Protein 6F2S (pdb70)

Organism: NCBI:txid44560

Nearest PDB structures (foldseek):
  6f2s-assembly1_I  TM=9.981E-01  e=1.326E-34  Ageratum yellow vein virus
  6f2s-assembly1_H  TM=9.985E-01  e=2.472E-33  Ageratum yellow vein virus
  6ek5-assembly1_H  TM=8.595E-01  e=2.057E-16  African cassava mosaic virus - [West Kenya 844]
  6ek5-assembly1_BP  TM=8.633E-01  e=3.618E-16  African cassava mosaic virus - [West Kenya 844]
  8ugq-assembly1_B  TM=8.813E-01  e=2.600E-12  Maize streak virus - [Nigeria]

CATH classification: 2.60.120.20

Solvent-accessible surface area: 89994 Å² total; per-residue (Å²): 190,88,56,14,178,30,5,91,38,102,56,31,59,41,38,39,126,101,129,0,83,2,54,31,99,10,61,32,25,12,0,0,24,4,45,33,12,134,31,152,50,46,0,68,12,38,48,1,0,0,25,4,0,53,0,44,28,64,0,55,0,44,109,97,17,42,67,118,135,26,81,2,32,0,13,0,3,0,0,60,0,81,19,14,128,24,110,39,40,63,0,26,94,0,0,68,32,184,118,89,41,0,70,73,6,86,13,72,68,60,33,134,26,32,2,52,58,45,93,116,21,95,15,76,0,51,6,8,128,194,100,46,98,53,81,13,141,9,159,82,113,3,115,26,80,3,66,0,3,1,28,88,78,91,31,43,101,11,64,2,3,14,35,22,0,0,0,0,0,0,0,0,40,57,70,103,18,57,3,46,0,49,4,66,0,71,4,42,1,2,20,14,48,95,97,186,93,57,16,181,25,5,106,36,102,58,30,21,44,35,40,57,79,107,0,88,2,55,30,99,12,57,35,26,14,0,0,24,1,45,65,25,168,30,155,41,52,0,102,31,76,57,0,0,0,26,5,0,33,0,1,1,12,0,53,0,45,104,97,15,9,65,113,34,3,5,1,10,0,7,0,1,0,0,68,0,62,25,12,120,29,112,38,35,57,0,27,99,0,2,37,24,70,113,98,13,0,6,0,0,18,14,76,43,60,34,76,22,33,1,47,57,40,89,54,21,79,14,67,0,38,2,0,86,61,42,8,83,5,8,12,57,6,117,81,112,2,123,16,80,6,77,1,7,2,28,92,86,76,52,28,103,18,69,5,2,24,22,29,0,0,0,0,0,0,0,0,2,21,71,99,16,58,2,49,0,8,0,0,0,12,0,42,0,2,16,27,109,106,152,186,86,68,18,169,29,14,80,15,32,34,21,22,41,33,37,52,78,109,1,90,1,51,29,98,9,55,31,27,12,0,0,32,3,42,93,12,93,10,31,43,52,0,80,31,105,70,2,0,0,33,2,0,35,0,2,1,10,0,59,0,46,112,99,16,9,64,117,33,3,5,1,15,0,7,0,0,0,0,61,0,96,106,19,179,37,110,38,40,56,0,28,98,0,1,35,24,77,117,90,10,0,6,0,1,20,13,68,84,138,28,78,86,43,1,50,56,47,94,50,20,63,16,62,0,37,3,0,86,61,39,11,81,5,7,17,56,8,130,74,120,1,119,18,102,7,78,0,18,3,54,155,92,81,53,26,100,16,69,3,7,55,83,26,0,0,0,0,0,0,0,0,0,17,71,104,16,58,3,49,0,8,0,0,0,11,1,41,0,3,16,28,99,91,177,189,91,70,11,178,29,14,85,46,100,54,28,22,40,35,36,57,76,104,16,67,0,37,30,94,5,96,47,31,12,0,0,29,2,40,34,10,136,29,146,40,50,0,71,14,40,54,2,0,0,30,3,0,34,0,1,0,14,0,57,0,47,114,98,19,10,62,120,33,3,4,0,11,0,10,0,1,0,0,60,0,51,24,16,105,37,107,32,39,67,0,34,100,0,0,38,25,74,116,88,14,0,5,0,1,18,14,68,46,51,32,80,24,23,1,51,56,44,93,55,23,62,17,65,0,32,1,0,90,62,37,9,83,5,8,14,53,7,112,76,115,0,113,19,78,4,78,1,6,1,26,79,74,80,54,25,101,15,69,0,6,14,28,24,0,0,0,0,0,0,0,0,1,19,69,102,19,48,3,47,0,8,0,0,0,12,3,41,0,3,18,12,41,87,103,188,92,68,12,178,30,15,78,10,37,36,29,22,42,36,38,60,79,104,0,87,2,52,31,96,10,51,32,25,10,0,1,28,4,40,86,22,89,10,40,40,52,0,93,35,109,76,1,0,0,30,3,0,35,0,2,1,12,0,57,0,44,103,99,18,8,61,119,32,4,3,0,8,0,11,0,1,0,0,64,0,94,104,16,178,21,122,38,44,55,0,26,96,0,0,32,22,69,112,86,13,0,6,0,1,20,14,67,93,140,30,80,94,50,2,50,55,46,92,49,23,62,23,62,0,37,2,0,81,62,33,15,82,6,10,9,56,8,133,73,116,0,113,19,73,3,74,1,10,2,52,140,74,103,34,42,96,16,74,0,10,55,89,26,0,0,0,0,0,0,0,0,1,20,71,98,17,68,2,51,0,8,0,0,0,14,3,44,1,4,18,26,105,95,154,179,85,68,16,171,28,13,112,38,99,55,31,20,42,33,44,61,79,105,2,88,1,50,29,95,13,54,34,25,16,0,1,20,4,47,83,26,164,28,152,38,48,0,105,32,91,56,2,0,0,36,6,1,39,1,6,1,12,1,47,0,45,99,95,19,10,63,112,33,3,5,0,14,0,7,1,0,0,0,76,0,118,112,12,182,32,108,40,42,58,0,31,94,0,0,36,25,80,115,90,11,0,6,0,1,19,15,69,79,136,32,82,99,46,2,47,54,44,92,49,23,68,15,60,0,37,2,0,88,62,39,12,77,5,8,12,62,13,137,79,109,5,138,20,83,4,70,0,19,1,46,143,75,98,31,43,102,16,69,2,7,63,87,26,0,0,0,1,0,0,0,0,1,23,69,93,18,62,2,52,0,10,1,2,0,15,2,41,0,4,16,27,103,87,171,188,88,66,11,180,32,16,66,10,40,33,31,23,36,36,38,59,74,104,0,89,1,49,29,98,11,57,30,26,12,0,0,25,0,36,86,26,91,12,35,39,55,0,95,36,87,66,1,0,0,29,3,0,34,0,2,1,14,0,49,0,41,102,101,17,10,65,110,32,1,5,0,16,0,9,0,1,0,0,61,0,98,114,17,169,35,112,37,42,57,0,28,97,0,1,46,24,75,115,96,9,0,7,0,1,20,15,60,77,118,40,80,95,38,1,50,55,41,92,54,21,70,16,61,0,35,3,0,87,60,35,11,82,4,8,15,57,6,125,77,116,1,115,18,85,8,73,1,25,1,46,146,92,82,32,48,99,16,66,3,5,72,71,27,0,0,0,0,0,0,0,0,1,16,71,95,17,59,2,53,0,8,0,0,0,13,1,43,0,2,17,25,101,85,179,187,87,67,14,178,28,11,111,38,101,54,34,22,36,32,40,54,78,104,0,86,1,50,30,100,8,57,33,27,12,0,0,28,0,38,78,22,158,29,138,41,53,0,95,33,101,76,1,0,0,41,3,0,33,0,1,1,12,0,50,0,48,108,97,16,8,59,111,35,3,4,0,16,0,4,0,0,0,0,60,0,96,109,22,182,30,107,39,42,62,0,35,97,0,1,37,27,75,116,97,10,0,4,0,2,20,13,68,91,138,29,75,88,37,2,53,56,46,93,63,19,64,19,58,0,40,3,1,86,62,36,15,74,7,8,14,53,7,128,75,101,5,139,36,72,6,78,1,13,5,48,142,91,102,31,42,100,14,70,2,6,61,86,27,0,0,0,0,0,0,0,0,1,19,71,104,19,60,2,50,0,7,0,0,0,14,1,42,0,2,21,27,102,99,155,249,182,177,174,144,163,80,79,96,109,16,6,158,39,2,59,46,91,56,24,24,38,37,36,55,74,95,0,76,1,51,28,96,10,61,30,30,13,0,1,29,3,36,81,24,162,30,141,44,54,0,86,17,51,87,2,0,0,48,3,0,33,0,0,0,13,0,58,1,48,116,95,18,9,60,113,34,3,6,0,8,0,9,0,0,1,0,71,0,90,121,15,162,15,116,34,34,54,0,32,96,0,0,33,28,73,111,96,10,0,5,0,1,18,12,64,78,130,36,79,58,52,2,51,55,46,91,56,20,73,18,66,0,33,2,0,89,58,42,9,82,8,8,13,58,7,135,79,100,2,149,15,94,6,86,0,15,5,57,143,123,109,28,49,123,18,69,15,4,70,61,26,0,0,0,0,0,0,0,0,1,18,70,99,17,63,4,47,0,6,0,0,0,11,3,44,0,11,21,24,98,119,124,139,107,164,137,70,27,75,111,57,58,161,195,134,15,8,159,107,39,97,120,146,162,77,137,76,5,12,164,40,5,46,9,12,48,1,20,38,37,36,57,74,106,0,89,1,52,27,100,21,52,25,25,11,0,1,28,3,41,96,21,98,9,72,39,54,0,75,33,91,71,2,0,0,27,4,0,32,0,0,1,12,0,50,0,48,104,95,19,8,66,114,34,4,5,0,15,0,9,0,0,1,0,67,0,116,109,10,147,36,110,55,38,79,10,36,102,0,3,55,29,70,110,93,10,0,6,0,1,20,14,66,92,128,36,82,88,22,1,46,53,42,92,51,22,68,19,64,0,36,2,0,88,56,37,11,76,5,7,14,54,6,128,76,116,2,122,17,84,8,71,0,17,3,50,131,94,80,47,31,96,12,62,4,3,84,68,14,0,0,4,0,0,0,0,0,1,18,68,101,18,59,2,52,0,7,0,0,0,13,2,40,0,2,8,26,99,84,158,184,93,61,15,180,23,6,90,36,100,56,30,23,40,35,39,64,73,98,0,88,2,51,30,99,10,51,29,26,11,0,0,29,2,44,42,11,135,30,147,43,51,0,72,17,35,55,2,0,0,28,4,0,34,0,2,0,12,0,48,0,42,99,99,15,8,63,111,33,3,6,0,17,0,9,0,1,0,0,66,0,56,17,11,109,34,109,46,43,57,0,33,100,0,0,34,26,71,115,94,9,0,5,0,1,19,12,71,46,56,34,74,25,17,1,51,58,44,90,52,22,69,16,61,0,36,4,0,90,60,35,12,77,6,8,15,55,7,129,79,116,2,113,18,78,4,82,1,5,1,27,85,89,69,53,27,98,14,72,6,7,13,31,22,0,0,0,0,0,0,0,0,0,19,69,93,18,58,1,49,0,4,0,0,0,17,1,41,0,3,17,19,46,109,100

Secondary structure (DSSP, 8-state):
--S-TTEEEEEEEEEEEEEEEE-SS-EEE-TT---B-SSTT-BSSS-EEEEEEEEEEEEE--HHHHTSSEEEEE--EEEEESS--SSPPPHHHHEE-GGG-GGG-EE-STTTTTEEEEEE--EEEEE-SSS-B-EEEEEEEEEEEEEEEE-SS--SSTTTEEEBEEEEEE-BS-SS--EEEEEEEEEEEEEE---/--S-TTEEEEEEEEEEEEEEEE-SS-EEEES----BSSSTTSBSSSEEEEEEEEEEEEEE--TTTTTS-EEEEE--EEEEESS--SSPPPHHHHEE-GGG-GGG-EE-STTTTTEEEEE---EEEEEBSSS-B-EEEEEEEEEEEEEEEE-SS-SS-GGGEEE-EEEEEE-BSSSSS-EEEEEEEEEEEEEE---/--S-TTEEEEEEEEEEEEEEEE-SS-EEE-S----B-SSSSSBSSSEEEEEEEEEEEEEE--TTTTTS-EEEEEEEEEEEESS--SSPPPGGGTEE-GGG-GGG-EE-STTTTTEEEEEEEEEEEEE-SSS-B-EEEEEEEEEEEEEEEE-SS----STTEEE-EEEEEE-BSSSS--EEEEEEEEEEEEEE---/--S-TTEEEEEEEE---EEEEE-SS-EEEETT---BSSSTTSBSSSEEEEEEEEEEEEEE--TTTTTS-EEEEB-EEEEEESS--SSPPPHHHHEE-TTS-GGG-EE-SGGGTTEEEEEEE--EEEE-SSS-B-EEEEEEEEEEEEEEEE-SS----STTEEEBEEEEEE-BSSSS--EEEEE--EEEEEEE---/--S-TTB-SSPEEEEEEEEEEE-SS-EEE-S----BSSSTT-BSSSEEEEEEEEEEEEEE--TTTTTS--EEEB-EEEEEESS--SSPPPGGGTEE-GGG-GGG-EE-SGGGTTEEEEEEE--EEE--SSS---EEEEEEEEEEEEEEEE-S----SSTTEEEBEEEEEE-BSSSSS-EEEEEEEEEEEEEB---/--S-TTEEEEEEEEEEEEEEEE-SS-EEEES----BSSSTT-BSSSEEEEEEEEEEEEEE--HHHHTS-EEEEEEEEEEEES---SSPPPGGGTEE-TTS-GGG-EE-STTTTTEEEEEEEEEEEEE-SSB-B-EEEEEEEEEEEEEEEE-SS-S-SSTTEES-EEEEEEEESSSSS-EEEEEEEEEEEEEE---/--S-TTEEEEEEEEEEEEEEEE-SS-EEEETT---BSSSTTSBSSSEEEEEEEEEEEEEE--TTTTTS--EEEEEEEEEEESS--SSPPPGGGTEE-TTS-GGG-EE-STTTTTEEEEEEEEEEEE--SSB-B-EEEEEEEEEEEEEEEE-SS--S-GGGEEEBEEEEEEEESSSS--EEEEEEEEEEEEEE---/-HHHHHHSS-TTS--HHHHH---SSS-SS-EEEEEEEEEEEEEEE-SS-EEEES----B-SSTTSBSSSEEEEEEEEEEEEEE--TTTTTS-EEEEEEEEEEEESS--SS---TTSSEE-GGG-GGG-EE-TTGGGTEEEEEEEEEEEEEBSSS-B-EEEEEEEEEEEEEEEB-SS----GGGBSS-EEEEEEEESSSSS-EEEEEEEEEEEEE----/------PPSSS-TTEEEEEEEEEEEEEEEE-SS-EEEES----BSSSTTSBSSSEEEEEEEEEEEEEE--TTTTTS--EEEEEEEEEEESS--SSPPPHHHHEE-GGG-GGG-EE-STTTTTEEEEEEEEEEEE--SSS-B-EEEEEEEEEEEEEEE--SS--S-TTT--B-EEEEEE-BSSSSS-EEEEEEEEEEEEEES--/--S-TTEEEEEEEEEEEEEEEE-SS-EEEES----BSSSTTSBSSSEEEEEEEEEEEEEE--TTTTTS-EEEEEEEEEEEESS--SSPPPGGGTEE-GGG-GGG-EE-SGGGTTEEEEEEE--EEEE-SSS-B-EEEEEEEEEEEEEEEE-SS----STTEEEBEEEEEEEESSSSS-EEEEEEEEEEEEEE---/--SPTTEEEEEEEEEEEEEEEE-SS-EEEES----BSSSTTSBSSSEEEEEEEEEEEEEE--HHHHTS--EEEEEEEEEEESS--SSPPPHHHHEE-GGG-GGG-EE-TTSTTTEEEEEEEEEEEE--SSS-B-EEEEEEEEEEEEEEEE-SS--SSSTTEEE-EEEEEEEESSSS--EEEEEEEEEEEEEE---

Sequence (2176 aa):
PDVPKGCEGPCKVQSYEQRHDISHVGKVLCVSDVTRGNGLTHRVGKRFCVKSVYVLGKIWMDENIKTKNHTNTVMFYLVRDRRPFGTAMDFGQVFNMYDNEPSTATIKNDLRDRYQVLRKFTSTVTGGQYASKEQALVKKFMKINNYVVYNHQEAAKYDNHTENALLLYMACTHASNPVYATLKIRIYFYDSVQNPDVPKGCEGPCKVQSYEQRHDISHVGKVLCVSDVTRGNGLTHRVGKRFCVKSVYVLGKIWMDENIKTKNHTNTVMFYLVRDRRPFGTAMDFGQVFNMYDNEPSTATIKNDLRDRYQVLRKFTSTVTGGQYASKEQALVKKFMKINNYVVYNHQEAAKYDNHTENALLLYMACTHASNPVYATLKIRIYFYDSVQNPDVPKGCEGPCKVQSYEQRHDISHVGKVLCVSDVTRGNGLTHRVGKRFCVKSVYVLGKIWMDENIKTKNHTNTVMFYLVRDRRPFGTAMDFGQVFNMYDNEPSTATIKNDLRDRYQVLRKFTSTVTGGQYASKEQALVKKFMKINNYVVYNHQEAAKYDNHTENALLLYMACTHASNPVYATLKIRIYFYDSVQNPDVPKGCEGPCKVQSYEQRHDISHVGKVLCVSDVTRGNGLTHRVGKRFCVKSVYVLGKIWMDENIKTKNHTNTVMFYLVRDRRPFGTAMDFGQVFNMYDNEPSTATIKNDLRDRYQVLRKFTSTVTGGQYASKEQALVKKFMKINNYVVYNHQEAAKYDNHTENALLLYMACTHASNPVYATLKIRIYFYDSVQNPDVPKGCEGPCKVQSYEQRHDISHVGKVLCVSDVTRGNGLTHRVGKRFCVKSVYVLGKIWMDENIKTKNHTNTVMFYLVRDRRPFGTAMDFGQVFNMYDNEPSTATIKNDLRDRYQVLRKFTSTVTGGQYASKEQALVKKFMKINNYVVYNHQEAAKYDNHTENALLLYMACTHASNPVYATLKIRIYFYDSVQNPDVPKGCEGPCKVQSYEQRHDISHVGKVLCVSDVTRGNGLTHRVGKRFCVKSVYVLGKIWMDENIKTKNHTNTVMFYLVRDRRPFGTAMDFGQVFNMYDNEPSTATIKNDLRDRYQVLRKFTSTVTGGQYASKEQALVKKFMKINNYVVYNHQEAAKYDNHTENALLLYMACTHASNPVYATLKIRIYFYDSVQNPDVPKGCEGPCKVQSYEQRHDISHVGKVLCVSDVTRGNGLTHRVGKRFCVKSVYVLGKIWMDENIKTKNHTNTVMFYLVRDRRPFGTAMDFGQVFNMYDNEPSTATIKNDLRDRYQVLRKFTSTVTGGQYASKEQALVKKFMKINNYVVYNHQEAAKYDNHTENALLLYMACTHASNPVYATLKIRIYFYDSVQNPDVPKGCEGPCKVQSYEQRHDISHVGKVLCVSDVTRGNGLTHRVGKRFCVKSVYVLGKIWMDENIKTKNHTNTVMFYLVRDRRPFGTAMDFGQVFNMYDNEPSTATIKNDLRDRYQVLRKFTSTVTGGQYASKEQALVKKFMKINNYVVYNHQEAAKYDNHTENALLLYMACTHASNPVYATLKIRIYFYDSVQNRLYRMYRTPDVPKGCEGPCKVQSYEQRHDISHVGKVLCVSDVTRGNGLTHRVGKRFCVKSVYVLGKIWMDENIKTKNHTNTVMFYLVRDRRPFGTAMDFGQVFNMYDNEPSTATIKNDLRDRYQVLRKFTSTVTGGQYASKEQALVKKFMKINNYVVYNHQEAAKYDNHTENALLLYMACTHASNPVYATLKIRIYFYDSVQNNRRRTWTNRPMYRKPRLYRMYRTPDVPKGCEGPCKVQSYEQRHDISHVGKVLCVSDVTRGNGLTHRVGKRFCVKSVYVLGKIWMDENIKTKNHTNTVMFYLVRDRRPFGTAMDFGQVFNMYDNEPSTATIKNDLRDRYQVLRKFTSTVTGGQYASKEQALVKKFMKINNYVVYNHQEAAKYDNHTENALLLYMACTHASNPVYATLKIRIYFYDSVQNPDVPKGCEGPCKVQSYEQRHDISHVGKVLCVSDVTRGNGLTHRVGKRFCVKSVYVLGKIWMDENIKTKNHTNTVMFYLVRDRRPFGTAMDFGQVFNMYDNEPSTATIKNDLRDRYQVLRKFTSTVTGGQYASKEQALVKKFMKINNYVVYNHQEAAKYDNHTENALLLYMACTHASNPVYATLKIRIYFYDSVQN

Foldseek 3Di:
DPADPQFDDDWAKDKDFDKDKAALQKDKDFPQFAFADPDGRHAPAQKWKFWKKKKWDKKFADPVGQADWDKKKKKWFKKKFQAFADADDTPPVQWDADPSACVRTDGDPVCNVGMDGPDIDMWMATGHNPPGGGMTIDTDMGTDTGMWGFAPHTGRHSNGTHGITIMIMIRMRDHPDIIMIRMMIMIIMGHGNDD/DPADPQFDDDKAKDKDFDKDWAALQWDKDFLPQAFADPDGSHAPAQKKKFFKKKKWFKKFADPVGQADWDKKKKKWFWKWFFFQADDDDTPQVQWDADPSAPVRTDGDPVCPVGMDTPDIDIDMWTGHNVDGRGMDIDTDMGTDTFMWGFAPHGDRDSNGTRGGTIMIMIRMRDHDDIIITRMMIMIIMGHGPHD/DPADPQFDDDWAKDKDFDKDWAALQWDKDFPQQAFDDPDGSHAPAQKWKWFKKKKWFKWFADPVGLADWDKKKKKKWKKKFQFFADADDTQPVAWDDDPSACVRTDGDPVRPVGMDTPDMDMGMWTGHNPDTRGMDIDTDMGTDTDMWGFAPDTDRHSNRTGGITIMIMMHMRDHPDIIMIRMMIMIIIGHGNDD/DPADPQFDDDKAKDKDFDKDWAAAQWDKDFLQFAFDDPDGRHAPAQKKWFFKKKKWFKKFADPVPQLDWDKKKKKKWKKKFFAFADADDTQPVQWPDDPSACVRTDGDPPCPVGMDTPDIDIWMWTGHNVDTRGMDIDTDMGGDTGMWGFAPHGPRHSNGTHGITIMIMIRMRDHPDIIMIRMIIMIIMGHGNDD/DPADPQFDDDKAKDWDFDKDKAALQKDKDWLQQAWDDDDTRHAPAFKKKFFKKKKWWKKFADPVQLADWDKKKKKKWWKKFFAFADADDTQPVQWDADPSAVVRTDGDPVCPVGMDTPDIDMWMWTGHRPDTRGMTIDTDMGGDTGMWGFAGHTGRDSNGTHGITIMIMIHMRDHPGMIIIGIIGMIIMTHGNDD/DPADPQFDDDWAKDKDWDKDWAALQWDKDFQQFAFADPDGNHAPDQKKKFFKKKKWWKWFADPVRLQDWDKKKKKKFKKKFFADADADDTQPQQWDDDPSACVRTDGDPVCPVGMDTPDIDMDMWTGHNVDTRGMDTDTDMGGDIFMWGFAPHTGRHRNGTRTITIMIMIHMRDHPGIIIMRMMIMTIMTHGNDD/DPADPQFDDDWAKDKDFDKDWAALQWDKDFPQQAWADPDGSHADAQKKWFFKKKKWFKWFADPVQQADWDKKKKKKFWKKFFAQADADDTQPVQWDDDPSACVRTDGDDPCNVGMDTQDMDIDMWTGHRPDTRGMDIDTDMGGDTFMWGFAPDTGRDSNRTGGITTMMMMHMRDHPGIIIIRMMIMIIMTHGNDD/DPADPQFDDDWAKDKDFDKDWAALQKDKDFPQQAFDDPDGNHADAQKKWFFKKKKWFKKFADPVGLADFDKKKKKKWWKKFQAFADADDTQPVQWPDDPSACVRTDGDPPCPVGMDTPDIDMDMWGGHRPDTRGMDIDTDMGTDGDMWGFAPDTGRHSNGTHGITIMMMIHMRDHPDIIITRMMIMIIMTHGNDD/DDDDDPADPPADPQFHDDKAKDKDWDKDWAALQWDKDWPQQAFDDPDTRHAPAQKKWFFKKKKWFKKFDDPVGQADWDKKKKKKWKKWFFADADDDDTQPVQWDADPSACVRTDGDPVCPVGMDTPDMDMWMFTGHNPDGRGMTIDTDMGTDTFMWGFANDTGSDPRGTRGGTIMMMIHMRDHPDIMITRMMIMIIMTHGPDD/DVVPQQVPADDQDHGPDFVPDADPPDDPQFTDDWAKAKDWDKDWAALQWDKDFPQLAFAGRHGSHAPAQKWKWFKKKKWFKKFDDPVRLQDWDKKKKKKFWKKFFADADQDCGGPNQWDDDPSAPVRTDGDPVSVVGMDGPDMDMGMFTGHNPDGRGMDIDTDMGTDTDMWGFAPHTDSGRRGTRGMTIMMMIHIRDHPDIMITGMMIMIIIGYGNDD/DPADPQFDDDWAKDKDWDWDWAALQWDKDFPQQAWDDPDGRHAPAFKKWFFKKKKWFKKFADPVGQQDWDKKKKKKWKKKFQFFADADDTQPQQWDDDPSACVRTDGDPVCNVGMDGPDMDIGMWTGHNPDTRGMDIDTDMGTDGGMWGFARHTDSHSNRTHGITIMMMMHMRDHPGIIIIGMMMMIIMGHGNHD

B-factor: mean 98.74, std 14.12, range [66.41, 175.05]

Structure (mmCIF, N/CA/C/O backbone):
data_6F2S
#
_entry.id   6F2S
#
_cell.length_a   1.00
_cell.length_b   1.00
_cell.length_c   1.00
_cell.angle_alpha   90.00
_cell.angle_beta   90.00
_cell.angle_gamma   90.00
#
_symmetry.space_group_name_H-M   'P 1'
#
loop_
_entity.id
_entity.type
_entity.pdbx_description
1 polymer 'Capsid protein'
2 polymer 'ssDNA loop'
3 polymer 'coat protein subunit I'
4 polymer 'coat protein subunit H'
5 polymer 'ssDNA loop associated with subunit H'
#
loop_
_atom_site.group_PDB
_atom_site.id
_atom_site.type_symbol
_atom_site.label_atom_id
_atom_site.label_alt_id
_atom_site.label_comp_id
_atom_site.label_asym_id
_atom_site.label_entity_id
_atom_site.label_seq_id
_atom_site.pdbx_PDB_ins_code
_atom_site.Cartn_x
_atom_site.Cartn_y
_atom_site.Cartn_z
_atom_site.occupancy
_atom_site.B_iso_or_equiv
_atom_site.auth_seq_id
_atom_site.auth_comp_id
_atom_site.auth_asym_id
_atom_site.auth_atom_id
_atom_site.pdbx_PDB_model_num
ATOM 1 N N . PRO A 1 1 ? 234.042 264.331 363.997 1.00 130.15 63 PRO A N 1
ATOM 2 C CA . PRO A 1 1 ? 233.926 263.250 364.979 1.00 128.62 63 PRO A CA 1
ATOM 3 C C . PRO A 1 1 ? 233.723 263.716 366.428 1.00 124.43 63 PRO A C 1
ATOM 4 O O . PRO A 1 1 ? 233.006 263.054 367.180 1.00 123.03 63 PRO A O 1
ATOM 8 N N . ASP A 1 2 ? 234.347 264.835 366.807 1.00 120.11 64 ASP A N 1
ATOM 9 C CA . ASP A 1 2 ? 234.287 265.345 368.182 1.00 116.38 64 ASP A CA 1
ATOM 10 C C . ASP A 1 2 ? 232.906 265.905 368.533 1.00 111.05 64 ASP A C 1
ATOM 11 O O . ASP A 1 2 ? 232.207 265.343 369.377 1.00 111.32 64 ASP A O 1
ATOM 16 N N . VAL A 1 3 ? 232.522 267.003 367.883 1.00 106.86 65 VAL A N 1
ATOM 17 C CA . VAL A 1 3 ? 231.260 267.690 368.188 1.00 103.50 65 VAL A CA 1
ATOM 18 C C . VAL A 1 3 ? 230.056 266.884 367.658 1.00 100.98 65 VAL A C 1
ATOM 19 O O . VAL A 1 3 ? 230.141 266.312 366.568 1.00 101.21 65 VAL A O 1
ATOM 23 N N . PRO A 1 4 ? 228.945 266.815 368.430 1.00 99.09 66 PRO A N 1
ATOM 24 C CA . PRO A 1 4 ? 227.748 266.121 367.912 1.00 98.70 66 PRO A CA 1
ATOM 25 C C . PRO A 1 4 ? 226.975 266.916 366.852 1.00 98.99 66 PRO A C 1
ATOM 26 O O . PRO A 1 4 ? 227.353 268.041 366.519 1.00 99.23 66 PRO A O 1
ATOM 30 N N . LYS A 1 5 ? 225.897 266.324 366.340 1.00 101.67 67 LYS A N 1
ATOM 31 C CA . LYS A 1 5 ? 225.079 266.947 365.291 1.00 104.05 67 LYS A CA 1
ATOM 32 C C . LYS A 1 5 ? 224.206 268.074 365.835 1.00 101.90 67 LYS A C 1
ATOM 33 O O . LYS A 1 5 ? 223.674 267.974 366.934 1.00 101.08 67 LYS A O 1
ATOM 39 N N . GLY A 1 6 ? 224.063 269.141 365.051 1.00 101.59 68 GLY A N 1
ATOM 40 C CA . GLY A 1 6 ? 223.215 270.278 365.416 1.00 102.07 68 GLY A CA 1
ATOM 41 C C . GLY A 1 6 ? 223.707 271.137 366.572 1.00 101.31 68 GLY A C 1
ATOM 42 O O . GLY A 1 6 ? 222.930 271.903 367.151 1.00 103.01 68 GLY A O 1
ATOM 43 N N . CYS A 1 7 ? 224.992 271.025 366.900 1.00 100.31 69 CYS A N 1
ATOM 44 C CA . CYS A 1 7 ? 225.598 271.790 367.987 1.00 101.51 69 CYS A CA 1
ATOM 45 C C . CYS A 1 7 ? 227.041 272.115 367.631 1.00 101.22 69 CYS A C 1
ATOM 46 O O . CYS A 1 7 ? 227.663 271.414 366.830 1.00 99.55 69 CYS A O 1
ATOM 49 N N . GLU A 1 8 ? 227.558 273.185 368.225 1.00 102.94 70 GLU A N 1
ATOM 50 C CA . GLU A 1 8 ? 228.833 273.759 367.804 1.00 105.28 70 GLU A CA 1
ATOM 51 C C . GLU A 1 8 ? 229.545 274.436 368.964 1.00 102.80 70 GLU A C 1
ATOM 52 O O . GLU A 1 8 ? 228.937 274.722 369.999 1.00 103.84 70 GLU A O 1
ATOM 58 N N . GLY A 1 9 ? 230.841 274.668 368.784 1.00 99.54 71 GLY A N 1
ATOM 59 C CA . GLY A 1 9 ? 231.634 275.456 369.716 1.00 98.09 71 GLY A CA 1
ATOM 60 C C . GLY A 1 9 ? 232.543 274.571 370.537 1.00 95.29 71 GLY A C 1
ATOM 61 O O . GLY A 1 9 ? 232.596 273.360 370.311 1.00 94.53 71 GLY A O 1
ATOM 62 N N . PRO A 1 10 ? 233.270 275.170 371.496 1.00 93.95 72 PRO A N 1
ATOM 63 C CA . PRO A 1 10 ? 234.169 274.400 372.350 1.00 94.50 72 PRO A CA 1
ATOM 64 C C . PRO A 1 10 ? 233.418 273.510 373.344 1.00 94.99 72 PRO A C 1
ATOM 65 O O . PRO A 1 10 ? 232.368 273.902 373.856 1.00 95.13 72 PRO A O 1
ATOM 69 N N . CYS A 1 11 ? 233.956 272.316 373.583 1.00 95.93 73 CYS A N 1
ATOM 70 C CA . CYS A 1 11 ? 233.411 271.376 374.562 1.00 97.27 73 CYS A CA 1
ATOM 71 C C . CYS A 1 11 ? 233.452 271.974 375.969 1.00 97.94 73 CYS A C 1
ATOM 72 O O . CYS A 1 11 ? 234.490 271.944 376.634 1.00 100.15 73 CYS A O 1
ATOM 75 N N . LYS A 1 12 ? 232.325 272.526 376.409 1.00 99.52 74 LYS A N 1
ATOM 76 C CA . LYS A 1 12 ? 232.247 273.156 377.728 1.00 101.14 74 LYS A CA 1
ATOM 77 C C . LYS A 1 12 ? 232.000 272.116 378.817 1.00 101.34 74 LYS A C 1
ATOM 78 O O . LYS A 1 12 ? 231.247 271.153 378.612 1.00 102.89 74 LYS A O 1
ATOM 84 N N . VAL A 1 13 ? 232.642 272.330 379.968 1.00 101.16 75 VAL A N 1
ATOM 85 C CA . VAL A 1 13 ? 232.577 271.413 381.113 1.00 102.12 75 VAL A CA 1
ATOM 86 C C . VAL A 1 13 ? 231.653 271.946 382.203 1.00 101.60 75 VAL A C 1
ATOM 87 O O . VAL A 1 13 ? 231.401 273.151 382.279 1.00 102.79 75 VAL A O 1
ATOM 91 N N . GLN A 1 14 ? 231.156 271.042 383.043 1.00 100.85 76 GLN A N 1
ATOM 92 C CA . GLN A 1 14 ? 230.493 271.443 384.293 1.00 99.79 76 GLN A CA 1
ATOM 93 C C . GLN A 1 14 ? 230.721 270.355 385.346 1.00 98.66 76 GLN A C 1
ATOM 94 O O . GLN A 1 14 ? 230.784 269.174 385.005 1.00 100.12 76 GLN A O 1
ATOM 100 N N . SER A 1 15 ? 230.866 270.759 386.609 1.00 97.62 77 SER A N 1
ATOM 101 C CA . SER A 1 15 ? 231.231 269.839 387.698 1.00 98.85 77 SER A CA 1
ATOM 102 C C . SER A 1 15 ? 230.315 269.975 388.915 1.00 99.58 77 SER A C 1
ATOM 103 O O . SER A 1 15 ? 229.729 271.036 389.142 1.00 98.59 77 SER A O 1
ATOM 106 N N . TYR A 1 16 ? 230.194 268.889 389.684 1.00 101.92 78 TYR A N 1
ATOM 107 C CA . TYR A 1 16 ? 229.425 268.881 390.939 1.00 104.78 78 TYR A CA 1
ATOM 108 C C . TYR A 1 16 ? 230.193 268.162 392.044 1.00 107.90 78 TYR A C 1
ATOM 109 O O . TYR A 1 16 ? 229.826 267.063 392.468 1.00 108.42 78 TYR A O 1
ATOM 118 N N . GLU A 1 17 ? 231.262 268.801 392.505 1.00 112.76 79 GLU A N 1
ATOM 119 C CA . GLU A 1 17 ? 232.062 268.276 393.607 1.00 117.61 79 GLU A CA 1
ATOM 120 C C . GLU A 1 17 ? 231.288 268.454 394.909 1.00 116.76 79 GLU A C 1
ATOM 121 O O . GLU A 1 17 ? 231.062 269.584 395.348 1.00 117.27 79 GLU A O 1
ATOM 127 N N . GLN A 1 18 ? 230.870 267.340 395.509 1.00 115.38 80 GLN A N 1
ATOM 128 C CA . GLN A 1 18 ? 230.030 267.368 396.707 1.00 115.37 80 GLN A CA 1
ATOM 129 C C . GLN A 1 18 ? 230.018 266.014 397.422 1.00 114.55 80 GLN A C 1
ATOM 130 O O . GLN A 1 18 ? 230.047 264.966 396.771 1.00 114.63 80 GLN A O 1
ATOM 136 N N . ARG A 1 19 ? 229.979 266.052 398.755 1.00 114.20 81 ARG A N 1
ATOM 137 C CA . ARG A 1 19 ? 229.799 264.847 399.569 1.00 113.79 81 ARG A CA 1
ATOM 138 C C . ARG A 1 19 ? 228.312 264.558 399.705 1.00 113.42 81 ARG A C 1
ATOM 139 O O . ARG A 1 19 ? 227.604 265.250 400.442 1.00 112.55 81 ARG A O 1
ATOM 147 N N . HIS A 1 20 ? 227.852 263.533 398.994 1.00 114.02 82 HIS A N 1
ATOM 148 C CA . HIS A 1 20 ? 226.455 263.117 399.048 1.00 114.34 82 HIS A CA 1
ATOM 149 C C . HIS A 1 20 ? 226.312 262.034 400.112 1.00 114.71 82 HIS A C 1
ATOM 150 O O . HIS A 1 20 ? 226.895 260.953 399.976 1.00 117.16 82 HIS A O 1
ATOM 157 N N . ASP A 1 21 ? 225.567 262.333 401.177 1.00 114.65 83 ASP A N 1
ATOM 158 C CA . ASP A 1 21 ? 225.252 261.333 402.210 1.00 115.98 83 ASP A CA 1
ATOM 159 C C . ASP A 1 21 ? 224.016 260.530 401.785 1.00 114.67 83 ASP A C 1
ATOM 160 O O . ASP A 1 21 ? 222.934 261.093 401.595 1.00 113.98 83 ASP A O 1
ATOM 165 N N . ILE A 1 22 ? 224.193 259.218 401.626 1.00 114.06 84 ILE A N 1
ATOM 166 C CA . ILE A 1 22 ? 223.175 258.352 401.023 1.00 113.61 84 ILE A CA 1
ATOM 167 C C . ILE A 1 22 ? 222.352 257.650 402.100 1.00 112.13 84 ILE A C 1
ATOM 168 O O . ILE A 1 22 ? 222.844 257.391 403.202 1.00 112.43 84 ILE A O 1
ATOM 173 N N . SER A 1 23 ? 221.098 257.357 401.762 1.00 110.56 85 SER A N 1
ATOM 174 C CA . SER A 1 23 ? 220.188 256.611 402.623 1.00 110.18 85 SER A CA 1
ATOM 175 C C . SER A 1 23 ? 219.525 255.475 401.844 1.00 109.56 85 SER A C 1
ATOM 176 O O . SER A 1 23 ? 219.785 255.278 400.651 1.00 108.87 85 SER A O 1
ATOM 179 N N . HIS A 1 24 ? 218.681 254.721 402.543 1.00 110.65 86 HIS A N 1
ATOM 180 C CA . HIS A 1 24 ? 217.828 253.708 401.925 1.00 111.37 86 HIS A CA 1
ATOM 181 C C . HIS A 1 24 ? 216.667 254.340 401.148 1.00 110.98 86 HIS A C 1
ATOM 182 O O . HIS A 1 24 ? 216.157 253.740 400.202 1.00 110.26 86 HIS A O 1
ATOM 189 N N . VAL A 1 25 ? 216.262 255.546 401.552 1.00 112.65 87 VAL A N 1
ATOM 190 C CA . VAL A 1 25 ? 215.138 256.259 400.931 1.00 113.72 87 VAL A CA 1
ATOM 191 C C . VAL A 1 25 ? 215.467 256.645 399.488 1.00 112.66 87 VAL A C 1
ATOM 192 O O . VAL A 1 25 ? 214.666 256.402 398.583 1.00 112.82 87 VAL A O 1
ATOM 196 N N . GLY A 1 26 ? 216.633 257.258 399.294 1.00 111.11 88 GLY A N 1
ATOM 197 C CA . GLY A 1 26 ? 217.142 257.590 397.964 1.00 109.59 88 GLY A CA 1
ATOM 198 C C . GLY A 1 26 ? 217.357 259.079 397.764 1.00 108.37 88 GLY A C 1
ATOM 199 O O . GLY A 1 26 ? 216.412 259.866 397.862 1.00 107.55 88 GLY A O 1
ATOM 200 N N . LYS A 1 27 ? 218.603 259.456 397.483 1.00 107.67 89 LYS A N 1
ATOM 201 C CA . LYS A 1 27 ? 218.968 260.835 397.164 1.00 107.60 89 LYS A CA 1
ATOM 202 C C . LYS A 1 27 ? 218.986 261.031 395.651 1.00 104.40 89 LYS A C 1
ATOM 203 O O . LYS A 1 27 ? 219.216 260.082 394.892 1.00 103.03 89 LYS A O 1
ATOM 209 N N . VAL A 1 28 ? 218.749 262.272 395.232 1.00 103.54 90 VAL A N 1
ATOM 210 C CA . VAL A 1 28 ? 218.677 262.651 393.820 1.00 103.04 90 VAL A CA 1
ATOM 211 C C . VAL A 1 28 ? 219.536 263.885 393.570 1.00 102.48 90 VAL A C 1
ATOM 212 O O . VAL A 1 28 ? 219.705 264.713 394.469 1.00 103.43 90 VAL A O 1
ATOM 216 N N . LEU A 1 29 ? 220.074 264.009 392.357 1.00 101.68 91 LEU A N 1
ATOM 217 C CA . LEU A 1 29 ? 220.560 265.316 391.887 1.00 102.07 91 LEU A CA 1
ATOM 218 C C . LEU A 1 29 ? 220.513 265.443 390.369 1.00 101.23 91 LEU A C 1
ATOM 219 O O . LEU A 1 29 ? 220.725 264.466 389.650 1.00 100.60 91 LEU A O 1
ATOM 224 N N . CYS A 1 30 ? 220.234 266.658 389.901 1.00 103.41 92 CYS A N 1
ATOM 225 C CA . CYS A 1 30 ? 220.175 266.958 388.475 1.00 105.71 92 CYS A CA 1
ATOM 226 C C . CYS A 1 30 ? 221.564 267.346 387.982 1.00 106.32 92 CYS A C 1
ATOM 227 O O . CYS A 1 30 ? 222.086 268.404 388.340 1.00 106.29 92 CYS A O 1
ATOM 230 N N . VAL A 1 31 ? 222.157 266.471 387.172 1.00 107.63 93 VAL A N 1
ATOM 231 C CA . VAL A 1 31 ? 223.508 266.684 386.631 1.00 109.81 93 VAL A CA 1
ATOM 232 C C . VAL A 1 31 ? 223.546 267.638 385.428 1.00 109.87 93 VAL A C 1
ATOM 233 O O . VAL A 1 31 ? 224.600 268.188 385.114 1.00 111.89 93 VAL A O 1
ATOM 237 N N . SER A 1 32 ? 222.408 267.838 384.763 1.00 108.68 94 SER A N 1
ATOM 238 C CA . SER A 1 32 ? 222.329 268.728 383.596 1.00 108.29 94 SER A CA 1
ATOM 239 C C . SER A 1 32 ? 222.137 270.222 383.933 1.00 108.31 94 SER A C 1
ATOM 240 O O . SER A 1 32 ? 221.951 271.032 383.021 1.00 107.87 94 SER A O 1
ATOM 243 N N . ASP A 1 33 ? 222.171 270.588 385.219 1.00 108.24 95 ASP A N 1
ATOM 244 C CA . ASP A 1 33 ? 222.052 271.993 385.645 1.00 107.15 95 ASP A CA 1
ATOM 245 C C . ASP A 1 33 ? 223.221 272.853 385.155 1.00 103.96 95 ASP A C 1
ATOM 246 O O . ASP A 1 33 ? 224.381 272.540 385.412 1.00 102.54 95 ASP A O 1
ATOM 251 N N . VAL A 1 34 ? 222.904 273.934 384.447 1.00 102.59 96 VAL A N 1
ATOM 252 C CA . VAL A 1 34 ? 223.919 274.886 383.995 1.00 103.24 96 VAL A CA 1
ATOM 253 C C . VAL A 1 34 ? 223.273 276.236 383.660 1.00 102.10 96 VAL A C 1
ATOM 254 O O . VAL A 1 34 ? 222.366 276.313 382.829 1.00 100.44 96 VAL A O 1
ATOM 258 N N . THR A 1 35 ? 223.742 277.287 384.331 1.00 103.44 97 THR A N 1
ATOM 259 C CA . THR A 1 35 ? 223.203 278.635 384.148 1.00 105.49 97 THR A CA 1
ATOM 260 C C . THR A 1 35 ? 223.662 279.247 382.830 1.00 104.51 97 THR A C 1
ATOM 261 O O . THR A 1 35 ? 224.693 278.859 382.276 1.00 104.60 97 THR A O 1
ATOM 265 N N . ARG A 1 36 ? 222.884 280.212 382.347 1.00 105.33 98 ARG A N 1
ATOM 266 C CA . ARG A 1 36 ? 223.143 280.868 381.070 1.00 106.59 98 ARG A CA 1
ATOM 267 C C . ARG A 1 36 ? 224.006 282.107 381.285 1.00 107.11 98 ARG A C 1
ATOM 268 O O . ARG A 1 36 ? 223.813 282.843 382.256 1.00 106.95 98 ARG A O 1
ATOM 276 N N . GLY A 1 37 ? 224.944 282.340 380.373 1.00 107.29 99 GLY A N 1
ATOM 277 C CA . GLY A 1 37 ? 225.837 283.485 380.485 1.00 107.77 99 GLY A CA 1
ATOM 278 C C . GLY A 1 37 ? 226.926 283.529 379.435 1.00 108.87 99 GLY A C 1
ATOM 279 O O . GLY A 1 37 ? 227.202 282.537 378.758 1.00 107.93 99 GLY A O 1
ATOM 280 N N . ASN A 1 38 ? 227.537 284.702 379.308 1.00 111.89 100 ASN A N 1
ATOM 281 C CA . ASN A 1 38 ? 228.665 284.914 378.395 1.00 113.65 100 ASN A CA 1
ATOM 282 C C . ASN A 1 38 ? 229.956 284.219 378.842 1.00 111.35 100 ASN A C 1
ATOM 283 O O . ASN A 1 38 ? 230.811 283.916 378.009 1.00 112.53 100 ASN A O 1
ATOM 288 N N . GLY A 1 39 ? 230.097 283.977 380.147 1.00 108.78 101 GLY A N 1
ATOM 289 C CA . GLY A 1 39 ? 231.292 283.338 380.699 1.00 108.19 101 GLY A CA 1
ATOM 290 C C . GLY A 1 39 ? 231.441 281.866 380.349 1.00 107.01 101 GLY A C 1
ATOM 291 O O . GLY A 1 39 ? 230.549 281.263 379.749 1.00 105.57 101 GLY A O 1
ATOM 292 N N . LEU A 1 40 ? 232.583 281.295 380.727 1.00 106.86 102 LEU A N 1
ATOM 293 C CA . LEU A 1 40 ? 232.866 279.869 380.504 1.00 105.37 102 LEU A CA 1
ATOM 294 C C . LEU A 1 40 ? 232.026 279.002 381.424 1.00 104.56 102 LEU A C 1
ATOM 295 O O . LEU A 1 40 ? 231.568 279.458 382.474 1.00 105.12 102 LEU A O 1
ATOM 300 N N . THR A 1 41 ? 231.845 277.747 381.018 1.00 102.54 103 THR A N 1
ATOM 301 C CA . THR A 1 41 ? 230.961 276.796 381.705 1.00 102.03 103 THR A CA 1
ATOM 302 C C . THR A 1 41 ? 229.513 277.307 381.815 1.00 100.08 103 THR A C 1
ATOM 303 O O . THR A 1 41 ? 228.838 277.069 382.820 1.00 99.80 103 THR A O 1
ATOM 307 N N . HIS A 1 42 ? 229.059 278.012 380.778 1.00 98.90 104 HIS A N 1
ATOM 308 C CA . HIS A 1 42 ? 227.677 278.473 380.670 1.00 99.08 104 HIS A CA 1
ATOM 309 C C . HIS A 1 42 ? 227.148 278.154 379.278 1.00 98.71 104 HIS A C 1
ATOM 310 O O . HIS A 1 42 ? 227.882 278.237 378.291 1.00 98.60 104 HIS A O 1
ATOM 317 N N . ARG A 1 43 ? 225.873 277.786 379.212 1.00 98.66 105 ARG A N 1
ATOM 318 C CA . ARG A 1 43 ? 225.165 277.652 377.941 1.00 98.17 105 ARG A CA 1
ATOM 319 C C . ARG A 1 43 ? 224.863 279.049 377.395 1.00 97.88 105 ARG A C 1
ATOM 320 O O . ARG A 1 43 ? 224.647 279.985 378.169 1.00 98.47 105 ARG A O 1
ATOM 328 N N . VAL A 1 44 ? 224.869 279.189 376.072 1.00 96.59 106 VAL A N 1
ATOM 329 C CA . VAL A 1 44 ? 224.564 280.466 375.422 1.00 96.22 106 VAL A CA 1
ATOM 330 C C . VAL A 1 44 ? 223.073 280.523 375.114 1.00 95.00 106 VAL A C 1
ATOM 331 O O . VAL A 1 44 ? 222.375 281.429 375.570 1.00 94.84 106 VAL A O 1
ATOM 335 N N . GLY A 1 45 ? 222.604 279.550 374.337 1.00 94.16 107 GLY A N 1
ATOM 336 C CA . GLY A 1 45 ? 221.191 279.426 373.993 1.00 92.87 107 GLY A CA 1
ATOM 337 C C . GLY A 1 45 ? 220.447 278.584 375.007 1.00 91.48 107 GLY A C 1
ATOM 338 O O . GLY A 1 45 ? 221.042 278.043 375.941 1.00 90.11 107 GLY A O 1
ATOM 339 N N . LYS A 1 46 ? 219.137 278.483 374.820 1.00 93.00 108 LYS A N 1
ATOM 340 C CA . LYS A 1 46 ? 218.291 277.638 375.670 1.00 95.36 108 LYS A CA 1
ATOM 341 C C . LYS A 1 46 ? 218.524 276.135 375.450 1.00 93.66 108 LYS A C 1
ATOM 342 O O . LYS A 1 46 ? 218.340 275.340 376.376 1.00 93.88 108 LYS A O 1
ATOM 348 N N . ARG A 1 47 ? 218.917 275.760 374.231 1.00 91.64 109 ARG A N 1
ATOM 349 C CA . ARG A 1 47 ? 219.220 274.365 373.882 1.00 90.65 109 ARG A CA 1
ATOM 350 C C . ARG A 1 47 ? 220.698 274.059 374.049 1.00 89.03 109 ARG A C 1
ATOM 351 O O . ARG A 1 47 ? 221.537 274.914 373.758 1.00 88.67 109 ARG A O 1
ATOM 359 N N . PHE A 1 48 ? 221.019 272.844 374.501 1.00 88.20 110 PHE A N 1
ATOM 360 C CA . PHE A 1 48 ? 222.404 272.347 374.390 1.00 87.15 110 PHE A CA 1
ATOM 361 C C . PHE A 1 48 ? 222.513 270.834 374.476 1.00 85.49 110 PHE A C 1
ATOM 362 O O . PHE A 1 48 ? 221.661 270.174 375.072 1.00 85.06 110 PHE A O 1
ATOM 370 N N . CYS A 1 49 ? 223.589 270.305 373.897 1.00 86.08 111 CYS A N 1
ATOM 371 C CA . CYS A 1 49 ? 223.827 268.867 373.843 1.00 86.95 111 CYS A CA 1
ATOM 372 C C . CYS A 1 49 ? 224.887 268.429 374.845 1.00 85.29 111 CYS A C 1
ATOM 373 O O . CYS A 1 49 ? 226.054 268.792 374.713 1.00 86.11 111 CYS A O 1
ATOM 376 N N . VAL A 1 50 ? 224.467 267.650 375.840 1.00 84.03 112 VAL A N 1
ATOM 377 C CA . VAL A 1 50 ? 225.385 266.947 376.735 1.00 83.17 112 VAL A CA 1
ATOM 378 C C . VAL A 1 50 ? 225.907 265.732 375.983 1.00 83.03 112 VAL A C 1
ATOM 379 O O . VAL A 1 50 ? 225.115 264.868 375.615 1.00 83.32 112 VAL A O 1
ATOM 383 N N . LYS A 1 51 ? 227.220 265.664 375.756 1.00 83.62 113 LYS A N 1
ATOM 384 C CA . LYS A 1 51 ? 227.814 264.539 375.025 1.00 84.47 113 LYS A CA 1
ATOM 385 C C . LYS A 1 51 ? 228.240 263.399 375.938 1.00 83.68 113 LYS A C 1
ATOM 386 O O . LYS A 1 51 ? 228.121 262.234 375.558 1.00 83.48 113 LYS A O 1
ATOM 392 N N . SER A 1 52 ? 228.763 263.721 377.118 1.00 84.13 114 SER A N 1
ATOM 393 C CA . SER A 1 52 ? 229.278 262.690 378.012 1.00 85.10 114 SER A CA 1
ATOM 394 C C . SER A 1 52 ? 229.313 263.106 379.479 1.00 84.77 114 SER A C 1
ATOM 395 O O . SER A 1 52 ? 229.508 264.293 379.813 1.00 85.10 114 SER A O 1
ATOM 398 N N . VAL A 1 53 ? 229.120 262.099 380.333 1.00 84.81 115 VAL A N 1
ATOM 399 C CA . VAL A 1 53 ? 229.138 262.247 381.781 1.00 85.85 115 VAL A CA 1
ATOM 400 C C . VAL A 1 53 ? 230.301 261.418 382.324 1.00 87.02 115 VAL A C 1
ATOM 401 O O . VAL A 1 53 ? 230.480 260.255 381.938 1.00 87.39 115 VAL A O 1
ATOM 405 N N . TYR A 1 54 ? 231.087 262.034 383.207 1.00 88.56 116 TYR A N 1
ATOM 406 C CA . TYR A 1 54 ? 232.214 261.385 383.869 1.00 89.28 116 TYR A CA 1
ATOM 407 C C . TYR A 1 54 ? 231.990 261.470 385.371 1.00 88.20 116 TYR A C 1
ATOM 408 O O . TYR A 1 54 ? 232.164 262.533 385.981 1.00 87.62 116 TYR A O 1
ATOM 417 N N . VAL A 1 55 ? 231.552 260.352 385.945 1.00 89.47 117 VAL A N 1
ATOM 418 C CA . VAL A 1 55 ? 231.386 260.219 387.387 1.00 90.19 117 VAL A CA 1
ATOM 419 C C . VAL A 1 55 ? 232.701 259.701 387.933 1.00 90.24 117 VAL A C 1
ATOM 420 O O . VAL A 1 55 ? 233.201 258.684 387.447 1.00 91.21 117 VAL A O 1
ATOM 424 N N . LEU A 1 56 ? 233.275 260.387 388.920 1.00 91.09 118 LEU A N 1
ATOM 425 C CA . LEU A 1 56 ? 234.434 259.823 389.616 1.00 92.72 118 LEU A CA 1
ATOM 426 C C . LEU A 1 56 ? 234.553 260.284 391.056 1.00 92.57 118 LEU A C 1
ATOM 427 O O . LEU A 1 56 ? 234.275 261.439 391.377 1.00 91.82 118 LEU A O 1
ATOM 432 N N . GLY A 1 57 ? 234.979 259.362 391.913 1.00 95.46 119 GLY A N 1
ATOM 433 C CA . GLY A 1 57 ? 235.198 259.650 393.319 1.00 97.79 119 GLY A CA 1
ATOM 434 C C . GLY A 1 57 ? 235.228 258.406 394.182 1.00 99.02 119 GLY A C 1
ATOM 435 O O . GLY A 1 57 ? 235.696 257.350 393.747 1.00 99.41 119 GLY A O 1
ATOM 436 N N . LYS A 1 58 ? 234.719 258.538 395.404 1.00 100.95 120 LYS A N 1
ATOM 437 C CA . LYS A 1 58 ? 234.791 257.483 396.407 1.00 102.64 120 LYS A CA 1
ATOM 438 C C . LYS A 1 58 ? 233.477 257.367 397.169 1.00 102.07 120 LYS A C 1
ATOM 439 O O . LYS A 1 58 ? 232.808 258.377 397.443 1.00 103.49 120 LYS A O 1
ATOM 445 N N . ILE A 1 59 ? 233.135 256.125 397.513 1.00 101.54 121 ILE A N 1
ATOM 446 C CA . ILE A 1 59 ? 231.985 255.820 398.370 1.00 102.36 121 ILE A CA 1
ATOM 447 C C . ILE A 1 59 ? 232.540 255.156 399.632 1.00 102.63 121 ILE A C 1
ATOM 448 O O . ILE A 1 59 ? 233.264 254.166 399.540 1.00 103.37 121 ILE A O 1
ATOM 453 N N . TRP A 1 60 ? 232.192 255.700 400.801 1.00 103.60 122 TRP A N 1
ATOM 454 C CA . TRP A 1 60 ? 232.862 255.345 402.058 1.00 104.54 122 TRP A CA 1
ATOM 455 C C . TRP A 1 60 ? 231.946 255.348 403.278 1.00 106.17 122 TRP A C 1
ATOM 456 O O . TRP A 1 60 ? 230.906 256.027 403.295 1.00 106.30 122 TRP A O 1
ATOM 467 N N . MET A 1 61 ? 232.354 254.580 404.291 1.00 109.64 123 MET A N 1
ATOM 468 C CA . MET A 1 61 ? 231.628 254.509 405.566 1.00 112.36 123 MET A CA 1
ATOM 469 C C . MET A 1 61 ? 232.184 255.480 406.605 1.00 113.93 123 MET A C 1
ATOM 470 O O . MET A 1 61 ? 233.332 255.915 406.517 1.00 113.13 123 MET A O 1
ATOM 475 N N . ASP A 1 62 ? 231.356 255.789 407.600 1.00 118.07 124 ASP A N 1
ATOM 476 C CA . ASP A 1 62 ? 231.759 256.599 408.754 1.00 123.09 124 ASP A CA 1
ATOM 477 C C . ASP A 1 62 ? 232.518 255.705 409.746 1.00 127.08 124 ASP A C 1
ATOM 478 O O . ASP A 1 62 ? 232.487 254.477 409.632 1.00 128.98 124 ASP A O 1
ATOM 483 N N . GLU A 1 63 ? 233.189 256.326 410.717 1.00 131.53 125 GLU A N 1
ATOM 484 C CA . GLU A 1 63 ? 234.020 255.603 411.695 1.00 135.45 125 GLU A CA 1
ATOM 485 C C . GLU A 1 63 ? 233.215 254.786 412.714 1.00 136.40 125 GLU A C 1
ATOM 486 O O . GLU A 1 63 ? 233.628 253.687 413.089 1.00 137.94 125 GLU A O 1
ATOM 492 N N . ASN A 1 64 ? 232.091 255.330 413.175 1.00 135.99 126 ASN A N 1
ATOM 493 C CA . ASN A 1 64 ? 231.179 254.587 414.062 1.00 135.98 126 ASN A CA 1
ATOM 494 C C . ASN A 1 64 ? 230.363 253.500 413.340 1.00 134.27 126 ASN A C 1
ATOM 495 O O . ASN A 1 64 ? 229.984 252.502 413.956 1.00 133.78 126 ASN A O 1
ATOM 500 N N . ILE A 1 65 ? 230.105 253.697 412.045 1.00 133.58 127 ILE A N 1
ATOM 501 C CA . ILE A 1 65 ? 229.294 252.768 411.243 1.00 133.86 127 ILE A CA 1
ATOM 502 C C . ILE A 1 65 ? 230.100 251.537 410.811 1.00 134.47 127 ILE A C 1
ATOM 503 O O . ILE A 1 65 ? 229.616 250.409 410.933 1.00 135.12 127 ILE A O 1
ATOM 508 N N . LYS A 1 66 ? 231.311 251.766 410.301 1.00 133.87 128 LYS A N 1
ATOM 509 C CA . LYS A 1 66 ? 232.181 250.696 409.767 1.00 133.41 128 LYS A CA 1
ATOM 510 C C . LYS A 1 66 ? 232.453 249.522 410.716 1.00 132.24 128 LYS A C 1
ATOM 511 O O . LYS A 1 66 ? 232.631 248.391 410.259 1.00 132.60 128 LYS A O 1
ATOM 517 N N . THR A 1 67 ? 232.501 249.798 412.019 1.00 130.43 129 THR A N 1
ATOM 518 C CA . THR A 1 67 ? 232.748 248.769 413.038 1.00 129.92 129 THR A CA 1
ATOM 519 C C . THR A 1 67 ? 231.685 247.661 413.051 1.00 130.04 129 THR A C 1
ATOM 520 O O . THR A 1 67 ? 232.008 246.492 413.285 1.00 132.05 129 THR A O 1
ATOM 524 N N . LYS A 1 68 ? 230.432 248.033 412.789 1.00 128.30 130 LYS A N 1
ATOM 525 C CA . LYS A 1 68 ? 229.312 247.084 412.774 1.00 127.97 130 LYS A CA 1
ATOM 526 C C . LYS A 1 68 ? 229.403 246.139 411.573 1.00 126.44 130 LYS A C 1
ATOM 527 O O . LYS A 1 68 ? 229.697 246.579 410.461 1.00 126.24 130 LYS A O 1
ATOM 533 N N . ASN A 1 69 ? 229.158 244.848 411.807 1.00 125.23 131 ASN A N 1
ATOM 534 C CA . ASN A 1 69 ? 229.281 243.825 410.753 1.00 123.88 131 ASN A CA 1
ATOM 535 C C . ASN A 1 69 ? 228.113 243.858 409.763 1.00 119.55 131 ASN A C 1
ATOM 536 O O . ASN A 1 69 ? 227.028 243.351 410.051 1.00 119.38 131 ASN A O 1
ATOM 541 N N . HIS A 1 70 ? 228.337 244.468 408.600 1.00 117.03 132 HIS A N 1
ATOM 542 C CA . HIS A 1 70 ? 227.304 244.536 407.558 1.00 115.20 132 HIS A CA 1
ATOM 543 C C . HIS A 1 70 ? 227.896 244.853 406.193 1.00 113.47 132 HIS A C 1
ATOM 544 O O . HIS A 1 70 ? 229.099 245.065 406.066 1.00 114.73 132 HIS A O 1
ATOM 551 N N . THR A 1 71 ? 227.041 244.865 405.176 1.00 112.92 133 THR A N 1
ATOM 552 C CA . THR A 1 71 ? 227.430 245.244 403.823 1.00 114.70 133 THR A CA 1
ATOM 553 C C . THR A 1 71 ? 226.401 246.189 403.234 1.00 113.97 133 THR A C 1
ATOM 554 O O . THR A 1 71 ? 225.211 246.069 403.531 1.00 116.12 133 THR A O 1
ATOM 558 N N . ASN A 1 72 ? 226.860 247.129 402.410 1.00 113.74 134 ASN A N 1
ATOM 559 C CA . ASN A 1 72 ? 225.950 247.994 401.651 1.00 114.84 134 ASN A CA 1
ATOM 560 C C . ASN A 1 72 ? 226.514 248.403 400.301 1.00 112.43 134 ASN A C 1
ATOM 561 O O . ASN A 1 72 ? 227.721 248.577 400.143 1.00 112.50 134 ASN A O 1
ATOM 566 N N . THR A 1 73 ? 225.611 248.557 399.338 1.00 110.41 135 THR A N 1
ATOM 567 C CA . THR A 1 73 ? 225.955 248.898 397.967 1.00 109.36 135 THR A CA 1
ATOM 568 C C . THR A 1 73 ? 225.098 250.075 397.525 1.00 108.81 135 THR A C 1
ATOM 569 O O . THR A 1 73 ? 223.960 250.229 397.988 1.00 109.76 135 THR A O 1
ATOM 573 N N . VAL A 1 74 ? 225.650 250.904 396.641 1.00 107.93 136 VAL A N 1
ATOM 574 C CA . VAL A 1 74 ? 224.915 252.028 396.061 1.00 108.83 136 VAL A CA 1
ATOM 575 C C . VAL A 1 74 ? 224.755 251.800 394.559 1.00 108.89 136 VAL A C 1
ATOM 576 O O . VAL A 1 74 ? 225.689 251.335 393.886 1.00 109.89 136 VAL A O 1
ATOM 580 N N . MET A 1 75 ? 223.567 252.146 394.057 1.00 107.82 137 MET A N 1
ATOM 581 C CA . MET A 1 75 ? 223.098 251.747 392.729 1.00 109.05 137 MET A CA 1
ATOM 582 C C . MET A 1 75 ? 223.505 252.686 391.600 1.00 108.30 137 MET A C 1
ATOM 583 O O . MET A 1 75 ? 223.857 252.220 390.515 1.00 109.36 137 MET A O 1
ATOM 588 N N . PHE A 1 76 ? 223.415 253.993 391.844 1.00 106.35 138 PHE A N 1
ATOM 589 C CA . PHE A 1 76 ? 223.715 255.022 390.839 1.00 106.67 138 PHE A CA 1
ATOM 590 C C . PHE A 1 76 ? 222.914 254.853 389.542 1.00 105.00 138 PHE A C 1
ATOM 591 O O . PHE A 1 76 ? 223.453 254.396 388.532 1.00 106.87 138 PHE A O 1
ATOM 599 N N . TYR A 1 77 ? 221.636 255.216 389.575 1.00 101.33 139 TYR A N 1
ATOM 600 C CA . TYR A 1 77 ? 220.806 255.234 388.371 1.00 97.78 139 TYR A CA 1
ATOM 601 C C . TYR A 1 77 ? 220.913 256.593 387.689 1.00 96.28 139 TYR A C 1
ATOM 602 O O . TYR A 1 77 ? 220.487 257.604 388.256 1.00 96.68 139 TYR A O 1
ATOM 611 N N . LEU A 1 78 ? 221.497 256.615 386.491 1.00 95.71 140 LEU A N 1
ATOM 612 C CA . LEU A 1 78 ? 221.489 257.810 385.647 1.00 96.90 140 LEU A CA 1
ATOM 613 C C . LEU A 1 78 ? 220.284 257.723 384.717 1.00 96.60 140 LEU A C 1
ATOM 614 O O . LEU A 1 78 ? 220.235 256.854 383.827 1.00 96.38 140 LEU A O 1
ATOM 619 N N . VAL A 1 79 ? 219.320 258.627 384.922 1.00 96.91 141 VAL A N 1
ATOM 620 C CA . VAL A 1 79 ? 218.084 258.634 384.129 1.00 97.38 141 VAL A CA 1
ATOM 621 C C . VAL A 1 79 ? 217.879 259.967 383.440 1.00 98.47 141 VAL A C 1
ATOM 622 O O . VAL A 1 79 ? 218.303 261.005 383.940 1.00 100.20 141 VAL A O 1
ATOM 626 N N . ARG A 1 80 ? 217.208 259.918 382.297 1.00 100.88 142 ARG A N 1
ATOM 627 C CA . ARG A 1 80 ? 216.824 261.107 381.566 1.00 103.58 142 ARG A CA 1
ATOM 628 C C . ARG A 1 80 ? 215.316 261.204 381.627 1.00 102.52 142 ARG A C 1
ATOM 629 O O . ARG A 1 80 ? 214.623 260.248 381.274 1.00 103.01 142 ARG A O 1
ATOM 637 N N . ASP A 1 81 ? 214.813 262.351 382.079 1.00 104.48 143 ASP A N 1
ATOM 638 C CA . ASP A 1 81 ? 213.391 262.656 381.934 1.00 105.55 143 ASP A CA 1
ATOM 639 C C . ASP A 1 81 ? 213.216 263.599 380.748 1.00 105.10 143 ASP A C 1
ATOM 640 O O . ASP A 1 81 ? 213.908 264.621 380.625 1.00 106.23 143 ASP A O 1
ATOM 645 N N . ARG A 1 82 ? 212.299 263.215 379.866 1.00 104.91 144 ARG A N 1
ATOM 646 C CA . ARG A 1 82 ? 211.967 263.989 378.682 1.00 106.50 144 ARG A CA 1
ATOM 647 C C . ARG A 1 82 ? 210.969 265.094 379.016 1.00 108.30 144 ARG A C 1
ATOM 648 O O . ARG A 1 82 ? 210.685 265.942 378.167 1.00 111.68 144 ARG A O 1
ATOM 656 N N . ARG A 1 83 ? 210.428 265.070 380.237 1.00 108.15 145 ARG A N 1
ATOM 657 C CA . ARG A 1 83 ? 209.483 266.074 380.710 1.00 108.66 145 ARG A CA 1
ATOM 658 C C . ARG A 1 83 ? 209.822 266.510 382.132 1.00 108.80 145 ARG A C 1
ATOM 659 O O . ARG A 1 83 ? 209.406 265.863 383.091 1.00 107.81 145 ARG A O 1
ATOM 667 N N . PRO A 1 84 ? 210.597 267.601 382.277 1.00 112.42 146 PRO A N 1
ATOM 668 C CA . PRO A 1 84 ? 210.876 268.127 383.600 1.00 114.88 146 PRO A CA 1
ATOM 669 C C . PRO A 1 84 ? 209.847 269.177 384.001 1.00 116.79 146 PRO A C 1
ATOM 670 O O . PRO A 1 84 ? 209.491 270.034 383.185 1.00 119.17 146 PRO A O 1
ATOM 674 N N . PHE A 1 85 ? 209.366 269.099 385.241 1.00 118.34 147 PHE A N 1
ATOM 675 C CA . PHE A 1 85 ? 208.449 270.101 385.776 1.00 122.04 147 PHE A CA 1
ATOM 676 C C . PHE A 1 85 ? 208.705 270.384 387.257 1.00 121.88 147 PHE A C 1
ATOM 677 O O . PHE A 1 85 ? 208.544 269.499 388.102 1.00 120.24 147 PHE A O 1
ATOM 685 N N . GLY A 1 86 ? 209.092 271.628 387.555 1.00 124.99 148 GLY A N 1
ATOM 686 C CA . GLY A 1 86 ? 209.257 272.094 388.929 1.00 127.46 148 GLY A CA 1
ATOM 687 C C . GLY A 1 86 ? 210.481 271.522 389.624 1.00 129.82 148 GLY A C 1
ATOM 688 O O . GLY A 1 86 ? 211.614 271.666 389.134 1.00 133.00 148 GLY A O 1
ATOM 689 N N . THR A 1 87 ? 210.248 270.889 390.775 1.00 128.12 149 THR A N 1
ATOM 690 C CA . THR A 1 87 ? 211.304 270.241 391.550 1.00 127.13 149 THR A CA 1
ATOM 691 C C . THR A 1 87 ? 211.513 268.811 391.067 1.00 123.70 149 THR A C 1
ATOM 692 O O . THR A 1 87 ? 210.568 268.158 390.614 1.00 121.21 149 THR A O 1
ATOM 696 N N . ALA A 1 88 ? 212.755 268.336 391.168 1.00 121.70 150 ALA A N 1
ATOM 697 C CA . ALA A 1 88 ? 213.110 266.973 390.772 1.00 119.13 150 ALA A CA 1
ATOM 698 C C . ALA A 1 88 ? 212.394 265.973 391.665 1.00 117.24 150 ALA A C 1
ATOM 699 O O . ALA A 1 88 ? 212.397 266.119 392.888 1.00 116.62 150 ALA A O 1
ATOM 701 N N . MET A 1 89 ? 211.772 264.970 391.049 1.00 117.82 151 MET A N 1
ATOM 702 C CA . MET A 1 89 ? 210.989 263.983 391.793 1.00 118.95 151 MET A CA 1
ATOM 703 C C . MET A 1 89 ? 211.875 263.075 392.639 1.00 117.79 151 MET A C 1
ATOM 704 O O . MET A 1 89 ? 213.037 262.832 392.308 1.00 117.96 151 MET A O 1
ATOM 709 N N . ASP A 1 90 ? 211.297 262.584 393.733 1.00 118.18 152 ASP A N 1
ATOM 710 C CA . ASP A 1 90 ? 211.999 261.737 394.699 1.00 119.37 152 ASP A CA 1
ATOM 711 C C . ASP A 1 90 ? 212.243 260.341 394.117 1.00 119.33 152 ASP A C 1
ATOM 712 O O . ASP A 1 90 ? 211.530 259.909 393.210 1.00 121.75 152 ASP A O 1
ATOM 717 N N . PHE A 1 91 ? 213.263 259.652 394.629 1.00 118.21 153 PHE A N 1
ATOM 718 C CA . PHE A 1 91 ? 213.629 258.309 394.152 1.00 117.04 153 PHE A CA 1
ATOM 719 C C . PHE A 1 91 ? 212.532 257.269 394.371 1.00 114.20 153 PHE A C 1
ATOM 720 O O . PHE A 1 91 ? 212.238 256.475 393.474 1.00 112.78 153 PHE A O 1
ATOM 728 N N . GLY A 1 92 ? 211.952 257.271 395.568 1.00 112.36 154 GLY A N 1
ATOM 729 C CA . GLY A 1 92 ? 210.913 256.312 395.938 1.00 111.52 154 GLY A CA 1
ATOM 730 C C . GLY A 1 92 ? 209.680 256.337 395.051 1.00 110.52 154 GLY A C 1
ATOM 731 O O . GLY A 1 92 ? 209.114 255.287 394.746 1.00 110.99 154 GLY A O 1
ATOM 732 N N . GLN A 1 93 ? 209.272 257.535 394.631 1.00 110.26 155 GLN A N 1
ATOM 733 C CA . GLN A 1 93 ? 208.053 257.718 393.829 1.00 110.94 155 GLN A CA 1
ATOM 734 C C . GLN A 1 93 ? 208.218 257.541 392.308 1.00 108.94 155 GLN A C 1
ATOM 735 O O . GLN A 1 93 ? 207.217 257.494 391.595 1.00 108.84 155 GLN A O 1
ATOM 741 N N . VAL A 1 94 ? 209.455 257.487 391.813 1.00 107.62 156 VAL A N 1
ATOM 742 C CA . VAL A 1 94 ? 209.722 257.237 390.386 1.00 107.09 156 VAL A CA 1
ATOM 743 C C . VAL A 1 94 ? 209.874 255.732 390.140 1.00 106.25 156 VAL A C 1
ATOM 744 O O . VAL A 1 94 ? 209.228 255.164 389.245 1.00 105.96 156 VAL A O 1
ATOM 748 N N . PHE A 1 95 ? 210.733 255.102 390.939 1.00 105.30 157 PHE A N 1
ATOM 749 C CA . PHE A 1 95 ? 211.022 253.677 390.822 1.00 104.20 157 PHE A CA 1
ATOM 750 C C . PHE A 1 95 ? 210.085 252.875 391.714 1.00 104.36 157 PHE A C 1
ATOM 751 O O . PHE A 1 95 ? 210.055 253.104 392.925 1.00 105.14 157 PHE A O 1
ATOM 759 N N . ASN A 1 96 ? 209.329 251.942 391.133 1.00 104.78 158 ASN A N 1
ATOM 760 C CA . ASN A 1 96 ? 208.521 251.017 391.940 1.00 105.55 158 ASN A CA 1
ATOM 761 C C . ASN A 1 96 ? 209.379 249.830 392.371 1.00 105.73 158 ASN A C 1
ATOM 762 O O . ASN A 1 96 ? 210.265 249.392 391.631 1.00 104.20 158 ASN A O 1
ATOM 767 N N . MET A 1 97 ? 209.113 249.323 393.571 1.00 108.05 159 MET A N 1
ATOM 768 C CA . MET A 1 97 ? 209.987 248.336 394.209 1.00 110.68 159 MET A CA 1
ATOM 769 C C . MET A 1 97 ? 209.354 247.760 395.473 1.00 111.28 159 MET A C 1
ATOM 770 O O . MET A 1 97 ? 208.557 248.429 396.136 1.00 112.43 159 MET A O 1
ATOM 775 N N . TYR A 1 98 ? 209.718 246.522 395.799 1.00 111.30 160 TYR A N 1
ATOM 776 C CA . TYR A 1 98 ? 209.193 245.843 396.982 1.00 112.93 160 TYR A CA 1
ATOM 777 C C . TYR A 1 98 ? 209.853 246.384 398.253 1.00 113.49 160 TYR A C 1
ATOM 778 O O . TYR A 1 98 ? 211.068 246.264 398.413 1.00 114.35 160 TYR A O 1
ATOM 787 N N . ASP A 1 99 ? 209.046 246.970 399.142 1.00 115.17 161 ASP A N 1
ATOM 788 C CA . ASP A 1 99 ? 209.500 247.463 400.455 1.00 118.56 161 ASP A CA 1
ATOM 789 C C . ASP A 1 99 ? 210.615 248.524 400.360 1.00 117.88 161 ASP A C 1
ATOM 790 O O . ASP A 1 99 ? 211.517 248.573 401.203 1.00 118.04 161 ASP A O 1
ATOM 795 N N . ASN A 1 100 ? 210.534 249.373 399.334 1.00 117.50 162 ASN A N 1
ATOM 796 C CA . ASN A 1 100 ? 211.540 250.413 399.066 1.00 117.63 162 ASN A CA 1
ATOM 797 C C . ASN A 1 100 ? 212.983 249.883 398.966 1.00 116.45 162 ASN A C 1
ATOM 798 O O . ASN A 1 100 ? 213.926 250.526 399.436 1.00 117.12 162 ASN A O 1
ATOM 803 N N . GLU A 1 101 ? 213.137 248.713 398.343 1.00 115.49 163 GLU A N 1
ATOM 804 C CA . GLU A 1 101 ? 214.445 248.080 398.150 1.00 114.97 163 GLU A CA 1
ATOM 805 C C . GLU A 1 101 ? 215.008 248.510 396.791 1.00 110.72 163 GLU A C 1
ATOM 806 O O . GLU A 1 101 ? 214.458 248.128 395.756 1.00 110.41 163 GLU A O 1
ATOM 812 N N . PRO A 1 102 ? 216.105 249.297 396.785 1.00 107.11 164 PRO A N 1
ATOM 813 C CA . PRO A 1 102 ? 216.602 249.852 395.521 1.00 105.42 164 PRO A CA 1
ATOM 814 C C . PRO A 1 102 ? 217.227 248.852 394.538 1.00 103.28 164 PRO A C 1
ATOM 815 O O . PRO A 1 102 ? 217.373 249.186 393.363 1.00 104.56 164 PRO A O 1
ATOM 819 N N . SER A 1 103 ? 217.599 247.657 394.997 1.00 100.93 165 SER A N 1
ATOM 820 C CA . SER A 1 103 ? 218.078 246.609 394.087 1.00 100.38 165 SER A CA 1
ATOM 821 C C . SER A 1 103 ? 216.947 245.984 393.255 1.00 99.99 165 SER A C 1
ATOM 822 O O . SER A 1 103 ? 217.215 245.379 392.216 1.00 99.20 165 SER A O 1
ATOM 825 N N . THR A 1 104 ? 215.698 246.136 393.709 1.00 100.73 166 THR A N 1
ATOM 826 C CA . THR A 1 104 ? 214.514 245.651 392.985 1.00 100.82 166 THR A CA 1
ATOM 827 C C . THR A 1 104 ? 213.790 246.808 392.285 1.00 100.63 166 THR A C 1
ATOM 828 O O . THR A 1 104 ? 212.558 246.821 392.222 1.00 101.69 166 THR A O 1
ATOM 832 N N . ALA A 1 105 ? 214.550 247.759 391.742 1.00 100.61 167 ALA A N 1
ATOM 833 C CA . ALA A 1 105 ? 214.002 249.040 391.291 1.00 100.71 167 ALA A CA 1
ATOM 834 C C . ALA A 1 105 ? 213.931 249.147 389.771 1.00 99.80 167 ALA A C 1
ATOM 835 O O . ALA A 1 105 ? 214.932 248.952 389.079 1.00 99.83 167 ALA A O 1
ATOM 837 N N . THR A 1 106 ? 212.734 249.451 389.273 1.00 100.04 168 THR A N 1
ATOM 838 C CA . THR A 1 106 ? 212.514 249.853 387.881 1.00 99.39 168 THR A CA 1
ATOM 839 C C . THR A 1 106 ? 211.491 250.981 387.860 1.00 97.52 168 THR A C 1
ATOM 840 O O . THR A 1 106 ? 210.812 251.236 388.863 1.00 97.74 168 THR A O 1
ATOM 844 N N . ILE A 1 107 ? 211.372 251.631 386.707 1.00 97.08 169 ILE A N 1
ATOM 845 C CA . ILE A 1 107 ? 210.535 252.822 386.556 1.00 99.14 169 ILE A CA 1
ATOM 846 C C . ILE A 1 107 ? 209.060 252.441 386.714 1.00 100.42 169 ILE A C 1
ATOM 847 O O . ILE A 1 107 ? 208.645 251.379 386.244 1.00 100.71 169 ILE A O 1
ATOM 852 N N . LYS A 1 108 ? 208.280 253.298 387.382 1.00 103.41 170 LYS A N 1
ATOM 853 C CA . LYS A 1 108 ? 206.833 253.055 387.565 1.00 105.80 170 LYS A CA 1
ATOM 854 C C . LYS A 1 108 ? 206.084 252.889 386.240 1.00 106.61 170 LYS A C 1
ATOM 855 O O . LYS A 1 108 ? 206.481 253.442 385.212 1.00 106.08 170 LYS A O 1
ATOM 861 N N . ASN A 1 109 ? 204.993 252.129 386.291 1.00 108.12 171 ASN A N 1
ATOM 862 C CA . ASN A 1 109 ? 204.200 251.806 385.103 1.00 109.64 171 ASN A CA 1
ATOM 863 C C . ASN A 1 109 ? 203.520 253.021 384.469 1.00 110.80 171 ASN A C 1
ATOM 864 O O . ASN A 1 109 ? 203.332 253.062 383.253 1.00 111.71 171 ASN A O 1
ATOM 869 N N . ASP A 1 110 ? 203.164 254.003 385.296 1.00 113.40 172 ASP A N 1
ATOM 870 C CA . ASP A 1 110 ? 202.495 255.221 384.830 1.00 114.83 172 ASP A CA 1
ATOM 871 C C . ASP A 1 110 ? 203.430 256.103 384.009 1.00 110.65 172 ASP A C 1
ATOM 872 O O . ASP A 1 110 ? 203.077 256.537 382.911 1.00 109.64 172 ASP A O 1
ATOM 877 N N . LEU A 1 111 ? 204.627 256.338 384.547 1.00 107.73 173 LEU A N 1
ATOM 878 C CA . LEU A 1 111 ? 205.593 257.282 383.969 1.00 106.01 173 LEU A CA 1
ATOM 879 C C . LEU A 1 111 ? 206.827 256.560 383.403 1.00 102.81 173 LEU A C 1
ATOM 880 O O . LEU A 1 111 ? 207.959 257.031 383.528 1.00 100.94 173 LEU A O 1
ATOM 885 N N . ARG A 1 112 ? 206.582 255.424 382.753 1.00 102.52 174 ARG A N 1
ATOM 886 C CA . ARG A 1 112 ? 207.631 254.647 382.088 1.00 102.42 174 ARG A CA 1
ATOM 887 C C . ARG A 1 112 ? 208.020 255.309 380.766 1.00 100.88 174 ARG A C 1
ATOM 888 O O . ARG A 1 112 ? 209.147 255.161 380.293 1.00 98.96 174 ARG A O 1
ATOM 896 N N . ASP A 1 113 ? 207.064 256.023 380.178 1.00 102.85 175 ASP A N 1
ATOM 897 C CA . ASP A 1 113 ? 207.280 256.840 378.988 1.00 105.31 175 ASP A CA 1
ATOM 898 C C . ASP A 1 113 ? 208.152 258.071 379.272 1.00 103.10 175 ASP A C 1
ATOM 899 O O . ASP A 1 113 ? 208.987 258.445 378.446 1.00 101.70 175 ASP A O 1
ATOM 904 N N . ARG A 1 114 ? 207.946 258.696 380.431 1.00 102.79 176 ARG A N 1
ATOM 905 C CA . ARG A 1 114 ? 208.665 259.916 380.808 1.00 103.47 176 ARG A CA 1
ATOM 906 C C . ARG A 1 114 ? 210.135 259.640 381.134 1.00 102.80 176 ARG A C 1
ATOM 907 O O . ARG A 1 114 ? 211.028 260.275 380.566 1.00 104.40 176 ARG A O 1
ATOM 915 N N . TYR A 1 115 ? 210.369 258.689 382.039 1.00 100.62 177 TYR A N 1
ATOM 916 C CA . TYR A 1 115 ? 211.711 258.379 382.546 1.00 98.24 177 TYR A CA 1
ATOM 917 C C . TYR A 1 115 ? 212.320 257.164 381.855 1.00 97.05 177 TYR A C 1
ATOM 918 O O . TYR A 1 115 ? 211.646 256.150 381.670 1.00 97.05 177 TYR A O 1
ATOM 927 N N . GLN A 1 116 ? 213.593 257.283 381.481 1.00 96.99 178 GLN A N 1
ATOM 928 C CA . GLN A 1 116 ? 214.364 256.189 380.891 1.00 97.71 178 GLN A CA 1
ATOM 929 C C . GLN A 1 116 ? 215.672 256.043 381.653 1.00 96.35 178 GLN A C 1
ATOM 930 O O . GLN A 1 116 ? 216.336 257.041 381.926 1.00 96.33 178 GLN A O 1
ATOM 936 N N . VAL A 1 117 ? 216.039 254.804 381.980 1.00 96.76 179 VAL A N 1
ATOM 937 C CA . VAL A 1 117 ? 217.293 254.508 382.681 1.00 96.24 179 VAL A CA 1
ATOM 938 C C . VAL A 1 117 ? 218.419 254.389 381.662 1.00 96.98 179 VAL A C 1
ATOM 939 O O . VAL A 1 117 ? 218.477 253.409 380.917 1.00 98.41 179 VAL A O 1
ATOM 943 N N . LEU A 1 118 ? 219.311 255.380 381.630 1.00 98.61 180 LEU A N 1
ATOM 944 C CA . LEU A 1 118 ? 220.409 255.385 380.658 1.00 100.09 180 LEU A CA 1
ATOM 945 C C . LEU A 1 118 ? 221.539 254.468 381.103 1.00 98.33 180 LEU A C 1
ATOM 946 O O . LEU A 1 118 ? 222.055 253.687 380.303 1.00 97.73 180 LEU A O 1
ATOM 951 N N . ARG A 1 119 ? 221.923 254.578 382.374 1.00 98.06 181 ARG A N 1
ATOM 952 C CA . ARG A 1 119 ? 222.950 253.721 382.967 1.00 98.04 181 ARG A CA 1
ATOM 953 C C . ARG A 1 119 ? 222.637 253.396 384.423 1.00 95.88 181 ARG A C 1
ATOM 954 O O . ARG A 1 119 ? 222.081 254.228 385.147 1.00 97.80 181 ARG A O 1
ATOM 962 N N . LYS A 1 120 ? 222.994 252.181 384.835 1.00 93.60 182 LYS A N 1
ATOM 963 C CA . LYS A 1 120 ? 223.110 251.835 386.249 1.00 93.94 182 LYS A CA 1
ATOM 964 C C . LYS A 1 120 ? 224.472 251.188 386.470 1.00 93.19 182 LYS A C 1
ATOM 965 O O . LYS A 1 120 ? 224.979 250.493 385.587 1.00 93.80 182 LYS A O 1
ATOM 971 N N . PHE A 1 121 ? 225.066 251.431 387.637 1.00 93.56 183 PHE A N 1
ATOM 972 C CA . PHE A 1 121 ? 226.366 250.849 387.978 1.00 94.53 183 PHE A CA 1
ATOM 973 C C . PHE A 1 121 ? 226.557 250.782 389.493 1.00 95.30 183 PHE A C 1
ATOM 974 O O . PHE A 1 121 ? 226.637 251.807 390.167 1.00 95.33 183 PHE A O 1
ATOM 982 N N . THR A 1 122 ? 226.622 249.564 390.020 1.00 98.04 184 THR A N 1
ATOM 983 C CA . THR A 1 122 ? 226.676 249.346 391.462 1.00 99.82 184 THR A CA 1
ATOM 984 C C . THR A 1 122 ? 228.052 249.684 392.032 1.00 99.04 184 THR A C 1
ATOM 985 O O . THR A 1 122 ? 229.050 249.678 391.306 1.00 98.77 184 THR A O 1
ATOM 989 N N . SER A 1 123 ? 228.091 250.004 393.324 1.00 100.24 185 SER A N 1
ATOM 990 C CA . SER A 1 123 ? 229.359 250.129 394.055 1.00 101.87 185 SER A CA 1
ATOM 991 C C . SER A 1 123 ? 229.175 249.625 395.479 1.00 103.17 185 SER A C 1
ATOM 992 O O . SER A 1 123 ? 228.301 250.118 396.196 1.00 104.55 185 SER A O 1
ATOM 995 N N . THR A 1 124 ? 230.019 248.674 395.885 1.00 103.68 186 THR A N 1
ATOM 996 C CA . THR A 1 124 ? 229.808 247.884 397.109 1.00 104.51 186 THR A CA 1
ATOM 997 C C . THR A 1 124 ? 230.847 248.178 398.199 1.00 104.99 186 THR A C 1
ATOM 998 O O . THR A 1 124 ? 232.012 248.449 397.905 1.00 105.50 186 THR A O 1
ATOM 1002 N N . VAL A 1 125 ? 230.395 248.125 399.453 1.00 106.55 187 VAL A N 1
ATOM 1003 C CA . VAL A 1 125 ? 231.225 248.394 400.633 1.00 107.86 187 VAL A CA 1
ATOM 1004 C C . VAL A 1 125 ? 230.823 247.426 401.750 1.00 109.62 187 VAL A C 1
ATOM 1005 O O . VAL A 1 125 ? 229.626 247.186 401.966 1.00 111.42 187 VAL A O 1
ATOM 1009 N N . THR A 1 126 ? 231.820 246.893 402.460 1.00 111.72 188 THR A N 1
ATOM 1010 C CA . THR A 1 126 ? 231.594 245.951 403.562 1.00 114.04 188 THR A CA 1
ATOM 1011 C C . THR A 1 126 ? 232.234 246.472 404.850 1.00 113.86 188 THR A C 1
ATOM 1012 O O . THR A 1 126 ? 233.433 246.737 404.885 1.00 114.68 188 THR A O 1
ATOM 1016 N N . GLY A 1 127 ? 231.423 246.615 405.896 1.00 114.69 189 GLY A N 1
ATOM 1017 C CA . GLY A 1 127 ? 231.880 247.074 407.207 1.00 115.75 189 GLY A CA 1
ATOM 1018 C C . GLY A 1 127 ? 231.948 245.933 408.205 1.00 115.91 189 GLY A C 1
ATOM 1019 O O . GLY A 1 127 ? 231.047 245.088 408.252 1.00 116.15 189 GLY A O 1
ATOM 1020 N N . GLY A 1 128 ? 233.018 245.920 409.001 1.00 117.19 190 GLY A N 1
ATOM 1021 C CA . GLY A 1 128 ? 233.225 244.920 410.054 1.00 117.86 190 GLY A CA 1
ATOM 1022 C C . GLY A 1 128 ? 234.092 245.461 411.177 1.00 119.05 190 GLY A C 1
ATOM 1023 O O . GLY A 1 128 ? 234.796 246.459 411.000 1.00 120.27 190 GLY A O 1
ATOM 1024 N N . GLN A 1 129 ? 234.032 244.805 412.334 1.00 119.27 191 GLN A N 1
ATOM 1025 C CA . GLN A 1 129 ? 234.790 245.223 413.521 1.00 119.68 191 GLN A CA 1
ATOM 1026 C C . GLN A 1 129 ? 236.299 245.213 413.289 1.00 119.73 191 GLN A C 1
ATOM 1027 O O . GLN A 1 129 ? 236.976 246.197 413.589 1.00 120.61 191 GLN A O 1
ATOM 1033 N N . TYR A 1 130 ? 236.811 244.099 412.770 1.00 119.98 192 TYR A N 1
ATOM 1034 C CA . TYR A 1 130 ? 238.232 243.969 412.436 1.00 121.10 192 TYR A CA 1
ATOM 1035 C C . TYR A 1 130 ? 238.433 243.796 410.936 1.00 121.45 192 TYR A C 1
ATOM 1036 O O . TYR A 1 130 ? 239.152 244.577 410.307 1.00 119.19 192 TYR A O 1
ATOM 1045 N N . ALA A 1 131 ? 237.800 242.768 410.374 1.00 125.65 193 ALA A N 1
ATOM 1046 C CA . ALA A 1 131 ? 237.858 242.501 408.938 1.00 129.09 193 ALA A CA 1
ATOM 1047 C C . ALA A 1 131 ? 236.925 243.468 408.208 1.00 127.33 193 ALA A C 1
ATOM 1048 O O . ALA A 1 131 ? 235.783 243.130 407.884 1.00 130.33 193 ALA A O 1
ATOM 1050 N N . SER A 1 132 ? 237.432 244.676 407.962 1.00 123.19 194 SER A N 1
ATOM 1051 C CA . SER A 1 132 ? 236.648 245.773 407.393 1.00 121.37 194 SER A CA 1
ATOM 1052 C C . SER A 1 132 ? 237.000 246.054 405.934 1.00 118.98 194 SER A C 1
ATOM 1053 O O . SER A 1 132 ? 237.957 245.502 405.387 1.00 119.30 194 SER A O 1
ATOM 1056 N N . LYS A 1 133 ? 236.193 246.912 405.319 1.00 117.47 195 LYS A N 1
ATOM 1057 C CA . LYS A 1 133 ? 236.482 247.488 404.006 1.00 116.47 195 LYS A CA 1
ATOM 1058 C C . LYS A 1 133 ? 235.783 248.849 403.928 1.00 117.77 195 LYS A C 1
ATOM 1059 O O . LYS A 1 133 ? 234.706 248.979 403.349 1.00 116.32 195 LYS A O 1
ATOM 1065 N N . GLU A 1 134 ? 236.423 249.850 404.530 1.00 120.04 196 GLU A N 1
ATOM 1066 C CA . GLU A 1 134 ? 235.849 251.192 404.758 1.00 121.50 196 GLU A CA 1
ATOM 1067 C C . GLU A 1 134 ? 235.254 251.888 403.524 1.00 117.64 196 GLU A C 1
ATOM 1068 O O . GLU A 1 134 ? 234.240 252.611 403.636 1.00 118.15 196 GLU A O 1
ATOM 1074 N N . GLN A 1 135 ? 235.889 251.673 402.370 1.00 113.37 197 GLN A N 1
ATOM 1075 C CA . GLN A 1 135 ? 235.660 252.485 401.180 1.00 110.41 197 GLN A CA 1
ATOM 1076 C C . GLN A 1 135 ? 235.619 251.679 399.886 1.00 106.59 197 GLN A C 1
ATOM 1077 O O . GLN A 1 135 ? 235.884 250.475 399.872 1.00 106.64 197 GLN A O 1
ATOM 1083 N N . ALA A 1 136 ? 235.287 252.378 398.803 1.00 103.61 198 ALA A N 1
ATOM 1084 C CA . ALA A 1 136 ? 235.349 251.834 397.449 1.00 101.40 198 ALA A CA 1
ATOM 1085 C C . ALA A 1 136 ? 235.387 252.970 396.425 1.00 100.18 198 ALA A C 1
ATOM 1086 O O . ALA A 1 136 ? 234.714 254.002 396.592 1.00 101.14 198 ALA A O 1
ATOM 1088 N N . LEU A 1 137 ? 236.175 252.765 395.371 1.00 98.67 199 LEU A N 1
ATOM 1089 C CA . LEU A 1 137 ? 236.415 253.784 394.348 1.00 98.18 199 LEU A CA 1
ATOM 1090 C C . LEU A 1 137 ? 235.378 253.684 393.237 1.00 97.74 199 LEU A C 1
ATOM 1091 O O . LEU A 1 137 ? 234.984 252.585 392.842 1.00 96.29 199 LEU A O 1
ATOM 1096 N N . VAL A 1 138 ? 234.950 254.844 392.745 1.00 99.84 200 VAL A N 1
ATOM 1097 C CA . VAL A 1 138 ? 234.035 254.949 391.614 1.00 99.78 200 VAL A CA 1
ATOM 1098 C C . VAL A 1 138 ? 234.748 255.732 390.520 1.00 98.27 200 VAL A C 1
ATOM 1099 O O . VAL A 1 138 ? 235.260 256.821 390.771 1.00 98.28 200 VAL A O 1
ATOM 1103 N N . LYS A 1 139 ? 234.797 255.159 389.320 1.00 97.74 201 LYS A N 1
ATOM 1104 C CA . LYS A 1 139 ? 235.376 255.826 388.156 1.00 98.35 201 LYS A CA 1
ATOM 1105 C C . LYS A 1 139 ? 234.650 255.331 386.910 1.00 95.77 201 LYS A C 1
ATOM 1106 O O . LYS A 1 139 ? 235.006 254.302 386.330 1.00 94.77 201 LYS A O 1
ATOM 1112 N N . LYS A 1 140 ? 233.620 256.076 386.522 1.00 94.73 202 LYS A N 1
ATOM 1113 C CA . LYS A 1 140 ? 232.715 255.673 385.459 1.00 94.35 202 LYS A CA 1
ATOM 1114 C C . LYS A 1 140 ? 232.516 256.816 384.464 1.00 92.31 202 LYS A C 1
ATOM 1115 O O . LYS A 1 140 ? 231.871 257.827 384.774 1.00 92.60 202 LYS A O 1
ATOM 1121 N N . PHE A 1 141 ? 233.121 256.656 383.287 1.00 92.09 203 PHE A N 1
ATOM 1122 C CA . PHE A 1 141 ? 232.884 257.526 382.140 1.00 92.30 203 PHE A CA 1
ATOM 1123 C C . PHE A 1 141 ? 231.772 256.893 381.320 1.00 93.53 203 PHE A C 1
ATOM 1124 O O . PHE A 1 141 ? 231.727 255.671 381.168 1.00 93.33 203 PHE A O 1
ATOM 1132 N N . MET A 1 142 ? 230.880 257.729 380.795 1.00 97.56 204 MET A N 1
ATOM 1133 C CA . MET A 1 142 ? 229.727 257.248 380.030 1.00 100.10 204 MET A CA 1
ATOM 1134 C C . MET A 1 142 ? 229.263 258.313 379.042 1.00 100.33 204 MET A C 1
ATOM 1135 O O . MET A 1 142 ? 228.966 259.453 379.425 1.00 100.34 204 MET A O 1
ATOM 1140 N N . LYS A 1 143 ? 229.213 257.918 377.772 1.00 101.70 205 LYS A N 1
ATOM 1141 C CA . LYS A 1 143 ? 228.968 258.825 376.664 1.00 104.98 205 LYS A CA 1
ATOM 1142 C C . LYS A 1 143 ? 227.528 258.682 376.185 1.00 102.93 205 LYS A C 1
ATOM 1143 O O . LYS A 1 143 ? 227.075 257.573 375.900 1.00 101.78 205 LYS A O 1
ATOM 1149 N N . ILE A 1 144 ? 226.823 259.812 376.101 1.00 102.08 206 ILE A N 1
ATOM 1150 C CA . ILE A 1 144 ? 225.433 259.864 375.636 1.00 101.30 206 ILE A CA 1
ATOM 1151 C C . ILE A 1 144 ? 225.137 261.209 374.972 1.00 102.24 206 ILE A C 1
ATOM 1152 O O . ILE A 1 144 ? 225.202 262.242 375.631 1.00 104.57 206 ILE A O 1
ATOM 1157 N N . ASN A 1 145 ? 224.822 261.205 373.677 1.00 100.86 207 ASN A N 1
ATOM 1158 C CA . ASN A 1 145 ? 224.406 262.434 372.999 1.00 99.87 207 ASN A CA 1
ATOM 1159 C C . ASN A 1 145 ? 222.995 262.795 373.458 1.00 96.48 207 ASN A C 1
ATOM 1160 O O . ASN A 1 145 ? 222.034 262.105 373.116 1.00 96.54 207 ASN A O 1
ATOM 1165 N N . ASN A 1 146 ? 222.886 263.869 374.242 1.00 93.62 208 ASN A N 1
ATOM 1166 C CA . ASN A 1 146 ? 221.654 264.204 374.955 1.00 91.17 208 ASN A CA 1
ATOM 1167 C C . ASN A 1 146 ? 221.303 265.696 374.865 1.00 91.82 208 ASN A C 1
ATOM 1168 O O . ASN A 1 146 ? 221.924 266.525 375.534 1.00 93.85 208 ASN A O 1
ATOM 1173 N N . TYR A 1 147 ? 220.290 266.019 374.058 1.00 91.26 209 TYR A N 1
ATOM 1174 C CA . TYR A 1 147 ? 219.913 267.407 373.760 1.00 92.27 209 TYR A CA 1
ATOM 1175 C C . TYR A 1 147 ? 218.878 267.937 374.747 1.00 90.41 209 TYR A C 1
ATOM 1176 O O . TYR A 1 147 ? 217.697 267.602 374.642 1.00 90.86 209 TYR A O 1
ATOM 1185 N N . VAL A 1 148 ? 219.316 268.773 375.688 1.00 89.13 210 VAL A N 1
ATOM 1186 C CA . VAL A 1 148 ? 218.416 269.363 376.685 1.00 89.72 210 VAL A CA 1
ATOM 1187 C C . VAL A 1 148 ? 218.040 270.797 376.304 1.00 91.30 210 VAL A C 1
ATOM 1188 O O . VAL A 1 148 ? 218.837 271.505 375.648 1.00 92.15 210 VAL A O 1
ATOM 1192 N N . VAL A 1 149 ? 216.838 271.214 376.728 1.00 93.82 211 VAL A N 1
ATOM 1193 C CA . VAL A 1 149 ? 216.339 272.566 376.458 1.00 96.68 211 VAL A CA 1
ATOM 1194 C C . VAL A 1 149 ? 216.080 273.268 377.799 1.00 97.75 211 VAL A C 1
ATOM 1195 O O . VAL A 1 149 ? 215.977 272.612 378.837 1.00 98.64 211 VAL A O 1
ATOM 1199 N N . TYR A 1 150 ? 216.035 274.598 377.786 1.00 99.92 212 TYR A N 1
ATOM 1200 C CA . TYR A 1 150 ? 215.698 275.386 378.975 1.00 101.82 212 TYR A CA 1
ATOM 1201 C C . TYR A 1 150 ? 214.527 276.330 378.720 1.00 103.31 212 TYR A C 1
ATOM 1202 O O . TYR A 1 150 ? 214.085 276.508 377.582 1.00 101.84 212 TYR A O 1
ATOM 1211 N N . ASN A 1 151 ? 214.029 276.925 379.802 1.00 106.11 213 ASN A N 1
ATOM 1212 C CA . ASN A 1 151 ? 213.108 278.057 379.703 1.00 108.04 213 ASN A CA 1
ATOM 1213 C C . ASN A 1 151 ? 213.849 279.290 379.200 1.00 110.48 213 ASN A C 1
ATOM 1214 O O . ASN A 1 151 ? 215.071 279.266 379.022 1.00 109.63 213 ASN A O 1
ATOM 1219 N N . HIS A 1 152 ? 213.107 280.370 378.976 1.00 114.86 214 HIS A N 1
ATOM 1220 C CA . HIS A 1 152 ? 213.711 281.648 378.600 1.00 119.12 214 HIS A CA 1
ATOM 1221 C C . HIS A 1 152 ? 214.704 282.160 379.658 1.00 119.32 214 HIS A C 1
ATOM 1222 O O . HIS A 1 152 ? 215.700 282.790 379.309 1.00 121.52 214 HIS A O 1
ATOM 1229 N N . GLN A 1 153 ? 214.439 281.870 380.933 1.00 118.54 215 GLN A N 1
ATOM 1230 C CA . GLN A 1 153 ? 215.235 282.407 382.042 1.00 119.19 215 GLN A CA 1
ATOM 1231 C C . GLN A 1 153 ? 216.556 281.660 382.248 1.00 116.41 215 GLN A C 1
ATOM 1232 O O . GLN A 1 153 ? 216.764 280.582 381.685 1.00 114.38 215 GLN A O 1
ATOM 1238 N N . GLU A 1 154 ? 217.427 282.251 383.068 1.00 115.68 216 GLU A N 1
ATOM 1239 C CA . GLU A 1 154 ? 218.803 281.774 383.266 1.00 115.49 216 GLU A CA 1
ATOM 1240 C C . GLU A 1 154 ? 219.108 281.444 384.729 1.00 111.35 216 GLU A C 1
ATOM 1241 O O . GLU A 1 154 ? 219.414 282.325 385.534 1.00 111.88 216 GLU A O 1
ATOM 1247 N N . ALA A 1 155 ? 219.014 280.161 385.065 1.00 108.51 217 ALA A N 1
ATOM 1248 C CA . ALA A 1 155 ? 219.369 279.671 386.397 1.00 107.78 217 ALA A CA 1
ATOM 1249 C C . ALA A 1 155 ? 219.536 278.156 386.356 1.00 108.72 217 ALA A C 1
ATOM 1250 O O . ALA A 1 155 ? 218.687 277.451 385.808 1.00 108.79 217 ALA A O 1
ATOM 1252 N N . ALA A 1 156 ? 220.625 277.664 386.939 1.00 111.16 218 ALA A N 1
ATOM 1253 C CA . ALA A 1 156 ? 220.933 276.236 386.944 1.00 112.88 218 ALA A CA 1
ATOM 1254 C C . ALA A 1 156 ? 220.016 275.487 387.919 1.00 113.16 218 ALA A C 1
ATOM 1255 O O . ALA A 1 156 ? 220.406 275.183 389.050 1.00 115.40 218 ALA A O 1
ATOM 1257 N N . LYS A 1 157 ? 218.791 275.207 387.469 1.00 112.13 219 LYS A N 1
ATOM 1258 C CA . LYS A 1 157 ? 217.782 274.508 388.278 1.00 111.70 219 LYS A CA 1
ATOM 1259 C C . LYS A 1 157 ? 216.901 273.594 387.424 1.00 107.96 219 LYS A C 1
ATOM 1260 O O . LYS A 1 157 ? 216.656 273.873 386.250 1.00 107.30 219 LYS A O 1
ATOM 1266 N N . TYR A 1 158 ? 216.426 272.512 388.038 1.00 104.73 220 TYR A N 1
ATOM 1267 C CA . TYR A 1 158 ? 215.568 271.526 387.373 1.00 103.63 220 TYR A CA 1
ATOM 1268 C C . TYR A 1 158 ? 214.193 272.109 386.992 1.00 104.05 220 TYR A C 1
ATOM 1269 O O . TYR A 1 158 ? 213.615 271.714 385.979 1.00 102.94 220 TYR A O 1
ATOM 1278 N N . ASP A 1 159 ? 213.680 273.028 387.815 1.00 105.55 221 ASP A N 1
ATOM 1279 C CA . ASP A 1 159 ? 212.550 273.912 387.445 1.00 106.06 221 ASP A CA 1
ATOM 1280 C C . ASP A 1 159 ? 212.656 274.466 386.025 1.00 102.34 221 ASP A C 1
ATOM 1281 O O . ASP A 1 159 ? 211.732 274.327 385.224 1.00 101.65 221 ASP A O 1
ATOM 1286 N N . ASN A 1 160 ? 213.797 275.078 385.727 1.00 101.36 222 ASN A N 1
ATOM 1287 C CA . ASN A 1 160 ? 214.004 275.781 384.458 1.00 101.07 222 ASN A CA 1
ATOM 1288 C C . ASN A 1 160 ? 214.238 274.869 383.249 1.00 99.02 222 ASN A C 1
ATOM 1289 O O . ASN A 1 160 ? 214.148 275.331 382.103 1.00 99.11 222 ASN A O 1
ATOM 1294 N N . HIS A 1 161 ? 214.557 273.595 383.499 1.00 98.49 223 HIS A N 1
ATOM 1295 C CA . HIS A 1 161 ? 214.773 272.617 382.424 1.00 98.93 223 HIS A CA 1
ATOM 1296 C C . HIS A 1 161 ? 213.510 272.348 381.610 1.00 97.07 223 HIS A C 1
ATOM 1297 O O . HIS A 1 161 ? 212.391 272.496 382.103 1.00 95.35 223 HIS A O 1
ATOM 1304 N N . THR A 1 162 ? 213.719 271.952 380.356 1.00 99.25 224 THR A N 1
ATOM 1305 C CA . THR A 1 162 ? 212.646 271.458 379.487 1.00 100.14 224 THR A CA 1
ATOM 1306 C C . THR A 1 162 ? 213.212 270.564 378.363 1.00 104.49 224 THR A C 1
ATOM 1307 O O . THR A 1 162 ? 214.420 270.615 378.024 1.00 105.33 224 THR A O 1
ATOM 1311 N N . GLU A 1 163 ? 212.317 269.752 377.799 1.00 107.92 225 GLU A N 1
ATOM 1312 C CA . GLU A 1 163 ? 212.678 268.625 376.928 1.00 112.79 225 GLU A CA 1
ATOM 1313 C C . GLU A 1 163 ? 213.542 267.637 377.746 1.00 107.92 225 GLU A C 1
ATOM 1314 O O . GLU A 1 163 ? 213.169 267.332 378.875 1.00 107.28 225 GLU A O 1
ATOM 1320 N N . ASN A 1 164 ? 214.678 267.154 377.237 1.00 104.09 226 ASN A N 1
ATOM 1321 C CA . ASN A 1 164 ? 215.481 266.184 377.992 1.00 100.06 226 ASN A CA 1
ATOM 1322 C C . ASN A 1 164 ? 216.081 266.830 379.238 1.00 96.20 226 ASN A C 1
ATOM 1323 O O . ASN A 1 164 ? 216.299 268.041 379.275 1.00 96.99 226 ASN A O 1
ATOM 1328 N N . ALA A 1 165 ? 216.309 266.021 380.265 1.00 93.13 227 ALA A N 1
ATOM 1329 C CA . ALA A 1 165 ? 216.999 266.476 381.472 1.00 92.64 227 ALA A CA 1
ATOM 1330 C C . ALA A 1 165 ? 217.561 265.269 382.206 1.00 93.24 227 ALA A C 1
ATOM 1331 O O . ALA A 1 165 ? 216.862 264.255 382.353 1.00 94.43 227 ALA A O 1
ATOM 1333 N N . LEU A 1 166 ? 218.813 265.383 382.664 1.00 93.75 228 LEU A N 1
ATOM 1334 C CA . LEU A 1 166 ? 219.504 264.274 383.316 1.00 94.21 228 LEU A CA 1
ATOM 1335 C C . LEU A 1 166 ? 219.345 264.345 384.825 1.00 93.97 228 LEU A C 1
ATOM 1336 O O . LEU A 1 166 ? 219.315 265.428 385.409 1.00 94.58 228 LEU A O 1
ATOM 1341 N N . LEU A 1 167 ? 219.248 263.170 385.439 1.00 94.79 229 LEU A N 1
ATOM 1342 C CA . LEU A 1 167 ? 219.101 263.021 386.877 1.00 96.47 229 LEU A CA 1
ATOM 1343 C C . LEU A 1 167 ? 219.890 261.797 387.326 1.00 96.63 229 LEU A C 1
ATOM 1344 O O . LEU A 1 167 ? 219.729 260.701 386.764 1.00 97.18 229 LEU A O 1
ATOM 1349 N N . LEU A 1 168 ? 220.756 262.004 388.317 1.00 97.40 230 LEU A N 1
ATOM 1350 C CA . LEU A 1 168 ? 221.457 260.922 388.989 1.00 97.84 230 LEU A CA 1
ATOM 1351 C C . LEU A 1 168 ? 220.707 260.623 390.285 1.00 97.41 230 LEU A C 1
ATOM 1352 O O . LEU A 1 168 ? 220.462 261.531 391.103 1.00 98.45 230 LEU A O 1
ATOM 1357 N N . TYR A 1 169 ? 220.333 259.353 390.438 1.00 96.92 231 TYR A N 1
ATOM 1358 C CA . TYR A 1 169 ? 219.602 258.852 391.594 1.00 97.02 231 TYR A CA 1
ATOM 1359 C C . TYR A 1 169 ? 220.479 257.843 392.325 1.00 95.93 231 TYR A C 1
ATOM 1360 O O . TYR A 1 169 ? 220.956 256.884 391.717 1.00 94.11 231 TYR A O 1
ATOM 1369 N N . MET A 1 170 ? 220.676 258.057 393.623 1.00 97.25 232 MET A N 1
ATOM 1370 C CA . MET A 1 170 ? 221.556 257.218 394.434 1.00 99.52 232 MET A CA 1
ATOM 1371 C C . MET A 1 170 ? 220.771 256.656 395.604 1.00 99.66 232 MET A C 1
ATOM 1372 O O . MET A 1 170 ? 219.986 257.374 396.222 1.00 100.14 232 MET A O 1
ATOM 1377 N N . ALA A 1 171 ? 220.988 255.377 395.906 1.00 99.50 233 ALA A N 1
ATOM 1378 C CA . ALA A 1 171 ? 220.236 254.689 396.954 1.00 100.17 233 ALA A CA 1
ATOM 1379 C C . ALA A 1 171 ? 221.043 253.553 397.575 1.00 101.33 233 ALA A C 1
ATOM 1380 O O . ALA A 1 171 ? 221.576 252.707 396.858 1.00 101.58 233 ALA A O 1
ATOM 1382 N N . CYS A 1 172 ? 221.114 253.536 398.907 1.00 104.95 234 CYS A N 1
ATOM 1383 C CA . CYS A 1 172 ? 221.854 252.507 399.643 1.00 108.05 234 CYS A CA 1
ATOM 1384 C C . CYS A 1 172 ? 221.016 251.236 399.773 1.00 108.45 234 CYS A C 1
ATOM 1385 O O . CYS A 1 172 ? 219.823 251.308 400.072 1.00 109.28 234 CYS A O 1
ATOM 1388 N N . THR A 1 173 ? 221.647 250.081 399.560 1.00 109.07 235 THR A N 1
ATOM 1389 C CA . THR A 1 173 ? 220.953 248.783 399.612 1.00 109.70 235 THR A CA 1
ATOM 1390 C C . THR A 1 173 ? 220.551 248.393 401.043 1.00 109.88 235 THR A C 1
ATOM 1391 O O . THR A 1 173 ? 219.429 247.932 401.261 1.00 111.10 235 THR A O 1
ATOM 1395 N N . HIS A 1 174 ? 221.457 248.576 402.002 1.00 109.92 236 HIS A N 1
ATOM 1396 C CA . HIS A 1 174 ? 221.169 248.285 403.413 1.00 110.79 236 HIS A CA 1
ATOM 1397 C C . HIS A 1 174 ? 220.248 249.350 404.010 1.00 110.95 236 HIS A C 1
ATOM 1398 O O . HIS A 1 174 ? 220.361 250.533 403.681 1.00 111.83 236 HIS A O 1
ATOM 1405 N N . ALA A 1 175 ? 219.355 248.921 404.898 1.00 111.50 237 ALA A N 1
ATOM 1406 C CA . ALA A 1 175 ? 218.277 249.774 405.408 1.00 113.23 237 ALA A CA 1
ATOM 1407 C C . ALA A 1 175 ? 218.696 250.638 406.596 1.00 113.97 237 ALA A C 1
ATOM 1408 O O . ALA A 1 175 ? 218.531 251.859 406.573 1.00 113.72 237 ALA A O 1
ATOM 1410 N N . SER A 1 176 ? 219.246 249.995 407.622 1.00 115.97 238 SER A N 1
ATOM 1411 C CA . SER A 1 176 ? 219.423 250.616 408.939 1.00 119.01 238 SER A CA 1
ATOM 1412 C C . SER A 1 176 ? 220.691 251.467 409.151 1.00 119.44 238 SER A C 1
ATOM 1413 O O . SER A 1 176 ? 220.970 251.850 410.291 1.00 121.09 238 SER A O 1
ATOM 1416 N N . ASN A 1 177 ? 221.448 251.772 408.094 1.00 118.42 239 ASN A N 1
ATOM 1417 C CA . ASN A 1 177 ? 222.611 252.669 408.221 1.00 117.89 239 ASN A CA 1
ATOM 1418 C C . ASN A 1 177 ? 223.022 253.353 406.908 1.00 116.25 239 ASN A C 1
ATOM 1419 O O . ASN A 1 177 ? 222.778 252.809 405.829 1.00 114.92 239 ASN A O 1
ATOM 1424 N N . PRO A 1 178 ? 223.652 254.547 407.001 1.00 115.75 240 PRO A N 1
ATOM 1425 C CA . PRO A 1 178 ? 224.002 255.315 405.811 1.00 115.02 240 PRO A CA 1
ATOM 1426 C C . PRO A 1 178 ? 225.417 255.042 405.300 1.00 113.22 240 PRO A C 1
ATOM 1427 O O . PRO A 1 178 ? 226.191 254.323 405.938 1.00 112.16 240 PRO A O 1
ATOM 1431 N N . VAL A 1 179 ? 225.723 255.623 404.143 1.00 111.40 241 VAL A N 1
ATOM 1432 C CA . VAL A 1 179 ? 227.080 255.673 403.595 1.00 110.95 241 VAL A CA 1
ATOM 1433 C C . VAL A 1 179 ? 227.305 257.029 402.942 1.00 110.76 241 VAL A C 1
ATOM 1434 O O . VAL A 1 179 ? 226.360 257.629 402.416 1.00 111.25 241 VAL A O 1
ATOM 1438 N N . TYR A 1 180 ? 228.548 257.508 402.977 1.00 110.87 242 TYR A N 1
ATOM 1439 C CA . TYR A 1 180 ? 228.900 258.762 402.310 1.00 110.02 242 TYR A CA 1
ATOM 1440 C C . TYR A 1 180 ? 229.433 258.479 400.912 1.00 108.13 242 TYR A C 1
ATOM 1441 O O . TYR A 1 180 ? 229.973 257.400 400.653 1.00 107.38 242 TYR A O 1
ATOM 1450 N N . ALA A 1 181 ? 229.258 259.449 400.016 1.00 107.47 243 ALA A N 1
ATOM 1451 C CA . ALA A 1 181 ? 229.782 259.371 398.653 1.00 106.15 243 ALA A CA 1
ATOM 1452 C C . ALA A 1 181 ? 230.371 260.718 398.237 1.00 104.52 243 ALA A C 1
ATOM 1453 O O . ALA A 1 181 ? 229.630 261.657 397.916 1.00 105.21 243 ALA A O 1
ATOM 1455 N N . THR A 1 182 ? 231.702 260.812 398.280 1.00 102.57 244 THR A N 1
ATOM 1456 C CA . THR A 1 182 ? 232.412 262.002 397.812 1.00 100.91 244 THR A CA 1
ATOM 1457 C C . THR A 1 182 ? 232.627 261.814 396.324 1.00 98.73 244 THR A C 1
ATOM 1458 O O . THR A 1 182 ? 233.424 260.968 395.916 1.00 98.48 244 THR A O 1
ATOM 1462 N N . LEU A 1 183 ? 231.900 262.588 395.522 1.00 98.40 245 LEU A N 1
ATOM 1463 C CA . LEU A 1 183 ? 231.840 262.376 394.081 1.00 98.85 245 LEU A CA 1
ATOM 1464 C C . LEU A 1 183 ? 231.973 263.667 393.305 1.00 98.71 245 LEU A C 1
ATOM 1465 O O . LEU A 1 183 ? 231.239 264.626 393.550 1.00 99.26 245 LEU A O 1
ATOM 1470 N N . LYS A 1 184 ? 232.921 263.679 392.373 1.00 99.66 246 LYS A N 1
ATOM 1471 C CA . LYS A 1 184 ? 232.916 264.633 391.283 1.00 100.93 246 LYS A CA 1
ATOM 1472 C C . LYS A 1 184 ? 232.081 264.007 390.172 1.00 100.40 246 LYS A C 1
ATOM 1473 O O . LYS A 1 184 ? 232.473 262.992 389.572 1.00 102.43 246 LYS A O 1
ATOM 1479 N N . ILE A 1 185 ? 230.902 264.585 389.953 1.00 100.46 247 ILE A N 1
ATOM 1480 C CA . ILE A 1 185 ? 230.103 264.310 388.770 1.00 99.82 247 ILE A CA 1
ATOM 1481 C C . ILE A 1 185 ? 230.483 265.412 387.796 1.00 96.61 247 ILE A C 1
ATOM 1482 O O . ILE A 1 185 ? 230.254 266.594 388.077 1.00 97.07 247 ILE A O 1
ATOM 1487 N N . ARG A 1 186 ? 231.099 265.027 386.681 1.00 94.10 248 ARG A N 1
ATOM 1488 C CA . ARG A 1 186 ? 231.466 265.977 385.637 1.00 92.73 248 ARG A CA 1
ATOM 1489 C C . ARG A 1 186 ? 230.643 265.705 384.386 1.00 91.23 248 ARG A C 1
ATOM 1490 O O . ARG A 1 186 ? 230.283 264.559 384.109 1.00 91.13 248 ARG A O 1
ATOM 1498 N N . ILE A 1 187 ? 230.352 266.767 383.641 1.00 90.38 249 ILE A N 1
ATOM 1499 C CA . ILE A 1 187 ? 229.480 266.693 382.469 1.00 90.98 249 ILE A CA 1
ATOM 1500 C C . ILE A 1 187 ? 230.037 267.585 381.360 1.00 88.89 249 ILE A C 1
ATOM 1501 O O . ILE A 1 187 ? 230.410 268.752 381.607 1.00 88.63 249 ILE A O 1
ATOM 1506 N N . TYR A 1 188 ? 230.089 267.016 380.151 1.00 88.26 250 TYR A N 1
ATOM 1507 C CA . TYR A 1 188 ? 230.689 267.664 378.983 1.00 88.04 250 TYR A CA 1
ATOM 1508 C C . TYR A 1 188 ? 229.625 267.961 377.946 1.00 87.70 250 TYR A C 1
ATOM 1509 O O . TYR A 1 188 ? 228.945 267.041 377.481 1.00 89.33 250 TYR A O 1
ATOM 1518 N N . PHE A 1 189 ? 229.485 269.237 377.577 1.00 86.83 251 PHE A N 1
ATOM 1519 C CA . PHE A 1 189 ? 228.425 269.649 376.657 1.00 86.08 251 PHE A CA 1
ATOM 1520 C C . PHE A 1 189 ? 228.858 270.658 375.601 1.00 86.46 251 PHE A C 1
ATOM 1521 O O . PHE A 1 189 ? 229.926 271.270 375.696 1.00 88.07 251 PHE A O 1
ATOM 1529 N N . TYR A 1 190 ? 227.994 270.808 374.599 1.00 87.37 252 TYR A N 1
ATOM 1530 C CA . TYR A 1 190 ? 228.177 271.743 373.494 1.00 89.08 252 TYR A CA 1
ATOM 1531 C C . TYR A 1 190 ? 226.885 272.516 373.263 1.00 89.20 252 TYR A C 1
ATOM 1532 O O . TYR A 1 190 ? 225.791 271.967 373.418 1.00 87.71 252 TYR A O 1
ATOM 1541 N N . ASP A 1 191 ? 227.023 273.775 372.856 1.00 90.87 253 ASP A N 1
ATOM 1542 C CA . ASP A 1 191 ? 225.875 274.651 372.617 1.00 91.88 253 ASP A CA 1
ATOM 1543 C C . ASP A 1 191 ? 225.201 274.299 371.294 1.00 91.94 253 ASP A C 1
ATOM 1544 O O . ASP A 1 191 ? 225.878 274.063 370.286 1.00 92.02 253 ASP A O 1
ATOM 1549 N N . SER A 1 192 ? 223.869 274.277 371.306 1.00 92.60 254 SER A N 1
ATOM 1550 C CA . SER A 1 192 ? 223.077 273.866 370.148 1.00 92.02 254 SER A CA 1
ATOM 1551 C C . SER A 1 192 ? 222.924 274.993 369.130 1.00 92.27 254 SER A C 1
ATOM 1552 O O . SER A 1 192 ? 222.799 276.164 369.494 1.00 91.14 254 SER A O 1
ATOM 1555 N N . VAL A 1 193 ? 222.935 274.614 367.855 1.00 95.50 255 VAL A N 1
ATOM 1556 C CA . VAL A 1 193 ? 222.715 275.527 366.734 1.00 98.43 255 VAL A CA 1
ATOM 1557 C C . VAL A 1 193 ? 221.247 275.510 366.286 1.00 101.34 255 VAL A C 1
ATOM 1558 O O . VAL A 1 193 ? 220.778 276.476 365.686 1.00 102.81 255 VAL A O 1
ATOM 1562 N N . GLN A 1 194 ? 220.521 274.433 366.596 1.00 105.25 256 GLN A N 1
ATOM 1563 C CA . GLN A 1 194 ? 219.171 274.221 366.066 1.00 108.31 256 GLN A CA 1
ATOM 1564 C C . GLN A 1 194 ? 218.124 275.120 366.732 1.00 108.79 256 GLN A C 1
ATOM 1565 O O . GLN A 1 194 ? 218.221 275.415 367.926 1.00 107.19 256 GLN A O 1
ATOM 1571 N N . ASN A 1 195 ? 217.136 275.542 365.938 1.00 110.89 257 ASN A N 1
ATOM 1572 C CA . ASN A 1 195 ? 215.967 276.314 366.397 1.00 111.68 257 ASN A CA 1
ATOM 1573 C C . ASN A 1 195 ? 216.304 277.657 367.035 1.00 109.65 257 ASN A C 1
ATOM 1574 O O . ASN A 1 195 ? 215.752 278.689 366.657 1.00 106.11 257 ASN A O 1
ATOM 1718 N N . PRO C 1 1 ? 197.411 251.625 352.006 1.00 134.69 63 PRO B N 1
ATOM 1719 C CA . PRO C 1 1 ? 197.699 252.963 352.512 1.00 132.32 63 PRO B CA 1
ATOM 1720 C C . PRO C 1 1 ? 196.752 253.486 353.611 1.00 127.26 63 PRO B C 1
ATOM 1721 O O . PRO C 1 1 ? 197.002 254.572 354.138 1.00 126.40 63 PRO B O 1
ATOM 1725 N N . ASP C 1 2 ? 195.695 252.741 353.955 1.00 120.92 64 ASP B N 1
ATOM 1726 C CA . ASP C 1 2 ? 194.666 253.225 354.887 1.00 115.72 64 ASP B CA 1
ATOM 1727 C C . ASP C 1 2 ? 195.174 253.359 356.325 1.00 111.32 64 ASP B C 1
ATOM 1728 O O . ASP C 1 2 ? 195.219 254.466 356.863 1.00 111.69 64 ASP B O 1
ATOM 1733 N N . VAL C 1 3 ? 195.549 252.239 356.938 1.00 107.47 65 VAL B N 1
ATOM 1734 C CA . VAL C 1 3 ? 196.024 252.240 358.327 1.00 104.98 65 VAL B CA 1
ATOM 1735 C C . VAL C 1 3 ? 197.440 252.845 358.413 1.00 102.17 65 VAL B C 1
ATOM 1736 O O . VAL C 1 3 ? 198.269 252.578 357.539 1.00 101.98 65 VAL B O 1
ATOM 1740 N N . PRO C 1 4 ? 197.717 253.676 359.445 1.00 100.33 66 PRO B N 1
ATOM 1741 C CA . PRO C 1 4 ? 199.087 254.196 359.598 1.00 100.51 66 PRO B CA 1
ATOM 1742 C C . PRO C 1 4 ? 200.073 253.165 360.156 1.00 101.62 66 PRO B C 1
ATOM 1743 O O . PRO C 1 4 ? 199.673 252.060 360.529 1.00 101.64 66 PRO B O 1
ATOM 1747 N N . LYS C 1 5 ? 201.349 253.541 360.208 1.00 104.69 67 LYS B N 1
ATOM 1748 C CA . LYS C 1 5 ? 202.402 252.662 360.732 1.00 108.35 67 LYS B CA 1
ATOM 1749 C C . LYS C 1 5 ? 202.325 252.530 362.250 1.00 106.53 67 LYS B C 1
ATOM 1750 O O . LYS C 1 5 ? 201.883 253.447 362.938 1.00 107.65 67 LYS B O 1
ATOM 1756 N N . GLY C 1 6 ? 202.757 251.377 362.757 1.00 104.40 68 GLY B N 1
ATOM 1757 C CA . GLY C 1 6 ? 202.787 251.109 364.197 1.00 103.44 68 GLY B CA 1
ATOM 1758 C C . GLY C 1 6 ? 201.436 250.924 364.871 1.00 102.62 68 GLY B C 1
ATOM 1759 O O . GLY C 1 6 ? 201.361 250.882 366.105 1.00 103.26 68 GLY B O 1
ATOM 1760 N N . CYS C 1 7 ? 200.376 250.787 364.075 1.00 102.08 69 CYS B N 1
ATOM 1761 C CA . CYS C 1 7 ? 199.011 250.679 364.590 1.00 102.58 69 CYS B CA 1
ATOM 1762 C C . CYS C 1 7 ? 198.163 249.838 363.651 1.00 102.17 69 CYS B C 1
ATOM 1763 O O . CYS C 1 7 ? 198.447 249.753 362.454 1.00 100.68 69 CYS B O 1
ATOM 1766 N N . GLU C 1 8 ? 197.127 249.215 364.206 1.00 104.67 70 GLU B N 1
ATOM 1767 C CA . GLU C 1 8 ? 196.367 248.196 363.485 1.00 106.96 70 GLU B CA 1
ATOM 1768 C C . GLU C 1 8 ? 194.931 248.115 363.975 1.00 103.93 70 GLU B C 1
ATOM 1769 O O . GLU C 1 8 ? 194.605 248.603 365.060 1.00 105.62 70 GLU B O 1
ATOM 1775 N N . GLY C 1 9 ? 194.080 247.511 363.153 1.00 100.56 71 GLY B N 1
ATOM 1776 C CA . GLY C 1 9 ? 192.695 247.238 363.511 1.00 98.51 71 GLY B CA 1
ATOM 1777 C C . GLY C 1 9 ? 191.767 248.159 362.752 1.00 95.83 71 GLY B C 1
ATOM 1778 O O . GLY C 1 9 ? 192.226 248.966 361.940 1.00 94.87 71 GLY B O 1
ATOM 1779 N N . PRO C 1 10 ? 190.452 248.041 363.004 1.00 94.62 72 PRO B N 1
ATOM 1780 C CA . PRO C 1 10 ? 189.483 248.897 362.324 1.00 93.99 72 PRO B CA 1
ATOM 1781 C C . PRO C 1 10 ? 189.614 250.364 362.733 1.00 93.90 72 PRO B C 1
ATOM 1782 O O . PRO C 1 10 ? 189.988 250.659 363.869 1.00 94.25 72 PRO B O 1
ATOM 1786 N N . CYS C 1 11 ? 189.327 251.262 361.794 1.00 93.91 73 CYS B N 1
ATOM 1787 C CA . CYS C 1 11 ? 189.363 252.702 362.038 1.00 93.99 73 CYS B CA 1
ATOM 1788 C C . CYS C 1 11 ? 188.227 253.084 362.980 1.00 92.13 73 CYS B C 1
ATOM 1789 O O . CYS C 1 11 ? 187.057 253.026 362.598 1.00 92.74 73 CYS B O 1
ATOM 1792 N N . LYS C 1 12 ? 188.573 253.456 364.210 1.00 91.65 74 LYS B N 1
ATOM 1793 C CA . LYS C 1 12 ? 187.575 253.778 365.229 1.00 92.56 74 LYS B CA 1
ATOM 1794 C C . LYS C 1 12 ? 187.291 255.276 365.266 1.00 92.14 74 LYS B C 1
ATOM 1795 O O . LYS C 1 12 ? 188.217 256.094 365.171 1.00 93.96 74 LYS B O 1
ATOM 1801 N N . VAL C 1 13 ? 186.008 255.618 365.397 1.00 91.09 75 VAL B N 1
ATOM 1802 C CA . VAL C 1 13 ? 185.554 257.010 365.491 1.00 91.70 75 VAL B CA 1
ATOM 1803 C C . VAL C 1 13 ? 185.403 257.431 366.945 1.00 92.79 75 VAL B C 1
AT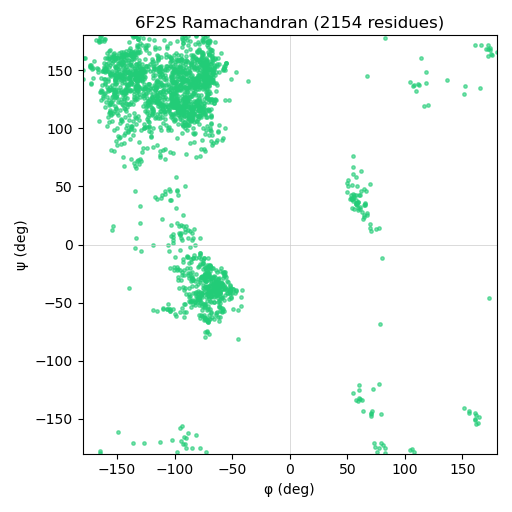OM 1804 O O . VAL C 1 13 ? 185.280 256.584 367.832 1.00 93.25 75 VAL B O 1
ATOM 1808 N N . GLN C 1 14 ? 185.405 258.741 367.180 1.00 93.34 76 GLN B N 1
ATOM 1809 C CA . GLN C 1 14 ? 184.930 259.279 368.461 1.00 93.80 76 GLN B CA 1
ATOM 1810 C C . GLN C 1 14 ? 184.424 260.710 368.253 1.00 94.34 76 GLN B C 1
ATOM 1811 O O . GLN C 1 14 ? 185.131 261.541 367.679 1.00 95.20 76 GLN B O 1
ATOM 1817 N N . SER C 1 15 ? 183.199 260.977 368.710 1.00 96.04 77 SER B N 1
ATOM 1818 C CA . SER C 1 15 ? 182.495 262.235 368.426 1.00 97.46 77 SER B CA 1
ATOM 1819 C C . SER C 1 15 ? 182.346 263.119 369.667 1.00 97.61 77 SER B C 1
ATOM 1820 O O . SER C 1 15 ? 182.248 262.613 370.786 1.00 96.69 77 SER B O 1
ATOM 1823 N N . TYR C 1 16 ? 182.337 264.437 369.451 1.00 99.27 78 TYR B N 1
ATOM 1824 C CA . TYR C 1 16 ? 182.074 265.416 370.514 1.00 101.91 78 TYR B CA 1
ATOM 1825 C C . TYR C 1 16 ? 181.042 266.434 370.037 1.00 105.55 78 TYR B C 1
ATOM 1826 O O . TYR C 1 16 ? 181.367 267.590 369.749 1.00 106.12 78 TYR B O 1
ATOM 1835 N N . GLU C 1 17 ? 179.794 265.985 369.953 1.00 110.08 79 GLU B N 1
ATOM 1836 C CA . GLU C 1 17 ? 178.682 266.845 369.558 1.00 113.81 79 GLU B CA 1
ATOM 1837 C C . GLU C 1 17 ? 178.359 267.800 370.700 1.00 111.66 79 GLU B C 1
ATOM 1838 O O . GLU C 1 17 ? 177.961 267.350 371.777 1.00 110.60 79 GLU B O 1
ATOM 1844 N N . GLN C 1 18 ? 178.541 269.105 370.482 1.00 111.74 80 GLN B N 1
ATOM 1845 C CA . GLN C 1 18 ? 178.289 270.084 371.552 1.00 112.19 80 GLN B CA 1
ATOM 1846 C C . GLN C 1 18 ? 178.058 271.512 371.050 1.00 111.45 80 GLN B C 1
ATOM 1847 O O . GLN C 1 18 ? 178.583 271.905 370.004 1.00 112.27 80 GLN B O 1
ATOM 1853 N N . ARG C 1 19 ? 177.261 272.269 371.809 1.00 110.06 81 ARG B N 1
ATOM 1854 C CA . ARG C 1 19 ? 177.105 273.710 371.610 1.00 109.83 81 ARG B CA 1
ATOM 1855 C C . ARG C 1 19 ? 178.082 274.441 372.522 1.00 108.27 81 ARG B C 1
ATOM 1856 O O . ARG C 1 19 ? 177.861 274.542 373.732 1.00 106.98 81 ARG B O 1
ATOM 1864 N N . HIS C 1 20 ? 179.161 274.946 371.930 1.00 108.56 82 HIS B N 1
ATOM 1865 C CA . HIS C 1 20 ? 180.180 275.681 372.669 1.00 108.95 82 HIS B CA 1
ATOM 1866 C C . HIS C 1 20 ? 179.826 277.165 372.657 1.00 109.96 82 HIS B C 1
ATOM 1867 O O . HIS C 1 20 ? 179.685 277.755 371.583 1.00 110.80 82 HIS B O 1
ATOM 1874 N N . ASP C 1 21 ? 179.666 277.756 373.842 1.00 111.64 83 ASP B N 1
ATOM 1875 C CA . ASP C 1 21 ? 179.468 279.210 373.969 1.00 113.51 83 ASP B CA 1
ATOM 1876 C C . ASP C 1 21 ? 180.830 279.911 374.041 1.00 112.03 83 ASP B C 1
ATOM 1877 O O . ASP C 1 21 ? 181.589 279.719 374.995 1.00 110.36 83 ASP B O 1
ATOM 1882 N N . ILE C 1 22 ? 181.134 280.716 373.022 1.00 111.96 84 ILE B N 1
ATOM 1883 C CA . ILE C 1 22 ? 182.477 281.276 372.839 1.00 111.83 84 ILE B CA 1
ATOM 1884 C C . ILE C 1 22 ? 182.570 282.671 373.456 1.00 110.73 84 ILE B C 1
ATOM 1885 O O . ILE C 1 22 ? 181.586 283.414 373.489 1.00 110.35 84 ILE B O 1
ATOM 1890 N N . SER C 1 23 ? 183.765 283.007 373.942 1.00 110.20 85 SER B N 1
ATOM 1891 C CA . SER C 1 23 ? 184.054 284.306 374.544 1.00 110.17 85 SER B CA 1
ATOM 1892 C C . SER C 1 23 ? 185.347 284.894 373.975 1.00 108.74 85 SER B C 1
ATOM 1893 O O . SER C 1 23 ? 186.023 284.268 373.150 1.00 108.85 85 SER B O 1
ATOM 1896 N N . HIS C 1 24 ? 185.669 286.107 374.414 1.00 108.52 86 HIS B N 1
ATOM 1897 C CA . HIS C 1 24 ? 186.936 286.758 374.076 1.00 108.07 86 HIS B CA 1
ATOM 1898 C C . HIS C 1 24 ? 188.113 286.128 374.826 1.00 106.74 86 HIS B C 1
ATOM 1899 O O . HIS C 1 24 ? 189.231 286.096 374.309 1.00 106.55 86 HIS B O 1
ATOM 1906 N N . VAL C 1 25 ? 187.852 285.630 376.036 1.00 106.07 87 VAL B N 1
ATOM 1907 C CA . VAL C 1 25 ? 188.880 285.007 376.882 1.00 105.41 87 VAL B CA 1
ATOM 1908 C C . VAL C 1 25 ? 189.362 283.687 376.272 1.00 103.70 87 VAL B C 1
ATOM 1909 O O . VAL C 1 25 ? 190.549 283.361 376.351 1.00 103.42 87 VAL B O 1
ATOM 1913 N N . GLY C 1 26 ? 188.434 282.934 375.685 1.00 102.13 88 GLY B N 1
ATOM 1914 C CA . GLY C 1 26 ? 188.761 281.758 374.886 1.00 101.29 88 GLY B CA 1
ATOM 1915 C C . GLY C 1 26 ? 188.421 280.454 375.580 1.00 100.51 88 GLY B C 1
ATOM 1916 O O . GLY C 1 26 ? 188.694 280.289 376.771 1.00 99.99 88 GLY B O 1
ATOM 1917 N N . LYS C 1 27 ? 187.834 279.530 374.819 1.00 100.45 89 LYS B N 1
ATOM 1918 C CA . LYS C 1 27 ? 187.419 278.219 375.319 1.00 100.78 89 LYS B CA 1
ATOM 1919 C C . LYS C 1 27 ? 188.359 277.134 374.802 1.00 98.33 89 LYS B C 1
ATOM 1920 O O . LYS C 1 27 ? 188.966 277.285 373.741 1.00 96.64 89 LYS B O 1
ATOM 1926 N N . VAL C 1 28 ? 188.460 276.044 375.562 1.00 97.88 90 VAL B N 1
ATOM 1927 C CA . VAL C 1 28 ? 189.328 274.912 375.234 1.00 97.59 90 VAL B CA 1
ATOM 1928 C C . VAL C 1 28 ? 188.533 273.616 375.277 1.00 96.45 90 VAL B C 1
ATOM 1929 O O . VAL C 1 28 ? 187.589 273.495 376.062 1.00 96.44 90 VAL B O 1
ATOM 1933 N N . LEU C 1 29 ? 188.909 272.649 374.441 1.00 97.73 91 LEU B N 1
ATOM 1934 C CA . LEU C 1 29 ? 188.518 271.251 374.697 1.00 99.45 91 LEU B CA 1
ATOM 1935 C C . LEU C 1 29 ? 189.526 270.267 374.122 1.00 98.75 91 LEU B C 1
ATOM 1936 O O . LEU C 1 29 ? 190.122 270.524 373.077 1.00 97.07 91 LEU B O 1
ATOM 1941 N N . CYS C 1 30 ? 189.707 269.145 374.813 1.00 100.20 92 CYS B N 1
ATOM 1942 C CA . CYS C 1 30 ? 190.622 268.104 374.362 1.00 103.00 92 CYS B CA 1
ATOM 1943 C C . CYS C 1 30 ? 189.918 267.231 373.337 1.00 102.61 92 CYS B C 1
ATOM 1944 O O . CYS C 1 30 ? 188.903 266.600 373.649 1.00 99.80 92 CYS B O 1
ATOM 1947 N N . VAL C 1 31 ? 190.456 267.199 372.118 1.00 105.76 93 VAL B N 1
ATOM 1948 C CA . VAL C 1 31 ? 189.829 266.430 371.035 1.00 107.47 93 VAL B CA 1
ATOM 1949 C C . VAL C 1 31 ? 190.244 264.952 371.047 1.00 105.54 93 VAL B C 1
ATOM 1950 O O . VAL C 1 31 ? 189.506 264.113 370.539 1.00 104.17 93 VAL B O 1
ATOM 1954 N N . SER C 1 32 ? 191.406 264.637 371.632 1.00 105.93 94 SER B N 1
ATOM 1955 C CA . SER C 1 32 ? 191.900 263.251 371.730 1.00 105.20 94 SER B CA 1
ATOM 1956 C C . SER C 1 32 ? 191.614 262.633 373.104 1.00 103.59 94 SER B C 1
ATOM 1957 O O . SER C 1 32 ? 192.534 262.205 373.811 1.00 102.36 94 SER B O 1
ATOM 1960 N N . ASP C 1 33 ? 190.329 262.598 373.464 1.00 103.63 95 ASP B N 1
ATOM 1961 C CA . ASP C 1 33 ? 189.853 261.942 374.687 1.00 103.69 95 ASP B CA 1
ATOM 1962 C C . ASP C 1 33 ? 189.163 260.631 374.323 1.00 103.33 95 ASP B C 1
ATOM 1963 O O . ASP C 1 33 ? 188.002 260.629 373.906 1.00 102.95 95 ASP B O 1
ATOM 1968 N N . VAL C 1 34 ? 189.881 259.523 374.492 1.00 103.51 96 VAL B N 1
ATOM 1969 C CA . VAL C 1 34 ? 189.370 258.196 374.163 1.00 102.86 96 VAL B CA 1
ATOM 1970 C C . VAL C 1 34 ? 189.394 257.338 375.425 1.00 100.77 96 VAL B C 1
ATOM 1971 O O . VAL C 1 34 ? 190.445 257.175 376.045 1.00 102.22 96 VAL B O 1
ATOM 1975 N N . THR C 1 35 ? 188.234 256.808 375.806 1.00 99.21 97 THR B N 1
ATOM 1976 C CA . THR C 1 35 ? 188.145 255.854 376.920 1.00 99.36 97 THR B CA 1
ATOM 1977 C C . THR C 1 35 ? 188.663 254.485 376.474 1.00 101.13 97 THR B C 1
ATOM 1978 O O . THR C 1 35 ? 188.579 254.143 375.290 1.00 102.25 97 THR B O 1
ATOM 1982 N N . ARG C 1 36 ? 189.197 253.712 377.420 1.00 103.50 98 ARG B N 1
ATOM 1983 C CA . ARG C 1 36 ? 189.738 252.380 377.125 1.00 106.24 98 ARG B CA 1
ATOM 1984 C C . ARG C 1 36 ? 188.753 251.301 377.516 1.00 104.81 98 ARG B C 1
ATOM 1985 O O . ARG C 1 36 ? 188.104 251.385 378.562 1.00 102.62 98 ARG B O 1
ATOM 1993 N N . GLY C 1 37 ? 188.664 250.280 376.669 1.00 105.08 99 GLY B N 1
ATOM 1994 C CA . GLY C 1 37 ? 187.783 249.159 376.938 1.00 104.20 99 GLY B CA 1
ATOM 1995 C C . GLY C 1 37 ? 187.565 248.273 375.738 1.00 105.21 99 GLY B C 1
ATOM 1996 O O . GLY C 1 37 ? 187.981 248.588 374.621 1.00 105.32 99 GLY B O 1
ATOM 1997 N N . ASN C 1 38 ? 186.911 247.148 375.993 1.00 107.85 100 ASN B N 1
ATOM 1998 C CA . ASN C 1 38 ? 186.527 246.208 374.943 1.00 109.72 100 ASN B CA 1
ATOM 1999 C C . ASN C 1 38 ? 185.507 246.770 373.941 1.00 108.80 100 ASN B C 1
ATOM 2000 O O . ASN C 1 38 ? 185.489 246.341 372.788 1.00 110.22 100 ASN B O 1
ATOM 2005 N N . GLY C 1 39 ? 184.675 247.721 374.377 1.00 107.46 101 GLY B N 1
ATOM 2006 C CA . GLY C 1 39 ? 183.600 248.288 373.549 1.00 107.16 101 GLY B CA 1
ATOM 2007 C C . GLY C 1 39 ? 184.018 248.964 372.253 1.00 106.11 101 GLY B C 1
ATOM 2008 O O . GLY C 1 39 ? 185.195 249.253 372.040 1.00 105.14 101 GLY B O 1
ATOM 2009 N N . LEU C 1 40 ? 183.041 249.196 371.376 1.00 105.81 102 LEU B N 1
ATOM 2010 C CA . LEU C 1 40 ? 183.262 249.944 370.134 1.00 105.03 102 LEU B CA 1
ATOM 2011 C C . LEU C 1 40 ? 183.466 251.419 370.465 1.00 104.37 102 LEU B C 1
ATOM 2012 O O . LEU C 1 40 ? 182.882 251.926 371.425 1.00 105.63 102 LEU B O 1
ATOM 2017 N N . THR C 1 41 ? 184.299 252.091 369.671 1.00 101.49 103 THR B N 1
ATOM 2018 C CA . THR C 1 41 ? 184.738 253.476 369.933 1.00 100.69 103 THR B CA 1
ATOM 2019 C C . THR C 1 41 ? 185.496 253.642 371.266 1.00 98.96 103 THR B C 1
ATOM 2020 O O . THR C 1 41 ? 185.438 254.704 371.894 1.00 98.55 103 THR B O 1
ATOM 2024 N N . HIS C 1 42 ? 186.195 252.585 371.682 1.00 97.57 104 HIS B N 1
ATOM 2025 C CA . HIS C 1 42 ? 187.095 252.613 372.834 1.00 96.22 104 HIS B CA 1
ATOM 2026 C C . HIS C 1 42 ? 188.492 252.293 372.324 1.00 92.82 104 HIS B C 1
ATOM 2027 O O . HIS C 1 42 ? 188.644 251.686 371.260 1.00 92.42 104 HIS B O 1
ATOM 2034 N N . ARG C 1 43 ? 189.509 252.695 373.080 1.00 91.28 105 ARG B N 1
ATOM 2035 C CA . ARG C 1 43 ? 190.879 252.237 372.817 1.00 90.59 105 ARG B CA 1
ATOM 2036 C C . ARG C 1 43 ? 191.092 250.886 373.510 1.00 90.43 105 ARG B C 1
ATOM 2037 O O . ARG C 1 43 ? 190.363 250.529 374.453 1.00 91.06 105 ARG B O 1
ATOM 2045 N N . VAL C 1 44 ? 192.062 250.128 373.002 1.00 89.52 106 VAL B N 1
ATOM 2046 C CA . VAL C 1 44 ? 192.383 248.796 373.517 1.00 89.11 106 VAL B CA 1
ATOM 2047 C C . VAL C 1 44 ? 193.499 248.908 374.546 1.00 87.25 106 VAL B C 1
ATOM 2048 O O . VAL C 1 44 ? 193.360 248.427 375.671 1.00 86.44 106 VAL B O 1
ATOM 2052 N N . GLY C 1 45 ? 194.605 249.526 374.134 1.00 86.43 107 GLY B N 1
ATOM 2053 C CA . GLY C 1 45 ? 195.761 249.761 374.998 1.00 86.06 107 GLY B CA 1
ATOM 2054 C C . GLY C 1 45 ? 195.963 251.235 375.276 1.00 84.81 107 GLY B C 1
ATOM 2055 O O . GLY C 1 45 ? 195.108 252.063 374.959 1.00 83.39 107 GLY B O 1
ATOM 2056 N N . LYS C 1 46 ? 197.107 251.555 375.869 1.00 87.11 108 LYS B N 1
ATOM 2057 C CA . LYS C 1 46 ? 197.439 252.933 376.223 1.00 89.75 108 LYS B CA 1
ATOM 2058 C C . LYS C 1 46 ? 197.853 253.784 375.012 1.00 89.16 108 LYS B C 1
ATOM 2059 O O . LYS C 1 46 ? 197.781 255.016 375.079 1.00 90.01 108 LYS B O 1
ATOM 2065 N N . ARG C 1 47 ? 198.286 253.135 373.926 1.00 88.87 109 ARG B N 1
ATOM 2066 C CA . ARG C 1 47 ? 198.810 253.827 372.743 1.00 89.28 109 ARG B CA 1
ATOM 2067 C C . ARG C 1 47 ? 197.897 253.707 371.524 1.00 88.20 109 ARG B C 1
ATOM 2068 O O . ARG C 1 47 ? 197.484 252.600 371.139 1.00 89.06 109 ARG B O 1
ATOM 2076 N N . PHE C 1 48 ? 197.598 254.849 370.908 1.00 87.11 110 PHE B N 1
ATOM 2077 C CA . PHE C 1 48 ? 196.896 254.868 369.628 1.00 86.97 110 PHE B CA 1
ATOM 2078 C C . PHE C 1 48 ? 197.265 256.068 368.766 1.00 85.05 110 PHE B C 1
ATOM 2079 O O . PHE C 1 48 ? 197.800 257.075 369.259 1.00 84.96 110 PHE B O 1
ATOM 2087 N N . CYS C 1 49 ? 196.966 255.933 367.476 1.00 84.36 111 CYS B N 1
ATOM 2088 C CA . CYS C 1 49 ? 197.235 256.962 366.480 1.00 84.65 111 CYS B CA 1
ATOM 2089 C C . CYS C 1 49 ? 195.932 257.560 365.980 1.00 82.85 111 CYS B C 1
ATOM 2090 O O . CYS C 1 49 ? 195.105 256.855 365.399 1.00 82.60 111 CYS B O 1
ATOM 2093 N N . VAL C 1 50 ? 195.760 258.857 366.224 1.00 82.29 112 VAL B N 1
ATOM 2094 C CA . VAL C 1 50 ? 194.708 259.649 365.597 1.00 81.42 112 VAL B CA 1
ATOM 2095 C C . VAL C 1 50 ? 195.172 259.983 364.191 1.00 80.54 112 VAL B C 1
ATOM 2096 O O . VAL C 1 50 ? 196.169 260.683 364.027 1.00 80.60 112 VAL B O 1
ATOM 2100 N N . LYS C 1 51 ? 194.457 259.493 363.184 1.00 81.24 113 LYS B N 1
ATOM 2101 C CA . LYS C 1 51 ? 194.839 259.759 361.802 1.00 82.37 113 LYS B CA 1
ATOM 2102 C C . LYS C 1 51 ? 194.303 261.101 361.337 1.00 81.78 113 LYS B C 1
ATOM 2103 O O . LYS C 1 51 ? 195.055 261.919 360.807 1.00 83.29 113 LYS B O 1
ATOM 2109 N N . SER C 1 52 ? 193.004 261.314 361.529 1.00 81.28 114 SER B N 1
ATOM 2110 C CA . SER C 1 52 ? 192.331 262.501 361.012 1.00 80.84 114 SER B CA 1
ATOM 2111 C C . SER C 1 52 ? 191.230 263.007 361.941 1.00 80.36 114 SER B C 1
ATOM 2112 O O . SER C 1 52 ? 190.549 262.220 362.624 1.00 80.47 114 SER B O 1
ATOM 2115 N N . VAL C 1 53 ? 191.084 264.333 361.954 1.00 79.66 115 VAL B N 1
ATOM 2116 C CA . VAL C 1 53 ? 190.029 265.016 362.693 1.00 79.37 115 VAL B CA 1
ATOM 2117 C C . VAL C 1 53 ? 189.096 265.647 361.668 1.00 79.05 115 VAL B C 1
ATOM 2118 O O . VAL C 1 53 ? 189.549 266.180 360.649 1.00 79.54 115 VAL B O 1
ATOM 2122 N N . TYR C 1 54 ? 187.798 265.573 361.947 1.00 79.64 116 TYR B N 1
ATOM 2123 C CA . TYR C 1 54 ? 186.763 266.138 361.092 1.00 80.69 116 TYR B CA 1
ATOM 2124 C C . TYR C 1 54 ? 185.897 267.037 361.957 1.00 81.35 116 TYR B C 1
ATOM 2125 O O . TYR C 1 54 ? 185.054 266.559 362.730 1.00 81.48 116 TYR B O 1
ATOM 2134 N N . VAL C 1 55 ? 186.167 268.338 361.864 1.00 83.80 117 VAL B N 1
ATOM 2135 C CA . VAL C 1 55 ? 185.376 269.352 362.546 1.00 86.06 117 VAL B CA 1
ATOM 2136 C C . VAL C 1 55 ? 184.268 269.744 361.592 1.00 86.27 117 VAL B C 1
ATOM 2137 O O . VAL C 1 55 ? 184.547 270.106 360.447 1.00 86.15 117 VAL B O 1
ATOM 2141 N N . LEU C 1 56 ? 183.017 269.659 362.038 1.00 88.25 118 LEU B N 1
ATOM 2142 C CA . LEU C 1 56 ? 181.922 270.216 361.239 1.00 89.88 118 LEU B CA 1
ATOM 2143 C C . LEU C 1 56 ? 180.758 270.683 362.085 1.00 89.09 118 LEU B C 1
ATOM 2144 O O . LEU C 1 56 ? 180.516 270.165 363.172 1.00 89.13 118 LEU B O 1
ATOM 2149 N N . GLY C 1 57 ? 180.039 271.668 361.559 1.00 90.27 119 GLY B N 1
ATOM 2150 C CA . GLY C 1 57 ? 178.901 272.249 362.250 1.00 91.25 119 GLY B CA 1
ATOM 2151 C C . GLY C 1 57 ? 178.691 273.694 361.865 1.00 91.50 119 GLY B C 1
ATOM 2152 O O . GLY C 1 57 ? 178.871 274.068 360.702 1.00 90.51 119 GLY B O 1
ATOM 2153 N N . LYS C 1 58 ? 178.328 274.509 362.851 1.00 93.85 120 LYS B N 1
ATOM 2154 C CA . LYS C 1 58 ? 177.914 275.881 362.601 1.00 95.60 120 LYS B CA 1
ATOM 2155 C C . LYS C 1 58 ? 178.300 276.788 363.757 1.00 94.88 120 LYS B C 1
ATOM 2156 O O . LYS C 1 58 ? 178.230 276.386 364.927 1.00 95.54 120 LYS B O 1
ATOM 2162 N N . ILE C 1 59 ? 178.706 278.007 363.405 1.00 94.40 121 ILE B N 1
ATOM 2163 C CA . ILE C 1 59 ? 178.893 279.087 364.376 1.00 95.73 121 ILE B CA 1
ATOM 2164 C C . ILE C 1 59 ? 177.774 280.091 364.121 1.00 95.14 121 ILE B C 1
ATOM 2165 O O . ILE C 1 59 ? 177.461 280.386 362.970 1.00 95.94 121 ILE B O 1
ATOM 2170 N N . TRP C 1 60 ? 177.169 280.600 365.193 1.00 96.32 122 TRP B N 1
ATOM 2171 C CA . TRP C 1 60 ? 175.985 281.446 365.071 1.00 97.80 122 TRP B CA 1
ATOM 2172 C C . TRP C 1 60 ? 175.768 282.417 366.225 1.00 100.35 122 TRP B C 1
ATOM 2173 O O . TRP C 1 60 ? 176.305 282.247 367.335 1.00 101.80 122 TRP B O 1
ATOM 2184 N N . MET C 1 61 ? 174.951 283.427 365.926 1.00 104.03 123 MET B N 1
ATOM 2185 C CA . MET C 1 61 ? 174.692 284.549 366.818 1.00 107.74 123 MET B CA 1
ATOM 2186 C C . MET C 1 61 ? 173.328 284.390 367.495 1.00 109.24 123 MET B C 1
ATOM 2187 O O . MET C 1 61 ? 172.377 283.907 366.880 1.00 108.54 123 MET B O 1
ATOM 2192 N N . ASP C 1 62 ? 173.241 284.817 368.754 1.00 113.55 124 ASP B N 1
ATOM 2193 C CA . ASP C 1 62 ? 171.994 284.768 369.531 1.00 118.25 124 ASP B CA 1
ATOM 2194 C C . ASP C 1 62 ? 171.002 285.833 369.033 1.00 121.94 124 ASP B C 1
ATOM 2195 O O . ASP C 1 62 ? 171.402 286.797 368.375 1.00 125.05 124 ASP B O 1
ATOM 2200 N N . GLU C 1 63 ? 169.720 285.654 369.351 1.00 125.61 125 GLU B N 1
ATOM 2201 C CA . GLU C 1 63 ? 168.643 286.524 368.843 1.00 129.11 125 GLU B CA 1
ATOM 2202 C C . GLU C 1 63 ? 168.684 287.975 369.344 1.00 129.83 125 GLU B C 1
ATOM 2203 O O . GLU C 1 63 ? 168.382 288.897 368.583 1.00 131.05 125 GLU B O 1
ATOM 2209 N N . ASN C 1 64 ? 169.029 288.175 370.614 1.00 129.31 126 ASN B N 1
ATOM 2210 C CA . ASN C 1 64 ? 169.216 289.533 371.155 1.00 128.57 126 ASN B CA 1
ATOM 2211 C C . ASN C 1 64 ? 170.538 290.185 370.715 1.00 125.99 126 ASN B C 1
ATOM 2212 O O . ASN C 1 64 ? 170.623 291.412 370.629 1.00 125.14 126 ASN B O 1
ATOM 2217 N N . ILE C 1 65 ? 171.553 289.364 370.434 1.00 124.02 127 ILE B N 1
ATOM 2218 C CA . ILE C 1 65 ? 172.877 289.845 370.015 1.00 122.80 127 ILE B CA 1
ATOM 2219 C C . ILE C 1 65 ? 172.900 290.234 368.530 1.00 121.71 127 ILE B C 1
ATOM 2220 O O . ILE C 1 65 ? 173.496 291.252 368.171 1.00 123.39 127 ILE B O 1
ATOM 2225 N N . LYS C 1 66 ? 172.262 289.427 367.679 1.00 119.84 128 LYS B N 1
ATOM 2226 C CA . LYS C 1 66 ? 172.269 289.646 366.216 1.00 118.96 128 LYS B CA 1
ATOM 2227 C C . LYS C 1 66 ? 171.723 291.000 365.739 1.00 117.88 128 LYS B C 1
ATOM 2228 O O . LYS C 1 66 ? 172.069 291.442 364.648 1.00 116.93 128 LYS B O 1
ATOM 2234 N N . THR C 1 67 ? 170.864 291.634 366.536 1.00 117.64 129 THR B N 1
ATOM 2235 C CA . THR C 1 67 ? 170.381 292.987 366.238 1.00 117.92 129 THR B CA 1
ATOM 2236 C C . THR C 1 67 ? 171.514 294.021 366.243 1.00 117.83 129 THR B C 1
ATOM 2237 O O . THR C 1 67 ? 171.539 294.919 365.395 1.00 119.14 129 THR B O 1
ATOM 2241 N N . LYS C 1 68 ? 172.449 293.874 367.185 1.00 117.23 130 LYS B N 1
ATOM 2242 C CA . LYS C 1 68 ? 173.561 294.817 367.361 1.00 116.85 130 LYS B CA 1
ATOM 2243 C C . LYS C 1 68 ? 174.564 294.708 366.215 1.00 115.01 130 LYS B C 1
ATOM 2244 O O . LYS C 1 68 ? 175.020 293.607 365.897 1.00 114.41 130 LYS B O 1
ATOM 2250 N N . ASN C 1 69 ? 174.909 295.846 365.607 1.00 113.50 131 ASN B N 1
ATOM 2251 C CA . ASN C 1 69 ? 175.815 295.860 364.452 1.00 112.74 131 ASN B CA 1
ATOM 2252 C C . ASN C 1 69 ? 177.282 295.673 364.855 1.00 108.86 131 ASN B C 1
ATOM 2253 O O . ASN C 1 69 ? 177.876 296.530 365.510 1.00 108.73 131 ASN B O 1
ATOM 2258 N N . HIS C 1 70 ? 177.845 294.528 364.479 1.00 106.75 132 HIS B N 1
ATOM 2259 C CA . HIS C 1 70 ? 179.260 294.232 364.705 1.00 106.29 132 HIS B CA 1
ATOM 2260 C C . HIS C 1 70 ? 179.686 293.052 363.839 1.00 106.12 132 HIS B C 1
ATOM 2261 O O . HIS C 1 70 ? 178.877 292.497 363.094 1.00 106.44 132 HIS B O 1
ATOM 2268 N N . THR C 1 71 ? 180.961 292.690 363.934 1.00 106.22 133 THR B N 1
ATOM 2269 C CA . THR C 1 71 ? 181.485 291.481 363.310 1.00 106.54 133 THR B CA 1
ATOM 2270 C C . THR C 1 71 ? 182.362 290.738 364.302 1.00 105.52 133 THR B C 1
ATOM 2271 O O . THR C 1 71 ? 183.076 291.364 365.089 1.00 107.30 133 THR B O 1
ATOM 2275 N N . ASN C 1 72 ? 182.298 289.408 364.272 1.00 102.95 134 ASN B N 1
ATOM 2276 C CA . ASN C 1 72 ? 183.242 288.584 365.028 1.00 101.86 134 ASN B CA 1
ATOM 2277 C C . ASN C 1 72 ? 183.579 287.286 364.326 1.00 100.17 134 ASN B C 1
ATOM 2278 O O . ASN C 1 72 ? 182.718 286.654 363.712 1.00 99.26 134 ASN B O 1
ATOM 2283 N N . THR C 1 73 ? 184.850 286.910 364.425 1.00 100.22 135 THR B N 1
ATOM 2284 C CA . THR C 1 73 ? 185.339 285.650 363.903 1.00 100.74 135 THR B CA 1
ATOM 2285 C C . THR C 1 73 ? 185.790 284.774 365.064 1.00 99.78 135 THR B C 1
ATOM 2286 O O . THR C 1 73 ? 186.066 285.274 366.166 1.00 100.13 135 THR B O 1
ATOM 2290 N N . VAL C 1 74 ? 185.843 283.469 364.807 1.00 99.34 136 VAL B N 1
ATOM 2291 C CA . VAL C 1 74 ? 186.493 282.525 365.721 1.00 100.75 136 VAL B CA 1
ATOM 2292 C C . VAL C 1 74 ? 187.605 281.803 364.975 1.00 101.61 136 VAL B C 1
ATOM 2293 O O . VAL C 1 74 ? 187.503 281.568 363.762 1.00 103.34 136 VAL B O 1
ATOM 2297 N N . MET C 1 75 ? 188.640 281.430 365.722 1.00 101.78 137 MET B N 1
ATOM 2298 C CA . MET C 1 75 ? 189.936 281.056 365.156 1.00 104.84 137 MET B CA 1
ATOM 2299 C C . MET C 1 75 ? 190.136 279.548 364.961 1.00 104.30 137 MET B C 1
ATOM 2300 O O . MET C 1 75 ? 190.760 279.123 363.970 1.00 106.25 137 MET B O 1
ATOM 2305 N N . PHE C 1 76 ? 189.628 278.757 365.907 1.00 101.25 138 PHE B N 1
ATOM 2306 C CA . PHE C 1 76 ? 189.761 277.296 365.893 1.00 100.95 138 PHE B CA 1
ATOM 2307 C C . PHE C 1 76 ? 191.217 276.832 365.787 1.00 98.62 138 PHE B C 1
ATOM 2308 O O . PHE C 1 76 ? 191.621 276.251 364.777 1.00 99.25 138 PHE B O 1
ATOM 2316 N N . TYR C 1 77 ? 191.997 277.093 366.829 1.00 94.91 139 TYR B N 1
ATOM 2317 C CA . TYR C 1 77 ? 193.370 276.604 366.896 1.00 92.39 139 TYR B CA 1
ATOM 2318 C C . TYR C 1 77 ? 193.383 275.143 367.337 1.00 90.62 139 TYR B C 1
ATOM 2319 O O . TYR C 1 77 ? 193.115 274.848 368.507 1.00 92.01 139 TYR B O 1
ATOM 2328 N N . LEU C 1 78 ? 193.664 274.234 366.400 1.00 88.56 140 LEU B N 1
ATOM 2329 C CA . LEU C 1 78 ? 193.935 272.835 366.738 1.00 87.96 140 LEU B CA 1
ATOM 2330 C C . LEU C 1 78 ? 195.423 272.702 367.018 1.00 87.38 140 LEU B C 1
ATOM 2331 O O . LEU C 1 78 ? 196.238 272.726 366.085 1.00 86.30 140 LEU B O 1
ATOM 2336 N N . VAL C 1 79 ? 195.768 272.555 368.298 1.00 88.22 141 VAL B N 1
ATOM 2337 C CA . VAL C 1 79 ? 197.165 272.492 368.728 1.00 88.48 141 VAL B CA 1
ATOM 2338 C C . VAL C 1 79 ? 197.466 271.154 369.394 1.00 87.06 141 VAL B C 1
ATOM 2339 O O . VAL C 1 79 ? 196.674 270.669 370.210 1.00 85.84 141 VAL B O 1
ATOM 2343 N N . ARG C 1 80 ? 198.598 270.553 369.024 1.00 88.34 142 ARG B N 1
ATOM 2344 C CA . ARG C 1 80 ? 199.104 269.379 369.739 1.00 88.77 142 ARG B CA 1
ATOM 2345 C C . ARG C 1 80 ? 199.981 269.943 370.834 1.00 90.26 142 ARG B C 1
ATOM 2346 O O . ARG C 1 80 ? 200.772 270.865 370.583 1.00 92.60 142 ARG B O 1
ATOM 2354 N N . ASP C 1 81 ? 199.826 269.422 372.048 1.00 90.97 143 ASP B N 1
ATOM 2355 C CA . ASP C 1 81 ? 200.780 269.722 373.102 1.00 92.75 143 ASP B CA 1
ATOM 2356 C C . ASP C 1 81 ? 201.460 268.441 373.559 1.00 92.79 143 ASP B C 1
ATOM 2357 O O . ASP C 1 81 ? 200.809 267.466 373.945 1.00 90.75 143 ASP B O 1
ATOM 2362 N N . ARG C 1 82 ? 202.785 268.449 373.458 1.00 94.42 144 ARG B N 1
ATOM 2363 C CA . ARG C 1 82 ? 203.609 267.416 374.059 1.00 93.76 144 ARG B CA 1
ATOM 2364 C C . ARG C 1 82 ? 203.620 267.749 375.546 1.00 97.19 144 ARG B C 1
ATOM 2365 O O . ARG C 1 82 ? 203.273 268.865 375.933 1.00 99.60 144 ARG B O 1
ATOM 2373 N N . ARG C 1 83 ? 203.977 266.784 376.381 1.00 99.08 145 ARG B N 1
ATOM 2374 C CA . ARG C 1 83 ? 204.074 267.008 377.828 1.00 100.89 145 ARG B CA 1
ATOM 2375 C C . ARG C 1 83 ? 202.808 267.589 378.498 1.00 99.12 145 ARG B C 1
ATOM 2376 O O . ARG C 1 83 ? 202.894 268.581 379.230 1.00 99.34 145 ARG B O 1
ATOM 2384 N N . PRO C 1 84 ? 201.633 266.971 378.259 1.00 98.34 146 PRO B N 1
ATOM 2385 C CA . PRO C 1 84 ? 200.422 267.412 378.955 1.00 99.43 146 PRO B CA 1
ATOM 2386 C C . PRO C 1 84 ? 200.432 267.015 380.432 1.00 101.37 146 PRO B C 1
ATOM 2387 O O . PRO C 1 84 ? 200.681 265.852 380.749 1.00 99.70 146 PRO B O 1
ATOM 2391 N N . PHE C 1 85 ? 200.162 267.978 381.313 1.00 107.83 147 PHE B N 1
ATOM 2392 C CA . PHE C 1 85 ? 200.200 267.770 382.764 1.00 114.80 147 PHE B CA 1
ATOM 2393 C C . PHE C 1 85 ? 198.990 268.421 383.435 1.00 114.56 147 PHE B C 1
ATOM 2394 O O . PHE C 1 85 ? 198.613 269.541 383.083 1.00 115.95 147 PHE B O 1
ATOM 2402 N N . GLY C 1 86 ? 198.401 267.719 384.406 1.00 113.96 148 GLY B N 1
ATOM 2403 C CA . GLY C 1 86 ? 197.292 268.247 385.211 1.00 114.51 148 GLY B CA 1
ATOM 2404 C C . GLY C 1 86 ? 196.076 268.635 384.387 1.00 114.52 148 GLY B C 1
ATOM 2405 O O . GLY C 1 86 ? 195.662 267.883 383.509 1.00 114.08 148 GLY B O 1
ATOM 2406 N N . THR C 1 87 ? 195.512 269.809 384.674 1.00 115.91 149 THR B N 1
ATOM 2407 C CA . THR C 1 87 ? 194.424 270.382 383.873 1.00 116.96 149 THR B CA 1
ATOM 2408 C C . THR C 1 87 ? 194.978 271.009 382.593 1.00 116.60 149 THR B C 1
ATOM 2409 O O . THR C 1 87 ? 196.155 271.375 382.537 1.00 119.02 149 THR B O 1
ATOM 2413 N N . ALA C 1 88 ? 194.128 271.132 381.573 1.00 114.06 150 ALA B N 1
ATOM 2414 C CA . ALA C 1 88 ? 194.510 271.781 380.316 1.00 112.95 150 ALA B CA 1
ATOM 2415 C C . ALA C 1 88 ? 194.618 273.285 380.529 1.00 112.86 150 ALA B C 1
ATOM 2416 O O . ALA C 1 88 ? 193.716 273.898 381.104 1.00 110.20 150 ALA B O 1
ATOM 2418 N N . MET C 1 89 ? 195.726 273.868 380.072 1.00 116.21 151 MET B N 1
ATOM 2419 C CA . MET C 1 89 ? 195.975 275.297 380.251 1.00 118.66 151 MET B CA 1
ATOM 2420 C C . MET C 1 89 ? 194.965 276.132 379.467 1.00 116.62 151 MET B C 1
ATOM 2421 O O . MET C 1 89 ? 194.452 275.699 378.431 1.00 113.78 151 MET B O 1
ATOM 2426 N N . ASP C 1 90 ? 194.685 277.324 379.984 1.00 117.14 152 ASP B N 1
ATOM 2427 C CA . ASP C 1 90 ? 193.739 278.249 379.366 1.00 118.21 152 ASP B CA 1
ATOM 2428 C C . ASP C 1 90 ? 194.349 278.889 378.117 1.00 118.44 152 ASP B C 1
ATOM 2429 O O . ASP C 1 90 ? 195.567 279.049 378.025 1.00 121.49 152 ASP B O 1
ATOM 2434 N N . PHE C 1 91 ? 193.487 279.246 377.164 1.00 115.53 153 PHE B N 1
ATOM 2435 C CA . PHE C 1 91 ? 193.895 279.911 375.922 1.00 113.66 153 PHE B CA 1
ATOM 2436 C C . PHE C 1 91 ? 194.773 281.139 376.169 1.00 112.91 153 PHE B C 1
ATOM 2437 O O . PHE C 1 91 ? 195.804 281.308 375.516 1.00 112.14 153 PHE B O 1
ATOM 2445 N N . GLY C 1 92 ? 194.352 281.980 377.113 1.00 113.01 154 GLY B N 1
ATOM 2446 C CA . GLY C 1 92 ? 195.069 283.210 377.454 1.00 113.53 154 GLY B CA 1
ATOM 2447 C C . GLY C 1 92 ? 196.508 283.033 377.913 1.00 112.27 154 GLY B C 1
ATOM 2448 O O . GLY C 1 92 ? 197.374 283.838 377.563 1.00 111.54 154 GLY B O 1
ATOM 2449 N N . GLN C 1 93 ? 196.759 281.976 378.684 1.00 111.08 155 GLN B N 1
ATOM 2450 C CA . GLN C 1 93 ? 198.084 281.716 379.270 1.00 110.52 155 GLN B CA 1
ATOM 2451 C C . GLN C 1 93 ? 199.004 280.802 378.440 1.00 107.80 155 GLN B C 1
ATOM 2452 O O . GLN C 1 93 ? 200.190 280.696 378.748 1.00 108.31 155 GLN B O 1
ATOM 2458 N N . VAL C 1 94 ? 198.461 280.126 377.425 1.00 104.91 156 VAL B N 1
ATOM 2459 C CA . VAL C 1 94 ? 199.276 279.382 376.453 1.00 103.52 156 VAL B CA 1
ATOM 2460 C C . VAL C 1 94 ? 199.723 280.310 375.333 1.00 102.57 156 VAL B C 1
ATOM 2461 O O . VAL C 1 94 ? 200.904 280.339 374.969 1.00 104.98 156 VAL B O 1
ATOM 2465 N N . PHE C 1 95 ? 198.763 281.040 374.773 1.00 100.44 157 PHE B N 1
ATOM 2466 C CA . PHE C 1 95 ? 199.027 2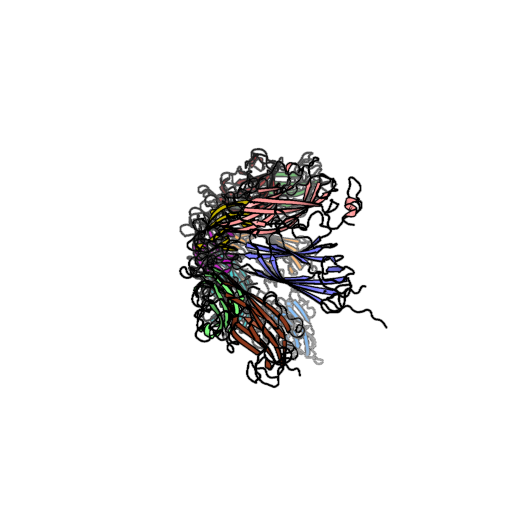81.931 373.654 1.00 99.49 157 PHE B CA 1
ATOM 2467 C C . PHE C 1 95 ? 199.490 283.307 374.118 1.00 99.52 157 PHE B C 1
ATOM 2468 O O . PHE C 1 95 ? 198.805 283.978 374.895 1.00 98.42 157 PHE B O 1
ATOM 2476 N N . ASN C 1 96 ? 200.661 283.709 373.633 1.00 102.72 158 ASN B N 1
ATOM 2477 C CA . ASN C 1 96 ? 201.110 285.087 373.716 1.00 105.73 158 ASN B CA 1
ATOM 2478 C C . ASN C 1 96 ? 200.315 285.913 372.707 1.00 106.77 158 ASN B C 1
ATOM 2479 O O . ASN C 1 96 ? 200.127 285.490 371.541 1.00 108.36 158 ASN B O 1
ATOM 2484 N N . MET C 1 97 ? 199.862 287.080 373.164 1.00 107.24 159 MET B N 1
ATOM 2485 C CA . MET C 1 97 ? 199.033 287.984 372.369 1.00 108.25 159 MET B CA 1
ATOM 2486 C C . MET C 1 97 ? 198.919 289.366 373.016 1.00 108.78 159 MET B C 1
ATOM 2487 O O . MET C 1 97 ? 198.996 289.491 374.241 1.00 108.33 159 MET B O 1
ATOM 2492 N N . TYR C 1 98 ? 198.720 290.392 372.188 1.00 110.03 160 TYR B N 1
ATOM 2493 C CA . TYR C 1 98 ? 198.582 291.770 372.668 1.00 111.71 160 TYR B CA 1
ATOM 2494 C C . TYR C 1 98 ? 197.173 292.039 373.189 1.00 111.88 160 TYR B C 1
ATOM 2495 O O . TYR C 1 98 ? 196.209 291.934 372.434 1.00 111.95 160 TYR B O 1
ATOM 2504 N N . ASP C 1 99 ? 197.067 292.405 374.467 1.00 112.90 161 ASP B N 1
ATOM 2505 C CA . ASP C 1 99 ? 195.799 292.828 375.081 1.00 114.34 161 ASP B CA 1
ATOM 2506 C C . ASP C 1 99 ? 194.688 291.765 374.966 1.00 113.01 161 ASP B C 1
ATOM 2507 O O . ASP C 1 99 ? 193.534 292.081 374.660 1.00 113.26 161 ASP B O 1
ATOM 2512 N N . ASN C 1 100 ? 195.058 290.508 375.210 1.00 112.38 162 ASN B N 1
ATOM 2513 C CA . ASN C 1 100 ? 194.128 289.371 375.183 1.00 112.01 162 ASN B CA 1
ATOM 2514 C C . ASN C 1 100 ? 193.349 289.233 373.866 1.00 110.14 162 ASN B C 1
ATOM 2515 O O . ASN C 1 100 ? 192.145 288.960 373.870 1.00 109.63 162 ASN B O 1
ATOM 2520 N N . GLU C 1 101 ? 194.056 289.408 372.748 1.00 109.29 163 GLU B N 1
ATOM 2521 C CA . GLU C 1 101 ? 193.450 289.463 371.415 1.00 109.20 163 GLU B CA 1
ATOM 2522 C C . GLU C 1 101 ? 193.771 288.199 370.608 1.00 105.49 163 GLU B C 1
ATOM 2523 O O . GLU C 1 101 ? 194.935 287.965 370.282 1.00 105.37 163 GLU B O 1
ATOM 2529 N N . PRO C 1 102 ? 192.747 287.389 370.267 1.00 103.76 164 PRO B N 1
ATOM 2530 C CA . PRO C 1 102 ? 193.020 286.113 369.585 1.00 102.69 164 PRO B CA 1
ATOM 2531 C C . PRO C 1 102 ? 193.597 286.205 368.165 1.00 99.78 164 PRO B C 1
ATOM 2532 O O . PRO C 1 102 ? 194.295 285.284 367.741 1.00 100.37 164 PRO B O 1
ATOM 2536 N N . SER C 1 103 ? 193.307 287.285 367.443 1.00 98.04 165 SER B N 1
ATOM 2537 C CA . SER C 1 103 ? 193.841 287.472 366.089 1.00 97.18 165 SER B CA 1
ATOM 2538 C C . SER C 1 103 ? 195.364 287.669 366.062 1.00 96.71 165 SER B C 1
ATOM 2539 O O . SER C 1 103 ? 196.017 287.285 365.090 1.00 95.77 165 SER B O 1
ATOM 2542 N N . THR C 1 104 ? 195.920 288.251 367.129 1.00 97.45 166 THR B N 1
ATOM 2543 C CA . THR C 1 104 ? 197.373 288.454 367.268 1.00 97.72 166 THR B CA 1
ATOM 2544 C C . THR C 1 104 ? 198.107 287.268 367.915 1.00 97.35 166 THR B C 1
ATOM 2545 O O . THR C 1 104 ? 199.312 287.352 368.166 1.00 97.72 166 THR B O 1
ATOM 2549 N N . ALA C 1 105 ? 197.399 286.166 368.162 1.00 97.12 167 ALA B N 1
ATOM 2550 C CA . ALA C 1 105 ? 197.880 285.126 369.070 1.00 97.03 167 ALA B CA 1
ATOM 2551 C C . ALA C 1 105 ? 198.917 284.190 368.458 1.00 96.40 167 ALA B C 1
ATOM 2552 O O . ALA C 1 105 ? 198.743 283.717 367.332 1.00 95.23 167 ALA B O 1
ATOM 2554 N N . THR C 1 106 ? 199.995 283.936 369.208 1.00 97.78 168 THR B N 1
ATOM 2555 C CA . THR C 1 106 ? 200.921 282.821 368.900 1.00 98.71 168 THR B CA 1
ATOM 2556 C C . THR C 1 106 ? 201.310 282.140 370.207 1.00 98.09 168 THR B C 1
ATOM 2557 O O . THR C 1 106 ? 201.030 282.671 371.273 1.00 100.46 168 THR B O 1
ATOM 2561 N N . ILE C 1 107 ? 201.955 280.978 370.130 1.00 96.59 169 ILE B N 1
ATOM 2562 C CA . ILE C 1 107 ? 202.290 280.198 371.335 1.00 96.38 169 ILE B CA 1
ATOM 2563 C C . ILE C 1 107 ? 203.330 280.962 372.170 1.00 96.90 169 ILE B C 1
ATOM 2564 O O . ILE C 1 107 ? 204.204 281.625 371.606 1.00 98.22 169 ILE B O 1
ATOM 2569 N N . LYS C 1 108 ? 203.229 280.875 373.500 1.00 98.36 170 LYS B N 1
ATOM 2570 C CA . LYS C 1 108 ? 204.171 281.577 374.396 1.00 100.42 170 LYS B CA 1
ATOM 2571 C C . LYS C 1 108 ? 205.615 281.098 374.246 1.00 101.01 170 LYS B C 1
ATOM 2572 O O . LYS C 1 108 ? 205.869 279.962 373.849 1.00 100.56 170 LYS B O 1
ATOM 2578 N N . ASN C 1 109 ? 206.542 281.986 374.597 1.00 102.96 171 ASN B N 1
ATOM 2579 C CA . ASN C 1 109 ? 207.974 281.773 374.393 1.00 103.46 171 ASN B CA 1
ATOM 2580 C C . ASN C 1 109 ? 208.538 280.604 375.203 1.00 105.56 171 ASN B C 1
ATOM 2581 O O . ASN C 1 109 ? 209.317 279.807 374.679 1.00 105.55 171 ASN B O 1
ATOM 2586 N N . ASP C 1 110 ? 208.142 280.514 376.473 1.00 108.69 172 ASP B N 1
ATOM 2587 C CA . ASP C 1 110 ? 208.603 279.444 377.375 1.00 111.03 172 ASP B CA 1
ATOM 2588 C C . ASP C 1 110 ? 208.174 278.056 376.919 1.00 107.54 172 ASP B C 1
ATOM 2589 O O . ASP C 1 110 ? 208.973 277.117 376.931 1.00 107.50 172 ASP B O 1
ATOM 2594 N N . LEU C 1 111 ? 206.917 277.950 376.497 1.00 103.63 173 LEU B N 1
ATOM 2595 C CA . LEU C 1 111 ? 206.277 276.664 376.216 1.00 101.25 173 LEU B CA 1
ATOM 2596 C C . LEU C 1 111 ? 205.933 276.546 374.726 1.00 97.41 173 LEU B C 1
ATOM 2597 O O . LEU C 1 111 ? 204.894 276.009 374.338 1.00 95.89 173 LEU B O 1
ATOM 2602 N N . ARG C 1 112 ? 206.855 277.040 373.903 1.00 96.92 174 ARG B N 1
ATOM 2603 C CA . ARG C 1 112 ? 206.792 276.935 372.450 1.00 97.42 174 ARG B CA 1
ATOM 2604 C C . ARG C 1 112 ? 207.242 275.549 372.008 1.00 97.33 174 ARG B C 1
ATOM 2605 O O . ARG C 1 112 ? 206.763 275.015 371.008 1.00 96.35 174 ARG B O 1
ATOM 2613 N N . ASP C 1 113 ? 208.197 274.998 372.749 1.00 99.37 175 ASP B N 1
ATOM 2614 C CA . ASP C 1 113 ? 208.655 273.628 372.568 1.00 101.29 175 ASP B CA 1
ATOM 2615 C C . ASP C 1 113 ? 207.576 272.608 372.970 1.00 97.03 175 ASP B C 1
ATOM 2616 O O . ASP C 1 113 ? 207.499 271.523 372.390 1.00 94.75 175 ASP B O 1
ATOM 2621 N N . ARG C 1 114 ? 206.750 272.965 373.951 1.00 94.85 176 ARG B N 1
ATOM 2622 C CA . ARG C 1 114 ? 205.674 272.097 374.440 1.00 92.49 176 ARG B CA 1
ATOM 2623 C C . ARG C 1 114 ? 204.475 272.024 373.479 1.00 89.99 176 ARG B C 1
ATOM 2624 O O . ARG C 1 114 ? 204.047 270.927 373.099 1.00 88.60 176 ARG B O 1
ATOM 2632 N N . TYR C 1 115 ? 203.943 273.192 373.109 1.00 89.62 177 TYR B N 1
ATOM 2633 C CA . TYR C 1 115 ? 202.737 273.309 372.268 1.00 88.03 177 TYR B CA 1
ATOM 2634 C C . TYR C 1 115 ? 203.090 273.660 370.829 1.00 86.78 177 TYR B C 1
ATOM 2635 O O . TYR C 1 115 ? 203.962 274.493 370.591 1.00 87.52 177 TYR B O 1
ATOM 2644 N N . GLN C 1 116 ? 202.405 273.028 369.877 1.00 86.23 178 GLN B N 1
ATOM 2645 C CA . GLN C 1 116 ? 202.516 273.394 368.463 1.00 86.50 178 GLN B CA 1
ATOM 2646 C C . GLN C 1 116 ? 201.140 273.443 367.825 1.00 85.51 178 GLN B C 1
ATOM 2647 O O . GLN C 1 116 ? 200.279 272.602 368.114 1.00 86.04 178 GLN B O 1
ATOM 2653 N N . VAL C 1 117 ? 200.963 274.418 366.937 1.00 85.25 179 VAL B N 1
ATOM 2654 C CA . VAL C 1 117 ? 199.706 274.638 366.238 1.00 85.48 179 VAL B CA 1
ATOM 2655 C C . VAL C 1 117 ? 199.707 273.787 364.973 1.00 86.04 179 VAL B C 1
ATOM 2656 O O . VAL C 1 117 ? 200.559 273.974 364.103 1.00 86.71 179 VAL B O 1
ATOM 2660 N N . LEU C 1 118 ? 198.761 272.854 364.878 1.00 85.82 180 LEU B N 1
ATOM 2661 C CA . LEU C 1 118 ? 198.616 272.008 363.693 1.00 85.89 180 LEU B CA 1
ATOM 2662 C C . LEU C 1 118 ? 197.739 272.676 362.646 1.00 85.63 180 LEU B C 1
ATOM 2663 O O . LEU C 1 118 ? 198.060 272.639 361.458 1.00 84.54 180 LEU B O 1
ATOM 2668 N N . ARG C 1 119 ? 196.626 273.262 363.088 1.00 88.17 181 ARG B N 1
ATOM 2669 C CA . ARG C 1 119 ? 195.725 274.009 362.204 1.00 89.96 181 ARG B CA 1
ATOM 2670 C C . ARG C 1 119 ? 195.138 275.234 362.895 1.00 89.65 181 ARG B C 1
ATOM 2671 O O . ARG C 1 119 ? 194.928 275.231 364.109 1.00 90.86 181 ARG B O 1
ATOM 2679 N N . LYS C 1 120 ? 194.892 276.280 362.110 1.00 89.80 182 LYS B N 1
ATOM 2680 C CA . LYS C 1 120 ? 194.013 277.381 362.506 1.00 91.67 182 LYS B CA 1
ATOM 2681 C C . LYS C 1 120 ? 193.085 277.676 361.333 1.00 90.41 182 LYS B C 1
ATOM 2682 O O . LYS C 1 120 ? 193.501 277.546 360.178 1.00 89.68 182 LYS B O 1
ATOM 2688 N N . PHE C 1 121 ? 191.835 278.049 361.614 1.00 90.98 183 PHE B N 1
ATOM 2689 C CA . PHE C 1 121 ? 190.897 278.364 360.527 1.00 92.23 183 PHE B CA 1
ATOM 2690 C C . PHE C 1 121 ? 189.773 279.301 360.962 1.00 94.21 183 PHE B C 1
ATOM 2691 O O . PHE C 1 121 ? 188.910 278.935 361.758 1.00 94.21 183 PHE B O 1
ATOM 2699 N N . THR C 1 122 ? 189.800 280.516 360.419 1.00 98.49 184 THR B N 1
ATOM 2700 C CA . THR C 1 122 ? 188.887 281.578 360.825 1.00 101.79 184 THR B CA 1
ATOM 2701 C C . THR C 1 122 ? 187.471 281.323 360.307 1.00 100.56 184 THR B C 1
ATOM 2702 O O . THR C 1 122 ? 187.297 280.892 359.165 1.00 100.82 184 THR B O 1
ATOM 2706 N N . SER C 1 123 ? 186.471 281.565 361.156 1.00 100.22 185 SER B N 1
ATOM 2707 C CA . SER C 1 123 ? 185.064 281.544 360.729 1.00 100.69 185 SER B CA 1
ATOM 2708 C C . SER C 1 123 ? 184.361 282.788 361.255 1.00 100.49 185 SER B C 1
ATOM 2709 O O . SER C 1 123 ? 184.364 283.030 362.468 1.00 101.51 185 SER B O 1
ATOM 2712 N N . THR C 1 124 ? 183.743 283.543 360.342 1.00 100.51 186 THR B N 1
ATOM 2713 C CA . THR C 1 124 ? 183.290 284.920 360.604 1.00 101.27 186 THR B CA 1
ATOM 2714 C C . THR C 1 124 ? 181.767 285.070 360.548 1.00 101.09 186 THR B C 1
ATOM 2715 O O . THR C 1 124 ? 181.102 284.464 359.708 1.00 100.14 186 THR B O 1
ATOM 2719 N N . VAL C 1 125 ? 181.241 285.889 361.461 1.00 102.08 187 VAL B N 1
ATOM 2720 C CA . VAL C 1 125 ? 179.804 286.137 361.610 1.00 102.25 187 VAL B CA 1
ATOM 2721 C C . VAL C 1 125 ? 179.602 287.633 361.851 1.00 103.31 187 VAL B C 1
ATOM 2722 O O . VAL C 1 125 ? 180.375 288.254 362.594 1.00 105.03 187 VAL B O 1
ATOM 2726 N N . THR C 1 126 ? 178.561 288.196 361.234 1.00 105.14 188 THR B N 1
ATOM 2727 C CA . THR C 1 126 ? 178.269 289.632 361.317 1.00 107.93 188 THR B CA 1
ATOM 2728 C C . THR C 1 126 ? 176.843 289.874 361.814 1.00 107.95 188 THR B C 1
ATOM 2729 O O . THR C 1 126 ? 175.892 289.281 361.298 1.00 108.81 188 THR B O 1
ATOM 2733 N N . GLY C 1 127 ? 176.710 290.748 362.812 1.00 108.58 189 GLY B N 1
ATOM 2734 C CA . GLY C 1 127 ? 175.411 291.188 363.317 1.00 109.19 189 GLY B CA 1
ATOM 2735 C C . GLY C 1 127 ? 174.915 292.429 362.594 1.00 109.66 189 GLY B C 1
ATOM 2736 O O . GLY C 1 127 ? 175.701 293.180 362.013 1.00 109.32 189 GLY B O 1
ATOM 2737 N N . GLY C 1 128 ? 173.602 292.635 362.634 1.00 110.62 190 GLY B N 1
ATOM 2738 C CA . GLY C 1 128 ? 172.968 293.801 362.017 1.00 111.75 190 GLY B CA 1
ATOM 2739 C C . GLY C 1 128 ? 171.490 293.894 362.361 1.00 112.49 190 GLY B C 1
ATOM 2740 O O . GLY C 1 128 ? 170.787 292.882 362.369 1.00 113.48 190 GLY B O 1
ATOM 2741 N N . GLN C 1 129 ? 171.023 295.109 362.648 1.00 111.95 191 GLN B N 1
ATOM 2742 C CA . GLN C 1 129 ? 169.623 295.352 363.009 1.00 111.81 191 GLN B CA 1
ATOM 2743 C C . GLN C 1 129 ? 168.651 294.962 361.896 1.00 110.45 191 GLN B C 1
ATOM 2744 O O . GLN C 1 129 ? 167.722 294.187 362.125 1.00 110.16 191 GLN B O 1
ATOM 2750 N N . TYR C 1 130 ? 168.879 295.500 360.700 1.00 110.41 192 TYR B N 1
ATOM 2751 C CA . TYR C 1 130 ? 168.007 295.259 359.546 1.00 111.44 192 TYR B CA 1
ATOM 2752 C C . TYR C 1 130 ? 168.502 294.164 358.594 1.00 108.85 192 TYR B C 1
ATOM 2753 O O . TYR C 1 130 ? 167.703 293.615 357.834 1.00 108.83 192 TYR B O 1
ATOM 2762 N N . ALA C 1 131 ? 169.802 293.864 358.614 1.00 107.02 193 ALA B N 1
ATOM 2763 C CA . ALA C 1 131 ? 170.384 292.859 357.716 1.00 105.35 193 ALA B CA 1
ATOM 2764 C C . ALA C 1 131 ? 171.631 292.225 358.328 1.00 103.31 193 ALA B C 1
ATOM 2765 O O . ALA C 1 131 ? 172.721 292.798 358.268 1.00 102.09 193 ALA B O 1
ATOM 2767 N N . SER C 1 132 ? 171.452 291.041 358.910 1.00 103.05 194 SER B N 1
ATOM 2768 C CA . SER C 1 132 ? 172.521 290.316 359.595 1.00 104.17 194 SER B CA 1
ATOM 2769 C C . SER C 1 132 ? 173.030 289.136 358.776 1.00 102.69 194 SER B C 1
ATOM 2770 O O . SER C 1 132 ? 172.375 288.691 357.832 1.00 102.77 194 SER B O 1
ATOM 2773 N N . LYS C 1 133 ? 174.215 288.654 359.145 1.00 102.44 195 LYS B N 1
ATOM 2774 C CA . LYS C 1 133 ? 174.686 287.328 358.759 1.00 102.44 195 LYS B CA 1
ATOM 2775 C C . LYS C 1 133 ? 174.735 286.514 360.046 1.00 101.56 195 LYS B C 1
ATOM 2776 O O . LYS C 1 133 ? 175.795 286.303 360.625 1.00 99.90 195 LYS B O 1
ATOM 2782 N N . GLU C 1 134 ? 173.552 286.084 360.481 1.00 104.15 196 GLU B N 1
ATOM 2783 C CA . GLU C 1 134 ? 173.335 285.377 361.755 1.00 106.79 196 GLU B CA 1
ATOM 2784 C C . GLU C 1 134 ? 174.328 284.246 362.043 1.00 103.79 196 GLU B C 1
ATOM 2785 O O . GLU C 1 134 ? 174.740 284.057 363.202 1.00 105.02 196 GLU B O 1
ATOM 2791 N N . GLN C 1 135 ? 174.685 283.499 360.996 1.00 101.16 197 GLN B N 1
ATOM 2792 C CA . GLN C 1 135 ? 175.449 282.264 361.138 1.00 99.62 197 GLN B CA 1
ATOM 2793 C C . GLN C 1 135 ? 176.425 282.008 359.995 1.00 97.33 197 GLN B C 1
ATOM 2794 O O . GLN C 1 135 ? 176.296 282.573 358.907 1.00 97.77 197 GLN B O 1
ATOM 2800 N N . ALA C 1 136 ? 177.391 281.135 360.274 1.00 95.46 198 ALA B N 1
ATOM 2801 C CA . ALA C 1 136 ? 178.362 280.658 359.294 1.00 94.12 198 ALA B CA 1
ATOM 2802 C C . ALA C 1 136 ? 178.656 279.179 359.542 1.00 93.86 198 ALA B C 1
ATOM 2803 O O . ALA C 1 136 ? 178.729 278.730 360.698 1.00 94.15 198 ALA B O 1
ATOM 2805 N N . LEU C 1 137 ? 178.830 278.440 358.448 1.00 94.05 199 LEU B N 1
ATOM 2806 C CA . LEU C 1 137 ? 179.015 276.991 358.496 1.00 94.51 199 LEU B CA 1
ATOM 2807 C C . LEU C 1 137 ? 180.494 276.633 358.573 1.00 94.07 199 LEU B C 1
ATOM 2808 O O . LEU C 1 137 ? 181.332 277.276 357.939 1.00 93.14 199 LEU B O 1
ATOM 2813 N N . VAL C 1 138 ? 180.792 275.598 359.356 1.00 95.01 200 VAL B N 1
ATOM 2814 C CA . VAL C 1 138 ? 182.139 275.060 359.506 1.00 94.14 200 VAL B CA 1
ATOM 2815 C C . VAL C 1 138 ? 182.133 273.640 358.957 1.00 94.47 200 VAL B C 1
ATOM 2816 O O . VAL C 1 138 ? 181.280 272.832 359.334 1.00 96.14 200 VAL B O 1
ATOM 2820 N N . LYS C 1 139 ? 183.068 273.351 358.057 1.00 94.26 201 LYS B N 1
ATOM 2821 C CA . LYS C 1 139 ? 183.267 271.998 357.544 1.00 95.50 201 LYS B CA 1
ATOM 2822 C C . LYS C 1 139 ? 184.735 271.815 357.184 1.00 93.71 201 LYS B C 1
ATOM 2823 O O . LYS C 1 139 ? 185.142 272.006 356.036 1.00 93.25 201 LYS B O 1
ATOM 2829 N N . LYS C 1 140 ? 185.520 271.451 358.194 1.00 93.79 202 LYS B N 1
ATOM 2830 C CA . LYS C 1 140 ? 186.963 271.329 358.073 1.00 93.58 202 LYS B CA 1
ATOM 2831 C C . LYS C 1 140 ? 187.406 269.918 358.459 1.00 92.11 202 LYS B C 1
ATOM 2832 O O . LYS C 1 140 ? 187.375 269.534 359.638 1.00 93.29 202 LYS B O 1
ATOM 2838 N N . PHE C 1 141 ? 187.769 269.142 357.441 1.00 90.77 203 PHE B N 1
ATOM 2839 C CA . PHE C 1 141 ? 188.465 267.872 357.614 1.00 89.93 203 PHE B CA 1
ATOM 2840 C C . PHE C 1 141 ? 189.954 268.182 357.640 1.00 91.28 203 PHE B C 1
ATOM 2841 O O . PHE C 1 141 ? 190.411 269.116 356.975 1.00 90.63 203 PHE B O 1
ATOM 2849 N N . MET C 1 142 ? 190.705 267.399 358.409 1.00 93.71 204 MET B N 1
ATOM 2850 C CA . MET C 1 142 ? 192.138 267.635 358.580 1.00 95.52 204 MET B CA 1
ATOM 2851 C C . MET C 1 142 ? 192.858 266.353 358.987 1.00 94.78 204 MET B C 1
ATOM 2852 O O . MET C 1 142 ? 192.533 265.737 360.011 1.00 94.67 204 MET B O 1
ATOM 2857 N N . LYS C 1 143 ? 193.828 265.968 358.159 1.00 95.62 205 LYS B N 1
ATOM 2858 C CA . LYS C 1 143 ? 194.596 264.744 358.326 1.00 97.77 205 LYS B CA 1
ATOM 2859 C C . LYS C 1 143 ? 195.870 265.069 359.102 1.00 94.88 205 LYS B C 1
ATOM 2860 O O . LYS C 1 143 ? 196.716 265.820 358.617 1.00 94.54 205 LYS B O 1
ATOM 2866 N N . ILE C 1 144 ? 195.992 264.509 360.306 1.00 93.14 206 ILE B N 1
ATOM 2867 C CA . ILE C 1 144 ? 197.099 264.817 361.222 1.00 92.07 206 ILE B CA 1
ATOM 2868 C C . ILE C 1 144 ? 197.530 263.580 362.012 1.00 89.93 206 ILE B C 1
ATOM 2869 O O . ILE C 1 144 ? 197.055 263.344 363.126 1.00 91.13 206 ILE B O 1
ATOM 2874 N N . ASN C 1 145 ? 198.436 262.796 361.433 1.00 87.44 207 ASN B N 1
ATOM 2875 C CA . ASN C 1 145 ? 198.874 261.538 362.049 1.00 85.78 207 ASN B CA 1
ATOM 2876 C C . ASN C 1 145 ? 199.555 261.777 363.396 1.00 83.20 207 ASN B C 1
ATOM 2877 O O . ASN C 1 145 ? 200.745 262.089 363.461 1.00 83.24 207 ASN B O 1
ATOM 2882 N N . ASN C 1 146 ? 198.769 261.626 364.460 1.00 81.88 208 ASN B N 1
ATOM 2883 C CA . ASN C 1 146 ? 199.151 262.008 365.812 1.00 81.32 208 ASN B CA 1
ATOM 2884 C C . ASN C 1 146 ? 199.079 260.808 366.762 1.00 82.12 208 ASN B C 1
ATOM 2885 O O . ASN C 1 146 ? 197.990 260.322 367.069 1.00 83.65 208 ASN B O 1
ATOM 2890 N N . TYR C 1 147 ? 200.239 260.354 367.234 1.00 81.75 209 TYR B N 1
ATOM 2891 C CA . TYR C 1 147 ? 200.333 259.204 368.137 1.00 82.43 209 TYR B CA 1
ATOM 2892 C C . TYR C 1 147 ? 200.258 259.685 369.577 1.00 81.17 209 TYR B C 1
ATOM 2893 O O . TYR C 1 147 ? 201.088 260.496 369.984 1.00 81.55 209 TYR B O 1
ATOM 2902 N N . VAL C 1 148 ? 199.286 259.187 370.345 1.00 81.39 210 VAL B N 1
ATOM 2903 C CA . VAL C 1 148 ? 199.153 259.579 371.762 1.00 83.49 210 VAL B CA 1
ATOM 2904 C C . VAL C 1 148 ? 199.411 258.410 372.707 1.00 84.81 210 VAL B C 1
ATOM 2905 O O . VAL C 1 148 ? 199.361 257.250 372.297 1.00 85.92 210 VAL B O 1
ATOM 2909 N N . VAL C 1 149 ? 199.684 258.737 373.970 1.00 87.51 211 VAL B N 1
ATOM 2910 C CA . VAL C 1 149 ? 199.996 257.747 375.004 1.00 90.27 211 VAL B CA 1
ATOM 2911 C C . VAL C 1 149 ? 199.238 258.067 376.290 1.00 92.17 211 VAL B C 1
ATOM 2912 O O . VAL C 1 149 ? 199.301 259.195 376.788 1.00 93.31 211 VAL B O 1
ATOM 2916 N N . TYR C 1 150 ? 198.560 257.057 376.833 1.00 94.46 212 TYR B N 1
ATOM 2917 C CA . TYR C 1 150 ? 197.775 257.190 378.063 1.00 97.47 212 TYR B CA 1
ATOM 2918 C C . TYR C 1 150 ? 198.476 256.570 379.276 1.00 99.43 212 TYR B C 1
ATOM 2919 O O . TYR C 1 150 ? 199.528 255.939 379.150 1.00 99.59 212 TYR B O 1
ATOM 2928 N N . ASN C 1 151 ? 197.877 256.776 380.446 1.00 102.35 213 ASN B N 1
ATOM 2929 C CA . ASN C 1 151 ? 198.320 256.144 381.689 1.00 105.88 213 ASN B CA 1
ATOM 2930 C C . ASN C 1 151 ? 197.794 254.719 381.804 1.00 109.96 213 ASN B C 1
ATOM 2931 O O . ASN C 1 151 ? 197.083 254.232 380.920 1.00 108.58 213 ASN B O 1
ATOM 2936 N N . HIS C 1 152 ? 198.160 254.054 382.897 1.00 115.63 214 HIS B N 1
ATOM 2937 C CA . HIS C 1 152 ? 197.602 252.746 383.243 1.00 120.21 214 HIS B CA 1
ATOM 2938 C C . HIS C 1 152 ? 196.075 252.779 383.398 1.00 119.80 214 HIS B C 1
ATOM 2939 O O . HIS C 1 152 ? 195.409 251.802 383.068 1.00 122.33 214 HIS B O 1
ATOM 2946 N N . GLN C 1 153 ? 195.534 253.894 383.894 1.00 119.56 215 GLN B N 1
ATOM 2947 C CA . GLN C 1 153 ? 194.090 254.030 384.117 1.00 120.53 215 GLN B CA 1
ATOM 2948 C C . GLN C 1 153 ? 193.381 254.509 382.853 1.00 118.51 215 GLN B C 1
ATOM 2949 O O . GLN C 1 153 ? 194.030 254.817 381.850 1.00 116.55 215 GLN B O 1
ATOM 2955 N N . GLU C 1 154 ? 192.049 254.565 382.916 1.00 118.91 216 GLU B N 1
ATOM 2956 C CA . GLU C 1 154 ? 191.229 254.987 381.777 1.00 119.66 216 GLU B CA 1
ATOM 2957 C C . GLU C 1 154 ? 189.953 255.720 382.207 1.00 118.33 216 GLU B C 1
ATOM 2958 O O . GLU C 1 154 ? 189.159 255.204 382.996 1.00 117.44 216 GLU B O 1
ATOM 2964 N N . ALA C 1 155 ? 189.799 256.951 381.724 1.00 117.64 217 ALA B N 1
ATOM 2965 C CA . ALA C 1 155 ? 188.542 257.689 381.859 1.00 118.28 217 ALA B CA 1
ATOM 2966 C C . ALA C 1 155 ? 188.292 258.750 380.769 1.00 119.19 217 ALA B C 1
ATOM 2967 O O . ALA C 1 155 ? 187.405 259.590 380.937 1.00 122.64 217 ALA B O 1
ATOM 2969 N N . ALA C 1 156 ? 189.033 258.698 379.656 1.00 117.35 218 ALA B N 1
ATOM 2970 C CA . ALA C 1 156 ? 188.950 259.705 378.587 1.00 116.02 218 ALA B CA 1
ATOM 2971 C C . ALA C 1 156 ? 189.051 261.159 379.080 1.00 114.99 218 ALA B C 1
ATOM 2972 O O . ALA C 1 156 ? 188.266 262.016 378.666 1.00 116.20 218 ALA B O 1
ATOM 2974 N N . LYS C 1 157 ? 190.013 261.423 379.964 1.00 112.87 219 LYS B N 1
ATOM 2975 C CA . LYS C 1 157 ? 190.245 262.768 380.506 1.00 111.91 219 LYS B CA 1
ATOM 2976 C C . LYS C 1 157 ? 191.631 263.265 380.125 1.00 108.38 219 LYS B C 1
ATOM 2977 O O . LYS C 1 157 ? 192.540 262.466 379.909 1.00 108.23 219 LYS B O 1
ATOM 2983 N N . TYR C 1 158 ? 191.783 264.588 380.059 1.00 105.30 220 TYR B N 1
ATOM 2984 C CA . TYR C 1 158 ? 193.060 265.224 379.707 1.00 103.29 220 TYR B CA 1
ATOM 2985 C C . TYR C 1 158 ? 194.208 264.812 380.637 1.00 103.34 220 TYR B C 1
ATOM 2986 O O . TYR C 1 158 ? 195.339 264.621 380.184 1.00 102.37 220 TYR B O 1
ATOM 2995 N N . ASP C 1 159 ? 193.901 264.670 381.926 1.00 104.94 221 ASP B N 1
ATOM 2996 C CA . ASP C 1 159 ? 194.882 264.244 382.932 1.00 106.44 221 ASP B CA 1
ATOM 2997 C C . ASP C 1 159 ? 195.431 262.844 382.656 1.00 104.80 221 ASP B C 1
ATOM 2998 O O . ASP C 1 159 ? 196.614 262.584 382.874 1.00 104.95 221 ASP B O 1
ATOM 3003 N N . ASN C 1 160 ? 194.566 261.956 382.167 1.00 103.66 222 ASN B N 1
ATOM 3004 C CA . ASN C 1 160 ? 194.916 260.550 381.960 1.00 103.00 222 ASN B CA 1
ATOM 3005 C C . ASN C 1 160 ? 195.892 260.254 380.814 1.00 102.18 222 ASN B C 1
ATOM 3006 O O . ASN C 1 160 ? 196.371 259.120 380.729 1.00 104.99 222 ASN B O 1
ATOM 3011 N N . HIS C 1 161 ? 196.186 261.223 379.936 1.00 99.91 223 HIS B N 1
ATOM 3012 C CA . HIS C 1 161 ? 197.239 261.009 378.918 1.00 99.46 223 HIS B CA 1
ATOM 3013 C C . HIS C 1 161 ? 198.474 261.874 379.078 1.00 96.03 223 HIS B C 1
ATOM 3014 O O . HIS C 1 161 ? 198.418 262.984 379.608 1.00 95.10 223 HIS B O 1
ATOM 3021 N N . THR C 1 162 ? 199.584 261.323 378.586 1.00 94.35 224 THR B N 1
ATOM 3022 C CA . THR C 1 162 ? 200.930 261.797 378.894 1.00 94.68 224 THR B CA 1
ATOM 3023 C C . THR C 1 162 ? 201.802 262.028 377.648 1.00 94.87 224 THR B C 1
ATOM 3024 O O . THR C 1 162 ? 203.027 262.111 377.764 1.00 94.94 224 THR B O 1
ATOM 3028 N N . GLU C 1 163 ? 201.182 262.147 376.471 1.00 96.69 225 GLU B N 1
ATOM 3029 C CA . GLU C 1 163 ? 201.919 262.402 375.229 1.00 99.25 225 GLU B CA 1
ATOM 3030 C C . GLU C 1 163 ? 200.995 262.872 374.104 1.00 96.78 225 GLU B C 1
ATOM 3031 O O . GLU C 1 163 ? 199.963 262.251 373.845 1.00 96.12 225 GLU B O 1
ATOM 3037 N N . ASN C 1 164 ? 201.388 263.963 373.444 1.00 94.75 226 ASN B N 1
ATOM 3038 C CA . ASN C 1 164 ? 200.708 264.489 372.255 1.00 93.14 226 ASN B CA 1
ATOM 3039 C C . ASN C 1 164 ? 199.197 264.640 372.414 1.00 91.26 226 ASN B C 1
ATOM 3040 O O . ASN C 1 164 ? 198.411 264.139 371.609 1.00 90.07 226 ASN B O 1
ATOM 3045 N N . ALA C 1 165 ? 198.807 265.332 373.476 1.00 92.17 227 ALA B N 1
ATOM 3046 C CA . ALA C 1 165 ? 197.411 265.681 373.695 1.00 92.93 227 ALA B CA 1
ATOM 3047 C C . ALA C 1 165 ? 196.983 266.690 372.631 1.00 93.06 227 ALA B C 1
ATOM 3048 O O . ALA C 1 165 ? 197.636 267.726 372.462 1.00 95.82 227 ALA B O 1
ATOM 3050 N N . LEU C 1 166 ? 195.912 266.371 371.904 1.00 91.65 228 LEU B N 1
ATOM 3051 C CA . LEU C 1 166 ? 195.363 267.264 370.879 1.00 91.37 228 LEU B CA 1
ATOM 3052 C C . LEU C 1 166 ? 194.260 268.133 371.475 1.00 90.00 228 LEU B C 1
ATOM 3053 O O . LEU C 1 166 ? 193.224 267.618 371.924 1.00 90.50 228 LEU B O 1
ATOM 3058 N N . LEU C 1 167 ? 194.484 269.446 371.456 1.00 90.57 229 LEU B N 1
ATOM 3059 C CA . LEU C 1 167 ? 193.556 270.412 372.035 1.00 91.79 229 LEU B CA 1
ATOM 3060 C C . LEU C 1 167 ? 193.006 271.349 370.965 1.00 92.17 229 LEU B C 1
ATOM 3061 O O . LEU C 1 167 ? 193.756 271.824 370.103 1.00 91.57 229 LEU B O 1
ATOM 3066 N N . LEU C 1 168 ? 191.695 271.593 371.024 1.00 93.46 230 LEU B N 1
ATOM 3067 C CA . LEU C 1 168 ? 191.037 272.616 370.216 1.00 94.65 230 LEU B CA 1
ATOM 3068 C C . LEU C 1 168 ? 190.783 273.836 371.099 1.00 95.17 230 LEU B C 1
ATOM 3069 O O . LEU C 1 168 ? 190.136 273.729 372.162 1.00 96.09 230 LEU B O 1
ATOM 3074 N N . TYR C 1 169 ? 191.314 274.976 370.648 1.00 95.28 231 TYR B N 1
ATOM 3075 C CA . TYR C 1 169 ? 191.202 276.260 371.329 1.00 94.97 231 TYR B CA 1
ATOM 3076 C C . TYR C 1 169 ? 190.394 277.214 370.455 1.00 95.05 231 TYR B C 1
ATOM 3077 O O . TYR C 1 169 ? 190.775 277.484 369.317 1.00 94.03 231 TYR B O 1
ATOM 3086 N N . MET C 1 170 ? 189.286 277.719 370.993 1.00 97.86 232 MET B N 1
ATOM 3087 C CA . MET C 1 170 ? 188.419 278.666 370.291 1.00 100.28 232 MET B CA 1
ATOM 3088 C C . MET C 1 170 ? 188.456 280.008 370.995 1.00 100.19 232 MET B C 1
ATOM 3089 O O . MET C 1 170 ? 188.679 280.071 372.205 1.00 101.02 232 MET B O 1
ATOM 3094 N N . ALA C 1 171 ? 188.227 281.076 370.235 1.00 100.11 233 ALA B N 1
ATOM 3095 C CA . ALA C 1 171 ? 188.238 282.428 370.787 1.00 101.50 233 ALA B CA 1
ATOM 3096 C C . ALA C 1 171 ? 187.538 283.418 369.861 1.00 102.37 233 ALA B C 1
ATOM 3097 O O . ALA C 1 171 ? 187.887 283.521 368.688 1.00 100.59 233 ALA B O 1
ATOM 3099 N N . CYS C 1 172 ? 186.565 284.149 370.405 1.00 107.07 234 CYS B N 1
ATOM 3100 C CA . CYS C 1 172 ? 185.816 285.153 369.646 1.00 110.69 234 CYS B CA 1
ATOM 3101 C C . CYS C 1 172 ? 186.657 286.418 369.501 1.00 110.59 234 CYS B C 1
ATOM 3102 O O . CYS C 1 172 ? 187.267 286.869 370.472 1.00 111.35 234 CYS B O 1
ATOM 3105 N N . THR C 1 173 ? 186.681 286.987 368.296 1.00 110.20 235 THR B N 1
ATOM 3106 C CA . THR C 1 173 ? 187.522 288.160 368.014 1.00 110.09 235 THR B CA 1
ATOM 3107 C C . THR C 1 173 ? 186.991 289.448 368.657 1.00 108.38 235 THR B C 1
ATOM 3108 O O . THR C 1 173 ? 187.771 290.229 369.202 1.00 109.26 235 THR B O 1
ATOM 3112 N N . HIS C 1 174 ? 185.678 289.666 368.587 1.00 108.05 236 HIS B N 1
ATOM 3113 C CA . HIS C 1 174 ? 185.049 290.844 369.198 1.00 108.79 236 HIS B CA 1
ATOM 3114 C C . HIS C 1 174 ? 184.972 290.687 370.714 1.00 108.38 236 HIS B C 1
ATOM 3115 O O . HIS C 1 174 ? 184.620 289.620 371.219 1.00 108.78 236 HIS B O 1
ATOM 3122 N N . ALA C 1 175 ? 185.284 291.767 371.426 1.00 109.00 237 ALA B N 1
ATOM 3123 C CA . ALA C 1 175 ? 185.484 291.724 372.875 1.00 110.00 237 ALA B CA 1
ATOM 3124 C C . ALA C 1 175 ? 184.188 291.639 373.673 1.00 110.40 237 ALA B C 1
ATOM 3125 O O . ALA C 1 175 ? 184.090 290.848 374.613 1.00 109.79 237 ALA B O 1
ATOM 3127 N N . SER C 1 176 ? 183.203 292.450 373.296 1.00 112.08 238 SER B N 1
ATOM 3128 C CA . SER C 1 176 ? 182.007 292.647 374.116 1.00 113.85 238 SER B CA 1
ATOM 3129 C C . SER C 1 176 ? 181.082 291.430 374.144 1.00 112.75 238 SER B C 1
ATOM 3130 O O . SER C 1 176 ? 180.935 290.792 375.188 1.00 113.15 238 SER B O 1
ATOM 3133 N N . ASN C 1 177 ? 180.490 291.101 372.996 1.00 111.20 239 ASN B N 1
ATOM 3134 C CA . ASN C 1 177 ? 179.400 290.109 372.932 1.00 109.95 239 ASN B CA 1
ATOM 3135 C C . ASN C 1 177 ? 179.857 288.719 372.464 1.00 108.22 239 ASN B C 1
ATOM 3136 O O . ASN C 1 177 ? 180.817 288.613 371.697 1.00 107.46 239 ASN B O 1
ATOM 3141 N N . PRO C 1 178 ? 179.167 287.650 372.926 1.00 107.33 240 PRO B N 1
ATOM 3142 C CA . PRO C 1 178 ? 179.571 286.284 372.614 1.00 106.05 240 PRO B CA 1
ATOM 3143 C C . PRO C 1 178 ? 178.914 285.737 371.349 1.00 104.24 240 PRO B C 1
ATOM 3144 O O . PRO C 1 178 ? 178.095 286.416 370.725 1.00 104.00 240 PRO B O 1
ATOM 3148 N N . VAL C 1 179 ? 179.294 284.513 370.990 1.00 102.73 241 VAL B N 1
ATOM 3149 C CA . VAL C 1 179 ? 178.652 283.747 369.915 1.00 101.77 241 VAL B CA 1
ATOM 3150 C C . VAL C 1 179 ? 178.589 282.273 370.297 1.00 100.79 241 VAL B C 1
ATOM 3151 O O . VAL C 1 179 ? 179.393 281.802 371.114 1.00 101.50 241 VAL B O 1
ATOM 3155 N N . TYR C 1 180 ? 177.638 281.554 369.701 1.00 100.37 242 TYR B N 1
ATOM 3156 C CA . TYR C 1 180 ? 177.507 280.112 369.928 1.00 99.58 242 TYR B CA 1
ATOM 3157 C C . TYR C 1 180 ? 178.133 279.346 368.775 1.00 97.24 242 TYR B C 1
ATOM 3158 O O . TYR C 1 180 ? 178.245 279.870 367.671 1.00 96.27 242 TYR B O 1
ATOM 3167 N N . ALA C 1 181 ? 178.553 278.112 369.046 1.00 96.20 243 ALA B N 1
ATOM 3168 C CA . ALA C 1 181 ? 179.094 277.226 368.015 1.00 94.78 243 ALA B CA 1
ATOM 3169 C C . ALA C 1 181 ? 178.636 275.789 368.247 1.00 94.24 243 ALA B C 1
ATOM 3170 O O . ALA C 1 181 ? 179.155 275.102 369.134 1.00 94.92 243 ALA B O 1
ATOM 3172 N N . THR C 1 182 ? 177.646 275.353 367.465 1.00 94.21 244 THR B N 1
ATOM 3173 C CA . THR C 1 182 ? 177.190 273.963 367.494 1.00 94.25 244 THR B CA 1
ATOM 3174 C C . THR C 1 182 ? 178.138 273.169 366.622 1.00 92.94 244 THR B C 1
ATOM 3175 O O . THR C 1 182 ? 178.173 273.369 365.404 1.00 92.53 244 THR B O 1
ATOM 3179 N N . LEU C 1 183 ? 178.914 272.289 367.250 1.00 93.32 245 LEU B N 1
ATOM 3180 C CA . LEU C 1 183 ? 179.972 271.566 366.560 1.00 94.10 245 LEU B CA 1
ATOM 3181 C C . LEU C 1 183 ? 179.971 270.081 366.877 1.00 93.45 245 LEU B C 1
ATOM 3182 O O . LEU C 1 183 ? 179.790 269.664 368.035 1.00 94.43 245 LEU B O 1
ATOM 3187 N N . LYS C 1 184 ? 180.141 269.305 365.809 1.00 93.35 246 LYS B N 1
ATOM 3188 C CA . LYS C 1 184 ? 180.555 267.921 365.871 1.00 94.15 246 LYS B CA 1
ATOM 3189 C C . LYS C 1 184 ? 182.040 267.900 365.517 1.00 93.89 246 LYS B C 1
ATOM 3190 O O . LYS C 1 184 ? 182.433 268.237 364.383 1.00 94.97 246 LYS B O 1
ATOM 3196 N N . ILE C 1 185 ? 182.853 267.555 366.511 1.00 92.86 247 ILE B N 1
ATOM 3197 C CA . ILE C 1 185 ? 184.264 267.263 366.320 1.00 92.05 247 ILE B CA 1
ATOM 3198 C C . ILE C 1 185 ? 184.333 265.746 366.281 1.00 89.04 247 ILE B C 1
ATOM 3199 O O . ILE C 1 185 ? 183.945 265.090 367.254 1.00 89.35 247 ILE B O 1
ATOM 3204 N N . ARG C 1 186 ? 184.788 265.188 365.160 1.00 86.71 248 ARG B N 1
ATOM 3205 C CA . ARG C 1 186 ? 184.871 263.736 365.005 1.00 85.76 248 ARG B CA 1
ATOM 3206 C C . ARG C 1 186 ? 186.312 263.301 364.771 1.00 85.16 248 ARG B C 1
ATOM 3207 O O . ARG C 1 186 ? 186.901 263.627 363.746 1.00 85.78 248 ARG B O 1
ATOM 3215 N N . ILE C 1 187 ? 186.862 262.551 365.723 1.00 85.62 249 ILE B N 1
ATOM 3216 C CA . ILE C 1 187 ? 188.249 262.092 365.655 1.00 86.10 249 ILE B CA 1
ATOM 3217 C C . ILE C 1 187 ? 188.308 260.629 365.193 1.00 83.82 249 ILE B C 1
ATOM 3218 O O . ILE C 1 187 ? 187.543 259.780 365.692 1.00 83.47 249 ILE B O 1
ATOM 3223 N N . TYR C 1 188 ? 189.195 260.361 364.227 1.00 83.30 250 TYR B N 1
ATOM 3224 C CA . TYR C 1 188 ? 189.393 259.018 363.660 1.00 83.65 250 TYR B CA 1
ATOM 3225 C C . TYR C 1 188 ? 190.733 258.447 364.090 1.00 83.45 250 TYR B C 1
ATOM 3226 O O . TYR C 1 188 ? 191.770 259.075 363.853 1.00 84.95 250 TYR B O 1
ATOM 3235 N N . PHE C 1 189 ? 190.721 257.257 364.697 1.00 82.66 251 PHE B N 1
ATOM 3236 C CA . PHE C 1 189 ? 191.952 256.679 365.249 1.00 82.21 251 PHE B CA 1
ATOM 3237 C C . PHE C 1 189 ? 192.087 255.161 365.110 1.00 81.53 251 PHE B C 1
ATOM 3238 O O . PHE C 1 189 ? 191.112 254.451 364.848 1.00 80.23 251 PHE B O 1
ATOM 3246 N N . TYR C 1 190 ? 193.323 254.696 365.302 1.00 82.96 252 TYR B N 1
ATOM 3247 C CA . TYR C 1 190 ? 193.678 253.276 365.248 1.00 84.47 252 TYR B CA 1
ATOM 3248 C C . TYR C 1 190 ? 194.536 252.914 366.450 1.00 85.35 252 TYR B C 1
ATOM 3249 O O . TYR C 1 190 ? 195.376 253.709 366.874 1.00 85.34 252 TYR B O 1
ATOM 3258 N N . ASP C 1 191 ? 194.358 251.696 366.957 1.00 87.47 253 ASP B N 1
ATOM 3259 C CA . ASP C 1 191 ? 195.067 251.232 368.156 1.00 89.96 253 ASP B CA 1
ATOM 3260 C C . ASP C 1 191 ? 196.506 250.845 367.826 1.00 90.50 253 ASP B C 1
ATOM 3261 O O . ASP C 1 191 ? 196.751 250.191 366.804 1.00 90.64 253 ASP B O 1
ATOM 3266 N N . SER C 1 192 ? 197.450 251.233 368.692 1.00 92.73 254 SER B N 1
ATOM 3267 C CA . SER C 1 192 ? 198.879 251.016 368.415 1.00 93.04 254 SER B CA 1
ATOM 3268 C C . SER C 1 192 ? 199.339 249.597 368.755 1.00 94.15 254 SER B C 1
ATOM 3269 O O . SER C 1 192 ? 198.893 249.005 369.739 1.00 93.28 254 SER B O 1
ATOM 3272 N N . VAL C 1 193 ? 200.234 249.072 367.921 1.00 97.28 255 VAL B N 1
ATOM 3273 C CA . VAL C 1 193 ? 200.898 247.787 368.146 1.00 100.09 255 VAL B CA 1
ATOM 3274 C C . VAL C 1 193 ? 202.244 247.981 368.858 1.00 101.61 255 VAL B C 1
ATOM 3275 O O . VAL C 1 193 ? 202.731 247.060 369.515 1.00 102.55 255 VAL B O 1
ATOM 3279 N N . GLN C 1 194 ? 202.834 249.172 368.733 1.00 104.04 256 GLN B N 1
ATOM 3280 C CA . GLN C 1 194 ? 204.154 249.463 369.305 1.00 106.88 256 GLN B CA 1
ATOM 3281 C C . GLN C 1 194 ? 204.157 249.433 370.836 1.00 107.50 256 GLN B C 1
ATOM 3282 O O . GLN C 1 194 ? 203.130 249.690 371.470 1.00 105.58 256 GLN B O 1
ATOM 3288 N N . ASN C 1 195 ? 205.324 249.111 371.402 1.00 109.97 257 ASN B N 1
ATOM 3289 C CA . ASN C 1 195 ? 205.562 249.070 372.855 1.00 111.50 257 ASN B CA 1
ATOM 3290 C C . ASN C 1 195 ? 204.732 248.019 373.586 1.00 109.12 257 ASN B C 1
ATOM 3291 O O . ASN C 1 195 ? 204.770 247.924 374.812 1.00 106.66 257 ASN B O 1
ATOM 3435 N N . PRO E 1 1 ? 219.335 274.332 354.052 1.00 132.62 63 PRO F N 1
ATOM 3436 C CA . PRO E 1 1 ? 218.144 275.065 353.619 1.00 131.08 63 PRO F CA 1
ATOM 3437 C C . PRO E 1 1 ? 217.564 276.033 354.660 1.00 128.03 63 PRO F C 1
ATOM 3438 O O . PRO E 1 1 ? 216.987 277.050 354.273 1.00 128.00 63 PRO F O 1
ATOM 3442 N N . ASP E 1 2 ? 217.711 275.725 355.952 1.00 123.63 64 ASP F N 1
ATOM 3443 C CA . ASP E 1 2 ? 217.118 276.538 357.022 1.00 120.20 64 ASP F CA 1
ATOM 3444 C C . ASP E 1 2 ? 217.834 277.880 357.207 1.00 115.96 64 ASP F C 1
ATOM 3445 O O . ASP E 1 2 ? 217.239 278.933 356.973 1.00 116.41 64 ASP F O 1
ATOM 3450 N N . VAL E 1 3 ? 219.098 277.836 357.629 1.00 111.36 65 VAL F N 1
ATOM 3451 C CA . VAL E 1 3 ? 219.873 279.058 357.890 1.00 108.50 65 VAL F CA 1
ATOM 3452 C C . VAL E 1 3 ? 220.259 279.752 356.568 1.00 105.59 65 VAL F C 1
ATOM 3453 O O . VAL E 1 3 ? 220.563 279.065 355.589 1.00 104.86 65 VAL F O 1
ATOM 3457 N N . PRO E 1 4 ? 220.233 281.106 356.525 1.00 102.81 66 PRO F N 1
ATOM 3458 C CA . PRO E 1 4 ? 220.703 281.795 355.312 1.00 102.07 66 PRO F CA 1
ATOM 3459 C C . PRO E 1 4 ? 222.223 281.772 355.157 1.00 102.86 66 PRO F C 1
ATOM 3460 O O . PRO E 1 4 ? 222.930 281.248 356.020 1.00 103.58 66 PRO F O 1
ATOM 3464 N N . LYS E 1 5 ? 222.708 282.352 354.062 1.00 104.85 67 LYS F N 1
ATOM 3465 C CA . LYS E 1 5 ? 224.150 282.441 353.805 1.00 107.55 67 LYS F CA 1
ATOM 3466 C C . LYS E 1 5 ? 224.849 283.355 354.807 1.00 105.06 67 LYS F C 1
ATOM 3467 O O . LYS E 1 5 ? 224.269 284.335 355.273 1.00 104.16 67 LYS F O 1
ATOM 3473 N N . GLY E 1 6 ? 226.097 283.015 355.125 1.00 103.94 68 GLY F N 1
ATOM 3474 C CA . GLY E 1 6 ? 226.934 283.797 356.034 1.00 102.93 68 GLY F CA 1
ATOM 3475 C C . GLY E 1 6 ? 226.377 283.979 357.434 1.00 103.16 68 GLY F C 1
ATOM 3476 O O . GLY E 1 6 ? 226.637 285.003 358.071 1.00 104.73 68 GLY F O 1
ATOM 3477 N N . CYS E 1 7 ? 225.627 282.986 357.919 1.00 103.11 69 CYS F N 1
ATOM 3478 C CA . CYS E 1 7 ? 224.928 283.083 359.203 1.00 103.08 69 CYS F CA 1
ATOM 3479 C C . CYS E 1 7 ? 225.037 281.815 360.032 1.00 102.63 69 CYS F C 1
ATOM 3480 O O . CYS E 1 7 ? 225.359 280.742 359.519 1.00 100.87 69 CYS F O 1
ATOM 3483 N N . GLU E 1 8 ? 224.747 281.963 361.320 1.00 105.59 70 GLU F N 1
ATOM 3484 C CA . GLU E 1 8 ? 225.046 280.945 362.320 1.00 109.83 70 GLU F CA 1
ATOM 3485 C C . GLU E 1 8 ? 223.948 280.897 363.374 1.00 107.65 70 GLU F C 1
ATOM 3486 O O . GLU E 1 8 ? 223.133 281.819 363.489 1.00 106.97 70 GLU F O 1
ATOM 3492 N N . GLY E 1 9 ? 223.921 279.799 364.121 1.00 104.54 71 GLY F N 1
ATOM 3493 C CA . GLY E 1 9 ? 223.189 279.732 365.375 1.00 100.72 71 GLY F CA 1
ATOM 3494 C C . GLY E 1 9 ? 221.697 279.564 365.209 1.00 97.10 71 GLY F C 1
ATOM 3495 O O . GLY E 1 9 ? 221.210 279.404 364.087 1.00 95.38 71 GLY F O 1
ATOM 3496 N N . PRO E 1 10 ? 220.958 279.602 366.332 1.00 95.11 72 PRO F N 1
ATOM 3497 C CA . PRO E 1 10 ? 219.512 279.414 366.302 1.00 95.17 72 PRO F CA 1
ATOM 3498 C C . PRO E 1 10 ? 218.762 280.587 365.667 1.00 96.57 72 PRO F C 1
ATOM 3499 O O . PRO E 1 10 ? 219.235 281.726 365.706 1.00 97.61 72 PRO F O 1
ATOM 3503 N N . CYS E 1 11 ? 217.609 280.284 365.075 1.00 96.77 73 CYS F N 1
ATOM 3504 C CA . CYS E 1 11 ? 216.713 281.292 364.515 1.00 96.43 73 CYS F CA 1
ATOM 3505 C C . CYS E 1 11 ? 216.075 282.107 365.638 1.00 95.48 73 CYS F C 1
ATOM 3506 O O . CYS E 1 11 ? 215.103 281.669 366.257 1.00 96.54 73 CYS F O 1
ATOM 3509 N N . LYS E 1 12 ? 216.634 283.284 365.907 1.00 95.38 74 LYS F N 1
ATOM 3510 C CA . LYS E 1 12 ? 216.142 284.133 366.990 1.00 95.26 74 LYS F CA 1
ATOM 3511 C C . LYS E 1 12 ? 214.951 284.962 366.522 1.00 93.47 74 LYS F C 1
ATOM 3512 O O . LYS E 1 12 ? 214.940 285.466 365.388 1.00 93.74 74 LYS F O 1
ATOM 3518 N N . VAL E 1 13 ? 213.955 285.086 367.401 1.00 92.61 75 VAL F N 1
ATOM 3519 C CA . VAL E 1 13 ? 212.735 285.851 367.125 1.00 93.35 75 VAL F CA 1
ATOM 3520 C C . VAL E 1 13 ? 212.825 287.239 367.741 1.00 93.55 75 VAL F C 1
ATOM 3521 O O . VAL E 1 13 ? 213.615 287.466 368.661 1.00 94.44 75 VAL F O 1
ATOM 3525 N N . GLN E 1 14 ? 212.007 288.160 367.239 1.00 94.23 76 GLN F N 1
ATOM 3526 C CA . GLN E 1 14 ? 211.783 289.429 367.945 1.00 94.43 76 GLN F CA 1
ATOM 3527 C C . GLN E 1 14 ? 210.393 289.970 367.593 1.00 94.44 76 GLN F C 1
ATOM 3528 O O . GLN E 1 14 ? 210.033 290.038 366.416 1.00 94.78 76 GLN F O 1
ATOM 3534 N N . SER E 1 15 ? 209.620 290.333 368.619 1.00 95.08 77 SER F N 1
ATOM 3535 C CA . SER E 1 15 ? 208.206 290.694 368.466 1.00 97.02 77 SER F CA 1
ATOM 3536 C C . SER E 1 15 ? 207.948 292.174 368.749 1.00 98.26 77 SER F C 1
ATOM 3537 O O . SER E 1 15 ? 208.640 292.783 369.568 1.00 98.50 77 SER F O 1
ATOM 3540 N N . TYR E 1 16 ? 206.955 292.742 368.061 1.00 100.67 78 TYR F N 1
ATOM 3541 C CA . TYR E 1 16 ? 206.516 294.127 368.283 1.00 103.46 78 TYR F CA 1
ATOM 3542 C C . TYR E 1 16 ? 205.002 294.158 368.431 1.00 105.90 78 TYR F C 1
ATOM 3543 O O . TYR E 1 16 ? 204.277 294.657 367.564 1.00 105.23 78 TYR F O 1
ATOM 3552 N N . GLU E 1 17 ? 204.539 293.609 369.547 1.00 109.58 79 GLU F N 1
ATOM 3553 C CA . GLU E 1 17 ? 203.118 293.565 369.867 1.00 112.40 79 GLU F CA 1
ATOM 3554 C C . GLU E 1 17 ? 202.643 294.969 370.215 1.00 110.68 79 GLU F C 1
ATOM 3555 O O . GLU E 1 17 ? 203.105 295.540 371.206 1.00 110.14 79 GLU F O 1
ATOM 3561 N N . GLN E 1 18 ? 201.743 295.534 369.405 1.00 111.22 80 GLN F N 1
ATOM 3562 C CA . GLN E 1 18 ? 201.275 296.909 369.648 1.00 112.15 80 GLN F CA 1
ATOM 3563 C C . GLN E 1 18 ? 199.949 297.255 368.960 1.00 113.03 80 GLN F C 1
ATOM 3564 O O . GLN E 1 18 ? 199.611 296.682 367.917 1.00 114.92 80 GLN F O 1
ATOM 3570 N N . ARG E 1 19 ? 199.207 298.185 369.569 1.00 111.87 81 ARG F N 1
ATOM 3571 C CA . ARG E 1 19 ? 198.034 298.811 368.952 1.00 110.92 81 ARG F CA 1
ATOM 3572 C C . ARG E 1 19 ? 198.453 300.131 368.311 1.00 108.89 81 ARG F C 1
ATOM 3573 O O . ARG E 1 19 ? 198.766 301.095 369.015 1.00 107.70 81 ARG F O 1
ATOM 3581 N N . HIS E 1 20 ? 198.453 300.164 366.980 1.00 107.92 82 HIS F N 1
ATOM 3582 C CA . HIS E 1 20 ? 198.842 301.355 366.227 1.00 107.74 82 HIS F CA 1
ATOM 3583 C C . HIS E 1 20 ? 197.598 302.125 365.801 1.00 106.60 82 HIS F C 1
ATOM 3584 O O . HIS E 1 20 ? 196.704 301.550 365.181 1.00 107.49 82 HIS F O 1
ATOM 3591 N N . ASP E 1 21 ? 197.543 303.415 366.136 1.00 107.45 83 ASP F N 1
ATOM 3592 C CA . ASP E 1 21 ? 196.458 304.299 365.677 1.00 108.49 83 ASP F CA 1
ATOM 3593 C C . ASP E 1 21 ? 196.832 304.934 364.331 1.00 106.78 83 ASP F C 1
ATOM 3594 O O . ASP E 1 21 ? 197.708 305.800 364.259 1.00 105.60 83 ASP F O 1
ATOM 3599 N N . ILE E 1 22 ? 196.159 304.492 363.268 1.00 105.95 84 ILE F N 1
ATOM 3600 C CA . ILE E 1 22 ? 196.540 304.844 361.897 1.00 105.57 84 ILE F CA 1
ATOM 3601 C C . ILE E 1 22 ? 195.812 306.112 361.460 1.00 104.29 84 ILE F C 1
ATOM 3602 O O . ILE E 1 22 ? 194.701 306.391 361.919 1.00 104.53 84 ILE F O 1
ATOM 3607 N N . SER E 1 23 ? 196.456 306.873 360.577 1.00 103.57 85 SER F N 1
ATOM 3608 C CA . SER E 1 23 ? 195.895 308.101 360.020 1.00 103.44 85 SER F CA 1
ATOM 3609 C C . SER E 1 23 ? 196.108 308.168 358.505 1.00 102.81 85 SER F C 1
ATOM 3610 O O . SER E 1 23 ? 196.671 307.247 357.895 1.00 103.06 85 SER F O 1
ATOM 3613 N N . HIS E 1 24 ? 195.619 309.253 357.908 1.00 103.19 86 HIS F N 1
ATOM 3614 C CA . HIS E 1 24 ? 195.843 309.549 356.493 1.00 104.04 86 HIS F CA 1
ATOM 3615 C C . HIS E 1 24 ? 197.261 310.067 356.238 1.00 104.40 86 HIS F C 1
ATOM 3616 O O . HIS E 1 24 ? 197.792 309.899 355.138 1.00 104.45 86 HIS F O 1
ATOM 3623 N N . VAL E 1 25 ? 197.862 310.693 357.252 1.00 105.59 87 VAL F N 1
ATOM 3624 C CA . VAL E 1 25 ? 199.233 311.211 357.163 1.00 106.29 87 VAL F CA 1
ATOM 3625 C C . VAL E 1 25 ? 200.238 310.061 357.038 1.00 105.24 87 VAL F C 1
ATOM 3626 O O . VAL E 1 25 ? 201.203 310.164 356.280 1.00 104.86 87 VAL F O 1
ATOM 3630 N N . GLY E 1 26 ? 200.006 308.984 357.789 1.00 104.67 88 GLY F N 1
ATOM 3631 C CA . GLY E 1 26 ? 200.811 307.766 357.704 1.00 104.06 88 GLY F CA 1
ATOM 3632 C C . GLY E 1 26 ? 201.708 307.592 358.914 1.00 103.98 88 GLY F C 1
ATOM 3633 O O . GLY E 1 26 ? 202.326 308.552 359.379 1.00 103.85 88 GLY F O 1
ATOM 3634 N N . LYS E 1 27 ? 201.773 306.359 359.414 1.00 104.48 89 LYS F N 1
ATOM 3635 C CA . LYS E 1 27 ? 202.593 306.001 360.569 1.00 105.41 89 LYS F CA 1
ATOM 3636 C C . LYS E 1 27 ? 203.736 305.100 360.119 1.00 104.16 89 LYS F C 1
ATOM 3637 O O . LYS E 1 27 ? 203.620 304.399 359.111 1.00 103.51 89 LYS F O 1
ATOM 3643 N N . VAL E 1 28 ? 204.831 305.125 360.878 1.00 104.19 90 VAL F N 1
ATOM 3644 C CA . VAL E 1 28 ? 206.038 304.353 360.573 1.00 103.41 90 VAL F CA 1
ATOM 3645 C C . VAL E 1 28 ? 206.487 303.572 361.800 1.00 101.77 90 VAL F C 1
ATOM 3646 O O . VAL E 1 28 ? 206.312 304.037 362.928 1.00 101.17 90 VAL F O 1
ATOM 3650 N N . LEU E 1 29 ? 207.064 302.390 361.584 1.00 101.49 91 LEU F N 1
ATOM 3651 C CA . LEU E 1 29 ? 207.899 301.764 362.623 1.00 101.87 91 LEU F CA 1
ATOM 3652 C C . LEU E 1 29 ? 208.970 300.865 362.020 1.00 100.59 91 LEU F C 1
ATOM 3653 O O . LEU E 1 29 ? 208.724 300.172 361.031 1.00 99.98 91 LEU F O 1
ATOM 3658 N N . CYS E 1 30 ? 210.154 300.889 362.627 1.00 100.54 92 CYS F N 1
ATOM 3659 C CA . CYS E 1 30 ? 211.261 300.041 362.207 1.00 101.69 92 CYS F CA 1
ATOM 3660 C C . CYS E 1 30 ? 211.090 298.671 362.840 1.00 99.49 92 CYS F C 1
ATOM 3661 O O . CYS E 1 30 ? 210.999 298.563 364.066 1.00 97.96 92 CYS F O 1
ATOM 3664 N N . VAL E 1 31 ? 211.040 297.631 362.007 1.00 99.45 93 VAL F N 1
ATOM 3665 C CA . VAL E 1 31 ? 210.838 296.262 362.503 1.00 100.10 93 VAL F CA 1
ATOM 3666 C C . VAL E 1 31 ? 212.150 295.538 362.839 1.00 100.86 93 VAL F C 1
ATOM 3667 O O . VAL E 1 31 ? 212.120 294.471 363.446 1.00 102.59 93 VAL F O 1
ATOM 3671 N N . SER E 1 32 ? 213.289 296.121 362.459 1.00 100.87 94 SER F N 1
ATOM 3672 C CA . SER E 1 32 ? 214.609 295.525 362.702 1.00 100.98 94 SER F CA 1
ATOM 3673 C C . SER E 1 32 ? 215.315 296.037 363.977 1.00 101.38 94 SER F C 1
ATOM 3674 O O . SER E 1 32 ? 216.482 295.712 364.205 1.00 100.44 94 SER F O 1
ATOM 3677 N N . ASP E 1 33 ? 214.612 296.814 364.807 1.00 103.76 95 ASP F N 1
ATOM 3678 C CA . ASP E 1 33 ? 215.162 297.310 366.077 1.00 106.30 95 ASP F CA 1
ATOM 3679 C C . ASP E 1 33 ? 215.386 296.169 367.070 1.00 104.55 95 ASP F C 1
ATOM 3680 O O . ASP E 1 33 ? 214.465 295.780 367.793 1.00 106.18 95 ASP F O 1
ATOM 3685 N N . VAL E 1 34 ? 216.608 295.641 367.098 1.00 102.05 96 VAL F N 1
ATOM 3686 C CA . VAL E 1 34 ? 216.978 294.577 368.035 1.00 101.12 96 VAL F CA 1
ATOM 3687 C C . VAL E 1 34 ? 218.305 294.911 368.718 1.00 100.22 96 VAL F C 1
ATOM 3688 O O . VAL E 1 34 ? 219.244 295.383 368.074 1.00 100.30 96 VAL F O 1
ATOM 3692 N N . THR E 1 35 ? 218.361 294.667 370.027 1.00 100.43 97 THR F N 1
ATOM 3693 C CA . THR E 1 35 ? 219.523 295.028 370.846 1.00 101.24 97 THR F CA 1
ATOM 3694 C C . THR E 1 35 ? 220.594 293.941 370.807 1.00 103.61 97 THR F C 1
ATOM 3695 O O . THR E 1 35 ? 220.300 292.767 370.560 1.00 104.12 97 THR F O 1
ATOM 3699 N N . ARG E 1 36 ? 221.836 294.355 371.046 1.00 107.70 98 ARG F N 1
ATOM 3700 C CA . ARG E 1 36 ? 222.973 293.439 371.105 1.00 111.12 98 ARG F CA 1
ATOM 3701 C C . ARG E 1 36 ? 223.110 292.940 372.537 1.00 108.66 98 ARG F C 1
ATOM 3702 O O . ARG E 1 36 ? 223.028 293.731 373.481 1.00 107.47 98 ARG F O 1
ATOM 3710 N N . GLY E 1 37 ? 223.324 291.638 372.702 1.00 107.85 99 GLY F N 1
ATOM 3711 C CA . GLY E 1 37 ? 223.468 291.075 374.042 1.00 107.71 99 GLY F CA 1
ATOM 3712 C C . GLY E 1 37 ? 223.608 289.570 374.092 1.00 108.43 99 GLY F C 1
ATOM 3713 O O . GLY E 1 37 ? 223.297 288.869 373.129 1.00 108.07 99 GLY F O 1
ATOM 3714 N N . ASN E 1 38 ? 224.087 289.086 375.234 1.00 111.10 100 ASN F N 1
ATOM 3715 C CA . ASN E 1 38 ? 224.233 287.651 375.489 1.00 113.15 100 ASN F CA 1
ATOM 3716 C C . ASN E 1 38 ? 222.908 286.883 375.561 1.00 111.16 100 ASN F C 1
ATOM 3717 O O . ASN E 1 38 ? 222.877 285.685 375.277 1.00 112.37 100 ASN F O 1
ATOM 3722 N N . GLY E 1 39 ? 221.826 287.566 375.941 1.00 109.11 101 GLY F N 1
ATOM 3723 C CA . GLY E 1 39 ? 220.519 286.928 376.119 1.00 108.71 101 GLY F CA 1
ATOM 3724 C C . GLY E 1 39 ? 219.846 286.469 374.836 1.00 107.15 101 GLY F C 1
ATOM 3725 O O . GLY E 1 39 ? 220.355 286.690 373.738 1.00 106.83 101 GLY F O 1
ATOM 3726 N N . LEU E 1 40 ? 218.700 285.809 374.989 1.00 106.27 102 LEU F N 1
ATOM 3727 C CA . LEU E 1 40 ? 217.882 285.380 373.851 1.00 105.09 102 LEU F CA 1
ATOM 3728 C C . LEU E 1 40 ? 217.119 286.574 373.304 1.00 104.20 102 LEU F C 1
ATOM 3729 O O . LEU E 1 40 ? 216.864 287.537 374.032 1.00 104.14 102 LEU F O 1
ATOM 3734 N N . THR E 1 41 ? 216.757 286.499 372.025 1.00 101.87 103 THR F N 1
ATOM 3735 C CA . THR E 1 41 ? 216.150 287.621 371.285 1.00 100.68 103 THR F CA 1
ATOM 3736 C C . THR E 1 41 ? 217.044 288.875 371.265 1.00 99.14 103 THR F C 1
ATOM 3737 O O . THR E 1 41 ? 216.550 290.006 371.290 1.00 99.11 103 THR F O 1
ATOM 3741 N N . HIS E 1 42 ? 218.358 288.651 371.231 1.00 98.25 104 HIS F N 1
ATOM 3742 C CA . HIS E 1 42 ? 219.361 289.706 371.113 1.00 98.12 104 HIS F CA 1
ATOM 3743 C C . HIS E 1 42 ? 220.285 289.331 369.961 1.00 96.02 104 HIS F C 1
ATOM 3744 O O . HIS E 1 42 ? 220.495 288.144 369.696 1.00 95.24 104 HIS F O 1
ATOM 3751 N N . ARG E 1 43 ? 220.837 290.333 369.281 1.00 95.40 105 ARG F N 1
ATOM 3752 C CA . ARG E 1 43 ? 221.913 290.085 368.311 1.00 95.13 105 ARG F CA 1
ATOM 3753 C C . ARG E 1 43 ? 223.249 289.938 369.053 1.00 94.51 105 ARG F C 1
ATOM 3754 O O . ARG E 1 43 ? 223.379 290.358 370.211 1.00 95.92 105 ARG F O 1
ATOM 3762 N N . VAL E 1 44 ? 224.219 289.308 368.392 1.00 93.40 106 VAL F N 1
ATOM 3763 C CA . VAL E 1 44 ? 225.545 289.056 368.970 1.00 92.82 106 VAL F CA 1
ATOM 3764 C C . VAL E 1 44 ? 226.565 290.029 368.389 1.00 92.41 106 VAL F C 1
ATOM 3765 O O . VAL E 1 44 ? 227.258 290.718 369.134 1.00 92.25 106 VAL F O 1
ATOM 3769 N N . GLY E 1 45 ? 226.664 290.054 367.062 1.00 92.12 107 GLY F N 1
ATOM 3770 C CA . GLY E 1 45 ? 227.540 290.984 366.350 1.00 91.35 107 GLY F CA 1
ATOM 3771 C C . GLY E 1 45 ? 226.780 292.196 365.853 1.00 90.27 107 GLY F C 1
ATOM 3772 O O . GLY E 1 45 ? 225.578 292.332 366.092 1.00 89.54 107 GLY F O 1
ATOM 3773 N N . LYS E 1 46 ? 227.492 293.079 365.163 1.00 91.38 108 LYS F N 1
ATOM 3774 C CA . LYS E 1 46 ? 226.879 294.254 364.539 1.00 92.88 108 LYS F CA 1
ATOM 3775 C C . LYS E 1 46 ? 226.042 293.897 363.304 1.00 90.90 108 LYS F C 1
ATOM 3776 O O . LYS E 1 46 ? 225.063 294.585 363.003 1.00 92.01 108 LYS F O 1
ATOM 3782 N N . ARG E 1 47 ? 226.442 292.839 362.594 1.00 89.68 109 ARG F N 1
ATOM 3783 C CA . ARG E 1 47 ? 225.719 292.346 361.412 1.00 89.32 109 ARG F CA 1
ATOM 3784 C C . ARG E 1 47 ? 224.777 291.208 361.784 1.00 86.71 109 ARG F C 1
ATOM 3785 O O . ARG E 1 47 ? 225.117 290.376 362.628 1.00 85.96 109 ARG F O 1
ATOM 3793 N N . PHE E 1 48 ? 223.602 291.168 361.152 1.00 86.74 110 PHE F N 1
ATOM 3794 C CA . PHE E 1 48 ? 222.738 289.971 361.227 1.00 87.55 110 PHE F CA 1
ATOM 3795 C C . PHE E 1 48 ? 221.767 289.887 360.052 1.00 87.47 110 PHE F C 1
ATOM 3796 O O . PHE E 1 48 ? 221.529 290.887 359.379 1.00 88.92 110 PHE F O 1
ATOM 3804 N N . CYS E 1 49 ? 221.210 288.698 359.815 1.00 88.06 111 CYS F N 1
ATOM 3805 C CA . CYS E 1 49 ? 220.300 288.482 358.677 1.00 89.07 111 CYS F CA 1
ATOM 3806 C C . CYS E 1 49 ? 218.876 288.188 359.119 1.00 88.16 111 CYS F C 1
ATOM 3807 O O . CYS E 1 49 ? 218.629 287.212 359.822 1.00 89.52 111 CYS F O 1
ATOM 3810 N N . VAL E 1 50 ? 217.949 289.036 358.685 1.00 88.01 112 VAL F N 1
ATOM 3811 C CA . VAL E 1 50 ? 216.520 288.804 358.846 1.00 87.74 112 VAL F CA 1
ATOM 3812 C C . VAL E 1 50 ? 216.090 287.875 357.723 1.00 88.53 112 VAL F C 1
ATOM 3813 O O . VAL E 1 50 ? 216.286 288.209 356.554 1.00 88.60 112 VAL F O 1
ATOM 3817 N N . LYS E 1 51 ? 215.514 286.722 358.070 1.00 88.91 113 LYS F N 1
ATOM 3818 C CA . LYS E 1 51 ? 215.050 285.772 357.053 1.00 89.44 113 LYS F CA 1
ATOM 3819 C C . LYS E 1 51 ? 213.593 285.996 356.679 1.00 87.25 113 LYS F C 1
ATOM 3820 O O . LYS E 1 51 ? 213.229 285.863 355.507 1.00 88.07 113 LYS F O 1
ATOM 3826 N N . SER E 1 52 ? 212.757 286.306 357.667 1.00 85.53 114 SER F N 1
ATOM 3827 C CA . SER E 1 52 ? 211.326 286.455 357.424 1.00 84.49 114 SER F CA 1
ATOM 3828 C C . SER E 1 52 ? 210.610 287.296 358.481 1.00 83.27 114 SER F C 1
ATOM 3829 O O . SER E 1 52 ? 211.002 287.324 359.661 1.00 82.91 114 SER F O 1
ATOM 3832 N N . VAL E 1 53 ? 209.561 287.978 358.021 1.00 81.82 115 VAL F N 1
ATOM 3833 C CA . VAL E 1 53 ? 208.700 288.807 358.852 1.00 81.56 115 VAL F CA 1
ATOM 3834 C C . VAL E 1 53 ? 207.313 288.177 358.840 1.00 81.35 115 VAL F C 1
ATOM 3835 O O . VAL E 1 53 ? 206.790 287.848 357.776 1.00 81.94 115 VAL F O 1
ATOM 3839 N N . TYR E 1 54 ? 206.730 288.015 360.025 1.00 82.46 116 TYR F N 1
ATOM 3840 C CA . TYR E 1 54 ? 205.387 287.473 360.190 1.00 84.17 116 TYR F CA 1
ATOM 3841 C C . TYR E 1 54 ? 204.541 288.546 360.861 1.00 84.20 116 TYR F C 1
ATOM 3842 O O . TYR E 1 54 ? 204.649 288.778 362.074 1.00 83.88 116 TYR F O 1
ATOM 3851 N N . VAL E 1 55 ? 203.753 289.240 360.041 1.00 86.38 117 VAL F N 1
ATOM 3852 C CA . VAL E 1 55 ? 202.808 290.248 360.504 1.00 87.55 117 VAL F CA 1
ATOM 3853 C C . VAL E 1 55 ? 201.489 2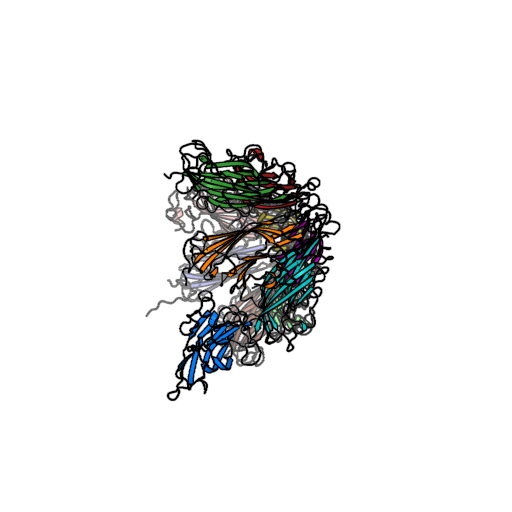89.537 360.720 1.00 87.34 117 VAL F C 1
ATOM 3854 O O . VAL E 1 55 ? 200.941 288.959 359.776 1.00 87.48 117 VAL F O 1
ATOM 3858 N N . LEU E 1 56 ? 200.982 289.561 361.951 1.00 89.07 118 LEU F N 1
ATOM 3859 C CA . LEU E 1 56 ? 199.643 289.027 362.202 1.00 90.38 118 LEU F CA 1
ATOM 3860 C C . LEU E 1 56 ? 198.918 289.805 363.281 1.00 88.93 118 LEU F C 1
ATOM 3861 O O . LEU E 1 56 ? 199.522 290.251 364.260 1.00 88.91 118 LEU F O 1
ATOM 3866 N N . GLY E 1 57 ? 197.614 289.955 363.086 1.00 88.73 119 GLY F N 1
ATOM 3867 C CA . GLY E 1 57 ? 196.777 290.701 364.004 1.00 89.53 119 GLY F CA 1
ATOM 3868 C C . GLY E 1 57 ? 195.472 291.118 363.365 1.00 90.41 119 GLY F C 1
ATOM 3869 O O . GLY E 1 57 ? 194.964 290.446 362.464 1.00 90.58 119 GLY F O 1
ATOM 3870 N N . LYS E 1 58 ? 194.941 292.240 363.835 1.00 93.04 120 LYS F N 1
ATOM 3871 C CA . LYS E 1 58 ? 193.642 292.727 363.406 1.00 94.63 120 LYS F CA 1
ATOM 3872 C C . LYS E 1 58 ? 193.690 294.230 363.182 1.00 95.81 120 LYS F C 1
ATOM 3873 O O . LYS E 1 58 ? 194.418 294.958 363.872 1.00 97.17 120 LYS F O 1
ATOM 3879 N N . ILE E 1 59 ? 192.899 294.671 362.209 1.00 97.14 121 ILE F N 1
ATOM 3880 C CA . ILE E 1 59 ? 192.635 296.087 361.977 1.00 97.97 121 ILE F CA 1
ATOM 3881 C C . ILE E 1 59 ? 191.161 296.315 362.308 1.00 97.16 121 ILE F C 1
ATOM 3882 O O . ILE E 1 59 ? 190.293 295.560 361.847 1.00 96.68 121 ILE F O 1
ATOM 3887 N N . TRP E 1 60 ? 190.892 297.351 363.104 1.00 97.62 122 TRP F N 1
ATOM 3888 C CA . TRP E 1 60 ? 189.553 297.591 363.640 1.00 98.17 122 TRP F CA 1
ATOM 3889 C C . TRP E 1 60 ? 189.219 299.064 363.844 1.00 99.19 122 TRP F C 1
ATOM 3890 O O . TRP E 1 60 ? 190.098 299.938 363.860 1.00 99.16 122 TRP F O 1
ATOM 3901 N N . MET E 1 61 ? 187.921 299.299 364.014 1.00 103.23 123 MET F N 1
ATOM 3902 C CA . MET E 1 61 ? 187.324 300.621 364.062 1.00 106.56 123 MET F CA 1
ATOM 3903 C C . MET E 1 61 ? 186.779 300.877 365.467 1.00 107.97 123 MET F C 1
ATOM 3904 O O . MET E 1 61 ? 186.348 299.946 366.150 1.00 106.36 123 MET F O 1
ATOM 3909 N N . ASP E 1 62 ? 186.789 302.141 365.883 1.00 112.77 124 ASP F N 1
ATOM 3910 C CA . ASP E 1 62 ? 186.302 302.538 367.211 1.00 118.11 124 ASP F CA 1
ATOM 3911 C C . ASP E 1 62 ? 184.764 302.559 367.230 1.00 122.41 124 ASP F C 1
ATOM 3912 O O . ASP E 1 62 ? 184.128 302.527 366.175 1.00 125.04 124 ASP F O 1
ATOM 3917 N N . GLU E 1 63 ? 184.179 302.618 368.427 1.00 127.06 125 GLU F N 1
ATOM 3918 C CA . GLU E 1 63 ? 182.716 302.577 368.602 1.00 131.24 125 GLU F CA 1
ATOM 3919 C C . GLU E 1 63 ? 181.990 303.822 368.080 1.00 131.81 125 GLU F C 1
ATOM 3920 O O . GLU E 1 63 ? 180.942 303.707 367.441 1.00 132.71 125 GLU F O 1
ATOM 3926 N N . ASN E 1 64 ? 182.532 305.001 368.374 1.00 131.75 126 ASN F N 1
ATOM 3927 C CA . ASN E 1 64 ? 181.978 306.260 367.848 1.00 131.50 126 ASN F CA 1
ATOM 3928 C C . ASN E 1 64 ? 182.204 306.462 366.339 1.00 129.77 126 ASN F C 1
ATOM 3929 O O . ASN E 1 64 ? 181.435 307.177 365.692 1.00 129.40 126 ASN F O 1
ATOM 3934 N N . ILE E 1 65 ? 183.245 305.831 365.790 1.00 128.45 127 ILE F N 1
ATOM 3935 C CA . ILE E 1 65 ? 183.591 305.949 364.365 1.00 128.34 127 ILE F CA 1
ATOM 3936 C C . ILE E 1 65 ? 182.788 304.972 363.494 1.00 126.39 127 ILE F C 1
ATOM 3937 O O . ILE E 1 65 ? 182.338 305.344 362.408 1.00 126.83 127 ILE F O 1
ATOM 3942 N N . LYS E 1 66 ? 182.618 303.735 363.965 1.00 124.72 128 LYS F N 1
ATOM 3943 C CA . LYS E 1 66 ? 181.940 302.676 363.187 1.00 123.88 128 LYS F CA 1
ATOM 3944 C C . LYS E 1 66 ? 180.483 302.962 362.807 1.00 121.94 128 LYS F C 1
ATOM 3945 O O . LYS E 1 66 ? 179.977 302.368 361.859 1.00 121.32 128 LYS F O 1
ATOM 3951 N N . THR E 1 67 ? 179.809 303.837 363.552 1.00 120.27 129 THR F N 1
ATOM 3952 C CA . THR E 1 67 ? 178.456 304.274 363.199 1.00 120.22 129 THR F CA 1
ATOM 3953 C C . THR E 1 67 ? 178.431 305.045 361.872 1.00 119.95 129 THR F C 1
ATOM 3954 O O . THR E 1 67 ? 177.532 304.837 361.048 1.00 121.28 129 THR F O 1
ATOM 3958 N N . LYS E 1 68 ? 179.430 305.909 361.671 1.00 118.57 130 LYS F N 1
ATOM 3959 C CA . LYS E 1 68 ? 179.531 306.755 360.472 1.00 117.49 130 LYS F CA 1
ATOM 3960 C C . LYS E 1 68 ? 179.790 305.909 359.229 1.00 114.46 130 LYS F C 1
ATOM 3961 O O . LYS E 1 68 ? 180.756 305.144 359.198 1.00 114.00 130 LYS F O 1
ATOM 3967 N N . ASN E 1 69 ? 178.939 306.054 358.212 1.00 112.66 131 ASN F N 1
ATOM 3968 C CA . ASN E 1 69 ? 179.036 305.223 357.005 1.00 111.45 131 ASN F CA 1
ATOM 3969 C C . ASN E 1 69 ? 180.203 305.636 356.101 1.00 106.51 131 ASN F C 1
ATOM 3970 O O . ASN E 1 69 ? 180.212 306.727 355.529 1.00 104.63 131 ASN F O 1
ATOM 3975 N N . HIS E 1 70 ? 181.199 304.761 356.009 1.00 104.23 132 HIS F N 1
ATOM 3976 C CA . HIS E 1 70 ? 182.362 304.983 355.155 1.00 102.58 132 HIS F CA 1
ATOM 3977 C C . HIS E 1 70 ? 183.126 303.682 354.953 1.00 101.19 132 HIS F C 1
ATOM 3978 O O . HIS E 1 70 ? 182.791 302.653 355.545 1.00 101.38 132 HIS F O 1
ATOM 3985 N N . THR E 1 71 ? 184.152 303.749 354.112 1.00 101.07 133 THR F N 1
ATOM 3986 C CA . THR E 1 71 ? 185.123 302.671 353.962 1.00 101.11 133 THR F CA 1
ATOM 3987 C C . THR E 1 71 ? 186.524 303.227 354.106 1.00 98.46 133 THR F C 1
ATOM 3988 O O . THR E 1 71 ? 186.774 304.393 353.788 1.00 99.41 133 THR F O 1
ATOM 3992 N N . ASN E 1 72 ? 187.431 302.389 354.596 1.00 95.86 134 ASN F N 1
ATOM 3993 C CA . ASN E 1 72 ? 188.852 302.680 354.504 1.00 94.48 134 ASN F CA 1
ATOM 3994 C C . ASN E 1 72 ? 189.702 301.422 354.481 1.00 93.26 134 ASN F C 1
ATOM 3995 O O . ASN E 1 72 ? 189.501 300.495 355.276 1.00 93.53 134 ASN F O 1
ATOM 4000 N N . THR E 1 73 ? 190.613 301.385 353.516 1.00 94.32 135 THR F N 1
ATOM 4001 C CA . THR E 1 73 ? 191.652 300.380 353.463 1.00 97.07 135 THR F CA 1
ATOM 4002 C C . THR E 1 73 ? 192.874 300.947 354.156 1.00 96.05 135 THR F C 1
ATOM 4003 O O . THR E 1 73 ? 193.169 302.141 354.025 1.00 96.10 135 THR F O 1
ATOM 4007 N N . VAL E 1 74 ? 193.563 300.104 354.921 1.00 95.08 136 VAL F N 1
ATOM 4008 C CA . VAL E 1 74 ? 194.896 300.450 355.391 1.00 95.73 136 VAL F CA 1
ATOM 4009 C C . VAL E 1 74 ? 195.900 299.799 354.451 1.00 94.57 136 VAL F C 1
ATOM 4010 O O . VAL E 1 74 ? 195.821 298.592 354.170 1.00 94.71 136 VAL F O 1
ATOM 4014 N N . MET E 1 75 ? 196.812 300.639 353.962 1.00 95.25 137 MET F N 1
ATOM 4015 C CA . MET E 1 75 ? 197.935 300.233 353.144 1.00 96.01 137 MET F CA 1
ATOM 4016 C C . MET E 1 75 ? 199.093 299.963 354.093 1.00 94.99 137 MET F C 1
ATOM 4017 O O . MET E 1 75 ? 199.511 300.866 354.853 1.00 95.48 137 MET F O 1
ATOM 4022 N N . PHE E 1 76 ? 199.563 298.714 354.070 1.00 93.53 138 PHE F N 1
ATOM 4023 C CA . PHE E 1 76 ? 200.812 298.312 354.705 1.00 93.01 138 PHE F CA 1
ATOM 4024 C C . PHE E 1 76 ? 201.880 298.252 353.627 1.00 91.17 138 PHE F C 1
ATOM 4025 O O . PHE E 1 76 ? 201.738 297.504 352.650 1.00 91.34 138 PHE F O 1
ATOM 4033 N N . TYR E 1 77 ? 202.931 299.049 353.815 1.00 89.69 139 TYR F N 1
ATOM 4034 C CA . TYR E 1 77 ? 204.106 299.070 352.954 1.00 87.07 139 TYR F CA 1
ATOM 4035 C C . TYR E 1 77 ? 205.304 298.621 353.765 1.00 85.80 139 TYR F C 1
ATOM 4036 O O . TYR E 1 77 ? 205.604 299.218 354.798 1.00 87.29 139 TYR F O 1
ATOM 4045 N N . LEU E 1 78 ? 205.978 297.572 353.302 1.00 85.81 140 LEU F N 1
ATOM 4046 C CA . LEU E 1 78 ? 207.236 297.132 353.889 1.00 87.55 140 LEU F CA 1
ATOM 4047 C C . LEU E 1 78 ? 208.369 297.615 352.993 1.00 88.89 140 LEU F C 1
ATOM 4048 O O . LEU E 1 78 ? 208.527 297.119 351.868 1.00 89.72 140 LEU F O 1
ATOM 4053 N N . VAL E 1 79 ? 209.153 298.574 353.488 1.00 90.06 141 VAL F N 1
ATOM 4054 C CA . VAL E 1 79 ? 210.272 299.127 352.714 1.00 91.08 141 VAL F CA 1
ATOM 4055 C C . VAL E 1 79 ? 211.605 298.891 353.404 1.00 90.68 141 VAL F C 1
ATOM 4056 O O . VAL E 1 79 ? 211.689 298.843 354.636 1.00 90.03 141 VAL F O 1
ATOM 4060 N N . ARG E 1 80 ? 212.638 298.750 352.580 1.00 91.72 142 ARG F N 1
ATOM 4061 C CA . ARG E 1 80 ? 214.009 298.635 353.038 1.00 92.95 142 ARG F CA 1
ATOM 4062 C C . ARG E 1 80 ? 214.743 299.857 352.519 1.00 94.17 142 ARG F C 1
ATOM 4063 O O . ARG E 1 80 ? 214.728 300.116 351.310 1.00 95.65 142 ARG F O 1
ATOM 4071 N N . ASP E 1 81 ? 215.366 300.607 353.429 1.00 94.96 143 ASP F N 1
ATOM 4072 C CA . ASP E 1 81 ? 216.256 301.701 353.041 1.00 97.00 143 ASP F CA 1
ATOM 4073 C C . ASP E 1 81 ? 217.705 301.235 353.129 1.00 96.60 143 ASP F C 1
ATOM 4074 O O . ASP E 1 81 ? 218.127 300.672 354.138 1.00 94.18 143 ASP F O 1
ATOM 4079 N N . ARG E 1 82 ? 218.456 301.473 352.055 1.00 99.05 144 ARG F N 1
ATOM 408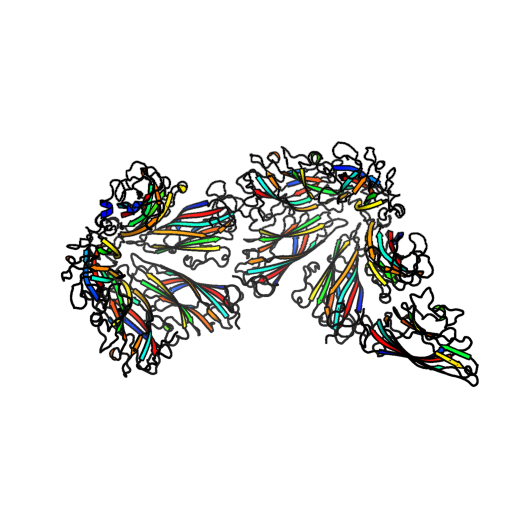0 C CA . ARG E 1 82 ? 219.874 301.127 352.007 1.00 100.16 144 ARG F CA 1
ATOM 4081 C C . ARG E 1 82 ? 220.716 302.061 352.885 1.00 100.87 144 ARG F C 1
ATOM 4082 O O . ARG E 1 82 ? 221.850 301.724 353.218 1.00 101.41 144 ARG F O 1
ATOM 4090 N N . ARG E 1 83 ? 220.173 303.233 353.231 1.00 101.59 145 ARG F N 1
ATOM 4091 C CA . ARG E 1 83 ? 220.869 304.229 354.043 1.00 102.56 145 ARG F CA 1
ATOM 4092 C C . ARG E 1 83 ? 219.952 304.790 355.125 1.00 102.09 145 ARG F C 1
ATOM 4093 O O . ARG E 1 83 ? 218.974 305.460 354.804 1.00 103.13 145 ARG F O 1
ATOM 4101 N N . PRO E 1 84 ? 220.250 304.510 356.408 1.00 101.63 146 PRO F N 1
ATOM 4102 C CA . PRO E 1 84 ? 219.586 305.202 357.501 1.00 102.93 146 PRO F CA 1
ATOM 4103 C C . PRO E 1 84 ? 220.454 306.342 358.041 1.00 104.96 146 PRO F C 1
ATOM 4104 O O . PRO E 1 84 ? 221.683 306.259 358.000 1.00 105.06 146 PRO F O 1
ATOM 4108 N N . PHE E 1 85 ? 219.813 307.400 358.529 1.00 108.28 147 PHE F N 1
ATOM 4109 C CA . PHE E 1 85 ? 220.526 308.542 359.099 1.00 112.87 147 PHE F CA 1
ATOM 4110 C C . PHE E 1 85 ? 219.586 309.355 359.984 1.00 112.07 147 PHE F C 1
ATOM 4111 O O . PHE E 1 85 ? 218.584 309.886 359.502 1.00 113.01 147 PHE F O 1
ATOM 4119 N N . GLY E 1 86 ? 219.911 309.445 361.272 1.00 112.21 148 GLY F N 1
ATOM 4120 C CA . GLY E 1 86 ? 219.066 310.142 362.242 1.00 112.26 148 GLY F CA 1
ATOM 4121 C C . GLY E 1 86 ? 217.788 309.372 362.519 1.00 111.65 148 GLY F C 1
ATOM 4122 O O . GLY E 1 86 ? 217.790 308.140 362.506 1.00 111.97 148 GLY F O 1
ATOM 4123 N N . THR E 1 87 ? 216.700 310.100 362.768 1.00 111.51 149 THR F N 1
ATOM 4124 C CA . THR E 1 87 ? 215.380 309.495 362.967 1.00 111.22 149 THR F CA 1
ATOM 4125 C C . THR E 1 87 ? 214.768 309.075 361.632 1.00 109.74 149 THR F C 1
ATOM 4126 O O . THR E 1 87 ? 215.161 309.575 360.575 1.00 109.98 149 THR F O 1
ATOM 4130 N N . ALA E 1 88 ? 213.804 308.158 361.694 1.00 109.09 150 ALA F N 1
ATOM 4131 C CA . ALA E 1 88 ? 213.140 307.633 360.498 1.00 108.77 150 ALA F CA 1
ATOM 4132 C C . ALA E 1 88 ? 212.211 308.674 359.889 1.00 108.61 150 ALA F C 1
ATOM 4133 O O . ALA E 1 88 ? 211.490 309.367 360.610 1.00 108.08 150 ALA F O 1
ATOM 4135 N N . MET E 1 89 ? 212.235 308.773 358.562 1.00 110.16 151 MET F N 1
ATOM 4136 C CA . MET E 1 89 ? 211.441 309.770 357.845 1.00 112.40 151 MET F CA 1
ATOM 4137 C C . MET E 1 89 ? 209.964 309.390 357.819 1.00 111.46 151 MET F C 1
ATOM 4138 O O . MET E 1 89 ? 209.617 308.207 357.800 1.00 109.81 151 MET F O 1
ATOM 4143 N N . ASP E 1 90 ? 209.110 310.411 357.817 1.00 111.55 152 ASP F N 1
ATOM 4144 C CA . ASP E 1 90 ? 207.658 310.231 357.847 1.00 111.35 152 ASP F CA 1
ATOM 4145 C C . ASP E 1 90 ? 207.144 309.776 356.479 1.00 107.59 152 ASP F C 1
ATOM 4146 O O . ASP E 1 90 ? 207.793 310.004 355.457 1.00 108.07 152 ASP F O 1
ATOM 4151 N N . PHE E 1 91 ? 205.982 309.125 356.480 1.00 104.20 153 PHE F N 1
ATOM 4152 C CA . PHE E 1 91 ? 205.335 308.610 355.262 1.00 102.45 153 PHE F CA 1
ATOM 4153 C C . PHE E 1 91 ? 205.192 309.643 354.135 1.00 101.99 153 PHE F C 1
ATOM 4154 O O . PHE E 1 91 ? 205.335 309.303 352.959 1.00 100.08 153 PHE F O 1
ATOM 4162 N N . GLY E 1 92 ? 204.912 310.893 354.503 1.00 102.34 154 GLY F N 1
ATOM 4163 C CA . GLY E 1 92 ? 204.763 311.982 353.539 1.00 102.93 154 GLY F CA 1
ATOM 4164 C C . GLY E 1 92 ? 206.020 312.330 352.757 1.00 102.86 154 GLY F C 1
ATOM 4165 O O . GLY E 1 92 ? 205.944 312.600 351.557 1.00 103.54 154 GLY F O 1
ATOM 4166 N N . GLN E 1 93 ? 207.172 312.315 353.431 1.00 101.61 155 GLN F N 1
ATOM 4167 C CA . GLN E 1 93 ? 208.450 312.730 352.825 1.00 101.52 155 GLN F CA 1
ATOM 4168 C C . GLN E 1 93 ? 209.321 311.587 352.259 1.00 97.65 155 GLN F C 1
ATOM 4169 O O . GLN E 1 93 ? 210.478 311.819 351.899 1.00 96.00 155 GLN F O 1
ATOM 4175 N N . VAL E 1 94 ? 208.771 310.373 352.184 1.00 95.43 156 VAL F N 1
ATOM 4176 C CA . VAL E 1 94 ? 209.426 309.233 351.519 1.00 94.89 156 VAL F CA 1
ATOM 4177 C C . VAL E 1 94 ? 208.682 308.882 350.229 1.00 94.33 156 VAL F C 1
ATOM 4178 O O . VAL E 1 94 ? 209.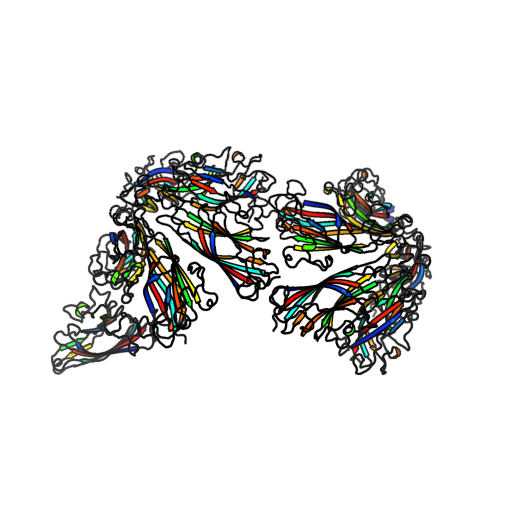279 308.829 349.143 1.00 94.18 156 VAL F O 1
ATOM 4182 N N . PHE E 1 95 ? 207.381 308.631 350.365 1.00 93.82 157 PHE F N 1
ATOM 4183 C CA . PHE E 1 95 ? 206.509 308.357 349.228 1.00 92.68 157 PHE F CA 1
ATOM 4184 C C . PHE E 1 95 ? 205.975 309.665 348.656 1.00 91.20 157 PHE F C 1
ATOM 4185 O O . PHE E 1 95 ? 205.558 310.540 349.419 1.00 90.23 157 PHE F O 1
ATOM 4193 N N . ASN E 1 96 ? 205.981 309.801 347.328 1.00 91.78 158 ASN F N 1
ATOM 4194 C CA . ASN E 1 96 ? 205.292 310.924 346.670 1.00 94.15 158 ASN F CA 1
ATOM 4195 C C . ASN E 1 96 ? 203.924 310.473 346.173 1.00 94.97 158 ASN F C 1
ATOM 4196 O O . ASN E 1 96 ? 203.736 309.306 345.822 1.00 95.31 158 ASN F O 1
ATOM 4201 N N . MET E 1 97 ? 202.976 311.406 346.147 1.00 96.50 159 MET F N 1
ATOM 4202 C CA . MET E 1 97 ? 201.561 311.068 345.972 1.00 98.18 159 MET F CA 1
ATOM 4203 C C . MET E 1 97 ? 200.693 312.315 345.816 1.00 100.02 159 MET F C 1
ATOM 4204 O O . MET E 1 97 ? 201.035 313.384 346.327 1.00 101.79 159 MET F O 1
ATOM 4209 N N . TYR E 1 98 ? 199.567 312.164 345.119 1.00 100.15 160 TYR F N 1
ATOM 4210 C CA . TYR E 1 98 ? 198.649 313.277 344.875 1.00 101.50 160 TYR F CA 1
ATOM 4211 C C . TYR E 1 98 ? 197.800 313.580 346.109 1.00 102.18 160 TYR F C 1
ATOM 4212 O O . TYR E 1 98 ? 196.958 312.772 346.489 1.00 101.73 160 TYR F O 1
ATOM 4221 N N . ASP E 1 99 ? 198.021 314.749 346.714 1.00 105.31 161 ASP F N 1
ATOM 4222 C CA . ASP E 1 99 ? 197.234 315.228 347.860 1.00 109.07 161 ASP F CA 1
ATOM 4223 C C . ASP E 1 99 ? 197.327 314.292 349.081 1.00 108.65 161 ASP F C 1
ATOM 4224 O O . ASP E 1 99 ? 196.325 314.011 349.747 1.00 109.11 161 ASP F O 1
ATOM 4229 N N . ASN E 1 100 ? 198.544 313.820 349.362 1.00 108.55 162 ASN F N 1
ATOM 4230 C CA . ASN E 1 100 ? 198.821 312.895 350.474 1.00 109.14 162 ASN F CA 1
ATOM 4231 C C . ASN E 1 100 ? 197.965 311.616 350.450 1.00 107.42 162 ASN F C 1
ATOM 4232 O O . ASN E 1 100 ? 197.528 311.127 351.496 1.00 108.45 162 ASN F O 1
ATOM 4237 N N . GLU E 1 101 ? 197.757 311.078 349.248 1.00 105.52 163 GLU F N 1
ATOM 4238 C CA . GLU E 1 101 ? 196.889 309.917 349.029 1.00 104.42 163 GLU F CA 1
ATOM 4239 C C . GLU E 1 101 ? 197.718 308.626 348.998 1.00 100.43 163 GLU F C 1
ATOM 4240 O O . GLU E 1 101 ? 198.478 308.412 348.052 1.00 100.99 163 GLU F O 1
ATOM 4246 N N . PRO E 1 102 ? 197.566 307.753 350.016 1.00 96.11 164 PRO F N 1
ATOM 4247 C CA . PRO E 1 102 ? 198.431 306.569 350.097 1.00 95.26 164 PRO F CA 1
ATOM 4248 C C . PRO E 1 102 ? 198.205 305.485 349.032 1.00 94.50 164 PRO F C 1
ATOM 4249 O O . PRO E 1 102 ? 199.086 304.646 348.839 1.00 96.10 164 PRO F O 1
ATOM 4253 N N . SER E 1 103 ? 197.054 305.488 348.362 1.00 92.95 165 SER F N 1
ATOM 4254 C CA . SER E 1 103 ? 196.807 304.549 347.262 1.00 91.95 165 SER F CA 1
ATOM 4255 C C . SER E 1 103 ? 197.657 304.859 346.019 1.00 90.67 165 SER F C 1
ATOM 4256 O O . SER E 1 103 ? 197.979 303.949 345.253 1.00 90.68 165 SER F O 1
ATOM 4259 N N . THR E 1 104 ? 198.020 306.132 345.831 1.00 89.97 166 THR F N 1
ATOM 4260 C CA . THR E 1 104 ? 198.913 306.561 344.739 1.00 89.46 166 THR F CA 1
ATOM 4261 C C . THR E 1 104 ? 200.403 306.567 345.131 1.00 89.65 166 THR F C 1
ATOM 4262 O O . THR E 1 104 ? 201.239 307.072 344.377 1.00 89.10 166 THR F O 1
ATOM 4266 N N . ALA E 1 105 ? 200.737 305.986 346.283 1.00 90.37 167 ALA F N 1
ATOM 4267 C CA . ALA E 1 105 ? 202.061 306.148 346.878 1.00 91.35 167 ALA F CA 1
ATOM 4268 C C . ALA E 1 105 ? 203.116 305.254 346.233 1.00 92.04 167 ALA F C 1
ATOM 4269 O O . ALA E 1 105 ? 202.989 304.027 346.230 1.00 91.89 167 ALA F O 1
ATOM 4271 N N . THR E 1 106 ? 204.143 305.893 345.678 1.00 93.80 168 THR F N 1
ATOM 4272 C CA . THR E 1 106 ? 205.398 305.238 345.307 1.00 95.22 168 THR F CA 1
ATOM 4273 C C . THR E 1 106 ? 206.544 306.079 345.863 1.00 95.31 168 THR F C 1
ATOM 4274 O O . THR E 1 106 ? 206.336 307.224 346.287 1.00 96.30 168 THR F O 1
ATOM 4278 N N . ILE E 1 107 ? 207.747 305.513 345.839 1.00 96.39 169 ILE F N 1
ATOM 4279 C CA . ILE E 1 107 ? 208.926 306.134 346.454 1.00 97.97 169 ILE F CA 1
ATOM 4280 C C . ILE E 1 107 ? 209.305 307.406 345.683 1.00 97.32 169 ILE F C 1
ATOM 4281 O O . ILE E 1 107 ? 209.208 307.431 344.454 1.00 97.23 169 ILE F O 1
ATOM 4286 N N . LYS E 1 108 ? 209.725 308.452 346.403 1.00 98.11 170 LYS F N 1
ATOM 4287 C CA . LYS E 1 108 ? 210.161 309.710 345.763 1.00 98.99 170 LYS F CA 1
ATOM 4288 C C . LYS E 1 108 ? 211.310 309.500 344.775 1.00 100.10 170 LYS F C 1
ATOM 4289 O O . LYS E 1 108 ? 212.134 308.599 344.943 1.00 99.61 170 LYS F O 1
ATOM 4295 N N . ASN E 1 109 ? 211.352 310.354 343.757 1.00 101.83 171 ASN F N 1
ATOM 4296 C CA . ASN E 1 109 ? 212.335 310.255 342.677 1.00 103.55 171 ASN F CA 1
ATOM 4297 C C . ASN E 1 109 ? 213.785 310.408 343.152 1.00 105.20 171 ASN F C 1
ATOM 4298 O O . ASN E 1 109 ? 214.680 309.733 342.641 1.00 103.41 171 ASN F O 1
ATOM 4303 N N . ASP E 1 110 ? 214.002 311.293 344.125 1.00 108.79 172 ASP F N 1
ATOM 4304 C CA . ASP E 1 110 ? 215.340 311.558 344.671 1.00 111.19 172 ASP F CA 1
ATOM 4305 C C . ASP E 1 110 ? 215.916 310.354 345.404 1.00 107.05 172 ASP F C 1
ATOM 4306 O O . ASP E 1 110 ? 217.049 309.945 345.144 1.00 105.48 172 ASP F O 1
ATOM 4311 N N . LEU E 1 111 ? 215.115 309.787 346.306 1.00 104.12 173 LEU F N 1
ATOM 4312 C CA . LEU E 1 111 ? 215.557 308.708 347.198 1.00 101.97 173 LEU F CA 1
ATOM 4313 C C . LEU E 1 111 ? 214.925 307.366 346.801 1.00 96.57 173 LEU F C 1
ATOM 4314 O O . LEU E 1 111 ? 214.491 306.578 347.643 1.00 95.15 173 LEU F O 1
ATOM 4319 N N . ARG E 1 112 ? 214.910 307.116 345.495 1.00 93.28 174 ARG F N 1
ATOM 4320 C CA . ARG E 1 112 ? 214.418 305.870 344.921 1.00 92.08 174 ARG F CA 1
ATOM 4321 C C . ARG E 1 112 ? 215.489 304.791 345.004 1.00 91.95 174 ARG F C 1
ATOM 4322 O O . ARG E 1 112 ? 215.182 303.613 345.172 1.00 90.73 174 ARG F O 1
ATOM 4330 N N . ASP E 1 113 ? 216.741 305.207 344.838 1.00 94.91 175 ASP F N 1
ATOM 4331 C CA . ASP E 1 113 ? 217.902 304.359 345.097 1.00 97.31 175 ASP F CA 1
ATOM 4332 C C . ASP E 1 113 ? 217.984 303.947 346.572 1.00 93.90 175 ASP F C 1
ATOM 4333 O O . ASP E 1 113 ? 218.321 302.804 346.879 1.00 93.46 175 ASP F O 1
ATOM 4338 N N . ARG E 1 114 ? 217.678 304.881 347.469 1.00 92.29 176 ARG F N 1
ATOM 4339 C CA . ARG E 1 114 ? 217.755 304.638 348.909 1.00 91.49 176 ARG F CA 1
ATOM 4340 C C . ARG E 1 114 ? 216.704 303.626 349.385 1.00 90.15 176 ARG F C 1
ATOM 4341 O O . ARG E 1 114 ? 217.065 302.551 349.874 1.00 90.66 176 ARG F O 1
ATOM 4349 N N . TYR E 1 115 ? 215.424 303.968 349.221 1.00 88.71 177 TYR F N 1
ATOM 4350 C CA . TYR E 1 115 ? 214.299 303.147 349.701 1.00 86.70 177 TYR F CA 1
ATOM 4351 C C . TYR E 1 115 ? 213.759 302.230 348.606 1.00 85.89 177 TYR F C 1
ATOM 4352 O O . TYR E 1 115 ? 213.611 302.654 347.461 1.00 85.76 177 TYR F O 1
ATOM 4361 N N . GLN E 1 116 ? 213.465 300.980 348.964 1.00 87.04 178 GLN F N 1
ATOM 4362 C CA . GLN E 1 116 ? 212.823 300.025 348.053 1.00 88.55 178 GLN F CA 1
ATOM 4363 C C . GLN E 1 116 ? 211.667 299.331 348.757 1.00 87.85 178 GLN F C 1
ATOM 4364 O O . GLN E 1 116 ? 211.808 298.914 349.909 1.00 88.80 178 GLN F O 1
ATOM 4370 N N . VAL E 1 117 ? 210.545 299.190 348.052 1.00 86.99 179 VAL F N 1
ATOM 4371 C CA . VAL E 1 117 ? 209.364 298.507 348.581 1.00 87.35 179 VAL F CA 1
ATOM 4372 C C . VAL E 1 117 ? 209.529 297.006 348.347 1.00 88.11 179 VAL F C 1
ATOM 4373 O O . VAL E 1 117 ? 209.599 296.564 347.199 1.00 88.61 179 VAL F O 1
ATOM 4377 N N . LEU E 1 118 ? 209.592 296.233 349.432 1.00 89.49 180 LEU F N 1
ATOM 4378 C CA . LEU E 1 118 ? 209.738 294.774 349.348 1.00 90.81 180 LEU F CA 1
ATOM 4379 C C . LEU E 1 118 ? 208.384 294.093 349.187 1.00 89.12 180 LEU F C 1
ATOM 4380 O O . LEU E 1 118 ? 208.220 293.220 348.332 1.00 88.28 180 LEU F O 1
ATOM 4385 N N . ARG E 1 119 ? 207.431 294.485 350.032 1.00 88.70 181 ARG F N 1
ATOM 4386 C CA . ARG E 1 119 ? 206.048 294.010 349.963 1.00 88.57 181 ARG F CA 1
ATOM 4387 C C . ARG E 1 119 ? 205.089 295.155 350.248 1.00 87.86 181 ARG F C 1
ATOM 4388 O O . ARG E 1 119 ? 205.413 296.065 351.011 1.00 88.24 181 ARG F O 1
ATOM 4396 N N . LYS E 1 120 ? 203.915 295.108 349.625 1.00 88.01 182 LYS F N 1
ATOM 4397 C CA . LYS E 1 120 ? 202.792 295.948 350.032 1.00 88.87 182 LYS F CA 1
ATOM 4398 C C . LYS E 1 120 ? 201.552 295.077 350.164 1.00 87.25 182 LYS F C 1
ATOM 4399 O O . LYS E 1 120 ? 201.406 294.094 349.435 1.00 86.88 182 LYS F O 1
ATOM 4405 N N . PHE E 1 121 ? 200.674 295.426 351.100 1.00 88.89 183 PHE F N 1
ATOM 4406 C CA . PHE E 1 121 ? 199.392 294.723 351.228 1.00 90.36 183 PHE F CA 1
ATOM 4407 C C . PHE E 1 121 ? 198.334 295.591 351.894 1.00 92.92 183 PHE F C 1
ATOM 4408 O O . PHE E 1 121 ? 198.643 296.420 352.753 1.00 95.86 183 PHE F O 1
ATOM 4416 N N . THR E 1 122 ? 197.087 295.393 351.474 1.00 94.27 184 THR F N 1
ATOM 4417 C CA . THR E 1 122 ? 195.970 296.237 351.884 1.00 96.51 184 THR F CA 1
ATOM 4418 C C . THR E 1 122 ? 195.104 295.527 352.917 1.00 95.31 184 THR F C 1
ATOM 4419 O O . THR E 1 122 ? 195.180 294.305 353.061 1.00 94.41 184 THR F O 1
ATOM 4423 N N . SER E 1 123 ? 194.298 296.298 353.646 1.00 96.63 185 SER F N 1
ATOM 4424 C CA . SER E 1 123 ? 193.258 295.715 354.511 1.00 97.32 185 SER F CA 1
ATOM 4425 C C . SER E 1 123 ? 192.051 296.641 354.637 1.00 99.06 185 SER F C 1
ATOM 4426 O O . SER E 1 123 ? 192.150 297.708 355.254 1.00 100.67 185 SER F O 1
ATOM 4429 N N . THR E 1 124 ? 190.926 296.223 354.052 1.00 100.07 186 THR F N 1
ATOM 4430 C CA . THR E 1 124 ? 189.701 297.034 354.005 1.00 101.91 186 THR F CA 1
ATOM 4431 C C . THR E 1 124 ? 188.852 296.906 355.270 1.00 101.22 186 THR F C 1
ATOM 4432 O O . THR E 1 124 ? 188.760 295.826 355.859 1.00 100.55 186 THR F O 1
ATOM 4436 N N . VAL E 1 125 ? 188.248 298.022 355.681 1.00 101.92 187 VAL F N 1
ATOM 4437 C CA . VAL E 1 125 ? 187.271 298.043 356.776 1.00 102.05 187 VAL F CA 1
ATOM 4438 C C . VAL E 1 125 ? 186.164 299.030 356.413 1.00 102.06 187 VAL F C 1
ATOM 4439 O O . VAL E 1 125 ? 186.450 300.130 355.930 1.00 101.68 187 VAL F O 1
ATOM 4443 N N . THR E 1 126 ? 184.912 298.638 356.659 1.00 103.91 188 THR F N 1
ATOM 4444 C CA . THR E 1 126 ? 183.743 299.448 356.296 1.00 105.56 188 THR F CA 1
ATOM 4445 C C . THR E 1 126 ? 182.873 299.738 357.521 1.00 105.26 188 THR F C 1
ATOM 4446 O O . THR E 1 126 ? 182.381 298.813 358.177 1.00 106.00 188 THR F O 1
ATOM 4450 N N . GLY E 1 127 ? 182.700 301.025 357.821 1.00 105.67 189 GLY F N 1
ATOM 4451 C CA . GLY E 1 127 ? 181.791 301.473 358.871 1.00 106.36 189 GLY F CA 1
ATOM 4452 C C . GLY E 1 127 ? 180.376 301.629 358.345 1.00 107.51 189 GLY F C 1
ATOM 4453 O O . GLY E 1 127 ? 180.165 301.826 357.147 1.00 107.26 189 GLY F O 1
ATOM 4454 N N . GLY E 1 128 ? 179.407 301.533 359.250 1.00 110.17 190 GLY F N 1
ATOM 4455 C CA . GLY E 1 128 ? 177.994 301.716 358.917 1.00 111.87 190 GLY F CA 1
ATOM 4456 C C . GLY E 1 128 ? 177.125 301.772 360.163 1.00 112.82 190 GLY F C 1
ATOM 4457 O O . GLY E 1 128 ? 177.387 301.062 361.136 1.00 115.03 190 GLY F O 1
ATOM 4458 N N . GLN E 1 129 ? 176.094 302.615 360.128 1.00 112.31 191 GLN F N 1
ATOM 4459 C CA . GLN E 1 129 ? 175.201 302.822 361.275 1.00 113.30 191 GLN F CA 1
ATOM 4460 C C . GLN E 1 129 ? 174.465 301.555 361.715 1.00 111.75 191 GLN F C 1
ATOM 4461 O O . GLN E 1 129 ? 174.528 301.177 362.886 1.00 111.40 191 GLN F O 1
ATOM 4467 N N . TYR E 1 130 ? 173.778 300.912 360.775 1.00 111.40 192 TYR F N 1
ATOM 4468 C CA . TYR E 1 130 ? 172.964 299.721 361.060 1.00 112.07 192 TYR F CA 1
ATOM 4469 C C . TYR E 1 130 ? 173.621 298.388 360.688 1.00 109.05 192 TYR F C 1
ATOM 4470 O O . TYR E 1 130 ? 173.219 297.346 361.208 1.00 108.47 192 TYR F O 1
ATOM 4479 N N . ALA E 1 131 ? 174.599 298.415 359.783 1.00 107.47 193 ALA F N 1
ATOM 4480 C CA . ALA E 1 131 ? 175.331 297.210 359.383 1.00 106.90 193 ALA F CA 1
ATOM 4481 C C . ALA E 1 131 ? 176.759 297.577 359.005 1.00 105.15 193 ALA F C 1
ATOM 4482 O O . ALA E 1 131 ? 176.972 298.396 358.110 1.00 104.60 193 ALA F O 1
ATOM 4484 N N . SER E 1 132 ? 177.726 296.961 359.682 1.00 105.24 194 SER F N 1
ATOM 4485 C CA . SER E 1 132 ? 179.134 297.333 359.562 1.00 106.09 194 SER F CA 1
ATOM 4486 C C . SER E 1 132 ? 180.031 296.116 359.377 1.00 104.70 194 SER F C 1
ATOM 4487 O O . SER E 1 132 ? 179.668 295.002 359.760 1.00 104.43 194 SER F O 1
ATOM 4490 N N . LYS E 1 133 ? 181.195 296.346 358.772 1.00 105.71 195 LYS F N 1
ATOM 4491 C CA . LYS E 1 133 ? 182.298 295.387 358.778 1.00 106.24 195 LYS F CA 1
ATOM 4492 C C . LYS E 1 133 ? 183.364 295.988 359.688 1.00 104.55 195 LYS F C 1
ATOM 4493 O O . LYS E 1 133 ? 184.388 296.489 359.228 1.00 103.42 195 LYS F O 1
ATOM 4499 N N . GLU E 1 134 ? 183.080 295.939 360.989 1.00 105.21 196 GLU F N 1
ATOM 4500 C CA . GLU E 1 134 ? 183.882 296.582 362.043 1.00 106.17 196 GLU F CA 1
ATOM 4501 C C . GLU E 1 134 ? 185.387 296.337 361.941 1.00 102.52 196 GLU F C 1
ATOM 4502 O O . GLU E 1 134 ? 186.176 297.257 362.162 1.00 102.58 196 GLU F O 1
ATOM 4508 N N . GLN E 1 135 ? 185.773 295.103 361.617 1.00 99.61 197 GLN F N 1
ATOM 4509 C CA . GLN E 1 135 ? 187.172 294.689 361.681 1.00 97.68 197 GLN F CA 1
ATOM 4510 C C . GLN E 1 135 ? 187.585 293.759 360.548 1.00 94.59 197 GLN F C 1
ATOM 4511 O O . GLN E 1 135 ? 186.741 293.183 359.860 1.00 93.25 197 GLN F O 1
ATOM 4517 N N . ALA E 1 136 ? 188.899 293.625 360.376 1.00 92.50 198 ALA F N 1
ATOM 4518 C CA . ALA E 1 136 ? 189.477 292.671 359.428 1.00 90.76 198 ALA F CA 1
ATOM 4519 C C . ALA E 1 136 ? 190.770 292.084 359.985 1.00 89.94 198 ALA F C 1
ATOM 4520 O O . ALA E 1 136 ? 191.543 292.783 360.647 1.00 90.59 198 ALA F O 1
ATOM 4522 N N . LEU E 1 137 ? 190.996 290.801 359.706 1.00 90.97 199 LEU F N 1
ATOM 4523 C CA . LEU E 1 137 ? 192.139 290.063 360.247 1.00 92.33 199 LEU F CA 1
ATOM 4524 C C . LEU E 1 137 ? 193.315 290.103 359.280 1.00 91.42 199 LEU F C 1
ATOM 4525 O O . LEU E 1 137 ? 193.213 289.609 358.157 1.00 90.47 199 LEU F O 1
ATOM 4530 N N . VAL E 1 138 ? 194.423 290.691 359.727 1.00 92.79 200 VAL F N 1
ATOM 4531 C CA . VAL E 1 138 ? 195.656 290.732 358.950 1.00 93.76 200 VAL F CA 1
ATOM 4532 C C . VAL E 1 138 ? 196.488 289.513 359.316 1.00 93.97 200 VAL F C 1
ATOM 4533 O O . VAL E 1 138 ? 196.797 289.304 360.488 1.00 93.69 200 VAL F O 1
ATOM 4537 N N . LYS E 1 139 ? 196.823 288.704 358.315 1.00 95.14 201 LYS F N 1
ATOM 4538 C CA . LYS E 1 139 ? 197.757 287.597 358.483 1.00 97.45 201 LYS F CA 1
ATOM 4539 C C . LYS E 1 139 ? 198.655 287.556 357.260 1.00 96.42 201 LYS F C 1
ATOM 4540 O O . LYS E 1 139 ? 198.169 287.418 356.136 1.00 95.90 201 LYS F O 1
ATOM 4546 N N . LYS E 1 140 ? 199.961 287.687 357.482 1.00 97.74 202 LYS F N 1
ATOM 4547 C CA . LYS E 1 140 ? 200.918 287.828 356.392 1.00 98.35 202 LYS F CA 1
ATOM 4548 C C . LYS E 1 140 ? 202.312 287.362 356.816 1.00 95.29 202 LYS F C 1
ATOM 4549 O O . LYS E 1 140 ? 202.952 287.983 357.670 1.00 95.85 202 LYS F O 1
ATOM 4555 N N . PHE E 1 141 ? 202.756 286.252 356.227 1.00 92.37 203 PHE F N 1
ATOM 4556 C CA . PHE E 1 141 ? 204.117 285.757 356.387 1.00 91.01 203 PHE F CA 1
ATOM 4557 C C . PHE E 1 141 ? 204.878 286.122 355.122 1.00 90.90 203 PHE F C 1
ATOM 4558 O O . PHE E 1 141 ? 204.477 285.737 354.024 1.00 91.47 203 PHE F O 1
ATOM 4566 N N . MET E 1 142 ? 205.970 286.865 355.286 1.00 92.73 204 MET F N 1
ATOM 4567 C CA . MET E 1 142 ? 206.762 287.369 354.172 1.00 94.30 204 MET F CA 1
ATOM 4568 C C . MET E 1 142 ? 208.211 286.973 354.388 1.00 94.09 204 MET F C 1
ATOM 4569 O O . MET E 1 142 ? 208.818 287.355 355.393 1.00 94.71 204 MET F O 1
ATOM 4574 N N . LYS E 1 143 ? 208.750 286.193 353.453 1.00 95.93 205 LYS F N 1
ATOM 4575 C CA . LYS E 1 143 ? 210.144 285.769 353.497 1.00 98.64 205 LYS F CA 1
ATOM 4576 C C . LYS E 1 143 ? 210.993 286.736 352.679 1.00 98.01 205 LYS F C 1
ATOM 4577 O O . LYS E 1 143 ? 210.685 286.998 351.516 1.00 98.66 205 LYS F O 1
ATOM 4583 N N . ILE E 1 144 ? 212.054 287.258 353.295 1.00 98.77 206 ILE F N 1
ATOM 4584 C CA . ILE E 1 144 ? 213.002 288.156 352.628 1.00 99.56 206 ILE F CA 1
ATOM 4585 C C . ILE E 1 144 ? 214.410 287.934 353.186 1.00 101.59 206 ILE F C 1
ATOM 4586 O O . ILE E 1 144 ? 214.612 288.001 354.395 1.00 104.00 206 ILE F O 1
ATOM 4591 N N . ASN E 1 145 ? 215.377 287.655 352.313 1.00 103.00 207 ASN F N 1
ATOM 4592 C CA . ASN E 1 145 ? 216.764 287.495 352.747 1.00 104.12 207 ASN F CA 1
ATOM 4593 C C . ASN E 1 145 ? 217.425 288.863 352.857 1.00 103.24 207 ASN F C 1
ATOM 4594 O O . ASN E 1 145 ? 218.028 289.350 351.894 1.00 108.37 207 ASN F O 1
ATOM 4599 N N . ASN E 1 146 ? 217.301 289.477 354.035 1.00 98.62 208 ASN F N 1
ATOM 4600 C CA . ASN E 1 146 ? 217.754 290.847 354.263 1.00 96.72 208 ASN F CA 1
ATOM 4601 C C . ASN E 1 146 ? 218.843 290.935 355.332 1.00 96.64 208 ASN F C 1
ATOM 4602 O O . ASN E 1 146 ? 218.580 290.677 356.504 1.00 97.45 208 ASN F O 1
ATOM 4607 N N . TYR E 1 147 ? 220.055 291.314 354.918 1.00 96.54 209 TYR F N 1
ATOM 4608 C CA . TYR E 1 147 ? 221.191 291.466 355.832 1.00 97.01 209 TYR F CA 1
ATOM 4609 C C . TYR E 1 147 ? 221.232 292.902 356.337 1.00 94.53 209 TYR F C 1
ATOM 4610 O O . TYR E 1 147 ? 221.263 293.832 355.532 1.00 94.26 209 TYR F O 1
ATOM 4619 N N . VAL E 1 148 ? 221.246 293.076 357.659 1.00 91.83 210 VAL F N 1
ATOM 4620 C CA . VAL E 1 148 ? 221.308 294.404 358.279 1.00 90.24 210 VAL F CA 1
ATOM 4621 C C . VAL E 1 148 ? 222.507 294.538 359.217 1.00 89.56 210 VAL F C 1
ATOM 4622 O O . VAL E 1 148 ? 222.990 293.544 359.795 1.00 90.29 210 VAL F O 1
ATOM 4626 N N . VAL E 1 149 ? 222.946 295.790 359.367 1.00 89.69 211 VAL F N 1
ATOM 4627 C CA . VAL E 1 149 ? 224.183 296.151 360.058 1.00 89.68 211 VAL F CA 1
ATOM 4628 C C . VAL E 1 149 ? 223.915 297.262 361.082 1.00 90.25 211 VAL F C 1
ATOM 4629 O O . VAL E 1 149 ? 223.065 298.134 360.860 1.00 91.24 211 VAL F O 1
ATOM 4633 N N . TYR E 1 150 ? 224.657 297.235 362.189 1.00 91.34 212 TYR F N 1
ATOM 4634 C CA . TYR E 1 150 ? 224.521 298.231 363.259 1.00 93.05 212 TYR F CA 1
ATOM 4635 C C . TYR E 1 150 ? 225.830 298.960 363.564 1.00 95.08 212 TYR F C 1
ATOM 4636 O O . TYR E 1 150 ? 226.893 298.608 363.048 1.00 94.81 212 TYR F O 1
ATOM 4645 N N . ASN E 1 151 ? 225.726 299.984 364.407 1.00 98.24 213 ASN F N 1
ATOM 4646 C CA . ASN E 1 151 ? 226.894 300.669 364.962 1.00 101.63 213 ASN F CA 1
ATOM 4647 C C . ASN E 1 151 ? 227.536 299.838 366.065 1.00 105.66 213 ASN F C 1
ATOM 4648 O O . ASN E 1 151 ? 227.029 298.772 366.431 1.00 104.97 213 ASN F O 1
ATOM 4653 N N . HIS E 1 152 ? 228.654 300.329 366.590 1.00 111.83 214 HIS F N 1
ATOM 4654 C CA . HIS E 1 152 ? 229.297 299.702 367.744 1.00 118.31 214 HIS F CA 1
ATOM 4655 C C . HIS E 1 152 ? 228.388 299.735 368.983 1.00 118.59 214 HIS F C 1
ATOM 4656 O O . HIS E 1 152 ? 228.380 298.779 369.757 1.00 120.47 214 HIS F O 1
ATOM 4663 N N . GLN E 1 153 ? 227.614 300.814 369.147 1.00 118.71 215 GLN F N 1
ATOM 4664 C CA . GLN E 1 153 ? 226.722 300.962 370.304 1.00 119.48 215 GLN F CA 1
ATOM 4665 C C . GLN E 1 153 ? 225.432 300.176 370.107 1.00 117.03 215 GLN F C 1
ATOM 4666 O O . GLN E 1 153 ? 224.979 299.979 368.977 1.00 115.29 215 GLN F O 1
ATOM 4672 N N . GLU E 1 154 ? 224.848 299.749 371.227 1.00 117.75 216 GLU F N 1
ATOM 4673 C CA . GLU E 1 154 ? 223.837 298.692 371.246 1.00 118.22 216 GLU F CA 1
ATOM 4674 C C . GLU E 1 154 ? 222.604 299.097 372.052 1.00 115.06 216 GLU F C 1
ATOM 4675 O O . GLU E 1 154 ? 222.523 298.837 373.256 1.00 113.05 216 GLU F O 1
ATOM 4681 N N . ALA E 1 155 ? 221.652 299.741 371.379 1.00 114.66 217 ALA F N 1
ATOM 4682 C CA . ALA E 1 155 ? 220.418 300.209 372.025 1.00 115.29 217 ALA F CA 1
ATOM 4683 C C . ALA E 1 155 ? 219.105 299.905 371.282 1.00 115.34 217 ALA F C 1
ATOM 4684 O O . ALA E 1 155 ? 218.048 300.358 371.728 1.00 116.84 217 ALA F O 1
ATOM 4686 N N . ALA E 1 156 ? 219.158 299.143 370.185 1.00 113.84 218 ALA F N 1
ATOM 4687 C CA . ALA E 1 156 ? 217.960 298.759 369.414 1.00 113.19 218 ALA F CA 1
ATOM 4688 C C . ALA E 1 156 ? 217.105 299.948 368.959 1.00 112.32 218 ALA F C 1
ATOM 4689 O O . ALA E 1 156 ? 215.935 300.067 369.336 1.00 112.07 218 ALA F O 1
ATOM 4691 N N . LYS E 1 157 ? 217.703 300.823 368.155 1.00 111.16 219 LYS F N 1
ATOM 4692 C CA . LYS E 1 157 ? 217.004 301.982 367.595 1.00 110.08 219 LYS F CA 1
ATOM 4693 C C . LYS E 1 157 ? 217.346 302.162 366.124 1.00 106.63 219 LYS F C 1
ATOM 4694 O O . LYS E 1 157 ? 218.352 301.640 365.640 1.00 105.84 219 LYS F O 1
ATOM 4700 N N . TYR E 1 158 ? 216.495 302.906 365.422 1.00 104.43 220 TYR F N 1
ATOM 4701 C CA . TYR E 1 158 ? 216.728 303.251 364.019 1.00 103.06 220 TYR F CA 1
ATOM 4702 C C . TYR E 1 158 ? 218.003 304.085 363.835 1.00 102.46 220 TYR F C 1
ATOM 4703 O O . TYR E 1 158 ? 218.649 304.011 362.791 1.00 101.11 220 TYR F O 1
ATOM 4712 N N . ASP E 1 159 ? 218.355 304.869 364.852 1.00 103.79 221 ASP F N 1
ATOM 4713 C CA . ASP E 1 159 ? 219.585 305.667 364.844 1.00 104.95 221 ASP F CA 1
ATOM 4714 C C . ASP E 1 159 ? 220.848 304.801 364.801 1.00 102.06 221 ASP F C 1
ATOM 4715 O O . ASP E 1 159 ? 221.816 305.155 364.127 1.00 101.88 221 ASP F O 1
ATOM 4720 N N . ASN E 1 160 ? 220.827 303.668 365.504 1.00 99.72 222 ASN F N 1
ATOM 4721 C CA . ASN E 1 160 ? 221.982 302.757 365.564 1.00 98.22 222 ASN F CA 1
ATOM 4722 C C . ASN E 1 160 ? 222.209 301.928 364.296 1.00 95.44 222 ASN F C 1
ATOM 4723 O O . ASN E 1 160 ? 223.256 301.282 364.167 1.00 96.83 222 ASN F O 1
ATOM 4728 N N . HIS E 1 161 ? 221.236 301.920 363.384 1.00 92.85 223 HIS F N 1
ATOM 4729 C CA . HIS E 1 161 ? 221.365 301.196 362.116 1.00 91.81 223 HIS F CA 1
ATOM 4730 C C . HIS E 1 161 ? 222.444 301.756 361.196 1.00 91.74 223 HIS F C 1
ATOM 4731 O O . HIS E 1 161 ? 222.810 302.929 361.276 1.00 91.76 223 HIS F O 1
ATOM 4738 N N . THR E 1 162 ? 222.948 300.883 360.331 1.00 92.48 224 THR F N 1
ATOM 4739 C CA . THR E 1 162 ? 223.655 301.296 359.121 1.00 93.39 224 THR F CA 1
ATOM 4740 C C . THR E 1 162 ? 223.364 300.256 358.038 1.00 97.55 224 THR F C 1
ATOM 4741 O O . THR E 1 162 ? 222.925 299.146 358.343 1.00 97.48 224 THR F O 1
ATOM 4745 N N . GLU E 1 163 ? 223.580 300.627 356.780 1.00 102.82 225 GLU F N 1
ATOM 4746 C CA . GLU E 1 163 ? 223.205 299.786 355.634 1.00 108.28 225 GLU F CA 1
ATOM 4747 C C . GLU E 1 163 ? 221.671 299.535 355.637 1.00 106.00 225 GLU F C 1
ATOM 4748 O O . GLU E 1 163 ? 220.911 300.499 355.692 1.00 107.48 225 GLU F O 1
ATOM 4754 N N . ASN E 1 164 ? 221.202 298.287 355.610 1.00 101.24 226 ASN F N 1
ATOM 4755 C CA . ASN E 1 164 ? 219.771 298.032 355.443 1.00 97.39 226 ASN F CA 1
ATOM 4756 C C . ASN E 1 164 ? 219.013 298.136 356.754 1.00 94.87 226 ASN F C 1
ATOM 4757 O O . ASN E 1 164 ? 219.579 297.921 357.826 1.00 96.41 226 ASN F O 1
ATOM 4762 N N . ALA E 1 165 ? 217.732 298.480 356.655 1.00 92.49 227 ALA F N 1
ATOM 4763 C CA . ALA E 1 165 ? 216.849 298.557 357.815 1.00 91.44 227 ALA F CA 1
ATOM 4764 C C . ALA E 1 165 ? 215.404 298.410 357.364 1.00 91.36 227 ALA F C 1
ATOM 4765 O O . ALA E 1 165 ? 214.941 299.164 356.510 1.00 92.51 227 ALA F O 1
ATOM 4767 N N . LEU E 1 166 ? 214.702 297.436 357.936 1.00 91.83 228 LEU F N 1
ATOM 4768 C CA . LEU E 1 166 ? 213.329 297.138 357.539 1.00 92.87 228 LEU F CA 1
ATOM 4769 C C . LEU E 1 166 ? 212.339 298.066 358.236 1.00 92.44 228 LEU F C 1
ATOM 4770 O O . LEU E 1 166 ? 212.154 297.997 359.462 1.00 92.46 228 LEU F O 1
ATOM 4775 N N . LEU E 1 167 ? 211.714 298.933 357.438 1.00 93.43 229 LEU F N 1
ATOM 4776 C CA . LEU E 1 167 ? 210.705 299.873 357.912 1.00 95.26 229 LEU F CA 1
ATOM 4777 C C . LEU E 1 167 ? 209.322 299.442 357.432 1.00 95.09 229 LEU F C 1
ATOM 4778 O O . LEU E 1 167 ? 209.141 299.136 356.244 1.00 95.69 229 LEU F O 1
ATOM 4783 N N . LEU E 1 168 ? 208.362 299.412 358.360 1.00 95.49 230 LEU F N 1
ATOM 4784 C CA . LEU E 1 168 ? 206.953 299.201 358.036 1.00 95.58 230 LEU F CA 1
ATOM 4785 C C . LEU E 1 168 ? 206.224 300.540 358.132 1.00 95.39 230 LEU F C 1
ATOM 4786 O O . LEU E 1 168 ? 206.219 301.189 359.196 1.00 96.09 230 LEU F O 1
ATOM 4791 N N . TYR E 1 169 ? 205.638 300.941 357.003 1.00 95.24 231 TYR F N 1
ATOM 4792 C CA . TYR E 1 169 ? 204.857 302.166 356.873 1.00 95.26 231 TYR F CA 1
ATOM 4793 C C . TYR E 1 169 ? 203.396 301.784 356.704 1.00 94.55 231 TYR F C 1
ATOM 4794 O O . TYR E 1 169 ? 203.061 301.002 355.816 1.00 94.04 231 TYR F O 1
ATOM 4803 N N . MET E 1 170 ? 202.534 302.347 357.546 1.00 96.41 232 MET F N 1
ATOM 4804 C CA . MET E 1 170 ? 201.110 302.016 357.557 1.00 97.66 232 MET F CA 1
ATOM 4805 C C . MET E 1 170 ? 200.318 303.282 357.295 1.00 95.91 232 MET F C 1
ATOM 4806 O O . MET E 1 170 ? 200.578 304.307 357.932 1.00 95.43 232 MET F O 1
ATOM 4811 N N . ALA E 1 171 ? 199.364 303.227 356.362 1.00 95.75 233 ALA F N 1
ATOM 4812 C CA . ALA E 1 171 ? 198.597 304.436 356.013 1.00 96.46 233 ALA F CA 1
ATOM 4813 C C . ALA E 1 171 ? 197.122 304.158 355.740 1.00 97.94 233 ALA F C 1
ATOM 4814 O O . ALA E 1 171 ? 196.801 303.245 354.983 1.00 98.96 233 ALA F O 1
ATOM 4816 N N . CYS E 1 172 ? 196.233 304.957 356.341 1.00 100.41 234 CYS F N 1
ATOM 4817 C CA . CYS E 1 172 ? 194.786 304.824 356.113 1.00 102.40 234 CYS F CA 1
ATOM 4818 C C . CYS E 1 172 ? 194.387 305.557 354.838 1.00 101.77 234 CYS F C 1
ATOM 4819 O O . CYS E 1 172 ? 194.808 306.692 354.617 1.00 102.43 234 CYS F O 1
ATOM 4822 N N . THR E 1 173 ? 193.558 304.915 354.017 1.00 102.50 235 THR F N 1
ATOM 4823 C CA . THR E 1 173 ? 193.169 305.466 352.714 1.00 103.49 235 THR F CA 1
ATOM 4824 C C . THR E 1 173 ? 192.145 306.605 352.821 1.00 103.91 235 THR F C 1
ATOM 4825 O O . THR E 1 173 ? 192.220 307.570 352.058 1.00 104.46 235 THR F O 1
ATOM 4829 N N . HIS E 1 174 ? 191.201 306.492 353.754 1.00 105.68 236 HIS F N 1
ATOM 4830 C CA . HIS E 1 174 ? 190.209 307.549 353.996 1.00 108.37 236 HIS F CA 1
ATOM 4831 C C . HIS E 1 174 ? 190.841 308.738 354.721 1.00 111.22 236 HIS F C 1
ATOM 4832 O O . HIS E 1 174 ? 191.729 308.564 355.560 1.00 112.98 236 HIS F O 1
ATOM 4839 N N . ALA E 1 175 ? 190.364 309.939 354.398 1.00 112.52 237 ALA F N 1
ATOM 4840 C CA . ALA E 1 175 ? 190.995 311.182 354.844 1.00 113.45 237 ALA F CA 1
ATOM 4841 C C . ALA E 1 175 ? 190.721 311.507 356.311 1.00 112.57 237 ALA F C 1
ATOM 4842 O O . ALA E 1 175 ? 191.651 311.590 357.115 1.00 112.03 237 ALA F O 1
ATOM 4844 N N . SER E 1 176 ? 189.446 311.685 356.647 1.00 112.91 238 SER F N 1
ATOM 4845 C CA . SER E 1 176 ? 189.054 312.220 357.953 1.00 114.16 238 SER F CA 1
ATOM 4846 C C . SER E 1 176 ? 189.256 311.238 359.114 1.00 113.92 238 SER F C 1
ATOM 4847 O O . SER E 1 176 ? 190.200 311.396 359.892 1.00 114.07 238 SER F O 1
ATOM 4850 N N . ASN E 1 177 ? 188.387 310.232 359.226 1.00 113.33 239 ASN F N 1
ATOM 4851 C CA . ASN E 1 177 ? 188.379 309.340 360.400 1.00 112.55 239 ASN F CA 1
ATOM 4852 C C . ASN E 1 177 ? 189.554 308.346 360.443 1.00 109.48 239 ASN F C 1
ATOM 4853 O O . ASN E 1 177 ? 190.059 307.949 359.390 1.00 108.20 239 ASN F O 1
ATOM 4858 N N . PRO E 1 178 ? 189.993 307.949 361.661 1.00 107.89 240 PRO F N 1
ATOM 4859 C CA . PRO E 1 178 ? 191.096 307.008 361.816 1.00 106.70 240 PRO F CA 1
ATOM 4860 C C . PRO E 1 178 ? 190.628 305.574 362.051 1.00 105.07 240 PRO F C 1
ATOM 4861 O O . PRO E 1 178 ? 189.428 305.323 362.185 1.00 105.40 240 PRO F O 1
ATOM 4865 N N . VAL E 1 179 ? 191.591 304.656 362.107 1.00 103.86 241 VAL F N 1
ATOM 4866 C CA . VAL E 1 179 ? 191.361 303.267 362.519 1.00 103.39 241 VAL F CA 1
ATOM 4867 C C . VAL E 1 179 ? 192.507 302.773 363.393 1.00 103.43 241 VAL F C 1
ATOM 4868 O O . VAL E 1 179 ? 193.613 303.328 363.354 1.00 104.67 241 VAL F O 1
ATOM 4872 N N . TYR E 1 180 ? 192.230 301.729 364.173 1.00 102.28 242 TYR F N 1
ATOM 4873 C CA . TYR E 1 180 ? 193.253 301.064 364.976 1.00 100.15 242 TYR F CA 1
ATOM 4874 C C . TYR E 1 180 ? 193.730 299.799 364.277 1.00 97.91 242 TYR F C 1
ATOM 4875 O O . TYR E 1 180 ? 192.976 299.172 363.528 1.00 98.53 242 TYR F O 1
ATOM 4884 N N . ALA E 1 181 ? 194.987 299.438 364.526 1.00 96.38 243 ALA F N 1
ATOM 4885 C CA . ALA E 1 181 ? 195.552 298.167 364.077 1.00 94.90 243 ALA F CA 1
ATOM 4886 C C . ALA E 1 181 ? 196.305 297.516 365.236 1.00 94.09 243 ALA F C 1
ATOM 4887 O O . ALA E 1 181 ? 197.401 297.963 365.600 1.00 95.42 243 ALA F O 1
ATOM 4889 N N . THR E 1 182 ? 195.688 296.496 365.839 1.00 92.50 244 THR F N 1
ATOM 4890 C CA . THR E 1 182 ? 196.334 295.693 366.878 1.00 91.15 244 THR F CA 1
ATOM 4891 C C . THR E 1 182 ? 197.142 294.630 366.169 1.00 88.78 244 THR F C 1
ATOM 4892 O O . THR E 1 182 ? 196.573 293.720 365.563 1.00 87.75 244 THR F O 1
ATOM 4896 N N . LEU E 1 183 ? 198.465 294.757 366.236 1.00 89.16 245 LEU F N 1
ATOM 4897 C CA . LEU E 1 183 ? 199.357 293.920 365.449 1.00 89.53 245 LEU F CA 1
ATOM 4898 C C . LEU E 1 183 ? 200.497 293.338 366.265 1.00 91.03 245 LEU F C 1
ATOM 4899 O O . LEU E 1 183 ? 201.047 293.992 367.170 1.00 92.96 245 LEU F O 1
ATOM 4904 N N . LYS E 1 184 ? 200.810 292.086 365.938 1.00 92.49 246 LYS F N 1
ATOM 4905 C CA . LYS E 1 184 ? 202.066 291.459 366.281 1.00 93.72 246 LYS F CA 1
ATOM 4906 C C . LYS E 1 184 ? 202.875 291.388 364.991 1.00 93.20 246 LYS F C 1
ATOM 4907 O O . LYS E 1 184 ? 202.474 290.715 364.024 1.00 94.02 246 LYS F O 1
ATOM 4913 N N . ILE E 1 185 ? 203.987 292.119 364.979 1.00 92.56 247 ILE F N 1
ATOM 4914 C CA . ILE E 1 185 ? 204.987 292.031 363.926 1.00 92.71 247 ILE F CA 1
ATOM 4915 C C . ILE E 1 185 ? 206.094 291.179 364.518 1.00 90.46 247 ILE F C 1
ATOM 4916 O O . ILE E 1 185 ? 206.676 291.556 365.539 1.00 90.23 247 ILE F O 1
ATOM 4921 N N . ARG E 1 186 ? 206.364 290.026 363.905 1.00 89.72 248 ARG F N 1
ATOM 4922 C CA . ARG E 1 186 ? 207.379 289.103 364.417 1.00 89.33 248 ARG F CA 1
ATOM 4923 C C . ARG E 1 186 ? 208.488 288.889 363.395 1.00 87.90 248 ARG F C 1
ATOM 4924 O O . ARG E 1 186 ? 208.265 288.288 362.348 1.00 87.34 248 ARG F O 1
ATOM 4932 N N . ILE E 1 187 ? 209.683 289.377 363.718 1.00 88.65 249 ILE F N 1
ATOM 4933 C CA . ILE E 1 187 ? 210.848 289.240 362.845 1.00 89.08 249 ILE F CA 1
ATOM 4934 C C . ILE E 1 187 ? 211.677 288.014 363.255 1.00 86.82 249 ILE F C 1
ATOM 4935 O O . ILE E 1 187 ? 211.925 287.793 364.460 1.00 87.42 249 ILE F O 1
ATOM 4940 N N . TYR E 1 188 ? 212.071 287.222 362.249 1.00 85.48 250 TYR F N 1
ATOM 4941 C CA . TYR E 1 188 ? 212.889 286.014 362.440 1.00 85.03 250 TYR F CA 1
ATOM 4942 C C . TYR E 1 188 ? 214.280 286.216 361.850 1.00 83.74 250 TYR F C 1
ATOM 4943 O O . TYR E 1 188 ? 214.422 286.363 360.625 1.00 84.55 250 TYR F O 1
ATOM 4952 N N . PHE E 1 189 ? 215.301 286.211 362.712 1.00 81.92 251 PHE F N 1
ATOM 4953 C CA . PHE E 1 189 ? 216.662 286.536 362.278 1.00 80.65 251 PHE F CA 1
ATOM 4954 C C . PHE E 1 189 ? 217.739 285.590 362.799 1.00 80.35 251 PHE F C 1
ATOM 4955 O O . PHE E 1 189 ? 217.531 284.847 363.764 1.00 81.17 251 PHE F O 1
ATOM 4963 N N . TYR E 1 190 ? 218.891 285.657 362.135 1.00 81.46 252 TYR F N 1
ATOM 4964 C CA . TYR E 1 190 ? 220.065 284.847 362.439 1.00 82.74 252 TYR F CA 1
ATOM 4965 C C . TYR E 1 190 ? 221.292 285.739 362.533 1.00 83.18 252 TYR F C 1
ATOM 4966 O O . TYR E 1 190 ? 221.421 286.715 361.783 1.00 83.53 252 TYR F O 1
ATOM 4975 N N . ASP E 1 191 ? 222.205 285.370 363.427 1.00 85.48 253 ASP F N 1
ATOM 4976 C CA . ASP E 1 191 ? 223.434 286.126 363.648 1.00 88.25 253 ASP F CA 1
ATOM 4977 C C . ASP E 1 191 ? 224.460 285.792 362.567 1.00 89.56 253 ASP F C 1
ATOM 4978 O O . ASP E 1 191 ? 224.616 284.625 362.182 1.00 89.28 253 ASP F O 1
ATOM 4983 N N . SER E 1 192 ? 225.161 286.825 362.099 1.00 92.01 254 SER F N 1
ATOM 4984 C CA . SER E 1 192 ? 226.026 286.733 360.923 1.00 93.74 254 SER F CA 1
ATOM 4985 C C . SER E 1 192 ? 227.477 286.396 361.265 1.00 94.55 254 SER F C 1
ATOM 4986 O O . SER E 1 192 ? 227.968 286.721 362.346 1.00 94.03 254 SER F O 1
ATOM 4989 N N . VAL E 1 193 ? 228.141 285.744 360.313 1.00 97.78 255 VAL F N 1
ATOM 4990 C CA . VAL E 1 193 ? 229.563 285.401 360.391 1.00 101.16 255 VAL F CA 1
ATOM 4991 C C . VAL E 1 193 ? 230.435 286.312 359.507 1.00 103.63 255 VAL F C 1
ATOM 4992 O O . VAL E 1 193 ? 231.639 286.424 359.744 1.00 104.42 255 VAL F O 1
ATOM 4996 N N . GLN E 1 194 ? 229.834 286.964 358.508 1.00 107.95 256 GLN F N 1
ATOM 4997 C CA . GLN E 1 194 ? 230.577 287.763 357.524 1.00 112.57 256 GLN F CA 1
ATOM 4998 C C . GLN E 1 194 ? 231.237 288.990 358.157 1.00 115.22 256 GLN F C 1
ATOM 4999 O O . GLN E 1 194 ? 230.551 289.832 358.741 1.00 113.50 256 GLN F O 1
ATOM 5005 N N . ASN E 1 195 ? 232.564 289.076 358.026 1.00 121.01 257 ASN F N 1
ATOM 5006 C CA . ASN E 1 195 ? 233.375 290.183 358.556 1.00 124.74 257 ASN F CA 1
ATOM 5007 C C . ASN E 1 195 ? 233.209 290.410 360.057 1.00 123.84 257 ASN F C 1
ATOM 5008 O O . ASN E 1 195 ? 234.193 290.521 360.788 1.00 121.11 257 ASN F O 1
ATOM 5152 N N . PRO G 1 1 ? 217.176 291.194 328.474 1.00 137.03 63 PRO E N 1
ATOM 5153 C CA . PRO G 1 1 ? 215.724 291.118 328.645 1.00 134.85 63 PRO E CA 1
ATOM 5154 C C . PRO G 1 1 ? 215.041 292.426 329.082 1.00 130.90 63 PRO E C 1
ATOM 5155 O O . PRO G 1 1 ? 213.842 292.579 328.840 1.00 129.88 63 PRO E O 1
ATOM 5159 N N . ASP G 1 2 ? 215.780 293.346 329.709 1.00 125.98 64 ASP E N 1
ATOM 5160 C CA . ASP G 1 2 ? 215.194 294.570 330.271 1.00 121.91 64 ASP E CA 1
ATOM 5161 C C . ASP G 1 2 ? 214.798 295.585 329.195 1.00 115.63 64 ASP E C 1
ATOM 5162 O O . ASP G 1 2 ? 213.614 295.894 329.044 1.00 115.28 64 ASP E O 1
ATOM 5167 N N . VAL G 1 3 ? 215.782 296.104 328.464 1.00 109.63 65 VAL E N 1
ATOM 5168 C CA . VAL G 1 3 ? 215.528 297.122 327.436 1.00 105.71 65 VAL E CA 1
ATOM 5169 C C . VAL G 1 3 ? 214.828 296.503 326.209 1.00 102.55 65 VAL E C 1
ATOM 5170 O O . VAL G 1 3 ? 215.135 295.366 325.841 1.00 102.68 65 VAL E O 1
ATOM 5174 N N . PRO G 1 4 ? 213.874 297.232 325.584 1.00 99.24 66 PRO E N 1
ATOM 5175 C CA . PRO G 1 4 ? 213.273 296.726 324.340 1.00 97.94 66 PRO E CA 1
ATOM 5176 C C . PRO G 1 4 ? 214.213 296.788 323.136 1.00 97.73 66 PRO E C 1
ATOM 5177 O O . PRO G 1 4 ? 215.311 297.339 323.230 1.00 98.25 66 PRO E O 1
ATOM 5181 N N . LYS G 1 5 ? 213.761 296.234 322.014 1.00 99.14 67 LYS E N 1
ATOM 5182 C CA . LYS G 1 5 ? 214.542 296.239 320.774 1.00 100.41 67 LYS E CA 1
ATOM 5183 C C . LYS G 1 5 ? 214.639 297.640 320.177 1.00 98.03 67 LYS E C 1
ATOM 5184 O O . LYS G 1 5 ? 213.665 298.391 320.180 1.00 96.64 67 LYS E O 1
ATOM 5190 N N . GLY G 1 6 ? 215.821 297.972 319.663 1.00 96.72 68 GLY E N 1
ATOM 5191 C CA . GLY G 1 6 ? 216.075 299.266 319.035 1.00 95.55 68 GLY E CA 1
ATOM 5192 C C . GLY G 1 6 ? 215.993 300.454 319.977 1.00 94.73 68 GLY E C 1
ATOM 5193 O O . GLY G 1 6 ? 215.590 301.543 319.557 1.00 95.20 68 GLY E O 1
ATOM 5194 N N . CYS G 1 7 ? 216.394 300.257 321.236 1.00 93.54 69 CYS E N 1
ATOM 5195 C CA . CYS G 1 7 ? 216.275 301.287 322.272 1.00 93.53 69 CYS E CA 1
ATOM 5196 C C . CYS G 1 7 ? 217.509 301.362 323.173 1.00 93.47 69 CYS E C 1
ATOM 5197 O O . CYS G 1 7 ? 217.994 300.341 323.661 1.00 93.53 69 CYS E O 1
ATOM 5200 N N . GLU G 1 8 ? 217.993 302.583 323.396 1.00 94.70 70 GLU E N 1
ATOM 5201 C CA . GLU G 1 8 ? 219.209 302.821 324.173 1.00 96.87 70 GLU E CA 1
ATOM 5202 C C . GLU G 1 8 ? 218.852 303.079 325.631 1.00 94.85 70 GLU E C 1
ATOM 5203 O O . GLU G 1 8 ? 217.679 303.220 325.988 1.00 93.15 70 GLU E O 1
ATOM 5209 N N . GLY G 1 9 ? 219.883 303.102 326.468 1.00 93.88 71 GLY E N 1
ATOM 5210 C CA . GLY G 1 9 ? 219.885 303.919 327.670 1.00 91.90 71 GLY E CA 1
ATOM 5211 C C . GLY G 1 9 ? 219.021 303.441 328.811 1.00 89.22 71 GLY E C 1
ATOM 5212 O O . GLY G 1 9 ? 218.443 302.355 328.742 1.00 88.82 71 GLY E O 1
ATOM 5213 N N . PRO G 1 10 ? 218.932 304.259 329.874 1.00 88.55 72 PRO E N 1
ATOM 5214 C CA . PRO G 1 10 ? 218.201 303.883 331.072 1.00 88.81 72 PRO E CA 1
ATOM 5215 C C . PRO G 1 10 ? 216.693 303.992 330.886 1.00 89.60 72 PRO E C 1
ATOM 5216 O O . PRO G 1 10 ? 216.221 304.733 330.019 1.00 90.06 72 PRO E O 1
ATOM 5220 N N . CYS G 1 11 ? 215.958 303.240 331.699 1.00 89.55 73 CYS E N 1
ATOM 5221 C CA . CYS G 1 11 ? 214.503 303.295 331.720 1.00 89.36 73 CYS E CA 1
ATOM 5222 C C . CYS G 1 11 ? 214.066 304.627 332.317 1.00 88.55 73 CYS E C 1
ATOM 5223 O O . CYS G 1 11 ? 214.354 304.906 333.483 1.00 89.34 73 CYS E O 1
ATOM 5226 N N . LYS G 1 12 ? 213.394 305.452 331.515 1.00 87.80 74 LYS E N 1
ATOM 5227 C CA . LYS G 1 12 ? 212.921 306.759 331.973 1.00 87.18 74 LYS E CA 1
ATOM 5228 C C . LYS G 1 12 ? 211.448 306.684 332.350 1.00 85.29 74 LYS E C 1
ATOM 5229 O O . LYS G 1 12 ? 210.646 306.072 331.633 1.00 85.47 74 LYS E O 1
ATOM 5235 N N . VAL G 1 13 ? 211.112 307.301 333.482 1.00 84.13 75 VAL E N 1
ATOM 5236 C CA . VAL G 1 13 ? 209.742 307.322 333.997 1.00 84.80 75 VAL E CA 1
ATOM 5237 C C . VAL G 1 13 ? 209.041 308.610 333.586 1.00 84.36 75 VAL E C 1
ATOM 5238 O O . VAL G 1 13 ? 209.697 309.605 333.274 1.00 85.52 75 VAL E O 1
ATOM 5242 N N . GLN G 1 14 ? 207.712 308.587 333.589 1.00 84.26 76 GLN E N 1
ATOM 5243 C CA . GLN G 1 14 ? 206.934 309.833 333.525 1.00 83.69 76 GLN E CA 1
ATOM 5244 C C . GLN G 1 14 ? 205.577 309.636 334.215 1.00 84.54 76 GLN E C 1
ATOM 5245 O O . GLN G 1 14 ? 204.889 308.649 333.960 1.00 85.40 76 GLN E O 1
ATOM 5251 N N . SER G 1 15 ? 205.214 310.570 335.095 1.00 85.85 77 SER E N 1
ATOM 5252 C CA . SER G 1 15 ? 204.022 310.443 335.942 1.00 87.97 77 SER E CA 1
ATOM 5253 C C . SER G 1 15 ? 202.936 311.458 335.580 1.00 90.39 77 SER E C 1
ATOM 5254 O O . SER G 1 15 ? 203.234 312.532 335.051 1.00 90.14 77 SER E O 1
ATOM 5257 N N . TYR G 1 16 ? 201.681 311.099 335.861 1.00 93.69 78 TYR E N 1
ATOM 5258 C CA . TYR G 1 16 ? 200.529 311.997 335.687 1.00 96.85 78 TYR E CA 1
ATOM 5259 C C . TYR G 1 16 ? 199.632 311.929 336.917 1.00 100.77 78 TYR E C 1
ATOM 5260 O O . TYR G 1 16 ? 198.500 311.437 336.859 1.00 101.97 78 TYR E O 1
ATOM 5269 N N . GLU G 1 17 ? 200.154 312.429 338.031 1.00 106.37 79 GLU E N 1
ATOM 5270 C CA . GLU G 1 17 ? 199.415 312.454 339.288 1.00 111.62 79 GLU E CA 1
ATOM 5271 C C . GLU G 1 17 ? 198.298 313.487 339.185 1.00 109.80 79 GLU E C 1
ATOM 5272 O O . GLU G 1 17 ? 198.566 314.677 339.009 1.00 109.50 79 GLU E O 1
ATOM 5278 N N . GLN G 1 18 ? 197.052 313.023 339.275 1.00 110.15 80 GLN E N 1
ATOM 5279 C CA . GLN G 1 18 ? 195.889 313.872 339.016 1.00 110.91 80 GLN E CA 1
ATOM 5280 C C . GLN G 1 18 ? 194.595 313.296 339.600 1.00 110.14 80 GLN E C 1
ATOM 5281 O O . GLN G 1 18 ? 194.447 312.069 339.730 1.00 111.34 80 GLN E O 1
ATOM 5287 N N . ARG G 1 19 ? 193.679 314.200 339.959 1.00 108.19 81 ARG E N 1
ATOM 5288 C CA . ARG G 1 19 ? 192.307 313.853 340.321 1.00 107.32 81 ARG E CA 1
ATOM 5289 C C . ARG G 1 19 ? 191.395 314.136 339.135 1.00 107.59 81 ARG E C 1
ATOM 5290 O O . ARG G 1 19 ? 191.108 315.297 338.834 1.00 107.82 81 ARG E O 1
ATOM 5298 N N . HIS G 1 20 ? 190.945 313.076 338.467 1.00 109.63 82 HIS E N 1
ATOM 5299 C CA . HIS G 1 20 ? 190.003 313.212 337.358 1.00 111.29 82 HIS E CA 1
ATOM 5300 C C . HIS G 1 20 ? 188.576 313.137 337.886 1.00 112.94 82 HIS E C 1
ATOM 5301 O O . HIS G 1 20 ? 188.290 312.352 338.798 1.00 114.87 82 HIS E O 1
ATOM 5308 N N . ASP G 1 21 ? 187.697 313.962 337.317 1.00 113.49 83 ASP E N 1
ATOM 5309 C CA . ASP G 1 21 ? 186.271 313.954 337.636 1.00 113.94 83 ASP E CA 1
ATOM 5310 C C . ASP G 1 21 ? 185.523 313.260 336.498 1.00 110.46 83 ASP E C 1
ATOM 5311 O O . ASP G 1 21 ? 185.243 313.877 335.468 1.00 109.23 83 ASP E O 1
ATOM 5316 N N . ILE G 1 22 ? 185.199 311.981 336.690 1.00 109.19 84 ILE E N 1
ATOM 5317 C CA . ILE G 1 22 ? 184.614 311.169 335.621 1.00 108.39 84 ILE E CA 1
ATOM 5318 C C . ILE G 1 22 ? 183.093 311.307 335.625 1.00 106.18 84 ILE E C 1
ATOM 5319 O O . ILE G 1 22 ? 182.461 311.333 336.686 1.00 105.71 84 ILE E O 1
ATOM 5324 N N . SER G 1 23 ? 182.530 311.388 334.420 1.00 105.29 85 SER E N 1
ATOM 5325 C CA . SER G 1 23 ? 181.090 311.480 334.198 1.00 104.55 85 SER E CA 1
ATOM 5326 C C . SER G 1 23 ? 180.660 310.372 333.222 1.00 103.32 85 SER E C 1
ATOM 5327 O O . SER G 1 23 ? 181.449 309.466 332.913 1.00 103.21 85 SER E O 1
ATOM 5330 N N . HIS G 1 24 ? 179.408 310.424 332.769 1.00 103.07 86 HIS E N 1
ATOM 5331 C CA . HIS G 1 24 ? 178.874 309.434 331.829 1.00 102.64 86 HIS E CA 1
ATOM 5332 C C . HIS G 1 24 ? 179.461 309.569 330.422 1.00 101.40 86 HIS E C 1
ATOM 5333 O O . HIS G 1 24 ? 179.765 308.560 329.785 1.00 100.68 86 HIS E O 1
ATOM 5340 N N . VAL G 1 25 ? 179.606 310.806 329.945 1.00 101.46 87 VAL E N 1
ATOM 5341 C CA . VAL G 1 25 ? 180.124 311.063 328.588 1.00 100.95 87 VAL E CA 1
ATOM 5342 C C . VAL G 1 25 ? 181.571 310.593 328.406 1.00 99.84 87 VAL E C 1
ATOM 5343 O O . VAL G 1 25 ? 181.921 310.090 327.341 1.00 99.95 87 VAL E O 1
ATOM 5347 N N . GLY G 1 26 ? 182.398 310.772 329.437 1.00 99.25 88 GLY E N 1
ATOM 5348 C CA . GLY G 1 26 ? 183.736 310.179 329.493 1.00 98.88 88 GLY E CA 1
ATOM 5349 C C . GLY G 1 26 ? 184.900 311.124 329.239 1.00 97.94 88 GLY E C 1
ATOM 5350 O O . GLY G 1 26 ? 184.830 311.989 328.363 1.00 95.16 88 GLY E O 1
ATOM 5351 N N . LYS G 1 27 ? 185.972 310.938 330.012 1.00 100.71 89 LYS E N 1
ATOM 5352 C CA . LYS G 1 27 ? 187.211 311.708 329.884 1.00 102.99 89 LYS E CA 1
ATOM 5353 C C . LYS G 1 27 ? 188.246 310.946 329.076 1.00 100.11 89 LYS E C 1
ATOM 5354 O O . LYS G 1 27 ? 188.194 309.710 328.971 1.00 99.98 89 LYS E O 1
ATOM 5360 N N . VAL G 1 28 ? 189.203 311.703 328.544 1.00 98.75 90 VAL E N 1
ATOM 5361 C CA . VAL G 1 28 ? 190.360 311.164 327.830 1.00 98.29 90 VAL E CA 1
ATOM 5362 C C . VAL G 1 28 ? 191.634 311.770 328.416 1.00 98.32 90 VAL E C 1
ATOM 5363 O O . VAL G 1 28 ? 191.630 312.917 328.872 1.00 98.72 90 VAL E O 1
ATOM 5367 N N . LEU G 1 29 ? 192.712 310.990 328.408 1.00 99.31 91 LEU E N 1
ATOM 5368 C CA . LEU G 1 29 ? 194.017 311.452 328.879 1.00 100.99 91 LEU E CA 1
ATOM 5369 C C . LEU G 1 29 ? 195.116 310.845 328.019 1.00 100.12 91 LEU E C 1
ATOM 5370 O O . LEU G 1 29 ? 195.202 309.626 327.904 1.00 100.57 91 LEU E O 1
ATOM 5375 N N . CYS G 1 30 ? 195.954 311.690 327.421 1.00 98.82 92 CYS E N 1
ATOM 5376 C CA . CYS G 1 30 ? 197.105 311.209 326.662 1.00 98.39 92 CYS E CA 1
ATOM 5377 C C . CYS G 1 30 ? 198.221 310.817 327.628 1.00 96.98 92 CYS E C 1
ATOM 5378 O O . CYS G 1 30 ? 198.766 311.666 328.335 1.00 96.59 92 CYS E O 1
ATOM 5381 N N . VAL G 1 31 ? 198.540 309.525 327.654 1.00 96.47 93 VAL E N 1
ATOM 5382 C CA . VAL G 1 31 ? 199.533 308.964 328.574 1.00 96.46 93 VAL E CA 1
ATOM 5383 C C . VAL G 1 31 ? 200.950 309.073 328.002 1.00 96.19 93 VAL E C 1
ATOM 5384 O O . VAL G 1 31 ? 201.914 309.176 328.760 1.00 97.38 93 VAL E O 1
ATOM 5388 N N . SER G 1 32 ? 201.076 309.072 326.674 1.00 96.23 94 SER E N 1
ATOM 5389 C CA . SER G 1 32 ? 202.385 309.110 326.006 1.00 96.31 94 SER E CA 1
ATOM 5390 C C . SER G 1 32 ? 203.006 310.518 325.840 1.00 97.33 94 SER E C 1
ATOM 5391 O O . SER G 1 32 ? 203.977 310.674 325.092 1.00 97.25 94 SER E O 1
ATOM 5394 N N . ASP G 1 33 ? 202.465 311.528 326.530 1.00 98.27 95 ASP E N 1
ATOM 5395 C CA . ASP G 1 33 ? 203.063 312.871 326.552 1.00 98.90 95 ASP E CA 1
ATOM 5396 C C . ASP G 1 33 ? 204.431 312.859 327.225 1.00 98.64 95 ASP E C 1
ATOM 5397 O O . ASP G 1 33 ? 204.560 312.412 328.363 1.00 98.74 95 ASP E O 1
ATOM 5402 N N . VAL G 1 34 ? 205.449 313.341 326.521 1.00 98.50 96 VAL E N 1
ATOM 5403 C CA . VAL G 1 34 ? 206.754 313.570 327.133 1.00 99.80 96 VAL E CA 1
ATOM 5404 C C . VAL G 1 34 ? 207.559 314.583 326.324 1.00 97.84 96 VAL E C 1
ATOM 5405 O O . VAL G 1 34 ? 207.647 314.490 325.097 1.00 96.99 96 VAL E O 1
ATOM 5409 N N . THR G 1 35 ? 208.127 315.555 327.031 1.00 96.82 97 THR E N 1
ATOM 5410 C CA . THR G 1 35 ? 208.873 316.642 326.400 1.00 97.13 97 THR E CA 1
ATOM 5411 C C . THR G 1 35 ? 210.271 316.184 325.984 1.00 97.70 97 THR E C 1
ATOM 5412 O O . THR G 1 35 ? 210.831 315.236 326.553 1.00 98.30 97 THR E O 1
ATOM 5416 N N . ARG G 1 36 ? 210.806 316.853 324.966 1.00 98.47 98 ARG E N 1
ATOM 5417 C CA . ARG G 1 36 ? 212.151 316.586 324.470 1.00 98.66 98 ARG E CA 1
ATOM 5418 C C . ARG G 1 36 ? 213.151 317.443 325.231 1.00 99.17 98 ARG E C 1
ATOM 5419 O O . ARG G 1 36 ? 212.927 318.641 325.424 1.00 99.44 98 ARG E O 1
ATOM 5427 N N . GLY G 1 37 ? 214.254 316.835 325.658 1.00 100.25 99 GLY E N 1
ATOM 5428 C CA . GLY G 1 37 ? 215.267 317.565 326.409 1.00 101.32 99 GLY E CA 1
ATOM 5429 C C . GLY G 1 37 ? 216.364 316.701 326.987 1.00 103.58 99 GLY E C 1
ATOM 5430 O O . GLY G 1 37 ? 216.269 315.472 327.007 1.00 103.58 99 GLY E O 1
ATOM 5431 N N . ASN G 1 38 ? 217.409 317.368 327.461 1.00 106.68 100 ASN E N 1
ATOM 5432 C CA . ASN G 1 38 ? 218.538 316.704 328.113 1.00 109.48 100 ASN E CA 1
ATOM 5433 C C . ASN G 1 38 ? 218.242 316.247 329.549 1.00 109.94 100 ASN E C 1
ATOM 5434 O O . ASN G 1 38 ? 218.980 315.424 330.093 1.00 111.68 100 ASN E O 1
ATOM 5439 N N . GLY G 1 39 ? 217.179 316.780 330.159 1.00 107.53 101 GLY E N 1
ATOM 5440 C CA . GLY G 1 39 ? 216.811 316.434 331.532 1.00 105.78 101 GLY E CA 1
ATOM 5441 C C . GLY G 1 39 ? 216.269 315.026 331.704 1.00 104.46 101 GLY E C 1
ATOM 5442 O O . GLY G 1 39 ? 215.909 314.363 330.731 1.00 102.79 101 GLY E O 1
ATOM 5443 N N . LEU G 1 40 ? 216.231 314.569 332.954 1.00 105.52 102 LEU E N 1
ATOM 5444 C CA . LEU G 1 40 ? 215.648 313.266 333.301 1.00 105.64 102 LEU E CA 1
ATOM 5445 C C . LEU G 1 40 ? 214.131 313.344 333.176 1.00 103.65 102 LEU E C 1
ATOM 5446 O O . LEU G 1 40 ? 213.533 314.357 333.536 1.00 104.03 102 LEU E O 1
ATOM 5451 N N . THR G 1 41 ? 213.525 312.259 332.697 1.00 100.95 103 THR E N 1
ATOM 5452 C CA . THR G 1 41 ? 212.105 312.216 332.303 1.00 100.08 103 THR E CA 1
ATOM 5453 C C . THR G 1 41 ? 211.800 313.116 331.095 1.00 97.59 103 THR E C 1
ATOM 5454 O O . THR G 1 41 ? 210.729 313.726 331.018 1.00 96.68 103 THR E O 1
ATOM 5458 N N . HIS G 1 42 ? 212.758 313.199 330.171 1.00 95.33 104 HIS E N 1
ATOM 5459 C CA . HIS G 1 42 ? 212.555 313.805 328.855 1.00 93.88 104 HIS E CA 1
ATOM 5460 C C . HIS G 1 42 ? 212.958 312.786 327.799 1.00 90.33 104 HIS E C 1
ATOM 5461 O O . HIS G 1 42 ? 213.790 311.915 328.061 1.00 89.12 104 HIS E O 1
ATOM 5468 N N . ARG G 1 43 ? 212.369 312.895 326.610 1.00 89.16 105 ARG E N 1
ATOM 5469 C CA . ARG G 1 43 ? 212.857 312.136 325.450 1.00 88.27 105 ARG E CA 1
ATOM 5470 C C . ARG G 1 43 ? 214.035 312.894 324.828 1.00 88.63 105 ARG E C 1
ATOM 5471 O O . ARG G 1 43 ? 214.175 314.108 325.021 1.00 89.79 105 ARG E O 1
ATOM 5479 N N . VAL G 1 44 ? 214.894 312.170 324.114 1.00 89.21 106 VAL E N 1
ATOM 5480 C CA . VAL G 1 44 ? 216.058 312.764 323.451 1.00 90.44 106 VAL E CA 1
ATOM 5481 C C . VAL G 1 44 ? 215.734 312.970 321.978 1.00 89.75 106 VAL E C 1
ATOM 5482 O O . VAL G 1 44 ? 215.755 314.100 321.483 1.00 90.24 106 VAL E O 1
ATOM 5486 N N . GLY G 1 45 ? 215.431 311.872 321.290 1.00 88.99 107 GLY E N 1
ATOM 5487 C CA . GLY G 1 45 ? 215.039 311.907 319.886 1.00 87.84 107 GLY E CA 1
ATOM 5488 C C . GLY G 1 45 ? 213.540 312.058 319.743 1.00 86.16 107 GLY E C 1
ATOM 5489 O O . GLY G 1 45 ? 212.838 312.370 320.707 1.00 85.51 107 GLY E O 1
ATOM 5490 N N . LYS G 1 46 ? 213.057 311.829 318.528 1.00 86.10 108 LYS E N 1
ATOM 5491 C CA . LYS G 1 46 ? 211.621 311.862 318.240 1.00 87.26 108 LYS E CA 1
ATOM 5492 C C . LYS G 1 46 ? 210.934 310.507 318.443 1.00 85.85 108 LYS E C 1
ATOM 5493 O O . LYS G 1 46 ? 209.700 310.445 318.440 1.00 86.37 108 LYS E O 1
ATOM 5499 N N . ARG G 1 47 ? 211.724 309.444 318.623 1.00 84.65 109 ARG E N 1
ATOM 5500 C CA . ARG G 1 47 ? 211.215 308.077 318.757 1.00 83.23 109 ARG E CA 1
ATOM 5501 C C . ARG G 1 47 ? 211.579 307.458 320.102 1.00 80.65 109 ARG E C 1
ATOM 5502 O O . ARG G 1 47 ? 212.752 307.461 320.511 1.00 80.34 109 ARG E O 1
ATOM 5510 N N . PHE G 1 48 ? 210.572 306.910 320.777 1.00 79.45 110 PHE E N 1
ATOM 5511 C CA . PHE G 1 48 ? 210.799 306.142 321.997 1.00 79.09 110 PHE E CA 1
ATOM 5512 C C . PHE G 1 48 ? 209.788 305.020 322.161 1.00 78.77 110 PHE E C 1
ATOM 5513 O O . PHE G 1 48 ? 208.661 305.090 321.650 1.00 79.29 110 PHE E O 1
ATOM 5521 N N . CYS G 1 49 ? 210.220 303.979 322.869 1.00 78.97 111 CYS E N 1
ATOM 5522 C CA . CYS G 1 49 ? 209.381 302.830 323.152 1.00 79.26 111 CYS E CA 1
ATOM 5523 C C . CYS G 1 49 ? 208.891 302.929 324.577 1.00 78.60 111 CYS E C 1
ATOM 5524 O O . CYS G 1 49 ? 209.697 302.976 325.511 1.00 79.66 111 CYS E O 1
ATOM 5527 N N . VAL G 1 50 ? 207.571 302.984 324.731 1.00 78.71 112 VAL E N 1
ATOM 5528 C CA . VAL G 1 50 ? 206.929 302.824 326.025 1.00 78.66 112 VAL E CA 1
ATOM 5529 C C . VAL G 1 50 ? 206.884 301.328 326.294 1.00 78.02 112 VAL E C 1
ATOM 5530 O O . VAL G 1 50 ? 206.227 300.597 325.556 1.00 78.48 112 VAL E O 1
ATOM 5534 N N . LYS G 1 51 ? 207.581 300.876 327.334 1.00 78.31 113 LYS E N 1
ATOM 5535 C CA . LYS G 1 51 ? 207.583 299.456 327.676 1.00 77.80 113 LYS E CA 1
ATOM 5536 C C . LYS G 1 51 ? 206.351 299.090 328.485 1.00 75.45 113 LYS E C 1
ATOM 5537 O O . LYS G 1 51 ? 205.672 298.115 328.167 1.00 75.55 113 LYS E O 1
ATOM 5543 N N . SER G 1 52 ? 206.070 299.869 329.526 1.00 74.39 114 SER E N 1
ATOM 5544 C CA . SER G 1 52 ? 204.998 299.541 330.457 1.00 73.90 114 SER E CA 1
ATOM 5545 C C . SER G 1 52 ? 204.333 300.764 331.086 1.00 73.48 114 SER E C 1
ATOM 5546 O O . SER G 1 52 ? 204.960 301.827 331.255 1.00 72.84 114 SER E O 1
ATOM 5549 N N . VAL G 1 53 ? 203.053 300.579 331.423 1.00 74.65 115 VAL E N 1
ATOM 5550 C CA . VAL G 1 53 ? 202.208 301.594 332.048 1.00 75.88 115 VAL E CA 1
ATOM 5551 C C . VAL G 1 53 ? 201.708 301.037 333.376 1.00 76.01 115 VAL E C 1
ATOM 5552 O O . VAL G 1 53 ? 201.052 299.993 333.402 1.00 77.12 115 VAL E O 1
ATOM 5556 N N . TYR G 1 54 ? 202.023 301.735 334.465 1.00 77.07 116 TYR E N 1
ATOM 5557 C CA . TYR G 1 54 ? 201.578 301.372 335.806 1.00 78.34 116 TYR E CA 1
ATOM 5558 C C . TYR G 1 54 ? 200.562 302.414 336.258 1.00 79.07 116 TYR E C 1
ATOM 5559 O O . TYR G 1 54 ? 200.921 303.559 336.566 1.00 79.18 116 TYR E O 1
ATOM 5568 N N . VAL G 1 55 ? 199.290 302.017 336.233 1.00 81.03 117 VAL E N 1
ATOM 5569 C CA . VAL G 1 55 ? 198.184 302.829 336.734 1.00 81.82 117 VAL E CA 1
ATOM 5570 C C . VAL G 1 55 ? 197.919 302.401 338.162 1.00 80.94 117 VAL E C 1
ATOM 5571 O O . VAL G 1 55 ? 197.685 301.214 338.416 1.00 81.00 117 VAL E O 1
ATOM 5575 N N . LEU G 1 56 ? 197.958 303.352 339.093 1.00 81.64 118 LEU E N 1
ATOM 5576 C CA . LEU G 1 56 ? 197.547 303.057 340.463 1.00 83.46 118 LEU E CA 1
ATOM 5577 C C . LEU G 1 56 ? 196.976 304.266 341.172 1.00 82.89 118 LEU E C 1
ATOM 5578 O O . LEU G 1 56 ? 197.432 305.392 340.972 1.00 83.03 118 LEU E O 1
ATOM 5583 N N . GLY G 1 57 ? 195.977 304.014 342.010 1.00 83.68 119 GLY E N 1
ATOM 5584 C CA . GLY G 1 57 ? 195.320 305.071 342.757 1.00 84.43 119 GLY E CA 1
ATOM 5585 C C . GLY G 1 57 ? 193.986 304.639 343.320 1.00 85.19 119 GLY E C 1
ATOM 5586 O O . GLY G 1 57 ? 193.760 303.452 343.572 1.00 85.14 119 GLY E O 1
ATOM 5587 N N . LYS G 1 58 ? 193.104 305.615 343.511 1.00 86.67 120 LYS E N 1
ATOM 5588 C CA . LYS G 1 58 ? 191.806 305.389 344.127 1.00 87.06 120 LYS E CA 1
ATOM 5589 C C . LYS G 1 58 ? 190.713 306.010 343.274 1.00 87.08 120 LYS E C 1
ATOM 5590 O O . LYS G 1 58 ? 190.891 307.096 342.705 1.00 88.92 120 LYS E O 1
ATOM 5596 N N . ILE G 1 59 ? 189.587 305.304 343.203 1.00 87.62 121 ILE E N 1
ATOM 5597 C CA . ILE G 1 59 ? 188.361 305.813 342.588 1.00 88.79 121 ILE E CA 1
ATOM 5598 C C . ILE G 1 59 ? 187.360 305.957 343.730 1.00 89.00 121 ILE E C 1
ATOM 5599 O O . ILE G 1 59 ? 187.115 304.995 344.468 1.00 88.87 121 ILE E O 1
ATOM 5604 N N . TRP G 1 60 ? 186.793 307.157 343.872 1.00 90.98 122 TRP E N 1
ATOM 5605 C CA . TRP G 1 60 ? 186.001 307.503 345.054 1.00 92.62 122 TRP E CA 1
ATOM 5606 C C . TRP G 1 60 ? 184.840 308.445 344.770 1.00 94.46 122 TRP E C 1
ATOM 5607 O O . TRP G 1 60 ? 184.759 309.074 343.707 1.00 95.59 122 TRP E O 1
ATOM 5618 N N . MET G 1 61 ? 183.954 308.525 345.757 1.00 98.60 123 MET E N 1
ATOM 5619 C CA . MET G 1 61 ? 182.695 309.245 345.665 1.00 102.72 123 MET E CA 1
ATOM 5620 C C . MET G 1 61 ? 182.730 310.459 346.594 1.00 104.48 123 MET E C 1
ATOM 5621 O O . MET G 1 61 ? 183.402 310.441 347.627 1.00 103.90 123 MET E O 1
ATOM 5626 N N . ASP G 1 62 ? 181.992 311.504 346.225 1.00 108.51 124 ASP E N 1
ATOM 5627 C CA . ASP G 1 62 ? 181.904 312.733 347.025 1.00 113.48 124 ASP E CA 1
ATOM 5628 C C . ASP G 1 62 ? 181.000 312.500 348.247 1.00 116.59 124 ASP E C 1
ATOM 5629 O O . ASP G 1 62 ? 180.239 311.531 348.286 1.00 118.72 124 ASP E O 1
ATOM 5634 N N . GLU G 1 63 ? 181.090 313.391 349.236 1.00 119.83 125 GLU E N 1
ATOM 5635 C CA . GLU G 1 63 ? 180.313 313.279 350.483 1.00 122.73 125 GLU E CA 1
ATOM 5636 C C . GLU G 1 63 ? 178.800 313.439 350.296 1.00 123.34 125 GLU E C 1
ATOM 5637 O O . GLU G 1 63 ? 178.018 312.733 350.936 1.00 124.52 125 GLU E O 1
ATOM 5643 N N . ASN G 1 64 ? 178.395 314.378 349.445 1.00 123.79 126 ASN E N 1
ATOM 5644 C CA . ASN G 1 64 ? 176.972 314.567 349.120 1.00 124.66 126 ASN E CA 1
ATOM 5645 C C . ASN G 1 64 ? 176.386 313.472 348.211 1.00 122.05 126 ASN E C 1
ATOM 5646 O O . ASN G 1 64 ? 175.193 313.173 348.298 1.00 121.97 126 ASN E O 1
ATOM 5651 N N . ILE G 1 65 ? 177.221 312.882 347.354 1.00 119.97 127 ILE E N 1
ATOM 5652 C CA . ILE G 1 65 ? 176.783 311.855 346.394 1.00 120.09 127 ILE E CA 1
ATOM 5653 C C . ILE G 1 65 ? 176.644 310.471 347.046 1.00 119.74 127 ILE E C 1
ATOM 5654 O O . ILE G 1 65 ? 175.680 309.755 346.768 1.00 120.39 127 ILE E O 1
ATOM 5659 N N . LYS G 1 66 ? 177.606 310.101 347.895 1.00 118.70 128 LYS E N 1
ATOM 5660 C CA . LYS G 1 66 ? 177.644 308.766 348.532 1.00 117.29 128 LYS E CA 1
ATOM 5661 C C . LYS G 1 66 ? 176.401 308.377 349.346 1.00 116.58 128 LYS E C 1
ATOM 5662 O O . LYS G 1 66 ? 176.119 307.189 349.498 1.00 117.08 128 LYS E O 1
ATOM 5668 N N . THR G 1 67 ? 175.683 309.367 349.877 1.00 115.80 129 THR E N 1
ATOM 5669 C CA . THR G 1 67 ? 174.421 309.128 350.589 1.00 115.11 129 THR E CA 1
ATOM 5670 C C . THR G 1 67 ? 173.339 308.527 349.682 1.00 114.42 129 THR E C 1
ATOM 5671 O O . THR G 1 67 ? 172.583 307.647 350.114 1.00 115.71 129 THR E O 1
ATOM 5675 N N . LYS G 1 68 ? 173.284 308.998 348.434 1.00 113.46 130 LYS E N 1
ATOM 5676 C CA . LYS G 1 68 ? 172.316 308.516 347.440 1.00 113.61 130 LYS E CA 1
ATOM 5677 C C . LYS G 1 68 ? 172.677 307.104 346.992 1.00 110.45 130 LYS E C 1
ATOM 5678 O O . LYS G 1 68 ? 173.782 306.882 346.493 1.00 110.35 130 LYS E O 1
ATOM 5684 N N . ASN G 1 69 ? 171.750 306.160 347.161 1.00 107.57 131 ASN E N 1
ATOM 5685 C CA . ASN G 1 69 ? 172.021 304.752 346.845 1.00 105.34 131 ASN E CA 1
ATOM 5686 C C . ASN G 1 69 ? 172.050 304.486 345.337 1.00 101.80 131 ASN E C 1
ATOM 5687 O O . ASN G 1 69 ? 171.069 304.717 344.631 1.00 100.68 131 ASN E O 1
ATOM 5692 N N . HIS G 1 70 ? 173.200 304.025 344.857 1.00 100.34 132 HIS E N 1
ATOM 5693 C CA . HIS G 1 70 ? 173.390 303.669 343.452 1.00 99.81 132 HIS E CA 1
ATOM 5694 C C . HIS G 1 70 ? 174.661 302.838 343.325 1.00 98.76 132 HIS E C 1
ATOM 5695 O O . HIS G 1 70 ? 175.299 302.523 344.330 1.00 100.12 132 HIS E O 1
ATOM 5702 N N . THR G 1 71 ? 175.016 302.473 342.097 1.00 98.38 133 THR E N 1
ATOM 5703 C CA . THR G 1 71 ? 176.297 301.828 341.815 1.00 98.31 133 THR E CA 1
ATOM 5704 C C . THR G 1 71 ? 176.888 302.384 340.533 1.00 96.26 133 THR E C 1
ATOM 5705 O O . THR G 1 71 ? 176.150 302.771 339.624 1.00 96.51 133 THR E O 1
ATOM 5709 N N . ASN G 1 72 ? 178.217 302.433 340.467 1.00 95.00 134 ASN E N 1
ATOM 5710 C CA . ASN G 1 72 ? 178.903 302.738 339.209 1.00 94.43 134 ASN E CA 1
ATOM 5711 C C . ASN G 1 72 ? 180.312 302.170 339.118 1.00 92.72 134 ASN E C 1
ATOM 5712 O O . ASN G 1 72 ? 181.080 302.212 340.083 1.00 91.94 134 ASN E O 1
ATOM 5717 N N . THR G 1 73 ? 180.621 301.626 337.945 1.00 92.47 135 THR E N 1
ATOM 5718 C CA . THR G 1 73 ? 181.973 301.249 337.580 1.00 93.59 135 THR E CA 1
ATOM 5719 C C . THR G 1 73 ? 182.504 302.323 336.640 1.00 92.12 135 THR E C 1
ATOM 5720 O O . THR G 1 73 ? 181.734 302.944 335.891 1.00 92.15 135 THR E O 1
ATOM 5724 N N . VAL G 1 74 ? 183.813 302.550 336.700 1.00 90.69 136 VAL E N 1
ATOM 5725 C CA . VAL G 1 74 ? 184.495 303.398 335.736 1.00 90.90 136 VAL E CA 1
ATOM 5726 C C . VAL G 1 74 ? 185.198 302.481 334.750 1.00 89.73 136 VAL E C 1
ATOM 5727 O O . VAL G 1 74 ? 186.071 301.708 335.137 1.00 88.56 136 VAL E O 1
ATOM 5731 N N . MET G 1 75 ? 184.809 302.579 333.482 1.00 90.80 137 MET E N 1
ATOM 5732 C CA . MET G 1 75 ? 185.391 301.752 332.433 1.00 92.48 137 MET E CA 1
ATOM 5733 C C . MET G 1 75 ? 186.707 302.378 331.975 1.00 91.70 137 MET E C 1
ATOM 5734 O O . MET G 1 75 ? 186.715 303.292 331.145 1.00 92.80 137 MET E O 1
ATOM 5739 N N . PHE G 1 76 ? 187.814 301.900 332.539 1.00 91.42 138 PHE E N 1
ATOM 5740 C CA . PHE G 1 76 ? 189.145 302.286 332.072 1.00 90.69 138 PHE E CA 1
ATOM 5741 C C . PHE G 1 76 ? 189.441 301.538 330.782 1.00 87.68 138 PHE E C 1
ATOM 5742 O O . PHE G 1 76 ? 189.447 300.303 330.773 1.00 88.19 138 PHE E O 1
ATOM 5750 N N . TYR G 1 77 ? 189.656 302.291 329.705 1.00 85.01 139 TYR E N 1
ATOM 5751 C CA . TYR G 1 77 ? 190.158 301.752 328.445 1.00 83.73 139 TYR E CA 1
ATOM 5752 C C . TYR G 1 77 ? 191.514 302.379 328.181 1.00 83.97 139 TYR E C 1
ATOM 5753 O O . TYR G 1 77 ? 191.672 303.584 328.342 1.00 85.16 139 TYR E O 1
ATOM 5762 N N . LEU G 1 78 ? 192.490 301.562 327.793 1.00 84.24 140 LEU E N 1
ATOM 5763 C CA . LEU G 1 78 ? 193.787 302.049 327.330 1.00 85.26 140 LEU E CA 1
ATOM 5764 C C . LEU G 1 78 ? 193.892 301.747 325.841 1.00 85.21 140 LEU E C 1
ATOM 5765 O O . LEU G 1 78 ? 194.217 300.614 325.454 1.00 84.49 140 LEU E O 1
ATOM 5770 N N . VAL G 1 79 ? 193.608 302.755 325.011 1.00 85.77 141 VAL E N 1
ATOM 5771 C CA . VAL G 1 79 ? 193.674 302.573 323.560 1.00 85.96 141 VAL E CA 1
ATOM 5772 C C . VAL G 1 79 ? 194.920 303.210 322.986 1.00 84.74 141 VAL E C 1
ATOM 5773 O O . VAL G 1 79 ? 195.495 304.121 323.581 1.00 84.70 141 VAL E O 1
ATOM 5777 N N . ARG G 1 80 ? 195.322 302.718 321.822 1.00 84.37 142 ARG E N 1
ATOM 5778 C CA . ARG G 1 80 ? 196.427 303.290 321.077 1.00 85.33 142 ARG E CA 1
ATOM 5779 C C . ARG G 1 80 ? 195.884 303.726 319.742 1.00 85.40 142 ARG E C 1
ATOM 5780 O O . ARG G 1 80 ? 195.254 302.916 319.058 1.00 84.96 142 ARG E O 1
ATOM 5788 N N . ASP G 1 81 ? 196.127 304.984 319.359 1.00 86.56 143 ASP E N 1
ATOM 5789 C CA . ASP G 1 81 ? 195.804 305.403 317.989 1.00 87.57 143 ASP E CA 1
ATOM 5790 C C . ASP G 1 81 ? 197.073 305.445 317.140 1.00 86.72 143 ASP E C 1
ATOM 5791 O O . ASP G 1 81 ? 198.122 305.944 317.581 1.00 86.11 143 ASP E O 1
ATOM 5796 N N . ARG G 1 82 ? 196.967 304.883 315.937 1.00 87.02 144 ARG E N 1
ATOM 5797 C CA . ARG G 1 82 ? 198.085 304.830 314.998 1.00 88.83 144 ARG E CA 1
ATOM 5798 C C . ARG G 1 82 ? 198.240 306.105 314.168 1.00 90.68 144 ARG E C 1
ATOM 5799 O O . ARG G 1 82 ? 199.256 306.264 313.489 1.00 93.57 144 ARG E O 1
ATOM 5807 N N . ARG G 1 83 ? 197.249 307.000 314.208 1.00 91.50 145 ARG E N 1
ATOM 5808 C CA . ARG G 1 83 ? 197.253 308.202 313.376 1.00 93.16 145 ARG E CA 1
ATOM 5809 C C . ARG G 1 83 ? 196.634 309.405 314.091 1.00 94.59 145 ARG E C 1
ATOM 5810 O O . ARG G 1 83 ? 195.502 309.787 313.794 1.00 96.24 145 ARG E O 1
ATOM 5818 N N . PRO G 1 84 ? 197.374 310.009 315.036 1.00 96.65 146 PRO E N 1
ATOM 5819 C CA . PRO G 1 84 ? 196.888 311.207 315.721 1.00 99.01 146 PRO E CA 1
ATOM 5820 C C . PRO G 1 84 ? 196.934 312.449 314.837 1.00 100.75 146 PRO E C 1
ATOM 5821 O O . PRO G 1 84 ? 197.912 312.660 314.116 1.00 100.30 146 PRO E O 1
ATOM 5825 N N . PHE G 1 85 ? 195.871 313.248 314.896 1.00 104.11 147 PHE E N 1
ATOM 5826 C CA . PHE G 1 85 ? 195.777 314.489 314.138 1.00 109.34 147 PHE E CA 1
ATOM 5827 C C . PHE G 1 85 ? 194.891 315.473 314.891 1.00 107.38 147 PHE E C 1
ATOM 5828 O O . PHE G 1 85 ? 193.760 315.142 315.246 1.00 107.68 147 PHE E O 1
ATOM 5836 N N . GLY G 1 86 ? 195.409 316.677 315.130 1.00 107.38 148 GLY E N 1
ATOM 5837 C CA . GLY G 1 86 ? 194.695 317.689 315.904 1.00 108.04 148 GLY E CA 1
ATOM 5838 C C . GLY G 1 86 ? 194.625 317.317 317.374 1.00 107.83 148 GLY E C 1
ATOM 5839 O O . GLY G 1 86 ? 195.543 316.687 317.900 1.00 106.91 148 GLY E O 1
ATOM 5840 N N . THR G 1 87 ? 193.533 317.708 318.029 1.00 109.01 149 THR E N 1
ATOM 5841 C CA . THR G 1 87 ? 193.305 317.387 319.442 1.00 110.63 149 THR E CA 1
ATOM 5842 C C . THR G 1 87 ? 192.797 315.954 319.616 1.00 109.63 149 THR E C 1
ATOM 5843 O O . THR G 1 87 ? 192.371 315.312 318.652 1.00 109.70 149 THR E O 1
ATOM 5847 N N . ALA G 1 88 ? 192.848 315.467 320.855 1.00 108.50 150 ALA E N 1
ATOM 5848 C CA . ALA G 1 88 ? 192.394 314.115 321.190 1.00 107.61 150 ALA E CA 1
ATOM 5849 C C . ALA G 1 88 ? 190.875 314.038 321.117 1.00 107.09 150 ALA E C 1
ATOM 5850 O O . ALA G 1 88 ? 190.183 314.858 321.723 1.00 107.08 150 ALA E O 1
ATOM 5852 N N . MET G 1 89 ? 190.368 313.053 320.377 1.00 107.83 151 MET E N 1
ATOM 5853 C CA . MET G 1 89 ? 188.929 312.916 320.152 1.00 108.54 151 MET E CA 1
ATOM 5854 C C . MET G 1 89 ? 188.207 312.440 321.407 1.00 107.91 151 MET E C 1
ATOM 5855 O O . MET G 1 89 ? 188.783 311.739 322.240 1.00 107.21 151 MET E O 1
ATOM 5860 N N . ASP G 1 90 ? 186.941 312.835 321.522 1.00 109.29 152 ASP E N 1
ATOM 5861 C CA . ASP G 1 90 ? 186.128 312.555 322.706 1.00 111.01 152 ASP E CA 1
ATOM 5862 C C . ASP G 1 90 ? 185.679 311.091 322.728 1.00 108.87 152 ASP E C 1
ATOM 5863 O O . ASP G 1 90 ? 185.609 310.439 321.684 1.00 108.86 152 ASP E O 1
ATOM 5868 N N . PHE G 1 91 ? 185.387 310.589 323.927 1.00 106.88 153 PHE E N 1
ATOM 5869 C CA . PHE G 1 91 ? 184.956 309.198 324.141 1.00 105.75 153 PHE E CA 1
ATOM 5870 C C . PHE G 1 91 ? 183.739 308.797 323.301 1.00 104.45 153 PHE E C 1
ATOM 5871 O O . PHE G 1 91 ? 183.694 307.689 322.764 1.00 104.54 153 PHE E O 1
ATOM 5879 N N . GLY G 1 92 ? 182.764 309.698 323.198 1.00 102.81 154 GLY E N 1
ATOM 5880 C CA . GLY G 1 92 ? 181.556 309.461 322.406 1.00 101.72 154 GLY E CA 1
ATOM 5881 C C . GLY G 1 92 ? 181.781 309.297 320.911 1.00 100.18 154 GLY E C 1
ATOM 5882 O O . GLY G 1 92 ? 181.049 308.552 320.257 1.00 99.74 154 GLY E O 1
ATOM 5883 N N . GLN G 1 93 ? 182.794 309.981 320.375 1.00 99.51 155 GLN E N 1
ATOM 5884 C CA . GLN G 1 93 ? 183.084 309.968 318.929 1.00 100.47 155 GLN E CA 1
ATOM 5885 C C . GLN G 1 93 ? 184.278 309.078 318.521 1.00 97.81 155 GLN E C 1
ATOM 5886 O O . GLN G 1 93 ? 184.814 309.225 317.419 1.00 95.86 155 GLN E O 1
ATOM 5892 N N . VAL G 1 94 ? 184.683 308.167 319.410 1.00 96.72 156 VAL E N 1
ATOM 5893 C CA . VAL G 1 94 ? 185.643 307.097 319.094 1.00 95.93 156 VAL E CA 1
ATOM 5894 C C . VAL G 1 94 ? 184.971 305.738 319.290 1.00 94.70 156 VAL E C 1
ATOM 5895 O O . VAL G 1 94 ? 184.933 304.912 318.370 1.00 94.31 156 VAL E O 1
ATOM 5899 N N . PHE G 1 95 ? 184.460 305.511 320.498 1.00 94.62 157 PHE E N 1
ATOM 5900 C CA . PHE G 1 95 ? 183.683 304.317 320.806 1.00 94.82 157 PHE E CA 1
ATOM 5901 C C . PHE G 1 95 ? 182.234 304.533 320.396 1.00 94.68 157 PHE E C 1
ATOM 5902 O O . PHE G 1 95 ? 181.660 305.577 320.715 1.00 94.84 157 PHE E O 1
ATOM 5910 N N . ASN G 1 96 ? 181.644 303.561 319.698 1.00 95.54 158 ASN E N 1
ATOM 5911 C CA . ASN G 1 96 ? 180.195 303.584 319.434 1.00 97.39 158 ASN E CA 1
ATOM 5912 C C . ASN G 1 96 ? 179.468 302.667 320.408 1.00 96.60 158 ASN E C 1
ATOM 5913 O O . ASN G 1 96 ? 180.020 301.662 320.863 1.00 94.98 158 ASN E O 1
ATOM 5918 N N . MET G 1 97 ? 178.224 303.022 320.714 1.00 97.83 159 MET E N 1
ATOM 5919 C CA . MET G 1 97 ? 177.503 302.435 321.842 1.00 99.80 159 MET E CA 1
ATOM 5920 C C . MET G 1 97 ? 176.047 302.893 321.881 1.00 100.61 159 MET E C 1
ATOM 5921 O O . MET G 1 97 ? 175.710 303.966 321.375 1.00 101.34 159 MET E O 1
ATOM 5926 N N . TYR G 1 98 ? 175.194 302.076 322.494 1.00 101.24 160 TYR E N 1
ATOM 5927 C CA . TYR G 1 98 ? 173.772 302.385 322.627 1.00 103.35 160 TYR E CA 1
ATOM 5928 C C . TYR G 1 98 ? 173.540 303.395 323.751 1.00 105.26 160 TYR E C 1
ATOM 5929 O O . TYR G 1 98 ? 173.901 303.126 324.892 1.00 106.85 160 TYR E O 1
ATOM 5938 N N . ASP G 1 99 ? 172.934 304.540 323.426 1.00 107.53 161 ASP E N 1
ATOM 5939 C CA . ASP G 1 99 ? 172.570 305.574 324.414 1.00 110.69 161 ASP E CA 1
ATOM 5940 C C . ASP G 1 99 ? 173.779 306.120 325.203 1.00 110.31 161 ASP E C 1
ATOM 5941 O O . ASP G 1 99 ? 173.672 306.416 326.398 1.00 110.84 161 ASP E O 1
ATOM 5946 N N . ASN G 1 100 ? 174.920 306.251 324.524 1.00 109.32 162 ASN E N 1
ATOM 5947 C CA . ASN G 1 100 ? 176.176 306.711 325.138 1.00 109.42 162 ASN E CA 1
ATOM 5948 C C . ASN G 1 100 ? 176.592 305.898 326.379 1.00 109.03 162 ASN E C 1
ATOM 5949 O O . ASN G 1 100 ? 177.095 306.453 327.360 1.00 110.17 162 ASN E O 1
ATOM 5954 N N . GLU G 1 101 ? 176.389 304.582 326.307 1.00 107.53 163 GLU E N 1
ATOM 5955 C CA . GLU G 1 101 ? 176.604 303.673 327.437 1.00 105.85 163 GLU E CA 1
ATOM 5956 C C . GLU G 1 101 ? 177.990 303.021 327.346 1.00 101.65 163 GLU E C 1
ATOM 5957 O O . GLU G 1 101 ? 178.237 302.241 326.424 1.00 101.36 163 GLU E O 1
ATOM 5963 N N . PRO G 1 102 ? 178.893 303.319 328.304 1.00 96.78 164 PRO E N 1
ATOM 5964 C CA . PRO G 1 102 ? 180.262 302.796 328.198 1.00 94.57 164 PRO E CA 1
ATOM 5965 C C . PRO G 1 102 ? 180.439 301.279 328.379 1.00 91.63 164 PRO E C 1
ATOM 5966 O O . PRO G 1 102 ? 181.486 300.754 328.002 1.00 92.39 164 PRO E O 1
ATOM 5970 N N . SER G 1 103 ? 179.455 300.586 328.951 1.00 89.21 165 SER E N 1
ATOM 5971 C CA . SER G 1 103 ? 179.520 299.125 329.066 1.00 88.19 165 SER E CA 1
ATOM 5972 C C . SER G 1 103 ? 179.345 298.416 327.713 1.00 87.57 165 SER E C 1
ATOM 5973 O O . SER G 1 103 ? 179.855 297.310 327.532 1.00 87.39 165 SER E O 1
ATOM 5976 N N . THR G 1 104 ? 178.635 299.055 326.776 1.00 88.08 166 THR E N 1
ATOM 5977 C CA . THR G 1 104 ? 178.461 298.542 325.405 1.00 88.27 166 THR E CA 1
ATOM 5978 C C . THR G 1 104 ? 179.432 299.211 324.415 1.00 88.79 166 THR E C 1
ATOM 5979 O O . THR G 1 104 ? 179.111 299.359 323.233 1.00 89.05 166 THR E O 1
ATOM 5983 N N . ALA G 1 105 ? 180.621 299.587 324.888 1.00 89.34 167 ALA E N 1
ATOM 5984 C CA . ALA G 1 105 ? 181.544 300.411 324.108 1.00 89.52 167 ALA E CA 1
ATOM 5985 C C . ALA G 1 105 ? 182.570 299.570 323.357 1.00 89.64 167 ALA E C 1
ATOM 5986 O O . ALA G 1 105 ? 183.359 298.844 323.968 1.00 88.41 167 ALA E O 1
ATOM 5988 N N . THR G 1 106 ? 182.532 299.669 322.031 1.00 90.30 168 THR E N 1
ATOM 5989 C CA . THR G 1 106 ? 183.597 299.182 321.158 1.00 91.00 168 THR E CA 1
ATOM 5990 C C . THR G 1 106 ? 183.974 300.297 320.192 1.00 89.77 168 THR E C 1
ATOM 5991 O O . THR G 1 106 ? 183.231 301.277 320.037 1.00 90.94 168 THR E O 1
ATOM 5995 N N . ILE G 1 107 ? 185.118 300.128 319.533 1.00 88.89 169 ILE E N 1
ATOM 5996 C CA . ILE G 1 107 ? 185.672 301.146 318.636 1.00 89.00 169 ILE E CA 1
ATOM 5997 C C . ILE G 1 107 ? 184.752 301.290 317.423 1.00 89.55 169 ILE E C 1
ATOM 5998 O O . ILE G 1 107 ? 184.216 300.292 316.935 1.00 89.50 169 ILE E O 1
ATOM 6003 N N . LYS G 1 108 ? 184.566 302.526 316.950 1.00 91.75 170 LYS E N 1
ATOM 6004 C CA . LYS G 1 108 ? 183.707 302.793 315.779 1.00 93.71 170 LYS E CA 1
ATOM 6005 C C . LYS G 1 108 ? 184.128 302.000 314.543 1.00 93.62 170 LYS E C 1
ATOM 6006 O O . LYS G 1 108 ? 185.297 301.642 314.383 1.00 92.60 170 LYS E O 1
ATOM 6012 N N . ASN G 1 109 ? 183.154 301.750 313.675 1.00 95.91 171 ASN E N 1
ATOM 6013 C CA . ASN G 1 109 ? 183.335 300.897 312.502 1.00 97.56 171 ASN E CA 1
ATOM 6014 C C . ASN G 1 109 ? 184.388 301.426 311.525 1.00 98.78 171 ASN E C 1
ATOM 6015 O O . ASN G 1 109 ? 185.182 300.651 310.991 1.00 99.35 171 ASN E O 1
ATOM 6020 N N . ASP G 1 110 ? 184.394 302.741 311.308 1.00 100.91 172 ASP E N 1
ATOM 6021 C CA . ASP G 1 110 ? 185.314 303.375 310.356 1.00 102.17 172 ASP E CA 1
ATOM 6022 C C . ASP G 1 110 ? 186.741 303.431 310.878 1.00 98.22 172 ASP E C 1
ATOM 6023 O O . ASP G 1 110 ? 187.671 303.003 310.192 1.00 98.57 172 ASP E O 1
ATOM 6028 N N . LEU G 1 111 ? 186.904 303.936 312.099 1.00 95.88 173 LEU E N 1
ATOM 6029 C CA . LEU G 1 111 ? 188.234 304.178 312.682 1.00 95.01 173 LEU E CA 1
ATOM 6030 C C . LEU G 1 111 ? 188.685 303.027 313.599 1.00 91.19 173 LEU E C 1
ATOM 6031 O O . LEU G 1 111 ? 189.263 303.237 314.667 1.00 90.33 173 LEU E O 1
ATOM 6036 N N . ARG G 1 112 ? 188.436 301.806 313.134 1.00 89.10 174 ARG E N 1
ATOM 6037 C CA . ARG G 1 112 ? 188.819 300.574 313.815 1.00 88.40 174 ARG E CA 1
ATOM 6038 C C . ARG G 1 112 ? 190.259 300.193 313.473 1.00 87.98 174 ARG E C 1
ATOM 6039 O O . ARG G 1 112 ? 190.949 299.554 314.266 1.00 86.23 174 ARG E O 1
ATOM 6047 N N . ASP G 1 113 ? 190.678 300.557 312.264 1.00 90.28 175 ASP E N 1
ATOM 6048 C CA . ASP G 1 113 ? 192.074 300.482 311.838 1.00 92.60 175 ASP E CA 1
ATOM 6049 C C . ASP G 1 113 ? 192.976 301.449 312.620 1.00 91.06 175 ASP E C 1
ATOM 6050 O O . ASP G 1 113 ? 194.121 301.117 312.932 1.00 91.02 175 ASP E O 1
ATOM 6055 N N . ARG G 1 114 ? 192.458 302.640 312.919 1.00 89.63 176 ARG E N 1
ATOM 6056 C CA . ARG G 1 114 ? 193.228 303.691 313.592 1.00 87.72 176 ARG E CA 1
ATOM 6057 C C . ARG G 1 114 ? 193.456 303.385 315.072 1.00 86.04 176 ARG E C 1
ATOM 6058 O O . ARG G 1 114 ? 194.602 303.406 315.543 1.00 88.27 176 ARG E O 1
ATOM 6066 N N . TYR G 1 115 ? 192.358 303.120 315.785 1.00 82.44 177 TYR E N 1
ATOM 6067 C CA . TYR G 1 115 ? 192.365 302.872 317.231 1.00 79.29 177 TYR E CA 1
ATOM 6068 C C . TYR G 1 115 ? 192.263 301.378 317.545 1.00 79.91 177 TYR E C 1
ATOM 6069 O O . TYR G 1 115 ? 191.501 300.657 316.901 1.00 79.67 177 TYR E O 1
ATOM 6078 N N . GLN G 1 116 ? 193.028 300.928 318.539 1.00 81.46 178 GLN E N 1
ATOM 6079 C CA . GLN G 1 116 ? 192.869 299.588 319.115 1.00 81.82 178 GLN E CA 1
ATOM 6080 C C . GLN G 1 116 ? 192.910 299.678 320.631 1.00 81.52 178 GLN E C 1
ATOM 6081 O O . GLN G 1 116 ? 193.688 300.460 321.190 1.00 83.07 178 GLN E O 1
ATOM 6087 N N . VAL G 1 117 ? 192.084 298.861 321.281 1.00 81.89 179 VAL E N 1
ATOM 6088 C CA . VAL G 1 117 ? 192.045 298.772 322.737 1.00 83.30 179 VAL E CA 1
ATOM 6089 C C . VAL G 1 117 ? 193.125 297.786 323.181 1.00 85.59 179 VAL E C 1
ATOM 6090 O O . VAL G 1 117 ? 193.044 296.598 322.866 1.00 86.18 179 VAL E O 1
ATOM 6094 N N . LEU G 1 118 ? 194.134 298.282 323.897 1.00 86.96 180 LEU E N 1
ATOM 6095 C CA . LEU G 1 118 ? 195.221 297.433 324.397 1.00 87.17 180 LEU E CA 1
ATOM 6096 C C . LEU G 1 118 ? 194.803 296.709 325.669 1.00 84.79 180 LEU E C 1
ATOM 6097 O O . LEU G 1 118 ? 195.016 295.504 325.799 1.00 84.94 180 LEU E O 1
ATOM 6102 N N . ARG G 1 119 ? 194.227 297.457 326.607 1.00 84.84 181 ARG E N 1
ATOM 6103 C CA . ARG G 1 119 ? 193.667 296.901 327.837 1.00 86.06 181 ARG E CA 1
ATOM 6104 C C . ARG G 1 119 ? 192.364 297.600 328.184 1.00 85.15 181 ARG E C 1
ATOM 6105 O O . ARG G 1 119 ? 192.190 298.779 327.878 1.00 86.17 181 ARG E O 1
ATOM 6113 N N . LYS G 1 120 ? 191.449 296.866 328.811 1.00 84.98 182 LYS E N 1
ATOM 6114 C CA . LYS G 1 120 ? 190.312 297.475 329.493 1.00 86.54 182 LYS E CA 1
ATOM 6115 C C . LYS G 1 120 ? 190.216 296.906 330.903 1.00 85.58 182 LYS E C 1
ATOM 6116 O O . LYS G 1 120 ? 190.545 295.740 331.130 1.00 85.61 182 LYS E O 1
ATOM 6122 N N . PHE G 1 121 ? 189.776 297.735 331.844 1.00 85.89 183 PHE E N 1
ATOM 6123 C CA . PHE G 1 121 ? 189.517 297.274 333.211 1.00 86.43 183 PHE E CA 1
ATOM 6124 C C . PHE G 1 121 ? 188.523 298.185 333.920 1.00 87.54 183 PHE E C 1
ATOM 6125 O O . PHE G 1 121 ? 188.224 299.282 333.441 1.00 88.12 183 PHE E O 1
ATOM 6133 N N . THR G 1 122 ? 188.002 297.709 335.048 1.00 88.92 184 THR E N 1
ATOM 6134 C CA . THR G 1 122 ? 186.908 298.373 335.759 1.00 89.98 184 THR E CA 1
ATOM 6135 C C . THR G 1 122 ? 187.186 298.495 337.255 1.00 91.17 184 THR E C 1
ATOM 6136 O O . THR G 1 122 ? 188.144 297.914 337.771 1.00 91.35 184 THR E O 1
ATOM 6140 N N . SER G 1 123 ? 186.344 299.267 337.938 1.00 92.11 185 SER E N 1
ATOM 6141 C CA . SER G 1 123 ? 186.390 299.386 339.397 1.00 93.48 185 SER E CA 1
ATOM 6142 C C . SER G 1 123 ? 185.051 299.890 339.931 1.00 93.72 185 SER E C 1
ATOM 6143 O O . SER G 1 123 ? 184.751 301.082 339.843 1.00 93.65 185 SER E O 1
ATOM 6146 N N . THR G 1 124 ? 184.255 298.970 340.477 1.00 95.32 186 THR E N 1
ATOM 6147 C CA . THR G 1 124 ? 182.909 299.285 340.969 1.00 96.83 186 THR E CA 1
ATOM 6148 C C . THR G 1 124 ? 182.921 300.044 342.300 1.00 95.22 186 THR E C 1
ATOM 6149 O O . THR G 1 124 ? 183.757 299.786 343.169 1.00 94.30 186 THR E O 1
ATOM 6153 N N . VAL G 1 125 ? 181.988 300.987 342.431 1.00 95.45 187 VAL E N 1
ATOM 6154 C CA . VAL G 1 125 ? 181.789 301.767 343.655 1.00 95.72 187 VAL E CA 1
ATOM 6155 C C . VAL G 1 125 ? 180.286 301.912 343.877 1.00 95.89 187 VAL E C 1
ATOM 6156 O O . VAL G 1 125 ? 179.538 302.157 342.922 1.00 96.50 187 VAL E O 1
ATOM 6160 N N . THR G 1 126 ? 179.859 301.774 345.132 1.00 97.81 188 THR E N 1
ATOM 6161 C CA . THR G 1 126 ? 178.440 301.828 345.493 1.00 100.06 188 THR E CA 1
ATOM 6162 C C . THR G 1 126 ? 178.151 302.974 346.462 1.00 99.98 188 THR E C 1
ATOM 6163 O O . THR G 1 126 ? 178.983 303.308 347.308 1.00 100.34 188 THR E O 1
ATOM 6167 N N . GLY G 1 127 ? 176.966 303.564 346.323 1.00 100.96 189 GLY E N 1
ATOM 6168 C CA . GLY G 1 127 ? 176.443 304.539 347.277 1.00 101.94 189 GLY E CA 1
ATOM 6169 C C . GLY G 1 127 ? 175.617 303.857 348.354 1.00 102.39 189 GLY E C 1
ATOM 6170 O O . GLY G 1 127 ? 175.581 302.626 348.438 1.00 102.26 189 GLY E O 1
ATOM 6171 N N . GLY G 1 128 ? 174.949 304.667 349.173 1.00 103.54 190 GLY E N 1
ATOM 6172 C CA . GLY G 1 128 ? 174.118 304.172 350.272 1.00 104.23 190 GLY E CA 1
ATOM 6173 C C . GLY G 1 128 ? 174.039 305.171 351.413 1.00 105.39 190 GLY E C 1
ATOM 6174 O O . GLY G 1 128 ? 175.066 305.671 351.875 1.00 106.51 190 GLY E O 1
ATOM 6175 N N . GLN G 1 129 ? 172.819 305.466 351.857 1.00 106.48 191 GLN E N 1
ATOM 6176 C CA . GLN G 1 129 ? 172.589 306.397 352.966 1.00 108.64 191 GLN E CA 1
ATOM 6177 C C . GLN G 1 129 ? 173.219 305.924 354.276 1.00 107.83 191 GLN E C 1
ATOM 6178 O O . GLN G 1 129 ? 173.976 306.666 354.902 1.00 107.79 191 GLN E O 1
ATOM 6184 N N . TYR G 1 130 ? 172.907 304.691 354.672 1.00 108.21 192 TYR E N 1
ATOM 6185 C CA . TYR G 1 130 ? 173.375 304.122 355.944 1.00 109.11 192 TYR E CA 1
ATOM 6186 C C . TYR G 1 130 ? 174.609 303.224 355.830 1.00 106.94 192 TYR E C 1
ATOM 6187 O O . TYR G 1 130 ? 175.280 302.982 356.834 1.00 107.19 192 TYR E O 1
ATOM 6196 N N . ALA G 1 131 ? 174.894 302.718 354.631 1.00 106.01 193 ALA E N 1
ATOM 6197 C CA . ALA G 1 131 ? 176.053 301.851 354.411 1.00 106.53 193 ALA E CA 1
ATOM 6198 C C . ALA G 1 131 ? 176.479 301.891 352.949 1.00 106.92 193 ALA E C 1
ATOM 6199 O O . ALA G 1 131 ? 175.731 301.455 352.072 1.00 106.95 193 ALA E O 1
ATOM 6201 N N . SER G 1 132 ? 177.684 302.406 352.701 1.00 108.05 194 SER E N 1
ATOM 6202 C CA . SER G 1 132 ? 178.186 302.638 351.347 1.00 109.82 194 SER E CA 1
ATOM 6203 C C . SER G 1 132 ? 179.614 302.133 351.184 1.00 109.44 194 SER E C 1
ATOM 6204 O O . SER G 1 132 ? 180.421 302.239 352.108 1.00 109.65 194 SER E O 1
ATOM 6207 N N . LYS G 1 133 ? 179.910 301.587 350.004 1.00 109.48 195 LYS E N 1
ATOM 6208 C CA . LYS G 1 133 ? 181.281 301.287 349.594 1.00 109.91 195 LYS E CA 1
ATOM 6209 C C . LYS G 1 133 ? 181.827 302.527 348.884 1.00 108.93 195 LYS E C 1
ATOM 6210 O O . LYS G 1 133 ? 181.882 302.584 347.657 1.00 107.23 195 LYS E O 1
ATOM 6216 N N . GLU G 1 134 ? 182.213 303.517 349.689 1.00 109.03 196 GLU E N 1
ATOM 6217 C CA . GLU G 1 134 ? 182.619 304.854 349.224 1.00 108.11 196 GLU E CA 1
ATOM 6218 C C . GLU G 1 134 ? 183.690 304.857 348.133 1.00 103.24 196 GLU E C 1
ATOM 6219 O O . GLU G 1 134 ? 183.609 305.653 347.195 1.00 102.65 196 GLU E O 1
ATOM 6225 N N . GLN G 1 135 ? 184.686 303.982 348.268 1.00 99.94 197 GLN E N 1
ATOM 6226 C CA . GLN G 1 135 ? 185.877 304.014 347.414 1.00 97.58 197 GLN E CA 1
ATOM 6227 C C . GLN G 1 135 ? 186.342 302.631 346.979 1.00 94.79 197 GLN E C 1
ATOM 6228 O O . GLN G 1 135 ? 185.959 301.618 347.569 1.00 95.18 197 GLN E O 1
ATOM 6234 N N . ALA G 1 136 ? 187.172 302.612 345.939 1.00 92.68 198 ALA E N 1
ATOM 6235 C CA . ALA G 1 136 ? 187.830 301.389 345.472 1.00 91.18 198 ALA E CA 1
ATOM 6236 C C . ALA G 1 136 ? 189.237 301.703 344.973 1.00 89.89 198 ALA E C 1
ATOM 6237 O O . ALA G 1 136 ? 189.497 302.797 344.452 1.00 90.54 198 ALA E O 1
ATOM 6239 N N . LEU G 1 137 ? 190.132 300.732 345.133 1.00 89.43 199 LEU E N 1
ATOM 6240 C CA . LEU G 1 137 ? 191.555 300.915 344.857 1.00 89.90 199 LEU E CA 1
ATOM 6241 C C . LEU G 1 137 ? 191.926 300.323 343.507 1.00 87.76 199 LEU E C 1
ATOM 6242 O O . LEU G 1 137 ? 191.745 299.127 343.279 1.00 86.64 199 LEU E O 1
ATOM 6247 N N . VAL G 1 138 ? 192.444 301.170 342.622 1.00 88.57 200 VAL E N 1
ATOM 6248 C CA . VAL G 1 138 ? 192.954 300.738 341.327 1.00 89.53 200 VAL E CA 1
ATOM 6249 C C . VAL G 1 138 ? 194.446 300.467 341.473 1.00 88.85 200 VAL E C 1
ATOM 6250 O O . VAL G 1 138 ? 195.191 301.326 341.948 1.00 88.78 200 VAL E O 1
ATOM 6254 N N . LYS G 1 139 ? 194.859 299.261 341.088 1.00 88.77 201 LYS E N 1
ATOM 6255 C CA . LYS G 1 139 ? 196.269 298.904 340.958 1.00 89.73 201 LYS E CA 1
ATOM 6256 C C . LYS G 1 139 ? 196.404 298.007 339.738 1.00 87.26 201 LYS E C 1
ATOM 6257 O O . LYS G 1 139 ? 195.855 296.905 339.715 1.00 87.51 201 LYS E O 1
ATOM 6263 N N . LYS G 1 140 ? 197.118 298.489 338.724 1.00 86.39 202 LYS E N 1
ATOM 6264 C CA . LYS G 1 140 ? 197.171 297.815 337.432 1.00 85.94 202 LYS E CA 1
ATOM 6265 C C . LYS G 1 140 ? 198.475 298.131 336.701 1.00 83.79 202 LYS E C 1
ATOM 6266 O O . LYS G 1 140 ? 198.715 299.278 336.314 1.00 83.42 202 LYS E O 1
ATOM 6272 N N . PHE G 1 141 ? 199.315 297.108 336.538 1.00 81.73 203 PHE E N 1
ATOM 6273 C CA . PHE G 1 141 ? 200.543 297.199 335.754 1.00 81.26 203 PHE E CA 1
ATOM 6274 C C . PHE G 1 141 ? 200.298 296.513 334.419 1.00 80.96 203 PHE E C 1
ATOM 6275 O O . PHE G 1 141 ? 199.904 295.348 334.384 1.00 81.74 203 PHE E O 1
ATOM 6283 N N . MET G 1 142 ? 200.533 297.242 333.331 1.00 82.90 204 MET E N 1
ATOM 6284 C CA . MET G 1 142 ? 200.286 296.753 331.979 1.00 84.75 204 MET E CA 1
ATOM 6285 C C . MET G 1 142 ? 201.564 296.884 331.169 1.00 85.74 204 MET E C 1
ATOM 6286 O O . MET G 1 142 ? 202.075 297.992 330.984 1.00 85.63 204 MET E O 1
ATOM 6291 N N . LYS G 1 143 ? 202.072 295.747 330.699 1.00 88.86 205 LYS E N 1
ATOM 6292 C CA . LYS G 1 143 ? 203.300 295.687 329.912 1.00 92.64 205 LYS E CA 1
ATOM 6293 C C . LYS G 1 143 ? 202.922 295.664 328.429 1.00 89.45 205 LYS E C 1
ATOM 6294 O O . LYS G 1 143 ? 202.309 294.707 327.957 1.00 87.89 205 LYS E O 1
ATOM 6300 N N . ILE G 1 144 ? 203.283 296.729 327.711 1.00 90.59 206 ILE E N 1
ATOM 6301 C CA . ILE G 1 144 ? 202.842 296.954 326.324 1.00 91.57 206 ILE E CA 1
ATOM 6302 C C . ILE G 1 144 ? 203.909 297.685 325.501 1.00 91.27 206 ILE E C 1
ATOM 6303 O O . ILE G 1 144 ? 203.952 298.916 325.482 1.00 92.94 206 ILE E O 1
ATOM 6308 N N . ASN G 1 145 ? 204.762 296.922 324.817 1.00 90.12 207 ASN E N 1
ATOM 6309 C CA . ASN G 1 145 ? 205.865 297.498 324.036 1.00 89.43 207 ASN E CA 1
ATOM 6310 C C . ASN G 1 145 ? 205.365 298.354 322.874 1.00 87.18 207 ASN E C 1
ATOM 6311 O O . ASN G 1 145 ? 205.194 297.863 321.756 1.00 88.04 207 ASN E O 1
ATOM 6316 N N . ASN G 1 146 ? 205.141 299.635 323.161 1.00 85.75 208 ASN E N 1
ATOM 6317 C CA . ASN G 1 146 ? 204.550 300.568 322.212 1.00 85.05 208 ASN E CA 1
ATOM 6318 C C . ASN G 1 146 ? 205.552 301.627 321.738 1.00 86.37 208 ASN E C 1
ATOM 6319 O O . ASN G 1 146 ? 205.940 302.515 322.504 1.00 86.74 208 ASN E O 1
ATOM 6324 N N . TYR G 1 147 ? 205.957 301.519 320.471 1.00 86.70 209 TYR E N 1
ATOM 6325 C CA . TYR G 1 147 ? 206.914 302.443 319.855 1.00 87.13 209 TYR E CA 1
ATOM 6326 C C . TYR G 1 147 ? 206.200 303.685 319.347 1.00 84.76 209 TYR E C 1
ATOM 6327 O O . TYR G 1 147 ? 205.480 303.608 318.350 1.00 84.81 209 TYR E O 1
ATOM 6336 N N . VAL G 1 148 ? 206.403 304.824 320.014 1.00 82.81 210 VAL E N 1
ATOM 6337 C CA . VAL G 1 148 ? 205.739 306.076 319.610 1.00 82.52 210 VAL E CA 1
ATOM 6338 C C . VAL G 1 148 ? 206.709 307.060 318.970 1.00 80.16 210 VAL E C 1
ATOM 6339 O O . VAL G 1 148 ? 207.910 307.039 319.254 1.00 80.43 210 VAL E O 1
ATOM 6343 N N . VAL G 1 149 ? 206.156 307.925 318.120 1.00 80.12 211 VAL E N 1
ATOM 6344 C CA . VAL G 1 149 ? 206.927 308.861 317.303 1.00 81.15 211 VAL E CA 1
ATOM 6345 C C . VAL G 1 149 ? 206.363 310.277 317.457 1.00 82.08 211 VAL E C 1
ATOM 6346 O O . VAL G 1 149 ? 205.157 310.460 317.644 1.00 82.14 211 VAL E O 1
ATOM 6350 N N . TYR G 1 150 ? 207.246 311.272 317.373 1.00 84.25 212 TYR E N 1
ATOM 6351 C CA . TYR G 1 150 ? 206.873 312.682 317.533 1.00 86.16 212 TYR E CA 1
ATOM 6352 C C . TYR G 1 150 ? 207.249 313.530 316.318 1.00 88.63 212 TYR E C 1
ATOM 6353 O O . TYR G 1 150 ? 207.839 313.039 315.353 1.00 87.41 212 TYR E O 1
ATOM 6362 N N . ASN G 1 151 ? 206.881 314.808 316.383 1.00 93.10 213 ASN E N 1
ATOM 6363 C CA . ASN G 1 151 ? 207.393 315.823 315.463 1.00 97.42 213 ASN E CA 1
ATOM 6364 C C . ASN G 1 151 ? 208.766 316.312 315.916 1.00 102.26 213 ASN E C 1
ATOM 6365 O O . ASN G 1 151 ? 209.303 315.854 316.929 1.00 102.60 213 ASN E O 1
ATOM 6370 N N . HIS G 1 152 ? 209.331 317.240 315.150 1.00 107.51 214 HIS E N 1
ATOM 6371 C CA . HIS G 1 152 ? 210.544 317.958 315.547 1.00 113.41 214 HIS E CA 1
ATOM 6372 C C . HIS G 1 152 ? 210.426 318.731 316.878 1.00 113.67 214 HIS E C 1
ATOM 6373 O O . HIS G 1 152 ? 211.426 318.900 317.572 1.00 115.32 214 HIS E O 1
ATOM 6380 N N . GLN G 1 153 ? 209.219 319.175 317.236 1.00 112.81 215 GLN E N 1
ATOM 6381 C CA . GLN G 1 153 ? 209.029 320.085 318.387 1.00 114.21 215 GLN E CA 1
ATOM 6382 C C . GLN G 1 153 ? 208.891 319.357 319.731 1.00 113.42 215 GLN E C 1
ATOM 6383 O O . GLN G 1 153 ? 208.620 318.156 319.769 1.00 114.76 215 GLN E O 1
ATOM 6389 N N . GLU G 1 154 ? 209.074 320.106 320.821 1.00 113.33 216 GLU E N 1
ATOM 6390 C CA . GLU G 1 154 ? 209.314 319.545 322.164 1.00 113.76 216 GLU E CA 1
ATOM 6391 C C . GLU G 1 154 ? 208.162 319.764 323.154 1.00 112.16 216 GLU E C 1
ATOM 6392 O O . GLU G 1 154 ? 208.370 319.700 324.368 1.00 112.31 216 GLU E O 1
ATOM 6398 N N . ALA G 1 155 ? 206.954 319.996 322.647 1.00 112.74 217 ALA E N 1
ATOM 6399 C CA . ALA G 1 155 ? 205.843 320.485 323.475 1.00 113.32 217 ALA E CA 1
ATOM 6400 C C . ALA G 1 155 ? 205.233 319.464 324.445 1.00 112.23 217 ALA E C 1
ATOM 6401 O O . ALA G 1 155 ? 204.657 319.865 325.458 1.00 113.95 217 ALA E O 1
ATOM 6403 N N . ALA G 1 156 ? 205.347 318.170 324.134 1.00 110.17 218 ALA E N 1
ATOM 6404 C CA . ALA G 1 156 ? 204.769 317.085 324.951 1.00 109.52 218 ALA E CA 1
ATOM 6405 C C . ALA G 1 156 ? 203.235 317.101 324.970 1.00 108.49 218 ALA E C 1
ATOM 6406 O O . ALA G 1 156 ? 202.612 316.960 326.027 1.00 107.94 218 ALA E O 1
ATOM 6408 N N . LYS G 1 157 ? 202.640 317.265 323.791 1.00 108.00 219 LYS E N 1
ATOM 6409 C CA . LYS G 1 157 ? 201.187 317.295 323.629 1.00 106.72 219 LYS E CA 1
ATOM 6410 C C . LYS G 1 157 ? 200.742 316.214 322.658 1.00 103.33 219 LYS E C 1
ATOM 6411 O O . LYS G 1 157 ? 201.558 315.641 321.932 1.00 102.38 219 LYS E O 1
ATOM 6417 N N . TYR G 1 158 ? 199.440 315.938 322.660 1.00 101.17 220 TYR E N 1
ATOM 6418 C CA . TYR G 1 158 ? 198.840 314.986 321.723 1.00 100.21 220 TYR E CA 1
ATOM 6419 C C . TYR G 1 158 ? 199.015 315.435 320.266 1.00 99.91 220 TYR E C 1
ATOM 6420 O O . TYR G 1 158 ? 199.181 314.603 319.373 1.00 99.26 220 TYR E O 1
ATOM 6429 N N . ASP G 1 159 ? 198.982 316.749 320.045 1.00 100.77 221 ASP E N 1
ATOM 6430 C CA . ASP G 1 159 ? 199.173 317.342 318.714 1.00 101.19 221 ASP E CA 1
ATOM 6431 C C . ASP G 1 159 ? 200.540 317.018 318.105 1.00 97.34 221 ASP E C 1
ATOM 6432 O O . ASP G 1 159 ? 200.650 316.820 316.895 1.00 97.03 221 ASP E O 1
ATOM 6437 N N . ASN G 1 160 ? 201.568 316.955 318.949 1.00 94.81 222 ASN E N 1
ATOM 6438 C CA . ASN G 1 160 ? 202.946 316.728 318.497 1.00 93.73 222 ASN E CA 1
ATOM 6439 C C . ASN G 1 160 ? 203.281 315.277 318.134 1.00 89.56 222 ASN E C 1
ATOM 6440 O O . ASN G 1 160 ? 204.363 315.010 317.593 1.00 90.32 222 ASN E O 1
ATOM 6445 N N . HIS G 1 161 ? 202.375 314.349 318.439 1.00 85.94 223 HIS E N 1
ATOM 6446 C CA . HIS G 1 161 ? 202.556 312.944 318.075 1.00 83.91 223 HIS E CA 1
ATOM 6447 C C . HIS G 1 161 ? 202.492 312.694 316.577 1.00 84.08 223 HIS E C 1
ATOM 6448 O O . HIS G 1 161 ? 201.998 313.511 315.800 1.00 84.13 223 HIS E O 1
ATOM 6455 N N . THR G 1 162 ? 203.014 311.537 316.199 1.00 86.00 224 THR E N 1
ATOM 6456 C CA . THR G 1 162 ? 202.730 310.931 314.909 1.00 87.51 224 THR E CA 1
ATOM 6457 C C . THR G 1 162 ? 202.921 309.422 315.091 1.00 90.48 224 THR E C 1
ATOM 6458 O O . THR G 1 162 ? 203.509 308.996 316.085 1.00 91.30 224 THR E O 1
ATOM 6462 N N . GLU G 1 163 ? 202.405 308.619 314.165 1.00 94.27 225 GLU E N 1
ATOM 6463 C CA . GLU G 1 163 ? 202.407 307.153 314.315 1.00 98.79 225 GLU E CA 1
ATOM 6464 C C . GLU G 1 163 ? 201.667 306.761 315.624 1.00 95.93 225 GLU E C 1
ATOM 6465 O O . GLU G 1 163 ? 200.604 307.314 315.883 1.00 96.88 225 GLU E O 1
ATOM 6471 N N . ASN G 1 164 ? 202.201 305.863 316.456 1.00 92.14 226 ASN E N 1
ATOM 6472 C CA . ASN G 1 164 ? 201.442 305.363 317.608 1.00 89.49 226 ASN E CA 1
ATOM 6473 C C . ASN G 1 164 ? 201.343 306.407 318.712 1.00 86.23 226 ASN E C 1
ATOM 6474 O O . ASN G 1 164 ? 202.274 307.186 318.914 1.00 86.27 226 ASN E O 1
ATOM 6479 N N . ALA G 1 165 ? 200.200 306.443 319.395 1.00 84.02 227 ALA E N 1
ATOM 6480 C CA . ALA G 1 165 ? 200.050 307.271 320.597 1.00 83.10 227 ALA E CA 1
ATOM 6481 C C . ALA G 1 165 ? 199.013 306.671 321.535 1.00 83.74 227 ALA E C 1
ATOM 6482 O O . ALA G 1 165 ? 197.922 306.267 321.092 1.00 85.03 227 ALA E O 1
ATOM 6484 N N . LEU G 1 166 ? 199.371 306.610 322.820 1.00 83.36 228 LEU E N 1
ATOM 6485 C CA . LEU G 1 166 ? 198.520 306.028 323.855 1.00 83.75 228 LEU E CA 1
ATOM 6486 C C . LEU G 1 166 ? 197.494 307.028 324.349 1.00 84.25 228 LEU E C 1
ATOM 6487 O O . LEU G 1 166 ? 197.729 308.237 324.342 1.00 85.40 228 LEU E O 1
ATOM 6492 N N . LEU G 1 167 ? 196.361 306.492 324.793 1.00 85.03 229 LEU E N 1
ATOM 6493 C CA . LEU G 1 167 ? 195.232 307.275 325.272 1.00 86.17 229 LEU E CA 1
ATOM 6494 C C . LEU G 1 167 ? 194.469 306.451 326.305 1.00 86.45 229 LEU E C 1
ATOM 6495 O O . LEU G 1 167 ? 193.982 305.354 325.992 1.00 87.42 229 LEU E O 1
ATOM 6500 N N . LEU G 1 168 ? 194.398 306.971 327.531 1.00 86.74 230 LEU E N 1
ATOM 6501 C CA . LEU G 1 168 ? 193.564 306.402 328.582 1.00 87.21 230 LEU E CA 1
ATOM 6502 C C . LEU G 1 168 ? 192.204 307.093 328.535 1.00 86.07 230 LEU E C 1
ATOM 6503 O O . LEU G 1 168 ? 192.092 308.291 328.828 1.00 86.88 230 LEU E O 1
ATOM 6508 N N . TYR G 1 169 ? 191.192 306.332 328.127 1.00 84.90 231 TYR E N 1
ATOM 6509 C CA . TYR G 1 169 ? 189.802 306.772 328.121 1.00 84.43 231 TYR E CA 1
ATOM 6510 C C . TYR G 1 169 ? 189.107 306.245 329.368 1.00 84.62 231 TYR E C 1
ATOM 6511 O O . TYR G 1 169 ? 189.233 305.060 329.702 1.00 84.70 231 TYR E O 1
ATOM 6520 N N . MET G 1 170 ? 188.371 307.127 330.043 1.00 86.63 232 MET E N 1
ATOM 6521 C CA . MET G 1 170 ? 187.636 306.776 331.259 1.00 87.64 232 MET E CA 1
ATOM 6522 C C . MET G 1 170 ? 186.185 307.194 331.103 1.00 87.01 232 MET E C 1
ATOM 6523 O O . MET G 1 170 ? 185.894 308.168 330.412 1.00 88.12 232 MET E O 1
ATOM 6528 N N . ALA G 1 171 ? 185.280 306.457 331.742 1.00 87.83 233 ALA E N 1
ATOM 6529 C CA . ALA G 1 171 ? 183.845 306.732 331.637 1.00 89.26 233 ALA E CA 1
ATOM 6530 C C . ALA G 1 171 ? 183.056 306.045 332.748 1.00 89.67 233 ALA E C 1
ATOM 6531 O O . ALA G 1 171 ? 183.245 304.850 332.993 1.00 88.90 233 ALA E O 1
ATOM 6533 N N . CYS G 1 172 ? 182.170 306.803 333.400 1.00 93.68 234 CYS E N 1
ATOM 6534 C CA . CYS G 1 172 ? 181.332 306.276 334.482 1.00 97.66 234 CYS E CA 1
ATOM 6535 C C . CYS G 1 172 ? 180.130 305.539 333.898 1.00 99.17 234 CYS E C 1
ATOM 6536 O O . CYS G 1 172 ? 179.515 306.017 332.943 1.00 100.57 234 CYS E O 1
ATOM 6539 N N . THR G 1 173 ? 179.792 304.388 334.478 1.00 100.26 235 THR E N 1
ATOM 6540 C CA . THR G 1 173 ? 178.671 303.573 333.990 1.00 100.73 235 THR E CA 1
ATOM 6541 C C . THR G 1 173 ? 177.303 304.215 334.267 1.00 100.31 235 THR E C 1
ATOM 6542 O O . THR G 1 173 ? 176.437 304.222 333.391 1.00 100.06 235 THR E O 1
ATOM 6546 N N . HIS G 1 174 ? 177.117 304.742 335.477 1.00 101.15 236 HIS E N 1
ATOM 6547 C CA . HIS G 1 174 ? 175.859 305.394 335.870 1.00 101.73 236 HIS E CA 1
ATOM 6548 C C . HIS G 1 174 ? 175.702 306.748 335.179 1.00 101.80 236 HIS E C 1
ATOM 6549 O O . HIS G 1 174 ? 176.686 307.456 334.955 1.00 103.23 236 HIS E O 1
ATOM 6556 N N . ALA G 1 175 ? 174.459 307.101 334.860 1.00 102.64 237 ALA E N 1
ATOM 6557 C CA . ALA G 1 175 ? 174.162 308.260 334.014 1.00 103.91 237 ALA E CA 1
ATOM 6558 C C . ALA G 1 175 ? 174.278 309.596 334.747 1.00 104.03 237 ALA E C 1
ATOM 6559 O O . ALA G 1 175 ? 175.086 310.446 334.365 1.00 103.51 237 ALA E O 1
ATOM 6561 N N . SER G 1 176 ? 173.472 309.773 335.790 1.00 105.00 238 SER E N 1
ATOM 6562 C CA . SER G 1 176 ? 173.336 311.072 336.457 1.00 107.15 238 SER E CA 1
ATOM 6563 C C . SER G 1 176 ? 174.567 311.462 337.290 1.00 107.48 238 SER E C 1
ATOM 6564 O O . SER G 1 176 ? 175.348 312.314 336.863 1.00 107.98 238 SER E O 1
ATOM 6567 N N . ASN G 1 177 ? 174.739 310.839 338.458 1.00 107.21 239 ASN E N 1
ATOM 6568 C CA . ASN G 1 177 ? 175.788 311.252 339.410 1.00 106.25 239 ASN E CA 1
ATOM 6569 C C . ASN G 1 177 ? 177.216 310.872 338.964 1.00 104.02 239 ASN E C 1
ATOM 6570 O O . ASN G 1 177 ? 177.408 309.812 338.364 1.00 102.00 239 ASN E O 1
ATOM 6575 N N . PRO G 1 178 ? 178.216 311.744 339.244 1.00 103.52 240 PRO E N 1
ATOM 6576 C CA . PRO G 1 178 ? 179.599 311.495 338.837 1.00 103.04 240 PRO E CA 1
ATOM 6577 C C . PRO G 1 178 ? 180.439 310.813 339.922 1.00 101.34 240 PRO E C 1
ATOM 6578 O O . PRO G 1 178 ? 179.942 310.554 341.020 1.00 101.63 240 PRO E O 1
ATOM 6582 N N . VAL G 1 179 ? 181.703 310.538 339.597 1.00 99.83 241 VAL E N 1
ATOM 6583 C CA . VAL G 1 179 ? 182.681 310.011 340.560 1.00 99.22 241 VAL E CA 1
ATOM 6584 C C . VAL G 1 179 ? 184.077 310.577 340.308 1.00 98.79 241 VAL E C 1
ATOM 6585 O O . VAL G 1 179 ? 184.409 310.965 339.178 1.00 98.97 241 VAL E O 1
ATOM 6589 N N . TYR G 1 180 ? 184.884 310.613 341.370 1.00 99.63 242 TYR E N 1
ATOM 6590 C CA . TYR G 1 180 ? 186.273 311.067 341.290 1.00 99.75 242 TYR E CA 1
ATOM 6591 C C . TYR G 1 180 ? 187.223 309.884 341.140 1.00 98.40 242 TYR E C 1
ATOM 6592 O O . TYR G 1 180 ? 186.920 308.770 341.586 1.00 98.02 242 TYR E O 1
ATOM 6601 N N . ALA G 1 181 ? 188.373 310.141 340.516 1.00 97.50 243 ALA E N 1
ATOM 6602 C CA . ALA G 1 181 ? 189.479 309.182 340.481 1.00 96.42 243 ALA E CA 1
ATOM 6603 C C . ALA G 1 181 ? 190.820 309.894 340.668 1.00 96.17 243 ALA E C 1
ATOM 6604 O O . ALA G 1 181 ? 191.276 310.619 339.772 1.00 97.50 243 ALA E O 1
ATOM 6606 N N . THR G 1 182 ? 191.421 309.711 341.847 1.00 95.56 244 THR E N 1
ATOM 6607 C CA . THR G 1 182 ? 192.780 310.185 342.116 1.00 94.95 244 THR E CA 1
ATOM 6608 C C . THR G 1 182 ? 193.719 309.101 341.630 1.00 93.52 244 THR E C 1
ATOM 6609 O O . THR G 1 182 ? 193.745 308.008 342.204 1.00 93.67 244 THR E O 1
ATOM 6613 N N . LEU G 1 183 ? 194.471 309.396 340.570 1.00 93.79 245 LEU E N 1
ATOM 6614 C CA . LEU G 1 183 ? 195.246 308.368 339.875 1.00 94.30 245 LEU E CA 1
ATOM 6615 C C . LEU G 1 183 ? 196.660 308.806 339.548 1.00 94.35 245 LEU E C 1
ATOM 6616 O O . LEU G 1 183 ? 196.866 309.845 338.917 1.00 96.46 245 LEU E O 1
ATOM 6621 N N . LYS G 1 184 ? 197.627 308.006 339.989 1.00 94.74 246 LYS E N 1
ATOM 6622 C CA . LYS G 1 184 ? 198.976 308.059 339.455 1.00 95.75 246 LYS E CA 1
ATOM 6623 C C . LYS G 1 184 ? 199.004 307.129 338.250 1.00 94.92 246 LYS E C 1
ATOM 6624 O O . LYS G 1 184 ? 198.902 305.897 338.393 1.00 96.81 246 LYS E O 1
ATOM 6630 N N . ILE G 1 185 ? 199.089 307.736 337.068 1.00 94.12 247 ILE E N 1
ATOM 6631 C CA . ILE G 1 185 ? 199.377 307.025 335.831 1.00 94.44 247 ILE E CA 1
ATOM 6632 C C . ILE G 1 185 ? 200.871 307.218 335.626 1.00 90.78 247 ILE E C 1
ATOM 6633 O O . ILE G 1 185 ? 201.331 308.350 335.460 1.00 91.11 247 ILE E O 1
ATOM 6638 N N . ARG G 1 186 ? 201.626 306.123 335.684 1.00 87.93 248 ARG E N 1
ATOM 6639 C CA . ARG G 1 186 ? 203.071 306.165 335.477 1.00 85.47 248 ARG E CA 1
ATOM 6640 C C . ARG G 1 186 ? 203.417 305.409 334.204 1.00 83.37 248 ARG E C 1
ATOM 6641 O O . ARG G 1 186 ? 202.844 304.357 333.936 1.00 83.65 248 ARG E O 1
ATOM 6649 N N . ILE G 1 187 ? 204.351 305.953 333.428 1.00 81.82 249 ILE E N 1
ATOM 6650 C CA . ILE G 1 187 ? 204.753 305.366 332.149 1.00 81.64 249 ILE E CA 1
ATOM 6651 C C . ILE G 1 187 ? 206.268 305.175 332.134 1.00 78.99 249 ILE E C 1
ATOM 6652 O O . ILE G 1 187 ? 207.023 306.085 332.524 1.00 80.06 249 ILE E O 1
ATOM 6657 N N . TYR G 1 188 ? 206.692 303.985 331.697 1.00 77.56 250 TYR E N 1
ATOM 6658 C CA . TYR G 1 188 ? 208.107 303.612 331.640 1.00 77.30 250 TYR E CA 1
ATOM 6659 C C . TYR G 1 188 ? 208.545 303.483 330.192 1.00 76.83 250 TYR E C 1
ATOM 6660 O O . TYR G 1 188 ? 207.997 302.654 329.457 1.00 77.08 250 TYR E O 1
ATOM 6669 N N . PHE G 1 189 ? 209.528 304.290 329.783 1.00 76.56 251 PHE E N 1
ATOM 6670 C CA . PHE G 1 189 ? 209.960 304.313 328.381 1.00 75.89 251 PHE E CA 1
ATOM 6671 C C . PHE G 1 189 ? 211.472 304.350 328.170 1.00 75.79 251 PHE E C 1
ATOM 6672 O O . PHE G 1 189 ? 212.240 304.667 329.086 1.00 76.04 251 PHE E O 1
ATOM 6680 N N . TYR G 1 190 ? 211.867 304.027 326.938 1.00 77.34 252 TYR E N 1
ATOM 6681 C CA . TYR G 1 190 ? 213.267 304.022 326.512 1.00 79.03 252 TYR E CA 1
ATOM 6682 C C . TYR G 1 190 ? 213.407 304.739 325.174 1.00 79.71 252 TYR E C 1
ATOM 6683 O O . TYR G 1 190 ? 212.563 304.573 324.285 1.00 79.58 252 TYR E O 1
ATOM 6692 N N . ASP G 1 191 ? 214.488 305.504 325.028 1.00 81.75 253 ASP E N 1
ATOM 6693 C CA . ASP G 1 191 ? 214.734 306.301 323.822 1.00 84.48 253 ASP E CA 1
ATOM 6694 C C . ASP G 1 191 ? 215.195 305.406 322.678 1.00 85.73 253 ASP E C 1
ATOM 6695 O O . ASP G 1 191 ? 216.076 304.558 322.871 1.00 85.48 253 ASP E O 1
ATOM 6700 N N . SER G 1 192 ? 214.612 305.606 321.490 1.00 89.00 254 SER E N 1
ATOM 6701 C CA . SER G 1 192 ? 214.882 304.723 320.349 1.00 90.42 254 SER E CA 1
ATOM 6702 C C . SER G 1 192 ? 216.200 305.053 319.649 1.00 92.19 254 SER E C 1
ATOM 6703 O O . SER G 1 192 ? 216.597 306.216 319.561 1.00 91.64 254 SER E O 1
ATOM 6706 N N . VAL G 1 193 ? 216.858 304.007 319.156 1.00 96.11 255 VAL E N 1
ATOM 6707 C CA . VAL G 1 193 ? 218.076 304.118 318.350 1.00 99.54 255 VAL E CA 1
ATOM 6708 C C . VAL G 1 193 ? 217.743 304.173 316.853 1.00 102.59 255 VAL E C 1
ATOM 6709 O O . VAL G 1 193 ? 218.543 304.669 316.060 1.00 103.52 255 VAL E O 1
ATOM 6713 N N . GLN G 1 194 ? 216.562 303.685 316.474 1.00 105.84 256 GLN E N 1
ATOM 6714 C CA . GLN G 1 194 ? 216.192 303.525 315.067 1.00 108.80 256 GLN E CA 1
ATOM 6715 C C . GLN G 1 194 ? 215.906 304.866 314.390 1.00 109.38 256 GLN E C 1
ATOM 6716 O O . GLN G 1 194 ? 215.475 305.818 315.045 1.00 108.25 256 GLN E O 1
ATOM 6722 N N . ASN G 1 195 ? 216.156 304.917 313.079 1.00 111.43 257 ASN E N 1
ATOM 6723 C CA . ASN G 1 195 ? 215.864 306.080 312.223 1.00 112.43 257 ASN E CA 1
ATOM 6724 C C . ASN G 1 195 ? 216.625 307.342 312.613 1.00 109.51 257 ASN E C 1
ATOM 6725 O O . ASN G 1 195 ? 217.456 307.836 311.854 1.00 104.03 257 ASN E O 1
ATOM 6869 N N . PRO I 1 1 ? 194.814 279.615 310.792 1.00 134.69 63 PRO D N 1
ATOM 6870 C CA . PRO I 1 1 ? 193.833 279.292 311.826 1.00 131.65 63 PRO D CA 1
ATOM 6871 C C . PRO I 1 1 ? 192.662 280.281 311.970 1.00 127.35 63 PRO D C 1
ATOM 6872 O O . PRO I 1 1 ? 191.698 279.957 312.667 1.00 127.34 63 PRO D O 1
ATOM 6876 N N . ASP I 1 2 ? 192.736 281.455 311.335 1.00 121.10 64 ASP D N 1
ATOM 6877 C CA . ASP I 1 2 ? 191.734 282.512 311.524 1.00 116.54 64 ASP D CA 1
ATOM 6878 C C . ASP I 1 2 ? 190.380 282.151 310.909 1.00 109.70 64 ASP D C 1
ATOM 6879 O O . ASP I 1 2 ? 189.378 282.069 311.621 1.00 108.84 64 ASP D O 1
ATOM 6884 N N . VAL I 1 3 ? 190.357 281.937 309.596 1.00 104.38 65 VAL D N 1
ATOM 6885 C CA . VAL I 1 3 ? 189.115 281.613 308.882 1.00 101.00 65 VAL D CA 1
ATOM 6886 C C . VAL I 1 3 ? 188.676 280.161 309.177 1.00 98.35 65 VAL D C 1
ATOM 6887 O O . VAL I 1 3 ? 189.530 279.278 309.293 1.00 97.98 65 VAL D O 1
ATOM 6891 N N . PRO I 1 4 ? 187.352 279.911 309.324 1.00 94.30 66 PRO D N 1
ATOM 6892 C CA . PRO I 1 4 ? 186.880 278.526 309.488 1.00 92.96 66 PRO D CA 1
ATOM 6893 C C . PRO I 1 4 ? 186.975 277.675 308.222 1.00 94.25 66 PRO D C 1
ATOM 6894 O O . PRO I 1 4 ? 187.312 278.183 307.150 1.00 94.21 66 PRO D O 1
ATOM 6898 N N . LYS I 1 5 ? 186.661 276.389 308.362 1.00 97.40 67 LYS D N 1
ATOM 6899 C CA . LYS I 1 5 ? 186.681 275.448 307.237 1.00 100.41 67 LYS D CA 1
ATOM 6900 C C . LYS I 1 5 ? 185.573 275.747 306.233 1.00 98.71 67 LYS D C 1
ATOM 6901 O O . LYS I 1 5 ? 184.453 276.076 306.620 1.00 98.86 67 LYS D O 1
ATOM 6907 N N . GLY I 1 6 ? 185.897 275.623 304.947 1.00 97.54 68 GLY D N 1
ATOM 6908 C CA . GLY I 1 6 ? 184.944 275.871 303.863 1.00 96.34 68 GLY D CA 1
ATOM 6909 C C . GLY I 1 6 ? 184.426 277.297 303.779 1.00 94.28 68 GLY D C 1
ATOM 6910 O O . GLY I 1 6 ? 183.316 277.523 303.288 1.00 94.26 68 GLY D O 1
ATOM 6911 N N . CYS I 1 7 ? 185.232 278.254 304.241 1.00 93.73 69 CYS D N 1
ATOM 6912 C CA . CYS I 1 7 ? 184.833 279.658 304.316 1.00 93.75 69 CYS D CA 1
ATOM 6913 C C . CYS I 1 7 ? 185.891 280.581 303.725 1.00 93.66 69 CYS D C 1
ATOM 6914 O O . CYS I 1 7 ? 187.079 280.252 303.691 1.00 92.30 69 CYS D O 1
ATOM 6917 N N . GLU I 1 8 ? 185.431 281.747 303.283 1.00 95.07 70 GLU D N 1
ATOM 6918 C CA . GLU I 1 8 ? 186.218 282.653 302.451 1.00 97.27 70 GLU D CA 1
ATOM 6919 C C . GLU I 1 8 ? 186.262 284.034 303.086 1.00 94.59 70 GLU D C 1
ATOM 6920 O O . GLU I 1 8 ? 185.437 284.370 303.941 1.00 93.82 70 GLU D O 1
ATOM 6926 N N . GLY I 1 9 ? 187.257 284.814 302.679 1.00 91.89 71 GLY D N 1
ATOM 6927 C CA . GLY I 1 9 ? 187.170 286.263 302.750 1.00 89.30 71 GLY D CA 1
ATOM 6928 C C . GLY I 1 9 ? 187.289 286.845 304.138 1.00 86.03 71 GLY D C 1
ATOM 6929 O O . GLY I 1 9 ? 187.618 286.130 305.087 1.00 85.52 71 GLY D O 1
ATOM 6930 N N . PRO I 1 10 ? 187.014 288.155 304.262 1.00 83.63 72 PRO D N 1
ATOM 6931 C CA . PRO I 1 10 ? 187.186 288.854 305.528 1.00 83.69 72 PRO D CA 1
ATOM 6932 C C . PRO I 1 10 ? 186.115 288.510 306.556 1.00 84.23 72 PRO D C 1
ATOM 6933 O O . PRO I 1 10 ? 184.981 288.184 306.195 1.00 85.00 72 PRO D O 1
ATOM 6937 N N . CYS I 1 11 ? 186.499 288.574 307.829 1.00 84.25 73 CYS D N 1
ATOM 6938 C CA . CYS I 1 11 ? 185.572 288.401 308.937 1.00 83.72 73 CYS D CA 1
ATOM 6939 C C . CYS I 1 11 ? 184.625 289.591 308.968 1.00 81.58 73 CYS D C 1
ATOM 6940 O O . CYS I 1 11 ? 185.063 290.729 309.147 1.00 81.43 73 CYS D O 1
ATOM 6943 N N . LYS I 1 12 ? 183.338 289.325 308.770 1.00 81.46 74 LYS D N 1
ATOM 6944 C CA . LYS I 1 12 ? 182.320 290.370 308.762 1.00 81.99 74 LYS D CA 1
ATOM 6945 C C . LYS I 1 12 ? 181.566 290.365 310.083 1.00 81.23 74 LYS D C 1
ATOM 6946 O O . LYS I 1 12 ? 181.280 289.296 310.644 1.00 81.80 74 LYS D O 1
ATOM 6952 N N . VAL I 1 13 ? 181.265 291.567 310.572 1.00 81.05 75 VAL D N 1
ATOM 6953 C CA . VAL I 1 13 ? 180.620 291.759 311.872 1.00 82.02 75 VAL D CA 1
ATOM 6954 C C . VAL I 1 13 ? 179.138 292.068 311.714 1.00 82.08 75 VAL D C 1
ATOM 6955 O O . VAL I 1 13 ? 178.700 292.513 310.654 1.00 81.97 75 VAL D O 1
ATOM 6959 N N . GLN I 1 14 ? 178.372 291.829 312.774 1.00 83.16 76 GLN D N 1
ATOM 6960 C CA . GLN I 1 14 ? 177.007 292.367 312.860 1.00 83.30 76 GLN D CA 1
ATOM 6961 C C . GLN I 1 14 ? 176.680 292.649 314.329 1.00 84.43 76 GLN D C 1
ATOM 6962 O O . GLN I 1 14 ? 177.134 291.921 315.209 1.00 85.92 76 GLN D O 1
ATOM 6968 N N . SER I 1 15 ? 175.925 293.718 314.587 1.00 86.13 77 SER D N 1
ATOM 6969 C CA . SER I 1 15 ? 175.622 294.172 315.955 1.00 88.28 77 SER D CA 1
ATOM 6970 C C . SER I 1 15 ? 174.120 294.347 316.163 1.00 89.73 77 SER D C 1
ATOM 6971 O O . SER I 1 15 ? 173.391 294.614 315.205 1.00 89.68 77 SER D O 1
ATOM 6974 N N . TYR I 1 16 ? 173.661 294.189 317.409 1.00 93.18 78 TYR D N 1
ATOM 6975 C CA . TYR I 1 16 ? 172.240 294.378 317.744 1.00 97.16 78 TYR D CA 1
ATOM 6976 C C . TYR I 1 16 ? 172.109 295.227 319.003 1.00 100.63 78 TYR D C 1
ATOM 6977 O O . TYR I 1 16 ? 171.655 294.763 320.055 1.00 100.63 78 TYR D O 1
ATOM 6986 N N . GLU I 1 17 ? 172.525 296.481 318.870 1.00 105.56 79 GLU D N 1
ATOM 6987 C CA . GLU I 1 17 ? 172.469 297.444 319.961 1.00 110.45 79 GLU D CA 1
ATOM 6988 C C . GLU I 1 17 ? 171.016 297.779 320.280 1.00 109.69 79 GLU D C 1
ATOM 6989 O O . GLU I 1 17 ? 170.331 298.411 319.473 1.00 110.89 79 GLU D O 1
ATOM 6995 N N . GLN I 1 18 ? 170.548 297.337 321.446 1.00 108.64 80 GLN D N 1
ATOM 6996 C CA . GLN I 1 18 ? 169.150 297.511 321.834 1.00 108.60 80 GLN D CA 1
ATOM 6997 C C . GLN I 1 18 ? 168.960 297.351 323.340 1.00 107.02 80 GLN D C 1
ATOM 6998 O O . GLN I 1 18 ? 169.606 296.506 323.964 1.00 107.80 80 GLN D O 1
ATOM 7004 N N . ARG I 1 19 ? 168.071 298.166 323.910 1.00 105.42 81 ARG D N 1
ATOM 7005 C CA . ARG I 1 19 ? 167.658 298.025 325.306 1.00 104.59 81 ARG D CA 1
ATOM 7006 C C . ARG I 1 19 ? 166.552 296.980 325.389 1.00 102.36 81 ARG D C 1
ATOM 7007 O O . ARG I 1 19 ? 165.389 297.272 325.100 1.00 102.63 81 ARG D O 1
ATOM 7015 N N . HIS I 1 20 ? 166.923 295.767 325.786 1.00 101.71 82 HIS D N 1
ATOM 7016 C CA . HIS I 1 20 ? 165.963 294.680 325.947 1.00 102.11 82 HIS D CA 1
ATOM 7017 C C . HIS I 1 20 ? 165.331 294.790 327.333 1.00 102.79 82 HIS D C 1
ATOM 7018 O O . HIS I 1 20 ? 166.037 294.703 328.343 1.00 103.87 82 HIS D O 1
ATOM 7025 N N . ASP I 1 21 ? 164.015 295.005 327.377 1.00 104.42 83 ASP D N 1
ATOM 7026 C CA . ASP I 1 21 ? 163.264 295.007 328.644 1.00 106.57 83 ASP D CA 1
ATOM 7027 C C . ASP I 1 21 ? 162.823 293.578 328.982 1.00 104.40 83 ASP D C 1
ATOM 7028 O O . ASP I 1 21 ? 161.994 292.989 328.284 1.00 102.89 83 ASP D O 1
ATOM 7033 N N . ILE I 1 22 ? 163.394 293.028 330.053 1.00 103.93 84 ILE D N 1
ATOM 7034 C CA . ILE I 1 22 ? 163.263 291.605 330.372 1.00 104.20 84 ILE D CA 1
ATOM 7035 C C . ILE I 1 22 ? 162.106 291.373 331.343 1.00 103.52 84 ILE D C 1
ATOM 7036 O O . ILE I 1 22 ? 161.802 292.229 332.179 1.00 104.17 84 ILE D O 1
ATOM 7041 N N . SER I 1 23 ? 161.474 290.207 331.213 1.00 102.09 85 SER D N 1
ATOM 7042 C CA . SER I 1 23 ? 160.368 289.784 332.068 1.00 101.22 85 SER D CA 1
ATOM 7043 C C . SER I 1 23 ? 160.593 288.359 332.577 1.00 100.54 85 SER D C 1
ATOM 7044 O O . SER I 1 23 ? 161.577 287.702 332.224 1.00 100.73 85 SER D O 1
ATOM 7047 N N . HIS I 1 24 ? 159.674 287.899 333.421 1.00 101.43 86 HIS D N 1
ATOM 7048 C CA . HIS I 1 24 ? 159.664 286.516 333.899 1.00 102.30 86 HIS D CA 1
ATOM 7049 C C . HIS I 1 24 ? 159.224 285.535 332.807 1.00 101.12 86 HIS D C 1
ATOM 7050 O O . HIS I 1 24 ? 159.616 284.368 332.831 1.00 101.07 86 HIS D O 1
ATOM 7057 N N . VAL I 1 25 ? 158.418 286.014 331.858 1.00 101.30 87 VAL D N 1
ATOM 7058 C CA . VAL I 1 25 ? 157.879 285.178 330.778 1.00 101.84 87 VAL D CA 1
ATOM 7059 C C . VAL I 1 25 ? 158.981 284.771 329.799 1.00 100.21 87 VAL D C 1
ATOM 7060 O O . VAL I 1 25 ? 159.056 283.608 329.396 1.00 100.27 87 VAL D O 1
ATOM 7064 N N . GLY I 1 26 ? 159.810 285.738 329.410 1.00 98.93 88 GLY D N 1
ATOM 7065 C CA . GLY I 1 26 ? 161.002 285.482 328.605 1.00 97.75 88 GLY D CA 1
ATOM 7066 C C . GLY I 1 26 ? 160.970 286.182 327.261 1.00 96.31 88 GLY D C 1
ATOM 7067 O O . GLY I 1 26 ? 159.935 286.216 326.593 1.00 94.83 88 GLY D O 1
ATOM 7068 N N . LYS I 1 27 ? 162.120 286.732 326.874 1.00 96.31 89 LYS D N 1
ATOM 7069 C CA . LYS I 1 27 ? 162.287 287.451 325.617 1.00 97.15 89 LYS D CA 1
ATOM 7070 C C . LYS I 1 27 ? 163.289 286.711 324.738 1.00 95.72 89 LYS D C 1
ATOM 7071 O O . LYS I 1 27 ? 164.202 286.050 325.246 1.00 96.09 89 LYS D O 1
ATOM 7077 N N . VAL I 1 28 ? 163.116 286.847 323.424 1.00 95.11 90 VAL D N 1
ATOM 7078 C CA . VAL I 1 28 ? 163.914 286.132 322.425 1.00 94.80 90 VAL D CA 1
ATOM 7079 C C . VAL I 1 28 ? 164.459 287.104 321.390 1.00 93.21 90 VAL D C 1
ATOM 7080 O O . VAL I 1 28 ? 163.798 288.093 321.068 1.00 93.10 90 VAL D O 1
ATOM 7084 N N . LEU I 1 29 ? 165.654 286.828 320.866 1.00 93.34 91 LEU D N 1
ATOM 7085 C CA . LEU I 1 29 ? 166.066 287.452 319.593 1.00 94.14 91 LEU D CA 1
ATOM 7086 C C . LEU I 1 29 ? 167.040 286.579 318.813 1.00 92.99 91 LEU D C 1
ATOM 7087 O O . LEU I 1 29 ? 167.901 285.926 319.400 1.00 93.44 91 LEU D O 1
ATOM 7092 N N . CYS I 1 30 ? 166.897 286.582 317.490 1.00 93.07 92 CYS D N 1
ATOM 7093 C CA . CYS I 1 30 ? 167.764 285.808 316.612 1.00 94.72 92 CYS D CA 1
ATOM 7094 C C . CYS I 1 30 ? 169.020 286.615 316.307 1.00 93.48 92 CYS D C 1
ATOM 7095 O O . CYS I 1 30 ? 168.938 287.682 315.694 1.00 93.03 92 CYS D O 1
ATOM 7098 N N . VAL I 1 31 ? 170.175 286.108 316.742 1.00 93.76 93 VAL D N 1
ATOM 7099 C CA . VAL I 1 31 ? 171.450 286.827 316.566 1.00 94.44 93 VAL D CA 1
ATOM 7100 C C . VAL I 1 31 ? 172.120 286.574 315.208 1.00 94.77 93 VAL D C 1
ATOM 7101 O O . VAL I 1 31 ? 173.020 287.321 314.823 1.00 96.85 93 VAL D O 1
ATOM 7105 N N . SER I 1 32 ? 171.678 285.544 314.484 1.00 94.98 94 SER D N 1
ATOM 7106 C CA . SER I 1 32 ? 172.189 285.250 313.137 1.00 96.20 94 SER D CA 1
ATOM 7107 C C . SER I 1 32 ? 171.430 285.981 312.006 1.00 98.14 94 SER D C 1
ATOM 7108 O O . SER I 1 32 ? 171.605 285.648 310.831 1.00 98.18 94 SER D O 1
ATOM 7111 N N . ASP I 1 33 ? 170.601 286.971 312.357 1.00 100.86 95 ASP D N 1
ATOM 7112 C CA . ASP I 1 33 ? 169.913 287.817 311.374 1.00 101.74 95 ASP D CA 1
ATOM 7113 C C . ASP I 1 33 ? 170.902 288.718 310.635 1.00 101.28 95 ASP D C 1
ATOM 7114 O O . ASP I 1 33 ? 171.360 289.722 311.183 1.00 102.57 95 ASP D O 1
ATOM 7119 N N . VAL I 1 34 ? 171.223 288.360 309.394 1.00 99.74 96 VAL D N 1
ATOM 7120 C CA . VAL I 1 34 ? 172.071 289.200 308.544 1.00 100.25 96 VAL D CA 1
ATOM 7121 C C . VAL I 1 34 ? 171.597 289.159 307.091 1.00 97.65 96 VAL D C 1
ATOM 7122 O O . VAL I 1 34 ? 171.332 288.087 306.541 1.00 97.16 96 VAL D O 1
ATOM 7126 N N . THR I 1 35 ? 171.495 290.341 306.485 1.00 95.22 97 THR D N 1
ATOM 7127 C CA . THR I 1 35 ? 170.921 290.487 305.147 1.00 94.03 97 THR D CA 1
ATOM 7128 C C . THR I 1 35 ? 171.936 290.160 304.050 1.00 93.35 97 THR D C 1
ATOM 7129 O O . THR I 1 35 ? 173.156 290.178 304.276 1.00 94.49 97 THR D O 1
ATOM 7133 N N . ARG I 1 36 ? 171.406 289.857 302.866 1.00 93.45 98 ARG D N 1
ATOM 7134 C CA . ARG I 1 36 ? 172.218 289.513 301.703 1.00 93.87 98 ARG D CA 1
ATOM 7135 C C . ARG I 1 36 ? 172.508 290.758 300.883 1.00 94.93 98 ARG D C 1
ATOM 7136 O O . ARG I 1 36 ? 171.602 291.552 300.620 1.00 94.87 98 ARG D O 1
ATOM 7144 N N . GLY I 1 37 ? 173.761 290.924 300.467 1.00 95.99 99 GLY D N 1
ATOM 7145 C CA . GLY I 1 37 ? 174.128 292.094 299.674 1.00 96.68 99 GLY D CA 1
ATOM 7146 C C . GLY I 1 37 ? 175.606 292.271 299.413 1.00 98.21 99 GLY D C 1
ATOM 7147 O O . GLY I 1 37 ? 176.448 291.568 299.975 1.00 98.13 99 GLY D O 1
ATOM 7148 N N . ASN I 1 38 ? 175.905 293.230 298.544 1.00 101.08 100 ASN D N 1
ATOM 7149 C CA . ASN I 1 38 ? 177.282 293.580 298.189 1.00 102.94 100 ASN D CA 1
ATOM 7150 C C . ASN I 1 38 ? 178.026 294.342 299.293 1.00 102.71 100 ASN D C 1
ATOM 7151 O O . ASN I 1 38 ? 179.258 294.307 299.342 1.00 102.62 100 ASN D O 1
ATOM 7156 N N . GLY I 1 39 ? 177.283 295.028 300.165 1.00 101.19 101 GLY D N 1
ATOM 7157 C CA . GLY I 1 39 ? 177.874 295.862 301.212 1.00 100.03 101 GLY D CA 1
ATOM 7158 C C . GLY I 1 39 ? 178.581 295.095 302.315 1.00 98.74 101 GLY D C 1
ATOM 7159 O O . GLY I 1 39 ? 178.457 293.874 302.417 1.00 97.44 101 GLY D O 1
ATOM 7160 N N . LEU I 1 40 ? 179.330 295.824 303.137 1.00 98.92 102 LEU D N 1
ATOM 7161 C CA . LEU I 1 40 ? 180.027 295.241 304.284 1.00 98.55 102 LEU D CA 1
ATOM 7162 C C . LEU I 1 40 ? 179.016 295.016 305.395 1.00 97.60 102 LEU D C 1
ATOM 7163 O O . LEU I 1 40 ? 178.103 295.821 305.569 1.00 98.56 102 LEU D O 1
ATOM 7168 N N . THR I 1 41 ? 179.202 293.936 306.150 1.00 95.64 103 THR D N 1
ATOM 7169 C CA . THR I 1 41 ? 178.199 293.419 307.096 1.00 94.94 103 THR D CA 1
ATOM 7170 C C . THR I 1 41 ? 176.935 292.908 306.387 1.00 92.56 103 THR D C 1
ATOM 7171 O O . THR I 1 41 ? 175.824 293.046 306.907 1.00 92.91 103 THR D O 1
ATOM 7175 N N . HIS I 1 42 ? 177.120 292.333 305.198 1.00 90.71 104 HIS D N 1
ATOM 7176 C CA . HIS I 1 42 ? 176.079 291.571 304.508 1.00 89.68 104 HIS D CA 1
ATOM 7177 C C . HIS I 1 42 ? 176.647 290.210 304.144 1.00 86.43 104 HIS D C 1
ATOM 7178 O O . HIS I 1 42 ? 177.856 290.075 303.935 1.00 85.51 104 HIS D O 1
ATOM 7185 N N . ARG I 1 43 ? 175.777 289.206 304.067 1.00 85.06 105 ARG D N 1
ATOM 7186 C CA . ARG I 1 43 ? 176.166 287.913 303.489 1.00 84.21 105 ARG D CA 1
ATOM 7187 C C . ARG I 1 43 ? 176.114 288.015 301.960 1.00 84.89 105 ARG D C 1
ATOM 7188 O O . ARG I 1 43 ? 175.338 288.806 301.406 1.00 86.79 105 ARG D O 1
ATOM 7196 N N . VAL I 1 44 ? 176.964 287.241 301.287 1.00 85.02 106 VAL D N 1
ATOM 7197 C CA . VAL I 1 44 ? 177.018 287.226 299.821 1.00 85.33 106 VAL D CA 1
ATOM 7198 C C . VAL I 1 44 ? 176.063 286.160 299.300 1.00 84.50 106 VAL D C 1
ATOM 7199 O O . VAL I 1 44 ? 175.148 286.459 298.530 1.00 84.23 106 VAL D O 1
ATOM 7203 N N . GLY I 1 45 ? 176.292 284.922 299.733 1.00 84.12 107 GLY D N 1
ATOM 7204 C CA . GLY I 1 45 ? 175.453 283.782 299.371 1.00 83.49 107 GLY D CA 1
ATOM 7205 C C . GLY I 1 45 ? 174.508 283.415 300.494 1.00 82.87 107 GLY D C 1
ATOM 7206 O O . GLY I 1 45 ? 174.353 284.159 301.463 1.00 82.39 107 GLY D O 1
ATOM 7207 N N . LYS I 1 46 ? 173.878 282.256 300.356 1.00 84.36 108 LYS D N 1
ATOM 7208 C CA . LYS I 1 46 ? 172.949 281.755 301.368 1.00 87.02 108 LYS D CA 1
ATOM 7209 C C . LYS I 1 46 ? 173.642 281.130 302.594 1.00 85.06 108 LYS D C 1
ATOM 7210 O O . LYS I 1 46 ? 173.006 280.991 303.645 1.00 85.48 108 LYS D O 1
ATOM 7216 N N . ARG I 1 47 ? 174.922 280.765 302.457 1.00 82.97 109 ARG D N 1
ATOM 7217 C CA . ARG I 1 47 ? 175.662 280.023 303.487 1.00 82.17 109 ARG D CA 1
ATOM 7218 C C . ARG I 1 47 ? 176.826 280.803 304.090 1.00 80.52 109 ARG D C 1
ATOM 7219 O O . ARG I 1 47 ? 177.710 281.297 303.369 1.00 80.85 109 ARG D O 1
ATOM 7227 N N . PHE I 1 48 ? 176.842 280.877 305.419 1.00 79.70 110 PHE D N 1
ATOM 7228 C CA . PHE I 1 48 ? 177.971 281.449 306.143 1.00 79.27 110 PHE D CA 1
ATOM 7229 C C . PHE I 1 48 ? 178.180 280.802 307.508 1.00 78.76 110 PHE D C 1
ATOM 7230 O O . PHE I 1 48 ? 177.252 280.224 308.094 1.00 79.65 110 PHE D O 1
ATOM 7238 N N . CYS I 1 49 ? 179.419 280.894 307.987 1.00 79.48 111 CYS D N 1
ATOM 7239 C CA . CYS I 1 49 ? 179.802 280.376 309.290 1.00 79.80 111 CYS D CA 1
ATOM 7240 C C . CYS I 1 49 ? 179.983 281.527 310.263 1.00 78.75 111 CYS D C 1
ATOM 7241 O O . CYS I 1 49 ? 180.832 282.401 310.052 1.00 79.24 111 CYS D O 1
ATOM 7244 N N . VAL I 1 50 ? 179.161 281.525 311.311 1.00 77.50 112 VAL D N 1
ATOM 7245 C CA . VAL I 1 50 ? 179.348 282.393 312.465 1.00 75.98 112 VAL D CA 1
ATOM 7246 C C . VAL I 1 50 ? 180.444 281.758 313.302 1.00 75.76 112 VAL D C 1
ATOM 7247 O O . VAL I 1 50 ? 180.259 280.657 313.814 1.00 76.78 112 VAL D O 1
ATOM 7251 N N . LYS I 1 51 ? 181.575 282.443 313.442 1.00 75.81 113 LYS D N 1
ATOM 7252 C CA . LYS I 1 51 ? 182.681 281.908 314.228 1.00 75.58 113 LYS D CA 1
ATOM 7253 C C . LYS I 1 51 ? 182.487 282.177 315.711 1.00 73.89 113 LYS D C 1
ATOM 7254 O O . LYS I 1 51 ? 182.655 281.272 316.531 1.00 73.77 113 LYS D O 1
ATOM 7260 N N . SER I 1 52 ? 182.140 283.417 316.051 1.00 73.29 114 SER D N 1
ATOM 7261 C CA . SER I 1 52 ? 182.046 283.830 317.448 1.00 72.90 114 SER D CA 1
ATOM 7262 C C . SER I 1 52 ? 181.021 284.936 317.697 1.00 72.23 114 SER D C 1
ATOM 7263 O O . SER I 1 52 ? 180.725 285.756 316.808 1.00 72.14 114 SER D O 1
ATOM 7266 N N . VAL I 1 53 ? 180.505 284.936 318.928 1.00 72.54 115 VAL D N 1
ATOM 7267 C CA . VAL I 1 53 ? 179.487 285.875 319.394 1.00 73.26 115 VAL D CA 1
ATOM 7268 C C . VAL I 1 53 ? 180.021 286.590 320.631 1.00 73.09 115 VAL D C 1
ATOM 7269 O O . VAL I 1 53 ? 180.318 285.945 321.636 1.00 72.90 115 VAL D O 1
ATOM 7273 N N . TYR I 1 54 ? 180.141 287.915 320.546 1.00 75.23 116 TYR D N 1
ATOM 7274 C CA . TYR I 1 54 ? 180.630 288.746 321.646 1.00 77.35 116 TYR D CA 1
ATOM 7275 C C . TYR I 1 54 ? 179.467 289.534 322.231 1.00 76.93 116 TYR D C 1
ATOM 7276 O O . TYR I 1 54 ? 178.998 290.509 321.635 1.00 77.08 116 TYR D O 1
ATOM 7285 N N . VAL I 1 55 ? 178.989 289.075 323.385 1.00 79.26 117 VAL D N 1
ATOM 7286 C CA . VAL I 1 55 ? 177.910 289.731 324.109 1.00 81.42 117 VAL D CA 1
ATOM 7287 C C . VAL I 1 55 ? 178.535 290.613 325.174 1.00 81.87 117 VAL D C 1
ATOM 7288 O O . VAL I 1 55 ? 179.131 290.108 326.127 1.00 82.20 117 VAL D O 1
ATOM 7292 N N . LEU I 1 56 ? 178.412 291.927 325.002 1.00 84.13 118 LEU D N 1
ATOM 7293 C CA . LEU I 1 56 ? 178.829 292.877 326.027 1.00 86.31 118 LEU D CA 1
ATOM 7294 C C . LEU I 1 56 ? 177.761 293.933 326.251 1.00 85.02 118 LEU D C 1
ATOM 7295 O O . LEU I 1 56 ? 177.075 294.363 325.312 1.00 83.59 118 LEU D O 1
ATOM 7300 N N . GLY I 1 57 ? 177.632 294.336 327.512 1.00 86.63 119 GLY D N 1
ATOM 7301 C CA . GLY I 1 57 ? 176.626 295.301 327.916 1.00 87.42 119 GLY D CA 1
ATOM 7302 C C . GLY I 1 57 ? 176.393 295.337 329.410 1.00 87.42 119 GLY D C 1
ATOM 7303 O O . GLY I 1 57 ? 177.306 295.080 330.199 1.00 86.90 119 GLY D O 1
ATOM 7304 N N . LYS I 1 58 ? 175.158 295.645 329.790 1.00 89.67 120 LYS D N 1
ATOM 7305 C CA . LYS I 1 58 ? 174.802 295.875 331.180 1.00 91.08 120 LYS D CA 1
ATOM 7306 C C . LYS I 1 58 ? 173.340 295.527 331.434 1.00 90.96 120 LYS D C 1
ATOM 7307 O O . LYS I 1 58 ? 172.467 295.837 330.610 1.00 91.34 120 LYS D O 1
ATOM 7313 N N . ILE I 1 59 ? 173.096 294.875 332.571 1.00 91.84 121 ILE D N 1
ATOM 7314 C CA . ILE I 1 59 ? 171.750 294.689 333.108 1.00 93.85 121 ILE D CA 1
ATOM 7315 C C . ILE I 1 59 ? 171.557 295.756 334.167 1.00 93.35 121 ILE D C 1
ATOM 7316 O O . ILE I 1 59 ? 172.470 296.015 334.961 1.00 92.34 121 ILE D O 1
ATOM 7321 N N . TRP I 1 60 ? 170.368 296.356 334.192 1.00 95.36 122 TRP D N 1
ATOM 7322 C CA . TRP I 1 60 ? 170.062 297.401 335.161 1.00 97.34 122 TRP D CA 1
ATOM 7323 C C . TRP I 1 60 ? 168.588 297.491 335.524 1.00 98.52 122 TRP D C 1
ATOM 7324 O O . TRP I 1 60 ? 167.706 297.013 334.799 1.00 98.97 122 TRP D O 1
ATOM 7335 N N . MET I 1 61 ? 168.358 298.127 336.667 1.00 102.08 123 MET D N 1
ATOM 7336 C CA . MET I 1 61 ? 167.056 298.220 337.293 1.00 106.22 123 MET D CA 1
ATOM 7337 C C . MET I 1 61 ? 166.528 299.641 337.119 1.00 108.56 123 MET D C 1
ATOM 7338 O O . MET I 1 61 ? 167.305 300.596 337.053 1.00 107.45 123 MET D O 1
ATOM 7343 N N . ASP I 1 62 ? 165.206 299.771 337.051 1.00 114.32 124 ASP D N 1
ATOM 7344 C CA . ASP I 1 62 ? 164.550 301.077 336.924 1.00 119.53 124 ASP D CA 1
ATOM 7345 C C . ASP I 1 62 ? 164.637 301.835 338.256 1.00 123.10 124 ASP D C 1
ATOM 7346 O O . ASP I 1 62 ? 164.798 301.222 339.314 1.00 125.76 124 ASP D O 1
ATOM 7351 N N . GLU I 1 63 ? 164.525 303.161 338.195 1.00 125.48 125 GLU D N 1
ATOM 7352 C CA . GLU I 1 63 ? 164.689 304.023 339.377 1.00 128.12 125 GLU D CA 1
ATOM 7353 C C . GLU I 1 63 ? 163.575 303.876 340.426 1.00 128.33 125 GLU D C 1
ATOM 7354 O O . GLU I 1 63 ? 163.831 304.031 341.622 1.00 129.15 125 GLU D O 1
ATOM 7360 N N . ASN I 1 64 ? 162.352 303.596 339.978 1.00 128.26 126 ASN D N 1
ATOM 7361 C CA . ASN I 1 64 ? 161.235 303.300 340.892 1.00 128.17 126 ASN D CA 1
ATOM 7362 C C . ASN I 1 64 ? 161.242 301.859 341.430 1.00 126.32 126 ASN D C 1
ATOM 7363 O O . ASN I 1 64 ? 160.773 301.613 342.543 1.00 125.84 126 ASN D O 1
ATOM 7368 N N . ILE I 1 65 ? 161.774 300.922 340.641 1.00 125.22 127 ILE D N 1
ATOM 7369 C CA . ILE I 1 65 ? 161.815 299.498 341.010 1.00 124.76 127 ILE D CA 1
ATOM 7370 C C . ILE I 1 65 ? 162.927 299.208 342.025 1.00 123.67 127 ILE D C 1
ATOM 7371 O O . ILE I 1 65 ? 162.710 298.460 342.980 1.00 124.03 127 ILE D O 1
ATOM 7376 N N . LYS I 1 66 ? 164.108 299.792 341.809 1.00 122.55 128 LYS D N 1
ATOM 7377 C CA . LYS I 1 66 ? 165.290 299.555 342.663 1.00 121.82 128 LYS D CA 1
ATOM 7378 C C . LYS I 1 66 ? 165.095 299.818 344.160 1.00 119.56 128 LYS D C 1
ATOM 7379 O O . LYS I 1 66 ? 165.790 299.220 344.978 1.00 119.41 128 LYS D O 1
ATOM 7385 N N . THR I 1 67 ? 164.180 300.720 344.509 1.00 117.79 129 THR D N 1
ATOM 7386 C CA . THR I 1 67 ? 163.830 300.971 345.911 1.00 117.54 129 THR D CA 1
ATOM 7387 C C . THR I 1 67 ? 163.266 299.721 346.599 1.00 117.06 129 THR D C 1
ATOM 7388 O O . THR I 1 67 ? 163.619 299.430 347.747 1.00 118.15 129 THR D O 1
ATOM 7392 N N . LYS I 1 68 ? 162.415 298.985 345.880 1.00 116.71 130 LYS D N 1
ATOM 7393 C CA . LYS I 1 68 ? 161.771 297.770 346.401 1.00 117.16 130 LYS D CA 1
ATOM 7394 C C . LYS I 1 68 ? 162.793 296.652 346.594 1.00 113.70 130 LYS D C 1
ATOM 7395 O O . LYS I 1 68 ? 163.470 296.266 345.637 1.00 111.91 130 LYS D O 1
ATOM 7401 N N . ASN I 1 69 ? 162.892 296.130 347.819 1.00 110.91 131 ASN D N 1
ATOM 7402 C CA . ASN I 1 69 ? 163.947 295.169 348.162 1.00 108.86 131 ASN D CA 1
ATOM 7403 C C . ASN I 1 69 ? 163.718 293.778 347.558 1.00 104.72 131 ASN D C 1
ATOM 7404 O O . ASN I 1 69 ? 162.761 293.086 347.907 1.00 103.31 131 ASN D O 1
ATOM 7409 N N . HIS I 1 70 ? 164.592 293.393 346.628 1.00 102.39 132 HIS D N 1
ATOM 7410 C CA . HIS I 1 70 ? 164.519 292.074 345.985 1.00 100.50 132 HIS D CA 1
ATOM 7411 C C . HIS I 1 70 ? 165.812 291.768 345.241 1.00 99.52 132 HIS D C 1
ATOM 7412 O O . HIS I 1 70 ? 166.714 292.605 345.179 1.00 100.98 132 HIS D O 1
ATOM 7419 N N . THR I 1 71 ? 165.891 290.565 344.680 1.00 99.45 133 THR D N 1
ATOM 7420 C CA . THR I 1 71 ? 167.017 290.163 343.841 1.00 99.97 133 THR D CA 1
ATOM 7421 C C . THR I 1 71 ? 166.519 289.466 342.587 1.00 97.47 133 THR D C 1
ATOM 7422 O O . THR I 1 71 ? 165.481 288.799 342.616 1.00 97.64 133 THR D O 1
ATOM 7426 N N . ASN I 1 72 ? 167.256 289.627 341.490 1.00 96.16 134 ASN D N 1
ATOM 7427 C CA . ASN I 1 72 ? 166.978 288.862 340.272 1.00 95.71 134 ASN D CA 1
ATOM 7428 C C . ASN I 1 72 ? 168.163 288.738 339.330 1.00 94.36 134 ASN D C 1
ATOM 7429 O O . ASN I 1 72 ? 168.926 289.687 339.143 1.00 93.63 134 ASN D O 1
ATOM 7434 N N . THR I 1 73 ? 168.303 287.550 338.749 1.00 94.06 135 THR D N 1
ATOM 7435 C CA . THR I 1 73 ? 169.271 287.299 337.696 1.00 94.66 135 THR D CA 1
ATOM 7436 C C . THR I 1 73 ? 168.531 287.256 336.368 1.00 92.19 135 THR D C 1
ATOM 7437 O O . THR I 1 73 ? 167.303 287.071 336.324 1.00 91.92 135 THR D O 1
ATOM 7441 N N . VAL I 1 74 ? 169.294 287.436 335.295 1.00 89.41 136 VAL D N 1
ATOM 7442 C CA . VAL I 1 74 ? 168.790 287.318 333.940 1.00 88.91 136 VAL D CA 1
ATOM 7443 C C . VAL I 1 74 ? 169.461 286.095 333.333 1.00 89.40 136 VAL D C 1
ATOM 7444 O O . VAL I 1 74 ? 170.679 286.076 333.161 1.00 89.43 136 VAL D O 1
ATOM 7448 N N . MET I 1 75 ? 168.663 285.075 333.024 1.00 90.16 137 MET D N 1
ATOM 7449 C CA . MET I 1 75 ? 169.182 283.813 332.502 1.00 90.04 137 MET D CA 1
ATOM 7450 C C . MET I 1 75 ? 169.388 283.917 330.989 1.00 87.46 137 MET D C 1
ATOM 7451 O O . MET I 1 75 ? 168.448 283.738 330.212 1.00 88.24 137 MET D O 1
ATOM 7456 N N . PHE I 1 76 ? 170.618 284.221 330.581 1.00 86.97 138 PHE D N 1
ATOM 7457 C CA . PHE I 1 76 ? 170.981 284.255 329.163 1.00 87.02 138 PHE D CA 1
ATOM 7458 C C . PHE I 1 76 ? 171.202 282.836 328.669 1.00 85.18 138 PHE D C 1
ATOM 7459 O O . PHE I 1 76 ? 172.010 282.097 329.253 1.00 85.63 138 PHE D O 1
ATOM 7467 N N . TYR I 1 77 ? 170.480 282.472 327.605 1.00 83.70 139 TYR D N 1
ATOM 7468 C CA . TYR I 1 77 ? 170.668 281.207 326.896 1.00 82.81 139 TYR D CA 1
ATOM 7469 C C . TYR I 1 77 ? 170.938 281.484 325.423 1.00 83.17 139 TYR D C 1
ATOM 7470 O O . TYR I 1 77 ? 170.056 281.977 324.717 1.00 84.06 139 TYR D O 1
ATOM 7479 N N . LEU I 1 78 ? 172.153 281.185 324.966 1.00 83.93 140 LEU D N 1
ATOM 7480 C CA . LEU I 1 78 ? 172.450 281.146 323.536 1.00 84.93 140 LEU D CA 1
ATOM 7481 C C . LEU I 1 78 ? 172.146 279.736 323.040 1.00 84.94 140 LEU D C 1
ATOM 7482 O O . LEU I 1 78 ? 172.927 278.795 323.275 1.00 85.09 140 LEU D O 1
ATOM 7487 N N . VAL I 1 79 ? 171.003 279.591 322.372 1.00 85.73 141 VAL D N 1
ATOM 7488 C CA . VAL I 1 79 ? 170.606 278.296 321.824 1.00 86.50 141 VAL D CA 1
ATOM 7489 C C . VAL I 1 79 ? 170.675 278.319 320.311 1.00 87.22 141 VAL D C 1
ATOM 7490 O O . VAL I 1 79 ? 170.396 279.339 319.680 1.00 87.98 141 VAL D O 1
ATOM 7494 N N . ARG I 1 80 ? 171.066 277.186 319.745 1.00 89.29 142 ARG D N 1
ATOM 7495 C CA . ARG I 1 80 ? 171.048 276.987 318.312 1.00 91.86 142 ARG D CA 1
ATOM 7496 C C . ARG I 1 80 ? 169.881 276.074 318.010 1.00 92.07 142 ARG D C 1
ATOM 7497 O O . ARG I 1 80 ? 169.710 275.046 318.685 1.00 92.07 142 ARG D O 1
ATOM 7505 N N . ASP I 1 81 ? 169.075 276.446 317.012 1.00 93.33 143 ASP D N 1
ATOM 7506 C CA . ASP I 1 81 ? 168.064 275.518 316.496 1.00 94.41 143 ASP D CA 1
ATOM 7507 C C . ASP I 1 81 ? 168.409 275.096 315.071 1.00 93.04 143 ASP D C 1
ATOM 7508 O O . ASP I 1 81 ? 168.736 275.933 314.214 1.00 92.90 143 ASP D O 1
ATOM 7513 N N . ARG I 1 82 ? 168.358 273.782 314.854 1.00 92.57 144 ARG D N 1
ATOM 7514 C CA . ARG I 1 82 ? 168.755 273.168 313.593 1.00 93.12 144 ARG D CA 1
ATOM 7515 C C . ARG I 1 82 ? 167.635 273.177 312.557 1.00 94.29 144 ARG D C 1
ATOM 7516 O O . ARG I 1 82 ? 167.882 272.872 311.389 1.00 94.98 144 ARG D O 1
ATOM 7524 N N . ARG I 1 83 ? 166.411 273.499 312.981 1.00 95.19 145 ARG D N 1
ATOM 7525 C CA . ARG I 1 83 ? 165.253 273.549 312.089 1.00 95.58 145 ARG D CA 1
ATOM 7526 C C . ARG I 1 83 ? 164.373 274.753 312.410 1.00 94.80 145 ARG D C 1
ATOM 7527 O O . ARG I 1 83 ? 163.481 274.654 313.248 1.00 94.97 145 ARG D O 1
ATOM 7535 N N . PRO I 1 84 ? 164.624 275.898 311.751 1.00 95.93 146 PRO D N 1
ATOM 7536 C CA . PRO I 1 84 ? 163.811 277.078 311.974 1.00 97.77 146 PRO D CA 1
ATOM 7537 C C . PRO I 1 84 ? 162.636 277.130 311.002 1.00 100.73 146 PRO D C 1
ATOM 7538 O O . PRO I 1 84 ? 162.751 276.656 309.864 1.00 100.97 146 PRO D O 1
ATOM 7542 N N . PHE I 1 85 ? 161.514 277.688 311.453 1.00 104.66 147 PHE D N 1
ATOM 7543 C CA . PHE I 1 85 ? 160.361 277.891 310.579 1.00 108.98 147 PHE D CA 1
ATOM 7544 C C . PHE I 1 85 ? 159.485 279.067 311.023 1.00 108.93 147 PHE D C 1
ATOM 7545 O O . PHE I 1 85 ? 158.881 279.035 312.096 1.00 108.14 147 PHE D O 1
ATOM 7553 N N . GLY I 1 86 ? 159.431 280.101 310.183 1.00 111.43 148 GLY D N 1
ATOM 7554 C CA . GLY I 1 86 ? 158.559 281.252 310.397 1.00 113.68 148 GLY D CA 1
ATOM 7555 C C . GLY I 1 86 ? 159.075 282.229 311.440 1.00 115.87 148 GLY D C 1
ATOM 7556 O O . GLY I 1 86 ? 160.165 282.813 311.285 1.00 119.34 148 GLY D O 1
ATOM 7557 N N . THR I 1 87 ? 158.270 282.423 312.486 1.00 114.90 149 THR D N 1
ATOM 7558 C CA . THR I 1 87 ? 158.619 283.276 313.620 1.00 115.13 149 THR D CA 1
ATOM 7559 C C . THR I 1 87 ? 159.180 282.422 314.753 1.00 112.70 149 THR D C 1
ATOM 7560 O O . THR I 1 87 ? 158.782 281.266 314.923 1.00 112.53 149 THR D O 1
ATOM 7564 N N . ALA I 1 88 ? 160.101 283.002 315.522 1.00 110.30 150 ALA D N 1
ATOM 7565 C CA . ALA I 1 88 ? 160.762 282.296 316.621 1.00 108.37 150 ALA D CA 1
ATOM 7566 C C . ALA I 1 88 ? 159.802 282.075 317.779 1.00 107.46 150 ALA D C 1
ATOM 7567 O O . ALA I 1 88 ? 159.022 282.965 318.125 1.00 107.94 150 ALA D O 1
ATOM 7569 N N . MET I 1 89 ? 159.866 280.885 318.371 1.00 107.47 151 MET D N 1
ATOM 7570 C CA . MET I 1 89 ? 158.985 280.523 319.478 1.00 108.94 151 MET D CA 1
ATOM 7571 C C . MET I 1 89 ? 159.408 281.216 320.767 1.00 108.41 151 MET D C 1
ATOM 7572 O O . MET I 1 89 ? 160.581 281.545 320.953 1.00 107.02 151 MET D O 1
ATOM 7577 N N . ASP I 1 90 ? 158.434 281.426 321.649 1.00 109.75 152 ASP D N 1
ATOM 7578 C CA . ASP I 1 90 ? 158.656 282.096 322.930 1.00 112.21 152 ASP D CA 1
ATOM 7579 C C . ASP I 1 90 ? 159.415 281.179 323.895 1.00 109.57 152 ASP D C 1
ATOM 7580 O O . ASP I 1 90 ? 159.403 279.955 323.743 1.00 109.39 152 ASP D O 1
ATOM 7585 N N . PHE I 1 91 ? 160.081 281.790 324.872 1.00 107.81 153 PHE D N 1
ATOM 7586 C CA . PHE I 1 91 ? 160.820 281.076 325.921 1.00 107.04 153 PHE D CA 1
ATOM 7587 C C . PHE I 1 91 ? 159.989 280.003 326.635 1.00 107.29 153 PHE D C 1
ATOM 7588 O O . PHE I 1 91 ? 160.505 278.931 326.957 1.00 107.54 153 PHE D O 1
ATOM 7596 N N . GLY I 1 92 ? 158.713 280.301 326.878 1.00 107.34 154 GLY D N 1
ATOM 7597 C CA . GLY I 1 92 ? 157.801 279.376 327.550 1.00 107.62 154 GLY D CA 1
ATOM 7598 C C . GLY I 1 92 ? 157.528 278.067 326.825 1.00 106.74 154 GLY D C 1
ATOM 7599 O O . GLY I 1 92 ? 157.381 277.027 327.470 1.00 107.59 154 GLY D O 1
ATOM 7600 N N . GLN I 1 93 ? 157.465 278.116 325.493 1.00 104.89 155 GLN D N 1
ATOM 7601 C CA . GLN I 1 93 ? 157.079 276.952 324.674 1.00 104.21 155 GLN D CA 1
ATOM 7602 C C . GLN I 1 93 ? 158.242 276.202 323.993 1.00 101.53 155 GLN D C 1
ATOM 7603 O O . GLN I 1 93 ? 158.000 275.270 323.222 1.00 101.07 155 GLN D O 1
ATOM 7609 N N . VAL I 1 94 ? 159.482 276.612 324.266 1.00 99.76 156 VAL D N 1
ATOM 7610 C CA . VAL I 1 94 ? 160.682 275.870 323.853 1.00 98.46 156 VAL D CA 1
ATOM 7611 C C . VAL I 1 94 ? 161.267 275.160 325.072 1.00 97.96 156 VAL D C 1
ATOM 7612 O O . VAL I 1 94 ? 161.467 273.937 325.065 1.00 98.26 156 VAL D O 1
ATOM 7616 N N . PHE I 1 95 ? 161.548 275.944 326.109 1.00 97.49 157 PHE D N 1
ATOM 7617 C CA . PHE I 1 95 ? 162.006 275.415 327.384 1.00 97.14 157 PHE D CA 1
ATOM 7618 C C . PHE I 1 95 ? 160.817 275.007 328.235 1.00 96.50 157 PHE D C 1
ATOM 7619 O O . PHE I 1 95 ? 159.901 275.806 328.437 1.00 96.96 157 PHE D O 1
ATOM 7627 N N . ASN I 1 96 ? 160.829 273.771 328.728 1.00 96.32 158 ASN D N 1
ATOM 7628 C CA . ASN I 1 96 ? 159.974 273.390 329.845 1.00 96.82 158 ASN D CA 1
ATOM 7629 C C . ASN I 1 96 ? 160.701 273.618 331.170 1.00 96.19 158 ASN D C 1
ATOM 7630 O O . ASN I 1 96 ? 161.961 273.665 331.243 1.00 97.45 158 ASN D O 1
ATOM 7635 N N . MET I 1 97 ? 159.872 273.730 332.206 1.00 96.30 159 MET D N 1
ATOM 7636 C CA . MET I 1 97 ? 160.256 274.248 333.515 1.00 97.95 159 MET D CA 1
ATOM 7637 C C . MET I 1 97 ? 159.065 274.189 334.470 1.00 97.71 159 MET D C 1
ATOM 7638 O O . MET I 1 97 ? 157.916 274.112 334.028 1.00 97.78 159 MET D O 1
ATOM 7643 N N . TYR I 1 98 ? 159.340 274.240 335.772 1.00 98.97 160 TYR D N 1
ATOM 7644 C CA . TYR I 1 98 ? 158.283 274.223 336.783 1.00 101.15 160 TYR D CA 1
ATOM 7645 C C . TYR I 1 98 ? 157.674 275.613 336.979 1.00 102.74 160 TYR D C 1
ATOM 7646 O O . TYR I 1 98 ? 158.295 276.483 337.590 1.00 103.25 160 TYR D O 1
ATOM 7655 N N . ASP I 1 99 ? 156.459 275.805 336.465 1.00 105.56 161 ASP D N 1
ATOM 7656 C CA . ASP I 1 99 ? 155.669 277.022 336.698 1.00 108.27 161 ASP D CA 1
ATOM 7657 C C . ASP I 1 99 ? 156.335 278.277 336.103 1.00 107.66 161 ASP D C 1
ATOM 7658 O O . ASP I 1 99 ? 156.438 279.318 336.761 1.00 107.48 161 ASP D O 1
ATOM 7663 N N . ASN I 1 100 ? 156.772 278.158 334.849 1.00 107.99 162 ASN D N 1
ATOM 7664 C CA . ASN I 1 100 ? 157.437 279.243 334.110 1.00 108.42 162 ASN D CA 1
ATOM 7665 C C . ASN I 1 100 ? 158.637 279.854 334.852 1.00 107.29 162 ASN D C 1
ATOM 7666 O O . ASN I 1 100 ? 158.821 281.074 334.864 1.00 109.15 162 ASN D O 1
ATOM 7671 N N . GLU I 1 101 ? 159.449 278.985 335.454 1.00 105.46 163 GLU D N 1
ATOM 7672 C CA . GLU I 1 101 ? 160.605 279.393 336.251 1.00 104.11 163 GLU D CA 1
ATOM 7673 C C . GLU I 1 101 ? 161.891 279.172 335.443 1.00 99.83 163 GLU D C 1
ATOM 7674 O O . GLU I 1 101 ? 162.284 278.025 335.227 1.00 100.21 163 GLU D O 1
ATOM 7680 N N . PRO I 1 102 ? 162.558 280.261 335.004 1.00 95.88 164 PRO D N 1
ATOM 7681 C CA . PRO I 1 102 ? 163.700 280.108 334.091 1.00 94.49 164 PRO D CA 1
ATOM 7682 C C . PRO I 1 102 ? 164.951 279.417 334.662 1.00 93.43 164 PRO D C 1
ATOM 7683 O O . PRO I 1 102 ? 165.779 278.944 333.884 1.00 94.40 164 PRO D O 1
ATOM 7687 N N . SER I 1 103 ? 165.094 279.368 335.985 1.00 92.70 165 SER D N 1
ATOM 7688 C CA . SER I 1 103 ? 166.210 278.652 336.618 1.00 91.88 165 SER D CA 1
ATOM 7689 C C . SER I 1 103 ? 166.129 277.137 336.406 1.00 90.60 165 SER D C 1
ATOM 7690 O O . SER I 1 103 ? 167.155 276.480 336.232 1.00 91.20 165 SER D O 1
ATOM 7693 N N . THR I 1 104 ? 164.908 276.597 336.419 1.00 89.98 166 THR D N 1
ATOM 7694 C CA . THR I 1 104 ? 164.660 275.171 336.163 1.00 89.67 166 THR D CA 1
ATOM 7695 C C . THR I 1 104 ? 164.496 274.831 334.669 1.00 89.40 166 THR D C 1
ATOM 7696 O O . THR I 1 104 ? 164.105 273.711 334.331 1.00 89.34 166 THR D O 1
ATOM 7700 N N . ALA I 1 105 ? 164.817 275.774 333.781 1.00 89.61 167 ALA D N 1
ATOM 7701 C CA . ALA I 1 105 ? 164.489 275.657 332.361 1.00 89.94 167 ALA D CA 1
ATOM 7702 C C . ALA I 1 105 ? 165.374 274.660 331.635 1.00 89.90 167 ALA D C 1
ATOM 7703 O O . ALA I 1 105 ? 166.601 274.773 331.691 1.00 89.70 167 ALA D O 1
ATOM 7705 N N . THR I 1 106 ? 164.756 273.686 330.961 1.00 92.13 168 THR D N 1
ATOM 7706 C CA . THR I 1 106 ? 165.504 272.852 329.992 1.00 92.83 168 THR D CA 1
ATOM 7707 C C . THR I 1 106 ? 164.670 272.652 328.741 1.00 91.87 168 THR D C 1
ATOM 7708 O O . THR I 1 106 ? 163.455 272.809 328.778 1.00 92.89 168 THR D O 1
ATOM 7712 N N . ILE I 1 107 ? 165.326 272.294 327.641 1.00 91.00 169 ILE D N 1
ATOM 7713 C CA . ILE I 1 107 ? 164.660 272.203 326.338 1.00 92.19 169 ILE D CA 1
ATOM 7714 C C . ILE I 1 107 ? 163.576 271.121 326.399 1.00 93.78 169 ILE D C 1
ATOM 7715 O O . ILE I 1 107 ? 163.808 270.053 326.969 1.00 94.21 169 ILE D O 1
ATOM 7720 N N . LYS I 1 108 ? 162.400 271.407 325.828 1.00 96.78 170 LYS D N 1
ATOM 7721 C CA . LYS I 1 108 ? 161.263 270.460 325.857 1.00 98.88 170 LYS D CA 1
ATOM 7722 C C . LYS I 1 108 ? 161.604 269.081 325.288 1.00 98.63 170 LYS D C 1
ATOM 7723 O O . LYS I 1 108 ? 162.518 268.933 324.474 1.00 98.00 170 LYS D O 1
ATOM 7729 N N . ASN I 1 109 ? 160.835 268.087 325.721 1.00 100.15 171 ASN D N 1
ATOM 7730 C CA . ASN I 1 109 ? 161.113 266.684 325.414 1.00 101.22 171 ASN D CA 1
ATOM 7731 C C . ASN I 1 109 ? 161.005 266.355 323.922 1.00 101.51 171 ASN D C 1
ATOM 7732 O O . ASN I 1 109 ? 161.811 265.583 323.400 1.00 100.59 171 ASN D O 1
ATOM 7737 N N . ASP I 1 110 ? 160.011 266.940 323.253 1.00 104.18 172 ASP D N 1
ATOM 7738 C CA . ASP I 1 110 ? 159.830 266.781 321.801 1.00 105.88 172 ASP D CA 1
ATOM 7739 C C . ASP I 1 110 ? 160.992 267.365 321.012 1.00 102.17 172 ASP D C 1
ATOM 7740 O O . ASP I 1 110 ? 161.692 266.645 320.298 1.00 100.57 172 ASP D O 1
ATOM 7745 N N . LEU I 1 111 ? 161.203 268.667 321.175 1.00 100.32 173 LEU D N 1
ATOM 7746 C CA . LEU I 1 111 ? 162.124 269.425 320.320 1.00 99.76 173 LEU D CA 1
ATOM 7747 C C . LEU I 1 111 ? 163.499 269.588 320.984 1.00 96.38 173 LEU D C 1
ATOM 7748 O O . LEU I 1 111 ? 164.089 270.669 320.995 1.00 95.95 173 LEU D O 1
ATOM 7753 N N . ARG I 1 112 ? 164.002 268.474 321.509 1.00 94.45 174 ARG D N 1
ATOM 7754 C CA . ARG I 1 112 ? 165.326 268.383 322.110 1.00 93.24 174 ARG D CA 1
ATOM 7755 C C . ARG I 1 112 ? 166.370 268.133 321.025 1.00 91.83 174 ARG D C 1
ATOM 7756 O O . ARG I 1 112 ? 167.499 268.613 321.109 1.00 90.72 174 ARG D O 1
ATOM 7764 N N . ASP I 1 113 ? 165.976 267.350 320.024 1.00 93.85 175 ASP D N 1
ATOM 7765 C CA . ASP I 1 113 ? 166.748 267.154 318.801 1.00 95.59 175 ASP D CA 1
ATOM 7766 C C . ASP I 1 113 ? 166.882 268.454 317.985 1.00 93.63 175 ASP D C 1
ATOM 7767 O O . ASP I 1 113 ? 167.915 268.685 317.353 1.00 92.93 175 ASP D O 1
ATOM 7772 N N . ARG I 1 114 ? 165.848 269.295 318.011 1.00 91.77 176 ARG D N 1
ATOM 7773 C CA . ARG I 1 114 ? 165.835 270.554 317.257 1.00 90.42 176 ARG D CA 1
ATOM 7774 C C . ARG I 1 114 ? 166.726 271.630 317.892 1.00 89.12 176 ARG D C 1
ATOM 7775 O O . ARG I 1 114 ? 167.673 272.106 317.257 1.00 89.70 176 ARG D O 1
ATOM 7783 N N . TYR I 1 115 ? 166.410 271.999 319.134 1.00 87.23 177 TYR D N 1
ATOM 7784 C CA . TYR I 1 115 ? 167.101 273.076 319.860 1.00 85.80 177 TYR D CA 1
ATOM 7785 C C . TYR I 1 115 ? 168.197 272.518 320.766 1.00 85.62 177 TYR D C 1
ATOM 7786 O O . TYR I 1 115 ? 167.961 271.556 321.497 1.00 85.93 177 TYR D O 1
ATOM 7795 N N . GLN I 1 116 ? 169.383 273.127 320.720 1.00 85.72 178 GLN D N 1
ATOM 7796 C CA . GLN I 1 116 ? 170.462 272.818 321.670 1.00 85.14 178 GLN D CA 1
ATOM 7797 C C . GLN I 1 116 ? 170.952 274.100 322.316 1.00 83.15 178 GLN D C 1
ATOM 7798 O O . GLN I 1 116 ? 171.053 275.131 321.648 1.00 85.05 178 GLN D O 1
ATOM 7804 N N . VAL I 1 117 ? 171.272 274.020 323.606 1.00 81.32 179 VAL D N 1
ATOM 7805 C CA . VAL I 1 117 ? 171.793 275.157 324.360 1.00 82.00 179 VAL D CA 1
ATOM 7806 C C . VAL I 1 117 ? 173.311 275.164 324.219 1.00 83.00 179 VAL D C 1
ATOM 7807 O O . VAL I 1 117 ? 173.980 274.269 324.738 1.00 84.87 179 VAL D O 1
ATOM 7811 N N . LEU I 1 118 ? 173.853 276.161 323.519 1.00 83.63 180 LEU D N 1
ATOM 7812 C CA . LEU I 1 118 ? 175.300 276.227 323.291 1.00 84.63 180 LEU D CA 1
ATOM 7813 C C . LEU I 1 118 ? 176.014 276.799 324.506 1.00 84.85 180 LEU D C 1
ATOM 7814 O O . LEU I 1 118 ? 177.002 276.232 324.976 1.00 85.89 180 LEU D O 1
ATOM 7819 N N . ARG I 1 119 ? 175.515 277.932 324.990 1.00 85.36 181 ARG D N 1
ATOM 7820 C CA . ARG I 1 119 ? 176.019 278.572 326.200 1.00 85.75 181 ARG D CA 1
ATOM 7821 C C . ARG I 1 119 ? 174.858 279.091 327.022 1.00 84.84 181 ARG D C 1
ATOM 7822 O O . ARG I 1 119 ? 173.864 279.556 326.466 1.00 84.93 181 ARG D O 1
ATOM 7830 N N . LYS I 1 120 ? 174.979 279.001 328.342 1.00 85.89 182 LYS D N 1
ATOM 7831 C CA . LYS I 1 120 ? 174.097 279.735 329.240 1.00 87.71 182 LYS D CA 1
ATOM 7832 C C . LYS I 1 120 ? 174.950 280.557 330.190 1.00 87.17 182 LYS D C 1
ATOM 7833 O O . LYS I 1 120 ? 176.072 280.161 330.518 1.00 86.08 182 LYS D O 1
ATOM 7839 N N . PHE I 1 121 ? 174.422 281.697 330.625 1.00 88.18 183 PHE D N 1
ATOM 7840 C CA . PHE I 1 121 ? 175.096 282.492 331.662 1.00 89.17 183 PHE D CA 1
ATOM 7841 C C . PHE I 1 121 ? 174.132 283.430 332.372 1.00 89.05 183 PHE D C 1
ATOM 7842 O O . PHE I 1 121 ? 173.018 283.655 331.905 1.00 90.15 183 PHE D O 1
ATOM 7850 N N . THR I 1 122 ? 174.567 283.951 333.515 1.00 90.36 184 THR D N 1
ATOM 7851 C CA . THR I 1 122 ? 173.711 284.745 334.398 1.00 92.02 184 THR D CA 1
ATOM 7852 C C . THR I 1 122 ? 174.401 286.028 334.846 1.00 91.83 184 THR D C 1
ATOM 7853 O O . THR I 1 122 ? 175.591 286.229 334.592 1.00 92.49 184 THR D O 1
ATOM 7857 N N . SER I 1 123 ? 173.635 286.890 335.509 1.00 91.29 185 SER D N 1
ATOM 7858 C CA . SER I 1 123 ? 174.170 288.094 336.148 1.00 90.99 185 SER D CA 1
ATOM 7859 C C . SER I 1 123 ? 173.144 288.686 337.114 1.00 90.23 185 SER D C 1
ATOM 7860 O O . SER I 1 123 ? 172.145 289.267 336.687 1.00 88.28 185 SER D O 1
ATOM 7863 N N . THR I 1 124 ? 173.400 288.521 338.412 1.00 92.81 186 THR D N 1
ATOM 7864 C CA . THR I 1 124 ? 172.470 288.960 339.458 1.00 95.45 186 THR D CA 1
ATOM 7865 C C . THR I 1 124 ? 172.433 290.481 339.623 1.00 95.32 186 THR D C 1
ATOM 7866 O O . THR I 1 124 ? 173.430 291.171 339.401 1.00 94.60 186 THR D O 1
ATOM 7870 N N . VAL I 1 125 ? 171.258 290.978 340.000 1.00 95.73 187 VAL D N 1
ATOM 7871 C CA . VAL I 1 125 ? 171.035 292.387 340.314 1.00 95.77 187 VAL D CA 1
ATOM 7872 C C . VAL I 1 125 ? 170.134 292.422 341.545 1.00 95.87 187 VAL D C 1
ATOM 7873 O O . VAL I 1 125 ? 169.112 291.723 341.588 1.00 96.23 187 VAL D O 1
ATOM 7877 N N . THR I 1 126 ? 170.516 293.230 342.534 1.00 97.95 188 THR D N 1
ATOM 7878 C CA . THR I 1 126 ? 169.812 293.301 343.817 1.00 100.91 188 THR D CA 1
ATOM 7879 C C . THR I 1 126 ? 169.303 294.719 344.073 1.00 100.59 188 THR D C 1
ATOM 7880 O O . THR I 1 126 ? 170.095 295.654 344.216 1.00 101.28 188 THR D O 1
ATOM 7884 N N . GLY I 1 127 ? 167.981 294.865 344.117 1.00 101.37 189 GLY D N 1
ATOM 7885 C CA . GLY I 1 127 ? 167.339 296.126 344.471 1.00 103.17 189 GLY D CA 1
ATOM 7886 C C . GLY I 1 127 ? 167.081 296.210 345.965 1.00 104.07 189 GLY D C 1
ATOM 7887 O O . GLY I 1 127 ? 166.728 295.207 346.595 1.00 106.17 189 GLY D O 1
ATOM 7888 N N . GLY I 1 128 ? 167.263 297.407 346.521 1.00 104.67 190 GLY D N 1
ATOM 7889 C CA . GLY I 1 128 ? 166.979 297.695 347.931 1.00 105.99 190 GLY D CA 1
ATOM 7890 C C . GLY I 1 128 ? 166.797 299.187 348.162 1.00 108.33 190 GLY D C 1
ATOM 7891 O O . GLY I 1 128 ? 167.351 300.005 347.423 1.00 110.61 190 GLY D O 1
ATOM 7892 N N . GLN I 1 129 ? 166.021 299.539 349.187 1.00 108.99 191 GLN D N 1
ATOM 7893 C CA . GLN I 1 129 ? 165.676 300.939 349.474 1.00 110.10 191 GLN D CA 1
ATOM 7894 C C . GLN I 1 129 ? 166.883 301.827 349.798 1.00 110.22 191 GLN D C 1
ATOM 7895 O O . GLN I 1 129 ? 167.200 302.736 349.030 1.00 111.45 191 GLN D O 1
ATOM 7901 N N . TYR I 1 130 ? 167.551 301.560 350.919 1.00 110.80 192 TYR D N 1
ATOM 7902 C CA . TYR I 1 130 ? 168.669 302.396 351.379 1.00 112.07 192 TYR D CA 1
ATOM 7903 C C . TYR I 1 130 ? 170.025 302.010 350.782 1.00 110.07 192 TYR D C 1
ATOM 7904 O O . TYR I 1 130 ? 170.956 302.815 350.807 1.00 110.66 192 TYR D O 1
ATOM 7913 N N . ALA I 1 131 ? 170.140 300.782 350.277 1.00 108.00 193 ALA D N 1
ATOM 7914 C CA . ALA I 1 131 ? 171.357 300.315 349.608 1.00 106.94 193 ALA D CA 1
ATOM 7915 C C . ALA I 1 131 ? 170.999 299.293 348.535 1.00 104.90 193 ALA D C 1
ATOM 7916 O O . ALA I 1 131 ? 170.064 298.511 348.710 1.00 105.08 193 ALA D O 1
ATOM 7918 N N . SER I 1 132 ? 171.752 299.298 347.438 1.00 103.83 194 SER D N 1
ATOM 7919 C CA . SER I 1 132 ? 171.407 298.503 346.260 1.00 104.03 194 SER D CA 1
ATOM 7920 C C . SER I 1 132 ? 172.614 298.162 345.395 1.00 105.03 194 SER D C 1
ATOM 7921 O O . SER I 1 132 ? 173.651 298.824 345.463 1.00 107.15 194 SER D O 1
ATOM 7924 N N . LYS I 1 133 ? 172.456 297.110 344.594 1.00 105.64 195 LYS D N 1
ATOM 7925 C CA . LYS I 1 133 ? 173.356 296.799 343.486 1.00 106.25 195 LYS D CA 1
ATOM 7926 C C . LYS I 1 133 ? 172.527 297.000 342.220 1.00 106.12 195 LYS D C 1
ATOM 7927 O O . LYS I 1 133 ? 172.088 296.044 341.580 1.00 104.21 195 LYS D O 1
ATOM 7933 N N . GLU I 1 134 ? 172.314 298.275 341.895 1.00 107.85 196 GLU D N 1
ATOM 7934 C CA . GLU I 1 134 ? 171.423 298.721 340.809 1.00 108.99 196 GLU D CA 1
ATOM 7935 C C . GLU I 1 134 ? 171.663 298.023 339.472 1.00 104.37 196 GLU D C 1
ATOM 7936 O O . GLU I 1 134 ? 170.706 297.677 338.775 1.00 103.66 196 GLU D O 1
ATOM 7942 N N . GLN I 1 135 ? 172.935 297.835 339.123 1.00 100.63 197 GLN D N 1
ATOM 7943 C CA . GLN I 1 135 ? 173.320 297.343 337.802 1.00 98.22 197 GLN D CA 1
ATOM 7944 C C . GLN I 1 135 ? 174.416 296.290 337.866 1.00 95.61 197 GLN D C 1
ATOM 7945 O O . GLN I 1 135 ? 175.103 296.149 338.881 1.00 95.56 197 GLN D O 1
ATOM 7951 N N . ALA I 1 136 ? 174.566 295.560 336.763 1.00 93.65 198 ALA D N 1
ATOM 7952 C CA . ALA I 1 136 ? 175.587 294.522 336.634 1.00 91.72 198 ALA D CA 1
ATOM 7953 C C . ALA I 1 136 ? 176.083 294.447 335.196 1.00 90.46 198 ALA D C 1
ATOM 7954 O O . ALA I 1 136 ? 175.279 294.391 334.258 1.00 91.40 198 ALA D O 1
ATOM 7956 N N . LEU I 1 137 ? 177.405 294.441 335.032 1.00 88.91 199 LEU D N 1
ATOM 7957 C CA . LEU I 1 137 ? 178.031 294.415 333.709 1.00 87.91 199 LEU D CA 1
ATOM 7958 C C . LEU I 1 137 ? 178.062 292.998 333.157 1.00 86.42 199 LEU D C 1
ATOM 7959 O O . LEU I 1 137 ? 178.262 292.038 333.902 1.00 86.78 199 LEU D O 1
ATOM 7964 N N . VAL I 1 138 ? 177.867 292.886 331.846 1.00 87.26 200 VAL D N 1
ATOM 7965 C CA . VAL I 1 138 ? 177.918 291.614 331.134 1.00 88.32 200 VAL D CA 1
ATOM 7966 C C . VAL I 1 138 ? 179.011 291.718 330.082 1.00 87.34 200 VAL D C 1
ATOM 7967 O O . VAL I 1 138 ? 179.002 292.640 329.269 1.00 87.12 200 VAL D O 1
ATOM 7971 N N . LYS I 1 139 ? 179.959 290.787 330.130 1.00 88.09 201 LYS D N 1
ATOM 7972 C CA . LYS I 1 139 ? 180.986 290.647 329.104 1.00 89.86 201 LYS D CA 1
ATOM 7973 C C . LYS I 1 139 ? 181.214 289.159 328.889 1.00 88.22 201 LYS D C 1
ATOM 7974 O O . LYS I 1 139 ? 181.555 288.438 329.828 1.00 89.04 201 LYS D O 1
ATOM 7980 N N . LYS I 1 140 ? 181.010 288.705 327.657 1.00 87.12 202 LYS D N 1
ATOM 7981 C CA . LYS I 1 140 ? 181.006 287.281 327.349 1.00 86.87 202 LYS D CA 1
ATOM 7982 C C . LYS I 1 140 ? 181.311 287.062 325.866 1.00 84.39 202 LYS D C 1
ATOM 7983 O O . LYS I 1 140 ? 180.468 287.331 325.003 1.00 84.26 202 LYS D O 1
ATOM 7989 N N . PHE I 1 141 ? 182.531 286.604 325.586 1.00 83.71 203 PHE D N 1
ATOM 7990 C CA . PHE I 1 141 ? 182.954 286.244 324.236 1.00 84.16 203 PHE D CA 1
ATOM 7991 C C . PHE I 1 141 ? 182.841 284.733 324.085 1.00 84.07 203 PHE D C 1
ATOM 7992 O O . PHE I 1 141 ? 183.525 283.987 324.785 1.00 84.58 203 PHE D O 1
ATOM 8000 N N . MET I 1 142 ? 181.983 284.296 323.169 1.00 85.85 204 MET D N 1
ATOM 8001 C CA . MET I 1 142 ? 181.653 282.885 323.003 1.00 88.10 204 MET D CA 1
ATOM 8002 C C . MET I 1 142 ? 182.052 282.443 321.606 1.00 87.84 204 MET D C 1
ATOM 8003 O O . MET I 1 142 ? 181.517 282.941 320.613 1.00 88.19 204 MET D O 1
ATOM 8008 N N . LYS I 1 143 ? 183.000 281.513 321.546 1.00 89.65 205 LYS D N 1
ATOM 8009 C CA . LYS I 1 143 ? 183.534 281.001 320.291 1.00 92.26 205 LYS D CA 1
ATOM 8010 C C . LYS I 1 143 ? 182.745 279.741 319.920 1.00 91.80 205 LYS D C 1
ATOM 8011 O O . LYS I 1 143 ? 182.818 278.734 320.625 1.00 91.73 205 LYS D O 1
ATOM 8017 N N . ILE I 1 144 ? 181.982 279.815 318.826 1.00 91.53 206 ILE D N 1
ATOM 8018 C CA . ILE I 1 144 ? 181.028 278.759 318.439 1.00 90.29 206 ILE D CA 1
ATOM 8019 C C . ILE I 1 144 ? 180.866 278.652 316.921 1.00 88.73 206 ILE D C 1
ATOM 8020 O O . ILE I 1 144 ? 180.017 279.324 316.331 1.00 88.95 206 ILE D O 1
ATOM 8025 N N . ASN I 1 145 ? 181.670 277.794 316.296 1.00 88.01 207 ASN D N 1
ATOM 8026 C CA . ASN I 1 145 ? 181.684 277.668 314.832 1.00 86.87 207 ASN D CA 1
ATOM 8027 C C . ASN I 1 145 ? 180.372 277.101 314.298 1.00 83.21 207 ASN D C 1
ATOM 8028 O O . ASN I 1 145 ? 180.230 275.889 314.122 1.00 84.00 207 ASN D O 1
ATOM 8033 N N . ASN I 1 146 ? 179.421 277.996 314.047 1.00 80.61 208 ASN D N 1
ATOM 8034 C CA . ASN I 1 146 ? 178.081 277.625 313.618 1.00 79.40 208 ASN D CA 1
ATOM 8035 C C . ASN I 1 146 ? 177.822 277.973 312.151 1.00 79.36 208 ASN D C 1
ATOM 8036 O O . ASN I 1 146 ? 177.756 279.150 311.788 1.00 78.92 208 ASN D O 1
ATOM 8041 N N . TYR I 1 147 ? 177.670 276.939 311.324 1.00 80.40 209 TYR D N 1
ATOM 8042 C CA . TYR I 1 147 ? 177.379 277.092 309.896 1.00 81.45 209 TYR D CA 1
ATOM 8043 C C . TYR I 1 147 ? 175.881 277.261 309.679 1.00 80.62 209 TYR D C 1
ATOM 8044 O O . TYR I 1 147 ? 175.128 276.294 309.810 1.00 79.93 209 TYR D O 1
ATOM 8053 N N . VAL I 1 148 ? 175.450 278.479 309.342 1.00 80.53 210 VAL D N 1
ATOM 8054 C CA . VAL I 1 148 ? 174.023 278.739 309.091 1.00 80.40 210 VAL D CA 1
ATOM 8055 C C . VAL I 1 148 ? 173.723 278.837 307.606 1.00 78.65 210 VAL D C 1
ATOM 8056 O O . VAL I 1 148 ? 174.619 279.069 306.791 1.00 78.28 210 VAL D O 1
ATOM 8060 N N . VAL I 1 149 ? 172.446 278.658 307.279 1.00 79.83 211 VAL D N 1
ATOM 8061 C CA . VAL I 1 149 ? 171.965 278.661 305.900 1.00 81.21 211 VAL D CA 1
ATOM 8062 C C . VAL I 1 149 ? 170.699 279.512 305.806 1.00 81.96 211 VAL D C 1
ATOM 8063 O O . VAL I 1 149 ? 169.900 279.568 306.745 1.00 83.26 211 VAL D O 1
ATOM 8067 N N . TYR I 1 150 ? 170.528 280.177 304.667 1.00 84.02 212 TYR D N 1
ATOM 8068 C CA . TYR I 1 150 ? 169.333 280.974 304.397 1.00 85.73 212 TYR D CA 1
ATOM 8069 C C . TYR I 1 150 ? 168.561 280.416 303.209 1.00 87.64 212 TYR D C 1
ATOM 8070 O O . TYR I 1 150 ? 169.050 279.548 302.484 1.00 88.01 212 TYR D O 1
ATOM 8079 N N . ASN I 1 151 ? 167.343 280.920 303.030 1.00 90.86 213 ASN D N 1
ATOM 8080 C CA . ASN I 1 151 ? 166.610 280.748 301.773 1.00 94.11 213 ASN D CA 1
ATOM 8081 C C . ASN I 1 151 ? 167.146 281.735 300.714 1.00 97.62 213 ASN D C 1
ATOM 8082 O O . ASN I 1 151 ? 168.134 282.435 300.958 1.00 96.42 213 ASN D O 1
ATOM 8087 N N . HIS I 1 152 ? 166.510 281.781 299.544 1.00 103.12 214 HIS D N 1
ATOM 8088 C CA . HIS I 1 152 ? 166.985 282.629 298.440 1.00 107.68 214 HIS D CA 1
ATOM 8089 C C . HIS I 1 152 ? 166.907 284.123 298.750 1.00 108.46 214 HIS D C 1
ATOM 8090 O O . HIS I 1 152 ? 167.860 284.857 298.486 1.00 110.24 214 HIS D O 1
ATOM 8097 N N . GLN I 1 153 ? 165.788 284.560 299.326 1.00 108.68 215 GLN D N 1
ATOM 8098 C CA . GLN I 1 153 ? 165.496 285.991 299.457 1.00 109.91 215 GLN D CA 1
ATOM 8099 C C . GLN I 1 153 ? 166.400 286.703 300.462 1.00 108.73 215 GLN D C 1
ATOM 8100 O O . GLN I 1 153 ? 167.041 286.069 301.303 1.00 106.86 215 GLN D O 1
ATOM 8106 N N . GLU I 1 154 ? 166.419 288.029 300.360 1.00 110.25 216 GLU D N 1
ATOM 8107 C CA . GLU I 1 154 ? 167.452 288.862 300.977 1.00 111.86 216 GLU D CA 1
ATOM 8108 C C . GLU I 1 154 ? 166.876 289.780 302.052 1.00 107.79 216 GLU D C 1
ATOM 8109 O O . GLU I 1 154 ? 166.530 290.933 301.792 1.00 108.92 216 GLU D O 1
ATOM 8115 N N . ALA I 1 155 ? 166.773 289.245 303.263 1.00 104.23 217 ALA D N 1
ATOM 8116 C CA . ALA I 1 155 ? 166.337 290.017 304.425 1.00 103.27 217 ALA D CA 1
ATOM 8117 C C . ALA I 1 155 ? 166.769 289.323 305.712 1.00 103.52 217 ALA D C 1
ATOM 8118 O O . ALA I 1 155 ? 166.670 288.101 305.833 1.00 103.26 217 ALA D O 1
ATOM 8120 N N . ALA I 1 156 ? 167.244 290.117 306.667 1.00 105.56 218 ALA D N 1
ATOM 8121 C CA . ALA I 1 156 ? 167.727 289.604 307.945 1.00 107.55 218 ALA D CA 1
ATOM 8122 C C . ALA I 1 156 ? 166.549 289.231 308.849 1.00 107.98 218 ALA D C 1
ATOM 8123 O O . ALA I 1 156 ? 166.055 290.066 309.612 1.00 109.47 218 ALA D O 1
ATOM 8125 N N . LYS I 1 157 ? 166.096 287.979 308.746 1.00 106.90 219 LYS D N 1
ATOM 8126 C CA . LYS I 1 157 ? 164.954 287.482 309.530 1.00 106.63 219 LYS D CA 1
ATOM 8127 C C . LYS I 1 157 ? 165.089 286.012 309.919 1.00 102.99 219 LYS D C 1
ATOM 8128 O O . LYS I 1 157 ? 165.810 285.248 309.273 1.00 102.63 219 LYS D O 1
ATOM 8134 N N . TYR I 1 158 ? 164.371 285.631 310.974 1.00 99.20 220 TYR D N 1
ATOM 8135 C CA . TYR I 1 158 ? 164.315 284.241 311.432 1.00 96.57 220 TYR D CA 1
ATOM 8136 C C . TYR I 1 158 ? 163.508 283.373 310.460 1.00 96.16 220 TYR D C 1
ATOM 8137 O O . TYR I 1 158 ? 163.884 282.234 310.191 1.00 95.58 220 TYR D O 1
ATOM 8146 N N . ASP I 1 159 ? 162.393 283.915 309.967 1.00 97.58 221 ASP D N 1
ATOM 8147 C CA . ASP I 1 159 ? 161.650 283.358 308.818 1.00 99.24 221 ASP D CA 1
ATOM 8148 C C . ASP I 1 159 ? 162.528 282.874 307.650 1.00 95.69 221 ASP D C 1
ATOM 8149 O O . ASP I 1 159 ? 162.311 281.783 307.122 1.00 93.72 221 ASP D O 1
ATOM 8154 N N . ASN I 1 160 ? 163.516 283.676 307.267 1.00 94.22 222 ASN D N 1
ATOM 8155 C CA . ASN I 1 160 ? 164.347 283.381 306.092 1.00 93.57 222 ASN D CA 1
ATOM 8156 C C . ASN I 1 160 ? 165.414 282.299 306.295 1.00 91.45 222 ASN D C 1
ATOM 8157 O O . ASN I 1 160 ? 166.009 281.829 305.319 1.00 91.39 222 ASN D O 1
ATOM 8162 N N . HIS I 1 161 ? 165.658 281.915 307.548 1.00 89.88 223 HIS D N 1
ATOM 8163 C CA . HIS I 1 161 ? 166.651 280.888 307.863 1.00 88.98 223 HIS D CA 1
ATOM 8164 C C . HIS I 1 161 ? 166.280 279.495 307.379 1.00 88.49 223 HIS D C 1
ATOM 8165 O O . HIS I 1 161 ? 165.124 279.192 307.086 1.00 86.95 223 HIS D O 1
ATOM 8172 N N . THR I 1 162 ? 167.309 278.662 307.305 1.00 90.92 224 THR D N 1
ATOM 8173 C CA . THR I 1 162 ? 167.159 277.217 307.220 1.00 91.81 224 THR D CA 1
ATOM 8174 C C . THR I 1 162 ? 168.430 276.600 307.832 1.00 94.43 224 THR D C 1
ATOM 8175 O O . THR I 1 162 ? 169.418 277.306 308.037 1.00 94.81 224 THR D O 1
ATOM 8179 N N . GLU I 1 163 ? 168.400 275.308 308.151 1.00 97.97 225 GLU D N 1
ATOM 8180 C CA . GLU I 1 163 ? 169.475 274.665 308.938 1.00 100.74 225 GLU D CA 1
ATOM 8181 C C . GLU I 1 163 ? 169.702 275.418 310.271 1.00 96.63 225 GLU D C 1
ATOM 8182 O O . GLU I 1 163 ? 168.736 275.672 310.980 1.00 97.73 225 GLU D O 1
ATOM 8188 N N . ASN I 1 164 ? 170.930 275.811 310.606 1.00 90.99 226 ASN D N 1
ATOM 8189 C CA . ASN I 1 164 ? 171.208 276.317 311.948 1.00 87.98 226 ASN D CA 1
ATOM 8190 C C . ASN I 1 164 ? 170.783 277.771 312.098 1.00 86.13 226 ASN D C 1
ATOM 8191 O O . ASN I 1 164 ? 170.931 278.562 311.166 1.00 86.92 226 ASN D O 1
ATOM 8196 N N . ALA I 1 165 ? 170.225 278.106 313.259 1.00 84.44 227 ALA D N 1
ATOM 8197 C CA . ALA I 1 165 ? 169.912 279.495 313.592 1.00 83.81 227 ALA D CA 1
ATOM 8198 C C . ALA I 1 165 ? 170.190 279.744 315.071 1.00 85.81 227 ALA D C 1
ATOM 8199 O O . ALA I 1 165 ? 169.801 278.930 315.930 1.00 87.63 227 ALA D O 1
ATOM 8201 N N . LEU I 1 166 ? 170.868 280.862 315.348 1.00 86.48 228 LEU D N 1
ATOM 8202 C CA . LEU I 1 166 ? 171.271 281.247 316.700 1.00 87.42 228 LEU D CA 1
ATOM 8203 C C . LEU I 1 166 ? 170.248 282.183 317.325 1.00 87.50 228 LEU D C 1
ATOM 8204 O O . LEU I 1 166 ? 170.044 283.310 316.851 1.00 89.32 228 LEU D O 1
ATOM 8209 N N . LEU I 1 167 ? 169.628 281.706 318.398 1.00 88.02 229 LEU D N 1
ATOM 8210 C CA . LEU I 1 167 ? 168.676 282.475 319.175 1.00 88.68 229 LEU D CA 1
ATOM 8211 C C . LEU I 1 167 ? 169.264 282.745 320.552 1.00 87.46 229 LEU D C 1
ATOM 8212 O O . LEU I 1 167 ? 169.763 281.824 321.218 1.00 87.55 229 LEU D O 1
ATOM 8217 N N . LEU I 1 168 ? 169.228 284.015 320.955 1.00 87.34 230 LEU D N 1
ATOM 8218 C CA . LEU I 1 168 ? 169.502 284.411 322.327 1.00 87.18 230 LEU D CA 1
ATOM 8219 C C . LEU I 1 168 ? 168.162 284.567 323.038 1.00 85.74 230 LEU D C 1
ATOM 8220 O O . LEU I 1 168 ? 167.288 285.342 322.595 1.00 85.67 230 LEU D O 1
ATOM 8225 N N . TYR I 1 169 ? 168.011 283.793 324.114 1.00 86.31 231 TYR D N 1
ATOM 8226 C CA . TYR I 1 169 ? 166.839 283.810 324.980 1.00 86.86 231 TYR D CA 1
ATOM 8227 C C . TYR I 1 169 ? 167.240 284.417 326.315 1.00 86.09 231 TYR D C 1
ATOM 8228 O O . TYR I 1 169 ? 168.265 284.032 326.893 1.00 86.42 231 TYR D O 1
ATOM 8237 N N . MET I 1 170 ? 166.427 285.353 326.797 1.00 87.62 232 MET D N 1
ATOM 8238 C CA . MET I 1 170 ? 166.647 286.007 328.082 1.00 90.01 232 MET D CA 1
ATOM 8239 C C . MET I 1 170 ? 165.396 285.874 328.932 1.00 89.00 232 MET D C 1
ATOM 8240 O O . MET I 1 170 ? 164.283 285.831 328.405 1.00 89.22 232 MET D O 1
ATOM 8245 N N . ALA I 1 171 ? 165.586 285.805 330.246 1.00 88.60 233 ALA D N 1
ATOM 8246 C CA . ALA I 1 171 ? 164.473 285.676 331.182 1.00 89.40 233 ALA D CA 1
ATOM 8247 C C . ALA I 1 171 ? 164.893 286.088 332.588 1.00 90.49 233 ALA D C 1
ATOM 8248 O O . ALA I 1 171 ? 165.917 285.623 333.096 1.00 89.63 233 ALA D O 1
ATOM 8250 N N . CYS I 1 172 ? 164.091 286.954 333.205 1.00 94.80 234 CYS D N 1
ATOM 8251 C CA . CYS I 1 172 ? 164.351 287.442 334.558 1.00 97.93 234 CYS D CA 1
ATOM 8252 C C . CYS I 1 172 ? 163.898 286.389 335.560 1.00 98.07 234 CYS D C 1
ATOM 8253 O O . CYS I 1 172 ? 162.881 285.725 335.351 1.00 98.76 234 CYS D O 1
ATOM 8256 N N . THR I 1 173 ? 164.644 286.253 336.651 1.00 98.68 235 THR D N 1
ATOM 8257 C CA . THR I 1 173 ? 164.366 285.213 337.644 1.00 98.96 235 THR D CA 1
ATOM 8258 C C . THR I 1 173 ? 163.179 285.543 338.562 1.00 99.58 235 THR D C 1
ATOM 8259 O O . THR I 1 173 ? 162.373 284.662 338.867 1.00 98.28 235 THR D O 1
ATOM 8263 N N . HIS I 1 174 ? 163.086 286.798 339.006 1.00 102.88 236 HIS D N 1
ATOM 8264 C CA . HIS I 1 174 ? 161.985 287.249 339.873 1.00 105.65 236 HIS D CA 1
ATOM 8265 C C . HIS I 1 174 ? 160.686 287.381 339.075 1.00 107.25 236 HIS D C 1
ATOM 8266 O O . HIS I 1 174 ? 160.710 287.714 337.888 1.00 108.11 236 HIS D O 1
ATOM 8273 N N . ALA I 1 175 ? 159.560 287.124 339.740 1.00 108.27 237 ALA D N 1
ATOM 8274 C CA . ALA I 1 175 ? 158.255 287.035 339.076 1.00 109.42 237 ALA D CA 1
ATOM 8275 C C . ALA I 1 175 ? 157.700 288.391 338.633 1.00 110.60 237 ALA D C 1
ATOM 8276 O O . ALA I 1 175 ? 157.530 288.632 337.436 1.00 110.75 237 ALA D O 1
ATOM 8278 N N . SER I 1 176 ? 157.430 289.266 339.601 1.00 111.60 238 SER D N 1
ATOM 8279 C CA . SER I 1 176 ? 156.727 290.528 339.357 1.00 112.96 238 SER D CA 1
ATOM 8280 C C . SER I 1 176 ? 157.637 291.763 339.454 1.00 112.38 238 SER D C 1
ATOM 8281 O O . SER I 1 176 ? 157.270 292.762 340.079 1.00 114.16 238 SER D O 1
ATOM 8284 N N . ASN I 1 177 ? 158.811 291.691 338.827 1.00 110.03 239 ASN D N 1
ATOM 8285 C CA . ASN I 1 177 ? 159.733 292.829 338.735 1.00 109.00 239 ASN D CA 1
ATOM 8286 C C . ASN I 1 177 ? 160.506 292.785 337.415 1.00 108.32 239 ASN D C 1
ATOM 8287 O O . ASN I 1 177 ? 161.283 291.854 337.197 1.00 109.31 239 ASN D O 1
ATOM 8292 N N . PRO I 1 178 ? 160.305 293.787 336.535 1.00 107.81 240 PRO D N 1
ATOM 8293 C CA . PRO I 1 178 ? 161.062 293.816 335.286 1.00 107.47 240 PRO D CA 1
ATOM 8294 C C . PRO I 1 178 ? 162.467 294.376 335.492 1.00 107.04 240 PRO D C 1
ATOM 8295 O O . PRO I 1 178 ? 162.710 295.093 336.467 1.00 108.47 240 PRO D O 1
ATOM 8299 N N . VAL I 1 179 ? 163.379 294.035 334.584 1.00 105.40 241 VAL D N 1
ATOM 8300 C CA . VAL I 1 179 ? 164.726 294.617 334.554 1.00 105.04 241 VAL D CA 1
ATOM 8301 C C . VAL I 1 179 ? 165.141 294.904 333.119 1.00 104.44 241 VAL D C 1
ATOM 8302 O O . VAL I 1 179 ? 164.791 294.151 332.205 1.00 104.98 241 VAL D O 1
ATOM 8306 N N . TYR I 1 180 ? 165.884 295.993 332.932 1.00 102.98 242 TYR D N 1
ATOM 8307 C CA . TYR I 1 180 ? 166.379 296.365 331.611 1.00 101.34 242 TYR D CA 1
ATOM 8308 C C . TYR I 1 180 ? 167.741 295.735 331.378 1.00 98.84 242 TYR D C 1
ATOM 8309 O O . TYR I 1 180 ? 168.479 295.458 332.330 1.00 98.17 242 TYR D O 1
ATOM 8318 N N . ALA I 1 181 ? 168.060 295.505 330.106 1.00 97.27 243 ALA D N 1
ATOM 8319 C CA . ALA I 1 181 ? 169.374 295.006 329.707 1.00 95.35 243 ALA D CA 1
ATOM 8320 C C . ALA I 1 181 ? 169.809 295.645 328.385 1.00 92.77 243 ALA D C 1
ATOM 8321 O O . ALA I 1 181 ? 169.222 295.369 327.335 1.00 92.79 243 ALA D O 1
ATOM 8323 N N . THR I 1 182 ? 170.813 296.521 328.454 1.00 90.56 244 THR D N 1
ATOM 8324 C CA . THR I 1 182 ? 171.371 297.163 327.262 1.00 89.76 244 THR D CA 1
ATOM 8325 C C . THR I 1 182 ? 172.589 296.374 326.833 1.00 89.12 244 THR D C 1
ATOM 8326 O O . THR I 1 182 ? 173.555 296.292 327.589 1.00 89.27 244 THR D O 1
ATOM 8330 N N . LEU I 1 183 ? 172.542 295.788 325.637 1.00 88.99 245 LEU D N 1
ATOM 8331 C CA . LEU I 1 183 ? 173.634 294.948 325.139 1.00 89.70 245 LEU D CA 1
ATOM 8332 C C . LEU I 1 183 ? 173.996 295.236 323.691 1.00 87.40 245 LEU D C 1
ATOM 8333 O O . LEU I 1 183 ? 173.244 295.883 322.965 1.00 86.86 245 LEU D O 1
ATOM 8338 N N . LYS I 1 184 ? 175.165 294.735 323.296 1.00 87.99 246 LYS D N 1
ATOM 8339 C CA . LYS I 1 184 ? 175.666 294.843 321.926 1.00 90.88 246 LYS D CA 1
ATOM 8340 C C . LYS I 1 184 ? 175.246 293.628 321.085 1.00 91.75 246 LYS D C 1
ATOM 8341 O O . LYS I 1 184 ? 174.696 293.774 319.980 1.00 93.89 246 LYS D O 1
ATOM 8347 N N . ILE I 1 185 ? 175.527 292.438 321.623 1.00 91.15 247 ILE D N 1
ATOM 8348 C CA . ILE I 1 185 ? 175.247 291.147 320.977 1.00 91.39 247 ILE D CA 1
ATOM 8349 C C . ILE I 1 185 ? 175.957 291.050 319.621 1.00 88.08 247 ILE D C 1
ATOM 8350 O O . ILE I 1 185 ? 175.352 290.715 318.607 1.00 88.62 247 ILE D O 1
ATOM 8355 N N . ARG I 1 186 ? 177.253 291.348 319.611 1.00 86.42 248 ARG D N 1
ATOM 8356 C CA . ARG I 1 186 ? 178.013 291.359 318.361 1.00 84.17 248 ARG D CA 1
ATOM 8357 C C . ARG I 1 186 ? 178.257 289.932 317.868 1.00 81.53 248 ARG D C 1
ATOM 8358 O O . ARG I 1 186 ? 178.373 289.009 318.672 1.00 80.80 248 ARG D O 1
ATOM 8366 N N . ILE I 1 187 ? 178.320 289.767 316.548 1.00 81.46 249 ILE D N 1
ATOM 8367 C CA . ILE I 1 187 ? 178.487 288.453 315.911 1.00 82.02 249 ILE D CA 1
ATOM 8368 C C . ILE I 1 187 ? 179.481 288.555 314.751 1.00 78.80 249 ILE D C 1
ATOM 8369 O O . ILE I 1 187 ? 179.389 289.479 313.919 1.00 78.59 249 ILE D O 1
ATOM 8374 N N . TYR I 1 188 ? 180.415 287.598 314.718 1.00 77.26 250 TYR D N 1
ATOM 8375 C CA . TYR I 1 188 ? 181.526 287.577 313.760 1.00 76.90 250 TYR D CA 1
ATOM 8376 C C . TYR I 1 188 ? 181.403 286.381 312.829 1.00 77.09 250 TYR D C 1
ATOM 8377 O O . TYR I 1 188 ? 181.434 285.236 313.296 1.00 77.56 250 TYR D O 1
ATOM 8386 N N . PHE I 1 189 ? 181.279 286.635 311.523 1.00 77.42 251 PHE D N 1
ATOM 8387 C CA . PHE I 1 189 ? 181.039 285.553 310.557 1.00 77.00 251 PHE D CA 1
ATOM 8388 C C . PHE I 1 189 ? 181.842 285.643 309.263 1.00 76.76 251 PHE D C 1
ATOM 8389 O O . PHE I 1 189 ? 182.397 286.692 308.930 1.00 76.81 251 PHE D O 1
ATOM 8397 N N . TYR I 1 190 ? 181.877 284.519 308.546 1.00 78.91 252 TYR D N 1
ATOM 8398 C CA . TYR I 1 190 ? 182.569 284.404 307.258 1.00 80.59 252 TYR D CA 1
ATOM 8399 C C . TYR I 1 190 ? 181.669 283.710 306.240 1.00 80.45 252 TYR D C 1
ATOM 8400 O O . TYR I 1 190 ? 180.976 282.749 306.580 1.00 80.63 252 TYR D O 1
ATOM 8409 N N . ASP I 1 191 ? 181.722 284.173 304.991 1.00 81.34 253 ASP D N 1
ATOM 8410 C CA . ASP I 1 191 ? 180.901 283.619 303.907 1.00 82.56 253 ASP D CA 1
ATOM 8411 C C . ASP I 1 191 ? 181.428 282.257 303.459 1.00 81.45 253 ASP D C 1
ATOM 8412 O O . ASP I 1 191 ? 182.648 282.069 303.334 1.00 81.25 253 ASP D O 1
ATOM 8417 N N . SER I 1 192 ? 180.509 281.318 303.211 1.00 82.62 254 SER D N 1
ATOM 8418 C CA . SER I 1 192 ? 180.888 279.935 302.891 1.00 83.31 254 SER D CA 1
ATOM 8419 C C . SER I 1 192 ? 181.185 279.735 301.404 1.00 84.25 254 SER D C 1
ATOM 8420 O O . SER I 1 192 ? 180.523 280.314 300.542 1.00 83.93 254 SER D O 1
ATOM 8423 N N . VAL I 1 193 ? 182.191 278.911 301.131 1.00 87.94 255 VAL D N 1
ATOM 8424 C CA . VAL I 1 193 ? 182.520 278.456 299.780 1.00 91.73 255 VAL D CA 1
ATOM 8425 C C . VAL I 1 193 ? 181.690 277.220 299.409 1.00 95.15 255 VAL D C 1
ATOM 8426 O O . VAL I 1 193 ? 181.360 277.026 298.239 1.00 95.59 255 VAL D O 1
ATOM 8430 N N . GLN I 1 194 ? 181.351 276.401 300.407 1.00 99.88 256 GLN D N 1
ATOM 8431 C CA . GLN I 1 194 ? 180.660 275.123 300.191 1.00 103.14 256 GLN D CA 1
ATOM 8432 C C . GLN I 1 194 ? 179.283 275.295 299.545 1.00 103.81 256 GLN D C 1
ATOM 8433 O O . GLN I 1 194 ? 178.607 276.301 299.771 1.00 102.15 256 GLN D O 1
ATOM 8439 N N . ASN I 1 195 ? 178.894 274.299 298.745 1.00 107.18 257 ASN D N 1
ATOM 8440 C CA . ASN I 1 195 ? 177.586 274.234 298.069 1.00 108.93 257 ASN D CA 1
ATOM 8441 C C . ASN I 1 195 ? 177.359 275.351 297.058 1.00 105.30 257 ASN D C 1
ATOM 8442 O O . ASN I 1 195 ? 176.767 275.131 296.003 1.00 101.20 257 ASN D O 1
ATOM 8586 N N . PRO K 1 1 ? 182.752 255.261 325.138 1.00 131.02 63 PRO C N 1
ATOM 8587 C CA . PRO K 1 1 ? 182.743 255.446 326.585 1.00 128.80 63 PRO C CA 1
ATOM 8588 C C . PRO K 1 1 ? 181.398 255.884 327.195 1.00 124.86 63 PRO C C 1
ATOM 8589 O O . PRO K 1 1 ? 181.306 255.970 328.421 1.00 126.09 63 PRO C O 1
ATOM 8593 N N . ASP K 1 2 ? 180.378 256.150 326.371 1.00 119.13 64 ASP C N 1
ATOM 8594 C CA . ASP K 1 2 ? 179.123 256.754 326.843 1.00 114.47 64 ASP C CA 1
ATOM 8595 C C . ASP K 1 2 ? 178.335 255.855 327.801 1.00 109.33 64 ASP C C 1
ATOM 8596 O O . ASP K 1 2 ? 178.153 256.205 328.970 1.00 108.86 64 ASP C O 1
ATOM 8601 N N . VAL K 1 3 ? 177.869 254.713 327.301 1.00 104.57 65 VAL C N 1
ATOM 8602 C CA . VAL K 1 3 ? 177.056 253.792 328.102 1.00 101.09 65 VAL C CA 1
ATOM 8603 C C . VAL K 1 3 ? 177.897 253.155 329.227 1.00 97.18 65 VAL C C 1
ATOM 8604 O O . VAL K 1 3 ? 179.076 252.863 329.015 1.00 97.91 65 VAL C O 1
ATOM 8608 N N . PRO K 1 4 ? 177.307 252.960 330.428 1.00 92.62 66 PRO C N 1
ATOM 8609 C CA . PRO K 1 4 ? 178.041 252.261 331.495 1.00 91.96 66 PRO C CA 1
ATOM 8610 C C . PRO K 1 4 ? 178.233 250.764 331.245 1.00 93.76 66 PRO C C 1
ATOM 8611 O O . PRO K 1 4 ? 177.695 250.218 330.279 1.00 94.47 66 PRO C O 1
ATOM 8615 N N . LYS K 1 5 ? 178.992 250.115 332.127 1.00 96.78 67 LYS C N 1
ATOM 8616 C CA . LYS K 1 5 ? 179.222 248.668 332.048 1.00 99.82 67 LYS C CA 1
ATOM 8617 C C . LYS K 1 5 ? 177.951 247.880 332.360 1.00 97.59 67 LYS C C 1
ATOM 8618 O O . LYS K 1 5 ? 177.170 248.272 333.227 1.00 95.77 67 LYS C O 1
ATOM 8624 N N . GLY K 1 6 ? 177.762 246.769 331.650 1.00 97.11 68 GLY C N 1
ATOM 8625 C CA . GLY K 1 6 ? 176.604 245.893 331.838 1.00 96.57 68 GLY C CA 1
ATOM 8626 C C . GLY K 1 6 ? 175.262 246.519 331.493 1.00 96.56 68 GLY C C 1
ATOM 8627 O O . GLY K 1 6 ? 174.222 246.064 331.980 1.00 97.48 68 GLY C O 1
ATOM 8628 N N . CYS K 1 7 ? 175.283 247.542 330.639 1.00 95.51 69 CYS C N 1
ATOM 8629 C CA . CYS K 1 7 ? 174.097 248.335 330.328 1.00 95.03 69 CYS C CA 1
ATOM 8630 C C . CYS K 1 7 ? 173.955 248.554 328.835 1.00 96.46 69 CYS C C 1
ATOM 8631 O O . CYS K 1 7 ? 174.918 248.419 328.076 1.00 95.18 69 CYS C O 1
ATOM 8634 N N . GLU K 1 8 ? 172.739 248.908 328.434 1.00 100.09 70 GLU C N 1
ATOM 8635 C CA . GLU K 1 8 ? 172.352 248.911 327.030 1.00 103.43 70 GLU C CA 1
ATOM 8636 C C . GLU K 1 8 ? 171.388 250.048 326.735 1.00 100.61 70 GLU C C 1
ATOM 8637 O O . GLU K 1 8 ? 170.850 250.681 327.648 1.00 100.10 70 GLU C O 1
ATOM 8643 N N . GLY K 1 9 ? 171.203 250.319 325.449 1.00 97.24 71 GLY C N 1
ATOM 8644 C CA . GLY K 1 9 ? 170.092 251.126 324.985 1.00 93.68 71 GLY C CA 1
ATOM 8645 C C . GLY K 1 9 ? 170.366 252.608 325.089 1.00 90.93 71 GLY C C 1
ATOM 8646 O O . GLY K 1 9 ? 171.451 253.012 325.515 1.00 90.10 71 GLY C O 1
ATOM 8647 N N . PRO K 1 10 ? 169.381 253.430 324.693 1.00 89.00 72 PRO C N 1
ATOM 8648 C CA . PRO K 1 10 ? 169.524 254.880 324.756 1.00 88.60 72 PRO C CA 1
ATOM 8649 C C . PRO K 1 10 ? 169.569 255.416 326.186 1.00 88.12 72 PRO C C 1
ATOM 8650 O O . PRO K 1 10 ? 169.066 254.775 327.111 1.00 88.23 72 PRO C O 1
ATOM 8654 N N . CYS K 1 11 ? 170.180 256.585 326.346 1.00 88.70 73 CYS C N 1
ATOM 8655 C CA . CYS K 1 11 ? 170.267 257.257 327.638 1.00 89.86 73 CYS C CA 1
ATOM 8656 C C . CYS K 1 11 ? 168.901 257.839 327.994 1.00 89.22 73 CYS C C 1
ATOM 8657 O O . CYS K 1 11 ? 168.550 258.936 327.560 1.00 92.08 73 CYS C O 1
ATOM 8660 N N . LYS K 1 12 ? 168.127 257.089 328.771 1.00 87.97 74 LYS C N 1
ATOM 8661 C CA . LYS K 1 12 ? 166.774 257.503 329.136 1.00 87.83 74 LYS C CA 1
ATOM 8662 C C . LYS K 1 12 ? 166.819 258.513 330.278 1.00 87.25 74 LYS C C 1
ATOM 8663 O O . LYS K 1 12 ? 167.578 258.335 331.238 1.00 87.80 74 LYS C O 1
ATOM 8669 N N . VAL K 1 13 ? 166.014 259.571 330.157 1.00 85.74 75 VAL C N 1
ATOM 8670 C CA . VAL K 1 13 ? 165.913 260.612 331.188 1.00 84.75 75 VAL C CA 1
ATOM 8671 C C . VAL K 1 13 ? 164.760 260.318 332.137 1.00 83.73 75 VAL C C 1
ATOM 8672 O O . VAL K 1 13 ? 163.880 259.517 331.826 1.00 83.51 75 VAL C O 1
ATOM 8676 N N . GLN K 1 14 ? 164.771 260.977 333.291 1.00 84.01 76 GLN C N 1
ATOM 8677 C CA . GLN K 1 14 ? 163.586 261.035 334.154 1.00 84.03 76 GLN C CA 1
ATOM 8678 C C . GLN K 1 14 ? 163.667 262.291 335.025 1.00 84.74 76 GLN C C 1
ATOM 8679 O O . GLN K 1 14 ? 164.721 262.584 335.596 1.00 86.26 76 GLN C O 1
ATOM 8685 N N . SER K 1 15 ? 162.559 263.030 335.106 1.00 85.70 77 SER C N 1
ATOM 8686 C CA . SER K 1 15 ? 162.540 264.356 335.729 1.00 88.04 77 SER C CA 1
ATOM 8687 C C . SER K 1 15 ? 161.546 264.446 336.885 1.00 89.24 77 SER C C 1
ATOM 8688 O O . SER K 1 15 ? 160.432 263.927 336.796 1.00 88.44 77 SER C O 1
ATOM 8691 N N . TYR K 1 16 ? 161.972 265.104 337.964 1.00 92.31 78 TYR C N 1
ATOM 8692 C CA . TYR K 1 16 ? 161.113 265.443 339.099 1.00 95.23 78 TYR C CA 1
ATOM 8693 C C . TYR K 1 16 ? 161.170 266.956 339.262 1.00 98.00 78 TYR C C 1
ATOM 8694 O O . TYR K 1 16 ? 162.155 267.506 339.774 1.00 99.29 78 TYR C O 1
ATOM 8703 N N . GLU K 1 17 ? 160.124 267.616 338.773 1.00 101.17 79 GLU C N 1
ATOM 8704 C CA . GLU K 1 17 ? 159.987 269.060 338.850 1.00 104.21 79 GLU C CA 1
ATOM 8705 C C . GLU K 1 17 ? 159.030 269.363 339.985 1.00 102.60 79 GLU C C 1
ATOM 8706 O O . GLU K 1 17 ? 157.884 268.907 339.955 1.00 101.66 79 GLU C O 1
ATOM 8712 N N . GLN K 1 18 ? 159.487 270.107 340.992 1.00 103.52 80 GLN C N 1
ATOM 8713 C CA . GLN K 1 18 ? 158.623 270.410 342.143 1.00 103.91 80 GLN C CA 1
ATOM 8714 C C . GLN K 1 18 ? 159.084 271.620 342.955 1.00 104.48 80 GLN C C 1
ATOM 8715 O O . GLN K 1 18 ? 160.283 271.918 343.017 1.00 107.02 80 GLN C O 1
ATOM 8721 N N . ARG K 1 19 ? 158.114 272.314 343.557 1.00 103.92 81 ARG C N 1
ATOM 8722 C CA . ARG K 1 19 ? 158.379 273.315 344.589 1.00 104.03 81 ARG C CA 1
ATOM 8723 C C . ARG K 1 19 ? 158.387 272.621 345.946 1.00 102.74 81 ARG C C 1
ATOM 8724 O O . ARG K 1 19 ? 157.330 272.375 346.535 1.00 101.41 81 ARG C O 1
ATOM 8732 N N . HIS K 1 20 ? 159.585 272.308 346.432 1.00 102.49 82 HIS C N 1
ATOM 8733 C CA . HIS K 1 20 ? 159.740 271.695 347.747 1.00 102.40 82 HIS C CA 1
ATOM 8734 C C . HIS K 1 20 ? 159.717 272.792 348.805 1.00 103.47 82 HIS C C 1
ATOM 8735 O O . HIS K 1 20 ? 160.301 273.864 348.606 1.00 105.63 82 HIS C O 1
ATOM 8742 N N . ASP K 1 21 ? 159.046 272.512 349.921 1.00 104.56 83 ASP C N 1
ATOM 8743 C CA . ASP K 1 21 ? 158.938 273.449 351.048 1.00 106.10 83 ASP C CA 1
ATOM 8744 C C . ASP K 1 21 ? 159.784 272.930 352.213 1.00 104.44 83 ASP C C 1
ATOM 8745 O O . ASP K 1 21 ? 159.425 271.948 352.868 1.00 102.59 83 ASP C O 1
ATOM 8750 N N . ILE K 1 22 ? 160.909 273.602 352.463 1.00 104.49 84 ILE C N 1
ATOM 8751 C CA . ILE K 1 22 ? 161.966 273.064 353.326 1.00 104.32 84 ILE C CA 1
ATOM 8752 C C . ILE K 1 22 ? 161.791 273.546 354.765 1.00 103.36 84 ILE C C 1
ATOM 8753 O O . ILE K 1 22 ? 161.276 274.640 355.005 1.00 104.95 84 ILE C O 1
ATOM 8758 N N . SER K 1 23 ? 162.222 272.710 355.708 1.00 102.09 85 SER C N 1
ATOM 8759 C CA . SER K 1 23 ? 162.154 273.008 357.135 1.00 102.40 85 SER C CA 1
ATOM 8760 C C . SER K 1 23 ? 163.467 272.652 357.833 1.00 103.23 85 SER C C 1
ATOM 8761 O O . SER K 1 23 ? 164.420 272.180 357.202 1.00 103.22 85 SER C O 1
ATOM 8764 N N . HIS K 1 24 ? 163.510 272.907 359.138 1.00 105.25 86 HIS C N 1
ATOM 8765 C CA . HIS K 1 24 ? 164.632 272.507 359.986 1.00 107.29 86 HIS C CA 1
ATOM 8766 C C . HIS K 1 24 ? 164.630 271.001 360.258 1.00 107.22 86 HIS C C 1
ATOM 8767 O O . HIS K 1 24 ? 165.693 270.400 360.427 1.00 106.82 86 HIS C O 1
ATOM 8774 N N . VAL K 1 25 ? 163.438 270.403 360.299 1.00 107.84 87 VAL C N 1
ATOM 8775 C CA . VAL K 1 25 ? 163.278 268.977 360.603 1.00 108.84 87 VAL C CA 1
ATOM 8776 C C . VAL K 1 25 ? 163.842 268.120 359.472 1.00 107.19 87 VAL C C 1
ATOM 8777 O O . VAL K 1 25 ? 164.531 267.129 359.727 1.00 107.99 87 VAL C O 1
ATOM 8781 N N . GLY K 1 26 ? 163.532 268.502 358.234 1.00 105.28 88 GLY C N 1
ATOM 8782 C CA . GLY K 1 26 ? 164.126 267.891 357.047 1.00 104.50 88 GLY C CA 1
ATOM 8783 C C . GLY K 1 26 ? 163.109 267.220 356.147 1.00 102.81 88 GLY C C 1
ATOM 8784 O O . GLY K 1 26 ? 162.099 266.693 356.619 1.00 102.40 88 GLY C O 1
ATOM 8785 N N . LYS K 1 27 ? 163.396 267.240 354.847 1.00 102.40 89 LYS C N 1
ATOM 8786 C CA . LYS K 1 27 ? 162.526 266.668 353.825 1.00 102.87 89 LYS C CA 1
ATOM 8787 C C . LYS K 1 27 ? 163.326 265.709 352.955 1.00 101.77 89 LYS C C 1
ATOM 8788 O O . LYS K 1 27 ? 164.526 265.910 352.735 1.00 102.42 89 LYS C O 1
ATOM 8794 N N . VAL K 1 28 ? 162.643 264.680 352.454 1.00 102.79 90 VAL C N 1
ATOM 8795 C CA . VAL K 1 28 ? 163.266 263.601 351.686 1.00 103.73 90 VAL C CA 1
ATOM 8796 C C . VAL K 1 28 ? 162.558 263.417 350.351 1.00 103.34 90 VAL C C 1
ATOM 8797 O O . VAL K 1 28 ? 161.339 263.580 350.263 1.00 103.23 90 VAL C O 1
ATOM 8801 N N . LEU K 1 29 ? 163.326 263.078 349.316 1.00 104.98 91 LEU C N 1
ATOM 8802 C CA . LEU K 1 29 ? 162.741 262.581 348.061 1.00 106.53 91 LEU C CA 1
ATOM 8803 C C . LEU K 1 29 ? 163.651 261.534 347.435 1.00 105.63 91 LEU C C 1
ATOM 8804 O O . LEU K 1 29 ? 164.825 261.428 347.799 1.00 106.63 91 LEU C O 1
ATOM 8809 N N . CYS K 1 30 ? 163.098 260.763 346.502 1.00 104.11 92 CYS C N 1
ATOM 8810 C CA . CYS K 1 30 ? 163.819 259.665 345.868 1.00 103.83 92 CYS C CA 1
ATOM 8811 C C . CYS K 1 30 ? 163.974 259.931 344.375 1.00 105.28 92 CYS C C 1
ATOM 8812 O O . CYS K 1 30 ? 163.001 259.867 343.619 1.00 104.46 92 CYS C O 1
ATOM 8815 N N . VAL K 1 31 ? 165.205 260.227 343.963 1.00 108.55 93 VAL C N 1
ATOM 8816 C CA . VAL K 1 31 ? 165.495 260.606 342.576 1.00 112.38 93 VAL C CA 1
ATOM 8817 C C . VAL K 1 31 ? 165.639 259.410 341.620 1.00 111.52 93 VAL C C 1
ATOM 8818 O O . VAL K 1 31 ? 165.665 259.606 340.407 1.00 113.46 93 VAL C O 1
ATOM 8822 N N . SER K 1 32 ? 165.722 258.186 342.151 1.00 109.25 94 SER C N 1
ATOM 8823 C CA . SER K 1 32 ? 165.797 256.970 341.322 1.00 109.18 94 SER C CA 1
ATOM 8824 C C . SER K 1 32 ? 164.464 256.205 341.286 1.00 107.44 94 SER C C 1
ATOM 8825 O O . SER K 1 32 ? 164.435 254.976 341.437 1.00 105.90 94 SER C O 1
ATOM 8828 N N . ASP K 1 33 ? 163.372 256.944 341.072 1.00 107.60 95 ASP C N 1
ATOM 8829 C CA . ASP K 1 33 ? 162.027 256.373 340.950 1.00 106.40 95 ASP C CA 1
ATOM 8830 C C . ASP K 1 33 ? 161.579 256.389 339.493 1.00 103.62 95 ASP C C 1
ATOM 8831 O O . ASP K 1 33 ? 161.107 257.416 338.999 1.00 103.42 95 ASP C O 1
ATOM 8836 N N . VAL K 1 34 ? 161.721 255.253 338.814 1.00 100.77 96 VAL C N 1
ATOM 8837 C CA . VAL K 1 34 ? 161.263 255.115 337.431 1.00 100.05 96 VAL C CA 1
ATOM 8838 C C . VAL K 1 34 ? 160.319 253.917 337.329 1.00 97.09 96 VAL C C 1
ATOM 8839 O O . VAL K 1 34 ? 160.628 252.822 337.804 1.00 95.22 96 VAL C O 1
ATOM 8843 N N . THR K 1 35 ? 159.157 254.152 336.723 1.00 96.78 97 THR C N 1
ATOM 8844 C CA . THR K 1 35 ? 158.149 253.110 336.522 1.00 96.97 97 THR C CA 1
ATOM 8845 C C . THR K 1 35 ? 158.517 252.235 335.327 1.00 97.34 97 THR C C 1
ATOM 8846 O O . THR K 1 35 ? 159.064 252.723 334.336 1.00 98.56 97 THR C O 1
ATOM 8850 N N . ARG K 1 36 ? 158.208 250.945 335.430 1.00 98.72 98 ARG C N 1
ATOM 8851 C CA . ARG K 1 36 ? 158.526 249.989 334.374 1.00 99.46 98 ARG C CA 1
ATOM 8852 C C . ARG K 1 36 ? 157.479 250.068 333.272 1.00 100.48 98 ARG C C 1
ATOM 8853 O O . ARG K 1 36 ? 156.280 250.138 333.550 1.00 100.49 98 ARG C O 1
ATOM 8861 N N . GLY K 1 37 ? 157.934 250.050 332.024 1.00 101.98 99 GLY C N 1
ATOM 8862 C CA . GLY K 1 37 ? 157.031 250.140 330.885 1.00 102.82 99 GLY C CA 1
ATOM 8863 C C . GLY K 1 37 ? 157.748 250.072 329.554 1.00 104.87 99 GLY C C 1
ATOM 8864 O O . GLY K 1 37 ? 158.955 250.307 329.472 1.00 105.83 99 GLY C O 1
ATOM 8865 N N . ASN K 1 38 ? 156.992 249.737 328.514 1.00 108.74 100 ASN C N 1
ATOM 8866 C CA . ASN K 1 38 ? 157.510 249.701 327.141 1.00 112.30 100 ASN C CA 1
ATOM 8867 C C . ASN K 1 38 ? 157.900 251.076 326.580 1.00 112.26 100 ASN C C 1
ATOM 8868 O O . ASN K 1 38 ? 158.787 251.168 325.729 1.00 113.23 100 ASN C O 1
ATOM 8873 N N . GLY K 1 39 ? 157.236 252.131 327.058 1.00 111.01 101 GLY C N 1
ATOM 8874 C CA . GLY K 1 39 ? 157.436 253.486 326.545 1.00 110.90 101 GLY C CA 1
ATOM 8875 C C . GLY K 1 39 ? 158.758 254.133 326.919 1.00 109.68 101 GLY C C 1
ATOM 8876 O O . GLY K 1 39 ? 159.580 253.541 327.621 1.00 108.80 101 GLY C O 1
ATOM 8877 N N . LEU K 1 40 ? 158.947 255.363 326.444 1.00 109.18 102 LEU C N 1
ATOM 8878 C CA . LEU K 1 40 ? 160.180 256.123 326.681 1.00 108.19 102 LEU C CA 1
ATOM 8879 C C . LEU K 1 40 ? 160.201 256.649 328.105 1.00 105.87 102 LEU C C 1
ATOM 8880 O O . LEU K 1 40 ? 159.148 256.846 328.716 1.00 104.77 102 LEU C O 1
ATOM 8885 N N . THR K 1 41 ? 161.408 256.882 328.615 1.00 104.24 103 THR C N 1
ATOM 8886 C CA . THR K 1 41 ? 161.637 257.252 330.020 1.00 103.31 103 THR C CA 1
ATOM 8887 C C . THR K 1 41 ? 161.040 256.225 330.995 1.00 99.32 103 THR C C 1
ATOM 8888 O O . THR K 1 41 ? 160.420 256.584 332.000 1.00 95.86 103 THR C O 1
ATOM 8892 N N . HIS K 1 42 ? 161.229 254.947 330.659 1.00 99.09 104 HIS C N 1
ATOM 8893 C CA . HIS K 1 42 ? 160.874 253.817 331.518 1.00 98.53 104 HIS C CA 1
ATOM 8894 C C . HIS K 1 42 ? 161.969 252.763 331.459 1.00 97.54 104 HIS C C 1
ATOM 8895 O O . HIS K 1 42 ? 162.699 252.661 330.470 1.00 99.13 104 HIS C O 1
ATOM 8902 N N . ARG K 1 43 ? 162.056 251.969 332.518 1.00 94.81 105 ARG C N 1
ATOM 8903 C CA . ARG K 1 43 ? 163.002 250.856 332.583 1.00 93.42 105 ARG C CA 1
ATOM 8904 C C . ARG K 1 43 ? 162.338 249.621 331.982 1.00 93.72 105 ARG C C 1
ATOM 8905 O O . ARG K 1 43 ? 161.143 249.399 332.174 1.00 93.55 105 ARG C O 1
ATOM 8913 N N . VAL K 1 44 ? 163.111 248.840 331.232 1.00 94.61 106 VAL C N 1
ATOM 8914 C CA . VAL K 1 44 ? 162.607 247.623 330.602 1.00 95.21 106 VAL C CA 1
ATOM 8915 C C . VAL K 1 44 ? 162.555 246.534 331.667 1.00 93.50 106 VAL C C 1
ATOM 8916 O O . VAL K 1 44 ? 161.483 246.013 331.981 1.00 92.15 106 VAL C O 1
ATOM 8920 N N . GLY K 1 45 ? 163.721 246.219 332.226 1.00 93.33 107 GLY C N 1
ATOM 8921 C CA . GLY K 1 45 ? 163.849 245.205 333.267 1.00 91.95 107 GLY C CA 1
ATOM 8922 C C . GLY K 1 45 ? 163.811 245.805 334.656 1.00 89.65 107 GLY C C 1
ATOM 8923 O O . GLY K 1 45 ? 163.475 246.978 334.837 1.00 90.08 107 GLY C O 1
ATOM 8924 N N . LYS K 1 46 ? 164.144 244.973 335.636 1.00 89.13 108 LYS C N 1
ATOM 8925 C CA . LYS K 1 46 ? 164.291 245.415 337.023 1.00 89.66 108 LYS C CA 1
ATOM 8926 C C . LYS K 1 46 ? 165.554 246.248 337.283 1.00 88.62 108 LYS C C 1
ATOM 8927 O O . LYS K 1 46 ? 165.533 247.124 338.150 1.00 88.32 108 LYS C O 1
ATOM 8933 N N . ARG K 1 47 ? 166.636 245.984 336.545 1.00 88.25 109 ARG C N 1
ATOM 8934 C CA . ARG K 1 47 ? 167.919 246.675 336.765 1.00 89.11 109 ARG C CA 1
ATOM 8935 C C . ARG K 1 47 ? 168.248 247.745 335.725 1.00 87.49 109 ARG C C 1
ATOM 8936 O O . ARG K 1 47 ? 168.197 247.508 334.505 1.00 88.56 109 ARG C O 1
ATOM 8944 N N . PHE K 1 48 ? 168.621 248.915 336.236 1.00 84.81 110 PHE C N 1
ATOM 8945 C CA . PHE K 1 48 ? 169.149 249.990 335.421 1.00 83.31 110 PHE C CA 1
ATOM 8946 C C . PHE K 1 48 ? 170.241 250.740 336.176 1.00 80.99 110 PHE C C 1
ATOM 8947 O O . PHE K 1 48 ? 170.352 250.642 337.407 1.00 80.02 110 PHE C O 1
ATOM 8955 N N . CYS K 1 49 ? 171.031 251.491 335.417 1.00 80.84 111 CYS C N 1
ATOM 8956 C CA . CYS K 1 49 ? 172.164 252.230 335.942 1.00 81.89 111 CYS C CA 1
ATOM 8957 C C . CYS K 1 49 ? 172.011 253.710 335.646 1.00 81.54 111 CYS C C 1
ATOM 8958 O O . CYS K 1 49 ? 171.839 254.095 334.487 1.00 82.97 111 CYS C O 1
ATOM 8961 N N . VAL K 1 50 ? 172.090 254.523 336.698 1.00 80.63 112 VAL C N 1
ATOM 8962 C CA . VAL K 1 50 ? 172.107 255.976 336.585 1.00 79.74 112 VAL C CA 1
ATOM 8963 C C . VAL K 1 50 ? 173.541 256.400 336.308 1.00 80.39 112 VAL C C 1
ATOM 8964 O O . VAL K 1 50 ? 174.426 256.110 337.113 1.00 81.21 112 VAL C O 1
ATOM 8968 N N . LYS K 1 51 ? 173.762 257.076 335.180 1.00 82.05 113 LYS C N 1
ATOM 8969 C CA . LYS K 1 51 ? 175.101 257.545 334.807 1.00 83.80 113 LYS C CA 1
ATOM 8970 C C . LYS K 1 51 ? 175.433 258.851 335.519 1.00 84.66 113 LYS C C 1
ATOM 8971 O O . LYS K 1 51 ? 176.562 259.038 335.989 1.00 87.74 113 LYS C O 1
ATOM 8977 N N . SER K 1 52 ? 174.455 259.752 335.590 1.00 85.24 114 SER C N 1
ATOM 8978 C CA . SER K 1 52 ? 174.675 261.085 336.140 1.00 86.22 114 SER C CA 1
ATOM 8979 C C . SER K 1 52 ? 173.396 261.720 336.663 1.00 85.20 114 SER C C 1
ATOM 8980 O O . SER K 1 52 ? 172.299 261.375 336.216 1.00 83.70 114 SER C O 1
ATOM 8983 N N . VAL K 1 53 ? 173.552 262.647 337.611 1.00 87.65 115 VAL C N 1
ATOM 8984 C CA . VAL K 1 53 ? 172.416 263.418 338.139 1.00 88.55 115 VAL C CA 1
ATOM 8985 C C . VAL K 1 53 ? 172.650 264.907 337.894 1.00 90.85 115 VAL C C 1
ATOM 8986 O O . VAL K 1 53 ? 173.754 265.418 338.128 1.00 94.40 115 VAL C O 1
ATOM 8990 N N . TYR K 1 54 ? 171.605 265.582 337.412 1.00 91.17 116 TYR C N 1
ATOM 8991 C CA . TYR K 1 54 ? 171.639 267.012 337.108 1.00 92.42 116 TYR C CA 1
ATOM 8992 C C . TYR K 1 54 ? 170.557 267.699 337.914 1.00 90.96 116 TYR C C 1
ATOM 8993 O O . TYR K 1 54 ? 169.378 267.338 337.821 1.00 88.91 116 TYR C O 1
ATOM 9002 N N . VAL K 1 55 ? 170.977 268.678 338.713 1.00 94.24 117 VAL C N 1
ATOM 9003 C CA . VAL K 1 55 ? 170.081 269.449 339.560 1.00 95.97 117 VAL C CA 1
ATOM 9004 C C . VAL K 1 55 ? 170.199 270.917 339.165 1.00 99.43 117 VAL C C 1
ATOM 9005 O O . VAL K 1 55 ? 171.141 271.617 339.575 1.00 101.33 117 VAL C O 1
ATOM 9009 N N . LEU K 1 56 ? 169.260 271.345 338.322 1.00 102.31 118 LEU C N 1
ATOM 9010 C CA . LEU K 1 56 ? 169.039 272.752 338.035 1.00 105.72 118 LEU C CA 1
ATOM 9011 C C . LEU K 1 56 ? 167.874 273.204 338.874 1.00 101.96 118 LEU C C 1
ATOM 9012 O O . LEU K 1 56 ? 166.818 272.570 338.865 1.00 100.50 118 LEU C O 1
ATOM 9017 N N . GLY K 1 57 ? 168.060 274.296 339.603 1.00 101.28 119 GLY C N 1
ATOM 9018 C CA . GLY K 1 57 ? 166.939 274.886 340.311 1.00 100.33 119 GLY C CA 1
ATOM 9019 C C . GLY K 1 57 ? 167.296 276.113 341.099 1.00 101.11 119 GLY C C 1
ATOM 9020 O O . GLY K 1 57 ? 168.461 276.396 341.328 1.00 103.32 119 GLY C O 1
ATOM 9021 N N . LYS K 1 58 ? 166.265 276.834 341.508 1.00 100.60 120 LYS C N 1
ATOM 9022 C CA . LYS K 1 58 ? 166.411 278.020 342.326 1.00 101.78 120 LYS C CA 1
ATOM 9023 C C . LYS K 1 58 ? 165.915 277.703 343.724 1.00 98.96 120 LYS C C 1
ATOM 9024 O O . LYS K 1 58 ? 165.031 276.863 343.908 1.00 98.20 120 LYS C O 1
ATOM 9030 N N . ILE K 1 59 ? 166.500 278.387 344.700 1.00 99.22 121 ILE C N 1
ATOM 9031 C CA . ILE K 1 59 ? 166.055 278.319 346.093 1.00 99.45 121 ILE C CA 1
ATOM 9032 C C . ILE K 1 59 ? 165.623 279.738 346.461 1.00 100.05 121 ILE C C 1
ATOM 9033 O O . ILE K 1 59 ? 166.306 280.698 346.095 1.00 102.71 121 ILE C O 1
ATOM 9038 N N . TRP K 1 60 ? 164.498 279.876 347.167 1.00 99.92 122 TRP C N 1
ATOM 9039 C CA . TRP K 1 60 ? 163.952 281.206 347.464 1.00 100.77 122 TRP C CA 1
ATOM 9040 C C . TRP K 1 60 ? 163.137 281.331 348.740 1.00 100.98 122 TRP C C 1
ATOM 9041 O O . TRP K 1 60 ? 162.599 280.351 349.270 1.00 100.27 122 TRP C O 1
ATOM 9052 N N . MET K 1 61 ? 163.056 282.580 349.196 1.00 104.29 123 MET C N 1
ATOM 9053 C CA . MET K 1 61 ? 162.362 282.950 350.418 1.00 107.41 123 MET C CA 1
ATOM 9054 C C . MET K 1 61 ? 160.986 283.518 350.069 1.00 108.05 123 MET C C 1
ATOM 9055 O O . MET K 1 61 ? 160.815 284.160 349.032 1.00 106.22 123 MET C O 1
ATOM 9060 N N . ASP K 1 62 ? 160.015 283.285 350.949 1.00 112.21 124 ASP C N 1
ATOM 9061 C CA . ASP K 1 62 ? 158.642 283.770 350.762 1.00 116.37 124 ASP C CA 1
ATOM 9062 C C . ASP K 1 62 ? 158.574 285.289 350.973 1.00 119.94 124 ASP C C 1
ATOM 9063 O O . ASP K 1 62 ? 159.444 285.869 351.627 1.00 122.22 124 ASP C O 1
ATOM 9068 N N . GLU K 1 63 ? 157.539 285.921 350.422 1.00 123.08 125 GLU C N 1
ATOM 9069 C CA . GLU K 1 63 ? 157.421 287.387 350.409 1.00 125.73 125 GLU C CA 1
ATOM 9070 C C . GLU K 1 63 ? 157.185 288.034 351.784 1.00 125.37 125 GLU C C 1
ATOM 9071 O O . GLU K 1 63 ? 157.557 289.192 351.984 1.00 126.30 125 GLU C O 1
ATOM 9077 N N . ASN K 1 64 ? 156.562 287.304 352.711 1.00 125.16 126 ASN C N 1
ATOM 9078 C CA . ASN K 1 64 ? 156.386 287.781 354.097 1.00 125.10 126 ASN C CA 1
ATOM 9079 C C . ASN K 1 64 ? 157.553 287.415 355.031 1.00 123.93 126 ASN C C 1
ATOM 9080 O O . ASN K 1 64 ? 157.792 288.104 356.024 1.00 123.01 126 ASN C O 1
ATOM 9085 N N . ILE K 1 65 ? 158.263 286.333 354.707 1.00 123.12 127 ILE C N 1
ATOM 9086 C CA . ILE K 1 65 ? 159.420 285.875 355.488 1.00 123.15 127 ILE C CA 1
ATOM 9087 C C . ILE K 1 65 ? 160.654 286.750 355.227 1.00 122.82 127 ILE C C 1
ATOM 9088 O O . ILE K 1 65 ? 161.379 287.091 356.164 1.00 124.00 127 ILE C O 1
ATOM 9093 N N . LYS K 1 66 ? 160.884 287.103 353.959 1.00 121.51 128 LYS C N 1
ATOM 9094 C CA . LYS K 1 66 ? 162.071 287.878 353.540 1.00 120.69 128 LYS C CA 1
ATOM 9095 C C . LYS K 1 66 ? 162.282 289.228 354.237 1.00 119.66 128 LYS C C 1
ATOM 9096 O O . LYS K 1 66 ? 163.400 289.730 354.255 1.00 119.96 128 LYS C O 1
ATOM 9102 N N . THR K 1 67 ? 161.217 289.821 354.772 1.00 118.92 129 THR C N 1
ATOM 9103 C CA . THR K 1 67 ? 161.332 291.041 355.577 1.00 119.21 129 THR C CA 1
ATOM 9104 C C . THR K 1 67 ? 162.170 290.812 356.840 1.00 118.97 129 THR C C 1
ATOM 9105 O O . THR K 1 67 ? 163.033 291.633 357.176 1.00 120.15 129 THR C O 1
ATOM 9109 N N . LYS K 1 68 ? 161.920 289.687 357.512 1.00 117.96 130 LYS C N 1
ATOM 9110 C CA . LYS K 1 68 ? 162.595 289.340 358.769 1.00 118.05 130 LYS C CA 1
ATOM 9111 C C . LYS K 1 68 ? 164.068 289.025 358.531 1.00 115.38 130 LYS C C 1
ATOM 9112 O O . LYS K 1 68 ? 164.389 288.150 357.723 1.00 114.25 130 LYS C O 1
ATOM 9118 N N . ASN K 1 69 ? 164.953 289.728 359.239 1.00 113.21 131 ASN C N 1
ATOM 9119 C CA . ASN K 1 69 ? 166.397 289.589 359.026 1.00 111.27 131 ASN C CA 1
ATOM 9120 C C . ASN K 1 69 ? 166.958 288.296 359.626 1.00 107.50 131 ASN C C 1
ATOM 9121 O O . ASN K 1 69 ? 166.913 288.082 360.839 1.00 105.81 131 ASN C O 1
ATOM 9126 N N . HIS K 1 70 ? 167.456 287.428 358.752 1.00 105.26 132 HIS C N 1
ATOM 9127 C CA . HIS K 1 70 ? 168.113 286.186 359.151 1.00 103.67 132 HIS C CA 1
ATOM 9128 C C . HIS K 1 70 ? 168.881 285.624 357.960 1.00 102.84 132 HIS C C 1
ATOM 9129 O O . HIS K 1 70 ? 168.857 286.202 356.872 1.00 103.40 132 HIS C O 1
ATOM 9136 N N . THR K 1 71 ? 169.564 284.505 358.178 1.00 103.69 133 THR C N 1
ATOM 9137 C CA . THR K 1 71 ? 170.213 283.758 357.104 1.00 104.31 133 THR C CA 1
ATOM 9138 C C . THR K 1 71 ? 169.880 282.282 357.229 1.00 103.14 133 THR C C 1
ATOM 9139 O O . THR K 1 71 ? 169.613 281.796 358.331 1.00 104.01 133 THR C O 1
ATOM 9143 N N . ASN K 1 72 ? 169.885 281.578 356.100 1.00 101.66 134 ASN C N 1
ATOM 9144 C CA . ASN K 1 72 ? 169.808 280.115 356.116 1.00 100.78 134 ASN C CA 1
ATOM 9145 C C . ASN K 1 72 ? 170.353 279.450 354.859 1.00 99.31 134 ASN C C 1
ATOM 9146 O O . ASN K 1 72 ? 170.068 279.884 353.739 1.00 99.24 134 ASN C O 1
ATOM 9151 N N . THR K 1 73 ? 171.158 278.409 355.070 1.00 98.82 135 THR C N 1
ATOM 9152 C CA . THR K 1 73 ? 171.606 277.533 353.999 1.00 99.13 135 THR C CA 1
ATOM 9153 C C . THR K 1 73 ? 170.703 276.305 353.949 1.00 95.59 135 THR C C 1
ATOM 9154 O O . THR K 1 73 ? 170.168 275.874 354.984 1.00 96.06 135 THR C O 1
ATOM 9158 N N . VAL K 1 74 ? 170.518 275.763 352.745 1.00 92.87 136 VAL C N 1
ATOM 9159 C CA . VAL K 1 74 ? 169.807 274.494 352.575 1.00 92.77 136 VAL C CA 1
ATOM 9160 C C . VAL K 1 74 ? 170.818 273.390 352.281 1.00 91.99 136 VAL C C 1
ATOM 9161 O O . VAL K 1 74 ? 171.481 273.411 351.244 1.00 91.32 136 VAL C O 1
ATOM 9165 N N . MET K 1 75 ? 170.912 272.425 353.196 1.00 92.18 137 MET C N 1
ATOM 9166 C CA . MET K 1 75 ? 171.890 271.344 353.092 1.00 92.96 137 MET C CA 1
ATOM 9167 C C . MET K 1 75 ? 171.359 270.234 352.184 1.00 91.25 137 MET C C 1
ATOM 9168 O O . MET K 1 75 ? 170.612 269.361 352.633 1.00 91.90 137 MET C O 1
ATOM 9173 N N . PHE K 1 76 ? 171.737 270.277 350.907 1.00 90.29 138 PHE C N 1
ATOM 9174 C CA . PHE K 1 76 ? 171.402 269.203 349.969 1.00 89.57 138 PHE C CA 1
ATOM 9175 C C . PHE K 1 76 ? 172.334 268.023 350.205 1.00 87.90 138 PHE C C 1
ATOM 9176 O O . PHE K 1 76 ? 173.559 268.180 350.140 1.00 88.51 138 PHE C O 1
ATOM 9184 N N . TYR K 1 77 ? 171.744 266.859 350.480 1.00 86.78 139 TYR C N 1
ATOM 9185 C CA . TYR K 1 77 ? 172.469 265.602 350.638 1.00 85.74 139 TYR C CA 1
ATOM 9186 C C . TYR K 1 77 ? 171.946 264.575 349.640 1.00 86.08 139 TYR C C 1
ATOM 9187 O O . TYR K 1 77 ? 170.844 264.050 349.811 1.00 87.70 139 TYR C O 1
ATOM 9196 N N . LEU K 1 78 ? 172.729 264.307 348.598 1.00 87.12 140 LEU C N 1
ATOM 9197 C CA . LEU K 1 78 ? 172.488 263.186 347.689 1.00 88.47 140 LEU C CA 1
ATOM 9198 C C . LEU K 1 78 ? 173.191 261.958 348.265 1.00 87.27 140 LEU C C 1
ATOM 9199 O O . LEU K 1 78 ? 174.452 261.879 348.243 1.00 88.49 140 LEU C O 1
ATOM 9204 N N . VAL K 1 79 ? 172.364 261.028 348.773 1.00 85.93 141 VAL C N 1
ATOM 9205 C CA . VAL K 1 79 ? 172.816 259.817 349.474 1.00 85.40 141 VAL C CA 1
ATOM 9206 C C . VAL K 1 79 ? 172.302 258.532 348.821 1.00 85.39 141 VAL C C 1
ATOM 9207 O O . VAL K 1 79 ? 171.140 258.446 348.414 1.00 85.43 141 VAL C O 1
ATOM 9211 N N . ARG K 1 80 ? 173.190 257.545 348.733 1.00 88.62 142 ARG C N 1
ATOM 9212 C CA . ARG K 1 80 ? 172.866 256.206 348.241 1.00 91.01 142 ARG C CA 1
ATOM 9213 C C . ARG K 1 80 ? 172.659 255.325 349.450 1.00 93.09 142 ARG C C 1
ATOM 9214 O O . ARG K 1 80 ? 173.506 255.319 350.344 1.00 96.48 142 ARG C O 1
ATOM 9222 N N . ASP K 1 81 ? 171.558 254.576 349.484 1.00 93.90 143 ASP C N 1
ATOM 9223 C CA . ASP K 1 81 ? 171.389 253.543 350.508 1.00 95.55 143 ASP C CA 1
ATOM 9224 C C . ASP K 1 81 ? 171.371 252.161 349.860 1.00 95.70 143 ASP C C 1
ATOM 9225 O O . ASP K 1 81 ? 170.574 251.897 348.958 1.00 94.28 143 ASP C O 1
ATOM 9230 N N . ARG K 1 82 ? 172.273 251.295 350.322 1.00 97.25 144 ARG C N 1
ATOM 9231 C CA . ARG K 1 82 ? 172.476 249.986 349.703 1.00 97.85 144 ARG C CA 1
ATOM 9232 C C . ARG K 1 82 ? 171.267 249.083 349.930 1.00 98.80 144 ARG C C 1
ATOM 9233 O O . ARG K 1 82 ? 170.789 248.451 348.988 1.00 99.79 144 ARG C O 1
ATOM 9241 N N . ARG K 1 83 ? 170.761 249.061 351.164 1.00 100.05 145 ARG C N 1
ATOM 9242 C CA . ARG K 1 83 ? 169.697 248.144 351.580 1.00 100.45 145 ARG C CA 1
ATOM 9243 C C . ARG K 1 83 ? 168.452 248.914 352.071 1.00 100.00 145 ARG C C 1
ATOM 9244 O O . ARG K 1 83 ? 168.380 249.274 353.246 1.00 100.10 145 ARG C O 1
ATOM 9252 N N . PRO K 1 84 ? 167.473 249.179 351.174 1.00 99.49 146 PRO C N 1
ATOM 9253 C CA . PRO K 1 84 ? 166.207 249.821 351.544 1.00 100.59 146 PRO C CA 1
ATOM 9254 C C . PRO K 1 84 ? 165.127 248.825 351.960 1.00 104.41 146 PRO C C 1
ATOM 9255 O O . PRO K 1 84 ? 165.190 247.653 351.587 1.00 105.80 146 PRO C O 1
ATOM 9259 N N . PHE K 1 85 ? 164.143 249.305 352.717 1.00 110.02 147 PHE C N 1
ATOM 9260 C CA . PHE K 1 85 ? 163.005 248.488 353.150 1.00 115.61 147 PHE C CA 1
ATOM 9261 C C . PHE K 1 85 ? 161.867 249.378 353.648 1.00 114.23 147 PHE C C 1
ATOM 9262 O O . PHE K 1 85 ? 162.095 250.279 354.457 1.00 115.82 147 PHE C O 1
ATOM 9270 N N . GLY K 1 86 ? 160.649 249.118 353.174 1.00 112.87 148 GLY C N 1
ATOM 9271 C CA . GLY K 1 86 ? 159.471 249.883 353.583 1.00 111.63 148 GLY C CA 1
ATOM 9272 C C . GLY K 1 86 ? 159.485 251.298 353.035 1.00 110.75 148 GLY C C 1
ATOM 9273 O O . GLY K 1 86 ? 159.962 251.527 351.923 1.00 110.70 148 GLY C O 1
ATOM 9274 N N . THR K 1 87 ? 158.963 252.242 353.819 1.00 110.90 149 THR C N 1
ATOM 9275 C CA . THR K 1 87 ? 158.971 253.664 353.456 1.00 110.82 149 THR C CA 1
ATOM 9276 C C . THR K 1 87 ? 160.340 254.293 353.711 1.00 109.76 149 THR C C 1
ATOM 9277 O O . THR K 1 87 ? 161.134 253.771 354.498 1.00 111.14 149 THR C O 1
ATOM 9281 N N . ALA K 1 88 ? 160.603 255.416 353.043 1.00 107.31 150 ALA C N 1
ATOM 9282 C CA . ALA K 1 88 ? 161.862 256.147 353.206 1.00 105.86 150 ALA C CA 1
ATOM 9283 C C . ALA K 1 88 ? 161.901 256.828 354.567 1.00 105.96 150 ALA C C 1
ATOM 9284 O O . ALA K 1 88 ? 160.937 257.484 354.962 1.00 106.10 150 ALA C O 1
ATOM 9286 N N . MET K 1 89 ? 163.015 256.663 355.276 1.00 107.85 151 MET C N 1
ATOM 9287 C CA . MET K 1 89 ? 163.164 257.215 356.623 1.00 110.66 151 MET C CA 1
ATOM 9288 C C . MET K 1 89 ? 163.367 258.726 356.591 1.00 110.60 151 MET C C 1
ATOM 9289 O O . MET K 1 89 ? 163.895 259.274 355.622 1.00 109.45 151 MET C O 1
ATOM 9294 N N . ASP K 1 90 ? 162.937 259.384 357.666 1.00 112.09 152 ASP C N 1
ATOM 9295 C CA . ASP K 1 90 ? 163.030 260.838 357.800 1.00 114.78 152 ASP C CA 1
ATOM 9296 C C . ASP K 1 90 ? 164.482 261.275 358.027 1.00 111.96 152 ASP C C 1
ATOM 9297 O O . ASP K 1 90 ? 165.310 260.488 358.489 1.00 112.58 152 ASP C O 1
ATOM 9302 N N . PHE K 1 91 ? 164.776 262.527 357.683 1.00 108.58 153 PHE C N 1
ATOM 9303 C CA . PHE K 1 91 ? 166.105 263.127 357.867 1.00 106.62 153 PHE C CA 1
ATOM 9304 C C . PHE K 1 91 ? 166.651 262.987 359.293 1.00 104.77 153 PHE C C 1
ATOM 9305 O O . PHE K 1 91 ? 167.839 262.722 359.480 1.00 103.15 153 PHE C O 1
ATOM 9313 N N . GLY K 1 92 ? 165.779 263.166 360.284 1.00 104.61 154 GLY C N 1
ATOM 9314 C CA . GLY K 1 92 ? 166.156 263.070 361.693 1.00 104.93 154 GLY C CA 1
ATOM 9315 C C . GLY K 1 92 ? 166.631 261.704 362.166 1.00 103.80 154 GLY C C 1
ATOM 9316 O O . GLY K 1 92 ? 167.470 261.625 363.066 1.00 104.10 154 GLY C O 1
ATOM 9317 N N . GLN K 1 93 ? 166.104 260.636 361.565 1.00 102.21 155 GLN C N 1
ATOM 9318 C CA . GLN K 1 93 ? 166.414 259.259 361.987 1.00 102.12 155 GLN C CA 1
ATOM 9319 C C . GLN K 1 93 ? 167.406 258.504 361.082 1.00 99.03 155 GLN C C 1
ATOM 9320 O O . GLN K 1 93 ? 167.622 257.306 361.279 1.00 98.54 155 GLN C O 1
ATOM 9326 N N . VAL K 1 94 ? 167.995 259.195 360.104 1.00 96.93 156 VAL C N 1
ATOM 9327 C CA . VAL K 1 94 ? 169.110 258.662 359.304 1.00 96.01 156 VAL C CA 1
ATOM 9328 C C . VAL K 1 94 ? 170.407 259.346 359.732 1.00 95.90 156 VAL C C 1
ATOM 9329 O O . VAL K 1 94 ? 171.383 258.679 360.099 1.00 97.26 156 VAL C O 1
ATOM 9333 N N . PHE K 1 95 ? 170.408 260.674 359.671 1.00 95.94 157 PHE C N 1
ATOM 9334 C CA . PHE K 1 95 ? 171.534 261.480 360.132 1.00 96.59 157 PHE C CA 1
ATOM 9335 C C . PHE K 1 95 ? 171.410 261.717 361.631 1.00 96.93 157 PHE C C 1
ATOM 9336 O O . PHE K 1 95 ? 170.303 261.941 362.126 1.00 97.61 157 PHE C O 1
ATOM 9344 N N . ASN K 1 96 ? 172.532 261.665 362.350 1.00 98.01 158 ASN C N 1
ATOM 9345 C CA . ASN K 1 96 ? 172.561 262.101 363.755 1.00 100.35 158 ASN C CA 1
ATOM 9346 C C . ASN K 1 96 ? 173.253 263.452 363.861 1.00 100.93 158 ASN C C 1
ATOM 9347 O O . ASN K 1 96 ? 174.115 263.784 363.043 1.00 100.78 158 ASN C O 1
ATOM 9352 N N . MET K 1 97 ? 172.870 264.223 364.874 1.00 103.26 159 MET C N 1
ATOM 9353 C CA . MET K 1 97 ? 173.232 265.639 364.952 1.00 105.66 159 MET C CA 1
ATOM 9354 C C . MET K 1 97 ? 172.815 266.255 366.285 1.00 107.06 159 MET C C 1
ATOM 9355 O O . MET K 1 97 ? 171.859 265.796 366.915 1.00 107.58 159 MET C O 1
ATOM 9360 N N . TYR K 1 98 ? 173.531 267.299 366.702 1.00 108.27 160 TYR C N 1
ATOM 9361 C CA . TYR K 1 98 ? 173.243 267.979 367.964 1.00 110.67 160 TYR C CA 1
ATOM 9362 C C . TYR K 1 98 ? 172.038 268.907 367.823 1.00 111.54 160 TYR C C 1
ATOM 9363 O O . TYR K 1 98 ? 172.094 269.877 367.070 1.00 112.64 160 TYR C O 1
ATOM 9372 N N . ASP K 1 99 ? 170.964 268.604 368.554 1.00 113.48 161 ASP C N 1
ATOM 9373 C CA . ASP K 1 99 ? 169.756 269.442 368.601 1.00 116.11 161 ASP C CA 1
ATOM 9374 C C . ASP K 1 99 ? 169.097 269.617 367.217 1.00 114.06 161 ASP C C 1
ATOM 9375 O O . ASP K 1 99 ? 168.664 270.715 366.853 1.00 114.98 161 ASP C O 1
ATOM 9380 N N . ASN K 1 100 ? 169.030 268.520 366.461 1.00 112.52 162 ASN C N 1
ATOM 9381 C CA . ASN K 1 100 ? 168.442 268.496 365.111 1.00 111.90 162 ASN C CA 1
ATOM 9382 C C . ASN K 1 100 ? 169.054 269.513 364.134 1.00 109.59 162 ASN C C 1
ATOM 9383 O O . ASN K 1 100 ? 168.352 270.089 363.299 1.00 110.58 162 ASN C O 1
ATOM 9388 N N . GLU K 1 101 ? 170.369 269.705 364.236 1.00 107.64 163 GLU C N 1
ATOM 9389 C CA . GLU K 1 101 ? 171.092 270.718 363.463 1.00 106.50 163 GLU C CA 1
ATOM 9390 C C . GLU K 1 101 ? 171.682 270.102 362.184 1.00 102.59 163 GLU C C 1
ATOM 9391 O O . GLU K 1 101 ? 172.612 269.299 362.268 1.00 102.86 163 GLU C O 1
ATOM 9397 N N . PRO K 1 102 ? 171.160 270.483 360.998 1.00 98.69 164 PRO C N 1
ATOM 9398 C CA . PRO K 1 102 ? 171.607 269.831 359.757 1.00 96.84 164 PRO C CA 1
ATOM 9399 C C . PRO K 1 102 ? 173.056 270.099 359.325 1.00 95.18 164 PRO C C 1
ATOM 9400 O O . PRO K 1 102 ? 173.595 269.328 358.532 1.00 95.79 164 PRO C O 1
ATOM 9404 N N . SER K 1 103 ? 173.670 271.174 359.818 1.00 94.29 165 SER C N 1
ATOM 9405 C CA . SER K 1 103 ? 175.076 271.459 359.514 1.00 94.32 165 SER C CA 1
ATOM 9406 C C . SER K 1 103 ? 176.033 270.453 360.171 1.00 95.89 165 SER C C 1
ATOM 9407 O O . SER K 1 103 ? 177.100 270.174 359.621 1.00 97.16 165 SER C O 1
ATOM 9410 N N . THR K 1 104 ? 175.642 269.906 361.327 1.00 97.20 166 THR C N 1
ATOM 9411 C CA . THR K 1 104 ? 176.407 268.851 362.018 1.00 97.81 166 THR C CA 1
ATOM 9412 C C . THR K 1 104 ? 176.008 267.424 361.593 1.00 97.55 166 THR C C 1
ATOM 9413 O O . THR K 1 104 ? 176.363 266.455 362.269 1.00 97.53 166 THR C O 1
ATOM 9417 N N . ALA K 1 105 ? 175.299 267.289 360.472 1.00 97.72 167 ALA C N 1
ATOM 9418 C CA . ALA K 1 105 ? 174.681 266.021 360.095 1.00 97.82 167 ALA C CA 1
ATOM 9419 C C . ALA K 1 105 ? 175.664 265.061 359.433 1.00 97.17 167 ALA C C 1
ATOM 9420 O O . ALA K 1 105 ? 176.250 265.373 358.393 1.00 97.15 167 ALA C O 1
ATOM 9422 N N . THR K 1 106 ? 175.843 263.903 360.064 1.00 96.98 168 THR C N 1
ATOM 9423 C CA . THR K 1 106 ? 176.475 262.740 359.446 1.00 96.53 168 THR C CA 1
ATOM 9424 C C . THR K 1 106 ? 175.595 261.521 359.724 1.00 94.71 168 THR C C 1
ATOM 9425 O O . THR K 1 106 ? 174.711 261.565 360.591 1.00 94.71 168 THR C O 1
ATOM 9429 N N . ILE K 1 107 ? 175.850 260.443 358.989 1.00 94.48 169 ILE C N 1
ATOM 9430 C CA . ILE K 1 107 ? 175.000 259.249 359.020 1.00 96.23 169 ILE C CA 1
ATOM 9431 C C . ILE K 1 107 ? 175.111 258.572 360.391 1.00 97.98 169 ILE C C 1
ATOM 9432 O O . ILE K 1 107 ? 176.199 258.534 360.972 1.00 99.31 169 ILE C O 1
ATOM 9437 N N . LYS K 1 108 ? 173.991 258.049 360.902 1.00 99.49 170 LYS C N 1
ATOM 9438 C CA . LYS K 1 108 ? 173.973 257.365 362.211 1.00 101.01 170 LYS C CA 1
ATOM 9439 C C . LYS K 1 108 ? 174.973 256.211 362.285 1.00 101.41 170 LYS C C 1
ATOM 9440 O O . LYS K 1 108 ? 175.273 255.569 361.277 1.00 100.78 170 LYS C O 1
ATOM 9446 N N . ASN K 1 109 ? 175.468 255.960 363.494 1.00 103.23 171 ASN C N 1
ATOM 9447 C CA . ASN K 1 109 ? 176.498 254.948 363.740 1.00 103.69 171 ASN C CA 1
ATOM 9448 C C . ASN K 1 109 ? 176.061 253.531 363.360 1.00 103.89 171 ASN C C 1
ATOM 9449 O O . ASN K 1 109 ? 176.852 252.766 362.809 1.00 103.46 171 ASN C O 1
ATOM 9454 N N . ASP K 1 110 ? 174.804 253.198 363.652 1.00 106.21 172 ASP C N 1
ATOM 9455 C CA . ASP K 1 110 ? 174.272 251.849 363.415 1.00 107.96 172 ASP C CA 1
ATOM 9456 C C . ASP K 1 110 ? 174.042 251.547 361.939 1.00 103.79 172 ASP C C 1
ATOM 9457 O O . ASP K 1 110 ? 174.416 250.473 361.465 1.00 103.39 172 ASP C O 1
ATOM 9462 N N . LEU K 1 111 ? 173.444 252.496 361.219 1.00 101.11 173 LEU C N 1
ATOM 9463 C CA . LEU K 1 111 ? 173.116 252.315 359.795 1.00 100.22 173 LEU C CA 1
ATOM 9464 C C . LEU K 1 111 ? 174.088 253.073 358.872 1.00 97.40 173 LEU C C 1
ATOM 9465 O O . LEU K 1 111 ? 173.704 253.612 357.833 1.00 96.79 173 LEU C O 1
ATOM 9470 N N . ARG K 1 112 ? 175.361 253.070 359.260 1.00 96.55 174 ARG C N 1
ATOM 9471 C CA . ARG K 1 112 ? 176.443 253.700 358.505 1.00 96.23 174 ARG C CA 1
ATOM 9472 C C . ARG K 1 112 ? 176.852 252.831 357.320 1.00 95.99 174 ARG C C 1
ATOM 9473 O O . ARG K 1 112 ? 177.287 253.334 356.284 1.00 94.01 174 ARG C O 1
ATOM 9481 N N . ASP K 1 113 ? 176.736 251.521 357.506 1.00 99.31 175 ASP C N 1
ATOM 9482 C CA . ASP K 1 113 ? 176.966 250.538 356.452 1.00 102.46 175 ASP C CA 1
ATOM 9483 C C . ASP K 1 113 ? 175.870 250.614 355.377 1.00 98.86 175 ASP C C 1
ATOM 9484 O O . ASP K 1 113 ? 176.149 250.422 354.193 1.00 98.38 175 ASP C O 1
ATOM 9489 N N . ARG K 1 114 ? 174.635 250.899 355.794 1.00 96.07 176 ARG C N 1
ATOM 9490 C CA . ARG K 1 114 ? 173.483 250.959 354.885 1.00 93.37 176 ARG C CA 1
ATOM 9491 C C . ARG K 1 114 ? 173.506 252.189 353.974 1.00 90.61 176 ARG C C 1
ATOM 9492 O O . ARG K 1 114 ? 173.451 252.055 352.748 1.00 90.15 176 ARG C O 1
ATOM 9500 N N . TYR K 1 115 ? 173.580 253.371 354.590 1.00 88.84 177 TYR C N 1
ATOM 9501 C CA . TYR K 1 115 ? 173.540 254.660 353.883 1.00 87.61 177 TYR C CA 1
ATOM 9502 C C . TYR K 1 115 ? 174.939 255.247 353.688 1.00 87.00 177 TYR C C 1
ATOM 9503 O O . TYR K 1 115 ? 175.793 255.126 354.565 1.00 86.85 177 TYR C O 1
ATOM 9512 N N . GLN K 1 116 ? 175.160 255.878 352.535 1.00 86.80 178 GLN C N 1
ATOM 9513 C CA . GLN K 1 116 ? 176.381 256.643 352.260 1.00 87.16 178 GLN C CA 1
ATOM 9514 C C . GLN K 1 116 ? 176.030 257.941 351.554 1.00 86.62 178 GLN C C 1
ATOM 9515 O O . GLN K 1 116 ? 175.174 257.954 350.667 1.00 87.82 178 GLN C O 1
ATOM 9521 N N . VAL K 1 117 ? 176.715 259.016 351.934 1.00 86.82 179 VAL C N 1
ATOM 9522 C CA . VAL K 1 117 ? 176.520 260.327 351.326 1.00 87.45 179 VAL C CA 1
ATOM 9523 C C . VAL K 1 117 ? 177.387 260.402 350.074 1.00 88.01 179 VAL C C 1
ATOM 9524 O O . VAL K 1 117 ? 178.614 260.426 350.176 1.00 90.03 179 VAL C O 1
ATOM 9528 N N . LEU K 1 118 ? 176.756 260.430 348.900 1.00 88.50 180 LEU C N 1
ATOM 9529 C CA . LEU K 1 118 ? 177.488 260.529 347.639 1.00 89.26 180 LEU C CA 1
ATOM 9530 C C . LEU K 1 118 ? 177.923 261.960 347.412 1.00 89.69 180 LEU C C 1
ATOM 9531 O O . LEU K 1 118 ? 179.104 262.210 347.155 1.00 89.42 180 LEU C O 1
ATOM 9536 N N . ARG K 1 119 ? 176.974 262.896 347.493 1.00 90.34 181 ARG C N 1
ATOM 9537 C CA . ARG K 1 119 ? 177.303 264.311 347.243 1.00 91.27 181 ARG C CA 1
ATOM 9538 C C . ARG K 1 119 ? 176.514 265.239 348.146 1.00 90.46 181 ARG C C 1
ATOM 9539 O O . ARG K 1 119 ? 175.295 265.280 348.051 1.00 92.22 181 ARG C O 1
ATOM 9547 N N . LYS K 1 120 ? 177.196 265.992 349.007 1.00 90.50 182 LYS C N 1
ATOM 9548 C CA . LYS K 1 120 ? 176.538 267.058 349.758 1.00 91.52 182 LYS C CA 1
ATOM 9549 C C . LYS K 1 120 ? 176.877 268.395 349.114 1.00 91.08 182 LYS C C 1
ATOM 9550 O O . LYS K 1 120 ? 177.999 268.595 348.645 1.00 90.29 182 LYS C O 1
ATOM 9556 N N . PHE K 1 121 ? 175.898 269.296 349.073 1.00 92.87 183 PHE C N 1
ATOM 9557 C CA . PHE K 1 121 ? 176.147 270.674 348.637 1.00 93.79 183 PHE C CA 1
ATOM 9558 C C . PHE K 1 121 ? 175.173 271.639 349.295 1.00 93.57 183 PHE C C 1
ATOM 9559 O O . PHE K 1 121 ? 174.117 271.233 349.783 1.00 95.51 183 PHE C O 1
ATOM 9567 N N . THR K 1 122 ? 175.552 272.912 349.321 1.00 94.94 184 THR C N 1
ATOM 9568 C CA . THR K 1 122 ? 174.855 273.926 350.111 1.00 96.27 184 THR C CA 1
ATOM 9569 C C . THR K 1 122 ? 174.482 275.141 349.271 1.00 94.96 184 THR C C 1
ATOM 9570 O O . THR K 1 122 ? 175.109 275.417 348.246 1.00 94.44 184 THR C O 1
ATOM 9574 N N . SER K 1 123 ? 173.448 275.854 349.716 1.00 94.89 185 SER C N 1
ATOM 9575 C CA . SER K 1 123 ? 172.992 277.083 349.067 1.00 95.77 185 SER C CA 1
ATOM 9576 C C . SER K 1 123 ? 172.371 278.004 350.108 1.00 96.11 185 SER C C 1
ATOM 9577 O O . SER K 1 123 ? 171.458 277.588 350.835 1.00 96.20 185 SER C O 1
ATOM 9580 N N . THR K 1 124 ? 172.864 279.245 350.157 1.00 97.90 186 THR C N 1
ATOM 9581 C CA . THR K 1 124 ? 172.513 280.214 351.206 1.00 99.64 186 THR C CA 1
ATOM 9582 C C . THR K 1 124 ? 171.502 281.259 350.732 1.00 99.55 186 THR C C 1
ATOM 9583 O O . THR K 1 124 ? 171.514 281.671 349.569 1.00 98.62 186 THR C O 1
ATOM 9587 N N . VAL K 1 125 ? 170.625 281.664 351.650 1.00 100.12 187 VAL C N 1
ATOM 9588 C CA . VAL K 1 125 ? 169.628 282.708 351.404 1.00 100.52 187 VAL C CA 1
ATOM 9589 C C . VAL K 1 125 ? 169.584 283.607 352.636 1.00 101.59 187 VAL C C 1
ATOM 9590 O O . VAL K 1 125 ? 169.625 283.109 353.769 1.00 101.61 187 VAL C O 1
ATOM 9594 N N . THR K 1 126 ? 169.501 284.919 352.412 1.00 103.65 188 THR C N 1
ATOM 9595 C CA . THR K 1 126 ? 169.518 285.904 353.498 1.00 105.65 188 THR C CA 1
ATOM 9596 C C . THR K 1 126 ? 168.309 286.833 353.405 1.00 105.11 188 THR C C 1
ATOM 9597 O O . THR K 1 126 ? 168.069 287.445 352.361 1.00 104.88 188 THR C O 1
ATOM 9601 N N . GLY K 1 127 ? 167.557 286.924 354.501 1.00 106.14 189 GLY C N 1
ATOM 9602 C CA . GLY K 1 127 ? 166.436 287.852 354.621 1.00 105.90 189 GLY C CA 1
ATOM 9603 C C . GLY K 1 127 ? 166.882 289.203 355.149 1.00 106.56 189 GLY C C 1
ATOM 9604 O O . GLY K 1 127 ? 167.922 289.317 355.801 1.00 106.51 189 GLY C O 1
ATOM 9605 N N . GLY K 1 128 ? 166.087 290.228 354.859 1.00 108.58 190 GLY C N 1
ATOM 9606 C CA . GLY K 1 128 ? 166.342 291.584 355.338 1.00 110.22 190 GLY C CA 1
ATOM 9607 C C . GLY K 1 128 ? 165.191 292.523 355.019 1.00 110.63 190 GLY C C 1
ATOM 9608 O O . GLY K 1 128 ? 164.618 292.460 353.930 1.00 112.29 190 GLY C O 1
ATOM 9609 N N . GLN K 1 129 ? 164.856 293.389 355.974 1.00 110.46 191 GLN C N 1
ATOM 9610 C CA . GLN K 1 129 ? 163.745 294.340 355.835 1.00 111.37 191 GLN C CA 1
ATOM 9611 C C . GLN K 1 129 ? 163.907 295.292 354.647 1.00 109.82 191 GLN C C 1
ATOM 9612 O O . GLN K 1 129 ? 163.018 295.381 353.798 1.00 109.56 191 GLN C O 1
ATOM 9618 N N . TYR K 1 130 ? 165.041 295.988 354.594 1.00 109.23 192 TYR C N 1
ATOM 9619 C CA . TYR K 1 130 ? 165.312 296.990 353.553 1.00 110.03 192 TYR C CA 1
ATOM 9620 C C . TYR K 1 130 ? 166.213 296.506 352.412 1.00 109.30 192 TYR C C 1
ATOM 9621 O O . TYR K 1 130 ? 166.230 297.124 351.345 1.00 109.73 192 TYR C O 1
ATOM 9630 N N . ALA K 1 131 ? 166.972 295.435 352.638 1.00 108.55 193 ALA C N 1
ATOM 9631 C CA . ALA K 1 131 ? 167.834 294.858 351.605 1.00 108.59 193 ALA C CA 1
ATOM 9632 C C . ALA K 1 131 ? 168.082 293.384 351.898 1.00 108.92 193 ALA C C 1
ATOM 9633 O O . ALA K 1 131 ? 168.584 293.041 352.969 1.00 108.98 193 ALA C O 1
ATOM 9635 N N . SER K 1 132 ? 167.737 292.526 350.939 1.00 110.18 194 SER C N 1
ATOM 9636 C CA . SER K 1 132 ? 167.742 291.078 351.131 1.00 111.00 194 SER C CA 1
ATOM 9637 C C . SER K 1 132 ? 168.365 290.347 349.950 1.00 110.09 194 SER C C 1
ATOM 9638 O O . SER K 1 132 ? 168.534 290.916 348.871 1.00 110.33 194 SER C O 1
ATOM 9641 N N . LYS K 1 133 ? 168.718 289.084 350.185 1.00 110.74 195 LYS C N 1
ATOM 9642 C CA . LYS K 1 133 ? 169.037 288.135 349.124 1.00 111.09 195 LYS C CA 1
ATOM 9643 C C . LYS K 1 133 ? 167.929 287.087 349.143 1.00 111.48 195 LYS C C 1
ATOM 9644 O O . LYS K 1 133 ? 168.084 286.005 349.707 1.00 109.77 195 LYS C O 1
ATOM 9650 N N . GLU K 1 134 ? 166.801 287.455 348.535 1.00 113.39 196 GLU C N 1
ATOM 9651 C CA . GLU K 1 134 ? 165.573 286.643 348.496 1.00 114.83 196 GLU C CA 1
ATOM 9652 C C . GLU K 1 134 ? 165.780 285.229 347.949 1.00 109.65 196 GLU C C 1
ATOM 9653 O O . GLU K 1 134 ? 165.158 284.272 348.438 1.00 109.62 196 GLU C O 1
ATOM 9659 N N . GLN K 1 135 ? 166.639 285.119 346.935 1.00 105.11 197 GLN C N 1
ATOM 9660 C CA . GLN K 1 135 ? 166.813 283.889 346.170 1.00 102.21 197 GLN C CA 1
ATOM 9661 C C . GLN K 1 135 ? 168.276 283.574 345.885 1.00 100.96 197 GLN C C 1
ATOM 9662 O O . GLN K 1 135 ? 169.147 284.440 345.989 1.00 101.03 197 GLN C O 1
ATOM 9668 N N . ALA K 1 136 ? 168.520 282.317 345.523 1.00 100.46 198 ALA C N 1
ATOM 9669 C CA . ALA K 1 136 ? 169.831 281.855 345.072 1.00 100.47 198 ALA C CA 1
ATOM 9670 C C . ALA K 1 136 ? 169.664 280.770 344.005 1.00 100.32 198 ALA C C 1
ATOM 9671 O O . ALA K 1 136 ? 168.715 279.974 344.051 1.00 100.40 198 ALA C O 1
ATOM 9673 N N . LEU K 1 137 ? 170.593 280.753 343.051 1.00 102.06 199 LEU C N 1
ATOM 9674 C CA . LEU K 1 137 ? 170.545 279.835 341.912 1.00 102.72 199 LEU C CA 1
ATOM 9675 C C . LEU K 1 137 ? 171.447 278.635 342.179 1.00 101.91 199 LEU C C 1
ATOM 9676 O O . LEU K 1 137 ? 172.501 278.768 342.808 1.00 104.21 199 LEU C O 1
ATOM 9681 N N . VAL K 1 138 ? 171.017 277.470 341.696 1.00 100.36 200 VAL C N 1
ATOM 9682 C CA . VAL K 1 138 ? 171.690 276.189 341.937 1.00 100.37 200 VAL C CA 1
ATOM 9683 C C . VAL K 1 138 ? 171.748 275.347 340.661 1.00 98.74 200 VAL C C 1
ATOM 9684 O O . VAL K 1 138 ? 170.750 274.732 340.257 1.00 97.07 200 VAL C O 1
ATOM 9688 N N . LYS K 1 139 ? 172.932 275.344 340.046 1.00 99.52 201 LYS C N 1
ATOM 9689 C CA . LYS K 1 139 ? 173.276 274.476 338.928 1.00 99.42 201 LYS C CA 1
ATOM 9690 C C . LYS K 1 139 ? 174.237 273.441 339.490 1.00 98.58 201 LYS C C 1
ATOM 9691 O O . LYS K 1 139 ? 175.285 273.809 340.028 1.00 99.27 201 LYS C O 1
ATOM 9697 N N . LYS K 1 140 ? 173.885 272.158 339.391 1.00 97.52 202 LYS C N 1
ATOM 9698 C CA . LYS K 1 140 ? 174.755 271.093 339.901 1.00 96.21 202 LYS C CA 1
ATOM 9699 C C . LYS K 1 140 ? 174.623 269.775 339.128 1.00 93.95 202 LYS C C 1
ATOM 9700 O O . LYS K 1 140 ? 173.685 269.005 339.348 1.00 93.00 202 LYS C O 1
ATOM 9706 N N . PHE K 1 141 ? 175.572 269.537 338.220 1.00 94.74 203 PHE C N 1
ATOM 9707 C CA . PHE K 1 141 ? 175.709 268.254 337.526 1.00 95.38 203 PHE C CA 1
ATOM 9708 C C . PHE K 1 141 ? 176.675 267.380 338.311 1.00 95.76 203 PHE C C 1
ATOM 9709 O O . PHE K 1 141 ? 177.576 267.888 338.985 1.00 96.04 203 PHE C O 1
ATOM 9717 N N . MET K 1 142 ? 176.477 266.068 338.227 1.00 97.18 204 MET C N 1
ATOM 9718 C CA . MET K 1 142 ? 177.312 265.106 338.950 1.00 99.30 204 MET C CA 1
ATOM 9719 C C . MET K 1 142 ? 177.265 263.726 338.297 1.00 99.10 204 MET C C 1
ATOM 9720 O O . MET K 1 142 ? 176.233 263.039 338.332 1.00 95.38 204 MET C O 1
ATOM 9725 N N . LYS K 1 143 ? 178.395 263.355 337.691 1.00 103.17 205 LYS C N 1
ATOM 9726 C CA . LYS K 1 143 ? 178.568 262.067 337.032 1.00 106.18 205 LYS C CA 1
ATOM 9727 C C . LYS K 1 143 ? 178.852 261.009 338.094 1.00 104.27 205 LYS C C 1
ATOM 9728 O O . LYS K 1 143 ? 179.931 260.997 338.691 1.00 105.72 205 LYS C O 1
ATOM 9734 N N . ILE K 1 144 ? 177.869 260.141 338.341 1.00 102.43 206 ILE C N 1
ATOM 9735 C CA . ILE K 1 144 ? 177.976 259.079 339.350 1.00 101.24 206 ILE C CA 1
ATOM 9736 C C . ILE K 1 144 ? 177.320 257.803 338.839 1.00 99.87 206 ILE C C 1
ATOM 9737 O O . ILE K 1 144 ? 176.120 257.781 338.569 1.00 99.88 206 ILE C O 1
ATOM 9742 N N . ASN K 1 145 ? 178.112 256.744 338.705 1.00 98.64 207 ASN C N 1
ATOM 9743 C CA . ASN K 1 145 ? 177.629 255.502 338.121 1.00 97.38 207 ASN C CA 1
ATOM 9744 C C . ASN K 1 145 ? 176.934 254.712 339.229 1.00 92.69 207 ASN C C 1
ATOM 9745 O O . ASN K 1 145 ? 177.588 254.274 340.175 1.00 92.59 207 ASN C O 1
ATOM 9750 N N . ASN K 1 146 ? 175.611 254.563 339.126 1.00 90.33 208 ASN C N 1
ATOM 9751 C CA . ASN K 1 146 ? 174.816 253.954 340.201 1.00 88.08 208 ASN C CA 1
ATOM 9752 C C . ASN K 1 146 ? 173.803 252.910 339.715 1.00 87.33 208 ASN C C 1
ATOM 9753 O O . ASN K 1 146 ? 172.791 253.259 339.098 1.00 87.39 208 ASN C O 1
ATOM 9758 N N . TYR K 1 147 ? 174.078 251.637 340.024 1.00 85.97 209 TYR C N 1
ATOM 9759 C CA . TYR K 1 147 ? 173.228 250.512 339.620 1.00 85.38 209 TYR C CA 1
ATOM 9760 C C . TYR K 1 147 ? 172.155 250.256 340.665 1.00 83.86 209 TYR C C 1
ATOM 9761 O O . TYR K 1 147 ? 172.486 250.028 341.827 1.00 82.87 209 TYR C O 1
ATOM 9770 N N . VAL K 1 148 ? 170.883 250.271 340.259 1.00 83.25 210 VAL C N 1
ATOM 9771 C CA . VAL K 1 148 ? 169.772 250.032 341.197 1.00 83.12 210 VAL C CA 1
ATOM 9772 C C . VAL K 1 148 ? 168.967 248.806 340.782 1.00 82.59 210 VAL C C 1
ATOM 9773 O O . VAL K 1 148 ? 168.982 248.421 339.613 1.00 81.30 210 VAL C O 1
ATOM 9777 N N . VAL K 1 149 ? 168.262 248.212 341.748 1.00 84.29 211 VAL C N 1
ATOM 9778 C CA . VAL K 1 149 ? 167.494 246.979 341.523 1.00 85.90 211 VAL C CA 1
ATOM 9779 C C . VAL K 1 149 ? 166.081 247.090 342.107 1.00 86.35 211 VAL C C 1
ATOM 9780 O O . VAL K 1 149 ? 165.901 247.526 343.251 1.00 87.44 211 VAL C O 1
ATOM 9784 N N . TYR K 1 150 ? 165.097 246.653 341.320 1.00 88.21 212 TYR C N 1
ATOM 9785 C CA . TYR K 1 150 ? 163.675 246.738 341.671 1.00 91.20 212 TYR C CA 1
ATOM 9786 C C . TYR K 1 150 ? 163.043 245.359 341.873 1.00 94.80 212 TYR C C 1
ATOM 9787 O O . TYR K 1 150 ? 163.638 244.327 341.550 1.00 93.81 212 TYR C O 1
ATOM 9796 N N . ASN K 1 151 ? 161.822 245.367 342.406 1.00 98.67 213 ASN C N 1
ATOM 9797 C CA . ASN K 1 151 ? 160.984 244.167 342.481 1.00 101.57 213 ASN C CA 1
ATOM 9798 C C . ASN K 1 151 ? 160.453 243.747 341.114 1.00 106.08 213 ASN C C 1
ATOM 9799 O O . ASN K 1 151 ? 160.668 244.423 340.102 1.00 105.90 213 ASN C O 1
ATOM 9804 N N . HIS K 1 152 ? 159.771 242.605 341.105 1.00 111.59 214 HIS C N 1
ATOM 9805 C CA . HIS K 1 152 ? 158.951 242.170 339.974 1.00 116.72 214 HIS C CA 1
ATOM 9806 C C . HIS K 1 152 ? 157.940 243.234 339.508 1.00 116.24 214 HIS C C 1
ATOM 9807 O O . HIS K 1 152 ? 157.732 243.399 338.308 1.00 118.57 214 HIS C O 1
ATOM 9814 N N . GLN K 1 153 ? 157.328 243.949 340.455 1.00 115.12 215 GLN C N 1
ATOM 9815 C CA . GLN K 1 153 ? 156.233 244.882 340.149 1.00 114.77 215 GLN C CA 1
ATOM 9816 C C . GLN K 1 153 ? 156.708 246.197 339.524 1.00 113.04 215 GLN C C 1
ATOM 9817 O O . GLN K 1 153 ? 157.896 246.523 339.566 1.00 111.47 215 GLN C O 1
ATOM 9823 N N . GLU K 1 154 ? 155.752 246.942 338.963 1.00 113.61 216 GLU C N 1
ATOM 9824 C CA . GLU K 1 154 ? 156.030 248.132 338.146 1.00 113.51 216 GLU C CA 1
ATOM 9825 C C . GLU K 1 154 ? 155.393 249.401 338.718 1.00 110.39 216 GLU C C 1
ATOM 9826 O O . GLU K 1 154 ? 154.239 249.724 338.430 1.00 110.40 216 GLU C O 1
ATOM 9832 N N . ALA K 1 155 ? 156.157 250.115 339.537 1.00 108.65 217 ALA C N 1
ATOM 9833 C CA . ALA K 1 155 ? 155.740 251.422 340.046 1.00 108.26 217 ALA C CA 1
ATOM 9834 C C . ALA K 1 155 ? 156.950 252.211 340.537 1.00 109.00 217 ALA C C 1
ATOM 9835 O O . ALA K 1 155 ? 157.847 251.655 341.173 1.00 109.50 217 ALA C O 1
ATOM 9837 N N . ALA K 1 156 ? 156.960 253.507 340.240 1.00 110.51 218 ALA C N 1
ATOM 9838 C CA . ALA K 1 156 ? 158.054 254.395 340.623 1.00 112.17 218 ALA C CA 1
ATOM 9839 C C . ALA K 1 156 ? 157.938 254.774 342.104 1.00 113.41 218 ALA C C 1
ATOM 9840 O O . ALA K 1 156 ? 157.516 255.886 342.437 1.00 115.51 218 ALA C O 1
ATOM 9842 N N . LYS K 1 157 ? 158.310 253.841 342.982 1.00 112.10 219 LYS C N 1
ATOM 9843 C CA . LYS K 1 157 ? 158.208 254.029 344.435 1.00 111.71 219 LYS C CA 1
ATOM 9844 C C . LYS K 1 157 ? 159.454 253.530 345.159 1.00 109.09 219 LYS C C 1
ATOM 9845 O O . LYS K 1 157 ? 160.153 252.639 344.672 1.00 108.80 219 LYS C O 1
ATOM 9851 N N . TYR K 1 158 ? 159.719 254.119 346.324 1.00 106.71 220 TYR C N 1
ATOM 9852 C CA . TYR K 1 158 ? 160.849 253.722 347.168 1.00 104.63 220 TYR C CA 1
ATOM 9853 C C . TYR K 1 158 ? 160.689 252.295 347.704 1.00 104.05 220 TYR C C 1
ATOM 9854 O O . TYR K 1 158 ? 161.676 251.570 347.847 1.00 103.08 220 TYR C O 1
ATOM 9863 N N . ASP K 1 159 ? 159.446 251.904 347.985 1.00 104.77 221 ASP C N 1
ATOM 9864 C CA . ASP K 1 159 ? 159.130 250.568 348.513 1.00 105.82 221 ASP C CA 1
ATOM 9865 C C . ASP K 1 159 ? 159.536 249.435 347.568 1.00 102.48 221 ASP C C 1
ATOM 9866 O O . ASP K 1 159 ? 159.921 248.357 348.021 1.00 101.40 221 ASP C O 1
ATOM 9871 N N . ASN K 1 160 ? 159.452 249.690 346.264 1.00 100.39 222 ASN C N 1
ATOM 9872 C CA . ASN K 1 160 ? 159.722 248.672 345.245 1.00 98.81 222 ASN C CA 1
ATOM 9873 C C . ASN K 1 160 ? 161.203 248.405 344.963 1.00 96.27 222 ASN C C 1
ATOM 9874 O O . ASN K 1 160 ? 161.526 247.442 344.262 1.00 96.57 222 ASN C O 1
ATOM 9879 N N . HIS K 1 161 ? 162.092 249.254 345.481 1.00 93.76 223 HIS C N 1
ATOM 9880 C CA . HIS K 1 161 ? 163.534 249.008 345.394 1.00 93.34 223 HIS C CA 1
ATOM 9881 C C . HIS K 1 161 ? 163.911 247.798 346.227 1.00 94.86 223 HIS C C 1
ATOM 9882 O O . HIS K 1 161 ? 163.613 247.761 347.422 1.00 96.33 223 HIS C O 1
ATOM 9889 N N . THR K 1 162 ? 164.560 246.815 345.605 1.00 96.61 224 THR C N 1
ATOM 9890 C CA . THR K 1 162 ? 165.149 245.709 346.358 1.00 98.20 224 THR C CA 1
ATOM 9891 C C . THR K 1 162 ? 166.486 246.165 346.927 1.00 97.78 224 THR C C 1
ATOM 9892 O O . THR K 1 162 ? 166.778 245.900 348.093 1.00 97.79 224 THR C O 1
ATOM 9896 N N . GLU K 1 163 ? 167.295 246.843 346.107 1.00 98.76 225 GLU C N 1
ATOM 9897 C CA . GLU K 1 163 ? 168.564 247.407 346.579 1.00 101.28 225 GLU C CA 1
ATOM 9898 C C . GLU K 1 163 ? 169.048 248.652 345.833 1.00 97.84 225 GLU C C 1
ATOM 9899 O O . GLU K 1 163 ? 168.740 248.855 344.652 1.00 96.48 225 GLU C O 1
ATOM 9905 N N . ASN K 1 164 ? 169.811 249.465 346.566 1.00 95.83 226 ASN C N 1
ATOM 9906 C CA . ASN K 1 164 ? 170.628 250.549 346.024 1.00 92.97 226 ASN C CA 1
ATOM 9907 C C . ASN K 1 164 ? 169.811 251.733 345.486 1.00 88.73 226 ASN C C 1
ATOM 9908 O O . ASN K 1 164 ? 170.008 252.185 344.359 1.00 87.60 226 ASN C O 1
ATOM 9913 N N . ALA K 1 165 ? 168.906 252.238 346.319 1.00 87.30 227 ALA C N 1
ATOM 9914 C CA . ALA K 1 165 ? 168.097 253.406 345.969 1.00 86.86 227 ALA C CA 1
ATOM 9915 C C . ALA K 1 165 ? 168.880 254.694 346.199 1.00 86.42 227 ALA C C 1
ATOM 9916 O O . ALA K 1 165 ? 169.790 254.739 347.038 1.00 86.76 227 ALA C O 1
ATOM 9918 N N . LEU K 1 166 ? 168.518 255.730 345.441 1.00 87.22 228 LEU C N 1
ATOM 9919 C CA . LEU K 1 166 ? 169.092 257.070 345.592 1.00 88.17 228 LEU C CA 1
ATOM 9920 C C . LEU K 1 166 ? 168.097 257.966 346.300 1.00 88.62 228 LEU C C 1
ATOM 9921 O O . LEU K 1 166 ? 166.931 258.025 345.913 1.00 89.64 228 LEU C O 1
ATOM 9926 N N . LEU K 1 167 ? 168.568 258.670 347.324 1.00 90.13 229 LEU C N 1
ATOM 9927 C CA . LEU K 1 167 ? 167.738 259.589 348.086 1.00 91.10 229 LEU C CA 1
ATOM 9928 C C . LEU K 1 167 ? 168.385 260.966 348.109 1.00 90.53 229 LEU C C 1
ATOM 9929 O O . LEU K 1 167 ? 169.603 261.087 348.300 1.00 90.93 229 LEU C O 1
ATOM 9934 N N . LEU K 1 168 ? 167.566 261.992 347.878 1.00 90.62 230 LEU C N 1
ATOM 9935 C CA . LEU K 1 168 ? 167.953 263.375 348.119 1.00 90.39 230 LEU C CA 1
ATOM 9936 C C . LEU K 1 168 ? 167.281 263.819 349.417 1.00 89.72 230 LEU C C 1
ATOM 9937 O O . LEU K 1 168 ? 166.053 263.677 349.582 1.00 91.16 230 LEU C O 1
ATOM 9942 N N . TYR K 1 169 ? 168.107 264.318 350.337 1.00 89.46 231 TYR C N 1
ATOM 9943 C CA . TYR K 1 169 ? 167.679 264.797 351.644 1.00 89.56 231 TYR C CA 1
ATOM 9944 C C . TYR K 1 169 ? 167.987 266.283 351.720 1.00 88.67 231 TYR C C 1
ATOM 9945 O O . TYR K 1 169 ? 169.095 266.703 351.375 1.00 88.46 231 TYR C O 1
ATOM 9954 N N . MET K 1 170 ? 167.015 267.067 352.178 1.00 90.37 232 MET C N 1
ATOM 9955 C CA . MET K 1 170 ? 167.159 268.519 352.264 1.00 92.48 232 MET C CA 1
ATOM 9956 C C . MET K 1 170 ? 166.762 269.009 353.643 1.00 91.95 232 MET C C 1
ATOM 9957 O O . MET K 1 170 ? 165.843 268.468 354.262 1.00 91.91 232 MET C O 1
ATOM 9962 N N . ALA K 1 171 ? 167.461 270.041 354.110 1.00 92.95 233 ALA C N 1
ATOM 9963 C CA . ALA K 1 171 ? 167.216 270.619 355.426 1.00 94.33 233 ALA C CA 1
ATOM 9964 C C . ALA K 1 171 ? 167.690 272.068 355.474 1.00 96.15 233 ALA C C 1
ATOM 9965 O O . ALA K 1 171 ? 168.806 272.376 355.042 1.00 95.75 233 ALA C O 1
ATOM 9967 N N . CYS K 1 172 ? 166.832 272.943 355.999 1.00 100.14 234 CYS C N 1
ATOM 9968 C CA . CYS K 1 172 ? 167.148 274.360 356.170 1.00 102.83 234 CYS C CA 1
ATOM 9969 C C . CYS K 1 172 ? 167.915 274.534 357.475 1.00 102.97 234 CYS C C 1
ATOM 9970 O O . CYS K 1 172 ? 167.571 273.913 358.484 1.00 102.63 234 CYS C O 1
ATOM 9973 N N . THR K 1 173 ? 168.944 275.377 357.455 1.00 103.24 235 THR C N 1
ATOM 9974 C CA . THR K 1 173 ? 169.818 275.554 358.622 1.00 104.07 235 THR C CA 1
ATOM 9975 C C . THR K 1 173 ? 169.148 276.310 359.781 1.00 103.99 235 THR C C 1
ATOM 9976 O O . THR K 1 173 ? 169.316 275.930 360.941 1.00 104.31 235 THR C O 1
ATOM 9980 N N . HIS K 1 174 ? 168.400 277.366 359.465 1.00 104.42 236 HIS C N 1
ATOM 9981 C CA . HIS K 1 174 ? 167.709 278.170 360.483 1.00 106.16 236 HIS C CA 1
ATOM 9982 C C . HIS K 1 174 ? 166.455 277.452 360.984 1.00 106.20 236 HIS C C 1
ATOM 9983 O O . HIS K 1 174 ? 165.732 276.832 360.202 1.00 105.85 236 HIS C O 1
ATOM 9990 N N . ALA K 1 175 ? 166.204 277.556 362.288 1.00 107.56 237 ALA C N 1
ATOM 9991 C CA . ALA K 1 175 ? 165.162 276.775 362.960 1.00 108.96 237 ALA C CA 1
ATOM 9992 C C . ALA K 1 175 ? 163.741 277.246 362.661 1.00 108.93 237 ALA C C 1
ATOM 9993 O O . ALA K 1 175 ? 162.888 276.444 362.276 1.00 108.49 237 ALA C O 1
ATOM 9995 N N . SER K 1 176 ? 163.495 278.540 362.842 1.00 110.19 238 SER C N 1
ATOM 9996 C CA . SER K 1 176 ? 162.138 279.088 362.796 1.00 112.34 238 SER C CA 1
ATOM 9997 C C . SER K 1 176 ? 161.576 279.189 361.373 1.00 111.99 238 SER C C 1
ATOM 9998 O O . SER K 1 176 ? 160.607 278.506 361.034 1.00 110.86 238 SER C O 1
ATOM 10001 N N . ASN K 1 177 ? 162.195 280.034 360.552 1.00 111.84 239 ASN C N 1
ATOM 10002 C CA . ASN K 1 177 ? 161.663 280.380 359.233 1.00 110.97 239 ASN C CA 1
ATOM 10003 C C . ASN K 1 177 ? 161.977 279.319 358.175 1.00 107.93 239 ASN C C 1
ATOM 10004 O O . ASN K 1 177 ? 163.120 278.866 358.089 1.00 107.07 239 ASN C O 1
ATOM 10009 N N . PRO K 1 178 ? 160.969 278.922 357.367 1.00 105.52 240 PRO C N 1
ATOM 10010 C CA . PRO K 1 178 ? 161.188 277.989 356.262 1.00 103.49 240 PRO C CA 1
ATOM 10011 C C . PRO K 1 178 ? 161.571 278.694 354.962 1.00 101.10 240 PRO C C 1
ATOM 10012 O O . PRO K 1 178 ? 161.513 279.924 354.881 1.00 100.82 240 PRO C O 1
ATOM 10016 N N . VAL K 1 179 ? 161.960 277.905 353.962 1.00 99.63 241 VAL C N 1
ATOM 10017 C CA . VAL K 1 179 ? 162.258 278.407 352.615 1.00 99.71 241 VAL C CA 1
ATOM 10018 C C . VAL K 1 179 ? 161.742 277.450 351.548 1.00 99.46 241 VAL C C 1
ATOM 10019 O O . VAL K 1 179 ? 161.529 276.257 351.817 1.00 100.59 241 VAL C O 1
ATOM 10023 N N . TYR K 1 180 ? 161.550 277.983 350.340 1.00 99.00 242 TYR C N 1
ATOM 10024 C CA . TYR K 1 180 ? 161.106 277.189 349.194 1.00 98.02 242 TYR C CA 1
ATOM 10025 C C . TYR K 1 180 ? 162.271 276.847 348.278 1.00 96.30 242 TYR C C 1
ATOM 10026 O O . TYR K 1 180 ? 163.256 277.589 348.201 1.00 96.95 242 TYR C O 1
ATOM 10035 N N . ALA K 1 181 ? 162.142 275.715 347.589 1.00 95.04 243 ALA C N 1
ATOM 10036 C CA . ALA K 1 181 ? 163.091 275.303 346.558 1.00 93.96 243 ALA C CA 1
ATOM 10037 C C . ALA K 1 181 ? 162.331 274.740 345.353 1.00 93.54 243 ALA C C 1
ATOM 10038 O O . ALA K 1 181 ? 161.841 273.603 345.389 1.00 94.68 243 ALA C O 1
ATOM 10040 N N . THR K 1 182 ? 162.196 275.565 344.313 1.00 93.31 244 THR C N 1
ATOM 10041 C CA . THR K 1 182 ? 161.677 275.125 343.020 1.00 93.39 244 THR C CA 1
ATOM 10042 C C . THR K 1 182 ? 162.798 274.411 342.297 1.00 92.29 244 THR C C 1
ATOM 10043 O O . THR K 1 182 ? 163.720 275.051 341.785 1.00 92.34 244 THR C O 1
ATOM 10047 N N . LEU K 1 183 ? 162.718 273.083 342.271 1.00 92.86 245 LEU C N 1
ATOM 10048 C CA . LEU K 1 183 ? 163.787 272.252 341.736 1.00 93.44 245 LEU C CA 1
ATOM 10049 C C . LEU K 1 183 ? 163.293 271.316 340.644 1.00 92.46 245 LEU C C 1
ATOM 10050 O O . LEU K 1 183 ? 162.216 270.707 340.759 1.00 92.83 245 LEU C O 1
ATOM 10055 N N . LYS K 1 184 ? 164.085 271.258 339.574 1.00 92.92 246 LYS C N 1
ATOM 10056 C CA . LYS K 1 184 ? 164.036 270.192 338.591 1.00 93.55 246 LYS C CA 1
ATOM 10057 C C . LYS K 1 184 ? 165.192 269.267 338.919 1.00 93.00 246 LYS C C 1
ATOM 10058 O O . LYS K 1 184 ? 166.355 269.628 338.708 1.00 94.02 246 LYS C O 1
ATOM 10064 N N . ILE K 1 185 ? 164.876 268.087 339.448 1.00 92.66 247 ILE C N 1
ATOM 10065 C CA . ILE K 1 185 ? 165.883 267.047 339.648 1.00 91.83 247 ILE C CA 1
ATOM 10066 C C . ILE K 1 185 ? 165.774 266.112 338.455 1.00 88.22 247 ILE C C 1
ATOM 10067 O O . ILE K 1 185 ? 164.729 265.498 338.251 1.00 88.48 247 ILE C O 1
ATOM 10072 N N . ARG K 1 186 ? 166.832 266.030 337.653 1.00 86.19 248 ARG C N 1
ATOM 10073 C CA . ARG K 1 186 ? 166.831 265.166 336.478 1.00 85.49 248 ARG C CA 1
ATOM 10074 C C . ARG K 1 186 ? 167.818 264.027 336.664 1.00 84.83 248 ARG C C 1
ATOM 10075 O O . ARG K 1 186 ? 168.884 264.212 337.256 1.00 85.77 248 ARG C O 1
ATOM 10083 N N . ILE K 1 187 ? 167.454 262.853 336.152 1.00 84.37 249 ILE C N 1
ATOM 10084 C CA . ILE K 1 187 ? 168.289 261.663 336.271 1.00 85.18 249 ILE C CA 1
ATOM 10085 C C . ILE K 1 187 ? 168.412 260.955 334.920 1.00 83.07 249 ILE C C 1
ATOM 10086 O O . ILE K 1 187 ? 167.409 260.754 334.214 1.00 83.54 249 ILE C O 1
ATOM 10091 N N . TYR K 1 188 ? 169.654 260.598 334.578 1.00 80.85 250 TYR C N 1
ATOM 10092 C CA . TYR K 1 188 ? 170.012 260.010 333.290 1.00 80.07 250 TYR C CA 1
ATOM 10093 C C . TYR K 1 188 ? 170.459 258.575 333.491 1.00 79.82 250 TYR C C 1
ATOM 10094 O O . TYR K 1 188 ? 171.465 258.327 334.173 1.00 80.39 250 TYR C O 1
ATOM 10103 N N . PHE K 1 189 ? 169.729 257.632 332.889 1.00 79.25 251 PHE C N 1
ATOM 10104 C CA . PHE K 1 189 ? 169.971 256.209 333.138 1.00 77.90 251 PHE C CA 1
ATOM 10105 C C . PHE K 1 189 ? 169.877 255.304 331.910 1.00 77.03 251 PHE C C 1
ATOM 10106 O O . PHE K 1 189 ? 169.322 255.682 330.876 1.00 77.31 251 PHE C O 1
ATOM 10114 N N . TYR K 1 190 ? 170.420 254.097 332.068 1.00 76.91 252 TYR C N 1
ATOM 10115 C CA . TYR K 1 190 ? 170.461 253.082 331.017 1.00 78.68 252 TYR C CA 1
ATOM 10116 C C . TYR K 1 190 ? 170.001 251.739 331.577 1.00 80.01 252 TYR C C 1
ATOM 10117 O O . TYR K 1 190 ? 170.315 251.409 332.717 1.00 80.65 252 TYR C O 1
ATOM 10126 N N . ASP K 1 191 ? 169.302 250.952 330.762 1.00 82.84 253 ASP C N 1
ATOM 10127 C CA . ASP K 1 191 ? 168.751 249.660 331.201 1.00 84.48 253 ASP C CA 1
ATOM 10128 C C . ASP K 1 191 ? 169.832 248.584 331.203 1.00 84.67 253 ASP C C 1
ATOM 10129 O O . ASP K 1 191 ? 170.681 248.553 330.301 1.00 85.02 253 ASP C O 1
ATOM 10134 N N . SER K 1 192 ? 169.792 247.703 332.207 1.00 86.64 254 SER C N 1
ATOM 10135 C CA . SER K 1 192 ? 170.870 246.727 332.409 1.00 88.45 254 SER C CA 1
ATOM 10136 C C . SER K 1 192 ? 170.686 245.427 331.620 1.00 89.65 254 SER C C 1
ATOM 10137 O O . SER K 1 192 ? 169.562 244.992 331.366 1.00 87.28 254 SER C O 1
ATOM 10140 N N . VAL K 1 193 ? 171.817 244.831 331.242 1.00 94.26 255 VAL C N 1
ATOM 10141 C CA . VAL K 1 193 ? 171.882 243.490 330.649 1.00 97.35 255 VAL C CA 1
ATOM 10142 C C . VAL K 1 193 ? 172.220 242.419 331.702 1.00 98.63 255 VAL C C 1
ATOM 10143 O O . VAL K 1 193 ? 171.932 241.238 331.498 1.00 99.03 255 VAL C O 1
ATOM 10147 N N . GLN K 1 194 ? 172.815 242.832 332.822 1.00 101.20 256 GLN C N 1
ATOM 10148 C CA . GLN K 1 194 ? 173.325 241.900 333.832 1.00 104.85 256 GLN C CA 1
ATOM 10149 C C . GLN K 1 194 ? 172.212 241.106 334.521 1.00 104.90 256 GLN C C 1
ATOM 10150 O O . GLN K 1 194 ? 171.158 241.658 334.842 1.00 103.97 256 GLN C O 1
ATOM 10156 N N . ASN K 1 195 ? 172.470 239.812 334.730 1.00 106.83 257 ASN C N 1
ATOM 10157 C CA . ASN K 1 195 ? 171.580 238.893 335.458 1.00 107.93 257 ASN C CA 1
ATOM 10158 C C . ASN K 1 195 ? 170.184 238.764 334.852 1.00 104.43 257 ASN C C 1
ATOM 10159 O O . ASN K 1 195 ? 169.818 237.706 334.341 1.00 101.68 257 ASN C O 1
ATOM 10303 N N . PRO M 1 1 ? 223.804 296.317 309.838 1.00 128.06 63 PRO K N 1
ATOM 10304 C CA . PRO M 1 1 ? 224.459 296.919 308.677 1.00 125.83 63 PRO K CA 1
ATOM 10305 C C . PRO M 1 1 ? 224.228 298.430 308.491 1.00 120.51 63 PRO K C 1
ATOM 10306 O O . PRO M 1 1 ? 224.993 299.060 307.759 1.00 120.87 63 PRO K O 1
ATOM 10310 N N . ASP M 1 2 ? 223.201 298.999 309.130 1.00 114.59 64 ASP K N 1
ATOM 10311 C CA . ASP M 1 2 ? 222.834 300.406 308.926 1.00 110.86 64 ASP K CA 1
ATOM 10312 C C . ASP M 1 2 ? 223.869 301.369 309.516 1.00 107.06 64 ASP K C 1
ATOM 10313 O O . ASP M 1 2 ? 224.503 302.124 308.778 1.00 107.03 64 ASP K O 1
ATOM 10318 N N . VAL M 1 3 ? 224.034 301.334 310.836 1.00 103.41 65 VAL K N 1
ATOM 10319 C CA . VAL M 1 3 ? 224.962 302.235 311.530 1.00 100.67 65 VAL K CA 1
ATOM 10320 C C . VAL M 1 3 ? 226.425 301.845 311.235 1.00 98.34 65 VAL K C 1
ATOM 10321 O O . VAL M 1 3 ? 226.734 300.653 311.157 1.00 98.48 65 VAL K O 1
ATOM 10325 N N . PRO M 1 4 ? 227.325 302.839 311.043 1.00 96.00 66 PRO K N 1
ATOM 10326 C CA . PRO M 1 4 ? 228.756 302.513 310.916 1.00 95.63 66 PRO K CA 1
ATOM 10327 C C . PRO M 1 4 ? 229.391 302.062 312.231 1.00 96.20 66 PRO K C 1
ATOM 10328 O O . PRO M 1 4 ? 228.776 302.187 313.292 1.00 97.56 66 PRO K O 1
ATOM 10332 N N . LYS M 1 5 ? 230.618 301.551 312.153 1.00 97.75 67 LYS K N 1
ATOM 10333 C CA . LYS M 1 5 ? 231.356 301.122 313.348 1.00 100.23 67 LYS K CA 1
ATOM 10334 C C . LYS M 1 5 ? 231.735 302.309 314.230 1.00 97.74 67 LYS K C 1
ATOM 10335 O O . LYS M 1 5 ? 231.985 303.406 313.734 1.00 97.26 67 LYS K O 1
ATOM 10341 N N . GLY M 1 6 ? 231.769 302.073 315.540 1.00 96.26 68 GLY K N 1
ATOM 10342 C CA . GLY M 1 6 ? 232.096 303.106 316.523 1.00 95.83 68 GLY K CA 1
ATOM 10343 C C . GLY M 1 6 ? 231.106 304.256 316.593 1.00 95.77 68 GLY K C 1
ATOM 10344 O O . GLY M 1 6 ? 231.470 305.357 317.012 1.00 96.76 68 GLY K O 1
ATOM 10345 N N . CYS M 1 7 ? 229.858 304.000 316.193 1.00 96.34 69 CYS K N 1
ATOM 10346 C CA . CYS M 1 7 ? 228.818 305.027 316.118 1.00 97.09 69 CYS K CA 1
ATOM 10347 C C . CYS M 1 7 ? 227.516 304.527 316.712 1.00 97.15 69 CYS K C 1
ATOM 10348 O O . CYS M 1 7 ? 227.290 303.318 316.813 1.00 95.05 69 CYS K O 1
ATOM 10351 N N . GLU M 1 8 ? 226.659 305.472 317.083 1.00 99.60 70 GLU K N 1
ATOM 10352 C CA . GLU M 1 8 ? 225.455 305.162 317.847 1.00 102.56 70 GLU K CA 1
ATOM 10353 C C . GLU M 1 8 ? 224.278 306.000 317.376 1.00 99.42 70 GLU K C 1
ATOM 10354 O O . GLU M 1 8 ? 224.448 306.999 316.672 1.00 100.55 70 GLU K O 1
ATOM 10360 N N . GLY M 1 9 ? 223.081 305.561 317.747 1.00 96.49 71 GLY K N 1
ATOM 10361 C CA . GLY M 1 9 ? 221.904 306.411 317.714 1.00 93.04 71 GLY K CA 1
ATOM 10362 C C . GLY M 1 9 ? 221.263 306.506 316.349 1.00 88.90 71 GLY K C 1
ATOM 10363 O O . GLY M 1 9 ? 221.687 305.823 315.414 1.00 87.45 71 GLY K O 1
ATOM 10364 N N . PRO M 1 10 ? 220.230 307.3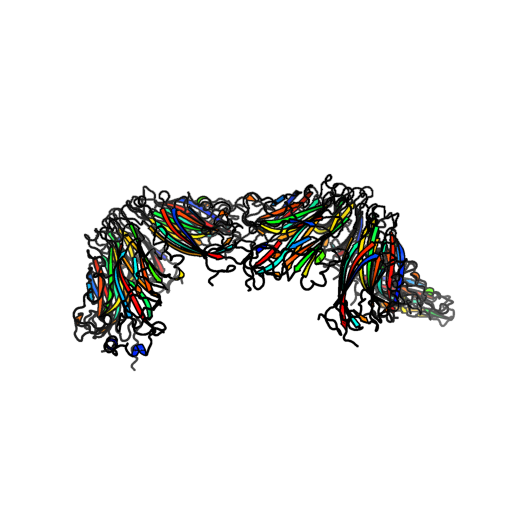59 316.229 1.00 87.16 72 PRO K N 1
ATOM 10365 C CA . PRO M 1 10 ? 219.516 307.523 314.967 1.00 86.69 72 PRO K CA 1
ATOM 10366 C C . PRO M 1 10 ? 220.345 308.241 313.905 1.00 85.56 72 PRO K C 1
ATOM 10367 O O . PRO M 1 10 ? 221.196 309.069 314.235 1.00 85.82 72 PRO K O 1
ATOM 10371 N N . CYS M 1 11 ? 220.097 307.898 312.644 1.00 84.55 73 CYS K N 1
ATOM 10372 C CA . CYS M 1 11 ? 220.736 308.556 311.511 1.00 84.09 73 CYS K CA 1
ATOM 10373 C C . CYS M 1 11 ? 220.229 309.988 311.406 1.00 84.15 73 CYS K C 1
ATOM 10374 O O . CYS M 1 11 ? 219.098 310.222 310.979 1.00 86.21 73 CYS K O 1
ATOM 10377 N N . LYS M 1 12 ? 221.061 310.940 311.818 1.00 84.52 74 LYS K N 1
ATOM 10378 C CA . LYS M 1 12 ? 220.685 312.349 311.789 1.00 84.99 74 LYS K CA 1
ATOM 10379 C C . LYS M 1 12 ? 221.006 312.951 310.427 1.00 85.03 74 LYS K C 1
ATOM 10380 O O . LYS M 1 12 ? 222.076 312.685 309.857 1.00 85.36 74 LYS K O 1
ATOM 10386 N N . VAL M 1 13 ? 220.070 313.749 309.912 1.00 85.62 75 VAL K N 1
ATOM 10387 C CA . VAL M 1 13 ? 220.229 314.438 308.628 1.00 86.63 75 VAL K CA 1
ATOM 10388 C C . VAL M 1 13 ? 220.740 315.852 308.855 1.00 86.36 75 VAL K C 1
ATOM 10389 O O . VAL M 1 13 ? 220.593 316.403 309.948 1.00 86.34 75 VAL K O 1
ATOM 10393 N N . GLN M 1 14 ? 221.332 316.437 307.819 1.00 86.72 76 GLN K N 1
ATOM 10394 C CA . GLN M 1 14 ? 221.569 317.884 307.808 1.00 86.72 76 GLN K CA 1
ATOM 10395 C C . GLN M 1 14 ? 221.593 318.384 306.366 1.00 87.39 76 GLN K C 1
ATOM 10396 O O . GLN M 1 14 ? 222.249 317.787 305.512 1.00 87.72 76 GLN K O 1
ATOM 10402 N N . SER M 1 15 ? 220.872 319.476 306.110 1.00 89.68 77 SER K N 1
ATOM 10403 C CA . SER M 1 15 ? 220.626 319.966 304.752 1.00 91.62 77 SER K CA 1
ATOM 10404 C C . SER M 1 15 ? 221.234 321.347 304.511 1.00 91.49 77 SER K C 1
ATOM 10405 O O . SER M 1 15 ? 221.280 322.178 305.420 1.00 90.62 77 SER K O 1
ATOM 10408 N N . TYR M 1 16 ? 221.701 321.571 303.281 1.00 92.35 78 TYR K N 1
ATOM 10409 C CA . TYR M 1 16 ? 222.219 322.871 302.845 1.00 94.08 78 TYR K CA 1
ATOM 10410 C C . TYR M 1 16 ? 221.530 323.261 301.544 1.00 95.98 78 TYR K C 1
ATOM 10411 O O . TYR M 1 16 ? 222.080 323.104 300.451 1.00 96.58 78 TYR K O 1
ATOM 10420 N N . GLU M 1 17 ? 220.308 323.760 301.683 1.00 99.13 79 GLU K N 1
ATOM 10421 C CA . GLU M 1 17 ? 219.518 324.221 300.549 1.00 102.26 79 GLU K CA 1
ATOM 10422 C C . GLU M 1 17 ? 220.011 325.609 300.160 1.00 102.31 79 GLU K C 1
ATOM 10423 O O . GLU M 1 17 ? 219.946 326.530 300.978 1.00 102.23 79 GLU K O 1
ATOM 10429 N N . GLN M 1 18 ? 220.518 325.764 298.934 1.00 103.86 80 GLN K N 1
ATOM 10430 C CA . GLN M 1 18 ? 221.048 327.069 298.502 1.00 105.50 80 GLN K CA 1
ATOM 10431 C C . GLN M 1 18 ? 221.138 327.229 296.982 1.00 105.81 80 GLN K C 1
ATOM 10432 O O . GLN M 1 18 ? 221.296 326.243 296.255 1.00 107.55 80 GLN K O 1
ATOM 10438 N N . ARG M 1 19 ? 221.021 328.479 296.521 1.00 105.47 81 ARG K N 1
ATOM 10439 C CA . ARG M 1 19 ? 221.318 328.853 295.136 1.00 105.98 81 ARG K CA 1
ATOM 10440 C C . ARG M 1 19 ? 222.737 329.410 295.068 1.00 104.34 81 ARG K C 1
ATOM 10441 O O . ARG M 1 19 ? 222.985 330.551 295.468 1.00 103.14 81 ARG K O 1
ATOM 10449 N N . HIS M 1 20 ? 223.659 328.594 294.560 1.00 104.02 82 HIS K N 1
ATOM 10450 C CA . HIS M 1 20 ? 225.064 328.982 294.445 1.00 103.20 82 HIS K CA 1
ATOM 10451 C C . HIS M 1 20 ? 225.308 329.629 293.088 1.00 102.58 82 HIS K C 1
ATOM 10452 O O . HIS M 1 20 ? 224.900 329.084 292.062 1.00 102.81 82 HIS K O 1
ATOM 10459 N N . ASP M 1 21 ? 225.969 330.785 293.090 1.00 103.43 83 ASP K N 1
ATOM 10460 C CA . ASP M 1 21 ? 226.363 331.470 291.850 1.00 104.82 83 ASP K CA 1
ATOM 10461 C C . ASP M 1 21 ? 227.779 331.038 291.457 1.00 102.74 83 ASP K C 1
ATOM 10462 O O . ASP M 1 21 ? 228.765 331.501 292.034 1.00 102.77 83 ASP K O 1
ATOM 10467 N N . ILE M 1 22 ? 227.870 330.144 290.473 1.00 101.45 84 ILE K N 1
ATOM 10468 C CA . ILE M 1 22 ? 229.137 329.488 290.134 1.00 100.47 84 ILE K CA 1
ATOM 10469 C C . ILE M 1 22 ? 229.913 330.339 289.132 1.00 98.74 84 ILE K C 1
ATOM 10470 O O . ILE M 1 22 ? 229.320 331.039 288.307 1.00 98.68 84 ILE K O 1
ATOM 10475 N N . SER M 1 23 ? 231.241 330.270 289.224 1.00 97.55 85 SER K N 1
ATOM 10476 C CA . SER M 1 23 ? 232.145 331.021 288.357 1.00 97.15 85 SER K CA 1
ATOM 10477 C C . SER M 1 23 ? 233.310 330.148 287.886 1.00 96.75 85 SER K C 1
ATOM 10478 O O . SER M 1 23 ? 233.394 328.959 288.220 1.00 96.71 85 SER K O 1
ATOM 10481 N N . HIS M 1 24 ? 234.189 330.745 287.086 1.00 97.11 86 HIS K N 1
ATOM 10482 C CA . HIS M 1 24 ? 235.420 330.096 286.637 1.00 97.20 86 HIS K CA 1
ATOM 10483 C C . HIS M 1 24 ? 236.471 330.027 287.748 1.00 96.92 86 HIS K C 1
ATOM 10484 O O . HIS M 1 24 ? 237.289 329.106 287.768 1.00 97.22 86 HIS K O 1
ATOM 10491 N N . VAL M 1 25 ? 236.442 330.998 288.662 1.00 97.30 87 VAL K N 1
ATOM 10492 C CA . VAL M 1 25 ? 237.397 331.067 289.774 1.00 98.50 87 VAL K CA 1
ATOM 10493 C C . VAL M 1 25 ? 237.201 329.887 290.729 1.00 97.92 87 VAL K C 1
ATOM 10494 O O . VAL M 1 25 ? 238.178 329.293 291.192 1.00 98.11 87 VAL K O 1
ATOM 10498 N N . GLY M 1 26 ? 235.941 329.567 291.022 1.00 96.76 88 GLY K N 1
ATOM 10499 C CA . GLY M 1 26 ? 235.581 328.391 291.812 1.00 95.21 88 GLY K CA 1
ATOM 10500 C C . GLY M 1 26 ? 235.002 328.765 293.161 1.00 94.84 88 GLY K C 1
ATOM 10501 O O . GLY M 1 26 ? 235.514 329.660 293.836 1.00 93.72 88 GLY K O 1
ATOM 10502 N N . LYS M 1 27 ? 233.932 328.069 293.543 1.00 96.92 89 LYS K N 1
ATOM 10503 C CA . LYS M 1 27 ? 233.245 328.283 294.813 1.00 99.18 89 LYS K CA 1
ATOM 10504 C C . LYS M 1 27 ? 233.434 327.063 295.705 1.00 97.89 89 LYS K C 1
ATOM 10505 O O . LYS M 1 27 ? 233.620 325.948 295.212 1.00 97.31 89 LYS K O 1
ATOM 10511 N N . VAL M 1 28 ? 233.378 327.293 297.015 1.00 98.01 90 VAL K N 1
ATOM 10512 C CA . VAL M 1 28 ? 233.591 326.254 298.027 1.00 97.84 90 VAL K CA 1
ATOM 10513 C C . VAL M 1 28 ? 232.460 326.289 299.041 1.00 96.46 90 VAL K C 1
ATOM 10514 O O . VAL M 1 28 ? 231.925 327.361 299.336 1.00 97.86 90 VAL K O 1
ATOM 10518 N N . LEU M 1 29 ? 232.093 325.126 299.576 1.00 95.36 91 LEU K N 1
ATOM 10519 C CA . LEU M 1 29 ? 231.323 325.095 300.828 1.00 95.98 91 LEU K CA 1
ATOM 10520 C C . LEU M 1 29 ? 231.598 323.832 301.626 1.00 95.07 91 LEU K C 1
ATOM 10521 O O . LEU M 1 29 ? 231.682 322.745 301.060 1.00 94.76 91 LEU K O 1
ATOM 10526 N N . CYS M 1 30 ? 231.738 323.984 302.940 1.00 95.75 92 CYS K N 1
ATOM 10527 C CA . CYS M 1 30 ? 231.910 322.841 303.825 1.00 97.09 92 CYS K CA 1
ATOM 10528 C C . CYS M 1 30 ? 230.547 322.212 304.085 1.00 95.02 92 CYS K C 1
ATOM 10529 O O . CYS M 1 30 ? 229.602 322.909 304.463 1.00 94.27 92 CYS K O 1
ATOM 10532 N N . VAL M 1 31 ? 230.458 320.899 303.877 1.00 94.08 93 VAL K N 1
ATOM 10533 C CA . VAL M 1 31 ? 229.190 320.165 304.017 1.00 93.98 93 VAL K CA 1
ATOM 10534 C C . VAL M 1 31 ? 229.051 319.417 305.351 1.00 93.94 93 VAL K C 1
ATOM 10535 O O . VAL M 1 31 ? 227.964 318.942 305.671 1.00 95.38 93 VAL K O 1
ATOM 10539 N N . SER M 1 32 ? 230.134 319.321 306.124 1.00 93.85 94 SER K N 1
ATOM 10540 C CA . SER M 1 32 ? 230.086 318.748 307.475 1.00 94.04 94 SER K CA 1
ATOM 10541 C C . SER M 1 32 ? 229.911 319.814 308.581 1.00 95.60 94 SER K C 1
ATOM 10542 O O . SER M 1 32 ? 230.154 319.530 309.757 1.00 95.12 94 SER K O 1
ATOM 10545 N N . ASP M 1 33 ? 229.484 321.026 308.208 1.00 98.35 95 ASP K N 1
ATOM 10546 C CA . ASP M 1 33 ? 229.140 322.077 309.177 1.00 100.83 95 ASP K CA 1
ATOM 10547 C C . ASP M 1 33 ? 227.852 321.726 309.918 1.00 99.34 95 ASP K C 1
ATOM 10548 O O . ASP M 1 33 ? 226.753 322.018 309.438 1.00 98.69 95 ASP K O 1
ATOM 10553 N N . VAL M 1 34 ? 227.997 321.102 311.084 1.00 97.74 96 VAL K N 1
ATOM 10554 C CA . VAL M 1 34 ? 226.855 320.764 311.935 1.00 96.72 96 VAL K CA 1
ATOM 10555 C C . VAL M 1 34 ? 227.137 321.197 313.373 1.00 94.12 96 VAL K C 1
ATOM 10556 O O . VAL M 1 34 ? 228.211 320.929 313.916 1.00 93.34 96 VAL K O 1
ATOM 10560 N N . THR M 1 35 ? 226.164 321.884 313.966 1.00 92.65 97 THR K N 1
ATOM 10561 C CA . THR M 1 35 ? 226.288 322.392 315.331 1.00 93.12 97 THR K CA 1
ATOM 10562 C C . THR M 1 35 ? 226.004 321.300 316.359 1.00 92.68 97 THR K C 1
ATOM 10563 O O . THR M 1 35 ? 225.461 320.233 316.029 1.00 92.09 97 THR K O 1
ATOM 10567 N N . ARG M 1 36 ? 226.381 321.583 317.603 1.00 94.61 98 ARG K N 1
ATOM 10568 C CA . ARG M 1 36 ? 226.198 320.655 318.716 1.00 96.94 98 ARG K CA 1
ATOM 10569 C C . ARG M 1 36 ? 225.020 321.075 319.576 1.00 97.02 98 ARG K C 1
ATOM 10570 O O . ARG M 1 36 ? 224.764 322.269 319.753 1.00 96.99 98 ARG K O 1
ATOM 10578 N N . GLY M 1 37 ? 224.320 320.086 320.126 1.00 97.53 99 GLY K N 1
ATOM 10579 C CA . GLY M 1 37 ? 223.205 320.360 321.027 1.00 97.89 99 GLY K CA 1
ATOM 10580 C C . GLY M 1 37 ? 222.260 319.194 321.189 1.00 100.22 99 GLY K C 1
ATOM 10581 O O . GLY M 1 37 ? 222.357 318.189 320.482 1.00 100.62 99 GLY K O 1
ATOM 10582 N N . ASN M 1 38 ? 221.339 319.347 322.133 1.00 103.45 100 ASN K N 1
ATOM 10583 C CA . ASN M 1 38 ? 220.309 318.338 322.399 1.00 105.77 100 ASN K CA 1
ATOM 10584 C C . ASN M 1 38 ? 219.251 318.197 321.293 1.00 103.89 100 ASN K C 1
ATOM 10585 O O . ASN M 1 38 ? 218.551 317.183 321.246 1.00 104.84 100 ASN K O 1
ATOM 10590 N N . GLY M 1 39 ? 219.130 319.201 320.422 1.00 101.64 101 GLY K N 1
ATOM 10591 C CA . GLY M 1 39 ? 218.147 319.181 319.339 1.00 101.17 101 GLY K CA 1
ATOM 10592 C C . GLY M 1 39 ? 218.406 318.147 318.256 1.00 100.54 101 GLY K C 1
ATOM 10593 O O . GLY M 1 39 ? 219.491 317.574 318.172 1.00 99.65 101 GLY K O 1
ATOM 10594 N N . LEU M 1 40 ? 217.384 317.899 317.439 1.00 101.50 102 LEU K N 1
ATOM 10595 C CA . LEU M 1 40 ? 217.506 317.025 316.265 1.00 101.47 102 LEU K CA 1
ATOM 10596 C C . LEU M 1 40 ? 218.308 317.744 315.188 1.00 100.83 102 LEU K C 1
ATOM 10597 O O . LEU M 1 40 ? 218.272 318.972 315.102 1.00 101.64 102 LEU K O 1
ATOM 10602 N N . THR M 1 41 ? 219.020 316.966 314.375 1.00 99.43 103 THR K N 1
ATOM 10603 C CA . THR M 1 41 ? 219.980 317.477 313.378 1.00 99.02 103 THR K CA 1
ATOM 10604 C C . THR M 1 41 ? 221.185 318.218 313.992 1.00 97.20 103 THR K C 1
ATOM 10605 O O . THR M 1 41 ? 221.831 319.019 313.310 1.00 97.23 103 THR K O 1
ATOM 10609 N N . HIS M 1 42 ? 221.476 317.948 315.267 1.00 95.56 104 HIS K N 1
ATOM 10610 C CA . HIS M 1 42 ? 222.641 318.493 315.962 1.00 95.00 104 HIS K CA 1
ATOM 10611 C C . HIS M 1 42 ? 223.515 317.315 316.374 1.00 92.23 104 HIS K C 1
ATOM 10612 O O . HIS M 1 42 ? 223.005 316.214 316.602 1.00 91.68 104 HIS K O 1
ATOM 10619 N N . ARG M 1 43 ? 224.824 317.539 316.469 1.00 90.38 105 ARG K N 1
ATOM 10620 C CA . ARG M 1 43 ? 225.720 316.526 317.049 1.00 89.20 105 ARG K CA 1
ATOM 10621 C C . ARG M 1 43 ? 225.675 316.608 318.584 1.00 90.35 105 ARG K C 1
ATOM 10622 O O . ARG M 1 43 ? 225.246 317.626 319.154 1.00 91.27 105 ARG K O 1
ATOM 10630 N N . VAL M 1 44 ? 226.082 315.521 319.240 1.00 90.30 106 VAL K N 1
ATOM 10631 C CA . VAL M 1 44 ? 226.071 315.426 320.707 1.00 89.89 106 VAL K CA 1
ATOM 10632 C C . VAL M 1 44 ? 227.476 315.641 321.256 1.00 89.35 106 VAL K C 1
ATOM 10633 O O . VAL M 1 44 ? 227.686 316.504 322.109 1.00 89.30 106 VAL K O 1
ATOM 10637 N N . GLY M 1 45 ? 228.420 314.835 320.774 1.00 89.19 107 GLY K N 1
ATOM 10638 C CA . GLY M 1 45 ? 229.826 314.951 321.150 1.00 89.44 107 GLY K CA 1
ATOM 10639 C C . GLY M 1 45 ? 230.583 315.818 320.167 1.00 88.47 107 GLY K C 1
ATOM 10640 O O . GLY M 1 45 ? 229.993 316.656 319.483 1.00 87.97 107 GLY K O 1
ATOM 10641 N N . LYS M 1 46 ? 231.895 315.609 320.103 1.00 88.63 108 LYS K N 1
ATOM 10642 C CA . LYS M 1 46 ? 232.762 316.299 319.139 1.00 89.14 108 LYS K CA 1
ATOM 10643 C C . LYS M 1 46 ? 233.115 315.413 317.942 1.00 86.47 108 LYS K C 1
ATOM 10644 O O . LYS M 1 46 ? 233.846 315.847 317.048 1.00 87.57 108 LYS K O 1
ATOM 10650 N N . ARG M 1 47 ? 232.583 314.190 317.918 1.00 83.90 109 ARG K N 1
ATOM 10651 C CA . ARG M 1 47 ? 232.953 313.191 316.926 1.00 82.41 109 ARG K CA 1
ATOM 10652 C C . ARG M 1 47 ? 231.719 312.519 316.338 1.00 80.99 109 ARG K C 1
ATOM 10653 O O . ARG M 1 47 ? 230.859 311.994 317.069 1.00 82.61 109 ARG K O 1
ATOM 10661 N N . PHE M 1 48 ? 231.637 312.536 315.012 1.00 78.93 110 PHE K N 1
ATOM 10662 C CA . PHE M 1 48 ? 230.572 311.847 314.301 1.00 77.87 110 PHE K CA 1
ATOM 10663 C C . PHE M 1 48 ? 231.048 311.315 312.957 1.00 76.66 110 PHE K C 1
ATOM 10664 O O . PHE M 1 48 ? 232.043 311.801 312.384 1.00 75.55 110 PHE K O 1
ATOM 10672 N N . CYS M 1 49 ? 230.328 310.303 312.478 1.00 77.56 111 CYS K N 1
ATOM 10673 C CA . CYS M 1 49 ? 230.584 309.702 311.178 1.00 78.42 111 CYS K CA 1
ATOM 10674 C C . CYS M 1 49 ? 229.509 310.125 310.200 1.00 77.85 111 CYS K C 1
ATOM 10675 O O . CYS M 1 49 ? 228.325 309.857 310.415 1.00 78.03 111 CYS K O 1
ATOM 10678 N N . VAL M 1 50 ? 229.937 310.805 309.142 1.00 77.36 112 VAL K N 1
ATOM 10679 C CA . VAL M 1 50 ? 229.108 311.049 307.974 1.00 76.84 112 VAL K CA 1
ATOM 10680 C C . VAL M 1 50 ? 229.104 309.769 307.162 1.00 76.72 112 VAL K C 1
ATOM 10681 O O . VAL M 1 50 ? 230.157 309.342 306.692 1.00 77.31 112 VAL K O 1
ATOM 10685 N N . LYS M 1 51 ? 227.935 309.159 306.996 1.00 77.01 113 LYS K N 1
ATOM 10686 C CA . LYS M 1 51 ? 227.832 307.927 306.223 1.00 78.63 113 LYS K CA 1
ATOM 10687 C C . LYS M 1 51 ? 227.689 308.212 304.736 1.00 76.78 113 LYS K C 1
ATOM 10688 O O . LYS M 1 51 ? 228.375 307.596 303.920 1.00 76.60 113 LYS K O 1
ATOM 10694 N N . SER M 1 52 ? 226.789 309.129 304.389 1.00 76.50 114 SER K N 1
ATOM 10695 C CA . SER M 1 52 ? 226.489 309.407 302.988 1.00 76.54 114 SER K CA 1
ATOM 10696 C C . SER M 1 52 ? 226.027 310.842 302.732 1.00 76.59 114 SER K C 1
ATOM 10697 O O . SER M 1 52 ? 225.408 311.489 303.599 1.00 76.42 114 SER K O 1
ATOM 10700 N N . VAL M 1 53 ? 226.342 311.313 301.523 1.00 76.33 115 VAL K N 1
ATOM 10701 C CA . VAL M 1 53 ? 226.000 312.655 301.059 1.00 76.46 115 VAL K CA 1
ATOM 10702 C C . VAL M 1 53 ? 225.088 312.509 299.848 1.00 75.34 115 VAL K C 1
ATOM 10703 O O . VAL M 1 53 ? 225.449 311.851 298.873 1.00 74.13 115 VAL K O 1
ATOM 10707 N N . TYR M 1 54 ? 223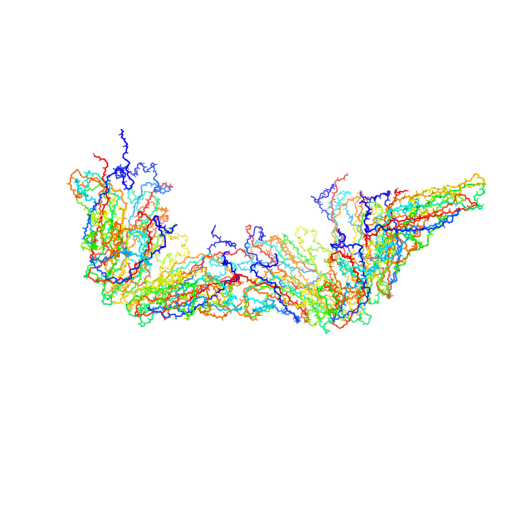.912 313.124 299.926 1.00 75.14 116 TYR K N 1
ATOM 10708 C CA . TYR M 1 54 ? 222.933 313.110 298.852 1.00 75.46 116 TYR K CA 1
ATOM 10709 C C . TYR M 1 54 ? 222.812 314.522 298.307 1.00 76.11 116 TYR K C 1
ATOM 10710 O O . TYR M 1 54 ? 222.189 315.392 298.931 1.00 76.27 116 TYR K O 1
ATOM 10719 N N . VAL M 1 55 ? 223.461 314.750 297.168 1.00 78.59 117 VAL K N 1
ATOM 10720 C CA . VAL M 1 55 ? 223.372 316.015 296.447 1.00 79.82 117 VAL K CA 1
ATOM 10721 C C . VAL M 1 55 ? 222.233 315.883 295.458 1.00 79.99 117 VAL K C 1
ATOM 10722 O O . VAL M 1 55 ? 222.202 314.930 294.673 1.00 80.30 117 VAL K O 1
ATOM 10726 N N . LEU M 1 56 ? 221.295 316.826 295.498 1.00 81.12 118 LEU K N 1
ATOM 10727 C CA . LEU M 1 56 ? 220.274 316.889 294.454 1.00 81.83 118 LEU K CA 1
ATOM 10728 C C . LEU M 1 56 ? 219.816 318.314 294.209 1.00 81.04 118 LEU K C 1
ATOM 10729 O O . LEU M 1 56 ? 219.739 319.122 295.135 1.00 80.61 118 LEU K O 1
ATOM 10734 N N . GLY M 1 57 ? 219.511 318.607 292.950 1.00 81.46 119 GLY K N 1
ATOM 10735 C CA . GLY M 1 57 ? 219.068 319.932 292.556 1.00 81.93 119 GLY K CA 1
ATOM 10736 C C . GLY M 1 57 ? 219.188 320.177 291.070 1.00 82.28 119 GLY K C 1
ATOM 10737 O O . GLY M 1 57 ? 219.167 319.242 290.268 1.00 81.38 119 GLY K O 1
ATOM 10738 N N . LYS M 1 58 ? 219.313 321.449 290.716 1.00 84.87 120 LYS K N 1
ATOM 10739 C CA . LYS M 1 58 ? 219.357 321.883 289.331 1.00 87.68 120 LYS K CA 1
ATOM 10740 C C . LYS M 1 58 ? 220.514 322.852 289.141 1.00 88.18 120 LYS K C 1
ATOM 10741 O O . LYS M 1 58 ? 220.783 323.695 290.011 1.00 89.43 120 LYS K O 1
ATOM 10747 N N . ILE M 1 59 ? 221.190 322.711 288.003 1.00 88.35 121 ILE K N 1
ATOM 10748 C CA . ILE M 1 59 ? 222.217 323.652 287.575 1.00 89.75 121 ILE K CA 1
ATOM 10749 C C . ILE M 1 59 ? 221.685 324.329 286.315 1.00 88.79 121 ILE K C 1
ATOM 10750 O O . ILE M 1 59 ? 221.319 323.652 285.352 1.00 88.09 121 ILE K O 1
ATOM 10755 N N . TRP M 1 60 ? 221.602 325.659 286.344 1.00 91.51 122 TRP K N 1
ATOM 10756 C CA . TRP M 1 60 ? 220.854 326.408 285.332 1.00 93.79 122 TRP K CA 1
ATOM 10757 C C . TRP M 1 60 ? 221.474 327.741 284.942 1.00 96.54 122 TRP K C 1
ATOM 10758 O O . TRP M 1 60 ? 222.280 328.328 285.684 1.00 96.83 122 TRP K O 1
ATOM 10769 N N . MET M 1 61 ? 221.060 328.201 283.761 1.00 100.05 123 MET K N 1
ATOM 10770 C CA . MET M 1 61 ? 221.579 329.414 283.143 1.00 102.69 123 MET K CA 1
ATOM 10771 C C . MET M 1 61 ? 220.592 330.565 283.342 1.00 103.93 123 MET K C 1
ATOM 10772 O O . MET M 1 61 ? 219.379 330.351 283.378 1.00 102.10 123 MET K O 1
ATOM 10777 N N . ASP M 1 62 ? 221.120 331.782 283.454 1.00 108.70 124 ASP K N 1
ATOM 10778 C CA . ASP M 1 62 ? 220.301 332.992 283.623 1.00 114.21 124 ASP K CA 1
ATOM 10779 C C . ASP M 1 62 ? 219.640 333.376 282.287 1.00 118.73 124 ASP K C 1
ATOM 10780 O O . ASP M 1 62 ? 220.045 332.889 281.229 1.00 121.87 124 ASP K O 1
ATOM 10785 N N . GLU M 1 63 ? 218.634 334.251 282.342 1.00 122.19 125 GLU K N 1
ATOM 10786 C CA . GLU M 1 63 ? 217.833 334.622 281.160 1.00 125.08 125 GLU K CA 1
ATOM 10787 C C . GLU M 1 63 ? 218.585 335.477 280.133 1.00 124.41 125 GLU K C 1
ATOM 10788 O O . GLU M 1 63 ? 218.435 335.273 278.926 1.00 124.04 125 GLU K O 1
ATOM 10794 N N . ASN M 1 64 ? 219.360 336.447 280.610 1.00 123.65 126 ASN K N 1
ATOM 10795 C CA . ASN M 1 64 ? 220.224 337.251 279.729 1.00 123.35 126 ASN K CA 1
ATOM 10796 C C . ASN M 1 64 ? 221.452 336.485 279.207 1.00 120.50 126 ASN K C 1
ATOM 10797 O O . ASN M 1 64 ? 221.960 336.794 278.127 1.00 119.80 126 ASN K O 1
ATOM 10802 N N . ILE M 1 65 ? 221.914 335.491 279.969 1.00 118.46 127 ILE K N 1
ATOM 10803 C CA . ILE M 1 65 ? 223.088 334.683 279.606 1.00 117.46 127 ILE K CA 1
ATOM 10804 C C . ILE M 1 65 ? 222.746 333.622 278.553 1.00 116.01 127 ILE K C 1
ATOM 10805 O O . ILE M 1 65 ? 223.499 333.441 277.594 1.00 117.40 127 ILE K O 1
ATOM 10810 N N . LYS M 1 66 ? 221.623 332.923 278.741 1.00 114.11 128 LYS K N 1
ATOM 10811 C CA . LYS M 1 66 ? 221.214 331.807 277.859 1.00 113.50 128 LYS K CA 1
ATOM 10812 C C . LYS M 1 66 ? 221.061 332.141 276.369 1.00 112.27 128 LYS K C 1
ATOM 10813 O O . LYS M 1 66 ? 221.176 331.249 275.530 1.00 111.47 128 LYS K O 1
ATOM 10819 N N . THR M 1 67 ? 220.783 333.404 276.051 1.00 112.85 129 THR K N 1
ATOM 10820 C CA . THR M 1 67 ? 220.719 333.865 274.658 1.00 113.26 129 THR K CA 1
ATOM 10821 C C . THR M 1 67 ? 222.058 333.708 273.924 1.00 113.51 129 THR K C 1
ATOM 10822 O O . THR M 1 67 ? 222.078 333.382 272.733 1.00 115.04 129 THR K O 1
ATOM 10826 N N . LYS M 1 68 ? 223.161 333.929 274.643 1.00 112.18 130 LYS K N 1
ATOM 10827 C CA . LYS M 1 68 ? 224.514 333.805 274.083 1.00 111.80 130 LYS K CA 1
ATOM 10828 C C . LYS M 1 68 ? 224.863 332.337 273.852 1.00 109.40 130 LYS K C 1
ATOM 10829 O O . LYS M 1 68 ? 224.572 331.494 274.702 1.00 109.58 130 LYS K O 1
ATOM 10835 N N . ASN M 1 69 ? 225.481 332.037 272.707 1.00 107.78 131 ASN K N 1
ATOM 10836 C CA . ASN M 1 69 ? 225.826 330.652 272.356 1.00 106.76 131 ASN K CA 1
ATOM 10837 C C . ASN M 1 69 ? 227.152 330.215 272.983 1.00 102.65 131 ASN K C 1
ATOM 10838 O O . ASN M 1 69 ? 228.215 330.747 272.664 1.00 101.70 131 ASN K O 1
ATOM 10843 N N . HIS M 1 70 ? 227.064 329.261 273.904 1.00 100.96 132 HIS K N 1
ATOM 10844 C CA . HIS M 1 70 ? 228.237 328.682 274.555 1.00 99.67 132 HIS K CA 1
ATOM 10845 C C . HIS M 1 70 ? 227.844 327.406 275.282 1.00 98.25 132 HIS K C 1
ATOM 10846 O O . HIS M 1 70 ? 226.665 327.051 275.337 1.00 99.07 132 HIS K O 1
ATOM 10853 N N . THR M 1 71 ? 228.843 326.725 275.830 1.00 97.68 133 THR K N 1
ATOM 10854 C CA . THR M 1 71 ? 228.628 325.581 276.706 1.00 98.21 133 THR K CA 1
ATOM 10855 C C . THR M 1 71 ? 229.461 325.747 277.962 1.00 97.13 133 THR K C 1
ATOM 10856 O O . THR M 1 71 ? 230.577 326.270 277.903 1.00 99.43 133 THR K O 1
ATOM 10860 N N . ASN M 1 72 ? 228.913 325.317 279.096 1.00 95.03 134 ASN K N 1
ATOM 10861 C CA . ASN M 1 72 ? 229.713 325.142 280.308 1.00 94.15 134 ASN K CA 1
ATOM 10862 C C . ASN M 1 72 ? 229.301 323.917 281.102 1.00 93.48 134 ASN K C 1
ATOM 10863 O O . ASN M 1 72 ? 228.120 323.722 281.417 1.00 93.98 134 ASN K O 1
ATOM 10868 N N . THR M 1 73 ? 230.293 323.076 281.378 1.00 93.28 135 THR K N 1
ATOM 10869 C CA . THR M 1 73 ? 230.170 322.028 282.366 1.00 93.50 135 THR K CA 1
ATOM 10870 C C . THR M 1 73 ? 230.538 322.630 283.708 1.00 90.59 135 THR K C 1
ATOM 10871 O O . THR M 1 73 ? 231.485 323.424 283.806 1.00 91.59 135 THR K O 1
ATOM 10875 N N . VAL M 1 74 ? 229.761 322.280 284.727 1.00 88.15 136 VAL K N 1
ATOM 10876 C CA . VAL M 1 74 ? 230.110 322.593 286.099 1.00 87.16 136 VAL K CA 1
ATOM 10877 C C . VAL M 1 74 ? 230.733 321.345 286.704 1.00 86.41 136 VAL K C 1
ATOM 10878 O O . VAL M 1 74 ? 230.130 320.257 286.671 1.00 87.67 136 VAL K O 1
ATOM 10882 N N . MET M 1 75 ? 231.951 321.525 287.215 1.00 86.66 137 MET K N 1
ATOM 10883 C CA . MET M 1 75 ? 232.712 320.491 287.893 1.00 87.47 137 MET K CA 1
ATOM 10884 C C . MET M 1 75 ? 232.395 320.579 289.379 1.00 85.80 137 MET K C 1
ATOM 10885 O O . MET M 1 75 ? 232.572 321.647 289.998 1.00 85.67 137 MET K O 1
ATOM 10890 N N . PHE M 1 76 ? 231.898 319.464 289.918 1.00 86.55 138 PHE K N 1
ATOM 10891 C CA . PHE M 1 76 ? 231.738 319.249 291.353 1.00 86.94 138 PHE K CA 1
ATOM 10892 C C . PHE M 1 76 ? 232.847 318.328 291.832 1.00 85.95 138 PHE K C 1
ATOM 10893 O O . PHE M 1 76 ? 233.052 317.250 291.257 1.00 86.11 138 PHE K O 1
ATOM 10901 N N . TYR M 1 77 ? 233.543 318.763 292.880 1.00 84.50 139 TYR K N 1
ATOM 10902 C CA . TYR M 1 77 ? 234.529 317.960 293.586 1.00 83.35 139 TYR K CA 1
ATOM 10903 C C . TYR M 1 77 ? 234.137 317.894 295.059 1.00 84.46 139 TYR K C 1
ATOM 10904 O O . TYR M 1 77 ? 234.199 318.906 295.761 1.00 86.37 139 TYR K O 1
ATOM 10913 N N . LEU M 1 78 ? 233.707 316.718 295.514 1.00 84.63 140 LEU K N 1
ATOM 10914 C CA . LEU M 1 78 ? 233.547 316.446 296.942 1.00 84.67 140 LEU K CA 1
ATOM 10915 C C . LEU M 1 78 ? 234.889 315.943 297.462 1.00 84.16 140 LEU K C 1
ATOM 10916 O O . LEU M 1 78 ? 235.261 314.785 297.223 1.00 83.37 140 LEU K O 1
ATOM 10921 N N . VAL M 1 79 ? 235.616 316.820 298.157 1.00 84.90 141 VAL K N 1
ATOM 10922 C CA . VAL M 1 79 ? 236.959 316.508 298.655 1.00 85.22 141 VAL K CA 1
ATOM 10923 C C . VAL M 1 79 ? 237.003 316.575 300.174 1.00 84.87 141 VAL K C 1
ATOM 10924 O O . VAL M 1 79 ? 236.238 317.311 300.798 1.00 84.82 141 VAL K O 1
ATOM 10928 N N . ARG M 1 80 ? 237.913 315.801 300.751 1.00 86.05 142 ARG K N 1
ATOM 10929 C CA . ARG M 1 80 ? 238.142 315.789 302.189 1.00 86.50 142 ARG K CA 1
ATOM 10930 C C . ARG M 1 80 ? 239.558 316.277 302.433 1.00 87.16 142 ARG K C 1
ATOM 10931 O O . ARG M 1 80 ? 240.487 315.836 301.746 1.00 88.16 142 ARG K O 1
ATOM 10939 N N . ASP M 1 81 ? 239.717 317.174 303.408 1.00 87.96 143 ASP K N 1
ATOM 10940 C CA . ASP M 1 81 ? 241.042 317.543 303.909 1.00 89.99 143 ASP K CA 1
ATOM 10941 C C . ASP M 1 81 ? 241.250 316.981 305.311 1.00 89.46 143 ASP K C 1
ATOM 10942 O O . ASP M 1 81 ? 240.376 317.087 306.174 1.00 86.97 143 ASP K O 1
ATOM 10947 N N . ARG M 1 82 ? 242.414 316.375 305.518 1.00 91.38 144 ARG K N 1
ATOM 10948 C CA . ARG M 1 82 ? 242.721 315.728 306.789 1.00 91.68 144 ARG K CA 1
ATOM 10949 C C . ARG M 1 82 ? 243.047 316.743 307.888 1.00 92.18 144 ARG K C 1
ATOM 10950 O O . ARG M 1 82 ? 242.814 316.468 309.065 1.00 91.05 144 ARG K O 1
ATOM 10958 N N . ARG M 1 83 ? 243.564 317.912 307.498 1.00 94.50 145 ARG K N 1
ATOM 10959 C CA . ARG M 1 83 ? 244.086 318.906 308.436 1.00 96.20 145 ARG K CA 1
ATOM 10960 C C . ARG M 1 83 ? 243.501 320.303 308.174 1.00 96.92 145 ARG K C 1
ATOM 10961 O O . ARG M 1 83 ? 244.205 321.188 307.681 1.00 98.64 145 ARG K O 1
ATOM 10969 N N . PRO M 1 84 ? 242.212 320.510 308.505 1.00 97.14 146 PRO K N 1
ATOM 10970 C CA . PRO M 1 84 ? 241.589 321.824 308.282 1.00 98.94 146 PRO K CA 1
ATOM 10971 C C . PRO M 1 84 ? 242.099 322.914 309.232 1.00 100.59 146 PRO K C 1
ATOM 10972 O O . PRO M 1 84 ? 242.115 322.714 310.447 1.00 97.59 146 PRO K O 1
ATOM 10976 N N . PHE M 1 85 ? 242.498 324.051 308.659 1.00 107.43 147 PHE K N 1
ATOM 10977 C CA . PHE M 1 85 ? 243.127 325.148 309.394 1.00 113.26 147 PHE K CA 1
ATOM 10978 C C . PHE M 1 85 ? 242.513 326.485 308.980 1.00 112.29 147 PHE K C 1
ATOM 10979 O O . PHE M 1 85 ? 242.508 326.823 307.793 1.00 113.58 147 PHE K O 1
ATOM 10987 N N . GLY M 1 86 ? 242.004 327.238 309.955 1.00 110.17 148 GLY K N 1
ATOM 10988 C CA . GLY M 1 86 ? 241.468 328.580 309.714 1.00 110.09 148 GLY K CA 1
ATOM 10989 C C . GLY M 1 86 ? 240.267 328.577 308.785 1.00 109.13 148 GLY K C 1
ATOM 10990 O O . GLY M 1 86 ? 239.360 327.764 308.952 1.00 108.31 148 GLY K O 1
ATOM 10991 N N . THR M 1 87 ? 240.269 329.484 307.808 1.00 109.57 149 THR K N 1
ATOM 10992 C CA . THR M 1 87 ? 239.222 329.549 306.783 1.00 109.55 149 THR K CA 1
ATOM 10993 C C . THR M 1 87 ? 239.500 328.537 305.670 1.00 108.72 149 THR K C 1
ATOM 10994 O O . THR M 1 87 ? 240.658 328.198 305.407 1.00 109.18 149 THR K O 1
ATOM 10998 N N . ALA M 1 88 ? 238.435 328.064 305.022 1.00 106.47 150 ALA K N 1
ATOM 10999 C CA . ALA M 1 88 ? 238.548 327.078 303.941 1.00 104.18 150 ALA K CA 1
ATOM 11000 C C . ALA M 1 88 ? 239.191 327.707 302.714 1.00 102.85 150 ALA K C 1
ATOM 11001 O O . ALA M 1 88 ? 238.774 328.779 302.275 1.00 102.68 150 ALA K O 1
ATOM 11003 N N . MET M 1 89 ? 240.204 327.037 302.169 1.00 103.37 151 MET K N 1
ATOM 11004 C CA . MET M 1 89 ? 240.975 327.578 301.052 1.00 105.13 151 MET K CA 1
ATOM 11005 C C . MET M 1 89 ? 240.148 327.629 299.770 1.00 103.37 151 MET K C 1
ATOM 11006 O O . MET M 1 89 ? 239.259 326.803 299.560 1.00 100.18 151 MET K O 1
ATOM 11011 N N . ASP M 1 90 ? 240.451 328.617 298.930 1.00 105.20 152 ASP K N 1
ATOM 11012 C CA . ASP M 1 90 ? 239.760 328.820 297.656 1.00 107.28 152 ASP K CA 1
ATOM 11013 C C . ASP M 1 90 ? 240.164 327.744 296.644 1.00 105.51 152 ASP K C 1
ATOM 11014 O O . ASP M 1 90 ? 241.254 327.176 296.732 1.00 106.33 152 ASP K O 1
ATOM 11019 N N . PHE M 1 91 ? 239.269 327.471 295.694 1.00 102.05 153 PHE K N 1
ATOM 11020 C CA . PHE M 1 91 ? 239.489 326.479 294.628 1.00 98.99 153 PHE K CA 1
ATOM 11021 C C . PHE M 1 91 ? 240.830 326.627 293.899 1.00 97.47 153 PHE K C 1
ATOM 11022 O O . PHE M 1 91 ? 241.463 325.627 293.557 1.00 98.03 153 PHE K O 1
ATOM 11030 N N . GLY M 1 92 ? 241.250 327.869 293.667 1.00 96.80 154 GLY K N 1
ATOM 11031 C CA . GLY M 1 92 ? 242.518 328.158 293.003 1.00 96.99 154 GLY K CA 1
ATOM 11032 C C . GLY M 1 92 ? 243.755 327.667 293.738 1.00 96.79 154 GLY K C 1
ATOM 11033 O O . GLY M 1 92 ? 244.668 327.120 293.117 1.00 96.63 154 GLY K O 1
ATOM 11034 N N . GLN M 1 93 ? 243.776 327.855 295.057 1.00 95.91 155 GLN K N 1
ATOM 11035 C CA . GLN M 1 93 ? 244.960 327.550 295.880 1.00 96.28 155 GLN K CA 1
ATOM 11036 C C . GLN M 1 93 ? 244.981 326.148 296.526 1.00 93.02 155 GLN K C 1
ATOM 11037 O O . GLN M 1 93 ? 245.876 325.852 297.322 1.00 91.06 155 GLN K O 1
ATOM 11043 N N . VAL M 1 94 ? 244.004 325.303 296.188 1.00 91.27 156 VAL K N 1
ATOM 11044 C CA . VAL M 1 94 ? 244.009 323.876 296.553 1.00 90.05 156 VAL K CA 1
ATOM 11045 C C . VAL M 1 94 ? 244.343 323.016 295.333 1.00 89.20 156 VAL K C 1
ATOM 11046 O O . VAL M 1 94 ? 245.221 322.144 295.396 1.00 89.78 156 VAL K O 1
ATOM 11050 N N . PHE M 1 95 ? 243.624 323.253 294.237 1.00 88.04 157 PHE K N 1
ATOM 11051 C CA . PHE M 1 95 ? 243.832 322.524 292.990 1.00 88.28 157 PHE K CA 1
ATOM 11052 C C . PHE M 1 95 ? 244.877 323.203 292.113 1.00 89.46 157 PHE K C 1
ATOM 11053 O O . PHE M 1 95 ? 244.809 324.412 291.888 1.00 89.12 157 PHE K O 1
ATOM 11061 N N . ASN M 1 96 ? 245.831 322.416 291.619 1.00 91.81 158 ASN K N 1
ATOM 11062 C CA . ASN M 1 96 ? 246.808 322.885 290.640 1.00 94.53 158 ASN K CA 1
ATOM 11063 C C . ASN M 1 96 ? 246.251 322.666 289.243 1.00 94.70 158 ASN K C 1
ATOM 11064 O O . ASN M 1 96 ? 245.652 321.624 288.971 1.00 93.47 158 ASN K O 1
ATOM 11069 N N . MET M 1 97 ? 246.463 323.639 288.359 1.00 98.08 159 MET K N 1
ATOM 11070 C CA . MET M 1 97 ? 245.821 323.644 287.040 1.00 100.86 159 MET K CA 1
ATOM 11071 C C . MET M 1 97 ? 246.389 324.718 286.109 1.00 102.42 159 MET K C 1
ATOM 11072 O O . MET M 1 97 ? 246.963 325.709 286.565 1.00 103.44 159 MET K O 1
ATOM 11077 N N . TYR M 1 98 ? 246.208 324.507 284.805 1.00 104.33 160 TYR K N 1
ATOM 11078 C CA . TYR M 1 98 ? 246.705 325.419 283.771 1.00 106.81 160 TYR K CA 1
ATOM 11079 C C . TYR M 1 98 ? 245.687 326.516 283.470 1.00 108.37 160 TYR K C 1
ATOM 11080 O O . TYR M 1 98 ? 244.565 326.211 283.082 1.00 110.23 160 TYR K O 1
ATOM 11089 N N . ASP M 1 99 ? 246.086 327.779 283.630 1.00 111.49 161 ASP K N 1
ATOM 11090 C CA . ASP M 1 99 ? 245.230 328.942 283.327 1.00 115.00 161 ASP K CA 1
ATOM 11091 C C . ASP M 1 99 ? 243.926 328.961 284.153 1.00 113.73 161 ASP K C 1
ATOM 11092 O O . ASP M 1 99 ? 242.868 329.360 283.656 1.00 114.46 161 ASP K O 1
ATOM 11097 N N . ASN M 1 100 ? 244.021 328.532 285.413 1.00 112.95 162 ASN K N 1
ATOM 11098 C CA . ASN M 1 100 ? 242.866 328.420 286.318 1.00 112.44 162 ASN K CA 1
ATOM 11099 C C . ASN M 1 100 ? 241.698 327.609 285.734 1.00 110.34 162 ASN K C 1
ATOM 11100 O O . ASN M 1 100 ? 240.528 327.947 285.931 1.00 110.76 162 ASN K O 1
ATOM 11105 N N . GLU M 1 101 ? 242.039 326.528 285.033 1.00 108.53 163 GLU K N 1
ATOM 11106 C CA . GLU M 1 101 ? 241.073 325.703 284.307 1.00 107.42 163 GLU K CA 1
ATOM 11107 C C . GLU M 1 101 ? 240.623 324.525 285.179 1.00 105.09 163 GLU K C 1
ATOM 11108 O O . GLU M 1 101 ? 241.447 323.674 285.522 1.00 106.32 163 GLU K O 1
ATOM 11114 N N . PRO M 1 102 ? 239.322 324.458 285.530 1.00 100.41 164 PRO K N 1
ATOM 11115 C CA . PRO M 1 102 ? 238.864 323.370 286.403 1.00 97.37 164 PRO K CA 1
ATOM 11116 C C . PRO M 1 102 ? 238.842 321.967 285.780 1.00 93.94 164 PRO K C 1
ATOM 11117 O O . PRO M 1 102 ? 238.797 320.989 286.526 1.00 95.77 164 PRO K O 1
ATOM 11121 N N . SER M 1 103 ? 238.863 321.858 284.452 1.00 90.66 165 SER K N 1
ATOM 11122 C CA . SER M 1 103 ? 238.909 320.543 283.795 1.00 89.50 165 SER K CA 1
ATOM 11123 C C . SER M 1 103 ? 240.278 319.846 283.917 1.00 87.96 165 SER K C 1
ATOM 11124 O O . SER M 1 103 ? 240.354 318.624 283.788 1.00 88.20 165 SER K O 1
ATOM 11127 N N . THR M 1 104 ? 241.343 320.618 284.163 1.00 86.61 166 THR K N 1
ATOM 11128 C CA . THR M 1 104 ? 242.688 320.076 284.424 1.00 85.41 166 THR K CA 1
ATOM 11129 C C . THR M 1 104 ? 243.021 319.996 285.926 1.00 85.10 166 THR K C 1
ATOM 11130 O O . THR M 1 104 ? 244.189 319.861 286.297 1.00 85.69 166 THR K O 1
ATOM 11134 N N . ALA M 1 105 ? 242.002 320.047 286.784 1.00 85.83 167 ALA K N 1
ATOM 11135 C CA . ALA M 1 105 ? 242.205 320.219 288.223 1.00 85.62 167 ALA K CA 1
ATOM 11136 C C . ALA M 1 105 ? 242.503 318.906 288.939 1.00 86.33 167 ALA K C 1
ATOM 11137 O O . ALA M 1 105 ? 241.675 317.992 288.957 1.00 85.75 167 ALA K O 1
ATOM 11139 N N . THR M 1 106 ? 243.704 318.831 289.508 1.00 88.44 168 THR K N 1
ATOM 11140 C CA . THR M 1 106 ? 244.070 317.830 290.508 1.00 89.29 168 THR K CA 1
ATOM 11141 C C . THR M 1 106 ? 244.593 318.592 291.724 1.00 87.57 168 THR K C 1
ATOM 11142 O O . THR M 1 106 ? 244.835 319.799 291.645 1.00 87.38 168 THR K O 1
ATOM 11146 N N . ILE M 1 107 ? 244.778 317.883 292.834 1.00 87.40 169 ILE K N 1
ATOM 11147 C CA . ILE M 1 107 ? 245.206 318.500 294.095 1.00 88.20 169 ILE K CA 1
ATOM 11148 C C . ILE M 1 107 ? 246.655 318.976 293.963 1.00 88.64 169 ILE K C 1
ATOM 11149 O O . ILE M 1 107 ? 247.463 318.312 293.310 1.00 87.23 169 ILE K O 1
ATOM 11154 N N . LYS M 1 108 ? 246.976 320.119 294.578 1.00 91.79 170 LYS K N 1
ATOM 11155 C CA . LYS M 1 108 ? 248.342 320.681 294.515 1.00 94.15 170 LYS K CA 1
ATOM 11156 C C . LYS M 1 108 ? 249.416 319.704 294.989 1.00 94.94 170 LYS K C 1
ATOM 11157 O O . LYS M 1 108 ? 249.147 318.797 295.777 1.00 92.84 170 LYS K O 1
ATOM 11163 N N . ASN M 1 109 ? 250.634 319.932 294.505 1.00 98.00 171 ASN K N 1
ATOM 11164 C CA . ASN M 1 109 ? 251.705 318.940 294.566 1.00 99.91 171 ASN K CA 1
ATOM 11165 C C . ASN M 1 109 ? 252.027 318.454 295.974 1.00 101.15 171 ASN K C 1
ATOM 11166 O O . ASN M 1 109 ? 251.956 317.252 296.235 1.00 101.35 171 ASN K O 1
ATOM 11171 N N . ASP M 1 110 ? 252.377 319.379 296.870 1.00 103.95 172 ASP K N 1
ATOM 11172 C CA . ASP M 1 110 ? 252.721 319.027 298.258 1.00 106.03 172 ASP K CA 1
ATOM 11173 C C . ASP M 1 110 ? 251.758 319.632 299.298 1.00 99.85 172 ASP K C 1
ATOM 11174 O O . ASP M 1 110 ? 252.174 320.121 300.351 1.00 99.83 172 ASP K O 1
ATOM 11179 N N . LEU M 1 111 ? 250.466 319.616 298.968 1.00 95.03 173 LEU K N 1
ATOM 11180 C CA . LEU M 1 111 ? 249.392 319.496 299.967 1.00 92.31 173 LEU K CA 1
ATOM 11181 C C . LEU M 1 111 ? 248.440 318.377 299.514 1.00 87.94 173 LEU K C 1
ATOM 11182 O O . LEU M 1 111 ? 247.236 318.394 299.771 1.00 85.29 173 LEU K O 1
ATOM 11187 N N . ARG M 1 112 ? 249.040 317.382 298.869 1.00 87.13 174 ARG K N 1
ATOM 11188 C CA . ARG M 1 112 ? 248.358 316.232 298.287 1.00 86.65 174 ARG K CA 1
ATOM 11189 C C . ARG M 1 112 ? 248.075 315.180 299.350 1.00 86.36 174 ARG K C 1
ATOM 11190 O O . ARG M 1 112 ? 247.108 314.425 299.254 1.00 84.41 174 ARG K O 1
ATOM 11198 N N . ASP M 1 113 ? 248.965 315.112 300.335 1.00 89.21 175 ASP K N 1
ATOM 11199 C CA . ASP M 1 113 ? 248.749 314.349 301.557 1.00 90.93 175 ASP K CA 1
ATOM 11200 C C . ASP M 1 113 ? 247.525 314.871 302.313 1.00 86.74 175 ASP K C 1
ATOM 11201 O O . ASP M 1 113 ? 246.738 314.080 302.823 1.00 86.47 175 ASP K O 1
ATOM 11206 N N . ARG M 1 114 ? 247.371 316.193 302.375 1.00 84.57 176 ARG K N 1
ATOM 11207 C CA . ARG M 1 114 ? 246.283 316.828 303.128 1.00 83.08 176 ARG K CA 1
ATOM 11208 C C . ARG M 1 114 ? 244.890 316.599 302.531 1.00 81.05 176 ARG K C 1
ATOM 11209 O O . ARG M 1 114 ? 243.998 316.088 303.222 1.00 80.93 176 ARG K O 1
ATOM 11217 N N . TYR M 1 115 ? 244.715 317.002 301.270 1.00 79.60 177 TYR K N 1
ATOM 11218 C CA . TYR M 1 115 ? 243.425 316.927 300.566 1.00 77.70 177 TYR K CA 1
ATOM 11219 C C . TYR M 1 115 ? 243.337 315.685 299.681 1.00 77.60 177 TYR K C 1
ATOM 11220 O O . TYR M 1 115 ? 244.320 315.309 299.043 1.00 78.79 177 TYR K O 1
ATOM 11229 N N . GLN M 1 116 ? 242.162 315.057 299.641 1.00 78.46 178 GLN K N 1
ATOM 11230 C CA . GLN M 1 116 ? 241.864 314.013 298.647 1.00 79.11 178 GLN K CA 1
ATOM 11231 C C . GLN M 1 116 ? 240.460 314.180 298.100 1.00 78.87 178 GLN K C 1
ATOM 11232 O O . GLN M 1 116 ? 239.546 314.591 298.823 1.00 79.84 178 GLN K O 1
ATOM 11238 N N . VAL M 1 117 ? 240.298 313.821 296.830 1.00 79.16 179 VAL K N 1
ATOM 11239 C CA . VAL M 1 117 ? 239.016 313.907 296.143 1.00 80.02 179 VAL K CA 1
ATOM 11240 C C . VAL M 1 117 ? 238.275 312.595 296.369 1.00 80.65 179 VAL K C 1
ATOM 11241 O O . VAL M 1 117 ? 238.793 311.532 296.027 1.00 81.92 179 VAL K O 1
ATOM 11245 N N . LEU M 1 118 ? 237.074 312.669 296.945 1.00 81.54 180 LEU K N 1
ATOM 11246 C CA . LEU M 1 118 ? 236.259 311.475 297.188 1.00 82.74 180 LEU K CA 1
ATOM 11247 C C . LEU M 1 118 ? 235.394 311.148 295.976 1.00 81.92 180 LEU K C 1
ATOM 11248 O O . LEU M 1 118 ? 235.340 309.997 295.541 1.00 80.70 180 LEU K O 1
ATOM 11253 N N . ARG M 1 119 ? 234.707 312.162 295.453 1.00 83.39 181 ARG K N 1
ATOM 11254 C CA . ARG M 1 119 ? 233.922 312.040 294.225 1.00 85.30 181 ARG K CA 1
ATOM 11255 C C . ARG M 1 119 ? 234.050 313.312 293.415 1.00 84.55 181 ARG K C 1
ATOM 11256 O O . ARG M 1 119 ? 233.868 314.399 293.956 1.00 85.10 181 ARG K O 1
ATOM 11264 N N . LYS M 1 120 ? 234.366 313.180 292.129 1.00 85.47 182 LYS K N 1
ATOM 11265 C CA . LYS M 1 120 ? 234.201 314.281 291.189 1.00 87.52 182 LYS K CA 1
ATOM 11266 C C . LYS M 1 120 ? 233.039 313.932 290.270 1.00 86.11 182 LYS K C 1
ATOM 11267 O O . LYS M 1 120 ? 232.861 312.765 289.913 1.00 84.82 182 LYS K O 1
ATOM 11273 N N . PHE M 1 121 ? 232.238 314.932 289.907 1.00 87.23 183 PHE K N 1
ATOM 11274 C CA . PHE M 1 121 ? 231.198 314.730 288.890 1.00 88.26 183 PHE K CA 1
ATOM 11275 C C . PHE M 1 121 ? 230.831 316.028 288.183 1.00 90.40 183 PHE K C 1
ATOM 11276 O O . PHE M 1 121 ? 230.915 317.109 288.766 1.00 91.02 183 PHE K O 1
ATOM 11284 N N . THR M 1 122 ? 230.431 315.900 286.920 1.00 93.48 184 THR K N 1
ATOM 11285 C CA . THR M 1 122 ? 230.230 317.042 286.028 1.00 95.44 184 THR K CA 1
ATOM 11286 C C . THR M 1 122 ? 228.747 317.297 285.766 1.00 93.61 184 THR K C 1
ATOM 11287 O O . THR M 1 122 ? 227.913 316.418 285.999 1.00 92.04 184 THR K O 1
ATOM 11291 N N . SER M 1 123 ? 228.423 318.504 285.301 1.00 93.85 185 SER K N 1
ATOM 11292 C CA . SER M 1 123 ? 227.069 318.784 284.790 1.00 94.32 185 SER K CA 1
ATOM 11293 C C . SER M 1 123 ? 227.077 319.849 283.692 1.00 95.78 185 SER K C 1
ATOM 11294 O O . SER M 1 123 ? 227.384 321.013 283.962 1.00 96.39 185 SER K O 1
ATOM 11297 N N . THR M 1 124 ? 226.729 319.444 282.468 1.00 98.49 186 THR K N 1
ATOM 11298 C CA . THR M 1 124 ? 226.786 320.325 281.291 1.00 101.62 186 THR K CA 1
ATOM 11299 C C . THR M 1 124 ? 225.537 321.195 281.132 1.00 102.45 186 THR K C 1
ATOM 11300 O O . THR M 1 124 ? 224.423 320.755 281.423 1.00 103.04 186 THR K O 1
ATOM 11304 N N . VAL M 1 125 ? 225.743 322.434 280.682 1.00 104.26 187 VAL K N 1
ATOM 11305 C CA . VAL M 1 125 ? 224.648 323.343 280.321 1.00 104.92 187 VAL K CA 1
ATOM 11306 C C . VAL M 1 125 ? 225.068 324.112 279.069 1.00 105.53 187 VAL K C 1
ATOM 11307 O O . VAL M 1 125 ? 226.220 324.555 278.973 1.00 106.37 187 VAL K O 1
ATOM 11311 N N . THR M 1 126 ? 224.139 324.271 278.124 1.00 106.86 188 THR K N 1
ATOM 11312 C CA . THR M 1 126 ? 224.427 324.899 276.827 1.00 108.09 188 THR K CA 1
ATOM 11313 C C . THR M 1 126 ? 223.445 326.032 276.522 1.00 107.61 188 THR K C 1
ATOM 11314 O O . THR M 1 126 ? 222.229 325.851 276.628 1.00 108.89 188 THR K O 1
ATOM 11318 N N . GLY M 1 127 ? 223.985 327.188 276.135 1.00 106.75 189 GLY K N 1
ATOM 11319 C CA . GLY M 1 127 ? 223.183 328.343 275.738 1.00 105.83 189 GLY K CA 1
ATOM 11320 C C . GLY M 1 127 ? 222.846 328.336 274.258 1.00 104.97 189 GLY K C 1
ATOM 11321 O O . GLY M 1 127 ? 222.940 327.302 273.593 1.00 104.59 189 GLY K O 1
ATOM 11322 N N . GLY M 1 128 ? 222.454 329.504 273.754 1.00 106.17 190 GLY K N 1
ATOM 11323 C CA . GLY M 1 128 ? 222.094 329.697 272.345 1.00 106.72 190 GLY K CA 1
ATOM 11324 C C . GLY M 1 128 ? 220.837 330.540 272.204 1.00 107.89 190 GLY K C 1
ATOM 11325 O O . GLY M 1 128 ? 219.899 330.404 272.993 1.00 109.03 190 GLY K O 1
ATOM 11326 N N . GLN M 1 129 ? 220.822 331.407 271.193 1.00 107.57 191 GLN K N 1
ATOM 11327 C CA . GLN M 1 129 ? 219.730 332.365 270.983 1.00 108.09 191 GLN K CA 1
ATOM 11328 C C . GLN M 1 129 ? 218.385 331.700 270.676 1.00 106.75 191 GLN K C 1
ATOM 11329 O O . GLN M 1 129 ? 217.417 331.890 271.413 1.00 105.72 191 GLN K O 1
ATOM 11335 N N . TYR M 1 130 ? 218.338 330.921 269.599 1.00 106.70 192 TYR K N 1
ATOM 11336 C CA . TYR M 1 130 ? 217.092 330.299 269.132 1.00 107.88 192 TYR K CA 1
ATOM 11337 C C . TYR M 1 130 ? 216.812 328.930 269.758 1.00 105.66 192 TYR K C 1
ATOM 11338 O O . TYR M 1 130 ? 215.659 328.500 269.802 1.00 105.36 192 TYR K O 1
ATOM 11347 N N . ALA M 1 131 ? 217.861 328.244 270.211 1.00 104.51 193 ALA K N 1
ATOM 11348 C CA . ALA M 1 131 ? 217.730 326.967 270.917 1.00 103.79 193 ALA K CA 1
ATOM 11349 C C . ALA M 1 131 ? 218.733 326.914 272.061 1.00 102.87 193 ALA K C 1
ATOM 11350 O O . ALA M 1 131 ? 219.854 327.400 271.922 1.00 103.50 193 ALA K O 1
ATOM 11352 N N . SER M 1 132 ? 218.330 326.317 273.181 1.00 102.94 194 SER K N 1
ATOM 11353 C CA . SER M 1 132 ? 219.158 326.290 274.389 1.00 102.81 194 SER K CA 1
ATOM 11354 C C . SER M 1 132 ? 218.809 325.119 275.301 1.00 101.10 194 SER K C 1
ATOM 11355 O O . SER M 1 132 ? 217.647 324.720 275.384 1.00 102.07 194 SER K O 1
ATOM 11358 N N . LYS M 1 133 ? 219.825 324.573 275.969 1.00 100.79 195 LYS K N 1
ATOM 11359 C CA . LYS M 1 133 ? 219.628 323.664 277.096 1.00 100.69 195 LYS K CA 1
ATOM 11360 C C . LYS M 1 133 ? 219.857 324.485 278.364 1.00 100.49 195 LYS K C 1
ATOM 11361 O O . LYS M 1 133 ? 220.923 324.433 278.973 1.00 99.34 195 LYS K O 1
ATOM 11367 N N . GLU M 1 134 ? 218.830 325.253 278.727 1.00 101.02 196 GLU K N 1
ATOM 11368 C CA . GLU M 1 134 ? 218.847 326.201 279.857 1.00 101.11 196 GLU K CA 1
ATOM 11369 C C . GLU M 1 134 ? 219.377 325.620 281.173 1.00 96.17 196 GLU K C 1
ATOM 11370 O O . GLU M 1 134 ? 220.074 326.318 281.933 1.00 95.96 196 GLU K O 1
ATOM 11376 N N . GLN M 1 135 ? 219.028 324.359 281.435 1.00 92.44 197 GLN K N 1
ATOM 11377 C CA . GLN M 1 135 ? 219.274 323.729 282.727 1.00 90.11 197 GLN K CA 1
ATOM 11378 C C . GLN M 1 135 ? 219.567 322.234 282.636 1.00 86.15 197 GLN K C 1
ATOM 11379 O O . GLN M 1 135 ? 219.288 321.587 281.624 1.00 84.02 197 GLN K O 1
ATOM 11385 N N . ALA M 1 136 ? 220.131 321.710 283.722 1.00 83.81 198 ALA K N 1
ATOM 11386 C CA . ALA M 1 136 ? 220.397 320.283 283.884 1.00 81.95 198 ALA K CA 1
ATOM 11387 C C . ALA M 1 136 ? 220.168 319.876 285.336 1.00 81.40 198 ALA K C 1
ATOM 11388 O O . ALA M 1 136 ? 220.380 320.674 286.259 1.00 81.82 198 ALA K O 1
ATOM 11390 N N . LEU M 1 137 ? 219.748 318.627 285.525 1.00 81.93 199 LEU K N 1
ATOM 11391 C CA . LEU M 1 137 ? 219.352 318.115 286.839 1.00 82.45 199 LEU K CA 1
ATOM 11392 C C . LEU M 1 137 ? 220.481 317.333 287.489 1.00 82.42 199 LEU K C 1
ATOM 11393 O O . LEU M 1 137 ? 220.915 316.309 286.960 1.00 82.44 199 LEU K O 1
ATOM 11398 N N . VAL M 1 138 ? 220.946 317.824 288.635 1.00 83.75 200 VAL K N 1
ATOM 11399 C CA . VAL M 1 138 ? 221.939 317.128 289.442 1.00 84.25 200 VAL K CA 1
ATOM 11400 C C . VAL M 1 138 ? 221.202 316.202 290.400 1.00 84.25 200 VAL K C 1
ATOM 11401 O O . VAL M 1 138 ? 220.308 316.640 291.124 1.00 83.98 200 VAL K O 1
ATOM 11405 N N . LYS M 1 139 ? 221.562 314.922 290.375 1.00 85.70 201 LYS K N 1
ATOM 11406 C CA . LYS M 1 139 ? 221.125 313.962 291.385 1.00 86.08 201 LYS K CA 1
ATOM 11407 C C . LYS M 1 139 ? 222.246 312.962 291.601 1.00 84.37 201 LYS K C 1
ATOM 11408 O O . LYS M 1 139 ? 222.669 312.284 290.663 1.00 83.97 201 LYS K O 1
ATOM 11414 N N . LYS M 1 140 ? 222.729 312.884 292.837 1.00 84.01 202 LYS K N 1
ATOM 11415 C CA . LYS M 1 140 ? 223.923 312.117 293.145 1.00 83.60 202 LYS K CA 1
ATOM 11416 C C . LYS M 1 140 ? 223.920 311.704 294.615 1.00 81.91 202 LYS K C 1
ATOM 11417 O O . LYS M 1 140 ? 223.983 312.557 295.506 1.00 82.43 202 LYS K O 1
ATOM 11423 N N . PHE M 1 141 ? 223.814 310.397 294.853 1.00 80.40 203 PHE K N 1
ATOM 11424 C CA . PHE M 1 141 ? 223.946 309.822 296.187 1.00 79.35 203 PHE K CA 1
ATOM 11425 C C . PHE M 1 141 ? 225.332 309.206 296.284 1.00 79.34 203 PHE K C 1
ATOM 11426 O O . PHE M 1 141 ? 225.690 308.352 295.473 1.00 78.64 203 PHE K O 1
ATOM 11434 N N . MET M 1 142 ? 226.105 309.650 297.272 1.00 82.50 204 MET K N 1
ATOM 11435 C CA . MET M 1 142 ? 227.483 309.216 297.456 1.00 85.02 204 MET K CA 1
ATOM 11436 C C . MET M 1 142 ? 227.610 308.624 298.848 1.00 84.88 204 MET K C 1
ATOM 11437 O O . MET M 1 142 ? 227.317 309.295 299.843 1.00 84.92 204 MET K O 1
ATOM 11442 N N . LYS M 1 143 ? 228.046 307.369 298.898 1.00 87.64 205 LYS K N 1
ATOM 11443 C CA . LYS M 1 143 ? 228.173 306.613 300.138 1.00 91.71 205 LYS K CA 1
ATOM 11444 C C . LYS M 1 143 ? 229.646 306.654 300.557 1.00 90.01 205 LYS K C 1
ATOM 11445 O O . LYS M 1 143 ? 230.491 306.022 299.919 1.00 90.38 205 LYS K O 1
ATOM 11451 N N . ILE M 1 144 ? 229.950 307.412 301.613 1.00 89.31 206 ILE K N 1
ATOM 11452 C CA . ILE M 1 144 ? 231.339 307.679 302.026 1.00 88.53 206 ILE K CA 1
ATOM 11453 C C . ILE M 1 144 ? 231.487 307.751 303.548 1.00 89.62 206 ILE K C 1
ATOM 11454 O O . ILE M 1 144 ? 231.292 308.810 304.147 1.00 91.35 206 ILE K O 1
ATOM 11459 N N . ASN M 1 145 ? 231.840 306.627 304.169 1.00 90.81 207 ASN K N 1
ATOM 11460 C CA . ASN M 1 145 ? 231.964 306.555 305.632 1.00 91.12 207 ASN K CA 1
ATOM 11461 C C . ASN M 1 145 ? 233.132 307.396 306.140 1.00 88.53 207 ASN K C 1
ATOM 11462 O O . ASN M 1 145 ? 234.242 306.894 306.327 1.00 89.63 207 ASN K O 1
ATOM 11467 N N . ASN M 1 146 ? 232.856 308.681 306.353 1.00 86.27 208 ASN K N 1
ATOM 11468 C CA . ASN M 1 146 ? 233.860 309.662 306.743 1.00 84.85 208 ASN K CA 1
ATOM 11469 C C . ASN M 1 146 ? 233.667 310.109 308.193 1.00 84.55 208 ASN K C 1
ATOM 11470 O O . ASN M 1 146 ? 232.667 310.750 308.523 1.00 85.28 208 ASN K O 1
ATOM 11475 N N . TYR M 1 147 ? 234.632 309.770 309.046 1.00 82.88 209 TYR K N 1
ATOM 11476 C CA . TYR M 1 147 ? 234.604 310.136 310.462 1.00 82.11 209 TYR K CA 1
ATOM 11477 C C . TYR M 1 147 ? 235.222 311.512 310.602 1.00 80.39 209 TYR K C 1
ATOM 11478 O O . TYR M 1 147 ? 236.336 311.718 310.123 1.00 80.40 209 TYR K O 1
ATOM 11487 N N . VAL M 1 148 ? 234.522 312.447 311.247 1.00 79.76 210 VAL K N 1
ATOM 11488 C CA . VAL M 1 148 ? 235.066 313.807 311.423 1.00 79.71 210 VAL K CA 1
ATOM 11489 C C . VAL M 1 148 ? 235.299 314.119 312.897 1.00 78.92 210 VAL K C 1
ATOM 11490 O O . VAL M 1 148 ? 234.764 313.431 313.770 1.00 78.74 210 VAL K O 1
ATOM 11494 N N . VAL M 1 149 ? 236.101 315.152 313.168 1.00 80.02 211 VAL K N 1
ATOM 11495 C CA . VAL M 1 149 ? 236.323 315.600 314.557 1.00 81.00 211 VAL K CA 1
ATOM 11496 C C . VAL M 1 149 ? 236.234 317.125 314.683 1.00 81.66 211 VAL K C 1
ATOM 11497 O O . VAL M 1 149 ? 236.685 317.865 313.798 1.00 81.93 211 VAL K O 1
ATOM 11501 N N . TYR M 1 150 ? 235.670 317.573 315.807 1.00 83.24 212 TYR K N 1
ATOM 11502 C CA . TYR M 1 150 ? 235.454 318.992 316.108 1.00 85.73 212 TYR K CA 1
ATOM 11503 C C . TYR M 1 150 ? 236.228 319.453 317.351 1.00 88.31 212 TYR K C 1
ATOM 11504 O O . TYR M 1 150 ? 236.872 318.654 318.034 1.00 87.58 212 TYR K O 1
ATOM 11513 N N . ASN M 1 151 ? 236.144 320.753 317.626 1.00 92.65 213 ASN K N 1
ATOM 11514 C CA . ASN M 1 151 ? 236.643 321.340 318.871 1.00 96.51 213 ASN K CA 1
ATOM 11515 C C . ASN M 1 151 ? 235.672 321.114 320.021 1.00 101.43 213 ASN K C 1
ATOM 11516 O O . ASN M 1 151 ? 234.557 320.623 319.819 1.00 100.24 213 ASN K O 1
ATOM 11521 N N . HIS M 1 152 ? 236.103 321.479 321.227 1.00 108.46 214 HIS K N 1
ATOM 11522 C CA . HIS M 1 152 ? 235.218 321.476 322.398 1.00 115.12 214 HIS K CA 1
ATOM 11523 C C . HIS M 1 152 ? 234.076 322.481 322.256 1.00 114.69 214 HIS K C 1
ATOM 11524 O O . HIS M 1 152 ? 232.960 322.211 322.698 1.00 116.73 214 HIS K O 1
ATOM 11531 N N . GLN M 1 153 ? 234.356 323.630 321.642 1.00 113.89 215 GLN K N 1
ATOM 11532 C CA . GLN M 1 153 ? 233.318 324.623 321.357 1.00 114.37 215 GLN K CA 1
ATOM 11533 C C . GLN M 1 153 ? 232.407 324.146 320.231 1.00 111.71 215 GLN K C 1
ATOM 11534 O O . GLN M 1 153 ? 232.803 323.302 319.420 1.00 108.65 215 GLN K O 1
ATOM 11540 N N . GLU M 1 154 ? 231.197 324.705 320.186 1.00 112.16 216 GLU K N 1
ATOM 11541 C CA . GLU M 1 154 ? 230.184 324.291 319.212 1.00 112.53 216 GLU K CA 1
ATOM 11542 C C . GLU M 1 154 ? 229.665 325.428 318.334 1.00 110.01 216 GLU K C 1
ATOM 11543 O O . GLU M 1 154 ? 229.195 326.457 318.820 1.00 110.54 216 GLU K O 1
ATOM 11549 N N . ALA M 1 155 ? 229.800 325.226 317.028 1.00 107.95 217 ALA K N 1
ATOM 11550 C CA . ALA M 1 155 ? 229.212 326.090 316.016 1.00 106.33 217 ALA K CA 1
ATOM 11551 C C . ALA M 1 155 ? 229.303 325.359 314.683 1.00 107.43 217 ALA K C 1
ATOM 11552 O O . ALA M 1 155 ? 230.213 324.551 314.473 1.00 106.76 217 ALA K O 1
ATOM 11554 N N . ALA M 1 156 ? 228.365 325.643 313.787 1.00 110.28 218 ALA K N 1
ATOM 11555 C CA . ALA M 1 156 ? 228.365 325.037 312.456 1.00 112.21 218 ALA K CA 1
ATOM 11556 C C . ALA M 1 156 ? 229.345 325.793 311.555 1.00 112.01 218 ALA K C 1
ATOM 11557 O O . ALA M 1 156 ? 228.932 326.575 310.693 1.00 114.82 218 ALA K O 1
ATOM 11559 N N . LYS M 1 157 ? 230.641 325.556 311.764 1.00 108.86 219 LYS K N 1
ATOM 11560 C CA . LYS M 1 157 ? 231.696 326.262 311.029 1.00 107.14 219 LYS K CA 1
ATOM 11561 C C . LYS M 1 157 ? 232.877 325.362 310.679 1.00 102.33 219 LYS K C 1
ATOM 11562 O O . LYS M 1 157 ? 233.161 324.381 311.369 1.00 100.03 219 LYS K O 1
ATOM 11568 N N . TYR M 1 158 ? 233.552 325.724 309.590 1.00 99.44 220 TYR K N 1
ATOM 11569 C CA . TYR M 1 158 ? 234.734 325.014 309.107 1.00 96.44 220 TYR K CA 1
ATOM 11570 C C . TYR M 1 158 ? 235.920 325.151 310.069 1.00 95.54 220 TYR K C 1
ATOM 11571 O O . TYR M 1 158 ? 236.718 324.223 310.204 1.00 94.22 220 TYR K O 1
ATOM 11580 N N . ASP M 1 159 ? 236.025 326.304 310.730 1.00 96.13 221 ASP K N 1
ATOM 11581 C CA . ASP M 1 159 ? 237.132 326.580 311.656 1.00 97.00 221 ASP K CA 1
ATOM 11582 C C . ASP M 1 159 ? 237.148 325.648 312.867 1.00 93.81 221 ASP K C 1
ATOM 11583 O O . ASP M 1 159 ? 238.218 325.319 313.378 1.00 94.03 221 ASP K O 1
ATOM 11588 N N . ASN M 1 160 ? 235.966 325.225 313.313 1.00 90.98 222 ASN K N 1
ATOM 11589 C CA . ASN M 1 160 ? 235.844 324.350 314.482 1.00 89.45 222 ASN K CA 1
ATOM 11590 C C . ASN M 1 160 ? 236.161 322.876 314.219 1.00 88.28 222 ASN K C 1
ATOM 11591 O O . ASN M 1 160 ? 236.219 322.092 315.167 1.00 89.72 222 ASN K O 1
ATOM 11596 N N . HIS M 1 161 ? 236.359 322.494 312.955 1.00 87.29 223 HIS K N 1
ATOM 11597 C CA . HIS M 1 161 ? 236.880 321.161 312.625 1.00 87.67 223 HIS K CA 1
ATOM 11598 C C . HIS M 1 161 ? 238.323 321.007 313.085 1.00 88.64 223 HIS K C 1
ATOM 11599 O O . HIS M 1 161 ? 239.074 321.984 313.127 1.00 89.95 223 HIS K O 1
ATOM 11606 N N . THR M 1 162 ? 238.697 319.780 313.435 1.00 89.01 224 THR K N 1
ATOM 11607 C CA . THR M 1 162 ? 240.109 319.421 313.632 1.00 89.54 224 THR K CA 1
ATOM 11608 C C . THR M 1 162 ? 240.560 318.163 312.863 1.00 90.85 224 THR K C 1
ATOM 11609 O O . THR M 1 162 ? 241.752 317.849 312.864 1.00 91.46 224 THR K O 1
ATOM 11613 N N . GLU M 1 163 ? 239.635 317.464 312.202 1.00 92.37 225 GLU K N 1
ATOM 11614 C CA . GLU M 1 163 ? 239.965 316.260 311.438 1.00 96.23 225 GLU K CA 1
ATOM 11615 C C . GLU M 1 163 ? 238.828 315.897 310.481 1.00 93.41 225 GLU K C 1
ATOM 11616 O O . GLU M 1 163 ? 237.675 315.719 310.916 1.00 93.60 225 GLU K O 1
ATOM 11622 N N . ASN M 1 164 ? 239.184 315.793 309.196 1.00 92.05 226 ASN K N 1
ATOM 11623 C CA . ASN M 1 164 ? 238.330 315.274 308.117 1.00 90.17 226 ASN K CA 1
ATOM 11624 C C . ASN M 1 164 ? 237.055 316.077 307.870 1.00 86.43 226 ASN K C 1
ATOM 11625 O O . ASN M 1 164 ? 235.944 315.576 308.033 1.00 86.90 226 ASN K O 1
ATOM 11630 N N . ALA M 1 165 ? 237.237 317.327 307.461 1.00 85.47 227 ALA K N 1
ATOM 11631 C CA . ALA M 1 165 ? 236.125 318.179 307.058 1.00 85.57 227 ALA K CA 1
ATOM 11632 C C . ALA M 1 165 ? 235.788 317.890 305.600 1.00 85.62 227 ALA K C 1
ATOM 11633 O O . ALA M 1 165 ? 236.680 317.880 304.748 1.00 85.91 227 ALA K O 1
ATOM 11635 N N . LEU M 1 166 ? 234.509 317.649 305.318 1.00 85.50 228 LEU K N 1
ATOM 11636 C CA . LEU M 1 166 ? 234.046 317.420 303.948 1.00 86.16 228 LEU K CA 1
ATOM 11637 C C . LEU M 1 166 ? 233.756 318.745 303.258 1.00 85.81 228 LEU K C 1
ATOM 11638 O O . LEU M 1 166 ? 232.874 319.496 303.687 1.00 85.80 228 LEU K O 1
ATOM 11643 N N . LEU M 1 167 ? 234.503 319.014 302.188 1.00 87.16 229 LEU K N 1
ATOM 11644 C CA . LEU M 1 167 ? 234.355 320.225 301.390 1.00 88.43 229 LEU K CA 1
ATOM 11645 C C . LEU M 1 167 ? 233.790 319.880 300.017 1.00 87.87 229 LEU K C 1
ATOM 11646 O O . LEU M 1 167 ? 234.197 318.887 299.405 1.00 87.88 229 LEU K O 1
ATOM 11651 N N . LEU M 1 168 ? 232.846 320.698 299.549 1.00 88.03 230 LEU K N 1
ATOM 11652 C CA . LEU M 1 168 ? 232.353 320.635 298.176 1.00 88.13 230 LEU K CA 1
ATOM 11653 C C . LEU M 1 168 ? 232.873 321.859 297.422 1.00 87.75 230 LEU K C 1
ATOM 11654 O O . LEU M 1 168 ? 232.589 323.011 297.803 1.00 88.54 230 LEU K O 1
ATOM 11659 N N . TYR M 1 169 ? 233.651 321.582 296.374 1.00 87.15 231 TYR K N 1
ATOM 11660 C CA . TYR M 1 169 ? 234.261 322.586 295.512 1.00 86.85 231 TYR K CA 1
ATOM 11661 C C . TYR M 1 169 ? 233.582 322.531 294.154 1.00 86.16 231 TYR K C 1
ATOM 11662 O O . TYR M 1 169 ? 233.613 321.495 293.487 1.00 84.30 231 TYR K O 1
ATOM 11671 N N . MET M 1 170 ? 232.982 323.647 293.750 1.00 87.60 232 MET K N 1
ATOM 11672 C CA . MET M 1 170 ? 232.243 323.738 292.494 1.00 88.67 232 MET K CA 1
ATOM 11673 C C . MET M 1 170 ? 232.934 324.725 291.575 1.00 87.31 232 MET K C 1
ATOM 11674 O O . MET M 1 170 ? 233.406 325.767 292.038 1.00 86.35 232 MET K O 1
ATOM 11679 N N . ALA M 1 171 ? 232.999 324.406 290.281 1.00 88.43 233 ALA K N 1
ATOM 11680 C CA . ALA M 1 171 ? 233.646 325.318 289.323 1.00 89.64 233 ALA K CA 1
ATOM 11681 C C . ALA M 1 171 ? 233.083 325.226 287.907 1.00 90.74 233 ALA K C 1
ATOM 11682 O O . ALA M 1 171 ? 232.952 324.134 287.361 1.00 90.19 233 ALA K O 1
ATOM 11684 N N . CYS M 1 172 ? 232.775 326.381 287.315 1.00 94.02 234 CYS K N 1
ATOM 11685 C CA . CYS M 1 172 ? 232.272 326.450 285.940 1.00 96.51 234 CYS K CA 1
ATOM 11686 C C . CYS M 1 172 ? 233.435 326.368 284.959 1.00 95.59 234 CYS K C 1
ATOM 11687 O O . CYS M 1 172 ? 234.463 327.013 285.163 1.00 95.81 234 CYS K O 1
ATOM 11690 N N . THR M 1 173 ? 233.263 325.588 283.893 1.00 96.45 235 THR K N 1
ATOM 11691 C CA . THR M 1 173 ? 234.335 325.364 282.913 1.00 97.25 235 THR K CA 1
ATOM 11692 C C . THR M 1 173 ? 234.574 326.567 281.983 1.00 98.32 235 THR K C 1
ATOM 11693 O O . THR M 1 173 ? 235.725 326.898 281.693 1.00 99.26 235 THR K O 1
ATOM 11697 N N . HIS M 1 174 ? 233.500 327.208 281.522 1.00 100.00 236 HIS K N 1
ATOM 11698 C CA . HIS M 1 174 ? 233.604 328.395 280.656 1.00 101.60 236 HIS K CA 1
ATOM 11699 C C . HIS M 1 174 ? 234.065 329.613 281.462 1.00 102.21 236 HIS K C 1
ATOM 11700 O O . HIS M 1 174 ? 233.706 329.762 282.632 1.00 103.55 236 HIS K O 1
ATOM 11707 N N . ALA M 1 175 ? 234.843 330.481 280.818 1.00 102.33 237 ALA K N 1
ATOM 11708 C CA . ALA M 1 175 ? 235.536 331.580 281.500 1.00 102.75 237 ALA K CA 1
ATOM 11709 C C . ALA M 1 175 ? 234.614 332.731 281.909 1.00 103.81 237 ALA K C 1
ATOM 11710 O O . ALA M 1 175 ? 234.471 333.026 283.097 1.00 103.22 237 ALA K O 1
ATOM 11712 N N . SER M 1 176 ? 233.999 333.373 280.919 1.00 105.45 238 SER K N 1
ATOM 11713 C CA . SER M 1 176 ? 233.221 334.596 281.137 1.00 106.89 238 SER K CA 1
ATOM 11714 C C . SER M 1 176 ? 231.872 334.350 281.821 1.00 106.01 238 SER K C 1
ATOM 11715 O O . SER M 1 176 ? 231.643 334.818 282.939 1.00 105.55 238 SER K O 1
ATOM 11718 N N . ASN M 1 177 ? 230.991 333.621 281.140 1.00 104.79 239 ASN K N 1
ATOM 11719 C CA . ASN M 1 177 ? 229.602 333.441 281.573 1.00 103.03 239 ASN K CA 1
ATOM 11720 C C . ASN M 1 177 ? 229.460 332.577 282.830 1.00 101.21 239 ASN K C 1
ATOM 11721 O O . ASN M 1 177 ? 229.954 331.448 282.852 1.00 100.12 239 ASN K O 1
ATOM 11726 N N . PRO M 1 178 ? 228.784 333.102 283.878 1.00 100.87 240 PRO K N 1
ATOM 11727 C CA . PRO M 1 178 ? 228.496 332.307 285.071 1.00 100.53 240 PRO K CA 1
ATOM 11728 C C . PRO M 1 178 ? 227.201 331.508 284.938 1.00 99.99 240 PRO K C 1
ATOM 11729 O O . PRO M 1 178 ? 226.422 331.736 284.007 1.00 99.98 240 PRO K O 1
ATOM 11733 N N . VAL M 1 179 ? 226.990 330.580 285.869 1.00 98.98 241 VAL K N 1
ATOM 11734 C CA . VAL M 1 179 ? 225.752 329.793 285.952 1.00 98.69 241 VAL K CA 1
ATOM 11735 C C . VAL M 1 179 ? 225.303 329.656 287.399 1.00 97.77 241 VAL K C 1
ATOM 11736 O O . VAL M 1 179 ? 226.125 329.728 288.322 1.00 97.75 241 VAL K O 1
ATOM 11740 N N . TYR M 1 180 ? 223.998 329.461 287.586 1.00 98.13 242 TYR K N 1
ATOM 11741 C CA . TYR M 1 180 ? 223.437 329.248 288.918 1.00 98.29 242 TYR K CA 1
ATOM 11742 C C . TYR M 1 180 ? 223.296 327.760 289.190 1.00 97.19 242 TYR K C 1
ATOM 11743 O O . TYR M 1 180 ? 223.171 326.962 288.261 1.00 96.25 242 TYR K O 1
ATOM 11752 N N . ALA M 1 181 ? 223.321 327.404 290.473 1.00 96.71 243 ALA K N 1
ATOM 11753 C CA . ALA M 1 181 ? 223.128 326.028 290.925 1.00 95.05 243 ALA K CA 1
ATOM 11754 C C . ALA M 1 181 ? 222.233 326.010 292.162 1.00 93.47 243 ALA K C 1
ATOM 11755 O O . ALA M 1 181 ? 222.696 326.299 293.274 1.00 93.54 243 ALA K O 1
ATOM 11757 N N . THR M 1 182 ? 220.950 325.706 291.955 1.00 91.84 244 THR K N 1
ATOM 11758 C CA . THR M 1 182 ? 220.007 325.525 293.060 1.00 90.76 244 THR K CA 1
ATOM 11759 C C . THR M 1 182 ? 220.177 324.104 293.552 1.00 87.81 244 THR K C 1
ATOM 11760 O O . THR M 1 182 ? 219.742 323.163 292.888 1.00 85.84 244 THR K O 1
ATOM 11764 N N . LEU M 1 183 ? 220.824 323.958 294.706 1.00 87.38 245 LEU K N 1
ATOM 11765 C CA . LEU M 1 183 ? 221.192 322.651 295.228 1.00 87.06 245 LEU K CA 1
ATOM 11766 C C . LEU M 1 183 ? 220.731 322.447 296.656 1.00 86.97 245 LEU K C 1
ATOM 11767 O O . LEU M 1 183 ? 220.747 323.377 297.481 1.00 89.55 245 LEU K O 1
ATOM 11772 N N . LYS M 1 184 ? 220.297 321.214 296.909 1.00 86.79 246 LYS K N 1
ATOM 11773 C CA . LYS M 1 184 ? 220.162 320.667 298.238 1.00 87.04 246 LYS K CA 1
ATOM 11774 C C . LYS M 1 184 ? 221.268 319.627 298.383 1.00 87.24 246 LYS K C 1
ATOM 11775 O O . LYS M 1 184 ? 221.295 318.616 297.656 1.00 87.41 246 LYS K O 1
ATOM 11781 N N . ILE M 1 185 ? 222.196 319.919 299.292 1.00 87.92 247 ILE K N 1
ATOM 11782 C CA . ILE M 1 185 ? 223.211 318.975 299.731 1.00 87.98 247 ILE K CA 1
ATOM 11783 C C . ILE M 1 185 ? 222.679 318.431 301.045 1.00 85.13 247 ILE K C 1
ATOM 11784 O O . ILE M 1 185 ? 222.446 319.207 301.976 1.00 86.05 247 ILE K O 1
ATOM 11789 N N . ARG M 1 186 ? 222.458 317.120 301.120 1.00 83.32 248 ARG K N 1
ATOM 11790 C CA . ARG M 1 186 ? 221.947 316.502 302.344 1.00 83.26 248 ARG K CA 1
ATOM 11791 C C . ARG M 1 186 ? 222.927 315.468 302.886 1.00 82.92 248 ARG K C 1
ATOM 11792 O O . ARG M 1 186 ? 223.128 314.416 302.282 1.00 82.50 248 ARG K O 1
ATOM 11800 N N . ILE M 1 187 ? 223.524 315.781 304.033 1.00 83.22 249 ILE K N 1
ATOM 11801 C CA . ILE M 1 187 ? 224.486 314.902 304.691 1.00 83.34 249 ILE K CA 1
ATOM 11802 C C . ILE M 1 187 ? 223.770 314.035 305.738 1.00 81.13 249 ILE K C 1
ATOM 11803 O O . ILE M 1 187 ? 222.923 314.539 306.503 1.00 80.44 249 ILE K O 1
ATOM 11808 N N . TYR M 1 188 ? 224.097 312.738 305.738 1.00 79.65 250 TYR K N 1
ATOM 11809 C CA . TYR M 1 188 ? 223.536 311.767 306.687 1.00 78.36 250 TYR K CA 1
ATOM 11810 C C . TYR M 1 188 ? 224.623 311.287 307.627 1.00 76.68 250 TYR K C 1
ATOM 11811 O O . TYR M 1 188 ? 225.611 310.711 307.169 1.00 77.13 250 TYR K O 1
ATOM 11820 N N . PHE M 1 189 ? 224.445 311.511 308.932 1.00 75.62 251 PHE K N 1
ATOM 11821 C CA . PHE M 1 189 ? 225.491 311.176 309.907 1.00 75.48 251 PHE K CA 1
ATOM 11822 C C . PHE M 1 189 ? 224.998 310.490 311.178 1.00 75.48 251 PHE K C 1
ATOM 11823 O O . PHE M 1 189 ? 223.799 310.468 311.472 1.00 76.44 251 PHE K O 1
ATOM 11831 N N . TYR M 1 190 ? 225.960 309.931 311.913 1.00 76.78 252 TYR K N 1
ATOM 11832 C CA . TYR M 1 190 ? 225.723 309.273 313.199 1.00 78.41 252 TYR K CA 1
ATOM 11833 C C . TYR M 1 190 ? 226.752 309.750 314.213 1.00 79.24 252 TYR K C 1
ATOM 11834 O O . TYR M 1 190 ? 227.923 309.938 313.867 1.00 80.05 252 TYR K O 1
ATOM 11843 N N . ASP M 1 191 ? 226.323 309.898 315.465 1.00 80.88 253 ASP K N 1
ATOM 11844 C CA . ASP M 1 191 ? 227.207 310.336 316.549 1.00 83.43 253 ASP K CA 1
ATOM 11845 C C . ASP M 1 191 ? 228.167 309.217 316.952 1.00 84.47 253 ASP K C 1
ATOM 11846 O O . ASP M 1 191 ? 227.753 308.052 317.084 1.00 83.81 253 ASP K O 1
ATOM 11851 N N . SER M 1 192 ? 229.439 309.577 317.152 1.00 86.95 254 SER K N 1
ATOM 11852 C CA . SER M 1 192 ? 230.480 308.585 317.441 1.00 88.76 254 SER K CA 1
ATOM 11853 C C . SER M 1 192 ? 230.536 308.219 318.921 1.00 90.47 254 SER K C 1
ATOM 11854 O O . SER M 1 192 ? 230.012 308.938 319.776 1.00 89.56 254 SER K O 1
ATOM 11857 N N . VAL M 1 193 ? 231.174 307.083 319.196 1.00 94.43 255 VAL K N 1
ATOM 11858 C CA . VAL M 1 193 ? 231.414 306.595 320.557 1.00 97.23 255 VAL K CA 1
ATOM 11859 C C . VAL M 1 193 ? 232.915 306.466 320.890 1.00 99.66 255 VAL K C 1
ATOM 11860 O O . VAL M 1 193 ? 233.271 306.102 322.012 1.00 98.70 255 VAL K O 1
ATOM 11864 N N . GLN M 1 194 ? 233.788 306.792 319.936 1.00 105.05 256 GLN K N 1
ATOM 11865 C CA . GLN M 1 194 ? 235.232 306.636 320.107 1.00 110.11 256 GLN K CA 1
ATOM 11866 C C . GLN M 1 194 ? 235.789 307.809 320.916 1.00 110.74 256 GLN K C 1
ATOM 11867 O O . GLN M 1 194 ? 235.618 308.962 320.524 1.00 108.76 256 GLN K O 1
ATOM 11873 N N . ASN M 1 195 ? 236.446 307.508 322.038 1.00 115.56 257 ASN K N 1
ATOM 11874 C CA . ASN M 1 195 ? 237.098 308.513 322.894 1.00 119.93 257 ASN K CA 1
ATOM 11875 C C . ASN M 1 195 ? 236.184 309.651 323.345 1.00 119.38 257 ASN K C 1
ATOM 11876 O O . ASN M 1 195 ? 236.326 310.166 324.453 1.00 118.01 257 ASN K O 1
ATOM 12020 N N . PRO O 1 1 ? 251.193 294.695 294.743 1.00 131.79 63 PRO J N 1
ATOM 12021 C CA . PRO O 1 1 ? 250.490 295.066 293.515 1.00 128.77 63 PRO J CA 1
ATOM 12022 C C . PRO O 1 1 ? 250.790 296.477 292.985 1.00 122.88 63 PRO J C 1
ATOM 12023 O O . PRO O 1 1 ? 250.600 296.714 291.791 1.00 122.57 63 PRO J O 1
ATOM 12027 N N . ASP O 1 2 ? 251.241 297.395 293.846 1.00 115.75 64 ASP J N 1
ATOM 12028 C CA . ASP O 1 2 ? 251.468 298.791 293.451 1.00 110.77 64 ASP J CA 1
ATOM 12029 C C . ASP O 1 2 ? 252.697 298.949 292.548 1.00 105.59 64 ASP J C 1
ATOM 12030 O O . ASP O 1 2 ? 252.557 299.307 291.377 1.00 106.11 64 ASP J O 1
ATOM 12035 N N . VAL O 1 3 ? 253.886 298.687 293.088 1.00 100.12 65 VAL J N 1
ATOM 12036 C CA . VAL O 1 3 ? 255.135 298.860 292.332 1.00 96.28 65 VAL J CA 1
ATOM 12037 C C . VAL O 1 3 ? 255.271 297.754 291.263 1.00 92.95 65 VAL J C 1
ATOM 12038 O O . VAL O 1 3 ? 254.996 296.587 291.557 1.00 92.04 65 VAL J O 1
ATOM 12042 N N . PRO O 1 4 ? 255.664 298.113 290.016 1.00 90.23 66 PRO J N 1
ATOM 12043 C CA . PRO O 1 4 ? 255.866 297.072 288.990 1.00 89.17 66 PRO J CA 1
ATOM 12044 C C . PRO O 1 4 ? 257.097 296.191 289.220 1.00 90.53 66 PRO J C 1
ATOM 12045 O O . PRO O 1 4 ? 257.885 296.445 290.134 1.00 91.05 66 PRO J O 1
ATOM 12049 N N . LYS O 1 5 ? 257.252 295.169 288.380 1.00 92.95 67 LYS J N 1
ATOM 12050 C CA . LYS O 1 5 ? 258.396 294.252 288.460 1.00 94.72 67 LYS J CA 1
ATOM 12051 C C . LYS O 1 5 ? 259.708 294.949 288.111 1.00 92.37 67 LYS J C 1
ATOM 12052 O O . LYS O 1 5 ? 259.761 295.756 287.185 1.00 91.36 67 LYS J O 1
ATOM 12058 N N . GLY O 1 6 ? 260.761 294.623 288.858 1.00 91.09 68 GLY J N 1
ATOM 12059 C CA . GLY O 1 6 ? 262.083 295.215 288.659 1.00 89.24 68 GLY J CA 1
ATOM 12060 C C . GLY O 1 6 ? 262.175 296.698 288.974 1.00 86.90 68 GLY J C 1
ATOM 12061 O O . GLY O 1 6 ? 263.055 297.383 288.446 1.00 86.26 68 GLY J O 1
ATOM 12062 N N . CYS O 1 7 ? 261.287 297.187 289.841 1.00 86.54 69 CYS J N 1
ATOM 12063 C CA . CYS O 1 7 ? 261.201 298.613 290.168 1.00 87.69 69 CYS J CA 1
ATOM 12064 C C . CYS O 1 7 ? 261.053 298.852 291.664 1.00 88.31 69 CYS J C 1
ATOM 12065 O O . CYS O 1 7 ? 260.697 297.944 292.419 1.00 87.74 69 CYS J O 1
ATOM 12068 N N . GLU O 1 8 ? 261.318 300.090 292.073 1.00 89.96 70 GLU J N 1
ATOM 12069 C CA . GLU O 1 8 ? 261.497 300.426 293.483 1.00 92.62 70 GLU J CA 1
ATOM 12070 C C . GLU O 1 8 ? 260.895 301.782 293.823 1.00 90.18 70 GLU J C 1
ATOM 12071 O O . GLU O 1 8 ? 260.619 302.600 292.940 1.00 89.79 70 GLU J O 1
ATOM 12077 N N . GLY O 1 9 ? 260.673 301.994 295.116 1.00 87.53 71 GLY J N 1
ATOM 12078 C CA . GLY O 1 9 ? 260.520 303.330 295.663 1.00 85.43 71 GLY J CA 1
ATOM 12079 C C . GLY O 1 9 ? 259.160 303.938 295.436 1.00 83.34 71 GLY J C 1
ATOM 12080 O O . GLY O 1 9 ? 258.242 303.251 294.984 1.00 82.18 71 GLY J O 1
ATOM 12081 N N . PRO O 1 10 ? 259.023 305.238 295.750 1.00 83.21 72 PRO J N 1
ATOM 12082 C CA . PRO O 1 10 ? 257.739 305.919 295.618 1.00 83.95 72 PRO J CA 1
ATOM 12083 C C . PRO O 1 10 ? 257.304 306.105 294.165 1.00 83.76 72 PRO J C 1
ATOM 12084 O O . PRO O 1 10 ? 258.144 306.199 293.268 1.00 84.59 72 PRO J O 1
ATOM 12088 N N . CYS O 1 11 ? 255.992 306.143 293.957 1.00 84.18 73 CYS J N 1
ATOM 12089 C CA . CYS O 1 11 ? 255.408 306.423 292.652 1.00 84.48 73 CYS J CA 1
ATOM 12090 C C . CYS O 1 11 ? 255.614 307.902 292.335 1.00 83.58 73 CYS J C 1
ATOM 12091 O O . CYS O 1 11 ? 254.909 308.761 292.868 1.00 85.25 73 CYS J O 1
ATOM 12094 N N . LYS O 1 12 ? 256.596 308.192 291.487 1.00 82.77 74 LYS J N 1
ATOM 12095 C CA . LYS O 1 12 ? 256.914 309.569 291.121 1.00 82.13 74 LYS J CA 1
ATOM 12096 C C . LYS O 1 12 ? 256.018 310.033 289.976 1.00 81.48 74 LYS J C 1
ATOM 12097 O O . LYS O 1 12 ? 255.780 309.283 289.018 1.00 80.94 74 LYS J O 1
ATOM 12103 N N . VAL O 1 13 ? 255.519 311.265 290.095 1.00 81.11 75 VAL J N 1
ATOM 12104 C CA . VAL O 1 13 ? 254.661 311.877 289.076 1.00 81.77 75 VAL J CA 1
ATOM 12105 C C . VAL O 1 13 ? 255.481 312.769 288.155 1.00 81.91 75 VAL J C 1
ATOM 12106 O O . VAL O 1 13 ? 256.569 313.221 288.524 1.00 81.53 75 VAL J O 1
ATOM 12110 N N . GLN O 1 14 ? 254.955 313.025 286.961 1.00 82.64 76 GLN J N 1
ATOM 12111 C CA . GLN O 1 14 ? 255.481 314.113 286.127 1.00 83.59 76 GLN J CA 1
ATOM 12112 C C . GLN O 1 14 ? 254.369 314.663 285.230 1.00 84.95 76 GLN J C 1
ATOM 12113 O O . GLN O 1 14 ? 253.700 313.899 284.529 1.00 85.75 76 GLN J O 1
ATOM 12119 N N . SER O 1 15 ? 254.176 315.984 285.271 1.00 85.99 77 SER J N 1
ATOM 12120 C CA . SER O 1 15 ? 253.062 316.652 284.591 1.00 87.04 77 SER J CA 1
ATOM 12121 C C . SER O 1 15 ? 253.520 317.452 283.371 1.00 89.53 77 SER J C 1
ATOM 12122 O O . SER O 1 15 ? 254.653 317.935 283.329 1.00 89.59 77 SER J O 1
ATOM 12125 N N . TYR O 1 16 ? 252.630 317.576 282.382 1.00 93.15 78 TYR J N 1
ATOM 12126 C CA . TYR O 1 16 ? 252.865 318.410 281.193 1.00 96.60 78 TYR J CA 1
ATOM 12127 C C . TYR O 1 16 ? 251.636 319.268 280.924 1.00 99.13 78 TYR J C 1
ATOM 12128 O O . TYR O 1 16 ? 250.883 319.040 279.972 1.00 99.32 78 TYR J O 1
ATOM 12137 N N . GLU O 1 17 ? 251.449 320.262 281.785 1.00 102.64 79 GLU J N 1
ATOM 12138 C CA . GLU O 1 17 ? 250.315 321.172 281.694 1.00 105.25 79 GLU J CA 1
ATOM 12139 C C . GLU O 1 17 ? 250.543 322.130 280.536 1.00 104.05 79 GLU J C 1
ATOM 12140 O O . GLU O 1 17 ? 251.506 322.900 280.562 1.00 103.43 79 GLU J O 1
ATOM 12146 N N . GLN O 1 18 ? 249.683 322.077 279.517 1.00 105.93 80 GLN J N 1
ATOM 12147 C CA . GLN O 1 18 ? 249.856 322.953 278.348 1.00 108.18 80 GLN J CA 1
ATOM 12148 C C . GLN O 1 18 ? 248.589 323.136 277.513 1.00 108.16 80 GLN J C 1
ATOM 12149 O O . GLN O 1 18 ? 247.734 322.246 277.463 1.00 110.10 80 GLN J O 1
ATOM 12155 N N . ARG O 1 19 ? 248.483 324.304 276.874 1.00 106.89 81 ARG J N 1
ATOM 12156 C CA . ARG O 1 19 ? 247.479 324.557 275.838 1.00 106.27 81 ARG J CA 1
ATOM 12157 C C . ARG O 1 19 ? 248.073 324.209 274.479 1.00 104.19 81 ARG J C 1
ATOM 12158 O O . ARG O 1 19 ? 248.830 324.996 273.903 1.00 103.75 81 ARG J O 1
ATOM 12166 N N . HIS O 1 20 ? 247.727 323.027 273.976 1.00 103.54 82 HIS J N 1
ATOM 12167 C CA . HIS O 1 20 ? 248.204 322.569 272.675 1.00 103.80 82 HIS J CA 1
ATOM 12168 C C . HIS O 1 20 ? 247.247 323.038 271.585 1.00 104.94 82 HIS J C 1
ATOM 12169 O O . HIS O 1 20 ? 246.063 322.688 271.608 1.00 106.29 82 HIS J O 1
ATOM 12176 N N . ASP O 1 21 ? 247.757 323.842 270.651 1.00 106.08 83 ASP J N 1
ATOM 12177 C CA . ASP O 1 21 ? 246.975 324.285 269.485 1.00 106.96 83 ASP J CA 1
ATOM 12178 C C . ASP O 1 21 ? 247.049 323.231 268.373 1.00 103.48 83 ASP J C 1
ATOM 12179 O O . ASP O 1 21 ? 248.095 323.043 267.748 1.00 101.71 83 ASP J O 1
ATOM 12184 N N . ILE O 1 22 ? 245.929 322.546 268.141 1.00 102.73 84 ILE J N 1
ATOM 12185 C CA . ILE O 1 22 ? 245.901 321.369 267.268 1.00 102.39 84 ILE J CA 1
ATOM 12186 C C . ILE O 1 22 ? 245.600 321.780 265.828 1.00 101.00 84 ILE J C 1
ATOM 12187 O O . ILE O 1 22 ? 244.869 322.744 265.583 1.00 99.76 84 ILE J O 1
ATOM 12192 N N . SER O 1 23 ? 246.178 321.032 264.890 1.00 100.27 85 SER J N 1
ATOM 12193 C CA . SER O 1 23 ? 246.001 321.248 263.459 1.00 99.93 85 SER J CA 1
ATOM 12194 C C . SER O 1 23 ? 245.634 319.935 262.770 1.00 99.88 85 SER J C 1
ATOM 12195 O O . SER O 1 23 ? 245.626 318.868 263.395 1.00 100.76 85 SER J O 1
ATOM 12198 N N . HIS O 1 24 ? 245.321 320.028 261.482 1.00 100.36 86 HIS J N 1
ATOM 12199 C CA . HIS O 1 24 ? 245.102 318.852 260.636 1.00 100.77 86 HIS J CA 1
ATOM 12200 C C . HIS O 1 24 ? 246.415 318.125 260.325 1.00 99.59 86 HIS J C 1
ATOM 12201 O O . HIS O 1 24 ? 246.414 316.916 260.083 1.00 97.87 86 HIS J O 1
ATOM 12208 N N . VAL O 1 25 ? 247.523 318.870 260.335 1.00 100.39 87 VAL J N 1
ATOM 12209 C CA . VAL O 1 25 ? 248.858 318.322 260.070 1.00 101.69 87 VAL J CA 1
ATOM 12210 C C . VAL O 1 25 ? 249.232 317.284 261.128 1.00 101.48 87 VAL J C 1
ATOM 12211 O O . VAL O 1 25 ? 249.670 316.184 260.790 1.00 101.40 87 VAL J O 1
ATOM 12215 N N . GLY O 1 26 ? 249.067 317.655 262.397 1.00 100.58 88 GLY J N 1
ATOM 12216 C CA . GLY O 1 26 ? 249.284 316.751 263.524 1.00 99.14 88 GLY J CA 1
ATOM 12217 C C . GLY O 1 26 ? 250.417 317.206 264.427 1.00 98.49 88 GLY J C 1
ATOM 12218 O O . GLY O 1 26 ? 251.563 317.314 263.987 1.00 98.15 88 GLY J O 1
ATOM 12219 N N . LYS O 1 27 ? 250.083 317.475 265.688 1.00 98.21 89 LYS J N 1
ATOM 12220 C CA . LYS O 1 27 ? 251.057 317.833 266.718 1.00 98.00 89 LYS J CA 1
ATOM 12221 C C . LYS O 1 27 ? 251.542 316.576 267.438 1.00 94.89 89 LYS J C 1
ATOM 12222 O O . LYS O 1 27 ? 250.839 315.562 267.472 1.00 94.38 89 LYS J O 1
ATOM 12228 N N . VAL O 1 28 ? 252.745 316.659 268.004 1.00 94.00 90 VAL J N 1
ATOM 12229 C CA . VAL O 1 28 ? 253.356 315.568 268.771 1.00 93.32 90 VAL J CA 1
ATOM 12230 C C . VAL O 1 28 ? 253.909 316.114 270.080 1.00 92.65 90 VAL J C 1
ATOM 12231 O O . VAL O 1 28 ? 254.331 317.272 270.137 1.00 93.54 90 VAL J O 1
ATOM 12235 N N . LEU O 1 29 ? 253.908 315.291 271.128 1.00 92.09 91 LEU J N 1
ATOM 12236 C CA . LEU O 1 29 ? 254.779 315.557 272.286 1.00 92.52 91 LEU J CA 1
ATOM 12237 C C . LEU O 1 29 ? 255.170 314.276 273.007 1.00 92.02 91 LEU J C 1
ATOM 12238 O O . LEU O 1 29 ? 254.347 313.376 273.170 1.00 91.29 91 LEU J O 1
ATOM 12243 N N . CYS O 1 30 ? 256.429 314.205 273.436 1.00 93.08 92 CYS J N 1
ATOM 12244 C CA . CYS O 1 30 ? 256.923 313.058 274.188 1.00 94.45 92 CYS J CA 1
ATOM 12245 C C . CYS O 1 30 ? 256.512 313.203 275.646 1.00 92.33 92 CYS J C 1
ATOM 12246 O O . CYS O 1 30 ? 256.845 314.202 276.288 1.00 90.69 92 CYS J O 1
ATOM 12249 N N . VAL O 1 31 ? 255.791 312.206 276.157 1.00 91.58 93 VAL J N 1
ATOM 12250 C CA . VAL O 1 31 ? 255.274 312.249 277.535 1.00 91.85 93 VAL J CA 1
ATOM 12251 C C . VAL O 1 31 ? 256.210 311.600 278.563 1.00 90.78 93 VAL J C 1
ATOM 12252 O O . VAL O 1 31 ? 256.039 311.812 279.760 1.00 91.54 93 VAL J O 1
ATOM 12256 N N . SER O 1 32 ? 257.194 310.824 278.104 1.00 89.68 94 SER J N 1
ATOM 12257 C CA . SER O 1 32 ? 258.198 310.226 278.994 1.00 89.65 94 SER J CA 1
ATOM 12258 C C . SER O 1 32 ? 259.470 311.087 279.161 1.00 90.26 94 SER J C 1
ATOM 12259 O O . SER O 1 32 ? 260.491 310.591 279.639 1.00 89.93 94 SER J O 1
ATOM 12262 N N . ASP O 1 33 ? 259.403 312.367 278.776 1.00 92.95 95 ASP J N 1
ATOM 12263 C CA . ASP O 1 33 ? 260.481 313.330 279.038 1.00 95.69 95 ASP J CA 1
ATOM 12264 C C . ASP O 1 33 ? 260.589 313.627 280.533 1.00 94.28 95 ASP J C 1
ATOM 12265 O O . ASP O 1 33 ? 259.844 314.458 281.056 1.00 94.85 95 ASP J O 1
ATOM 12270 N N . VAL O 1 34 ? 261.518 312.959 281.214 1.00 93.06 96 VAL J N 1
ATOM 12271 C CA . VAL O 1 34 ? 261.775 313.222 282.634 1.00 93.16 96 VAL J CA 1
ATOM 12272 C C . VAL O 1 34 ? 263.279 313.314 282.903 1.00 92.13 96 VAL J C 1
ATOM 12273 O O . VAL O 1 34 ? 264.062 312.485 282.434 1.00 91.17 96 VAL J O 1
ATOM 12277 N N . THR O 1 35 ? 263.658 314.339 283.664 1.00 91.23 97 THR J N 1
ATOM 12278 C CA . THR O 1 35 ? 265.062 314.642 283.931 1.00 91.28 97 THR J CA 1
ATOM 12279 C C . THR O 1 35 ? 265.622 313.752 285.037 1.00 92.05 97 THR J C 1
ATOM 12280 O O . THR O 1 35 ? 264.870 313.190 285.846 1.00 91.63 97 THR J O 1
ATOM 12284 N N . ARG O 1 36 ? 266.948 313.635 285.054 1.00 93.93 98 ARG J N 1
ATOM 12285 C CA . ARG O 1 36 ? 267.658 312.827 286.041 1.00 94.77 98 ARG J CA 1
ATOM 12286 C C . ARG O 1 36 ? 268.174 313.707 287.172 1.00 95.45 98 ARG J C 1
ATOM 12287 O O . ARG O 1 36 ? 268.721 314.785 286.928 1.00 95.02 98 ARG J O 1
ATOM 12295 N N . GLY O 1 37 ? 268.009 313.237 288.405 1.00 97.03 99 GLY J N 1
ATOM 12296 C CA . GLY O 1 37 ? 268.444 313.995 289.574 1.00 98.20 99 GLY J CA 1
ATOM 12297 C C . GLY O 1 37 ? 267.964 313.414 290.887 1.00 100.02 99 GLY J C 1
ATOM 12298 O O . GLY O 1 37 ? 267.107 312.528 290.914 1.00 100.25 99 GLY J O 1
ATOM 12299 N N . ASN O 1 38 ? 268.529 313.924 291.975 1.00 102.49 100 ASN J N 1
ATOM 12300 C CA . ASN O 1 38 ? 268.134 313.519 293.329 1.00 104.28 100 ASN J CA 1
ATOM 12301 C C . ASN O 1 38 ? 266.773 314.073 293.776 1.00 102.70 100 ASN J C 1
ATOM 12302 O O . ASN O 1 38 ? 266.163 313.531 294.699 1.00 103.80 100 ASN J O 1
ATOM 12307 N N . GLY O 1 39 ? 266.308 315.146 293.130 1.00 99.53 101 GLY J N 1
ATOM 12308 C CA . GLY O 1 39 ? 265.054 315.801 293.500 1.00 97.92 101 GLY J CA 1
ATOM 12309 C C . GLY O 1 39 ? 263.795 314.997 293.223 1.00 96.33 101 GLY J C 1
ATOM 12310 O O . GLY O 1 39 ? 263.831 313.980 292.529 1.00 95.17 101 GLY J O 1
ATOM 12311 N N . LEU O 1 40 ? 262.682 315.466 293.783 1.00 96.79 102 LEU J N 1
ATOM 12312 C CA . LEU O 1 40 ? 261.367 314.836 293.593 1.00 96.41 102 LEU J CA 1
ATOM 12313 C C . LEU O 1 40 ? 260.870 315.127 292.185 1.00 94.54 102 LEU J C 1
ATOM 12314 O O . LEU O 1 40 ? 261.063 316.231 291.681 1.00 95.73 102 LEU J O 1
ATOM 12319 N N . THR O 1 41 ? 260.227 314.131 291.573 1.00 91.72 103 THR J N 1
ATOM 12320 C CA . THR O 1 41 ? 259.814 314.133 290.148 1.00 91.16 103 THR J CA 1
ATOM 12321 C C . THR O 1 41 ? 260.927 313.781 289.139 1.00 89.13 103 THR J C 1
ATOM 12322 O O . THR O 1 41 ? 260.626 313.556 287.967 1.00 88.97 103 THR J O 1
ATOM 12326 N N . HIS O 1 42 ? 262.187 313.746 289.577 1.00 87.59 104 HIS J N 1
ATOM 12327 C CA . HIS O 1 42 ? 263.301 313.345 288.718 1.00 85.96 104 HIS J CA 1
ATOM 12328 C C . HIS O 1 42 ? 263.429 311.829 288.747 1.00 83.54 104 HIS J C 1
ATOM 12329 O O . HIS O 1 42 ? 262.986 311.184 289.701 1.00 82.75 104 HIS J O 1
ATOM 12336 N N . ARG O 1 43 ? 264.032 311.265 287.701 1.00 82.14 105 ARG J N 1
ATOM 12337 C CA . ARG O 1 43 ? 264.485 309.865 287.737 1.00 80.95 105 ARG J CA 1
ATOM 12338 C C . ARG O 1 43 ? 265.876 309.813 288.383 1.00 81.95 105 ARG J C 1
ATOM 12339 O O . ARG O 1 43 ? 266.575 310.831 288.450 1.00 83.49 105 ARG J O 1
ATOM 12347 N N . VAL O 1 44 ? 266.259 308.638 288.878 1.00 82.22 106 VAL J N 1
ATOM 12348 C CA . VAL O 1 44 ? 267.565 308.441 289.516 1.00 82.62 106 VAL J CA 1
ATOM 12349 C C . VAL O 1 44 ? 268.528 307.814 288.515 1.00 81.72 106 VAL J C 1
ATOM 12350 O O . VAL O 1 44 ? 269.554 308.407 288.176 1.00 82.20 106 VAL J O 1
ATOM 12354 N N . GLY O 1 45 ? 268.185 306.616 288.053 1.00 81.20 107 GLY J N 1
ATOM 12355 C CA . GLY O 1 45 ? 268.997 305.887 287.085 1.00 81.53 107 GLY J CA 1
ATOM 12356 C C . GLY O 1 45 ? 268.598 306.209 285.662 1.00 80.75 107 GLY J C 1
ATOM 12357 O O . GLY O 1 45 ? 267.756 307.073 285.419 1.00 79.74 107 GLY J O 1
ATOM 12358 N N . LYS O 1 46 ? 269.216 305.503 284.721 1.00 82.55 108 LYS J N 1
ATOM 12359 C CA . LYS O 1 46 ? 268.867 305.626 283.302 1.00 84.27 108 LYS J CA 1
ATOM 12360 C C . LYS O 1 46 ? 267.585 304.874 282.927 1.00 81.01 108 LYS J C 1
ATOM 12361 O O . LYS O 1 46 ? 267.015 305.129 281.864 1.00 80.40 108 LYS J O 1
ATOM 12367 N N . ARG O 1 47 ? 267.148 303.950 283.786 1.00 79.99 109 ARG J N 1
ATOM 12368 C CA . ARG O 1 47 ? 265.945 303.150 283.551 1.00 79.71 109 ARG J CA 1
ATOM 12369 C C . ARG O 1 47 ? 264.823 303.510 284.509 1.00 76.85 109 ARG J C 1
ATOM 12370 O O . ARG O 1 47 ? 265.072 303.846 285.669 1.00 76.02 109 ARG J O 1
ATOM 12378 N N . PHE O 1 48 ? 263.592 303.435 284.009 1.00 74.72 110 PHE J N 1
ATOM 12379 C CA . PHE O 1 48 ? 262.401 303.504 284.855 1.00 74.15 110 PHE J CA 1
ATOM 12380 C C . PHE O 1 48 ? 261.176 302.934 284.153 1.00 71.39 110 PHE J C 1
ATOM 12381 O O . PHE O 1 48 ? 261.149 302.808 282.919 1.00 71.00 110 PHE J O 1
ATOM 12389 N N . CYS O 1 49 ? 260.176 302.584 284.959 1.00 72.09 111 CYS J N 1
ATOM 12390 C CA . CYS O 1 49 ? 258.910 302.061 284.451 1.00 73.41 111 CYS J CA 1
ATOM 12391 C C . CYS O 1 49 ? 257.798 303.067 284.659 1.00 73.64 111 CYS J C 1
ATOM 12392 O O . CYS O 1 49 ? 257.465 303.407 285.799 1.00 74.05 111 CYS J O 1
ATOM 12395 N N . VAL O 1 50 ? 257.241 303.543 283.550 1.00 74.30 112 VAL J N 1
ATOM 12396 C CA . VAL O 1 50 ? 256.017 304.327 283.565 1.00 74.62 112 VAL J CA 1
ATOM 12397 C C . VAL O 1 50 ? 254.871 303.349 283.741 1.00 75.22 112 VAL J C 1
ATOM 12398 O O . VAL O 1 50 ? 254.588 302.574 282.830 1.00 75.40 112 VAL J O 1
ATOM 12402 N N . LYS O 1 51 ? 254.209 303.377 284.895 1.00 76.49 113 LYS J N 1
ATOM 12403 C CA . LYS O 1 51 ? 253.099 302.458 285.129 1.00 77.49 113 LYS J CA 1
ATOM 12404 C C . LYS O 1 51 ? 251.866 302.921 284.372 1.00 77.07 113 LYS J C 1
ATOM 12405 O O . LYS O 1 51 ? 251.337 302.175 283.536 1.00 78.92 113 LYS J O 1
ATOM 12411 N N . SER O 1 52 ? 251.447 304.157 284.643 1.00 75.95 114 SER J N 1
ATOM 12412 C CA . SER O 1 52 ? 250.180 304.688 284.148 1.00 74.90 114 SER J CA 1
ATOM 12413 C C . SER O 1 52 ? 250.270 306.148 283.691 1.00 73.44 114 SER J C 1
ATOM 12414 O O . SER O 1 52 ? 251.045 306.950 284.243 1.00 73.39 114 SER J O 1
ATOM 12417 N N . VAL O 1 53 ? 249.461 306.464 282.676 1.00 73.69 115 VAL J N 1
ATOM 12418 C CA . VAL O 1 53 ? 249.301 307.822 282.148 1.00 74.10 115 VAL J CA 1
ATOM 12419 C C . VAL O 1 53 ? 247.889 308.304 282.482 1.00 72.93 115 VAL J C 1
ATOM 12420 O O . VAL O 1 53 ? 246.925 307.537 282.377 1.00 72.58 115 VAL J O 1
ATOM 12424 N N . TYR O 1 54 ? 247.779 309.570 282.878 1.00 72.95 116 TYR J N 1
ATOM 12425 C CA . TYR O 1 54 ? 246.499 310.202 283.194 1.00 74.45 116 TYR J CA 1
ATOM 12426 C C . TYR O 1 54 ? 246.402 311.510 282.429 1.00 74.79 116 TYR J C 1
ATOM 12427 O O . TYR O 1 54 ? 246.993 312.524 282.820 1.00 74.99 116 TYR J O 1
ATOM 12436 N N . VAL O 1 55 ? 245.691 311.453 281.306 1.00 77.24 117 VAL J N 1
ATOM 12437 C CA . VAL O 1 55 ? 245.411 312.622 280.485 1.00 78.67 117 VAL J CA 1
ATOM 12438 C C . VAL O 1 55 ? 244.113 313.215 280.989 1.00 78.26 117 VAL J C 1
ATOM 12439 O O . VAL O 1 55 ? 243.110 312.504 281.085 1.00 78.17 117 VAL J O 1
ATOM 12443 N N . LEU O 1 56 ? 244.122 314.502 281.322 1.00 78.86 118 LEU J N 1
ATOM 12444 C CA . LEU O 1 56 ? 242.868 315.184 281.636 1.00 79.99 118 LEU J CA 1
ATOM 12445 C C . LEU O 1 56 ? 242.919 316.658 281.294 1.00 79.62 118 LEU J C 1
ATOM 12446 O O . LEU O 1 56 ? 243.969 317.297 281.385 1.00 80.76 118 LEU J O 1
ATOM 12451 N N . GLY O 1 57 ? 241.765 317.184 280.903 1.00 80.36 119 GLY J N 1
ATOM 12452 C CA . GLY O 1 57 ? 241.647 318.566 280.477 1.00 81.39 119 GLY J CA 1
ATOM 12453 C C . GLY O 1 57 ? 240.469 318.769 279.551 1.00 82.09 119 GLY J C 1
ATOM 12454 O O . GLY O 1 57 ? 239.424 318.129 279.704 1.00 82.85 119 GLY J O 1
ATOM 12455 N N . LYS O 1 58 ? 240.654 319.643 278.570 1.00 84.25 120 LYS J N 1
ATOM 12456 C CA . LYS O 1 58 ? 239.555 320.118 277.748 1.00 86.31 120 LYS J CA 1
ATOM 12457 C C . LYS O 1 58 ? 240.041 320.481 276.357 1.00 86.04 120 LYS J C 1
ATOM 12458 O O . LYS O 1 58 ? 241.071 321.156 276.217 1.00 87.79 120 LYS J O 1
ATOM 12464 N N . ILE O 1 59 ? 239.305 320.029 275.339 1.00 85.62 121 ILE J N 1
ATOM 12465 C CA . ILE O 1 59 ? 239.497 320.546 273.978 1.00 86.05 121 ILE J CA 1
ATOM 12466 C C . ILE O 1 59 ? 238.424 321.589 273.723 1.00 86.65 121 ILE J C 1
ATOM 12467 O O . ILE O 1 59 ? 237.276 321.414 274.143 1.00 86.97 121 ILE J O 1
ATOM 12472 N N . TRP O 1 60 ? 238.800 322.678 273.058 1.00 88.47 122 TRP J N 1
ATOM 12473 C CA . TRP O 1 60 ? 237.891 323.804 272.890 1.00 90.14 122 TRP J CA 1
ATOM 12474 C C . TRP O 1 60 ? 238.162 324.642 271.654 1.00 91.35 122 TRP J C 1
ATOM 12475 O O . TRP O 1 60 ? 239.273 324.648 271.105 1.00 91.53 122 TRP J O 1
ATOM 12486 N N . MET O 1 61 ? 237.113 325.352 271.244 1.00 94.12 123 MET J N 1
ATOM 12487 C CA . MET O 1 61 ? 237.119 326.155 270.032 1.00 96.33 123 MET J CA 1
ATOM 12488 C C . MET O 1 61 ? 237.306 327.628 270.400 1.00 97.31 123 MET J C 1
ATOM 12489 O O . MET O 1 61 ? 236.792 328.087 271.421 1.00 96.54 123 MET J O 1
ATOM 12494 N N . ASP O 1 62 ? 238.039 328.358 269.562 1.00 101.46 124 ASP J N 1
ATOM 12495 C CA . ASP O 1 62 ? 238.290 329.789 269.771 1.00 106.71 124 ASP J CA 1
ATOM 12496 C C . ASP O 1 62 ? 237.020 330.608 269.480 1.00 110.71 124 ASP J C 1
ATOM 12497 O O . ASP O 1 62 ? 236.135 330.146 268.756 1.00 112.52 124 ASP J O 1
ATOM 12502 N N . GLU O 1 63 ? 236.943 331.813 270.047 1.00 115.06 125 GLU J N 1
ATOM 12503 C CA . GLU O 1 63 ? 235.738 332.665 269.965 1.00 119.07 125 GLU J CA 1
ATOM 12504 C C . GLU O 1 63 ? 235.305 333.074 268.548 1.00 119.27 125 GLU J C 1
ATOM 12505 O O . GLU O 1 63 ? 234.110 333.238 268.296 1.00 119.22 125 GLU J O 1
ATOM 12511 N N . ASN O 1 64 ? 236.266 333.258 267.643 1.00 119.16 126 ASN J N 1
ATOM 12512 C CA . ASN O 1 64 ? 235.963 333.573 266.233 1.00 118.74 126 ASN J CA 1
ATOM 12513 C C . ASN O 1 64 ? 235.681 332.336 265.363 1.00 116.39 126 ASN J C 1
ATOM 12514 O O . ASN O 1 64 ? 234.962 332.435 264.367 1.00 115.26 126 ASN J O 1
ATOM 12519 N N . ILE O 1 65 ? 236.243 331.186 265.744 1.00 115.19 127 ILE J N 1
ATOM 12520 C CA . ILE O 1 65 ? 236.075 329.930 264.995 1.00 114.40 127 ILE J CA 1
ATOM 12521 C C . ILE O 1 65 ? 234.728 329.260 265.298 1.00 113.76 127 ILE J C 1
ATOM 12522 O O . ILE O 1 65 ? 234.089 328.726 264.389 1.00 115.46 127 ILE J O 1
ATOM 12527 N N . LYS O 1 66 ? 234.311 329.285 266.567 1.00 112.65 128 LYS J N 1
ATOM 12528 C CA . LYS O 1 66 ? 233.063 328.629 267.016 1.00 112.51 128 LYS J CA 1
ATOM 12529 C C . LYS O 1 66 ? 231.792 329.038 266.264 1.00 112.54 128 LYS J C 1
ATOM 12530 O O . LYS O 1 66 ? 230.872 328.234 266.141 1.00 113.49 128 LYS J O 1
ATOM 12536 N N . THR O 1 67 ? 231.738 330.279 265.784 1.00 111.67 129 THR J N 1
ATOM 12537 C CA . THR O 1 67 ? 230.591 330.767 265.011 1.00 110.94 129 THR J CA 1
ATOM 12538 C C . THR O 1 67 ? 230.407 330.034 263.673 1.00 110.08 129 THR J C 1
ATOM 12539 O O . THR O 1 67 ? 229.272 329.821 263.234 1.00 111.75 129 THR J O 1
ATOM 12543 N N . LYS O 1 68 ? 231.518 329.638 263.048 1.00 108.47 130 LYS J N 1
ATOM 12544 C CA . LYS O 1 68 ? 231.499 328.967 261.741 1.00 108.69 130 LYS J CA 1
ATOM 12545 C C . LYS O 1 68 ? 230.923 327.554 261.853 1.00 107.77 130 LYS J C 1
ATOM 12546 O O . LYS O 1 68 ? 231.418 326.750 262.645 1.00 107.98 130 LYS J O 1
ATOM 12552 N N . ASN O 1 69 ? 229.891 327.257 261.058 1.00 107.32 131 ASN J N 1
ATOM 12553 C CA . ASN O 1 69 ? 229.176 325.974 261.161 1.00 106.50 131 ASN J CA 1
ATOM 12554 C C . ASN O 1 69 ? 230.017 324.780 260.691 1.00 102.28 131 ASN J C 1
ATOM 12555 O O . ASN O 1 69 ? 230.165 324.542 259.493 1.00 101.69 131 ASN J O 1
ATOM 12560 N N . HIS O 1 70 ? 230.588 324.051 261.648 1.00 99.06 132 HIS J N 1
ATOM 12561 C CA . HIS O 1 70 ? 231.401 322.869 261.335 1.00 96.46 132 HIS J CA 1
ATOM 12562 C C . HIS O 1 70 ? 231.562 321.958 262.545 1.00 94.62 132 HIS J C 1
ATOM 12563 O O . HIS O 1 70 ? 231.117 322.286 263.646 1.00 94.66 132 HIS J O 1
ATOM 12570 N N . THR O 1 71 ? 232.202 320.814 262.321 1.00 94.69 133 THR J N 1
ATOM 12571 C CA . THR O 1 71 ? 232.534 319.870 263.387 1.00 95.36 133 THR J CA 1
ATOM 12572 C C . THR O 1 71 ? 233.963 319.375 263.237 1.00 92.78 133 THR J C 1
ATOM 12573 O O . THR O 1 71 ? 234.497 319.331 262.126 1.00 92.61 133 THR J O 1
ATOM 12577 N N . ASN O 1 72 ? 234.578 319.009 264.358 1.00 91.28 134 ASN J N 1
ATOM 12578 C CA . ASN O 1 72 ? 235.846 318.278 264.326 1.00 91.35 134 ASN J CA 1
ATOM 12579 C C . ASN O 1 72 ? 236.103 317.470 265.585 1.00 91.84 134 ASN J C 1
ATOM 12580 O O . ASN O 1 72 ? 235.868 317.943 266.701 1.00 91.72 134 ASN J O 1
ATOM 12585 N N . THR O 1 73 ? 236.559 316.236 265.382 1.00 92.28 135 THR J N 1
ATOM 12586 C CA . THR O 1 73 ? 237.099 315.426 266.456 1.00 93.30 135 THR J CA 1
ATOM 12587 C C . THR O 1 73 ? 238.607 315.635 266.528 1.00 91.51 135 THR J C 1
ATOM 12588 O O . THR O 1 73 ? 239.270 315.855 265.496 1.00 91.75 135 THR J O 1
ATOM 12592 N N . VAL O 1 74 ? 239.131 315.593 267.752 1.00 89.29 136 VAL J N 1
ATOM 12593 C CA . VAL O 1 74 ? 240.572 315.633 267.979 1.00 87.80 136 VAL J CA 1
ATOM 12594 C C . VAL O 1 74 ? 241.020 314.208 268.277 1.00 87.57 136 VAL J C 1
ATOM 12595 O O . VAL O 1 74 ? 240.571 313.600 269.247 1.00 88.04 136 VAL J O 1
ATOM 12599 N N . MET O 1 75 ? 241.907 313.693 267.429 1.00 89.27 137 MET J N 1
ATOM 12600 C CA . MET O 1 75 ? 242.393 312.325 267.508 1.00 90.67 137 MET J CA 1
ATOM 12601 C C . MET O 1 75 ? 243.654 312.324 268.354 1.00 90.77 137 MET J C 1
ATOM 12602 O O . MET O 1 75 ? 244.649 312.977 267.989 1.00 92.41 137 MET J O 1
ATOM 12607 N N . PHE O 1 76 ? 243.587 311.621 269.487 1.00 90.10 138 PHE J N 1
ATOM 12608 C CA . PHE O 1 76 ? 244.730 311.391 270.365 1.00 89.93 138 PHE J CA 1
ATOM 12609 C C . PHE O 1 76 ? 245.231 309.973 270.137 1.00 88.56 138 PHE J C 1
ATOM 12610 O O . PHE O 1 76 ? 244.444 309.027 270.154 1.00 88.46 138 PHE J O 1
ATOM 12618 N N . TYR O 1 77 ? 246.536 309.841 269.912 1.00 88.28 139 TYR J N 1
ATOM 12619 C CA . TYR O 1 77 ? 247.196 308.548 269.775 1.00 86.58 139 TYR J CA 1
ATOM 12620 C C . TYR O 1 77 ? 248.348 308.502 270.760 1.00 85.30 139 TYR J C 1
ATOM 12621 O O . TYR O 1 77 ? 249.232 309.362 270.706 1.00 87.01 139 TYR J O 1
ATOM 12630 N N . LEU O 1 78 ? 248.340 307.517 271.654 1.00 83.09 140 LEU J N 1
ATOM 12631 C CA . LEU O 1 78 ? 249.465 307.294 272.557 1.00 83.78 140 LEU J CA 1
ATOM 12632 C C . LEU O 1 78 ? 250.347 306.189 271.982 1.00 84.30 140 LEU J C 1
ATOM 12633 O O . LEU O 1 78 ? 250.114 305.001 272.233 1.00 83.33 140 LEU J O 1
ATOM 12638 N N . VAL O 1 79 ? 251.351 306.589 271.199 1.00 86.09 141 VAL J N 1
ATOM 12639 C CA . VAL O 1 79 ? 252.256 305.629 270.565 1.00 86.39 141 VAL J CA 1
ATOM 12640 C C . VAL O 1 79 ? 253.535 305.451 271.364 1.00 85.25 141 VAL J C 1
ATOM 12641 O O . VAL O 1 79 ? 253.931 306.322 272.152 1.00 86.04 141 VAL J O 1
ATOM 12645 N N . ARG O 1 80 ? 254.172 304.309 271.131 1.00 85.23 142 ARG J N 1
ATOM 12646 C CA . ARG O 1 80 ? 255.468 303.993 271.700 1.00 85.93 142 ARG J CA 1
ATOM 12647 C C . ARG O 1 80 ? 256.373 303.524 270.575 1.00 86.85 142 ARG J C 1
ATOM 12648 O O . ARG O 1 80 ? 256.004 302.600 269.839 1.00 87.81 142 ARG J O 1
ATOM 12656 N N . ASP O 1 81 ? 257.545 304.151 270.452 1.00 87.58 143 ASP J N 1
ATOM 12657 C CA . ASP O 1 81 ? 258.580 303.680 269.530 1.00 89.47 143 ASP J CA 1
ATOM 12658 C C . ASP O 1 81 ? 259.639 302.897 270.297 1.00 89.07 143 ASP J C 1
ATOM 12659 O O . ASP O 1 81 ? 260.146 303.358 271.320 1.00 86.30 143 ASP J O 1
ATOM 12664 N N . ARG O 1 82 ? 259.958 301.708 269.792 1.00 91.90 144 ARG J N 1
ATOM 12665 C CA . ARG O 1 82 ? 260.997 300.871 270.391 1.00 93.26 144 ARG J CA 1
ATOM 12666 C C . ARG O 1 82 ? 262.402 301.426 270.143 1.00 94.60 144 ARG J C 1
ATOM 12667 O O . ARG O 1 82 ? 263.332 301.078 270.867 1.00 95.79 144 ARG J O 1
ATOM 12675 N N . ARG O 1 83 ? 262.557 302.248 269.104 1.00 96.83 145 ARG J N 1
ATOM 12676 C CA . ARG O 1 83 ? 263.842 302.840 268.741 1.00 99.18 145 ARG J CA 1
ATOM 12677 C C . ARG O 1 83 ? 263.660 304.342 268.515 1.00 99.18 145 ARG J C 1
ATOM 12678 O O . ARG O 1 83 ? 263.002 304.733 267.557 1.00 99.89 145 ARG J O 1
ATOM 12686 N N . PRO O 1 84 ? 264.209 305.190 269.408 1.00 100.89 146 PRO J N 1
ATOM 12687 C CA . PRO O 1 84 ? 264.208 306.630 269.181 1.00 103.07 146 PRO J CA 1
ATOM 12688 C C . PRO O 1 84 ? 265.567 307.140 268.702 1.00 105.89 146 PRO J C 1
ATOM 12689 O O . PRO O 1 84 ? 266.583 306.886 269.353 1.00 104.84 146 PRO J O 1
ATOM 12693 N N . PHE O 1 85 ? 265.577 307.847 267.574 1.00 109.99 147 PHE J N 1
ATOM 12694 C CA . PHE O 1 85 ? 266.780 308.503 267.072 1.00 115.53 147 PHE J CA 1
ATOM 12695 C C . PHE O 1 85 ? 266.474 309.954 266.718 1.00 112.62 147 PHE J C 1
ATOM 12696 O O . PHE O 1 85 ? 265.469 310.236 266.063 1.00 112.58 147 PHE J O 1
ATOM 12704 N N . GLY O 1 86 ? 267.347 310.862 267.152 1.00 111.06 148 GLY J N 1
ATOM 12705 C CA . GLY O 1 86 ? 267.230 312.283 266.829 1.00 111.06 148 GLY J CA 1
ATOM 12706 C C . GLY O 1 86 ? 265.970 312.909 267.391 1.00 109.81 148 GLY J C 1
ATOM 12707 O O . GLY O 1 86 ? 265.538 312.558 268.489 1.00 109.99 148 GLY J O 1
ATOM 12708 N N . THR O 1 87 ? 265.382 313.831 266.629 1.00 108.90 149 THR J N 1
ATOM 12709 C CA . THR O 1 87 ? 264.124 314.476 267.008 1.00 108.11 149 THR J CA 1
ATOM 12710 C C . THR O 1 87 ? 262.938 313.551 266.749 1.00 105.55 149 THR J C 1
ATOM 12711 O O . THR O 1 87 ? 263.035 312.603 265.966 1.00 104.10 149 THR J O 1
ATOM 12715 N N . ALA O 1 88 ? 261.823 313.843 267.415 1.00 103.95 150 ALA J N 1
ATOM 12716 C CA . ALA O 1 88 ? 260.592 313.069 267.259 1.00 102.46 150 ALA J CA 1
ATOM 12717 C C . ALA O 1 88 ? 259.972 313.344 265.897 1.00 101.85 150 ALA J C 1
ATOM 12718 O O . ALA O 1 88 ? 259.866 314.500 265.483 1.00 101.69 150 ALA J O 1
ATOM 12720 N N . MET O 1 89 ? 259.572 312.280 265.205 1.00 102.33 151 MET J N 1
ATOM 12721 C CA . MET O 1 89 ? 258.998 312.404 263.866 1.00 103.35 151 MET J CA 1
ATOM 12722 C C . MET O 1 89 ? 257.599 313.008 263.910 1.00 103.18 151 MET J C 1
ATOM 12723 O O . MET O 1 89 ? 256.873 312.853 264.893 1.00 102.64 151 MET J O 1
ATOM 12728 N N . ASP O 1 90 ? 257.242 313.697 262.829 1.00 105.35 152 ASP J N 1
ATOM 12729 C CA . ASP O 1 90 ? 255.940 314.352 262.698 1.00 107.14 152 ASP J CA 1
ATOM 12730 C C . ASP O 1 90 ? 254.848 313.309 262.440 1.00 103.99 152 ASP J C 1
ATOM 12731 O O . ASP O 1 90 ? 255.132 312.194 261.998 1.00 103.19 152 ASP J O 1
ATOM 12736 N N . PHE O 1 91 ? 253.604 313.686 262.729 1.00 101.40 153 PHE J N 1
ATOM 12737 C CA . PHE O 1 91 ? 252.437 312.804 262.583 1.00 100.04 153 PHE J CA 1
ATOM 12738 C C . PHE O 1 91 ? 252.304 312.187 261.188 1.00 98.13 153 PHE J C 1
ATOM 12739 O O . PHE O 1 91 ? 251.982 311.004 261.061 1.00 97.26 153 PHE J O 1
ATOM 12747 N N . GLY O 1 92 ? 252.555 312.993 260.158 1.00 96.89 154 GLY J N 1
ATOM 12748 C CA . GLY O 1 92 ? 252.443 312.553 258.767 1.00 95.92 154 GLY J CA 1
ATOM 12749 C C . GLY O 1 92 ? 253.425 311.477 258.337 1.00 94.25 154 GLY J C 1
ATOM 12750 O O . GLY O 1 92 ? 253.075 310.607 257.538 1.00 93.26 154 GLY J O 1
ATOM 12751 N N . GLN O 1 93 ? 254.649 311.533 258.863 1.00 93.87 155 GLN J N 1
ATOM 12752 C CA . GLN O 1 93 ? 255.715 310.589 258.482 1.00 93.90 155 GLN J CA 1
ATOM 12753 C C . GLN O 1 93 ? 255.862 309.360 259.403 1.00 89.58 155 GLN J C 1
ATOM 12754 O O . GLN O 1 93 ? 256.831 308.608 259.277 1.00 88.56 155 GLN J O 1
ATOM 12760 N N . VAL O 1 94 ? 254.907 309.163 260.315 1.00 86.54 156 VAL J N 1
ATOM 12761 C CA . VAL O 1 94 ? 254.789 307.928 261.102 1.00 85.03 156 VAL J CA 1
ATOM 12762 C C . VAL O 1 94 ? 253.549 307.145 260.658 1.00 84.33 156 VAL J C 1
ATOM 12763 O O . VAL O 1 94 ? 253.640 305.960 260.310 1.00 83.88 156 VAL J O 1
ATOM 12767 N N . PHE O 1 95 ? 252.398 307.813 260.686 1.00 83.81 157 PHE J N 1
ATOM 12768 C CA . PHE O 1 95 ? 251.134 307.225 260.249 1.00 83.57 157 PHE J CA 1
ATOM 12769 C C . PHE O 1 95 ? 250.945 307.427 258.753 1.00 85.21 157 PHE J C 1
ATOM 12770 O O . PHE O 1 95 ? 251.152 308.536 258.258 1.00 85.48 157 PHE J O 1
ATOM 12778 N N . ASN O 1 96 ? 250.539 306.375 258.040 1.00 86.61 158 ASN J N 1
ATOM 12779 C CA . ASN O 1 96 ? 250.129 306.522 256.636 1.00 88.03 158 ASN J CA 1
ATOM 12780 C C . ASN O 1 96 ? 248.611 306.629 256.546 1.00 88.54 158 ASN J C 1
ATOM 12781 O O . ASN O 1 96 ? 247.887 306.038 257.351 1.00 86.69 158 ASN J O 1
ATOM 12786 N N . MET O 1 97 ? 248.140 307.390 255.563 1.00 92.55 159 MET J N 1
ATOM 12787 C CA . MET O 1 97 ? 246.743 307.821 255.516 1.00 94.87 159 MET J CA 1
ATOM 12788 C C . MET O 1 97 ? 246.402 308.514 254.197 1.00 96.58 159 MET J C 1
ATOM 12789 O O . MET O 1 97 ? 247.263 309.132 253.569 1.00 98.48 159 MET J O 1
ATOM 12794 N N . TYR O 1 98 ? 245.137 308.410 253.797 1.00 98.44 160 TYR J N 1
ATOM 12795 C CA . TYR O 1 98 ? 244.655 308.999 252.549 1.00 101.29 160 TYR J CA 1
ATOM 12796 C C . TYR O 1 98 ? 244.389 310.493 252.734 1.00 102.77 160 TYR J C 1
ATOM 12797 O O . TYR O 1 98 ? 243.612 310.867 253.605 1.00 103.97 160 TYR J O 1
ATOM 12806 N N . ASP O 1 99 ? 245.027 311.331 251.912 1.00 104.89 161 ASP J N 1
ATOM 12807 C CA . ASP O 1 99 ? 244.833 312.796 251.931 1.00 108.41 161 ASP J CA 1
ATOM 12808 C C . ASP O 1 99 ? 245.215 313.447 253.276 1.00 107.48 161 ASP J C 1
ATOM 12809 O O . ASP O 1 99 ? 244.625 314.455 253.678 1.00 108.78 161 ASP J O 1
ATOM 12814 N N . ASN O 1 100 ? 246.210 312.873 253.956 1.00 106.01 162 ASN J N 1
ATOM 12815 C CA . ASN O 1 100 ? 246.624 313.310 255.299 1.00 106.04 162 ASN J CA 1
ATOM 12816 C C . ASN O 1 100 ? 245.461 313.371 256.304 1.00 103.79 162 ASN J C 1
ATOM 12817 O O . ASN O 1 100 ? 245.385 314.282 257.134 1.00 103.52 162 ASN J O 1
ATOM 12822 N N . GLU O 1 101 ? 244.574 312.379 256.220 1.00 102.04 163 GLU J N 1
ATOM 12823 C CA . GLU O 1 101 ? 243.352 312.325 257.021 1.00 100.72 163 GLU J CA 1
ATOM 12824 C C . GLU O 1 101 ? 243.585 311.465 258.268 1.00 96.79 163 GLU J C 1
ATOM 12825 O O . GLU O 1 101 ? 243.798 310.257 258.144 1.00 96.29 163 GLU J O 1
ATOM 12831 N N . PRO O 1 102 ? 243.538 312.074 259.472 1.00 92.49 164 PRO J N 1
ATOM 12832 C CA . PRO O 1 102 ? 243.857 311.311 260.684 1.00 89.89 164 PRO J CA 1
ATOM 12833 C C . PRO O 1 102 ? 242.848 310.228 261.097 1.00 86.75 164 PRO J C 1
ATOM 12834 O O . PRO O 1 102 ? 243.211 309.345 261.871 1.00 87.20 164 PRO J O 1
ATOM 12838 N N . SER O 1 103 ? 241.612 310.283 260.601 1.00 85.25 165 SER J N 1
ATOM 12839 C CA . SER O 1 103 ? 240.630 309.224 260.878 1.00 84.34 165 SER J CA 1
ATOM 12840 C C . SER O 1 103 ? 240.966 307.890 260.189 1.00 83.67 165 SER J C 1
ATOM 12841 O O . SER O 1 103 ? 240.500 306.839 260.632 1.00 84.00 165 SER J O 1
ATOM 12844 N N . THR O 1 104 ? 241.763 307.939 259.115 1.00 83.87 166 THR J N 1
ATOM 12845 C CA . THR O 1 104 ? 242.267 306.738 258.423 1.00 83.45 166 THR J CA 1
ATOM 12846 C C . THR O 1 104 ? 243.669 306.301 258.890 1.00 82.64 166 THR J C 1
ATOM 12847 O O . THR O 1 104 ? 244.267 305.402 258.292 1.00 81.50 166 THR J O 1
ATOM 12851 N N . ALA O 1 105 ? 244.176 306.907 259.964 1.00 83.45 167 ALA J N 1
ATOM 12852 C CA . ALA O 1 105 ? 245.591 306.798 260.323 1.00 83.72 167 ALA J CA 1
ATOM 12853 C C . ALA O 1 105 ? 245.946 305.493 261.030 1.00 83.53 167 ALA J C 1
ATOM 12854 O O . ALA O 1 105 ? 245.467 305.220 262.135 1.00 83.33 167 ALA J O 1
ATOM 12856 N N . THR O 1 106 ? 246.779 304.696 260.366 1.00 84.69 168 THR J N 1
ATOM 12857 C CA . THR O 1 106 ? 247.497 303.581 260.980 1.00 85.89 168 THR J CA 1
ATOM 12858 C C . THR O 1 106 ? 248.987 303.781 260.717 1.00 85.16 168 THR J C 1
ATOM 12859 O O . THR O 1 106 ? 249.379 304.614 259.885 1.00 85.77 168 THR J O 1
ATOM 12863 N N . ILE O 1 107 ? 249.804 303.003 261.419 1.00 85.12 169 ILE J N 1
ATOM 12864 C CA . ILE O 1 107 ? 251.258 303.147 261.378 1.00 86.36 169 ILE J CA 1
ATOM 12865 C C . ILE O 1 107 ? 251.777 302.720 260.000 1.00 88.34 169 ILE J C 1
ATOM 12866 O O . ILE O 1 107 ? 251.235 301.789 259.398 1.00 88.36 169 ILE J O 1
ATOM 12871 N N . LYS O 1 108 ? 252.811 303.408 259.502 1.00 90.28 170 LYS J N 1
ATOM 12872 C CA . LYS O 1 108 ? 253.440 303.053 258.214 1.00 91.38 170 LYS J CA 1
ATOM 12873 C C . LYS O 1 108 ? 253.947 301.613 258.195 1.00 91.16 170 LYS J C 1
ATOM 12874 O O . LYS O 1 108 ? 254.286 301.047 259.234 1.00 90.49 170 LYS J O 1
ATOM 12880 N N . ASN O 1 109 ? 254.009 301.044 256.996 1.00 93.47 171 ASN J N 1
ATOM 12881 C CA . ASN O 1 109 ? 254.351 299.635 256.817 1.00 94.86 171 ASN J CA 1
ATOM 12882 C C . ASN O 1 109 ? 255.774 299.289 257.268 1.00 96.54 171 ASN J C 1
ATOM 12883 O O . ASN O 1 109 ? 255.986 298.246 257.888 1.00 96.65 171 ASN J O 1
ATOM 12888 N N . ASP O 1 110 ? 256.733 300.163 256.958 1.00 99.53 172 ASP J N 1
ATOM 12889 C CA . ASP O 1 110 ? 258.139 299.965 257.349 1.00 102.12 172 ASP J CA 1
ATOM 12890 C C . ASP O 1 110 ? 258.329 299.949 258.856 1.00 99.04 172 ASP J C 1
ATOM 12891 O O . ASP O 1 110 ? 258.820 298.969 259.419 1.00 98.70 172 ASP J O 1
ATOM 12896 N N . LEU O 1 111 ? 257.915 301.037 259.498 1.00 96.33 173 LEU J N 1
ATOM 12897 C CA . LEU O 1 111 ? 258.185 301.260 260.921 1.00 95.64 173 LEU J CA 1
ATOM 12898 C C . LEU O 1 111 ? 256.977 300.861 261.782 1.00 92.17 173 LEU J C 1
ATOM 12899 O O . LEU O 1 111 ? 256.571 301.571 262.703 1.00 92.79 173 LEU J O 1
ATOM 12904 N N . ARG O 1 112 ? 256.435 299.687 261.472 1.00 90.49 174 ARG J N 1
ATOM 12905 C CA . ARG O 1 112 ? 255.327 299.083 262.200 1.00 90.09 174 ARG J CA 1
ATOM 12906 C C . ARG O 1 112 ? 255.866 298.256 263.359 1.00 90.55 174 ARG J C 1
ATOM 12907 O O . ARG O 1 112 ? 255.252 298.185 264.424 1.00 90.24 174 ARG J O 1
ATOM 12915 N N . ASP O 1 113 ? 256.999 297.597 263.113 1.00 91.73 175 ASP J N 1
ATOM 12916 C CA . ASP O 1 113 ? 257.834 297.012 264.159 1.00 91.73 175 ASP J CA 1
ATOM 12917 C C . ASP O 1 113 ? 258.254 298.066 265.194 1.00 88.38 175 ASP J C 1
ATOM 12918 O O . ASP O 1 113 ? 258.205 297.801 266.391 1.00 88.09 175 ASP J O 1
ATOM 12923 N N . ARG O 1 114 ? 258.651 299.249 264.726 1.00 86.14 176 ARG J N 1
ATOM 12924 C CA . ARG O 1 114 ? 259.158 300.314 265.601 1.00 85.17 176 ARG J CA 1
ATOM 12925 C C . ARG O 1 114 ? 258.086 300.915 266.509 1.00 83.24 176 ARG J C 1
ATOM 12926 O O . ARG O 1 114 ? 258.230 300.894 267.740 1.00 84.70 176 ARG J O 1
ATOM 12934 N N . TYR O 1 115 ? 257.036 301.455 265.887 1.00 81.32 177 TYR J N 1
ATOM 12935 C CA . TYR O 1 115 ? 255.971 302.188 266.578 1.00 79.04 177 TYR J CA 1
ATOM 12936 C C . TYR O 1 115 ? 254.770 301.291 266.838 1.00 78.93 177 TYR J C 1
ATOM 12937 O O . TYR O 1 115 ? 254.330 300.572 265.940 1.00 78.65 177 TYR J O 1
ATOM 12946 N N . GLN O 1 116 ? 254.243 301.340 268.060 1.00 80.39 178 GLN J N 1
ATOM 12947 C CA . GLN O 1 116 ? 252.970 300.690 268.387 1.00 81.04 178 GLN J CA 1
ATOM 12948 C C . GLN O 1 116 ? 252.030 301.698 269.025 1.00 80.01 178 GLN J C 1
ATOM 12949 O O . GLN O 1 116 ? 252.450 302.493 269.870 1.00 81.69 178 GLN J O 1
ATOM 12955 N N . VAL O 1 117 ? 250.761 301.647 268.626 1.00 80.36 179 VAL J N 1
ATOM 12956 C CA . VAL O 1 117 ? 249.719 302.482 269.213 1.00 82.45 179 VAL J CA 1
ATOM 12957 C C . VAL O 1 117 ? 249.197 301.756 270.449 1.00 84.52 179 VAL J C 1
ATOM 12958 O O . VAL O 1 117 ? 248.655 300.655 270.336 1.00 85.71 179 VAL J O 1
ATOM 12962 N N . LEU O 1 118 ? 249.366 302.370 271.620 1.00 85.78 180 LEU J N 1
ATOM 12963 C CA . LEU O 1 118 ? 248.907 301.784 272.883 1.00 86.72 180 LEU J CA 1
ATOM 12964 C C . LEU O 1 118 ? 247.444 302.128 273.152 1.00 87.00 180 LEU J C 1
ATOM 12965 O O . LEU O 1 118 ? 246.649 301.248 273.489 1.00 85.67 180 LEU J O 1
ATOM 12970 N N . ARG O 1 119 ? 247.105 303.411 273.014 1.00 88.03 181 ARG J N 1
ATOM 12971 C CA . ARG O 1 119 ? 245.732 303.893 273.186 1.00 88.33 181 ARG J CA 1
ATOM 12972 C C . ARG O 1 119 ? 245.361 304.913 272.122 1.00 86.84 181 ARG J C 1
ATOM 12973 O O . ARG O 1 119 ? 246.197 305.711 271.682 1.00 87.51 181 ARG J O 1
ATOM 12981 N N . LYS O 1 120 ? 244.089 304.879 271.738 1.00 86.26 182 LYS J N 1
ATOM 12982 C CA . LYS O 1 120 ? 243.541 305.721 270.688 1.00 87.69 182 LYS J CA 1
ATOM 12983 C C . LYS O 1 120 ? 242.168 306.172 271.153 1.00 85.59 182 LYS J C 1
ATOM 12984 O O . LYS O 1 120 ? 241.255 305.355 271.272 1.00 85.76 182 LYS J O 1
ATOM 12990 N N . PHE O 1 121 ? 242.035 307.462 271.445 1.00 85.20 183 PHE J N 1
ATOM 12991 C CA . PHE O 1 121 ? 240.766 308.029 271.894 1.00 85.85 183 PHE J CA 1
ATOM 12992 C C . PHE O 1 121 ? 240.512 309.370 271.225 1.00 86.66 183 PHE J C 1
ATOM 12993 O O . PHE O 1 121 ? 241.443 310.037 270.765 1.00 87.15 183 PHE J O 1
ATOM 13001 N N . THR O 1 122 ? 239.236 309.742 271.175 1.00 87.67 184 THR J N 1
ATOM 13002 C CA . THR O 1 122 ? 238.773 310.902 270.420 1.00 88.03 184 THR J CA 1
ATOM 13003 C C . THR O 1 122 ? 237.920 311.819 271.285 1.00 87.53 184 THR J C 1
ATOM 13004 O O . THR O 1 122 ? 237.569 311.481 272.417 1.00 87.91 184 THR J O 1
ATOM 13008 N N . SER O 1 123 ? 237.602 312.985 270.736 1.00 88.92 185 SER J N 1
ATOM 13009 C CA . SER O 1 123 ? 236.713 313.946 271.380 1.00 91.01 185 SER J CA 1
ATOM 13010 C C . SER O 1 123 ? 236.222 314.942 270.335 1.00 92.30 185 SER J C 1
ATOM 13011 O O . SER O 1 123 ? 237.039 315.528 269.615 1.00 93.29 185 SER J O 1
ATOM 13014 N N . THR O 1 124 ? 234.900 315.123 270.262 1.00 95.08 186 THR J N 1
ATOM 13015 C CA . THR O 1 124 ? 234.262 315.961 269.236 1.00 98.45 186 THR J CA 1
ATOM 13016 C C . THR O 1 124 ? 233.951 317.378 269.726 1.00 98.60 186 THR J C 1
ATOM 13017 O O . THR O 1 124 ? 233.627 317.586 270.896 1.00 97.11 186 THR J O 1
ATOM 13021 N N . VAL O 1 125 ? 234.071 318.340 268.812 1.00 100.25 187 VAL J N 1
ATOM 13022 C CA . VAL O 1 125 ? 233.674 319.728 269.054 1.00 101.48 187 VAL J CA 1
ATOM 13023 C C . VAL O 1 125 ? 232.911 320.197 267.820 1.00 102.26 187 VAL J C 1
ATOM 13024 O O . VAL O 1 125 ? 233.373 319.988 266.690 1.00 102.45 187 VAL J O 1
ATOM 13028 N N . THR O 1 126 ? 231.756 320.825 268.041 1.00 103.99 188 THR J N 1
ATOM 13029 C CA . THR O 1 126 ? 230.871 321.266 266.960 1.00 105.97 188 THR J CA 1
ATOM 13030 C C . THR O 1 126 ? 230.601 322.766 267.067 1.00 105.09 188 THR J C 1
ATOM 13031 O O . THR O 1 126 ? 229.887 323.214 267.964 1.00 104.59 188 THR J O 1
ATOM 13035 N N . GLY O 1 127 ? 231.189 323.533 266.152 1.00 106.12 189 GLY J N 1
ATOM 13036 C CA . GLY O 1 127 ? 230.974 324.975 266.083 1.00 106.61 189 GLY J CA 1
ATOM 13037 C C . GLY O 1 127 ? 229.760 325.318 265.239 1.00 106.47 189 GLY J C 1
ATOM 13038 O O . GLY O 1 127 ? 229.567 324.743 264.163 1.00 106.65 189 GLY J O 1
ATOM 13039 N N . GLY O 1 128 ? 228.943 326.247 265.739 1.00 107.27 190 GLY J N 1
ATOM 13040 C CA . GLY O 1 128 ? 227.811 326.815 264.996 1.00 107.86 190 GLY J CA 1
ATOM 13041 C C . GLY O 1 128 ? 227.542 328.255 265.409 1.00 108.99 190 GLY J C 1
ATOM 13042 O O . GLY O 1 128 ? 227.901 328.668 266.514 1.00 109.97 190 GLY J O 1
ATOM 13043 N N . GLN O 1 129 ? 226.913 329.016 264.514 1.00 109.68 191 GLN J N 1
ATOM 13044 C CA . GLN O 1 129 ? 226.652 330.447 264.729 1.00 110.58 191 GLN J CA 1
ATOM 13045 C C . GLN O 1 129 ? 225.746 330.744 265.929 1.00 109.35 191 GLN J C 1
ATOM 13046 O O . GLN O 1 129 ? 226.175 331.400 266.879 1.00 109.02 191 GLN J O 1
ATOM 13052 N N . TYR O 1 130 ? 224.507 330.259 265.879 1.00 109.16 192 TYR J N 1
ATOM 13053 C CA . TYR O 1 130 ? 223.505 330.546 266.915 1.00 110.23 192 TYR J CA 1
ATOM 13054 C C . TYR O 1 130 ? 223.463 329.517 268.043 1.00 107.78 192 TYR J C 1
ATOM 13055 O O . TYR O 1 130 ? 223.031 329.838 269.150 1.00 108.05 192 TYR J O 1
ATOM 13064 N N . ALA O 1 131 ? 223.870 328.283 267.750 1.00 105.67 193 ALA J N 1
ATOM 13065 C CA . ALA O 1 131 ? 223.983 327.226 268.755 1.00 104.46 193 ALA J CA 1
ATOM 13066 C C . ALA O 1 131 ? 225.273 326.457 268.515 1.00 103.24 193 ALA J C 1
ATOM 13067 O O . ALA O 1 131 ? 225.616 326.168 267.369 1.00 102.66 193 ALA J O 1
ATOM 13069 N N . SER O 1 132 ? 225.974 326.121 269.596 1.00 103.80 194 SER J N 1
ATOM 13070 C CA . SER O 1 132 ? 227.312 325.540 269.503 1.00 103.79 194 SER J CA 1
ATOM 13071 C C . SER O 1 132 ? 227.636 324.592 270.650 1.00 102.48 194 SER J C 1
ATOM 13072 O O . SER O 1 132 ? 226.994 324.617 271.702 1.00 102.46 194 SER J O 1
ATOM 13075 N N . LYS O 1 133 ? 228.634 323.747 270.410 1.00 102.70 195 LYS J N 1
ATOM 13076 C CA . LYS O 1 133 ? 229.309 322.981 271.448 1.00 102.55 195 LYS J CA 1
ATOM 13077 C C . LYS O 1 133 ? 230.770 323.423 271.418 1.00 100.97 195 LYS J C 1
ATOM 13078 O O . LYS O 1 133 ? 231.608 322.803 270.766 1.00 99.43 195 LYS J O 1
ATOM 13084 N N . GLU O 1 134 ? 231.045 324.526 272.113 1.00 101.06 196 GLU J N 1
ATOM 13085 C CA . GLU O 1 134 ? 232.366 325.169 272.135 1.00 102.24 196 GLU J CA 1
ATOM 13086 C C . GLU O 1 134 ? 233.500 324.244 272.580 1.00 99.05 196 GLU J C 1
ATOM 13087 O O . GLU O 1 134 ? 234.627 324.347 272.061 1.00 101.40 196 GLU J O 1
ATOM 13093 N N . GLN O 1 135 ? 233.201 323.365 273.539 1.00 95.07 197 GLN J N 1
ATOM 13094 C CA . GLN O 1 135 ? 234.220 322.582 274.227 1.00 92.40 197 GLN J CA 1
ATOM 13095 C C . GLN O 1 135 ? 233.785 321.160 274.564 1.00 88.90 197 GLN J C 1
ATOM 13096 O O . GLN O 1 135 ? 232.592 320.858 274.639 1.00 87.71 197 GLN J O 1
ATOM 13102 N N . ALA O 1 136 ? 234.783 320.305 274.776 1.00 86.77 198 ALA J N 1
ATOM 13103 C CA . ALA O 1 136 ? 234.581 318.941 275.255 1.00 85.37 198 ALA J CA 1
ATOM 13104 C C . ALA O 1 136 ? 235.654 318.597 276.284 1.00 85.54 198 ALA J C 1
ATOM 13105 O O . ALA O 1 136 ? 236.831 318.973 276.127 1.00 86.73 198 ALA J O 1
ATOM 13107 N N . LEU O 1 137 ? 235.235 317.872 277.321 1.00 86.19 199 LEU J N 1
ATOM 13108 C CA . LEU O 1 137 ? 236.090 317.534 278.458 1.00 86.62 199 LEU J CA 1
ATOM 13109 C C . LEU O 1 137 ? 236.772 316.199 278.219 1.00 86.19 199 LEU J C 1
ATOM 13110 O O . LEU O 1 137 ? 236.102 315.171 278.114 1.00 85.73 199 LEU J O 1
ATOM 13115 N N . VAL O 1 138 ? 238.099 316.223 278.134 1.00 87.44 200 VAL J N 1
ATOM 13116 C CA . VAL O 1 138 ? 238.889 315.005 278.009 1.00 88.35 200 VAL J CA 1
ATOM 13117 C C . VAL O 1 138 ? 239.271 314.530 279.404 1.00 88.22 200 VAL J C 1
ATOM 13118 O O . VAL O 1 138 ? 239.825 315.295 280.190 1.00 89.13 200 VAL J O 1
ATOM 13122 N N . LYS O 1 139 ? 238.945 313.277 279.709 1.00 88.10 201 LYS J N 1
ATOM 13123 C CA . LYS O 1 139 ? 239.444 312.608 280.905 1.00 88.24 201 LYS J CA 1
ATOM 13124 C C . LYS O 1 139 ? 239.719 311.159 280.549 1.00 86.70 201 LYS J C 1
ATOM 13125 O O . LYS O 1 139 ? 238.823 310.444 280.098 1.00 86.90 201 LYS J O 1
ATOM 13131 N N . LYS O 1 140 ? 240.965 310.740 280.739 1.00 86.36 202 LYS J N 1
ATOM 13132 C CA . LYS O 1 140 ? 241.403 309.416 280.335 1.00 87.00 202 LYS J CA 1
ATOM 13133 C C . LYS O 1 140 ? 242.586 308.979 281.194 1.00 84.61 202 LYS J C 1
ATOM 13134 O O . LYS O 1 140 ? 243.698 309.502 281.055 1.00 85.08 202 LYS J O 1
ATOM 13140 N N . PHE O 1 141 ? 242.317 308.054 282.111 1.00 82.71 203 PHE J N 1
ATOM 13141 C CA . PHE O 1 141 ? 243.357 307.339 282.839 1.00 81.27 203 PHE J CA 1
ATOM 13142 C C . PHE O 1 141 ? 243.623 306.050 282.080 1.00 80.19 203 PHE J C 1
ATOM 13143 O O . PHE O 1 141 ? 242.689 305.430 281.569 1.00 79.14 203 PHE J O 1
ATOM 13151 N N . MET O 1 142 ? 244.889 305.650 282.004 1.00 82.30 204 MET J N 1
ATOM 13152 C CA . MET O 1 142 ? 245.256 304.417 281.309 1.00 84.92 204 MET J CA 1
ATOM 13153 C C . MET O 1 142 ? 246.566 303.828 281.836 1.00 86.73 204 MET J C 1
ATOM 13154 O O . MET O 1 142 ? 247.588 304.522 281.921 1.00 87.27 204 MET J O 1
ATOM 13159 N N . LYS O 1 143 ? 246.506 302.550 282.212 1.00 90.13 205 LYS J N 1
ATOM 13160 C CA . LYS O 1 143 ? 247.672 301.797 282.670 1.00 93.63 205 LYS J CA 1
ATOM 13161 C C . LYS O 1 143 ? 248.366 301.184 281.467 1.00 91.70 205 LYS J C 1
ATOM 13162 O O . LYS O 1 143 ? 247.707 300.753 280.519 1.00 91.45 205 LYS J O 1
ATOM 13168 N N . ILE O 1 144 ? 249.695 301.149 281.514 1.00 90.61 206 ILE J N 1
ATOM 13169 C CA . ILE O 1 144 ? 250.509 300.626 280.405 1.00 90.73 206 ILE J CA 1
ATOM 13170 C C . ILE O 1 144 ? 251.724 299.781 280.824 1.00 91.07 206 ILE J C 1
ATOM 13171 O O . ILE O 1 144 ? 252.030 298.797 280.148 1.00 91.62 206 ILE J O 1
ATOM 13176 N N . ASN O 1 145 ? 252.406 300.158 281.911 1.00 91.46 207 ASN J N 1
ATOM 13177 C CA . ASN O 1 145 ? 253.622 299.469 282.383 1.00 90.79 207 ASN J CA 1
ATOM 13178 C C . ASN O 1 145 ? 254.721 299.437 281.317 1.00 87.21 207 ASN J C 1
ATOM 13179 O O . ASN O 1 145 ? 255.192 298.373 280.906 1.00 86.97 207 ASN J O 1
ATOM 13184 N N . ASN O 1 146 ? 255.105 300.632 280.884 1.00 83.84 208 ASN J N 1
ATOM 13185 C CA . ASN O 1 146 ? 256.117 300.828 279.862 1.00 81.72 208 ASN J CA 1
ATOM 13186 C C . ASN O 1 146 ? 257.483 301.100 280.494 1.00 81.92 208 ASN J C 1
ATOM 13187 O O . ASN O 1 146 ? 257.664 302.111 281.181 1.00 82.42 208 ASN J O 1
ATOM 13192 N N . TYR O 1 147 ? 258.428 300.188 280.264 1.00 82.17 209 TYR J N 1
ATOM 13193 C CA . TYR O 1 147 ? 259.802 300.316 280.763 1.00 82.79 209 TYR J CA 1
ATOM 13194 C C . TYR O 1 147 ? 260.631 301.102 279.761 1.00 81.00 209 TYR J C 1
ATOM 13195 O O . TYR O 1 147 ? 260.807 300.649 278.629 1.00 80.99 209 TYR J O 1
ATOM 13204 N N . VAL O 1 148 ? 261.149 302.259 280.171 1.00 79.77 210 VAL J N 1
ATOM 13205 C CA . VAL O 1 148 ? 261.962 303.090 279.268 1.00 79.43 210 VAL J CA 1
ATOM 13206 C C . VAL O 1 148 ? 263.406 303.185 279.739 1.00 78.00 210 VAL J C 1
ATOM 13207 O O . VAL O 1 148 ? 263.710 302.938 280.908 1.00 78.20 210 VAL J O 1
ATOM 13211 N N . VAL O 1 149 ? 264.278 303.548 278.802 1.00 77.07 211 VAL J N 1
ATOM 13212 C CA . VAL O 1 149 ? 265.719 303.644 279.033 1.00 76.83 211 VAL J CA 1
ATOM 13213 C C . VAL O 1 149 ? 266.208 304.996 278.512 1.00 76.64 211 VAL J C 1
ATOM 13214 O O . VAL O 1 149 ? 265.609 305.569 277.599 1.00 78.37 211 VAL J O 1
ATOM 13218 N N . TYR O 1 150 ? 267.286 305.506 279.102 1.00 77.61 212 TYR J N 1
ATOM 13219 C CA . TYR O 1 150 ? 267.875 306.783 278.695 1.00 79.39 212 TYR J CA 1
ATOM 13220 C C . TYR O 1 150 ? 269.368 306.669 278.395 1.00 82.14 212 TYR J C 1
ATOM 13221 O O . TYR O 1 150 ? 269.972 305.602 278.525 1.00 80.01 212 TYR J O 1
ATOM 13230 N N . ASN O 1 151 ? 269.942 307.796 277.980 1.00 87.60 213 ASN J N 1
ATOM 13231 C CA . ASN O 1 151 ? 271.390 307.966 277.911 1.00 91.22 213 ASN J CA 1
ATOM 13232 C C . ASN O 1 151 ? 271.985 308.159 279.301 1.00 93.89 213 ASN J C 1
ATOM 13233 O O . ASN O 1 151 ? 271.266 308.258 280.299 1.00 93.12 213 ASN J O 1
ATOM 13238 N N . HIS O 1 152 ? 273.312 308.219 279.349 1.00 99.08 214 HIS J N 1
ATOM 13239 C CA . HIS O 1 152 ? 274.030 308.692 280.535 1.00 104.52 214 HIS J CA 1
ATOM 13240 C C . HIS O 1 152 ? 273.727 310.164 280.860 1.00 105.25 214 HIS J C 1
ATOM 13241 O O . HIS O 1 152 ? 273.896 310.588 282.001 1.00 106.84 214 HIS J O 1
ATOM 13248 N N . GLN O 1 153 ? 273.306 310.937 279.857 1.00 106.44 215 GLN J N 1
ATOM 13249 C CA . GLN O 1 153 ? 272.916 312.340 280.043 1.00 107.79 215 GLN J CA 1
ATOM 13250 C C . GLN O 1 153 ? 271.687 312.519 280.930 1.00 106.62 215 GLN J C 1
ATOM 13251 O O . GLN O 1 153 ? 270.898 311.589 281.121 1.00 105.94 215 GLN J O 1
ATOM 13257 N N . GLU O 1 154 ? 271.541 313.737 281.447 1.00 107.67 216 GLU J N 1
ATOM 13258 C CA . GLU O 1 154 ? 270.471 314.097 282.379 1.00 108.62 216 GLU J CA 1
ATOM 13259 C C . GLU O 1 154 ? 269.677 315.281 281.837 1.00 106.62 216 GLU J C 1
ATOM 13260 O O . GLU O 1 154 ? 269.923 316.436 282.191 1.00 107.12 216 GLU J O 1
ATOM 13266 N N . ALA O 1 155 ? 268.727 314.977 280.961 1.00 105.49 217 ALA J N 1
ATOM 13267 C CA . ALA O 1 155 ? 267.863 315.994 280.373 1.00 104.73 217 ALA J CA 1
ATOM 13268 C C . ALA O 1 155 ? 266.569 315.368 279.877 1.00 105.46 217 ALA J C 1
ATOM 13269 O O . ALA O 1 155 ? 266.589 314.337 279.202 1.00 106.59 217 ALA J O 1
ATOM 13271 N N . ALA O 1 156 ? 265.449 315.999 280.220 1.00 106.91 218 ALA J N 1
ATOM 13272 C CA . ALA O 1 156 ? 264.128 315.548 279.792 1.00 107.23 218 ALA J CA 1
ATOM 13273 C C . ALA O 1 156 ? 263.918 315.888 278.316 1.00 106.91 218 ALA J C 1
ATOM 13274 O O . ALA O 1 156 ? 263.306 316.907 277.985 1.00 109.65 218 ALA J O 1
ATOM 13276 N N . LYS O 1 157 ? 264.447 315.036 277.439 1.00 104.71 219 LYS J N 1
ATOM 13277 C CA . LYS O 1 157 ? 264.337 315.225 275.989 1.00 103.60 219 LYS J CA 1
ATOM 13278 C C . LYS O 1 157 ? 264.157 313.899 275.264 1.00 99.22 219 LYS J C 1
ATOM 13279 O O . LYS O 1 157 ? 264.616 312.856 275.733 1.00 97.36 219 LYS J O 1
ATOM 13285 N N . TYR O 1 158 ? 263.482 313.958 274.116 1.00 97.22 220 TYR J N 1
ATOM 13286 C CA . TYR O 1 158 ? 263.273 312.785 273.264 1.00 95.48 220 TYR J CA 1
ATOM 13287 C C . TYR O 1 158 ? 264.592 312.237 272.705 1.00 94.99 220 TYR J C 1
ATOM 13288 O O . TYR O 1 158 ? 264.730 311.030 272.504 1.00 93.64 220 TYR J O 1
ATOM 13297 N N . ASP O 1 159 ? 265.553 313.128 272.465 1.00 96.31 221 ASP J N 1
ATOM 13298 C CA . ASP O 1 159 ? 266.872 312.748 271.945 1.00 96.62 221 ASP J CA 1
ATOM 13299 C C . ASP O 1 159 ? 267.643 311.843 272.908 1.00 92.68 221 ASP J C 1
ATOM 13300 O O . ASP O 1 159 ? 268.372 310.952 272.471 1.00 92.39 221 ASP J O 1
ATOM 13305 N N . ASN O 1 160 ? 267.468 312.071 274.210 1.00 90.23 222 ASN J N 1
ATOM 13306 C CA . ASN O 1 160 ? 268.157 311.292 275.247 1.00 88.25 222 ASN J CA 1
ATOM 13307 C C . ASN O 1 160 ? 267.571 309.901 275.515 1.00 84.64 222 ASN J C 1
ATOM 13308 O O . ASN O 1 160 ? 268.160 309.127 276.278 1.00 84.98 222 ASN J O 1
ATOM 13313 N N . HIS O 1 161 ? 266.423 309.586 274.914 1.00 81.77 223 HIS J N 1
ATOM 13314 C CA . HIS O 1 161 ? 265.806 308.268 275.077 1.00 79.86 223 HIS J CA 1
ATOM 13315 C C . HIS O 1 161 ? 266.595 307.149 274.425 1.00 80.75 223 HIS J C 1
ATOM 13316 O O . HIS O 1 161 ? 267.401 307.363 273.518 1.00 80.89 223 HIS J O 1
ATOM 13323 N N . THR O 1 162 ? 266.335 305.947 274.921 1.00 83.25 224 THR J N 1
ATOM 13324 C CA . THR O 1 162 ? 266.781 304.710 274.305 1.00 84.89 224 THR J CA 1
ATOM 13325 C C . THR O 1 162 ? 265.674 303.695 274.589 1.00 90.14 224 THR J C 1
ATOM 13326 O O . THR O 1 162 ? 264.914 303.865 275.547 1.00 90.64 224 THR J O 1
ATOM 13330 N N . GLU O 1 163 ? 265.558 302.664 273.757 1.00 96.14 225 GLU J N 1
ATOM 13331 C CA . GLU O 1 163 ? 264.513 301.645 273.926 1.00 101.29 225 GLU J CA 1
ATOM 13332 C C . GLU O 1 163 ? 263.120 302.321 273.832 1.00 98.66 225 GLU J C 1
ATOM 13333 O O . GLU O 1 163 ? 262.909 303.119 272.918 1.00 100.68 225 GLU J O 1
ATOM 13339 N N . ASN O 1 164 ? 262.191 302.057 274.754 1.00 94.03 226 ASN J N 1
ATOM 13340 C CA . ASN O 1 164 ? 260.818 302.543 274.604 1.00 90.98 226 ASN J CA 1
ATOM 13341 C C . ASN O 1 164 ? 260.711 304.018 274.971 1.00 88.27 226 ASN J C 1
ATOM 13342 O O . ASN O 1 164 ? 261.481 304.513 275.795 1.00 89.88 226 ASN J O 1
ATOM 13347 N N . ALA O 1 165 ? 259.772 304.715 274.336 1.00 84.74 227 ALA J N 1
ATOM 13348 C CA . ALA O 1 165 ? 259.573 306.148 274.555 1.00 83.48 227 ALA J CA 1
ATOM 13349 C C . ALA O 1 165 ? 258.151 306.539 274.182 1.00 83.96 227 ALA J C 1
ATOM 13350 O O . ALA O 1 165 ? 257.744 306.367 273.035 1.00 84.99 227 ALA J O 1
ATOM 13352 N N . LEU O 1 166 ? 257.404 307.066 275.150 1.00 84.76 228 LEU J N 1
ATOM 13353 C CA . LEU O 1 166 ? 255.984 307.365 274.959 1.00 85.12 228 LEU J CA 1
ATOM 13354 C C . LEU O 1 166 ? 255.765 308.713 274.281 1.00 85.49 228 LEU J C 1
ATOM 13355 O O . LEU O 1 166 ? 256.132 309.764 274.826 1.00 85.09 228 LEU J O 1
ATOM 13360 N N . LEU O 1 167 ? 255.146 308.664 273.102 1.00 86.04 229 LEU J N 1
ATOM 13361 C CA . LEU O 1 167 ? 254.812 309.850 272.326 1.00 86.03 229 LEU J CA 1
ATOM 13362 C C . LEU O 1 167 ? 253.297 309.969 272.215 1.00 84.69 229 LEU J C 1
ATOM 13363 O O . LEU O 1 167 ? 252.623 308.997 271.863 1.00 84.37 229 LEU J O 1
ATOM 13368 N N . LEU O 1 168 ? 252.771 311.153 272.530 1.00 84.83 230 LEU J N 1
ATOM 13369 C CA . LEU O 1 168 ? 251.365 311.471 272.302 1.00 85.39 230 LEU J CA 1
ATOM 13370 C C . LEU O 1 168 ? 251.259 312.304 271.022 1.00 86.23 230 LEU J C 1
ATOM 13371 O O . LEU O 1 168 ? 251.850 313.397 270.925 1.00 87.56 230 LEU J O 1
ATOM 13376 N N . TYR O 1 169 ? 250.534 311.752 270.044 1.00 85.36 231 TYR J N 1
ATOM 13377 C CA . TYR O 1 169 ? 250.264 312.401 268.761 1.00 84.57 231 TYR J CA 1
ATOM 13378 C C . TYR O 1 169 ? 248.818 312.870 268.755 1.00 83.23 231 TYR J C 1
ATOM 13379 O O . TYR O 1 169 ? 247.920 312.112 269.120 1.00 82.44 231 TYR J O 1
ATOM 13388 N N . MET O 1 170 ? 248.601 314.113 268.330 1.00 84.14 232 MET J N 1
ATOM 13389 C CA . MET O 1 170 ? 247.288 314.753 268.403 1.00 85.06 232 MET J CA 1
ATOM 13390 C C . MET O 1 170 ? 246.961 315.374 267.058 1.00 84.22 232 MET J C 1
ATOM 13391 O O . MET O 1 170 ? 247.784 316.110 266.517 1.00 84.50 232 MET J O 1
ATOM 13396 N N . ALA O 1 171 ? 245.774 315.085 266.517 1.00 85.14 233 ALA J N 1
ATOM 13397 C CA . ALA O 1 171 ? 245.414 315.591 265.177 1.00 86.29 233 ALA J CA 1
ATOM 13398 C C . ALA O 1 171 ? 243.942 315.979 265.030 1.00 87.80 233 ALA J C 1
ATOM 13399 O O . ALA O 1 171 ? 243.061 315.204 265.376 1.00 87.40 233 ALA J O 1
ATOM 13401 N N . CYS O 1 172 ? 243.684 317.170 264.486 1.00 92.31 234 CYS J N 1
ATOM 13402 C CA . CYS O 1 172 ? 242.316 317.647 264.250 1.00 94.63 234 CYS J CA 1
ATOM 13403 C C . CYS O 1 172 ? 241.754 316.979 262.998 1.00 95.36 234 CYS J C 1
ATOM 13404 O O . CYS O 1 172 ? 242.445 316.895 261.981 1.00 96.13 234 CYS J O 1
ATOM 13407 N N . THR O 1 173 ? 240.509 316.508 263.068 1.00 96.97 235 THR J N 1
ATOM 13408 C CA . THR O 1 173 ? 239.900 315.787 261.939 1.00 97.79 235 THR J CA 1
ATOM 13409 C C . THR O 1 173 ? 239.463 316.706 260.781 1.00 97.27 235 THR J C 1
ATOM 13410 O O . THR O 1 173 ? 239.549 316.308 259.618 1.00 97.07 235 THR J O 1
ATOM 13414 N N . HIS O 1 174 ? 239.004 317.919 261.094 1.00 98.06 236 HIS J N 1
ATOM 13415 C CA . HIS O 1 174 ? 238.641 318.911 260.068 1.00 99.29 236 HIS J CA 1
ATOM 13416 C C . HIS O 1 174 ? 239.892 319.549 259.462 1.00 100.21 236 HIS J C 1
ATOM 13417 O O . HIS O 1 174 ? 240.895 319.743 260.152 1.00 100.91 236 HIS J O 1
ATOM 13424 N N . ALA O 1 175 ? 239.813 319.882 258.174 1.00 101.63 237 ALA J N 1
ATOM 13425 C CA . ALA O 1 175 ? 240.978 320.315 257.396 1.00 102.18 237 ALA J CA 1
ATOM 13426 C C . ALA O 1 175 ? 241.455 321.727 257.739 1.00 102.38 237 ALA J C 1
ATOM 13427 O O . ALA O 1 175 ? 242.577 321.907 258.216 1.00 102.27 237 ALA J O 1
ATOM 13429 N N . SER O 1 176 ? 240.602 322.716 257.493 1.00 104.03 238 SER J N 1
ATOM 13430 C CA . SER O 1 176 ? 240.996 324.124 257.580 1.00 106.05 238 SER J CA 1
ATOM 13431 C C . SER O 1 176 ? 241.169 324.629 259.021 1.00 105.88 238 SER J C 1
ATOM 13432 O O . SER O 1 176 ? 242.301 324.794 259.480 1.00 106.58 238 SER J O 1
ATOM 13435 N N . ASN O 1 177 ? 240.060 324.860 259.725 1.00 104.91 239 ASN J N 1
ATOM 13436 C CA . ASN O 1 177 ? 240.094 325.574 261.018 1.00 103.86 239 ASN J CA 1
ATOM 13437 C C . ASN O 1 177 ? 240.652 324.754 262.197 1.00 100.64 239 ASN J C 1
ATOM 13438 O O . ASN O 1 177 ? 240.437 323.542 262.256 1.00 98.35 239 ASN J O 1
ATOM 13443 N N . PRO O 1 178 ? 241.375 325.414 263.135 1.00 99.56 240 PRO J N 1
ATOM 13444 C CA . PRO O 1 178 ? 242.025 324.710 264.239 1.00 99.27 240 PRO J CA 1
ATOM 13445 C C . PRO O 1 178 ? 241.172 324.630 265.505 1.00 99.88 240 PRO J C 1
ATOM 13446 O O . PRO O 1 178 ? 240.099 325.237 265.576 1.00 101.09 240 PRO J O 1
ATOM 13450 N N . VAL O 1 179 ? 241.669 323.883 266.490 1.00 98.83 241 VAL J N 1
ATOM 13451 C CA . VAL O 1 179 ? 241.077 323.818 267.831 1.00 98.61 241 VAL J CA 1
ATOM 13452 C C . VAL O 1 179 ? 242.168 323.765 268.893 1.00 98.42 241 VAL J C 1
ATOM 13453 O O . VAL O 1 179 ? 243.266 323.255 268.639 1.00 99.54 241 VAL J O 1
ATOM 13457 N N . TYR O 1 180 ? 241.854 324.286 270.079 1.00 97.68 242 TYR J N 1
ATOM 13458 C CA . TYR O 1 180 ? 242.786 324.261 271.205 1.00 96.74 242 TYR J CA 1
ATOM 13459 C C . TYR O 1 180 ? 242.524 323.056 272.096 1.00 94.88 242 TYR J C 1
ATOM 13460 O O . TYR O 1 180 ? 241.423 322.497 272.095 1.00 93.54 242 TYR J O 1
ATOM 13469 N N . ALA O 1 181 ? 243.553 322.669 272.850 1.00 94.32 243 ALA J N 1
ATOM 13470 C CA . ALA O 1 181 ? 243.462 321.589 273.832 1.00 92.72 243 ALA J CA 1
ATOM 13471 C C . ALA O 1 181 ? 244.255 321.946 275.091 1.00 91.79 243 ALA J C 1
ATOM 13472 O O . ALA O 1 181 ? 245.484 321.796 275.117 1.00 93.62 243 ALA J O 1
ATOM 13474 N N . THR O 1 182 ? 243.557 322.444 276.114 1.00 89.83 244 THR J N 1
ATOM 13475 C CA . THR O 1 182 ? 244.169 322.677 277.426 1.00 88.00 244 THR J CA 1
ATOM 13476 C C . THR O 1 182 ? 244.247 321.327 278.109 1.00 85.78 244 THR J C 1
ATOM 13477 O O . THR O 1 182 ? 243.217 320.766 278.483 1.00 84.91 244 THR J O 1
ATOM 13481 N N . LEU O 1 183 ? 245.464 320.806 278.250 1.00 87.10 245 LEU J N 1
ATOM 13482 C CA . LEU O 1 183 ? 245.671 319.455 278.763 1.00 87.55 245 LEU J CA 1
ATOM 13483 C C . LEU O 1 183 ? 246.724 319.391 279.857 1.00 86.30 245 LEU J C 1
ATOM 13484 O O . LEU O 1 183 ? 247.786 320.029 279.770 1.00 87.60 245 LEU J O 1
ATOM 13489 N N . LYS O 1 184 ? 246.381 318.631 280.895 1.00 85.20 246 LYS J N 1
ATOM 13490 C CA . LYS O 1 184 ? 247.329 318.102 281.852 1.00 85.23 246 LYS J CA 1
ATOM 13491 C C . LYS O 1 184 ? 247.517 316.631 281.497 1.00 83.71 246 LYS J C 1
ATOM 13492 O O . LYS O 1 184 ? 246.576 315.825 281.608 1.00 83.57 246 LYS J O 1
ATOM 13498 N N . ILE O 1 185 ? 248.721 316.306 281.028 1.00 83.37 247 ILE J N 1
ATOM 13499 C CA . ILE O 1 185 ? 249.156 314.926 280.854 1.00 83.28 247 ILE J CA 1
ATOM 13500 C C . ILE O 1 185 ? 249.981 314.629 282.095 1.00 81.82 247 ILE J C 1
ATOM 13501 O O . ILE O 1 185 ? 250.977 315.315 282.342 1.00 84.07 247 ILE J O 1
ATOM 13506 N N . ARG O 1 186 ? 249.562 313.641 282.883 1.00 79.63 248 ARG J N 1
ATOM 13507 C CA . ARG O 1 186 ? 250.276 313.280 284.105 1.00 78.83 248 ARG J CA 1
ATOM 13508 C C . ARG O 1 186 ? 250.767 311.839 284.028 1.00 78.37 248 ARG J C 1
ATOM 13509 O O . ARG O 1 186 ? 249.966 310.910 283.997 1.00 78.42 248 ARG J O 1
ATOM 13517 N N . ILE O 1 187 ? 252.088 311.669 284.008 1.00 79.58 249 ILE J N 1
ATOM 13518 C CA . ILE O 1 187 ? 252.710 310.348 283.915 1.00 79.90 249 ILE J CA 1
ATOM 13519 C C . ILE O 1 187 ? 253.151 309.873 285.306 1.00 77.33 249 ILE J C 1
ATOM 13520 O O . ILE O 1 187 ? 253.748 310.652 286.077 1.00 78.54 249 ILE J O 1
ATOM 13525 N N . TYR O 1 188 ? 252.832 308.613 285.620 1.00 74.65 250 TYR J N 1
ATOM 13526 C CA . TYR O 1 188 ? 253.184 307.994 286.904 1.00 73.25 250 TYR J CA 1
ATOM 13527 C C . TYR O 1 188 ? 254.239 306.926 286.686 1.00 71.86 250 TYR J C 1
ATOM 13528 O O . TYR O 1 188 ? 253.996 305.963 285.948 1.00 71.83 250 TYR J O 1
ATOM 13537 N N . PHE O 1 189 ? 255.399 307.081 287.329 1.00 71.26 251 PHE J N 1
ATOM 13538 C CA . PHE O 1 189 ? 256.514 306.153 287.109 1.00 70.68 251 PHE J CA 1
ATOM 13539 C C . PHE O 1 189 ? 257.273 305.754 288.368 1.00 70.28 251 PHE J C 1
ATOM 13540 O O . PHE O 1 189 ? 257.167 306.400 289.413 1.00 70.82 251 PHE J O 1
ATOM 13548 N N . TYR O 1 190 ? 258.041 304.675 288.229 1.00 71.66 252 TYR J N 1
ATOM 13549 C CA . TYR O 1 190 ? 258.875 304.131 289.297 1.00 73.05 252 TYR J CA 1
ATOM 13550 C C . TYR O 1 190 ? 260.274 303.881 288.758 1.00 73.25 252 TYR J C 1
ATOM 13551 O O . TYR O 1 190 ? 260.432 303.426 287.618 1.00 72.49 252 TYR J O 1
ATOM 13560 N N . ASP O 1 191 ? 261.280 304.148 289.588 1.00 75.50 253 ASP J N 1
ATOM 13561 C CA . ASP O 1 191 ? 262.673 303.899 289.222 1.00 77.23 253 ASP J CA 1
ATOM 13562 C C . ASP O 1 191 ? 262.969 302.401 289.205 1.00 77.65 253 ASP J C 1
ATOM 13563 O O . ASP O 1 191 ? 262.443 301.639 290.027 1.00 77.06 253 ASP J O 1
ATOM 13568 N N . SER O 1 192 ? 263.826 302.003 288.266 1.00 79.89 254 SER J N 1
ATOM 13569 C CA . SER O 1 192 ? 264.126 300.601 287.997 1.00 81.94 254 SER J CA 1
ATOM 13570 C C . SER O 1 192 ? 265.344 300.122 288.785 1.00 84.58 254 SER J C 1
ATOM 13571 O O . SER O 1 192 ? 266.333 300.844 288.919 1.00 83.52 254 SER J O 1
ATOM 13574 N N . VAL O 1 193 ? 265.249 298.899 289.300 1.00 90.35 255 VAL J N 1
ATOM 13575 C CA . VAL O 1 193 ? 266.365 298.210 289.954 1.00 95.38 255 VAL J CA 1
ATOM 13576 C C . VAL O 1 193 ? 267.212 297.438 288.937 1.00 97.18 255 VAL J C 1
ATOM 13577 O O . VAL O 1 193 ? 268.411 297.260 289.145 1.00 98.11 255 VAL J O 1
ATOM 13581 N N . GLN O 1 194 ? 266.590 296.988 287.848 1.00 99.11 256 GLN J N 1
ATOM 13582 C CA . GLN O 1 194 ? 267.251 296.128 286.863 1.00 101.74 256 GLN J CA 1
ATOM 13583 C C . GLN O 1 194 ? 268.418 296.824 286.159 1.00 101.39 256 GLN J C 1
ATOM 13584 O O . GLN O 1 194 ? 268.400 298.042 285.972 1.00 100.10 256 GLN J O 1
ATOM 13590 N N . ASN O 1 195 ? 269.423 296.026 285.787 1.00 103.62 257 ASN J N 1
ATOM 13591 C CA . ASN O 1 195 ? 270.619 296.479 285.056 1.00 105.22 257 ASN J CA 1
ATOM 13592 C C . ASN O 1 195 ? 271.483 297.462 285.837 1.00 102.58 257 ASN J C 1
ATOM 13593 O O . ASN O 1 195 ? 272.710 297.412 285.764 1.00 97.67 257 ASN J O 1
ATOM 13737 N N . ARG Q 3 1 ? 263.835 262.638 262.502 1.00 153.09 55 ARG I N 1
ATOM 13738 C CA . ARG Q 3 1 ? 262.400 262.809 262.903 1.00 154.21 55 ARG I CA 1
ATOM 13739 C C . ARG Q 3 1 ? 261.694 263.907 262.110 1.00 152.76 55 ARG I C 1
ATOM 13740 O O . ARG Q 3 1 ? 262.339 264.755 261.489 1.00 154.79 55 ARG I O 1
ATOM 13748 N N . LEU Q 3 2 ? 260.363 263.870 262.146 1.00 149.30 56 LEU I N 1
ATOM 13749 C CA . LEU Q 3 2 ? 259.514 264.903 261.554 1.00 146.93 56 LEU I CA 1
ATOM 13750 C C . LEU Q 3 2 ? 258.316 265.175 262.462 1.00 144.15 56 LEU I C 1
ATOM 13751 O O . LEU Q 3 2 ? 257.320 264.447 262.423 1.00 144.36 56 LEU I O 1
ATOM 13756 N N . TYR Q 3 3 ? 258.427 266.217 263.284 1.00 141.81 57 TYR I N 1
ATOM 13757 C CA . TYR Q 3 3 ? 257.303 266.689 264.093 1.00 141.07 57 TYR I CA 1
ATOM 13758 C C . TYR Q 3 3 ? 256.338 267.444 263.185 1.00 141.05 57 TYR I C 1
ATOM 13759 O O . TYR Q 3 3 ? 256.767 268.071 262.215 1.00 141.06 57 TYR I O 1
ATOM 13768 N N . ARG Q 3 4 ? 255.042 267.377 263.488 1.00 142.85 58 ARG I N 1
ATOM 13769 C CA . ARG Q 3 4 ? 254.050 268.203 262.784 1.00 145.52 58 ARG I CA 1
ATOM 13770 C C . ARG Q 3 4 ? 254.228 269.673 263.173 1.00 144.08 58 ARG I C 1
ATOM 13771 O O . ARG Q 3 4 ? 254.574 269.976 264.318 1.00 144.18 58 ARG I O 1
ATOM 13779 N N . MET Q 3 5 ? 254.008 270.575 262.216 1.00 143.21 59 MET I N 1
ATOM 13780 C CA . MET Q 3 5 ? 254.208 272.011 262.437 1.00 143.16 59 MET I CA 1
ATOM 13781 C C . MET Q 3 5 ? 253.103 272.554 263.338 1.00 145.82 59 MET I C 1
ATOM 13782 O O . MET Q 3 5 ? 251.942 272.631 262.929 1.00 145.61 59 MET I O 1
ATOM 13787 N N . TYR Q 3 6 ? 253.472 272.909 264.569 1.00 150.96 60 TYR I N 1
ATOM 13788 C CA . TYR Q 3 6 ? 252.539 273.506 265.524 1.00 154.88 60 TYR I CA 1
ATOM 13789 C C . TYR Q 3 6 ? 252.153 274.902 265.038 1.00 151.67 60 TYR I C 1
ATOM 13790 O O . TYR Q 3 6 ? 252.826 275.891 265.342 1.00 152.63 60 TYR I O 1
ATOM 13799 N N . ARG Q 3 7 ? 251.093 274.954 264.232 1.00 147.50 61 ARG I N 1
ATOM 13800 C CA . ARG Q 3 7 ? 250.487 276.220 263.808 1.00 144.70 61 ARG I CA 1
ATOM 13801 C C . ARG Q 3 7 ? 250.099 277.046 265.036 1.00 139.45 61 ARG I C 1
ATOM 13802 O O . ARG Q 3 7 ? 249.380 276.561 265.912 1.00 139.31 61 ARG I O 1
ATOM 13810 N N . THR Q 3 8 ? 250.598 278.280 265.101 1.00 135.35 62 THR I N 1
ATOM 13811 C CA . THR Q 3 8 ? 250.387 279.148 266.262 1.00 132.78 62 THR I CA 1
ATOM 13812 C C . THR Q 3 8 ? 248.917 279.550 266.384 1.00 128.68 62 THR I C 1
ATOM 13813 O O . THR Q 3 8 ? 248.187 279.509 265.393 1.00 127.86 62 THR I O 1
ATOM 13817 N N . PRO Q 3 9 ? 248.474 279.935 267.599 1.00 127.06 63 PRO I N 1
ATOM 13818 C CA . PRO Q 3 9 ? 247.116 280.469 267.716 1.00 124.56 63 PRO I CA 1
ATOM 13819 C C . PRO Q 3 9 ? 246.997 281.815 267.010 1.00 122.49 63 PRO I C 1
ATOM 13820 O O . PRO Q 3 9 ? 248.009 282.475 266.754 1.00 122.09 63 PRO I O 1
ATOM 13824 N N . ASP Q 3 10 ? 245.763 282.197 266.695 1.00 120.78 64 ASP I N 1
ATOM 13825 C CA . ASP Q 3 10 ? 245.466 283.395 265.899 1.00 120.32 64 ASP I CA 1
ATOM 13826 C C . ASP Q 3 10 ? 246.002 283.304 264.455 1.00 111.09 64 ASP I C 1
ATOM 13827 O O . ASP Q 3 10 ? 246.431 284.307 263.877 1.00 108.68 64 ASP I O 1
ATOM 13832 N N . VAL Q 3 11 ? 245.989 282.091 263.898 1.00 104.01 65 VAL I N 1
ATOM 13833 C CA . VAL Q 3 11 ? 245.987 281.876 262.446 1.00 99.14 65 VAL I CA 1
ATOM 13834 C C . VAL Q 3 11 ? 244.828 280.908 262.157 1.00 95.71 65 VAL I C 1
ATOM 13835 O O . VAL Q 3 11 ? 244.542 280.038 262.983 1.00 96.64 65 VAL I O 1
ATOM 13839 N N . PRO Q 3 12 ? 244.143 281.060 261.007 1.00 93.61 66 PRO I N 1
ATOM 13840 C CA . PRO Q 3 12 ? 243.023 280.151 260.724 1.00 93.41 66 PRO I CA 1
ATOM 13841 C C . PRO Q 3 12 ? 243.425 278.697 260.468 1.00 92.87 66 PRO I C 1
ATOM 13842 O O . PRO Q 3 12 ? 244.605 278.396 260.277 1.00 91.35 66 PRO I O 1
ATOM 13846 N N . LYS Q 3 13 ? 242.427 277.817 260.465 1.00 95.66 67 LYS I N 1
ATOM 13847 C CA . LYS Q 3 13 ? 242.635 276.393 260.213 1.00 100.69 67 LYS I CA 1
ATOM 13848 C C . LYS Q 3 13 ? 242.907 276.152 258.730 1.00 99.51 67 LYS I C 1
ATOM 13849 O O . LYS Q 3 13 ? 242.241 276.727 257.868 1.00 100.53 67 LYS I O 1
ATOM 13855 N N . GLY Q 3 14 ? 243.891 275.302 258.444 1.00 98.34 68 GLY I N 1
ATOM 13856 C CA . GLY Q 3 14 ? 244.345 275.057 257.075 1.00 97.44 68 GLY I CA 1
ATOM 13857 C C . GLY Q 3 14 ? 245.181 276.177 256.473 1.00 95.37 68 GLY I C 1
ATOM 13858 O O . GLY Q 3 14 ? 245.433 276.179 255.263 1.00 95.47 68 GLY I O 1
ATOM 13859 N N . CYS Q 3 15 ? 245.631 277.112 257.314 1.00 94.10 69 CYS I N 1
ATOM 13860 C CA . CYS Q 3 15 ? 246.425 278.260 256.886 1.00 93.77 69 CYS I CA 1
ATOM 13861 C C . CYS Q 3 15 ? 247.604 278.440 257.824 1.00 93.38 69 CYS I C 1
ATOM 13862 O O . CYS Q 3 15 ? 247.535 278.073 259.001 1.00 93.54 69 CYS I O 1
ATOM 13865 N N . GLU Q 3 16 ? 248.683 279.005 257.294 1.00 94.57 70 GLU I N 1
ATOM 13866 C CA . GLU Q 3 16 ? 249.902 279.225 258.065 1.00 96.87 70 GLU I CA 1
ATOM 13867 C C . GLU Q 3 16 ? 250.598 280.479 257.533 1.00 91.45 70 GLU I C 1
ATOM 13868 O O . GLU Q 3 16 ? 249.960 281.313 256.886 1.00 89.40 70 GLU I O 1
ATOM 13874 N N . GLY Q 3 17 ? 251.888 280.627 257.826 1.00 89.88 71 GLY I N 1
ATOM 13875 C CA . GLY Q 3 17 ? 252.665 281.765 257.365 1.00 88.02 71 GLY I CA 1
ATOM 13876 C C . GLY Q 3 17 ? 252.357 283.013 258.163 1.00 84.78 71 GLY I C 1
ATOM 13877 O O . GLY Q 3 17 ? 251.546 282.977 259.093 1.00 84.12 71 GLY I O 1
ATOM 13878 N N . PRO Q 3 18 ? 253.005 284.132 257.804 1.00 82.89 72 PRO I N 1
ATOM 13879 C CA . PRO Q 3 18 ? 252.722 285.394 258.469 1.00 82.54 72 PRO I CA 1
ATOM 13880 C C . PRO Q 3 18 ? 251.378 285.955 258.027 1.00 82.42 72 PRO I C 1
ATOM 13881 O O . PRO Q 3 18 ? 250.948 285.708 256.898 1.00 83.03 72 PRO I O 1
ATOM 13885 N N . CYS Q 3 19 ? 250.716 286.680 258.925 1.00 83.57 73 CYS I N 1
ATOM 13886 C CA . CYS Q 3 19 ? 249.524 287.444 258.575 1.00 83.05 73 CYS I CA 1
ATOM 13887 C C . CYS Q 3 19 ? 249.927 288.548 257.606 1.00 82.91 73 CYS I C 1
ATOM 13888 O O . CYS Q 3 19 ? 250.792 289.367 257.925 1.00 83.18 73 CYS I O 1
ATOM 13891 N N . LYS Q 3 20 ? 249.321 288.545 256.422 1.00 82.73 74 LYS I N 1
ATOM 13892 C CA . LYS Q 3 20 ? 249.589 289.561 255.413 1.00 82.98 74 LYS I CA 1
ATOM 13893 C C . LYS Q 3 20 ? 248.419 290.529 255.352 1.00 81.47 74 LYS I C 1
ATOM 13894 O O . LYS Q 3 20 ? 247.250 290.113 255.400 1.00 80.50 74 LYS I O 1
ATOM 13900 N N . VAL Q 3 21 ? 248.746 291.818 255.272 1.00 81.30 75 VAL I N 1
ATOM 13901 C CA . VAL Q 3 21 ? 247.746 292.879 255.182 1.00 82.40 75 VAL I CA 1
ATOM 13902 C C . VAL Q 3 21 ? 247.485 293.223 253.727 1.00 81.01 75 VAL I C 1
ATOM 13903 O O . VAL Q 3 21 ? 248.307 292.934 252.856 1.00 81.78 75 VAL I O 1
ATOM 13907 N N . GLN Q 3 22 ? 246.341 293.848 253.473 1.00 80.21 76 GLN I N 1
ATOM 13908 C CA . GLN Q 3 22 ? 246.092 294.461 252.166 1.00 78.55 76 GLN I CA 1
ATOM 13909 C C . GLN Q 3 22 ? 245.120 295.632 252.341 1.00 77.42 76 GLN I C 1
ATOM 13910 O O . GLN Q 3 22 ? 244.061 295.473 252.948 1.00 78.03 76 GLN I O 1
ATOM 13916 N N . SER Q 3 23 ? 245.504 296.805 251.833 1.00 77.89 77 SER I N 1
ATOM 13917 C CA . SER Q 3 23 ? 244.761 298.049 252.061 1.00 79.71 77 SER I CA 1
ATOM 13918 C C . SER Q 3 23 ? 244.137 298.595 250.777 1.00 80.51 77 SER I C 1
ATOM 13919 O O . SER Q 3 23 ? 244.700 298.439 249.692 1.00 80.48 77 SER I O 1
ATOM 13922 N N . TYR Q 3 24 ? 242.970 299.227 250.919 1.00 81.89 78 TYR I N 1
ATOM 13923 C CA . TYR Q 3 24 ? 242.285 299.905 249.814 1.00 83.20 78 TYR I CA 1
ATOM 13924 C C . TYR Q 3 24 ? 241.897 301.311 250.266 1.00 86.16 78 TYR I C 1
ATOM 13925 O O . TYR Q 3 24 ? 240.726 301.595 250.538 1.00 87.17 78 TYR I O 1
ATOM 13934 N N . GLU Q 3 25 ? 242.896 302.184 250.353 1.00 89.68 79 GLU I N 1
ATOM 13935 C CA . GLU Q 3 25 ? 242.681 303.569 250.772 1.00 93.26 79 GLU I CA 1
ATOM 13936 C C . GLU Q 3 25 ? 242.018 304.351 249.649 1.00 91.88 79 GLU I C 1
ATOM 13937 O O . GLU Q 3 25 ? 242.563 304.415 248.546 1.00 89.96 79 GLU I O 1
ATOM 13943 N N . GLN Q 3 26 ? 240.847 304.934 249.914 1.00 94.45 80 GLN I N 1
ATOM 13944 C CA . GLN Q 3 26 ? 240.148 305.707 248.874 1.00 96.57 80 GLN I CA 1
ATOM 13945 C C . GLN Q 3 26 ? 239.091 306.666 249.421 1.00 96.17 80 GLN I C 1
ATOM 13946 O O . GLN Q 3 26 ? 238.535 306.439 250.500 1.00 98.04 80 GLN I O 1
ATOM 13952 N N . ARG Q 3 27 ? 238.839 307.741 248.670 1.00 95.78 81 ARG I N 1
ATOM 13953 C CA . ARG Q 3 27 ? 237.662 308.586 248.867 1.00 96.05 81 ARG I CA 1
ATOM 13954 C C . ARG Q 3 27 ? 236.533 308.074 247.980 1.00 95.08 81 ARG I C 1
ATOM 13955 O O . ARG Q 3 27 ? 236.551 308.271 246.762 1.00 93.78 81 ARG I O 1
ATOM 13963 N N . HIS Q 3 28 ? 235.556 307.422 248.604 1.00 96.49 82 HIS I N 1
ATOM 13964 C CA . HIS Q 3 28 ? 234.403 306.878 247.894 1.00 96.12 82 HIS I CA 1
ATOM 13965 C C . HIS Q 3 28 ? 233.295 307.927 247.839 1.00 97.03 82 HIS I C 1
ATOM 13966 O O . HIS Q 3 28 ? 232.911 308.479 248.875 1.00 98.14 82 HIS I O 1
ATOM 13973 N N . ASP Q 3 29 ? 232.800 308.206 246.632 1.00 98.65 83 ASP I N 1
ATOM 13974 C CA . ASP Q 3 29 ? 231.665 309.113 246.435 1.00 99.46 83 ASP I CA 1
ATOM 13975 C C . ASP Q 3 29 ? 230.370 308.311 246.512 1.00 97.39 83 ASP I C 1
ATOM 13976 O O . ASP Q 3 29 ? 230.002 307.621 245.556 1.00 97.04 83 ASP I O 1
ATOM 13981 N N . ILE Q 3 30 ? 229.685 308.406 247.651 1.00 95.41 84 ILE I N 1
ATOM 13982 C CA . ILE Q 3 30 ? 228.523 307.561 247.929 1.00 94.33 84 ILE I CA 1
ATOM 13983 C C . ILE Q 3 30 ? 227.274 308.209 247.343 1.00 93.52 84 ILE I C 1
ATOM 13984 O O . ILE Q 3 30 ? 227.145 309.436 247.333 1.00 93.30 84 ILE I O 1
ATOM 13989 N N . SER Q 3 31 ? 226.363 307.367 246.860 1.00 92.75 85 SER I N 1
ATOM 13990 C CA . SER Q 3 31 ? 225.114 307.807 246.247 1.00 92.58 85 SER I CA 1
ATOM 13991 C C . SER Q 3 31 ? 223.939 306.964 246.740 1.00 92.60 85 SER I C 1
ATOM 13992 O O . SER Q 3 31 ? 224.108 306.046 247.554 1.00 92.47 85 SER I O 1
ATOM 13995 N N . HIS Q 3 32 ? 222.747 307.301 246.257 1.00 94.27 86 HIS I N 1
ATOM 13996 C CA . HIS Q 3 32 ? 221.534 306.545 246.561 1.00 95.36 86 HIS I CA 1
ATOM 13997 C C . HIS Q 3 32 ? 221.470 305.222 245.796 1.00 95.79 86 HIS I C 1
ATOM 13998 O O . HIS Q 3 32 ? 220.894 304.250 246.287 1.00 95.72 86 HIS I O 1
ATOM 14005 N N . VAL Q 3 33 ? 222.056 305.195 244.598 1.00 97.26 87 VAL I N 1
ATOM 14006 C CA . VAL Q 3 33 ? 222.074 303.993 243.757 1.00 98.33 87 VAL I CA 1
ATOM 14007 C C . VAL Q 3 33 ? 222.987 302.930 244.369 1.00 96.39 87 VAL I C 1
ATOM 14008 O O . VAL Q 3 33 ? 222.658 301.741 244.355 1.00 95.82 87 VAL I O 1
ATOM 14012 N N . GLY Q 3 34 ? 224.135 303.370 244.880 1.00 94.17 88 GLY I N 1
ATOM 14013 C CA . GLY Q 3 34 ? 225.009 302.532 245.692 1.00 92.09 88 GLY I CA 1
ATOM 14014 C C . GLY Q 3 34 ? 226.313 302.187 245.004 1.00 90.62 88 GLY I C 1
ATOM 14015 O O . GLY Q 3 34 ? 226.332 301.871 243.814 1.00 90.23 88 GLY I O 1
ATOM 14016 N N . LYS Q 3 35 ? 227.397 302.241 245.774 1.00 90.33 89 LYS I N 1
ATOM 14017 C CA . LYS Q 3 35 ? 228.741 301.934 245.296 1.00 90.38 89 LYS I CA 1
ATOM 14018 C C . LYS Q 3 35 ? 229.168 300.553 245.792 1.00 87.90 89 LYS I C 1
ATOM 14019 O O . LYS Q 3 35 ? 228.689 300.078 246.831 1.00 88.19 89 LYS I O 1
ATOM 14025 N N . VAL Q 3 36 ? 230.072 299.925 245.042 1.00 85.67 90 VAL I N 1
ATOM 14026 C CA . VAL Q 3 36 ? 230.613 298.601 245.370 1.00 84.67 90 VAL I CA 1
ATOM 14027 C C . VAL Q 3 36 ? 232.131 298.633 245.286 1.00 83.81 90 VAL I C 1
ATOM 14028 O O . VAL Q 3 36 ? 232.689 299.376 244.475 1.00 83.40 90 VAL I O 1
ATOM 14032 N N . LEU Q 3 37 ? 232.801 297.834 246.116 1.00 83.93 91 LEU I N 1
ATOM 14033 C CA . LEU Q 3 37 ? 234.194 297.456 245.814 1.00 85.26 91 LEU I CA 1
ATOM 14034 C C . LEU Q 3 37 ? 234.561 296.101 246.395 1.00 83.65 91 LEU I C 1
ATOM 14035 O O . LEU Q 3 37 ? 234.126 295.752 247.490 1.00 84.21 91 LEU I O 1
ATOM 14040 N N . CYS Q 3 38 ? 235.364 295.345 245.650 1.00 84.06 92 CYS I N 1
ATOM 14041 C CA . CYS Q 3 38 ? 235.826 294.041 246.098 1.00 84.74 92 CYS I CA 1
ATOM 14042 C C . CYS Q 3 38 ? 237.007 294.232 247.039 1.00 84.91 92 CYS I C 1
ATOM 14043 O O . CYS Q 3 38 ? 237.961 294.938 246.697 1.00 85.56 92 CYS I O 1
ATOM 14046 N N . VAL Q 3 39 ? 236.934 293.613 248.218 1.00 83.98 93 VAL I N 1
ATOM 14047 C CA . VAL Q 3 39 ? 238.004 293.723 249.224 1.00 84.08 93 VAL I CA 1
ATOM 14048 C C . VAL Q 3 39 ? 238.886 292.469 249.331 1.00 83.98 93 VAL I C 1
ATOM 14049 O O . VAL Q 3 39 ? 239.884 292.489 250.052 1.00 86.53 93 VAL I O 1
ATOM 14053 N N . SER Q 3 40 ? 238.537 291.396 248.615 1.00 83.28 94 SER I N 1
ATOM 14054 C CA . SER Q 3 40 ? 239.424 290.231 248.470 1.00 84.44 94 SER I CA 1
ATOM 14055 C C . SER Q 3 40 ? 240.428 290.363 247.305 1.00 87.03 94 SER I C 1
ATOM 14056 O O . SER Q 3 40 ? 241.240 289.457 247.099 1.00 87.02 94 SER I O 1
ATOM 14059 N N . ASP Q 3 41 ? 240.367 291.465 246.546 1.00 89.54 95 ASP I N 1
ATOM 14060 C CA . ASP Q 3 41 ? 241.337 291.752 245.473 1.00 91.10 95 ASP I CA 1
ATOM 14061 C C . ASP Q 3 41 ? 242.772 291.769 245.996 1.00 89.87 95 ASP I C 1
ATOM 14062 O O . ASP Q 3 41 ? 243.216 292.757 246.585 1.00 90.49 95 ASP I O 1
ATOM 14067 N N . VAL Q 3 42 ? 243.488 290.669 245.783 1.00 87.73 96 VAL I N 1
ATOM 14068 C CA . VAL Q 3 42 ? 244.914 290.611 246.089 1.00 86.96 96 VAL I CA 1
ATOM 14069 C C . VAL Q 3 42 ? 245.647 289.781 245.029 1.00 82.83 96 VAL I C 1
ATOM 14070 O O . VAL Q 3 42 ? 245.193 288.701 244.645 1.00 80.51 96 VAL I O 1
ATOM 14074 N N . THR Q 3 43 ? 246.775 290.314 244.563 1.00 79.51 97 THR I N 1
ATOM 14075 C CA . THR Q 3 43 ? 247.542 289.710 243.470 1.00 77.52 97 THR I CA 1
ATOM 14076 C C . THR Q 3 43 ? 248.381 288.515 243.931 1.00 75.72 97 THR I C 1
ATOM 14077 O O . THR Q 3 43 ? 248.710 288.388 245.121 1.00 76.58 97 THR I O 1
ATOM 14081 N N . ARG Q 3 44 ? 248.717 287.647 242.976 1.00 74.57 98 ARG I N 1
ATOM 14082 C CA . ARG Q 3 44 ? 249.562 286.481 243.235 1.00 74.97 98 ARG I CA 1
ATOM 14083 C C . ARG Q 3 44 ? 251.021 286.825 242.981 1.00 76.30 98 ARG I C 1
ATOM 14084 O O . ARG Q 3 44 ? 251.360 287.358 241.923 1.00 76.08 98 ARG I O 1
ATOM 14092 N N . GLY Q 3 45 ? 251.884 286.515 243.946 1.00 78.34 99 GLY I N 1
ATOM 14093 C CA . GLY Q 3 45 ? 253.308 286.794 243.791 1.00 79.78 99 GLY I CA 1
ATOM 14094 C C . GLY Q 3 45 ? 254.130 286.508 245.026 1.00 82.67 99 GLY I C 1
ATOM 14095 O O . GLY Q 3 45 ? 253.591 286.273 246.108 1.00 83.68 99 GLY I O 1
ATOM 14096 N N . ASN Q 3 46 ? 255.446 286.532 244.848 1.00 86.53 100 ASN I N 1
ATOM 14097 C CA . ASN Q 3 46 ? 256.391 286.303 245.944 1.00 89.14 100 ASN I CA 1
ATOM 14098 C C . ASN Q 3 46 ? 256.548 287.491 246.907 1.00 88.74 100 ASN I C 1
ATOM 14099 O O . ASN Q 3 46 ? 257.089 287.321 248.001 1.00 90.13 100 ASN I O 1
ATOM 14104 N N . GLY Q 3 47 ? 256.091 288.680 246.505 1.00 87.71 101 GLY I N 1
ATOM 14105 C CA . GLY Q 3 47 ? 256.181 289.876 247.347 1.00 87.70 101 GLY I CA 1
ATOM 14106 C C . GLY Q 3 47 ? 255.250 289.864 248.550 1.00 88.57 101 GLY I C 1
ATOM 14107 O O . GLY Q 3 47 ? 254.329 289.050 248.628 1.00 88.21 101 GLY I O 1
ATOM 14108 N N . LEU Q 3 48 ? 255.505 290.771 249.492 1.00 90.05 102 LEU I N 1
ATOM 14109 C CA . LEU Q 3 48 ? 254.662 290.934 250.683 1.00 90.34 102 LEU I CA 1
ATOM 14110 C C . LEU Q 3 48 ? 253.380 291.664 250.304 1.00 88.54 102 LEU I C 1
ATOM 14111 O O . LEU Q 3 48 ? 253.406 292.572 249.475 1.00 88.29 102 LEU I O 1
ATOM 14116 N N . THR Q 3 49 ? 252.275 291.276 250.939 1.00 86.56 103 THR I N 1
ATOM 14117 C CA . THR Q 3 49 ? 250.911 291.692 250.550 1.00 86.02 103 THR I CA 1
ATOM 14118 C C . THR Q 3 49 ? 250.471 291.133 249.184 1.00 82.75 103 THR I C 1
ATOM 14119 O O . THR Q 3 49 ? 249.641 291.737 248.499 1.00 81.51 103 THR I O 1
ATOM 14123 N N . HIS Q 3 50 ? 251.038 289.989 248.800 1.00 81.69 104 HIS I N 1
ATOM 14124 C CA . HIS Q 3 50 ? 250.556 289.190 247.677 1.00 80.15 104 HIS I CA 1
ATOM 14125 C C . HIS Q 3 50 ? 250.150 287.850 248.254 1.00 77.24 104 HIS I C 1
ATOM 14126 O O . HIS Q 3 50 ? 250.688 287.427 249.282 1.00 76.83 104 HIS I O 1
ATOM 14133 N N . ARG Q 3 51 ? 249.214 287.176 247.597 1.00 75.52 105 ARG I N 1
ATOM 14134 C CA . ARG Q 3 51 ? 248.977 285.764 247.898 1.00 75.44 105 ARG I CA 1
ATOM 14135 C C . ARG Q 3 51 ? 250.008 284.923 247.148 1.00 76.05 105 ARG I C 1
ATOM 14136 O O . ARG Q 3 51 ? 250.649 285.395 246.198 1.00 75.91 105 ARG I O 1
ATOM 14144 N N . VAL Q 3 52 ? 250.171 283.684 247.600 1.00 78.05 106 VAL I N 1
ATOM 14145 C CA . VAL Q 3 52 ? 251.130 282.757 247.011 1.00 79.51 106 VAL I CA 1
ATOM 14146 C C . VAL Q 3 52 ? 250.384 281.749 246.147 1.00 79.60 106 VAL I C 1
ATOM 14147 O O . VAL Q 3 52 ? 250.666 281.625 244.955 1.00 80.47 106 VAL I O 1
ATOM 14151 N N . GLY Q 3 53 ? 249.436 281.039 246.752 1.00 79.79 107 GLY I N 1
ATOM 14152 C CA . GLY Q 3 53 ? 248.594 280.082 246.035 1.00 79.68 107 GLY I CA 1
ATOM 14153 C C . GLY Q 3 53 ? 247.319 280.725 245.535 1.00 79.60 107 GLY I C 1
ATOM 14154 O O . GLY Q 3 53 ? 247.197 281.949 245.504 1.00 77.81 107 GLY I O 1
ATOM 14155 N N . LYS Q 3 54 ? 246.371 279.884 245.136 1.00 82.64 108 LYS I N 1
ATOM 14156 C CA . LYS Q 3 54 ? 245.032 280.337 244.745 1.00 86.22 108 LYS I CA 1
ATOM 14157 C C . LYS Q 3 54 ? 244.083 280.451 245.944 1.00 85.07 108 LYS I C 1
ATOM 14158 O O . LYS Q 3 54 ? 243.099 281.192 245.882 1.00 85.92 108 LYS I O 1
ATOM 14164 N N . ARG Q 3 55 ? 244.368 279.703 247.014 1.00 84.57 109 ARG I N 1
ATOM 14165 C CA . ARG Q 3 55 ? 243.572 279.735 248.240 1.00 82.85 109 ARG I CA 1
ATOM 14166 C C . ARG Q 3 55 ? 244.223 280.607 249.295 1.00 79.07 109 ARG I C 1
ATOM 14167 O O . ARG Q 3 55 ? 245.443 280.583 249.464 1.00 76.81 109 ARG I O 1
ATOM 14175 N N . PHE Q 3 56 ? 243.398 281.376 249.996 1.00 78.01 110 PHE I N 1
ATOM 14176 C CA . PHE Q 3 56 ? 243.808 282.030 251.231 1.00 77.87 110 PHE I CA 1
ATOM 14177 C C . PHE Q 3 56 ? 242.594 282.371 252.083 1.00 77.61 110 PHE I C 1
ATOM 14178 O O . PHE Q 3 56 ? 241.470 282.508 251.560 1.00 78.46 110 PHE I O 1
ATOM 14186 N N . CYS Q 3 57 ? 242.839 282.505 253.388 1.00 77.48 111 CYS I N 1
ATOM 14187 C CA . CYS Q 3 57 ? 241.803 282.862 254.351 1.00 76.53 111 CYS I CA 1
ATOM 14188 C C . CYS Q 3 57 ? 241.995 284.280 254.853 1.00 74.75 111 CYS I C 1
ATOM 14189 O O . CYS Q 3 57 ? 243.016 284.593 255.460 1.00 74.31 111 CYS I O 1
ATOM 14192 N N . VAL Q 3 58 ? 241.008 285.130 254.588 1.00 74.87 112 VAL I N 1
ATOM 14193 C CA . VAL Q 3 58 ? 240.882 286.404 255.280 1.00 76.07 112 VAL I CA 1
ATOM 14194 C C . VAL Q 3 58 ? 240.415 286.054 256.685 1.00 76.68 112 VAL I C 1
ATOM 14195 O O . VAL Q 3 58 ? 239.425 285.334 256.830 1.00 77.58 112 VAL I O 1
ATOM 14199 N N . LYS Q 3 59 ? 241.130 286.538 257.703 1.00 76.49 113 LYS I N 1
ATOM 14200 C CA . LYS Q 3 59 ? 240.704 286.368 259.095 1.00 77.07 113 LYS I CA 1
ATOM 14201 C C . LYS Q 3 59 ? 239.878 287.548 259.587 1.00 74.03 113 LYS I C 1
ATOM 14202 O O . LYS Q 3 59 ? 238.934 287.362 260.362 1.00 73.90 113 LYS I O 1
ATOM 14208 N N . SER Q 3 60 ? 240.236 288.755 259.153 1.00 72.14 114 SER I N 1
ATOM 14209 C CA . SER Q 3 60 ? 239.580 289.959 259.641 1.00 70.85 114 SER I CA 1
ATOM 14210 C C . SER Q 3 60 ? 239.662 291.139 258.674 1.00 69.36 114 SER I C 1
ATOM 14211 O O . SER Q 3 60 ? 240.667 291.320 257.956 1.00 69.78 114 SER I O 1
ATOM 14214 N N . VAL Q 3 61 ? 238.581 291.923 258.674 1.00 69.05 115 VAL I N 1
ATOM 14215 C CA . VAL Q 3 61 ? 238.482 293.168 257.915 1.00 69.73 115 VAL I CA 1
ATOM 14216 C C . VAL Q 3 61 ? 238.466 294.322 258.913 1.00 69.10 115 VAL I C 1
ATOM 14217 O O . VAL Q 3 61 ? 237.798 294.239 259.950 1.00 69.57 115 VAL I O 1
ATOM 14221 N N . TYR Q 3 62 ? 239.203 295.385 258.599 1.00 69.44 116 TYR I N 1
ATOM 14222 C CA . TYR Q 3 62 ? 239.256 296.586 259.429 1.00 70.93 116 TYR I CA 1
ATOM 14223 C C . TYR Q 3 62 ? 238.936 297.793 258.561 1.00 71.21 116 TYR I C 1
ATOM 14224 O O . TYR Q 3 62 ? 239.765 298.231 257.753 1.00 71.89 116 TYR I O 1
ATOM 14233 N N . VAL Q 3 63 ? 237.709 298.292 258.710 1.00 72.77 117 VAL I N 1
ATOM 14234 C CA . VAL Q 3 63 ? 237.235 299.466 257.984 1.00 74.02 117 VAL I CA 1
ATOM 14235 C C . VAL Q 3 63 ? 237.428 300.664 258.892 1.00 72.75 117 VAL I C 1
ATOM 14236 O O . VAL Q 3 63 ? 236.851 300.700 259.983 1.00 73.06 117 VAL I O 1
ATOM 14240 N N . LEU Q 3 64 ? 238.235 301.635 258.467 1.00 73.51 118 LEU I N 1
ATOM 14241 C CA . LEU Q 3 64 ? 238.361 302.866 259.254 1.00 74.93 118 LEU I CA 1
ATOM 14242 C C . LEU Q 3 64 ? 238.526 304.101 258.396 1.00 74.09 118 LEU I C 1
ATOM 14243 O O . LEU Q 3 64 ? 239.191 304.071 257.362 1.00 73.82 118 LEU I O 1
ATOM 14248 N N . GLY Q 3 65 ? 237.907 305.189 258.847 1.00 75.52 119 GLY I N 1
ATOM 14249 C CA . GLY Q 3 65 ? 237.957 306.454 258.136 1.00 76.99 119 GLY I CA 1
ATOM 14250 C C . GLY Q 3 65 ? 236.862 307.407 258.562 1.00 77.93 119 GLY I C 1
ATOM 14251 O O . GLY Q 3 65 ? 236.453 307.415 259.726 1.00 77.66 119 GLY I O 1
ATOM 14252 N N . LYS Q 3 66 ? 236.387 308.203 257.609 1.00 80.48 120 LYS I N 1
ATOM 14253 C CA . LYS Q 3 66 ? 235.435 309.271 257.883 1.00 82.27 120 LYS I CA 1
ATOM 14254 C C . LYS Q 3 66 ? 234.441 309.408 256.742 1.00 82.08 120 LYS I C 1
ATOM 14255 O O . LYS Q 3 66 ? 234.811 309.307 255.564 1.00 82.55 120 LYS I O 1
ATOM 14261 N N . ILE Q 3 67 ? 233.183 309.634 257.113 1.00 83.42 121 ILE I N 1
ATOM 14262 C CA . ILE Q 3 67 ? 232.139 310.031 256.177 1.00 85.20 121 ILE I CA 1
ATOM 14263 C C . ILE Q 3 67 ? 231.924 311.520 256.364 1.00 85.82 121 ILE I C 1
ATOM 14264 O O . ILE Q 3 67 ? 231.847 311.996 257.499 1.00 87.40 121 ILE I O 1
ATOM 14269 N N . TRP Q 3 68 ? 231.815 312.246 255.254 1.00 87.47 122 TRP I N 1
ATOM 14270 C CA . TRP Q 3 68 ? 231.715 313.700 255.304 1.00 88.99 122 TRP I CA 1
ATOM 14271 C C . TRP Q 3 68 ? 230.983 314.314 254.121 1.00 90.69 122 TRP I C 1
ATOM 14272 O O . TRP Q 3 68 ? 230.823 313.699 253.056 1.00 90.74 122 TRP I O 1
ATOM 14283 N N . MET Q 3 69 ? 230.570 315.557 254.344 1.00 94.63 123 MET I N 1
ATOM 14284 C CA . MET Q 3 69 ? 229.701 316.299 253.455 1.00 98.74 123 MET I CA 1
ATOM 14285 C C . MET Q 3 69 ? 230.502 317.438 252.820 1.00 101.57 123 MET I C 1
ATOM 14286 O O . MET Q 3 69 ? 231.397 318.002 253.454 1.00 100.85 123 MET I O 1
ATOM 14291 N N . ASP Q 3 70 ? 230.172 317.771 251.574 1.00 106.46 124 ASP I N 1
ATOM 14292 C CA . ASP Q 3 70 ? 230.851 318.848 250.839 1.00 111.89 124 ASP I CA 1
ATOM 14293 C C . ASP Q 3 70 ? 230.424 320.220 251.385 1.00 116.22 124 ASP I C 1
ATOM 14294 O O . ASP Q 3 70 ? 229.375 320.339 252.021 1.00 119.41 124 ASP I O 1
ATOM 14299 N N . GLU Q 3 71 ? 231.240 321.243 251.129 1.00 119.11 125 GLU I N 1
ATOM 14300 C CA . GLU Q 3 71 ? 231.012 322.601 251.660 1.00 122.27 125 GLU I CA 1
ATOM 14301 C C . GLU Q 3 71 ? 229.711 323.274 251.193 1.00 120.95 125 GLU I C 1
ATOM 14302 O O . GLU Q 3 71 ? 229.133 324.074 251.933 1.00 120.67 125 GLU I O 1
ATOM 14308 N N . ASN Q 3 72 ? 229.270 322.969 249.974 1.00 119.58 126 ASN I N 1
ATOM 14309 C CA . ASN Q 3 72 ? 227.982 323.467 249.461 1.00 118.44 126 ASN I CA 1
ATOM 14310 C C . ASN Q 3 72 ? 226.777 322.616 249.893 1.00 115.36 126 ASN I C 1
ATOM 14311 O O . ASN Q 3 72 ? 225.670 323.139 250.031 1.00 115.38 126 ASN I O 1
ATOM 14316 N N . ILE Q 3 73 ? 226.999 321.317 250.108 1.00 114.06 127 ILE I N 1
ATOM 14317 C CA . ILE Q 3 73 ? 225.934 320.384 250.508 1.00 113.69 127 ILE I CA 1
ATOM 14318 C C . ILE Q 3 73 ? 225.598 320.528 251.999 1.00 111.91 127 ILE I C 1
ATOM 14319 O O . ILE Q 3 73 ? 224.423 320.491 252.373 1.00 111.71 127 ILE I O 1
ATOM 14324 N N . LYS Q 3 74 ? 226.627 320.685 252.835 1.00 110.41 128 LYS I N 1
ATOM 14325 C CA . LYS Q 3 74 ? 226.464 320.795 254.299 1.00 109.83 128 LYS I CA 1
ATOM 14326 C C . LYS Q 3 74 ? 225.542 321.918 254.785 1.00 108.66 128 LYS I C 1
ATOM 14327 O O . LYS Q 3 74 ? 225.000 321.820 255.878 1.00 109.42 128 LYS I O 1
ATOM 14333 N N . THR Q 3 75 ? 225.398 322.986 254.001 1.00 108.17 129 THR I N 1
ATOM 14334 C CA . THR Q 3 75 ? 224.484 324.083 254.340 1.00 108.15 129 THR I CA 1
ATOM 14335 C C . THR Q 3 75 ? 223.008 323.676 254.253 1.00 107.25 129 THR I C 1
ATOM 14336 O O . THR Q 3 75 ? 222.187 324.148 255.047 1.00 107.40 129 THR I O 1
ATOM 14340 N N . LYS Q 3 76 ? 222.686 322.801 253.298 1.00 106.93 130 LYS I N 1
ATOM 14341 C CA . LYS Q 3 76 ? 221.311 322.339 253.069 1.00 107.77 130 LYS I CA 1
ATOM 14342 C C . LYS Q 3 76 ? 220.862 321.411 254.193 1.00 106.20 130 LYS I C 1
ATOM 14343 O O . LYS Q 3 76 ? 221.539 320.419 254.473 1.00 106.73 130 LYS I O 1
ATOM 14349 N N . ASN Q 3 77 ? 219.724 321.718 254.819 1.00 104.59 131 ASN I N 1
ATOM 14350 C CA . ASN Q 3 77 ? 219.264 320.959 255.987 1.00 103.71 131 ASN I CA 1
ATOM 14351 C C . ASN Q 3 77 ? 218.668 319.602 255.602 1.00 100.27 131 ASN I C 1
ATOM 14352 O O . ASN Q 3 77 ? 217.657 319.519 254.902 1.00 99.33 131 ASN I O 1
ATOM 14357 N N . HIS Q 3 78 ? 219.340 318.541 256.038 1.00 98.57 132 HIS I N 1
ATOM 14358 C CA . HIS Q 3 78 ? 218.871 317.172 255.852 1.00 97.06 132 HIS I CA 1
ATOM 14359 C C . HIS Q 3 78 ? 219.665 316.237 256.755 1.00 96.99 132 HIS I C 1
ATOM 14360 O O . HIS Q 3 78 ? 220.610 316.660 257.424 1.00 97.04 132 HIS I O 1
ATOM 14367 N N . THR Q 3 79 ? 219.263 314.973 256.771 1.00 99.10 133 THR I N 1
ATOM 14368 C CA . THR Q 3 79 ? 220.043 313.903 257.384 1.00 101.02 133 THR I CA 1
ATOM 14369 C C . THR Q 3 79 ? 220.245 312.816 256.352 1.00 97.76 133 THR I C 1
ATOM 14370 O O . THR Q 3 79 ? 219.356 312.562 255.533 1.00 97.62 133 THR I O 1
ATOM 14374 N N . ASN Q 3 80 ? 221.414 312.184 256.379 1.00 94.58 134 ASN I N 1
ATOM 14375 C CA . ASN Q 3 80 ? 221.635 310.998 255.563 1.00 93.13 134 ASN I CA 1
ATOM 14376 C C . ASN Q 3 80 ? 222.624 310.023 256.174 1.00 89.52 134 ASN I C 1
ATOM 14377 O O . ASN Q 3 80 ? 223.638 310.421 256.751 1.00 88.25 134 ASN I O 1
ATOM 14382 N N . THR Q 3 81 ? 222.295 308.741 256.051 1.00 88.48 135 THR I N 1
ATOM 14383 C CA . THR Q 3 81 ? 223.087 307.672 256.627 1.00 88.06 135 THR I CA 1
ATOM 14384 C C . THR Q 3 81 ? 223.715 306.859 255.509 1.00 85.34 135 THR I C 1
ATOM 14385 O O . THR Q 3 81 ? 223.055 306.557 254.501 1.00 85.61 135 THR I O 1
ATOM 14389 N N . VAL Q 3 82 ? 224.993 306.534 255.690 1.00 83.28 136 VAL I N 1
ATOM 14390 C CA . VAL Q 3 82 ? 225.679 305.598 254.818 1.00 82.48 136 VAL I CA 1
ATOM 14391 C C . VAL Q 3 82 ? 225.484 304.206 255.406 1.00 81.79 136 VAL I C 1
ATOM 14392 O O . VAL Q 3 82 ? 225.748 303.985 256.599 1.00 82.74 136 VAL I O 1
ATOM 14396 N N . MET Q 3 83 ? 225.011 303.293 254.557 1.00 81.57 137 MET I N 1
ATOM 14397 C CA . MET Q 3 83 ? 224.711 301.917 254.924 1.00 81.58 137 MET I CA 1
ATOM 14398 C C . MET Q 3 83 ? 225.805 301.015 254.374 1.00 79.91 137 MET I C 1
ATOM 14399 O O . MET Q 3 83 ? 225.811 300.698 253.182 1.00 80.66 137 MET I O 1
ATOM 14404 N N . PHE Q 3 84 ? 226.737 300.614 255.233 1.00 79.39 138 PHE I N 1
ATOM 14405 C CA . PHE Q 3 84 ? 227.770 299.657 254.843 1.00 79.08 138 PHE I CA 1
ATOM 14406 C C . PHE Q 3 84 ? 227.235 298.242 254.952 1.00 77.24 138 PHE I C 1
ATOM 14407 O O . PHE Q 3 84 ? 226.649 297.876 255.980 1.00 77.18 138 PHE I O 1
ATOM 14415 N N . TYR Q 3 85 ? 227.438 297.472 253.883 1.00 75.55 139 TYR I N 1
ATOM 14416 C CA . TYR Q 3 85 ? 227.195 296.037 253.869 1.00 74.51 139 TYR I CA 1
ATOM 14417 C C . TYR Q 3 85 ? 228.484 295.353 253.445 1.00 75.70 139 TYR I C 1
ATOM 14418 O O . TYR Q 3 85 ? 229.010 295.647 252.374 1.00 77.64 139 TYR I O 1
ATOM 14427 N N . LEU Q 3 86 ? 229.002 294.464 254.287 1.00 77.72 140 LEU I N 1
ATOM 14428 C CA . LEU Q 3 86 ? 230.075 293.558 253.892 1.00 78.91 140 LEU I CA 1
ATOM 14429 C C . LEU Q 3 86 ? 229.440 292.211 253.559 1.00 78.86 140 LEU I C 1
ATOM 14430 O O . LEU Q 3 86 ? 228.980 291.486 254.460 1.00 78.35 140 LEU I O 1
ATOM 14435 N N . VAL Q 3 87 ? 229.398 291.894 252.263 1.00 79.82 141 VAL I N 1
ATOM 14436 C CA . VAL Q 3 87 ? 228.757 290.670 251.779 1.00 80.46 141 VAL I CA 1
ATOM 14437 C C . VAL Q 3 87 ? 229.752 289.701 251.157 1.00 79.93 141 VAL I C 1
ATOM 14438 O O . VAL Q 3 87 ? 230.767 290.104 250.581 1.00 79.90 141 VAL I O 1
ATOM 14442 N N . ARG Q 3 88 ? 229.427 288.420 251.288 1.00 80.73 142 ARG I N 1
ATOM 14443 C CA . ARG Q 3 88 ? 230.162 287.340 250.666 1.00 82.08 142 ARG I CA 1
ATOM 14444 C C . ARG Q 3 88 ? 229.352 286.879 249.468 1.00 84.84 142 ARG I C 1
ATOM 14445 O O . ARG Q 3 88 ? 228.148 286.581 249.597 1.00 86.20 142 ARG I O 1
ATOM 14453 N N . ASP Q 3 89 ? 230.019 286.859 248.313 1.00 88.31 143 ASP I N 1
ATOM 14454 C CA . ASP Q 3 89 ? 229.520 286.209 247.109 1.00 90.18 143 ASP I CA 1
ATOM 14455 C C . ASP Q 3 89 ? 230.177 284.836 247.077 1.00 89.44 143 ASP I C 1
ATOM 14456 O O . ASP Q 3 89 ? 231.405 284.737 246.977 1.00 88.99 143 ASP I O 1
ATOM 14461 N N . ARG Q 3 90 ? 229.359 283.790 247.169 1.00 92.12 144 ARG I N 1
ATOM 14462 C CA . ARG Q 3 90 ? 229.860 282.419 247.240 1.00 95.45 144 ARG I CA 1
ATOM 14463 C C . ARG Q 3 90 ? 230.423 281.944 245.911 1.00 96.33 144 ARG I C 1
ATOM 14464 O O . ARG Q 3 90 ? 231.531 281.424 245.883 1.00 96.72 144 ARG I O 1
ATOM 14472 N N . ARG Q 3 91 ? 229.671 282.142 244.828 1.00 99.42 145 ARG I N 1
ATOM 14473 C CA . ARG Q 3 91 ? 230.061 281.689 243.487 1.00 101.17 145 ARG I CA 1
ATOM 14474 C C . ARG Q 3 91 ? 229.996 282.855 242.485 1.00 98.89 145 ARG I C 1
ATOM 14475 O O . ARG Q 3 91 ? 229.001 283.010 241.773 1.00 98.18 145 ARG I O 1
ATOM 14483 N N . PRO Q 3 92 ? 231.060 283.683 242.431 1.00 98.62 146 PRO I N 1
ATOM 14484 C CA . PRO Q 3 92 ? 231.074 284.906 241.627 1.00 100.96 146 PRO I CA 1
ATOM 14485 C C . PRO Q 3 92 ? 231.440 284.720 240.149 1.00 103.60 146 PRO I C 1
ATOM 14486 O O . PRO Q 3 92 ? 231.990 283.686 239.766 1.00 102.49 146 PRO I O 1
ATOM 14490 N N . PHE Q 3 93 ? 231.118 285.731 239.341 1.00 108.88 147 PHE I N 1
ATOM 14491 C CA . PHE Q 3 93 ? 231.596 285.831 237.956 1.00 115.17 147 PHE I CA 1
ATOM 14492 C C . PHE Q 3 93 ? 231.463 287.243 237.397 1.00 111.46 147 PHE I C 1
ATOM 14493 O O . PHE Q 3 93 ? 230.556 287.992 237.771 1.00 111.60 147 PHE I O 1
ATOM 14501 N N . GLY Q 3 94 ? 232.377 287.585 236.491 1.00 108.18 148 GLY I N 1
ATOM 14502 C CA . GLY Q 3 94 ? 232.223 288.731 235.615 1.00 106.68 148 GLY I CA 1
ATOM 14503 C C . GLY Q 3 94 ? 232.572 289.960 236.403 1.00 105.92 148 GLY I C 1
ATOM 14504 O O . GLY Q 3 94 ? 233.440 289.909 237.268 1.00 106.13 148 GLY I O 1
ATOM 14505 N N . THR Q 3 95 ? 231.893 291.060 236.107 1.00 105.27 149 THR I N 1
ATOM 14506 C CA . THR Q 3 95 ? 231.991 292.257 236.929 1.00 105.44 149 THR I CA 1
ATOM 14507 C C . THR Q 3 95 ? 231.124 292.070 238.173 1.00 102.29 149 THR I C 1
ATOM 14508 O O . THR Q 3 95 ? 230.104 291.375 238.129 1.00 100.13 149 THR I O 1
ATOM 14512 N N . ALA Q 3 96 ? 231.547 292.679 239.281 1.00 99.37 150 ALA I N 1
ATOM 14513 C CA . ALA Q 3 96 ? 230.784 292.641 240.527 1.00 97.08 150 ALA I CA 1
ATOM 14514 C C . ALA Q 3 96 ? 229.469 293.373 240.323 1.00 95.79 150 ALA I C 1
ATOM 14515 O O . ALA Q 3 96 ? 229.459 294.529 239.896 1.00 95.69 150 ALA I O 1
ATOM 14517 N N . MET Q 3 97 ? 228.366 292.689 240.614 1.00 95.07 151 MET I N 1
ATOM 14518 C CA . MET Q 3 97 ? 227.034 293.233 240.368 1.00 95.50 151 MET I CA 1
ATOM 14519 C C . MET Q 3 97 ? 226.758 294.456 241.239 1.00 94.29 151 MET I C 1
ATOM 14520 O O . MET Q 3 97 ? 227.234 294.541 242.371 1.00 93.95 151 MET I O 1
ATOM 14525 N N . ASP Q 3 98 ? 226.000 295.402 240.690 1.00 95.38 152 ASP I N 1
ATOM 14526 C CA . ASP Q 3 98 ? 225.717 296.667 241.364 1.00 97.43 152 ASP I CA 1
ATOM 14527 C C . ASP Q 3 98 ? 224.751 296.454 242.530 1.00 96.99 152 ASP I C 1
ATOM 14528 O O . ASP Q 3 98 ? 223.964 295.504 242.530 1.00 97.73 152 ASP I O 1
ATOM 14533 N N . PHE Q 3 99 ? 224.832 297.347 243.517 1.00 96.27 153 PHE I N 1
ATOM 14534 C CA . PHE Q 3 99 ? 223.953 297.346 244.695 1.00 95.54 153 PHE I CA 1
ATOM 14535 C C . PHE Q 3 99 ? 222.469 297.182 244.356 1.00 94.04 153 PHE I C 1
ATOM 14536 O O . PHE Q 3 99 ? 221.745 296.480 245.064 1.00 94.23 153 PHE I O 1
ATOM 14544 N N . GLY Q 3 100 ? 222.030 297.833 243.281 1.00 93.50 154 GLY I N 1
ATOM 14545 C CA . GLY Q 3 100 ? 220.651 297.737 242.811 1.00 94.03 154 GLY I CA 1
ATOM 14546 C C . GLY Q 3 100 ? 220.204 296.353 242.367 1.00 93.25 154 GLY I C 1
ATOM 14547 O O . GLY Q 3 100 ? 219.057 295.971 242.611 1.00 93.52 154 GLY I O 1
ATOM 14548 N N . GLN Q 3 101 ? 221.102 295.601 241.728 1.00 92.70 155 GLN I N 1
ATOM 14549 C CA . GLN Q 3 101 ? 220.759 294.287 241.154 1.00 94.16 155 GLN I CA 1
ATOM 14550 C C . GLN Q 3 101 ? 221.206 293.062 241.982 1.00 90.33 155 GLN I C 1
ATOM 14551 O O . GLN Q 3 101 ? 221.107 291.928 241.505 1.00 89.39 155 GLN I O 1
ATOM 14557 N N . VAL Q 3 102 ? 221.691 293.290 243.204 1.00 87.92 156 VAL I N 1
ATOM 14558 C CA . VAL Q 3 102 ? 221.902 292.219 244.194 1.00 86.09 156 VAL I CA 1
ATOM 14559 C C . VAL Q 3 102 ? 220.836 292.319 245.284 1.00 84.89 156 VAL I C 1
ATOM 14560 O O . VAL Q 3 102 ? 220.119 291.350 245.560 1.00 84.01 156 VAL I O 1
ATOM 14564 N N . PHE Q 3 103 ? 220.752 293.494 245.903 1.00 84.28 157 PHE I N 1
ATOM 14565 C CA . PHE Q 3 103 ? 219.767 293.762 246.944 1.00 84.57 157 PHE I CA 1
ATOM 14566 C C . PHE Q 3 103 ? 218.444 294.181 246.318 1.00 84.33 157 PHE I C 1
ATOM 14567 O O . PHE Q 3 103 ? 218.430 295.063 245.457 1.00 85.31 157 PHE I O 1
ATOM 14575 N N . ASN Q 3 104 ? 217.342 293.562 246.745 1.00 83.95 158 ASN I N 1
ATOM 14576 C CA . ASN Q 3 104 ? 216.005 294.042 246.367 1.00 84.85 158 ASN I CA 1
ATOM 14577 C C . ASN Q 3 104 ? 215.460 294.945 247.465 1.00 83.37 158 ASN I C 1
ATOM 14578 O O . ASN Q 3 104 ? 215.786 294.771 248.641 1.00 82.36 158 ASN I O 1
ATOM 14583 N N . MET Q 3 105 ? 214.631 295.905 247.070 1.00 84.96 159 MET I N 1
ATOM 14584 C CA . MET Q 3 105 ? 214.247 297.006 247.952 1.00 86.30 159 MET I CA 1
ATOM 14585 C C . MET Q 3 105 ? 213.149 297.871 247.341 1.00 87.28 159 MET I C 1
ATOM 14586 O O . MET Q 3 105 ? 213.039 297.971 246.118 1.00 89.52 159 MET I O 1
ATOM 14591 N N . TYR Q 3 106 ? 212.352 298.500 248.202 1.00 88.60 160 TYR I N 1
ATOM 14592 C CA . TYR Q 3 106 ? 211.282 299.393 247.763 1.00 91.35 160 TYR I CA 1
ATOM 14593 C C . TYR Q 3 106 ? 211.846 300.753 247.354 1.00 93.20 160 TYR I C 1
ATOM 14594 O O . TYR Q 3 106 ? 212.494 301.410 248.163 1.00 93.89 160 TYR I O 1
ATOM 14603 N N . ASP Q 3 107 ? 211.586 301.168 246.112 1.00 96.22 161 ASP I N 1
ATOM 14604 C CA . ASP Q 3 107 ? 211.972 302.499 245.605 1.00 100.75 161 ASP I CA 1
ATOM 14605 C C . ASP Q 3 107 ? 213.488 302.770 245.696 1.00 100.74 161 ASP I C 1
ATOM 14606 O O . ASP Q 3 107 ? 213.915 303.886 246.008 1.00 100.16 161 ASP I O 1
ATOM 14611 N N . ASN Q 3 108 ? 214.287 301.736 245.425 1.00 101.61 162 ASN I N 1
ATOM 14612 C CA . ASN Q 3 108 ? 215.755 301.811 245.503 1.00 102.71 162 ASN I CA 1
ATOM 14613 C C . ASN Q 3 108 ? 216.291 302.310 246.856 1.00 101.67 162 ASN I C 1
ATOM 14614 O O . ASN Q 3 108 ? 217.350 302.941 246.918 1.00 102.94 162 ASN I O 1
ATOM 14619 N N . GLU Q 3 109 ? 215.564 302.001 247.930 1.00 100.07 163 GLU I N 1
ATOM 14620 C CA . GLU Q 3 109 ? 215.873 302.502 249.269 1.00 98.00 163 GLU I CA 1
ATOM 14621 C C . GLU Q 3 109 ? 216.817 301.520 249.976 1.00 93.86 163 GLU I C 1
ATOM 14622 O O . GLU Q 3 109 ? 216.428 300.378 250.228 1.00 94.59 163 GLU I O 1
ATOM 14628 N N . PRO Q 3 110 ? 218.052 301.955 250.303 1.00 88.44 164 PRO I N 1
ATOM 14629 C CA . PRO Q 3 110 ? 219.001 301.030 250.935 1.00 86.44 164 PRO I CA 1
ATOM 14630 C C . PRO Q 3 110 ? 218.662 300.597 252.372 1.00 84.08 164 PRO I C 1
ATOM 14631 O O . PRO Q 3 110 ? 219.183 299.579 252.827 1.00 83.86 164 PRO I O 1
ATOM 14635 N N . SER Q 3 111 ? 217.822 301.354 253.078 1.00 81.97 165 SER I N 1
ATOM 14636 C CA . SER Q 3 111 ? 217.384 300.967 254.424 1.00 80.44 165 SER I CA 1
ATOM 14637 C C . SER Q 3 111 ? 216.472 299.732 254.411 1.00 80.07 165 SER I C 1
ATOM 14638 O O . SER Q 3 111 ? 216.456 298.970 255.379 1.00 81.71 165 SER I O 1
ATOM 14641 N N . THR Q 3 112 ? 215.731 299.536 253.317 1.00 79.56 166 THR I N 1
ATOM 14642 C CA . THR Q 3 112 ? 214.882 298.349 253.126 1.00 79.28 166 THR I CA 1
ATOM 14643 C C . THR Q 3 112 ? 215.601 297.195 252.406 1.00 78.84 166 THR I C 1
ATOM 14644 O O . THR Q 3 112 ? 214.955 296.230 251.988 1.00 77.95 166 THR I O 1
ATOM 14648 N N . ALA Q 3 113 ? 216.926 297.275 252.284 1.00 80.01 167 ALA I N 1
ATOM 14649 C CA . ALA Q 3 113 ? 217.680 296.370 251.421 1.00 81.03 167 ALA I CA 1
ATOM 14650 C C . ALA Q 3 113 ? 217.943 295.020 252.073 1.00 81.81 167 ALA I C 1
ATOM 14651 O O . ALA Q 3 113 ? 218.487 294.945 253.177 1.00 83.13 167 ALA I O 1
ATOM 14653 N N . THR Q 3 114 ? 217.530 293.963 251.380 1.00 83.01 168 THR I N 1
ATOM 14654 C CA . THR Q 3 114 ? 217.986 292.602 251.646 1.00 84.67 168 THR I CA 1
ATOM 14655 C C . THR Q 3 114 ? 218.334 291.954 250.313 1.00 83.78 168 THR I C 1
ATOM 14656 O O . THR Q 3 114 ? 217.971 292.469 249.247 1.00 85.07 168 THR I O 1
ATOM 14660 N N . ILE Q 3 115 ? 219.023 290.818 250.386 1.00 83.50 169 ILE I N 1
ATOM 14661 C CA . ILE Q 3 115 ? 219.499 290.109 249.196 1.00 83.90 169 ILE I CA 1
ATOM 14662 C C . ILE Q 3 115 ? 218.292 289.631 248.388 1.00 84.95 169 ILE I C 1
ATOM 14663 O O . ILE Q 3 115 ? 217.303 289.177 248.969 1.00 84.57 169 ILE I O 1
ATOM 14668 N N . LYS Q 3 116 ? 218.373 289.752 247.059 1.00 87.43 170 LYS I N 1
ATOM 14669 C CA . LYS Q 3 116 ? 217.283 289.325 246.165 1.00 88.80 170 LYS I CA 1
ATOM 14670 C C . LYS Q 3 116 ? 216.826 287.897 246.448 1.00 89.72 170 LYS I C 1
ATOM 14671 O O . LYS Q 3 116 ? 217.638 287.017 246.743 1.00 87.71 170 LYS I O 1
ATOM 14677 N N . ASN Q 3 117 ? 215.517 287.692 246.340 1.00 92.60 171 ASN I N 1
ATOM 14678 C CA . ASN Q 3 117 ? 214.890 286.393 246.577 1.00 94.74 171 ASN I CA 1
ATOM 14679 C C . ASN Q 3 117 ? 215.463 285.287 245.682 1.00 94.80 171 ASN I C 1
ATOM 14680 O O . ASN Q 3 117 ? 215.583 284.139 246.112 1.00 93.51 171 ASN I O 1
ATOM 14685 N N . ASP Q 3 118 ? 215.821 285.651 244.450 1.00 98.14 172 ASP I N 1
ATOM 14686 C CA . ASP Q 3 118 ? 216.376 284.708 243.474 1.00 99.95 172 ASP I CA 1
ATOM 14687 C C . ASP Q 3 118 ? 217.777 284.230 243.846 1.00 96.40 172 ASP I C 1
ATOM 14688 O O . ASP Q 3 118 ? 218.006 283.027 243.967 1.00 94.83 172 ASP I O 1
ATOM 14693 N N . LEU Q 3 119 ? 218.692 285.178 244.049 1.00 95.02 173 LEU I N 1
ATOM 14694 C CA . LEU Q 3 119 ? 220.124 284.878 244.238 1.00 94.19 173 LEU I CA 1
ATOM 14695 C C . LEU Q 3 119 ? 220.547 285.012 245.709 1.00 90.85 173 LEU I C 1
ATOM 14696 O O . LEU Q 3 119 ? 221.579 285.600 246.039 1.00 90.07 173 LEU I O 1
ATOM 14701 N N . ARG Q 3 120 ? 219.742 284.412 246.578 1.00 89.25 174 ARG I N 1
ATOM 14702 C CA . ARG Q 3 120 ? 219.952 284.443 248.021 1.00 88.37 174 ARG I CA 1
ATOM 14703 C C . ARG Q 3 120 ? 220.930 283.362 248.471 1.00 86.72 174 ARG I C 1
ATOM 14704 O O . ARG Q 3 120 ? 221.627 283.529 249.469 1.00 85.38 174 ARG I O 1
ATOM 14712 N N . ASP Q 3 121 ? 220.940 282.245 247.749 1.00 89.07 175 ASP I N 1
ATOM 14713 C CA . ASP Q 3 121 ? 221.928 281.184 247.936 1.00 91.86 175 ASP I CA 1
ATOM 14714 C C . ASP Q 3 121 ? 223.350 281.663 247.613 1.00 89.86 175 ASP I C 1
ATOM 14715 O O . ASP Q 3 121 ? 224.313 281.251 248.264 1.00 87.95 175 ASP I O 1
ATOM 14720 N N . ARG Q 3 122 ? 223.464 282.535 246.614 1.00 89.55 176 ARG I N 1
ATOM 14721 C CA . ARG Q 3 122 ? 224.753 283.011 246.125 1.00 89.47 176 ARG I CA 1
ATOM 14722 C C . ARG Q 3 122 ? 225.405 284.026 247.067 1.00 87.12 176 ARG I C 1
ATOM 14723 O O . ARG Q 3 122 ? 226.573 283.873 247.424 1.00 86.60 176 ARG I O 1
ATOM 14731 N N . TYR Q 3 123 ? 224.651 285.054 247.456 1.00 85.54 177 TYR I N 1
ATOM 14732 C CA . TYR Q 3 123 ? 225.163 286.143 248.301 1.00 84.47 177 TYR I CA 1
ATOM 14733 C C . TYR Q 3 123 ? 224.698 286.018 249.748 1.00 84.22 177 TYR I C 1
ATOM 14734 O O . TYR Q 3 123 ? 223.552 285.644 249.996 1.00 84.31 177 TYR I O 1
ATOM 14743 N N . GLN Q 3 124 ? 225.580 286.340 250.698 1.00 84.42 178 GLN I N 1
ATOM 14744 C CA . GLN Q 3 124 ? 225.166 286.498 252.108 1.00 83.17 178 GLN I CA 1
ATOM 14745 C C . GLN Q 3 124 ? 225.739 287.775 252.695 1.00 81.63 178 GLN I C 1
ATOM 14746 O O . GLN Q 3 124 ? 226.856 288.158 252.364 1.00 82.49 178 GLN I O 1
ATOM 14752 N N . VAL Q 3 125 ? 224.978 288.411 253.582 1.00 80.20 179 VAL I N 1
ATOM 14753 C CA . VAL Q 3 125 ? 225.414 289.632 254.256 1.00 80.04 179 VAL I CA 1
ATOM 14754 C C . VAL Q 3 125 ? 226.122 289.212 255.542 1.00 81.45 179 VAL I C 1
ATOM 14755 O O . VAL Q 3 125 ? 225.487 288.652 256.437 1.00 82.39 179 VAL I O 1
ATOM 14759 N N . LEU Q 3 126 ? 227.428 289.471 255.635 1.00 81.94 180 LEU I N 1
ATOM 14760 C CA . LEU Q 3 126 ? 228.196 289.072 256.821 1.00 82.13 180 LEU I CA 1
ATOM 14761 C C . LEU Q 3 126 ? 228.029 290.092 257.937 1.00 81.22 180 LEU I C 1
ATOM 14762 O O . LEU Q 3 126 ? 227.707 289.735 259.070 1.00 81.55 180 LEU I O 1
ATOM 14767 N N . ARG Q 3 127 ? 228.268 291.356 257.603 1.00 81.03 181 ARG I N 1
ATOM 14768 C CA . ARG Q 3 127 ? 228.075 292.472 258.522 1.00 81.36 181 ARG I CA 1
ATOM 14769 C C . ARG Q 3 127 ? 227.369 293.603 257.803 1.00 80.32 181 ARG I C 1
ATOM 14770 O O . ARG Q 3 127 ? 227.584 293.807 256.609 1.00 81.22 181 ARG I O 1
ATOM 14778 N N . LYS Q 3 128 ? 226.520 294.328 258.526 1.00 79.39 182 LYS I N 1
ATOM 14779 C CA . LYS Q 3 128 ? 226.020 295.614 258.055 1.00 79.70 182 LYS I CA 1
ATOM 14780 C C . LYS Q 3 128 ? 226.208 296.636 259.159 1.00 76.63 182 LYS I C 1
ATOM 14781 O O . LYS Q 3 128 ? 226.122 296.295 260.340 1.00 75.86 182 LYS I O 1
ATOM 14787 N N . PHE Q 3 129 ? 226.469 297.882 258.778 1.00 75.69 183 PHE I N 1
ATOM 14788 C CA . PHE Q 3 129 ? 226.570 298.955 259.769 1.00 76.11 183 PHE I CA 1
ATOM 14789 C C . PHE Q 3 129 ? 226.327 300.324 259.160 1.00 77.00 183 PHE I C 1
ATOM 14790 O O . PHE Q 3 129 ? 226.732 300.598 258.033 1.00 78.23 183 PHE I O 1
ATOM 14798 N N . THR Q 3 130 ? 225.661 301.175 259.933 1.00 79.59 184 THR I N 1
ATOM 14799 C CA . THR Q 3 130 ? 225.195 302.472 259.468 1.00 81.72 184 THR I CA 1
ATOM 14800 C C . THR Q 3 130 ? 226.151 303.579 259.897 1.00 81.08 184 THR I C 1
ATOM 14801 O O . THR Q 3 130 ? 227.004 303.368 260.761 1.00 80.61 184 THR I O 1
ATOM 14805 N N . SER Q 3 131 ? 226.010 304.752 259.283 1.00 82.95 185 SER I N 1
ATOM 14806 C CA . SER Q 3 131 ? 226.671 305.967 259.790 1.00 84.73 185 SER I CA 1
ATOM 14807 C C . SER Q 3 131 ? 225.962 307.233 259.312 1.00 85.43 185 SER I C 1
ATOM 14808 O O . SER Q 3 131 ? 225.976 307.537 258.114 1.00 86.62 185 SER I O 1
ATOM 14811 N N . THR Q 3 132 ? 225.367 307.962 260.260 1.00 86.61 186 THR I N 1
ATOM 14812 C CA . THR Q 3 132 ? 224.521 309.129 259.963 1.00 87.25 186 THR I CA 1
ATOM 14813 C C . THR Q 3 132 ? 225.307 310.441 259.976 1.00 86.39 186 THR I C 1
ATOM 14814 O O . THR Q 3 132 ? 226.220 310.626 260.783 1.00 85.07 186 THR I O 1
ATOM 14818 N N . VAL Q 3 133 ? 224.941 311.331 259.056 1.00 88.19 187 VAL I N 1
ATOM 14819 C CA . VAL Q 3 133 ? 225.539 312.660 258.925 1.00 89.83 187 VAL I CA 1
ATOM 14820 C C . VAL Q 3 133 ? 224.407 313.644 258.638 1.00 90.91 187 VAL I C 1
ATOM 14821 O O . VAL Q 3 133 ? 223.496 313.331 257.861 1.00 91.23 187 VAL I O 1
ATOM 14825 N N . THR Q 3 134 ? 224.472 314.824 259.255 1.00 93.11 188 THR I N 1
ATOM 14826 C CA . THR Q 3 134 ? 223.385 315.807 259.174 1.00 95.56 188 THR I CA 1
ATOM 14827 C C . THR Q 3 134 ? 223.880 317.155 258.649 1.00 95.55 188 THR I C 1
ATOM 14828 O O . THR Q 3 134 ? 224.827 317.734 259.191 1.00 96.53 188 THR I O 1
ATOM 14832 N N . GLY Q 3 135 ? 223.227 317.639 257.594 1.00 95.73 189 GLY I N 1
ATOM 14833 C CA . GLY Q 3 135 ? 223.428 318.996 257.100 1.00 96.20 189 GLY I CA 1
ATOM 14834 C C . GLY Q 3 135 ? 222.656 320.012 257.926 1.00 97.32 189 GLY I C 1
ATOM 14835 O O . GLY Q 3 135 ? 221.871 319.652 258.807 1.00 97.97 189 GLY I O 1
ATOM 14836 N N . GLY Q 3 136 ? 222.880 321.286 257.623 1.00 98.51 190 GLY I N 1
ATOM 14837 C CA . GLY Q 3 136 ? 222.271 322.398 258.349 1.00 99.72 190 GLY I CA 1
ATOM 14838 C C . GLY Q 3 136 ? 222.972 323.708 258.036 1.00 100.82 190 GLY I C 1
ATOM 14839 O O . GLY Q 3 136 ? 224.202 323.768 258.013 1.00 101.61 190 GLY I O 1
ATOM 14840 N N . GLN Q 3 137 ? 222.188 324.753 257.783 1.00 101.30 191 GLN I N 1
ATOM 14841 C CA . GLN Q 3 137 ? 222.723 326.074 257.448 1.00 102.69 191 GLN I CA 1
ATOM 14842 C C . GLN Q 3 137 ? 223.593 326.658 258.563 1.00 101.85 191 GLN I C 1
ATOM 14843 O O . GLN Q 3 137 ? 224.761 326.975 258.336 1.00 101.92 191 GLN I O 1
ATOM 14849 N N . TYR Q 3 138 ? 223.019 326.784 259.757 1.00 102.64 192 TYR I N 1
ATOM 14850 C CA . TYR Q 3 138 ? 223.711 327.378 260.906 1.00 104.72 192 TYR I CA 1
ATOM 14851 C C . TYR Q 3 138 ? 224.389 326.358 261.821 1.00 104.68 192 TYR I C 1
ATOM 14852 O O . TYR Q 3 138 ? 225.395 326.679 262.454 1.00 105.64 192 TYR I O 1
ATOM 14861 N N . ALA Q 3 139 ? 223.828 325.152 261.911 1.00 104.38 193 ALA I N 1
ATOM 14862 C CA . ALA Q 3 139 ? 224.337 324.111 262.808 1.00 103.61 193 ALA I CA 1
ATOM 14863 C C . ALA Q 3 139 ? 224.304 322.751 262.119 1.00 101.32 193 ALA I C 1
ATOM 14864 O O . ALA Q 3 139 ? 223.256 322.106 262.054 1.00 100.55 193 ALA I O 1
ATOM 14866 N N . SER Q 3 140 ? 225.461 322.331 261.609 1.00 101.55 194 SER I N 1
ATOM 14867 C CA . SER Q 3 140 ? 225.602 321.076 260.875 1.00 102.41 194 SER I CA 1
ATOM 14868 C C . SER Q 3 140 ? 226.430 320.064 261.655 1.00 100.82 194 SER I C 1
ATOM 14869 O O . SER Q 3 140 ? 227.290 320.444 262.452 1.00 100.96 194 SER I O 1
ATOM 14872 N N . LYS Q 3 141 ? 226.156 318.780 261.424 1.00 101.22 195 LYS I N 1
ATOM 14873 C CA . LYS Q 3 141 ? 227.066 317.701 261.809 1.00 102.48 195 LYS I CA 1
ATOM 14874 C C . LYS Q 3 141 ? 227.747 317.242 260.522 1.00 101.03 195 LYS I C 1
ATOM 14875 O O . LYS Q 3 141 ? 227.358 316.246 259.915 1.00 98.31 195 LYS I O 1
ATOM 14881 N N . GLU Q 3 142 ? 228.754 318.013 260.118 1.00 101.92 196 GLU I N 1
ATOM 14882 C CA . GLU Q 3 142 ? 229.460 317.854 258.839 1.00 102.29 196 GLU I CA 1
ATOM 14883 C C . GLU Q 3 142 ? 229.965 316.439 258.568 1.00 96.90 196 GLU I C 1
ATOM 14884 O O . GLU Q 3 142 ? 229.849 315.949 257.442 1.00 97.04 196 GLU I O 1
ATOM 14890 N N . GLN Q 3 143 ? 230.525 315.801 259.594 1.00 91.65 197 GLN I N 1
ATOM 14891 C CA . GLN Q 3 143 ? 231.246 314.542 259.428 1.00 87.86 197 GLN I CA 1
ATOM 14892 C C . GLN Q 3 143 ? 230.939 313.519 260.510 1.00 85.18 197 GLN I C 1
ATOM 14893 O O . GLN Q 3 143 ? 230.362 313.841 261.551 1.00 85.18 197 GLN I O 1
ATOM 14899 N N . ALA Q 3 144 ? 231.351 312.284 260.239 1.00 83.10 198 ALA I N 1
ATOM 14900 C CA . ALA Q 3 144 ? 231.140 311.156 261.140 1.00 81.48 198 ALA I CA 1
ATOM 14901 C C . ALA Q 3 144 ? 232.267 310.145 260.971 1.00 80.78 198 ALA I C 1
ATOM 14902 O O . ALA Q 3 144 ? 232.575 309.737 259.845 1.00 81.98 198 ALA I O 1
ATOM 14904 N N . LEU Q 3 145 ? 232.873 309.746 262.087 1.00 80.03 199 LEU I N 1
ATOM 14905 C CA . LEU Q 3 145 ? 233.993 308.803 262.068 1.00 79.24 199 LEU I CA 1
ATOM 14906 C C . LEU Q 3 145 ? 233.491 307.374 261.960 1.00 77.02 199 LEU I C 1
ATOM 14907 O O . LEU Q 3 145 ? 232.475 307.018 262.556 1.00 76.29 199 LEU I O 1
ATOM 14912 N N . VAL Q 3 146 ? 234.222 306.571 261.192 1.00 77.88 200 VAL I N 1
ATOM 14913 C CA . VAL Q 3 146 ? 233.957 305.148 261.038 1.00 78.62 200 VAL I CA 1
ATOM 14914 C C . VAL Q 3 146 ? 235.189 304.406 261.532 1.00 80.08 200 VAL I C 1
ATOM 14915 O O . VAL Q 3 146 ? 236.304 304.685 261.087 1.00 80.10 200 VAL I O 1
ATOM 14919 N N . LYS Q 3 147 ? 234.977 303.485 262.469 1.00 82.92 201 LYS I N 1
ATOM 14920 C CA . LYS Q 3 147 ? 236.032 302.615 262.978 1.00 85.80 201 LYS I CA 1
ATOM 14921 C C . LYS Q 3 147 ? 235.396 301.272 263.311 1.00 82.63 201 LYS I C 1
ATOM 14922 O O . LYS Q 3 147 ? 234.638 301.159 264.276 1.00 82.30 201 LYS I O 1
ATOM 14928 N N . LYS Q 3 148 ? 235.697 300.265 262.497 1.00 81.70 202 LYS I N 1
ATOM 14929 C CA . LYS Q 3 148 ? 234.976 299.000 262.539 1.00 81.06 202 LYS I CA 1
ATOM 14930 C C . LYS Q 3 148 ? 235.885 297.826 262.175 1.00 78.39 202 LYS I C 1
ATOM 14931 O O . LYS Q 3 148 ? 236.241 297.636 261.004 1.00 79.46 202 LYS I O 1
ATOM 14937 N N . PHE Q 3 149 ? 236.275 297.068 263.199 1.00 77.11 203 PHE I N 1
ATOM 14938 C CA . PHE Q 3 149 ? 237.037 295.835 263.039 1.00 77.43 203 PHE I CA 1
ATOM 14939 C C . PHE Q 3 149 ? 236.066 294.672 263.115 1.00 76.92 203 PHE I C 1
ATOM 14940 O O . PHE Q 3 149 ? 235.204 294.638 263.994 1.00 77.64 203 PHE I O 1
ATOM 14948 N N . MET Q 3 150 ? 236.215 293.718 262.201 1.00 78.92 204 MET I N 1
ATOM 14949 C CA . MET Q 3 150 ? 235.281 292.601 262.087 1.00 81.45 204 MET I CA 1
ATOM 14950 C C . MET Q 3 150 ? 236.021 291.332 261.674 1.00 81.68 204 MET I C 1
ATOM 14951 O O . MET Q 3 150 ? 236.661 291.285 260.613 1.00 81.01 204 MET I O 1
ATOM 14956 N N . LYS Q 3 151 ? 235.935 290.323 262.542 1.00 85.42 205 LYS I N 1
ATOM 14957 C CA . LYS Q 3 151 ? 236.618 289.048 262.365 1.00 89.58 205 LYS I CA 1
ATOM 14958 C C . LYS Q 3 151 ? 235.727 288.118 261.565 1.00 88.32 205 LYS I C 1
ATOM 14959 O O . LYS Q 3 151 ? 234.660 287.722 262.034 1.00 87.70 205 LYS I O 1
ATOM 14965 N N . ILE Q 3 152 ? 236.165 287.787 260.353 1.00 90.11 206 ILE I N 1
ATOM 14966 C CA . ILE Q 3 152 ? 235.431 286.887 259.468 1.00 90.93 206 ILE I CA 1
ATOM 14967 C C . ILE Q 3 152 ? 236.416 285.911 258.842 1.00 92.66 206 ILE I C 1
ATOM 14968 O O . ILE Q 3 152 ? 237.366 286.329 258.189 1.00 95.25 206 ILE I O 1
ATOM 14973 N N . ASN Q 3 153 ? 236.211 284.616 259.061 1.00 90.93 207 ASN I N 1
ATOM 14974 C CA . ASN Q 3 153 ? 237.086 283.605 258.473 1.00 90.55 207 ASN I CA 1
ATOM 14975 C C . ASN Q 3 153 ? 236.598 283.244 257.074 1.00 88.62 207 ASN I C 1
ATOM 14976 O O . ASN Q 3 153 ? 235.818 282.306 256.898 1.00 89.01 207 ASN I O 1
ATOM 14981 N N . ASN Q 3 154 ? 237.070 284.008 256.090 1.00 86.91 208 ASN I N 1
ATOM 14982 C CA . ASN Q 3 154 ? 236.592 283.910 254.715 1.00 85.78 208 ASN I CA 1
ATOM 14983 C C . ASN Q 3 154 ? 237.681 283.367 253.787 1.00 87.09 208 ASN I C 1
ATOM 14984 O O . ASN Q 3 154 ? 238.660 284.062 253.498 1.00 88.79 208 ASN I O 1
ATOM 14989 N N . TYR Q 3 155 ? 237.500 282.126 253.327 1.00 86.90 209 TYR I N 1
ATOM 14990 C CA . TYR Q 3 155 ? 238.472 281.439 252.465 1.00 88.44 209 TYR I CA 1
ATOM 14991 C C . TYR Q 3 155 ? 238.161 281.698 251.005 1.00 87.10 209 TYR I C 1
ATOM 14992 O O . TYR Q 3 155 ? 237.215 281.112 250.476 1.00 85.73 209 TYR I O 1
ATOM 15001 N N . VAL Q 3 156 ? 238.944 282.545 250.337 1.00 85.83 210 VAL I N 1
ATOM 15002 C CA . VAL Q 3 156 ? 238.673 282.795 248.918 1.00 85.66 210 VAL I CA 1
ATOM 15003 C C . VAL Q 3 156 ? 239.530 281.859 248.077 1.00 84.39 210 VAL I C 1
ATOM 15004 O O . VAL Q 3 156 ? 240.678 281.581 248.426 1.00 84.77 210 VAL I O 1
ATOM 15008 N N . VAL Q 3 157 ? 238.947 281.355 246.995 1.00 84.50 211 VAL I N 1
ATOM 15009 C CA . VAL Q 3 157 ? 239.679 280.611 245.985 1.00 85.85 211 VAL I CA 1
ATOM 15010 C C . VAL Q 3 157 ? 239.785 281.515 244.772 1.00 87.55 211 VAL I C 1
ATOM 15011 O O . VAL Q 3 157 ? 238.832 282.225 244.432 1.00 87.23 211 VAL I O 1
ATOM 15015 N N . TYR Q 3 158 ? 240.938 281.477 244.117 1.00 89.51 212 TYR I N 1
ATOM 15016 C CA . TYR Q 3 158 ? 241.173 282.303 242.948 1.00 91.58 212 TYR I CA 1
ATOM 15017 C C . TYR Q 3 158 ? 241.147 281.475 241.675 1.00 93.63 212 TYR I C 1
ATOM 15018 O O . TYR Q 3 158 ? 241.144 280.240 241.701 1.00 90.28 212 TYR I O 1
ATOM 15027 N N . ASN Q 3 159 ? 241.125 282.198 240.560 1.00 99.04 213 ASN I N 1
ATOM 15028 C CA . ASN Q 3 159 ? 241.357 281.639 239.242 1.00 100.55 213 ASN I CA 1
ATOM 15029 C C . ASN Q 3 159 ? 242.782 281.154 239.255 1.00 100.73 213 ASN I C 1
ATOM 15030 O O . ASN Q 3 159 ? 243.582 281.569 240.102 1.00 101.68 213 ASN I O 1
ATOM 15035 N N . HIS Q 3 160 ? 243.105 280.254 238.344 1.00 102.84 214 HIS I N 1
ATOM 15036 C CA . HIS Q 3 160 ? 244.496 279.953 238.107 1.00 105.30 214 HIS I CA 1
ATOM 15037 C C . HIS Q 3 160 ? 245.228 281.300 237.929 1.00 106.50 214 HIS I C 1
ATOM 15038 O O . HIS Q 3 160 ? 246.136 281.593 238.706 1.00 105.49 214 HIS I O 1
ATOM 15045 N N . GLN Q 3 161 ? 244.771 282.138 236.989 1.00 112.81 215 GLN I N 1
ATOM 15046 C CA . GLN Q 3 161 ? 245.442 283.417 236.634 1.00 117.87 215 GLN I CA 1
ATOM 15047 C C . GLN Q 3 161 ? 245.884 284.321 237.774 1.00 109.79 215 GLN I C 1
ATOM 15048 O O . GLN Q 3 161 ? 245.234 284.394 238.819 1.00 104.61 215 GLN I O 1
ATOM 15054 N N . GLU Q 3 162 ? 246.982 285.035 237.523 1.00 109.79 216 GLU I N 1
ATOM 15055 C CA . GLU Q 3 162 ? 247.479 286.060 238.427 1.00 109.38 216 GLU I CA 1
ATOM 15056 C C . GLU Q 3 162 ? 246.871 287.384 237.977 1.00 108.30 216 GLU I C 1
ATOM 15057 O O . GLU Q 3 162 ? 247.028 287.804 236.827 1.00 110.06 216 GLU I O 1
ATOM 15063 N N . ALA Q 3 163 ? 246.123 287.995 238.884 1.00 104.87 217 ALA I N 1
ATOM 15064 C CA . ALA Q 3 163 ? 245.671 289.375 238.750 1.00 103.42 217 ALA I CA 1
ATOM 15065 C C . ALA Q 3 163 ? 244.852 289.703 239.986 1.00 103.05 217 ALA I C 1
ATOM 15066 O O . ALA Q 3 163 ? 244.208 288.820 240.562 1.00 101.73 217 ALA I O 1
ATOM 15068 N N . ALA Q 3 164 ? 244.867 290.971 240.383 1.00 103.91 218 ALA I N 1
ATOM 15069 C CA . ALA Q 3 164 ? 244.116 291.436 241.550 1.00 103.41 218 ALA I CA 1
ATOM 15070 C C . ALA Q 3 164 ? 242.723 291.912 241.125 1.00 102.22 218 ALA I C 1
ATOM 15071 O O . ALA Q 3 164 ? 242.288 293.006 241.497 1.00 102.78 218 ALA I O 1
ATOM 15073 N N . LYS Q 3 165 ? 242.025 291.071 240.361 1.00 101.81 219 LYS I N 1
ATOM 15074 C CA . LYS Q 3 165 ? 240.750 291.422 239.744 1.00 101.41 219 LYS I CA 1
ATOM 15075 C C . LYS Q 3 165 ? 239.647 290.545 240.303 1.00 95.20 219 LYS I C 1
ATOM 15076 O O . LYS Q 3 165 ? 239.899 289.438 240.781 1.00 92.66 219 LYS I O 1
ATOM 15082 N N . TYR Q 3 166 ? 238.422 291.053 240.224 1.00 92.44 220 TYR I N 1
ATOM 15083 C CA . TYR Q 3 166 ? 237.248 290.340 240.718 1.00 90.06 220 TYR I CA 1
ATOM 15084 C C . TYR Q 3 166 ? 236.875 289.134 239.846 1.00 89.96 220 TYR I C 1
ATOM 15085 O O . TYR Q 3 166 ? 236.444 288.101 240.366 1.00 86.70 220 TYR I O 1
ATOM 15094 N N . ASP Q 3 167 ? 237.044 289.280 238.530 1.00 92.85 221 ASP I N 1
ATOM 15095 C CA . ASP Q 3 167 ? 236.776 288.207 237.555 1.00 93.82 221 ASP I CA 1
ATOM 15096 C C . ASP Q 3 167 ? 237.483 286.903 237.901 1.00 90.19 221 ASP I C 1
ATOM 15097 O O . ASP Q 3 167 ? 236.950 285.821 237.651 1.00 88.84 221 ASP I O 1
ATOM 15102 N N . ASN Q 3 168 ? 238.686 287.018 238.461 1.00 88.52 222 ASN I N 1
ATOM 15103 C CA . ASN Q 3 168 ? 239.483 285.856 238.821 1.00 88.35 222 ASN I CA 1
ATOM 15104 C C . ASN Q 3 168 ? 238.871 285.008 239.953 1.00 86.34 222 ASN I C 1
ATOM 15105 O O . ASN Q 3 168 ? 238.923 283.787 239.882 1.00 86.37 222 ASN I O 1
ATOM 15110 N N . HIS Q 3 169 ? 238.282 285.624 240.979 1.00 85.10 223 HIS I N 1
ATOM 15111 C CA . HIS Q 3 169 ? 237.806 284.846 242.146 1.00 84.67 223 HIS I CA 1
ATOM 15112 C C . HIS Q 3 169 ? 236.890 283.698 241.726 1.00 81.49 223 HIS I C 1
ATOM 15113 O O . HIS Q 3 169 ? 235.904 283.914 241.026 1.00 81.18 223 HIS I O 1
ATOM 15120 N N . THR Q 3 170 ? 237.247 282.483 242.136 1.00 81.53 224 THR I N 1
ATOM 15121 C CA . THR Q 3 170 ? 236.449 281.287 241.865 1.00 81.36 224 THR I CA 1
ATOM 15122 C C . THR Q 3 170 ? 235.303 281.155 242.861 1.00 81.90 224 THR I C 1
ATOM 15123 O O . THR Q 3 170 ? 234.198 280.772 242.472 1.00 80.25 224 THR I O 1
ATOM 15127 N N . GLU Q 3 171 ? 235.573 281.440 244.139 1.00 85.89 225 GLU I N 1
ATOM 15128 C CA . GLU Q 3 171 ? 234.533 281.407 245.177 1.00 88.10 225 GLU I CA 1
ATOM 15129 C C . GLU Q 3 171 ? 234.834 282.212 246.448 1.00 85.74 225 GLU I C 1
ATOM 15130 O O . GLU Q 3 171 ? 235.985 282.543 246.735 1.00 86.01 225 GLU I O 1
ATOM 15136 N N . ASN Q 3 172 ? 233.761 282.511 247.187 1.00 84.13 226 ASN I N 1
ATOM 15137 C CA . ASN Q 3 172 ? 233.788 283.321 248.421 1.00 81.84 226 ASN I CA 1
ATOM 15138 C C . ASN Q 3 172 ? 234.407 284.716 248.286 1.00 79.33 226 ASN I C 1
ATOM 15139 O O . ASN Q 3 172 ? 235.114 285.175 249.181 1.00 80.15 226 ASN I O 1
ATOM 15144 N N . ALA Q 3 173 ? 234.118 285.404 247.186 1.00 78.62 227 ALA I N 1
ATOM 15145 C CA . ALA Q 3 173 ? 234.647 286.756 246.985 1.00 78.38 227 ALA I CA 1
ATOM 15146 C C . ALA Q 3 173 ? 233.970 287.733 247.949 1.00 77.64 227 ALA I C 1
ATOM 15147 O O . ALA Q 3 173 ? 232.775 287.597 248.243 1.00 77.18 227 ALA I O 1
ATOM 15149 N N . LEU Q 3 174 ? 234.747 288.699 248.442 1.00 79.29 228 LEU I N 1
ATOM 15150 C CA . LEU Q 3 174 ? 234.267 289.697 249.404 1.00 80.64 228 LEU I CA 1
ATOM 15151 C C . LEU Q 3 174 ? 234.019 291.037 248.737 1.00 82.68 228 LEU I C 1
ATOM 15152 O O . LEU Q 3 174 ? 234.947 291.636 248.181 1.00 84.56 228 LEU I O 1
ATOM 15157 N N . LEU Q 3 175 ? 232.777 291.512 248.827 1.00 83.08 229 LEU I N 1
ATOM 15158 C CA . LEU Q 3 175 ? 232.387 292.813 248.301 1.00 84.20 229 LEU I CA 1
ATOM 15159 C C . LEU Q 3 175 ? 231.944 293.704 249.452 1.00 82.28 229 LEU I C 1
ATOM 15160 O O . LEU Q 3 175 ? 231.227 293.254 250.347 1.00 81.95 229 LEU I O 1
ATOM 15165 N N . LEU Q 3 176 ? 232.390 294.960 249.427 1.00 83.03 230 LEU I N 1
ATOM 15166 C CA . LEU Q 3 176 ? 231.880 296.000 250.312 1.00 82.23 230 LEU I CA 1
ATOM 15167 C C . LEU Q 3 176 ? 230.919 296.848 249.490 1.00 79.95 230 LEU I C 1
ATOM 15168 O O . LEU Q 3 176 ? 231.313 297.431 248.459 1.00 81.45 230 LEU I O 1
ATOM 15173 N N . TYR Q 3 177 ? 229.667 296.881 249.949 1.00 77.88 231 TYR I N 1
ATOM 15174 C CA . TYR Q 3 177 ? 228.576 297.617 249.319 1.00 77.30 231 TYR I CA 1
ATOM 15175 C C . TYR Q 3 177 ? 228.203 298.807 250.193 1.00 76.67 231 TYR I C 1
ATOM 15176 O O . TYR Q 3 177 ? 227.979 298.651 251.400 1.00 76.87 231 TYR I O 1
ATOM 15185 N N . MET Q 3 178 ? 228.132 299.985 249.575 1.00 77.53 232 MET I N 1
ATOM 15186 C CA . MET Q 3 178 ? 227.821 301.228 250.276 1.00 79.20 232 MET I CA 1
ATOM 15187 C C . MET Q 3 178 ? 226.659 301.928 249.598 1.00 77.57 232 MET I C 1
ATOM 15188 O O . MET Q 3 178 ? 226.487 301.812 248.386 1.00 77.81 232 MET I O 1
ATOM 15193 N N . ALA Q 3 179 ? 225.871 302.657 250.384 1.00 76.11 233 ALA I N 1
ATOM 15194 C CA . ALA Q 3 179 ? 224.689 303.348 249.869 1.00 75.63 233 ALA I CA 1
ATOM 15195 C C . ALA Q 3 179 ? 224.199 304.414 250.841 1.00 75.47 233 ALA I C 1
ATOM 15196 O O . ALA Q 3 179 ? 224.141 304.175 252.046 1.00 75.41 233 ALA I O 1
ATOM 15198 N N . CYS Q 3 180 ? 223.840 305.580 250.303 1.00 78.49 234 CYS I N 1
ATOM 15199 C CA . CYS Q 3 180 ? 223.341 306.702 251.103 1.00 81.75 234 CYS I CA 1
ATOM 15200 C C . CYS Q 3 180 ? 221.818 306.642 251.180 1.00 82.88 234 CYS I C 1
ATOM 15201 O O . CYS Q 3 180 ? 221.162 306.411 250.163 1.00 83.65 234 CYS I O 1
ATOM 15204 N N . THR Q 3 181 ? 221.256 306.854 252.373 1.00 85.15 235 THR I N 1
ATOM 15205 C CA . THR Q 3 181 ? 219.790 306.777 252.549 1.00 86.87 235 THR I CA 1
ATOM 15206 C C . THR Q 3 181 ? 219.004 307.921 251.896 1.00 88.44 235 THR I C 1
ATOM 15207 O O . THR Q 3 181 ? 217.895 307.698 251.406 1.00 89.18 235 THR I O 1
ATOM 15211 N N . HIS Q 3 182 ? 219.563 309.131 251.898 1.00 90.22 236 HIS I N 1
ATOM 15212 C CA . HIS Q 3 182 ? 218.910 310.284 251.265 1.00 92.13 236 HIS I CA 1
ATOM 15213 C C . HIS Q 3 182 ? 219.092 310.232 249.751 1.00 92.02 236 HIS I C 1
ATOM 15214 O O . HIS Q 3 182 ? 220.177 309.918 249.257 1.00 91.41 236 HIS I O 1
ATOM 15221 N N . ALA Q 3 183 ? 218.020 310.554 249.030 1.00 93.05 237 ALA I N 1
ATOM 15222 C CA . ALA Q 3 183 ? 217.955 310.357 247.582 1.00 93.18 237 ALA I CA 1
ATOM 15223 C C . ALA Q 3 183 ? 218.708 311.422 246.795 1.00 92.70 237 ALA I C 1
ATOM 15224 O O . ALA Q 3 183 ? 219.477 311.097 245.888 1.00 91.19 237 ALA I O 1
ATOM 15226 N N . SER Q 3 184 ? 218.484 312.686 247.147 1.00 93.69 238 SER I N 1
ATOM 15227 C CA . SER Q 3 184 ? 218.985 313.809 246.357 1.00 95.61 238 SER I CA 1
ATOM 15228 C C . SER Q 3 184 ? 220.512 313.952 246.430 1.00 95.50 238 SER I C 1
ATOM 15229 O O . SER Q 3 184 ? 221.213 313.548 245.499 1.00 95.19 238 SER I O 1
ATOM 15232 N N . ASN Q 3 185 ? 221.021 314.493 247.537 1.00 95.28 239 ASN I N 1
ATOM 15233 C CA . ASN Q 3 185 ? 222.435 314.896 247.623 1.00 94.37 239 ASN I CA 1
ATOM 15234 C C . ASN Q 3 185 ? 223.368 313.758 248.066 1.00 92.49 239 ASN I C 1
ATOM 15235 O O . ASN Q 3 185 ? 222.936 312.853 248.784 1.00 90.31 239 ASN I O 1
ATOM 15240 N N . PRO Q 3 186 ? 224.650 313.803 247.636 1.00 92.98 240 PRO I N 1
ATOM 15241 C CA . PRO Q 3 186 ? 225.594 312.729 247.918 1.00 93.22 240 PRO I CA 1
ATOM 15242 C C . PRO Q 3 186 ? 226.401 312.956 249.197 1.00 93.09 240 PRO I C 1
ATOM 15243 O O . PRO Q 3 186 ? 226.228 313.973 249.877 1.00 92.17 240 PRO I O 1
ATOM 15247 N N . VAL Q 3 187 ? 227.271 311.996 249.505 1.00 93.08 241 VAL I N 1
ATOM 15248 C CA . VAL Q 3 187 ? 228.180 312.072 250.652 1.00 93.79 241 VAL I CA 1
ATOM 15249 C C . VAL Q 3 187 ? 229.532 311.485 250.255 1.00 92.68 241 VAL I C 1
ATOM 15250 O O . VAL Q 3 187 ? 229.588 310.539 249.462 1.00 92.21 241 VAL I O 1
ATOM 15254 N N . TYR Q 3 188 ? 230.613 312.044 250.805 1.00 92.32 242 TYR I N 1
ATOM 15255 C CA . TYR Q 3 188 ? 231.953 311.478 250.618 1.00 91.67 242 TYR I CA 1
ATOM 15256 C C . TYR Q 3 188 ? 232.283 310.536 251.767 1.00 89.08 242 TYR I C 1
ATOM 15257 O O . TYR Q 3 188 ? 231.825 310.741 252.893 1.00 88.87 242 TYR I O 1
ATOM 15266 N N . ALA Q 3 189 ? 233.082 309.510 251.473 1.00 87.22 243 ALA I N 1
ATOM 15267 C CA . ALA Q 3 189 ? 233.592 308.587 252.489 1.00 84.73 243 ALA I CA 1
ATOM 15268 C C . ALA Q 3 189 ? 235.079 308.317 252.263 1.00 82.44 243 ALA I C 1
ATOM 15269 O O . ALA Q 3 189 ? 235.442 307.506 251.402 1.00 82.02 243 ALA I O 1
ATOM 15271 N N . THR Q 3 190 ? 235.933 309.020 253.013 1.00 81.67 244 THR I N 1
ATOM 15272 C CA . THR Q 3 190 ? 237.378 308.765 252.991 1.00 80.08 244 THR I CA 1
ATOM 15273 C C . THR Q 3 190 ? 237.625 307.559 253.868 1.00 78.39 244 THR I C 1
ATOM 15274 O O . THR Q 3 190 ? 237.462 307.643 255.086 1.00 78.29 244 THR I O 1
ATOM 15278 N N . LEU Q 3 191 ? 237.999 306.441 253.249 1.00 78.17 245 LEU I N 1
ATOM 15279 C CA . LEU Q 3 191 ? 238.122 305.174 253.958 1.00 77.54 245 LEU I CA 1
ATOM 15280 C C . LEU Q 3 191 ? 239.403 304.432 253.629 1.00 76.15 245 LEU I C 1
ATOM 15281 O O . LEU Q 3 191 ? 239.827 304.360 252.462 1.00 77.73 245 LEU I O 1
ATOM 15286 N N . LYS Q 3 192 ? 240.018 303.920 254.692 1.00 75.71 246 LYS I N 1
ATOM 15287 C CA . LYS Q 3 192 ? 240.975 302.838 254.619 1.00 76.60 246 LYS I CA 1
ATOM 15288 C C . LYS Q 3 192 ? 240.199 301.570 254.950 1.00 75.79 246 LYS I C 1
ATOM 15289 O O . LYS Q 3 192 ? 239.678 301.413 256.073 1.00 76.30 246 LYS I O 1
ATOM 15295 N N . ILE Q 3 193 ? 240.087 300.699 253.950 1.00 76.58 247 ILE I N 1
ATOM 15296 C CA . ILE Q 3 193 ? 239.588 299.346 254.133 1.00 78.12 247 ILE I CA 1
ATOM 15297 C C . ILE Q 3 193 ? 240.830 298.476 254.164 1.00 75.47 247 ILE I C 1
ATOM 15298 O O . ILE Q 3 193 ? 241.526 298.358 253.155 1.00 75.18 247 ILE I O 1
ATOM 15303 N N . ARG Q 3 194 ? 241.128 297.907 255.327 1.00 75.82 248 ARG I N 1
ATOM 15304 C CA . ARG Q 3 194 ? 242.264 297.005 255.471 1.00 75.55 248 ARG I CA 1
ATOM 15305 C C . ARG Q 3 194 ? 241.754 295.582 255.641 1.00 74.41 248 ARG I C 1
ATOM 15306 O O . ARG Q 3 194 ? 240.693 295.369 256.229 1.00 73.93 248 ARG I O 1
ATOM 15314 N N . ILE Q 3 195 ? 242.501 294.617 255.110 1.00 74.10 249 ILE I N 1
ATOM 15315 C CA . ILE Q 3 195 ? 242.123 293.207 255.204 1.00 74.81 249 ILE I CA 1
ATOM 15316 C C . ILE Q 3 195 ? 243.331 292.366 255.612 1.00 72.54 249 ILE I C 1
ATOM 15317 O O . ILE Q 3 195 ? 244.443 292.558 255.084 1.00 72.30 249 ILE I O 1
ATOM 15322 N N . TYR Q 3 196 ? 243.096 291.454 256.561 1.00 71.59 250 TYR I N 1
ATOM 15323 C CA . TYR Q 3 196 ? 244.156 290.651 257.177 1.00 71.06 250 TYR I CA 1
ATOM 15324 C C . TYR Q 3 196 ? 243.990 289.189 256.793 1.00 71.63 250 TYR I C 1
ATOM 15325 O O . TYR Q 3 196 ? 243.026 288.543 257.222 1.00 71.95 250 TYR I O 1
ATOM 15334 N N . PHE Q 3 197 ? 244.925 288.667 255.995 1.00 71.86 251 PHE I N 1
ATOM 15335 C CA . PHE Q 3 197 ? 244.782 287.313 255.451 1.00 71.97 251 PHE I CA 1
ATOM 15336 C C . PHE Q 3 197 ? 246.014 286.427 255.615 1.00 72.15 251 PHE I C 1
ATOM 15337 O O . PHE Q 3 197 ? 247.135 286.914 255.785 1.00 72.04 251 PHE I O 1
ATOM 15345 N N . TYR Q 3 198 ? 245.764 285.120 255.547 1.00 74.01 252 TYR I N 1
ATOM 15346 C CA . TYR Q 3 198 ? 246.780 284.081 255.663 1.00 76.74 252 TYR I CA 1
ATOM 15347 C C . TYR Q 3 198 ? 246.653 283.125 254.488 1.00 78.13 252 TYR I C 1
ATOM 15348 O O . TYR Q 3 198 ? 245.538 282.762 254.094 1.00 77.89 252 TYR I O 1
ATOM 15357 N N . ASP Q 3 199 ? 247.795 282.693 253.960 1.00 82.06 253 ASP I N 1
ATOM 15358 C CA . ASP Q 3 199 ? 247.837 281.789 252.810 1.00 85.48 253 ASP I CA 1
ATOM 15359 C C . ASP Q 3 199 ? 247.577 280.347 253.241 1.00 85.25 253 ASP I C 1
ATOM 15360 O O . ASP Q 3 199 ? 248.013 279.923 254.314 1.00 86.49 253 ASP I O 1
ATOM 15365 N N . SER Q 3 200 ? 246.871 279.603 252.391 1.00 87.11 254 SER I N 1
ATOM 15366 C CA . SER Q 3 200 ? 246.456 278.233 252.695 1.00 88.54 254 SER I CA 1
ATOM 15367 C C . SER Q 3 200 ? 247.630 277.253 252.623 1.00 92.42 254 SER I C 1
ATOM 15368 O O . SER Q 3 200 ? 248.542 277.421 251.811 1.00 93.18 254 SER I O 1
ATOM 15371 N N . VAL Q 3 201 ? 247.587 276.227 253.472 1.00 98.69 255 VAL I N 1
ATOM 15372 C CA . VAL Q 3 201 ? 248.643 275.204 253.533 1.00 103.98 255 VAL I CA 1
ATOM 15373 C C . VAL Q 3 201 ? 248.551 274.243 252.340 1.00 108.94 255 VAL I C 1
ATOM 15374 O O . VAL Q 3 201 ? 249.557 273.663 251.927 1.00 110.39 255 VAL I O 1
ATOM 15378 N N . GLN Q 3 202 ? 247.347 274.093 251.786 1.00 115.34 256 GLN I N 1
ATOM 15379 C CA . GLN Q 3 202 ? 247.113 273.249 250.608 1.00 120.96 256 GLN I CA 1
ATOM 15380 C C . GLN Q 3 202 ? 247.835 273.766 249.359 1.00 127.60 256 GLN I C 1
ATOM 15381 O O . GLN Q 3 202 ? 248.448 274.838 249.381 1.00 130.16 256 GLN I O 1
ATOM 15387 N N . ASN Q 3 203 ? 247.756 272.981 248.282 1.00 134.25 257 ASN I N 1
ATOM 15388 C CA . ASN Q 3 203 ? 248.297 273.330 246.957 1.00 138.58 257 ASN I CA 1
ATOM 15389 C C . ASN Q 3 203 ? 249.826 273.340 246.941 1.00 137.12 257 ASN I C 1
ATOM 15390 O O . ASN Q 3 203 ? 250.457 272.433 246.389 1.00 136.15 257 ASN I O 1
ATOM 15534 N N . ASN S 4 1 ? 223.075 272.309 245.479 1.00 142.32 40 ASN H N 1
ATOM 15535 C CA . ASN S 4 1 ? 222.433 271.218 246.286 1.00 142.00 40 ASN H CA 1
ATOM 15536 C C . ASN S 4 1 ? 221.177 271.696 246.998 1.00 139.49 40 ASN H C 1
ATOM 15537 O O . ASN S 4 1 ? 220.144 271.025 246.974 1.00 136.97 40 ASN H O 1
ATOM 15542 N N . ARG S 4 2 ? 221.295 272.850 247.650 1.00 142.13 41 ARG H N 1
ATOM 15543 C CA . ARG S 4 2 ? 220.163 273.541 248.268 1.00 145.67 41 ARG H CA 1
ATOM 15544 C C . ARG S 4 2 ? 219.098 273.846 247.224 1.00 143.96 41 ARG H C 1
ATOM 15545 O O . ARG S 4 2 ? 217.939 273.453 247.373 1.00 141.80 41 ARG H O 1
ATOM 15553 N N . ARG S 4 3 ? 219.512 274.538 246.166 1.00 142.49 42 ARG H N 1
ATOM 15554 C CA . ARG S 4 3 ? 218.590 274.969 245.128 1.00 139.29 42 ARG H CA 1
ATOM 15555 C C . ARG S 4 3 ? 218.080 273.808 244.260 1.00 132.12 42 ARG H C 1
ATOM 15556 O O . ARG S 4 3 ? 216.901 273.798 243.889 1.00 128.89 42 ARG H O 1
ATOM 15564 N N . ARG S 4 4 ? 218.952 272.838 243.953 1.00 128.30 43 ARG H N 1
ATOM 15565 C CA . ARG S 4 4 ? 218.604 271.737 243.041 1.00 127.02 43 ARG H CA 1
ATOM 15566 C C . ARG S 4 4 ? 217.452 270.882 243.559 1.00 119.21 43 ARG H C 1
ATOM 15567 O O . ARG S 4 4 ? 216.508 270.601 242.820 1.00 120.70 43 ARG H O 1
ATOM 15575 N N . THR S 4 5 ? 217.544 270.470 244.821 1.00 110.42 44 THR H N 1
ATOM 15576 C CA . THR S 4 5 ? 216.541 269.596 245.437 1.00 104.17 44 THR H CA 1
ATOM 15577 C C . THR S 4 5 ? 215.129 270.183 245.420 1.00 99.47 44 THR H C 1
ATOM 15578 O O . THR S 4 5 ? 214.156 269.444 245.267 1.00 98.44 44 THR H O 1
ATOM 15582 N N . TRP S 4 6 ? 215.024 271.503 245.576 1.00 95.56 45 TRP H N 1
ATOM 15583 C CA . TRP S 4 6 ? 213.728 272.179 245.550 1.00 92.73 45 TRP H CA 1
ATOM 15584 C C . TRP S 4 6 ? 213.101 272.243 244.151 1.00 93.24 45 TRP H C 1
ATOM 15585 O O . TRP S 4 6 ? 211.880 272.168 244.020 1.00 93.71 45 TRP H O 1
ATOM 15596 N N . THR S 4 7 ? 213.926 272.407 243.119 1.00 93.98 46 THR H N 1
ATOM 15597 C CA . THR S 4 7 ? 213.440 272.435 241.734 1.00 94.18 46 THR H CA 1
ATOM 15598 C C . THR S 4 7 ? 213.123 271.021 241.234 1.00 94.38 46 THR H C 1
ATOM 15599 O O . THR S 4 7 ? 212.073 270.783 240.626 1.00 95.36 46 THR H O 1
ATOM 15603 N N . ASN S 4 8 ? 214.026 270.084 241.520 1.00 96.12 47 ASN H N 1
ATOM 15604 C CA . ASN S 4 8 ? 213.841 268.673 241.160 1.00 97.99 47 ASN H CA 1
ATOM 15605 C C . ASN S 4 8 ? 212.886 267.890 242.074 1.00 96.25 47 ASN H C 1
ATOM 15606 O O . ASN S 4 8 ? 212.752 266.674 241.915 1.00 97.41 47 ASN H O 1
ATOM 15611 N N . ARG S 4 9 ? 212.232 268.564 243.025 1.00 95.22 48 ARG H N 1
ATOM 15612 C CA . ARG S 4 9 ? 211.271 267.916 243.931 1.00 94.10 48 ARG H CA 1
ATOM 15613 C C . ARG S 4 9 ? 210.156 267.165 243.185 1.00 94.40 48 ARG H C 1
ATOM 15614 O O . ARG S 4 9 ? 209.855 267.497 242.033 1.00 95.12 48 ARG H O 1
ATOM 15622 N N . PRO S 4 10 ? 209.532 266.161 243.842 1.00 94.49 49 PRO H N 1
ATOM 15623 C CA . PRO S 4 10 ? 208.347 265.503 243.272 1.00 94.59 49 PRO H CA 1
ATOM 15624 C C . PRO S 4 10 ? 207.199 266.478 243.118 1.00 97.94 49 PRO H C 1
ATOM 15625 O O . PRO S 4 10 ? 207.118 267.439 243.881 1.00 97.66 49 PRO H O 1
ATOM 15629 N N . MET S 4 11 ? 206.314 266.194 242.161 1.00 105.59 50 MET H N 1
ATOM 15630 C CA . MET S 4 11 ? 205.389 267.198 241.609 1.00 114.02 50 MET H CA 1
ATOM 15631 C C . MET S 4 11 ? 204.754 268.040 242.718 1.00 108.32 50 MET H C 1
ATOM 15632 O O . MET S 4 11 ? 205.282 269.107 243.008 1.00 112.16 50 MET H O 1
ATOM 15637 N N . TYR S 4 12 ? 203.710 267.538 243.387 1.00 100.93 51 TYR H N 1
ATOM 15638 C CA . TYR S 4 12 ? 202.881 268.357 244.305 1.00 97.59 51 TYR H CA 1
ATOM 15639 C C . TYR S 4 12 ? 203.394 268.572 245.738 1.00 95.29 51 TYR H C 1
ATOM 15640 O O . TYR S 4 12 ? 202.741 269.275 246.516 1.00 94.88 51 TYR H O 1
ATOM 15649 N N . ARG S 4 13 ? 204.550 268.006 246.080 1.00 95.10 52 ARG H N 1
ATOM 15650 C CA . ARG S 4 13 ? 204.992 267.904 247.481 1.00 95.03 52 ARG H CA 1
ATOM 15651 C C . ARG S 4 13 ? 206.442 268.344 247.673 1.00 93.09 52 ARG H C 1
ATOM 15652 O O . ARG S 4 13 ? 207.196 268.472 246.709 1.00 94.58 52 ARG H O 1
ATOM 15660 N N . LYS S 4 14 ? 206.817 268.559 248.934 1.00 90.83 53 LYS H N 1
ATOM 15661 C CA . LYS S 4 14 ? 208.163 269.017 249.294 1.00 88.97 53 LYS H CA 1
ATOM 15662 C C . LYS S 4 14 ? 209.204 267.924 249.058 1.00 87.60 53 LYS H C 1
ATOM 15663 O O . LYS S 4 14 ? 208.838 266.756 248.906 1.00 85.26 53 LYS H O 1
ATOM 15669 N N . PRO S 4 15 ? 210.505 268.296 249.017 1.00 89.21 54 PRO H N 1
ATOM 15670 C CA . PRO S 4 15 ? 211.532 267.263 248.901 1.00 90.56 54 PRO H CA 1
ATOM 15671 C C . PRO S 4 15 ? 211.463 266.263 250.045 1.00 95.16 54 PRO H C 1
ATOM 15672 O O . PRO S 4 15 ? 211.041 266.605 251.154 1.00 97.54 54 PRO H O 1
ATOM 15676 N N . ARG S 4 16 ? 211.888 265.041 249.751 1.00 100.73 55 ARG H N 1
ATOM 15677 C CA . ARG S 4 16 ? 211.787 263.920 250.645 1.00 106.30 55 ARG H CA 1
ATOM 15678 C C . ARG S 4 16 ? 212.457 264.215 251.971 1.00 106.25 55 ARG H C 1
ATOM 15679 O O . ARG S 4 16 ? 211.981 263.705 252.981 1.00 108.97 55 ARG H O 1
ATOM 15687 N N . LEU S 4 17 ? 213.585 264.929 251.931 1.00 106.58 56 LEU H N 1
ATOM 15688 C CA . LEU S 4 17 ? 214.409 265.182 253.087 1.00 106.97 56 LEU H CA 1
ATOM 15689 C C . LEU S 4 17 ? 213.598 265.862 254.190 1.00 104.14 56 LEU H C 1
ATOM 15690 O O . LEU S 4 17 ? 213.637 265.457 255.370 1.00 106.29 56 LEU H O 1
ATOM 15695 N N . TYR S 4 18 ? 212.878 266.893 253.759 1.00 100.97 57 TYR H N 1
ATOM 15696 C CA . TYR S 4 18 ? 212.043 267.693 254.666 1.00 99.04 57 TYR H CA 1
ATOM 15697 C C . TYR S 4 18 ? 211.001 266.805 255.337 1.00 99.22 57 TYR H C 1
ATOM 15698 O O . TYR S 4 18 ? 210.800 266.881 256.564 1.00 99.89 57 TYR H O 1
ATOM 15707 N N . ARG S 4 19 ? 210.377 265.968 254.512 1.00 100.70 58 ARG H N 1
ATOM 15708 C CA . ARG S 4 19 ? 209.342 265.038 254.974 1.00 102.16 58 ARG H CA 1
ATOM 15709 C C . ARG S 4 19 ? 209.912 264.110 256.045 1.00 102.27 58 ARG H C 1
ATOM 15710 O O . ARG S 4 19 ? 209.279 263.895 257.092 1.00 101.45 58 ARG H O 1
ATOM 15718 N N . MET S 4 20 ? 211.099 263.593 255.754 1.00 106.20 59 MET H N 1
ATOM 15719 C CA . MET S 4 20 ? 211.798 262.680 256.650 1.00 110.10 59 MET H CA 1
ATOM 15720 C C . MET S 4 20 ? 212.101 263.334 257.991 1.00 109.26 59 MET H C 1
ATOM 15721 O O . MET S 4 20 ? 211.797 262.801 259.079 1.00 109.82 59 MET H O 1
ATOM 15726 N N . TYR S 4 21 ? 212.914 264.389 257.884 1.00 110.14 60 TYR H N 1
ATOM 15727 C CA . TYR S 4 21 ? 213.762 264.884 258.975 1.00 110.84 60 TYR H CA 1
ATOM 15728 C C . TYR S 4 21 ? 213.381 266.294 259.399 1.00 111.25 60 TYR H C 1
ATOM 15729 O O . TYR S 4 21 ? 212.609 266.972 258.725 1.00 112.13 60 TYR H O 1
ATOM 15738 N N . ARG S 4 22 ? 213.957 266.723 260.517 1.00 112.31 61 ARG H N 1
ATOM 15739 C CA . ARG S 4 22 ? 213.596 267.966 261.179 1.00 113.04 61 ARG H CA 1
ATOM 15740 C C . ARG S 4 22 ? 214.875 268.662 261.635 1.00 111.30 61 ARG H C 1
ATOM 15741 O O . ARG S 4 22 ? 215.664 268.079 262.382 1.00 113.41 61 ARG H O 1
ATOM 15749 N N . THR S 4 23 ? 215.081 269.897 261.181 1.00 109.23 62 THR H N 1
ATOM 15750 C CA . THR S 4 23 ? 216.180 270.736 261.669 1.00 108.79 62 THR H CA 1
ATOM 15751 C C . THR S 4 23 ? 215.840 271.283 263.062 1.00 109.56 62 THR H C 1
ATOM 15752 O O . THR S 4 23 ? 214.679 271.261 263.465 1.00 111.47 62 THR H O 1
ATOM 15756 N N . PRO S 4 24 ? 216.848 271.776 263.810 1.00 108.01 63 PRO H N 1
ATOM 15757 C CA . PRO S 4 24 ? 216.530 272.494 265.056 1.00 105.77 63 PRO H CA 1
ATOM 15758 C C . PRO S 4 24 ? 215.868 273.860 264.819 1.00 102.45 63 PRO H C 1
ATOM 15759 O O . PRO S 4 24 ? 215.244 274.406 265.729 1.00 100.99 63 PRO H O 1
ATOM 15763 N N . ASP S 4 25 ? 216.023 274.393 263.608 1.00 102.36 64 ASP H N 1
ATOM 15764 C CA . ASP S 4 25 ? 215.424 275.662 263.198 1.00 103.86 64 ASP H CA 1
ATOM 15765 C C . ASP S 4 25 ? 213.889 275.645 263.263 1.00 100.27 64 ASP H C 1
ATOM 15766 O O . ASP S 4 25 ? 213.284 276.576 263.798 1.00 98.64 64 ASP H O 1
ATOM 15771 N N . VAL S 4 26 ? 213.274 274.590 262.725 1.00 97.88 65 VAL H N 1
ATOM 15772 C CA . VAL S 4 26 ? 211.803 274.491 262.646 1.00 96.31 65 VAL H CA 1
ATOM 15773 C C . VAL S 4 26 ? 211.148 274.320 264.032 1.00 94.57 65 VAL H C 1
ATOM 15774 O O . VAL S 4 26 ? 211.683 273.593 264.873 1.00 94.15 65 VAL H O 1
ATOM 15778 N N . PRO S 4 27 ? 209.996 274.993 264.277 1.00 93.14 66 PRO H N 1
ATOM 15779 C CA . PRO S 4 27 ? 209.288 274.792 265.554 1.00 94.35 66 PRO H CA 1
ATOM 15780 C C . PRO S 4 27 ? 208.571 273.447 265.690 1.00 95.70 66 PRO H C 1
ATOM 15781 O O . PRO S 4 27 ? 208.635 272.608 264.789 1.00 94.59 66 PRO H O 1
ATOM 15785 N N . LYS S 4 28 ? 207.895 273.263 266.825 1.00 99.72 67 LYS H N 1
ATOM 15786 C CA . LYS S 4 28 ? 207.126 272.044 267.101 1.00 101.93 67 LYS H CA 1
ATOM 15787 C C . LYS S 4 28 ? 205.931 271.905 266.169 1.00 98.67 67 LYS H C 1
ATOM 15788 O O . LYS S 4 28 ? 205.348 272.901 265.740 1.00 97.31 67 LYS H O 1
ATOM 15794 N N . GLY S 4 29 ? 205.575 270.660 265.861 1.00 97.27 68 GLY H N 1
ATOM 15795 C CA . GLY S 4 29 ? 204.442 270.362 264.992 1.00 97.23 68 GLY H CA 1
ATOM 15796 C C . GLY S 4 29 ? 204.774 270.556 263.526 1.00 97.09 68 GLY H C 1
ATOM 15797 O O . GLY S 4 29 ? 204.842 269.590 262.769 1.00 99.39 68 GLY H O 1
ATOM 15798 N N . CYS S 4 30 ? 204.983 271.809 263.133 1.00 95.99 69 CYS H N 1
ATOM 15799 C CA . CYS S 4 30 ? 205.303 272.172 261.749 1.00 95.40 69 CYS H CA 1
ATOM 15800 C C . CYS S 4 30 ? 206.616 271.583 261.216 1.00 92.19 69 CYS H C 1
ATOM 15801 O O . CYS S 4 30 ? 207.484 271.167 261.987 1.00 91.03 69 CYS H O 1
ATOM 15804 N N . GLU S 4 31 ? 206.734 271.556 259.886 1.00 92.54 70 GLU H N 1
ATOM 15805 C CA . GLU S 4 31 ? 207.908 271.004 259.193 1.00 92.82 70 GLU H CA 1
ATOM 15806 C C . GLU S 4 31 ? 208.362 271.900 258.037 1.00 89.65 70 GLU H C 1
ATOM 15807 O O . GLU S 4 31 ? 207.884 273.028 257.879 1.00 88.27 70 GLU H O 1
ATOM 15813 N N . GLY S 4 32 ? 209.299 271.388 257.242 1.00 87.40 71 GLY H N 1
ATOM 15814 C CA . GLY S 4 32 ? 209.618 271.961 255.944 1.00 86.75 71 GLY H CA 1
ATOM 15815 C C . GLY S 4 32 ? 210.566 273.133 256.033 1.00 84.99 71 GLY H C 1
ATOM 15816 O O . GLY S 4 32 ? 210.950 273.536 257.133 1.00 85.56 71 GLY H O 1
ATOM 15817 N N . PRO S 4 33 ? 210.957 273.689 254.872 1.00 83.57 72 PRO H N 1
ATOM 15818 C CA . PRO S 4 33 ? 211.885 274.815 254.866 1.00 83.65 72 PRO H CA 1
ATOM 15819 C C . PRO S 4 33 ? 211.250 276.089 255.412 1.00 83.27 72 PRO H C 1
ATOM 15820 O O . PRO S 4 33 ? 210.025 276.241 255.378 1.00 82.33 72 PRO H O 1
ATOM 15824 N N . CYS S 4 34 ? 212.094 276.982 255.918 1.00 83.41 73 CYS H N 1
ATOM 15825 C CA . CYS S 4 34 ? 211.645 278.256 256.461 1.00 84.27 73 CYS H CA 1
ATOM 15826 C C . CYS S 4 34 ? 211.229 279.170 255.317 1.00 83.22 73 CYS H C 1
ATOM 15827 O O . CYS S 4 34 ? 212.073 279.786 254.663 1.00 84.18 73 CYS H O 1
ATOM 15830 N N . LYS S 4 35 ? 209.924 279.237 255.068 1.00 82.64 74 LYS H N 1
ATOM 15831 C CA . LYS S 4 35 ? 209.399 280.044 253.971 1.00 82.16 74 LYS H CA 1
ATOM 15832 C C . LYS S 4 35 ? 209.280 281.500 254.401 1.00 81.12 74 LYS H C 1
ATOM 15833 O O . LYS S 4 35 ? 208.823 281.789 255.512 1.00 81.44 74 LYS H O 1
ATOM 15839 N N . VAL S 4 36 ? 209.705 282.404 253.521 1.00 80.03 75 VAL H N 1
ATOM 15840 C CA . VAL S 4 36 ? 209.625 283.844 253.772 1.00 80.17 75 VAL H CA 1
ATOM 15841 C C . VAL S 4 36 ? 208.385 284.436 253.120 1.00 79.14 75 VAL H C 1
ATOM 15842 O O . VAL S 4 36 ? 207.784 283.826 252.240 1.00 78.38 75 VAL H O 1
ATOM 15846 N N . GLN S 4 37 ? 208.014 285.633 253.557 1.00 79.69 76 GLN H N 1
ATOM 15847 C CA . GLN S 4 37 ? 207.015 286.427 252.837 1.00 80.38 76 GLN H CA 1
ATOM 15848 C C . GLN S 4 37 ? 207.258 287.904 253.143 1.00 80.95 76 GLN H C 1
ATOM 15849 O O . GLN S 4 37 ? 207.478 288.267 254.300 1.00 83.00 76 GLN H O 1
ATOM 15855 N N . SER S 4 38 ? 207.243 288.743 252.106 1.00 80.69 77 SER H N 1
ATOM 15856 C CA . SER S 4 38 ? 207.616 290.157 252.236 1.00 81.11 77 SER H CA 1
ATOM 15857 C C . SER S 4 38 ? 206.468 291.098 251.881 1.00 81.16 77 SER H C 1
ATOM 15858 O O . SER S 4 38 ? 205.677 290.813 250.981 1.00 80.60 77 SER H O 1
ATOM 15861 N N . TYR S 4 39 ? 206.386 292.206 252.617 1.00 83.85 78 TYR H N 1
ATOM 15862 C CA . TYR S 4 39 ? 205.477 293.313 252.317 1.00 86.76 78 TYR H CA 1
ATOM 15863 C C . TYR S 4 39 ? 206.325 294.575 252.268 1.00 90.45 78 TYR H C 1
ATOM 15864 O O . TYR S 4 39 ? 206.716 295.126 253.311 1.00 92.22 78 TYR H O 1
ATOM 15873 N N . GLU S 4 40 ? 206.649 294.985 251.045 1.00 94.47 79 GLU H N 1
ATOM 15874 C CA . GLU S 4 40 ? 207.420 296.188 250.790 1.00 98.35 79 GLU H CA 1
ATOM 15875 C C . GLU S 4 40 ? 206.440 297.289 250.443 1.00 95.38 79 GLU H C 1
ATOM 15876 O O . GLU S 4 40 ? 205.670 297.145 249.492 1.00 94.09 79 GLU H O 1
ATOM 15882 N N . GLN S 4 41 ? 206.450 298.379 251.210 1.00 95.51 80 GLN H N 1
ATOM 15883 C CA . GLN S 4 41 ? 205.503 299.472 250.957 1.00 96.05 80 GLN H CA 1
ATOM 15884 C C . GLN S 4 41 ? 205.921 300.797 251.594 1.00 96.07 80 GLN H C 1
ATOM 15885 O O . GLN S 4 41 ? 206.609 300.813 252.620 1.00 99.11 80 GLN H O 1
ATOM 15891 N N . ARG S 4 42 ? 205.508 301.898 250.962 1.00 94.15 81 ARG H N 1
ATOM 15892 C CA . ARG S 4 42 ? 205.548 303.224 251.576 1.00 94.00 81 ARG H CA 1
ATOM 15893 C C . ARG S 4 42 ? 204.204 303.485 252.248 1.00 93.03 81 ARG H C 1
ATOM 15894 O O . ARG S 4 42 ? 203.215 303.795 251.579 1.00 91.84 81 ARG H O 1
ATOM 15902 N N . HIS S 4 43 ? 204.179 303.350 253.571 1.00 94.21 82 HIS H N 1
ATOM 15903 C CA . HIS S 4 43 ? 202.974 303.606 254.354 1.00 94.96 82 HIS H CA 1
ATOM 15904 C C . HIS S 4 43 ? 202.922 305.086 254.712 1.00 95.47 82 HIS H C 1
ATOM 15905 O O . HIS S 4 43 ? 203.906 305.636 255.214 1.00 96.60 82 HIS H O 1
ATOM 15912 N N . ASP S 4 44 ? 201.783 305.724 254.445 1.00 97.05 83 ASP H N 1
ATOM 15913 C CA . ASP S 4 44 ? 201.560 307.128 254.823 1.00 99.71 83 ASP H CA 1
ATOM 15914 C C . ASP S 4 44 ? 200.859 307.182 256.183 1.00 97.32 83 ASP H C 1
ATOM 15915 O O . ASP S 4 44 ? 199.672 306.866 256.291 1.00 96.66 83 ASP H O 1
ATOM 15920 N N . ILE S 4 45 ? 201.603 307.574 257.219 1.00 95.86 84 ILE H N 1
ATOM 15921 C CA . ILE S 4 45 ? 201.119 307.451 258.597 1.00 95.06 84 ILE H CA 1
ATOM 15922 C C . ILE S 4 45 ? 200.377 308.716 259.018 1.00 94.45 84 ILE H C 1
ATOM 15923 O O . ILE S 4 45 ? 200.713 309.819 258.583 1.00 92.99 84 ILE H O 1
ATOM 15928 N N . SER S 4 46 ? 199.366 308.528 259.865 1.00 95.27 85 SER H N 1
ATOM 15929 C CA . SER S 4 46 ? 198.541 309.613 260.383 1.00 95.74 85 SER H CA 1
ATOM 15930 C C . SER S 4 46 ? 198.387 309.504 261.901 1.00 96.45 85 SER H C 1
ATOM 15931 O O . SER S 4 46 ? 198.892 308.565 262.532 1.00 96.75 85 SER H O 1
ATOM 15934 N N . HIS S 4 47 ? 197.705 310.490 262.476 1.00 97.08 86 HIS H N 1
ATOM 15935 C CA . HIS S 4 47 ? 197.368 310.497 263.899 1.00 97.88 86 HIS H CA 1
ATOM 15936 C C . HIS S 4 47 ? 196.277 309.481 264.219 1.00 98.66 86 HIS H C 1
ATOM 15937 O O . HIS S 4 47 ? 196.299 308.856 265.283 1.00 98.42 86 HIS H O 1
ATOM 15944 N N . VAL S 4 48 ? 195.324 309.336 263.299 1.00 99.93 87 VAL H N 1
ATOM 15945 C CA . VAL S 4 48 ? 194.229 308.376 263.445 1.00 100.22 87 VAL H CA 1
ATOM 15946 C C . VAL S 4 48 ? 194.778 306.951 263.395 1.00 99.07 87 VAL H C 1
ATOM 15947 O O . VAL S 4 48 ? 194.345 306.106 264.174 1.00 99.79 87 VAL H O 1
ATOM 15951 N N . GLY S 4 49 ? 195.719 306.699 262.482 1.00 98.13 88 GLY H N 1
ATOM 15952 C CA . GLY S 4 49 ? 196.495 305.453 262.457 1.00 97.27 88 GLY H CA 1
ATOM 15953 C C . GLY S 4 49 ? 196.243 304.577 261.245 1.00 95.92 88 GLY H C 1
ATOM 15954 O O . GLY S 4 49 ? 195.217 304.708 260.572 1.00 94.04 88 GLY H O 1
ATOM 15955 N N . LYS S 4 50 ? 197.191 303.676 260.985 1.00 96.17 89 LYS H N 1
ATOM 15956 C CA . LYS S 4 50 ? 197.138 302.762 259.840 1.00 96.81 89 LYS H CA 1
ATOM 15957 C C . LYS S 4 50 ? 197.348 301.322 260.298 1.00 94.75 89 LYS H C 1
ATOM 15958 O O . LYS S 4 50 ? 198.032 301.078 261.294 1.00 96.13 89 LYS H O 1
ATOM 15964 N N . VAL S 4 51 ? 196.764 300.381 259.555 1.00 92.55 90 VAL H N 1
ATOM 15965 C CA . VAL S 4 51 ? 196.828 298.950 259.867 1.00 91.75 90 VAL H CA 1
ATOM 15966 C C . VAL S 4 51 ? 197.294 298.159 258.656 1.00 89.55 90 VAL H C 1
ATOM 15967 O O . VAL S 4 51 ? 197.014 298.545 257.520 1.00 89.47 90 VAL H O 1
ATOM 15971 N N . LEU S 4 52 ? 197.995 297.052 258.896 1.00 87.80 91 LEU H N 1
ATOM 15972 C CA . LEU S 4 52 ? 198.127 296.020 257.854 1.00 86.29 91 LEU H CA 1
ATOM 15973 C C . LEU S 4 52 ? 198.314 294.631 258.442 1.00 83.94 91 LEU H C 1
ATOM 15974 O O . LEU S 4 52 ? 198.933 294.479 259.492 1.00 84.50 91 LEU H O 1
ATOM 15979 N N . CYS S 4 53 ? 197.774 293.626 257.757 1.00 82.23 92 CYS H N 1
ATOM 15980 C CA . CYS S 4 53 ? 197.958 292.238 258.157 1.00 81.32 92 CYS H CA 1
ATOM 15981 C C . CYS S 4 53 ? 199.252 291.722 257.563 1.00 80.79 92 CYS H C 1
ATOM 15982 O O . CYS S 4 53 ? 199.471 291.842 256.355 1.00 79.83 92 CYS H O 1
ATOM 15985 N N . VAL S 4 54 ? 200.100 291.146 258.415 1.00 81.92 93 VAL H N 1
ATOM 15986 C CA . VAL S 4 54 ? 201.413 290.651 257.981 1.00 83.59 93 VAL H CA 1
ATOM 15987 C C . VAL S 4 54 ? 201.485 289.118 257.891 1.00 84.58 93 VAL H C 1
ATOM 15988 O O . VAL S 4 54 ? 202.523 288.580 257.518 1.00 85.74 93 VAL H O 1
ATOM 15992 N N . SER S 4 55 ? 200.391 288.425 258.216 1.00 85.80 94 SER H N 1
ATOM 15993 C CA . SER S 4 55 ? 200.278 286.979 257.980 1.00 87.53 94 SER H CA 1
ATOM 15994 C C . SER S 4 55 ? 199.606 286.641 256.633 1.00 89.66 94 SER H C 1
ATOM 15995 O O . SER S 4 55 ? 199.380 285.464 256.341 1.00 90.10 94 SER H O 1
ATOM 15998 N N . ASP S 4 56 ? 199.291 287.663 255.827 1.00 90.79 95 ASP H N 1
ATOM 15999 C CA . ASP S 4 56 ? 198.723 287.484 254.479 1.00 91.12 95 ASP H CA 1
ATOM 16000 C C . ASP S 4 56 ? 199.636 286.651 253.577 1.00 90.47 95 ASP H C 1
ATOM 16001 O O . ASP S 4 56 ? 200.526 287.195 252.917 1.00 91.59 95 ASP H O 1
ATOM 16006 N N . VAL S 4 57 ? 199.419 285.338 253.554 1.00 89.27 96 VAL H N 1
ATOM 16007 C CA . VAL S 4 57 ? 200.158 284.457 252.647 1.00 89.53 96 VAL H CA 1
ATOM 16008 C C . VAL S 4 57 ? 199.212 283.504 251.922 1.00 87.20 96 VAL H C 1
ATOM 16009 O O . VAL S 4 57 ? 198.347 282.880 252.540 1.00 85.51 96 VAL H O 1
ATOM 16013 N N . THR S 4 58 ? 199.386 283.413 250.605 1.00 87.68 97 THR H N 1
ATOM 16014 C CA . THR S 4 58 ? 198.548 282.559 249.766 1.00 88.36 97 THR H CA 1
ATOM 16015 C C . THR S 4 58 ? 199.031 281.109 249.796 1.00 88.04 97 THR H C 1
ATOM 16016 O O . THR S 4 58 ? 200.096 280.794 250.350 1.00 88.59 97 THR H O 1
ATOM 16020 N N . ARG S 4 59 ? 198.234 280.242 249.179 1.00 88.26 98 ARG H N 1
ATOM 16021 C CA . ARG S 4 59 ? 198.412 278.800 249.257 1.00 87.89 98 ARG H CA 1
ATOM 16022 C C . ARG S 4 59 ? 198.942 278.258 247.939 1.00 87.73 98 ARG H C 1
ATOM 16023 O O . ARG S 4 59 ? 198.479 278.650 246.865 1.00 86.12 98 ARG H O 1
ATOM 16031 N N . GLY S 4 60 ? 199.908 277.349 248.026 1.00 88.92 99 GLY H N 1
ATOM 16032 C CA . GLY S 4 60 ? 200.523 276.791 246.834 1.00 90.31 99 GLY H CA 1
ATOM 16033 C C . GLY S 4 60 ? 201.697 275.871 247.092 1.00 92.64 99 GLY H C 1
ATOM 16034 O O . GLY S 4 60 ? 202.213 275.778 248.206 1.00 92.47 99 GLY H O 1
ATOM 16035 N N . ASN S 4 61 ? 202.077 275.169 246.032 1.00 97.71 100 ASN H N 1
ATOM 16036 C CA . ASN S 4 61 ? 203.293 274.347 245.975 1.00 103.09 100 ASN H CA 1
ATOM 16037 C C . ASN S 4 61 ? 204.566 274.989 246.542 1.00 101.83 100 ASN H C 1
ATOM 16038 O O . ASN S 4 61 ? 205.204 274.433 247.440 1.00 103.03 100 ASN H O 1
ATOM 16043 N N . GLY S 4 62 ? 204.916 276.160 246.015 1.00 98.04 101 GLY H N 1
ATOM 16044 C CA . GLY S 4 62 ? 206.282 276.670 246.092 1.00 96.21 101 GLY H CA 1
ATOM 16045 C C . GLY S 4 62 ? 206.669 277.348 247.386 1.00 95.06 101 GLY H C 1
ATOM 16046 O O . GLY S 4 62 ? 206.016 277.178 248.414 1.00 94.82 101 GLY H O 1
ATOM 16047 N N . LEU S 4 63 ? 207.768 278.096 247.326 1.00 95.25 102 LEU H N 1
ATOM 16048 C CA . LEU S 4 63 ? 208.199 278.953 248.428 1.00 94.78 102 LEU H CA 1
ATOM 16049 C C . LEU S 4 63 ? 207.334 280.202 248.423 1.00 94.25 102 LEU H C 1
ATOM 16050 O O . LEU S 4 63 ? 206.742 280.549 247.398 1.00 95.60 102 LEU H O 1
ATOM 16055 N N . THR S 4 64 ? 207.274 280.875 249.568 1.00 92.66 103 THR H N 1
ATOM 16056 C CA . THR S 4 64 ? 206.354 282.002 249.787 1.00 93.83 103 THR H CA 1
ATOM 16057 C C . THR S 4 64 ? 204.885 281.601 249.563 1.00 92.13 103 THR H C 1
ATOM 16058 O O . THR S 4 64 ? 204.074 282.401 249.085 1.00 92.46 103 THR H O 1
ATOM 16062 N N . HIS S 4 65 ? 204.568 280.357 249.924 1.00 90.15 104 HIS H N 1
ATOM 16063 C CA . HIS S 4 65 ? 203.231 279.790 249.786 1.00 89.02 104 HIS H CA 1
ATOM 16064 C C . HIS S 4 65 ? 202.977 278.854 250.958 1.00 84.83 104 HIS H C 1
ATOM 16065 O O . HIS S 4 65 ? 203.819 278.003 251.255 1.00 84.00 104 HIS H O 1
ATOM 16072 N N . ARG S 4 66 ? 201.832 278.999 251.622 1.00 82.15 105 ARG H N 1
ATOM 16073 C CA . ARG S 4 66 ? 201.414 277.993 252.608 1.00 80.32 105 ARG H CA 1
ATOM 16074 C C . ARG S 4 66 ? 200.896 276.761 251.858 1.00 80.44 105 ARG H C 1
ATOM 16075 O O . ARG S 4 66 ? 200.392 276.881 250.744 1.00 82.26 105 ARG H O 1
ATOM 16083 N N . VAL S 4 67 ? 201.052 275.579 252.447 1.00 80.10 106 VAL H N 1
ATOM 16084 C CA . VAL S 4 67 ? 200.583 274.339 251.822 1.00 79.85 106 VAL H CA 1
ATOM 16085 C C . VAL S 4 67 ? 199.166 274.052 252.304 1.00 80.22 106 VAL H C 1
ATOM 16086 O O . VAL S 4 67 ? 198.228 274.028 251.508 1.00 80.47 106 VAL H O 1
ATOM 16090 N N . GLY S 4 68 ? 199.024 273.837 253.609 1.00 81.30 107 GLY H N 1
ATOM 16091 C CA . GLY S 4 68 ? 197.724 273.598 254.227 1.00 81.61 107 GLY H CA 1
ATOM 16092 C C . GLY S 4 68 ? 197.111 274.889 254.722 1.00 80.88 107 GLY H C 1
ATOM 16093 O O . GLY S 4 68 ? 197.617 275.980 254.449 1.00 78.77 107 GLY H O 1
ATOM 16094 N N . LYS S 4 69 ? 196.012 274.754 255.454 1.00 82.58 108 LYS H N 1
ATOM 16095 C CA . LYS S 4 69 ? 195.349 275.905 256.067 1.00 85.24 108 LYS H CA 1
ATOM 16096 C C . LYS S 4 69 ? 196.069 276.414 257.318 1.00 84.10 108 LYS H C 1
ATOM 16097 O O . LYS S 4 69 ? 195.965 277.602 257.638 1.00 84.80 108 LYS H O 1
ATOM 16103 N N . ARG S 4 70 ? 196.783 275.525 258.016 1.00 83.47 109 ARG H N 1
ATOM 16104 C CA . ARG S 4 70 ? 197.555 275.890 259.214 1.00 83.12 109 ARG H CA 1
ATOM 16105 C C . ARG S 4 70 ? 199.018 276.171 258.888 1.00 79.30 109 ARG H C 1
ATOM 16106 O O . ARG S 4 70 ? 199.597 275.507 258.024 1.00 78.52 109 ARG H O 1
ATOM 16114 N N . PHE S 4 71 ? 199.610 277.143 259.588 1.00 75.15 110 PHE H N 1
ATOM 16115 C CA . PHE S 4 71 ? 201.075 277.313 259.575 1.00 72.47 110 PHE H CA 1
ATOM 16116 C C . PHE S 4 71 ? 201.586 278.144 260.748 1.00 70.82 110 PHE H C 1
ATOM 16117 O O . PHE S 4 71 ? 200.852 278.952 261.303 1.00 70.18 110 PHE H O 1
ATOM 16125 N N . CYS S 4 72 ? 202.855 277.948 261.098 1.00 70.88 111 CYS H N 1
ATOM 16126 C CA . CYS S 4 72 ? 203.491 278.663 262.209 1.00 70.42 111 CYS H CA 1
ATOM 16127 C C . CYS S 4 72 ? 204.440 279.749 261.718 1.00 69.53 111 CYS H C 1
ATOM 16128 O O . CYS S 4 72 ? 205.438 279.451 261.060 1.00 69.86 111 CYS H O 1
ATOM 16131 N N . VAL S 4 73 ? 204.116 280.998 262.047 1.00 69.35 112 VAL H N 1
ATOM 16132 C CA . VAL S 4 73 ? 205.031 282.125 261.884 1.00 68.56 112 VAL H CA 1
ATOM 16133 C C . VAL S 4 73 ? 206.015 282.088 263.038 1.00 69.55 112 VAL H C 1
ATOM 16134 O O . VAL S 4 73 ? 205.603 282.193 264.189 1.00 69.87 112 VAL H O 1
ATOM 16138 N N . LYS S 4 74 ? 207.304 281.956 262.737 1.00 71.83 113 LYS H N 1
ATOM 16139 C CA . LYS S 4 74 ? 208.326 281.907 263.781 1.00 73.84 113 LYS H CA 1
ATOM 16140 C C . LYS S 4 74 ? 208.855 283.290 264.136 1.00 71.01 113 LYS H C 1
ATOM 16141 O O . LYS S 4 74 ? 209.048 283.588 265.314 1.00 71.78 113 LYS H O 1
ATOM 16147 N N . SER S 4 75 ? 209.093 284.125 263.128 1.00 69.38 114 SER H N 1
ATOM 16148 C CA . SER S 4 75 ? 209.665 285.450 263.354 1.00 68.31 114 SER H CA 1
ATOM 16149 C C . SER S 4 75 ? 209.257 286.488 262.310 1.00 66.50 114 SER H C 1
ATOM 16150 O O . SER S 4 75 ? 208.931 286.154 261.155 1.00 66.41 114 SER H O 1
ATOM 16153 N N . VAL S 4 76 ? 209.283 287.747 262.755 1.00 67.17 115 VAL H N 1
ATOM 16154 C CA . VAL S 4 76 ? 208.991 288.913 261.925 1.00 68.11 115 VAL H CA 1
ATOM 16155 C C . VAL S 4 76 ? 210.215 289.824 261.935 1.00 68.38 115 VAL H C 1
ATOM 16156 O O . VAL S 4 76 ? 210.800 290.074 262.993 1.00 69.41 115 VAL H O 1
ATOM 16160 N N . TYR S 4 77 ? 210.593 290.309 260.754 1.00 69.94 116 TYR H N 1
ATOM 16161 C CA . TYR S 4 77 ? 211.713 291.230 260.590 1.00 72.08 116 TYR H CA 1
ATOM 16162 C C . TYR S 4 77 ? 211.203 292.473 259.876 1.00 72.64 116 TYR H C 1
ATOM 16163 O O . TYR S 4 77 ? 210.980 292.461 258.658 1.00 73.48 116 TYR H O 1
ATOM 16172 N N . VAL S 4 78 ? 210.971 293.523 260.660 1.00 73.87 117 VAL H N 1
ATOM 16173 C CA . VAL S 4 78 ? 210.544 294.814 260.139 1.00 74.93 117 VAL H CA 1
ATOM 16174 C C . VAL S 4 78 ? 211.805 295.611 259.873 1.00 75.70 117 VAL H C 1
ATOM 16175 O O . VAL S 4 78 ? 212.613 295.794 260.788 1.00 77.12 117 VAL H O 1
ATOM 16179 N N . LEU S 4 79 ? 211.993 296.076 258.638 1.00 77.30 118 LEU H N 1
ATOM 16180 C CA . LEU S 4 79 ? 213.127 296.969 258.370 1.00 78.56 118 LEU H CA 1
ATOM 16181 C C . LEU S 4 79 ? 212.828 297.998 257.300 1.00 78.12 118 LEU H C 1
ATOM 16182 O O . LEU S 4 79 ? 212.091 297.732 256.351 1.00 79.14 118 LEU H O 1
ATOM 16187 N N . GLY S 4 80 ? 213.423 299.174 257.465 1.00 77.87 119 GLY H N 1
ATOM 16188 C CA . GLY S 4 80 ? 213.213 300.282 256.554 1.00 78.30 119 GLY H CA 1
ATOM 16189 C C . GLY S 4 80 ? 213.475 301.619 257.210 1.00 78.97 119 GLY H C 1
ATOM 16190 O O . GLY S 4 80 ? 214.357 301.746 258.065 1.00 79.70 119 GLY H O 1
ATOM 16191 N N . LYS S 4 81 ? 212.686 302.612 256.817 1.00 80.58 120 LYS H N 1
ATOM 16192 C CA . LYS S 4 81 ? 212.928 303.991 257.202 1.00 81.87 120 LYS H CA 1
ATOM 16193 C C . LYS S 4 81 ? 211.613 304.737 257.353 1.00 82.13 120 LYS H C 1
ATOM 16194 O O . LYS S 4 81 ? 210.714 304.588 256.515 1.00 82.55 120 LYS H O 1
ATOM 16200 N N . ILE S 4 82 ? 211.499 305.519 258.427 1.00 83.08 121 ILE H N 1
ATOM 16201 C CA . ILE S 4 82 ? 210.414 306.501 258.542 1.00 84.51 121 ILE H CA 1
ATOM 16202 C C . ILE S 4 82 ? 211.000 307.869 258.247 1.00 85.29 121 ILE H C 1
ATOM 16203 O O . ILE S 4 82 ? 212.154 308.141 258.599 1.00 86.09 121 ILE H O 1
ATOM 16208 N N . TRP S 4 83 ? 210.215 308.720 257.591 1.00 87.34 122 TRP H N 1
ATOM 16209 C CA . TRP S 4 83 ? 210.742 309.988 257.100 1.00 88.44 122 TRP H CA 1
ATOM 16210 C C . TRP S 4 83 ? 209.702 311.070 256.881 1.00 88.87 122 TRP H C 1
ATOM 16211 O O . TRP S 4 83 ? 208.495 310.800 256.751 1.00 87.87 122 TRP H O 1
ATOM 16222 N N . MET S 4 84 ? 210.217 312.297 256.835 1.00 93.67 123 MET H N 1
ATOM 16223 C CA . MET S 4 84 ? 209.410 313.496 256.704 1.00 98.70 123 MET H CA 1
ATOM 16224 C C . MET S 4 84 ? 209.465 313.989 255.258 1.00 100.32 123 MET H C 1
ATOM 16225 O O . MET S 4 84 ? 210.522 313.953 254.627 1.00 98.71 123 MET H O 1
ATOM 16230 N N . ASP S 4 85 ? 208.325 314.452 254.746 1.00 105.51 124 ASP H N 1
ATOM 16231 C CA . ASP S 4 85 ? 208.231 315.012 253.391 1.00 110.25 124 ASP H CA 1
ATOM 16232 C C . ASP S 4 85 ? 208.940 316.375 253.326 1.00 113.90 124 ASP H C 1
ATOM 16233 O O . ASP S 4 85 ? 209.057 317.067 254.339 1.00 116.96 124 ASP H O 1
ATOM 16238 N N . GLU S 4 86 ? 209.403 316.747 252.132 1.00 117.21 125 GLU H N 1
ATOM 16239 C CA . GLU S 4 86 ? 210.236 317.949 251.933 1.00 121.32 125 GLU H CA 1
ATOM 16240 C C . GLU S 4 86 ? 209.570 319.287 252.305 1.00 120.34 125 GLU H C 1
ATOM 16241 O O . GLU S 4 86 ? 210.267 320.233 252.680 1.00 120.18 125 GLU H O 1
ATOM 16247 N N . ASN S 4 87 ? 208.245 319.368 252.190 1.00 119.66 126 ASN H N 1
ATOM 16248 C CA . ASN S 4 87 ? 207.494 320.560 252.627 1.00 120.18 126 ASN H CA 1
ATOM 16249 C C . ASN S 4 87 ? 207.132 320.551 254.122 1.00 118.05 126 ASN H C 1
ATOM 16250 O O . ASN S 4 87 ? 207.005 321.613 254.734 1.00 117.14 126 ASN H O 1
ATOM 16255 N N . ILE S 4 88 ? 206.969 319.357 254.697 1.00 117.25 127 ILE H N 1
ATOM 16256 C CA . ILE S 4 88 ? 206.635 319.196 256.120 1.00 116.12 127 ILE H CA 1
ATOM 16257 C C . ILE S 4 88 ? 207.864 319.430 257.008 1.00 114.27 127 ILE H C 1
ATOM 16258 O O . ILE S 4 88 ? 207.756 320.076 258.053 1.00 114.78 127 ILE H O 1
ATOM 16263 N N . LYS S 4 89 ? 209.017 318.904 256.588 1.00 112.23 128 LYS H N 1
ATOM 16264 C CA . LYS S 4 89 ? 210.276 319.014 257.355 1.00 111.88 128 LYS H CA 1
ATOM 16265 C C . LYS S 4 89 ? 210.739 320.435 257.685 1.00 111.03 128 LYS H C 1
ATOM 16266 O O . LYS S 4 89 ? 211.507 320.619 258.625 1.00 111.20 128 LYS H O 1
ATOM 16272 N N . THR S 4 90 ? 210.302 321.423 256.906 1.00 110.41 129 THR H N 1
ATOM 16273 C CA . THR S 4 90 ? 210.581 322.831 257.203 1.00 110.59 129 THR H CA 1
ATOM 16274 C C . THR S 4 90 ? 209.963 323.278 258.534 1.00 111.16 129 THR H C 1
ATOM 16275 O O . THR S 4 90 ? 210.592 324.022 259.293 1.00 112.85 129 THR H O 1
ATOM 16279 N N . LYS S 4 91 ? 208.745 322.810 258.811 1.00 110.55 130 LYS H N 1
ATOM 16280 C CA . LYS S 4 91 ? 208.021 323.162 260.040 1.00 111.33 130 LYS H CA 1
ATOM 16281 C C . LYS S 4 91 ? 208.669 322.514 261.262 1.00 109.56 130 LYS H C 1
ATOM 16282 O O . LYS S 4 91 ? 209.049 321.342 261.209 1.00 110.44 130 LYS H O 1
ATOM 16288 N N . ASN S 4 92 ? 208.794 323.274 262.353 1.00 107.19 131 ASN H N 1
ATOM 16289 C CA . ASN S 4 92 ? 209.432 322.772 263.576 1.00 105.32 131 ASN H CA 1
ATOM 16290 C C . ASN S 4 92 ? 208.444 321.997 264.455 1.00 101.41 131 ASN H C 1
ATOM 16291 O O . ASN S 4 92 ? 207.467 322.551 264.961 1.00 99.88 131 ASN H O 1
ATOM 16296 N N . HIS S 4 93 ? 208.701 320.701 264.600 1.00 99.29 132 HIS H N 1
ATOM 16297 C CA . HIS S 4 93 ? 207.885 319.816 265.432 1.00 98.31 132 HIS H CA 1
ATOM 16298 C C . HIS S 4 93 ? 208.609 318.489 265.609 1.00 98.16 132 HIS H C 1
ATOM 16299 O O . HIS S 4 93 ? 209.676 318.277 265.029 1.00 99.82 132 HIS H O 1
ATOM 16306 N N . THR S 4 94 ? 208.024 317.606 266.409 1.00 99.02 133 THR H N 1
ATOM 16307 C CA . THR S 4 94 ? 208.518 316.242 266.565 1.00 100.30 133 THR H CA 1
ATOM 16308 C C . THR S 4 94 ? 207.367 315.261 266.451 1.00 98.15 133 THR H C 1
ATOM 16309 O O . THR S 4 94 ? 206.252 315.555 266.887 1.00 98.75 133 THR H O 1
ATOM 16313 N N . ASN S 4 95 ? 207.640 314.103 265.853 1.00 95.96 134 ASN H N 1
ATOM 16314 C CA . ASN S 4 95 ? 206.704 312.981 265.897 1.00 96.10 134 ASN H CA 1
ATOM 16315 C C . ASN S 4 95 ? 207.413 311.645 266.005 1.00 95.41 134 ASN H C 1
ATOM 16316 O O . ASN S 4 95 ? 208.363 311.362 265.266 1.00 95.29 134 ASN H O 1
ATOM 16321 N N . THR S 4 96 ? 206.958 310.849 266.967 1.00 95.33 135 THR H N 1
ATOM 16322 C CA . THR S 4 96 ? 207.293 309.446 267.035 1.00 95.85 135 THR H CA 1
ATOM 16323 C C . THR S 4 96 ? 206.223 308.662 266.288 1.00 92.17 135 THR H C 1
ATOM 16324 O O . THR S 4 96 ? 205.024 308.958 266.398 1.00 91.96 135 THR H O 1
ATOM 16328 N N . VAL S 4 97 ? 206.674 307.696 265.493 1.00 89.63 136 VAL H N 1
ATOM 16329 C CA . VAL S 4 97 ? 205.796 306.685 264.936 1.00 88.78 136 VAL H CA 1
ATOM 16330 C C . VAL S 4 97 ? 205.772 305.544 265.947 1.00 88.93 136 VAL H C 1
ATOM 16331 O O . VAL S 4 97 ? 206.835 305.023 266.336 1.00 89.68 136 VAL H O 1
ATOM 16335 N N . MET S 4 98 ? 204.558 305.207 266.385 1.00 87.90 137 MET H N 1
ATOM 16336 C CA . MET S 4 98 ? 204.290 304.087 267.273 1.00 86.94 137 MET H CA 1
ATOM 16337 C C . MET S 4 98 ? 203.902 302.890 266.415 1.00 84.39 137 MET H C 1
ATOM 16338 O O . MET S 4 98 ? 202.911 302.959 265.660 1.00 84.62 137 MET H O 1
ATOM 16343 N N . PHE S 4 99 ? 204.708 301.828 266.517 1.00 82.77 138 PHE H N 1
ATOM 16344 C CA . PHE S 4 99 ? 204.421 300.525 265.920 1.00 80.87 138 PHE H CA 1
ATOM 16345 C C . PHE S 4 99 ? 203.926 299.586 267.005 1.00 79.55 138 PHE H C 1
ATOM 16346 O O . PHE S 4 99 ? 204.574 299.457 268.052 1.00 80.08 138 PHE H O 1
ATOM 16354 N N . TYR S 4 100 ? 202.790 298.939 266.743 1.00 78.50 139 TYR H N 1
ATOM 16355 C CA . TYR S 4 100 ? 202.261 297.863 267.578 1.00 76.44 139 TYR H CA 1
ATOM 16356 C C . TYR S 4 100 ? 202.067 296.630 266.708 1.00 76.19 139 TYR H C 1
ATOM 16357 O O . TYR S 4 100 ? 201.257 296.656 265.774 1.00 77.33 139 TYR H O 1
ATOM 16366 N N . LEU S 4 101 ? 202.824 295.571 266.990 1.00 76.95 140 LEU H N 1
ATOM 16367 C CA . LEU S 4 101 ? 202.586 294.266 266.375 1.00 78.28 140 LEU H CA 1
ATOM 16368 C C . LEU S 4 101 ? 201.640 293.487 267.281 1.00 77.86 140 LEU H C 1
ATOM 16369 O O . LEU S 4 101 ? 202.059 292.962 268.322 1.00 77.93 140 LEU H O 1
ATOM 16374 N N . VAL S 4 102 ? 200.366 293.425 266.891 1.00 78.67 141 VAL H N 1
ATOM 16375 C CA . VAL S 4 102 ? 199.348 292.736 267.685 1.00 79.33 141 VAL H CA 1
ATOM 16376 C C . VAL S 4 102 ? 198.833 291.474 267.008 1.00 79.79 141 VAL H C 1
ATOM 16377 O O . VAL S 4 102 ? 198.970 291.280 265.792 1.00 80.45 141 VAL H O 1
ATOM 16381 N N . ARG S 4 103 ? 198.223 290.639 267.838 1.00 82.33 142 ARG H N 1
ATOM 16382 C CA . ARG S 4 103 ? 197.633 289.378 267.433 1.00 85.32 142 ARG H CA 1
ATOM 16383 C C . ARG S 4 103 ? 196.184 289.432 267.871 1.00 88.47 142 ARG H C 1
ATOM 16384 O O . ARG S 4 103 ? 195.911 289.817 269.009 1.00 90.98 142 ARG H O 1
ATOM 16392 N N . ASP S 4 104 ? 195.265 289.053 266.984 1.00 90.77 143 ASP H N 1
ATOM 16393 C CA . ASP S 4 104 ? 193.843 288.919 267.347 1.00 93.23 143 ASP H CA 1
ATOM 16394 C C . ASP S 4 104 ? 193.418 287.470 267.254 1.00 91.17 143 ASP H C 1
ATOM 16395 O O . ASP S 4 104 ? 193.260 286.943 266.164 1.00 89.61 143 ASP H O 1
ATOM 16400 N N . ARG S 4 105 ? 193.189 286.848 268.409 1.00 91.80 144 ARG H N 1
ATOM 16401 C CA . ARG S 4 105 ? 192.893 285.412 268.478 1.00 92.29 144 ARG H CA 1
ATOM 16402 C C . ARG S 4 105 ? 191.645 284.955 267.707 1.00 93.29 144 ARG H C 1
ATOM 16403 O O . ARG S 4 105 ? 191.522 283.770 267.389 1.00 92.54 144 ARG H O 1
ATOM 16411 N N . ARG S 4 106 ? 190.743 285.891 267.405 1.00 95.91 145 ARG H N 1
ATOM 16412 C CA . ARG S 4 106 ? 189.477 285.596 266.743 1.00 97.84 145 ARG H CA 1
ATOM 16413 C C . ARG S 4 106 ? 189.164 286.646 265.658 1.00 99.48 145 ARG H C 1
ATOM 16414 O O . ARG S 4 106 ? 188.280 287.490 265.841 1.00 97.99 145 ARG H O 1
ATOM 16422 N N . PRO S 4 107 ? 189.884 286.592 264.518 1.00 102.20 146 PRO H N 1
ATOM 16423 C CA . PRO S 4 107 ? 189.784 287.635 263.502 1.00 105.09 146 PRO H CA 1
ATOM 16424 C C . PRO S 4 107 ? 188.683 287.410 262.468 1.00 108.64 146 PRO H C 1
ATOM 16425 O O . PRO S 4 107 ? 188.399 286.271 262.097 1.00 105.64 146 PRO H O 1
ATOM 16429 N N . PHE S 4 108 ? 188.082 288.510 262.016 1.00 118.51 147 PHE H N 1
ATOM 16430 C CA . PHE S 4 108 ? 187.170 288.521 260.864 1.00 125.63 147 PHE H CA 1
ATOM 16431 C C . PHE S 4 108 ? 187.045 289.959 260.325 1.00 130.96 147 PHE H C 1
ATOM 16432 O O . PHE S 4 108 ? 187.617 290.889 260.900 1.00 134.70 147 PHE H O 1
ATOM 16440 N N . GLY S 4 109 ? 186.296 290.141 259.238 1.00 132.08 148 GLY H N 1
ATOM 16441 C CA . GLY S 4 109 ? 186.147 291.461 258.602 1.00 133.62 148 GLY H CA 1
ATOM 16442 C C . GLY S 4 109 ? 187.325 291.803 257.706 1.00 137.98 148 GLY H C 1
ATOM 16443 O O . GLY S 4 109 ? 188.186 290.955 257.466 1.00 139.77 148 GLY H O 1
ATOM 16444 N N . THR S 4 110 ? 187.360 293.041 257.206 1.00 143.95 149 THR H N 1
ATOM 16445 C CA . THR S 4 110 ? 188.403 293.492 256.264 1.00 152.78 149 THR H CA 1
ATOM 16446 C C . THR S 4 110 ? 189.640 294.026 256.982 1.00 152.79 149 THR H C 1
ATOM 16447 O O . THR S 4 110 ? 190.773 293.725 256.599 1.00 155.90 149 THR H O 1
ATOM 16451 N N . ALA S 4 111 ? 189.404 294.850 257.993 1.00 147.79 150 ALA H N 1
ATOM 16452 C CA . ALA S 4 111 ? 190.456 295.396 258.843 1.00 142.85 150 ALA H CA 1
ATOM 16453 C C . ALA S 4 111 ? 189.768 295.999 260.048 1.00 136.52 150 ALA H C 1
ATOM 16454 O O . ALA S 4 111 ? 188.643 296.493 259.934 1.00 137.84 150 ALA H O 1
ATOM 16456 N N . MET S 4 112 ? 190.425 295.965 261.200 1.00 130.23 151 MET H N 1
ATOM 16457 C CA . MET S 4 112 ? 189.821 296.512 262.411 1.00 127.81 151 MET H CA 1
ATOM 16458 C C . MET S 4 112 ? 189.950 298.035 262.526 1.00 125.57 151 MET H C 1
ATOM 16459 O O . MET S 4 112 ? 189.121 298.661 263.185 1.00 122.32 151 MET H O 1
ATOM 16464 N N . ASP S 4 113 ? 190.968 298.617 261.882 1.00 125.79 152 ASP H N 1
ATOM 16465 C CA . ASP S 4 113 ? 191.277 300.063 261.938 1.00 124.82 152 ASP H CA 1
ATOM 16466 C C . ASP S 4 113 ? 191.748 300.540 263.317 1.00 120.06 152 ASP H C 1
ATOM 16467 O O . ASP S 4 113 ? 191.287 300.057 264.360 1.00 116.23 152 ASP H O 1
ATOM 16472 N N . PHE S 4 114 ? 192.674 301.503 263.298 1.00 119.48 153 PHE H N 1
ATOM 16473 C CA . PHE S 4 114 ? 193.279 302.031 264.518 1.00 117.23 153 PHE H CA 1
ATOM 16474 C C . PHE S 4 114 ? 192.266 302.926 265.221 1.00 113.68 153 PHE H C 1
ATOM 16475 O O . PHE S 4 114 ? 191.494 303.635 264.570 1.00 114.94 153 PHE H O 1
ATOM 16483 N N . GLY S 4 115 ? 192.270 302.879 266.550 1.00 108.11 154 GLY H N 1
ATOM 16484 C CA . GLY S 4 115 ? 191.269 303.573 267.355 1.00 105.21 154 GLY H CA 1
ATOM 16485 C C . GLY S 4 115 ? 189.921 302.869 267.411 1.00 102.29 154 GLY H C 1
ATOM 16486 O O . GLY S 4 115 ? 188.929 303.467 267.831 1.00 102.16 154 GLY H O 1
ATOM 16487 N N . GLN S 4 116 ? 189.882 301.606 266.985 1.00 101.40 155 GLN H N 1
ATOM 16488 C CA . GLN S 4 116 ? 188.694 300.760 267.092 1.00 102.74 155 GLN H CA 1
ATOM 16489 C C . GLN S 4 116 ? 189.153 299.397 267.624 1.00 101.98 155 GLN H C 1
ATOM 16490 O O . GLN S 4 116 ? 188.757 298.338 267.139 1.00 102.83 155 GLN H O 1
ATOM 16496 N N . VAL S 4 117 ? 189.980 299.469 268.664 1.00 101.72 156 VAL H N 1
ATOM 16497 C CA . VAL S 4 117 ? 190.780 298.348 269.187 1.00 101.58 156 VAL H CA 1
ATOM 16498 C C . VAL S 4 117 ? 191.718 298.894 270.267 1.00 99.97 156 VAL H C 1
ATOM 16499 O O . VAL S 4 117 ? 191.822 298.314 271.348 1.00 99.49 156 VAL H O 1
ATOM 16503 N N . PHE S 4 118 ? 192.376 300.015 269.967 1.00 98.70 157 PHE H N 1
ATOM 16504 C CA . PHE S 4 118 ? 193.190 300.737 270.932 1.00 97.68 157 PHE H CA 1
ATOM 16505 C C . PHE S 4 118 ? 192.349 301.826 271.593 1.00 95.86 157 PHE H C 1
ATOM 16506 O O . PHE S 4 118 ? 191.762 302.665 270.906 1.00 97.20 157 PHE H O 1
ATOM 16514 N N . ASN S 4 119 ? 192.287 301.790 272.922 1.00 93.77 158 ASN H N 1
ATOM 16515 C CA . ASN S 4 119 ? 191.660 302.835 273.723 1.00 93.59 158 ASN H CA 1
ATOM 16516 C C . ASN S 4 119 ? 192.705 303.880 274.069 1.00 95.97 158 ASN H C 1
ATOM 16517 O O . ASN S 4 119 ? 193.806 303.532 274.498 1.00 97.29 158 ASN H O 1
ATOM 16522 N N . MET S 4 120 ? 192.351 305.154 273.911 1.00 98.90 159 MET H N 1
ATOM 16523 C CA . MET S 4 120 ? 193.292 306.243 274.152 1.00 102.94 159 MET H CA 1
ATOM 16524 C C . MET S 4 120 ? 192.586 307.575 274.388 1.00 103.41 159 MET H C 1
ATOM 16525 O O . MET S 4 120 ? 191.509 307.823 273.844 1.00 104.25 159 MET H O 1
ATOM 16530 N N . TYR S 4 121 ? 193.207 308.424 275.204 1.00 105.39 160 TYR H N 1
ATOM 16531 C CA . TYR S 4 121 ? 192.679 309.754 275.497 1.00 108.40 160 TYR H CA 1
ATOM 16532 C C . TYR S 4 121 ? 192.943 310.700 274.324 1.00 111.62 160 TYR H C 1
ATOM 16533 O O . TYR S 4 121 ? 194.079 310.807 273.873 1.00 114.13 160 TYR H O 1
ATOM 16542 N N . ASP S 4 122 ? 191.902 311.392 273.854 1.00 114.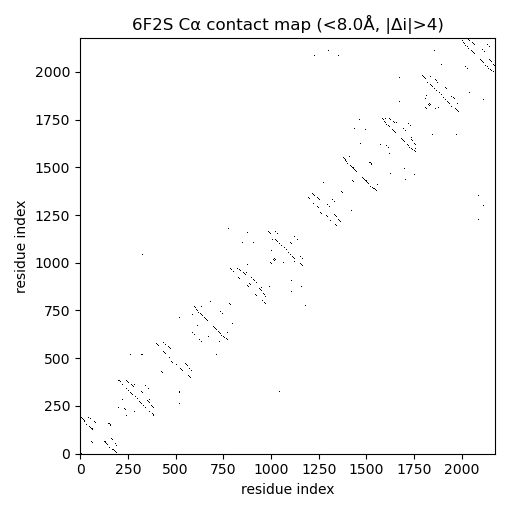29 161 ASP H N 1
ATOM 16543 C CA . ASP S 4 122 ? 192.017 312.397 272.777 1.00 117.31 161 ASP H CA 1
ATOM 16544 C C . ASP S 4 122 ? 192.685 311.840 271.502 1.00 116.49 161 ASP H C 1
ATOM 16545 O O . ASP S 4 122 ? 193.488 312.521 270.855 1.00 118.31 161 ASP H O 1
ATOM 16550 N N . ASN S 4 123 ? 192.348 310.594 271.161 1.00 113.75 162 ASN H N 1
ATOM 16551 C CA . ASN S 4 123 ? 192.901 309.886 269.993 1.00 112.82 162 ASN H CA 1
ATOM 16552 C C . ASN S 4 123 ? 194.442 309.787 269.943 1.00 111.43 162 ASN H C 1
ATOM 16553 O O . ASN S 4 123 ? 195.034 309.713 268.861 1.00 111.97 162 ASN H O 1
ATOM 16558 N N . GLU S 4 124 ? 195.074 309.748 271.119 1.00 109.18 163 GLU H N 1
ATOM 16559 C CA . GLU S 4 124 ? 196.533 309.863 271.249 1.00 107.36 163 GLU H CA 1
ATOM 16560 C C . GLU S 4 124 ? 197.212 308.485 271.271 1.00 102.02 163 GLU H C 1
ATOM 16561 O O . GLU S 4 124 ? 197.036 307.739 272.233 1.00 100.81 163 GLU H O 1
ATOM 16567 N N . PRO S 4 125 ? 198.010 308.148 270.234 1.00 98.63 164 PRO H N 1
ATOM 16568 C CA . PRO S 4 125 ? 198.591 306.798 270.175 1.00 96.53 164 PRO H CA 1
ATOM 16569 C C . PRO S 4 125 ? 199.586 306.423 271.289 1.00 93.96 164 PRO H C 1
ATOM 16570 O O . PRO S 4 125 ? 199.790 305.235 271.523 1.00 93.82 164 PRO H O 1
ATOM 16574 N N . SER S 4 126 ? 200.202 307.403 271.953 1.00 91.10 165 SER H N 1
ATOM 16575 C CA . SER S 4 126 ? 201.132 307.116 273.057 1.00 88.75 165 SER H CA 1
ATOM 16576 C C . SER S 4 126 ? 200.435 306.587 274.319 1.00 87.33 165 SER H C 1
ATOM 16577 O O . SER S 4 126 ? 201.053 305.859 275.099 1.00 87.85 165 SER H O 1
ATOM 16580 N N . THR S 4 127 ? 199.159 306.940 274.508 1.00 86.67 166 THR H N 1
ATOM 16581 C CA . THR S 4 127 ? 198.353 306.458 275.644 1.00 86.03 166 THR H CA 1
ATOM 16582 C C . THR S 4 127 ? 197.547 305.190 275.303 1.00 86.15 166 THR H C 1
ATOM 16583 O O . THR S 4 127 ? 196.526 304.916 275.940 1.00 86.19 166 THR H O 1
ATOM 16587 N N . ALA S 4 128 ? 198.016 304.405 274.331 1.00 87.10 167 ALA H N 1
ATOM 16588 C CA . ALA S 4 128 ? 197.205 303.352 273.716 1.00 87.98 167 ALA H CA 1
ATOM 16589 C C . ALA S 4 128 ? 197.444 301.972 274.324 1.00 89.33 167 ALA H C 1
ATOM 16590 O O . ALA S 4 128 ? 198.570 301.469 274.328 1.00 90.39 167 ALA H O 1
ATOM 16592 N N . THR S 4 129 ? 196.370 301.380 274.841 1.00 91.61 168 THR H N 1
ATOM 16593 C CA . THR S 4 129 ? 196.317 299.963 275.210 1.00 93.63 168 THR H CA 1
ATOM 16594 C C . THR S 4 129 ? 195.040 299.379 274.611 1.00 92.00 168 THR H C 1
ATOM 16595 O O . THR S 4 129 ? 194.195 300.119 274.109 1.00 91.95 168 THR H O 1
ATOM 16599 N N . ILE S 4 130 ? 194.897 298.059 274.676 1.00 90.69 169 ILE H N 1
ATOM 16600 C CA . ILE S 4 130 ? 193.747 297.376 274.075 1.00 90.58 169 ILE H CA 1
ATOM 16601 C C . ILE S 4 130 ? 192.475 297.733 274.854 1.00 91.20 169 ILE H C 1
ATOM 16602 O O . ILE S 4 130 ? 192.526 297.929 276.070 1.00 90.68 169 ILE H O 1
ATOM 16607 N N . LYS S 4 131 ? 191.347 297.828 274.146 1.00 94.08 170 LYS H N 1
ATOM 16608 C CA . LYS S 4 131 ? 190.051 298.159 274.765 1.00 96.54 170 LYS H CA 1
ATOM 16609 C C . LYS S 4 131 ? 189.623 297.123 275.800 1.00 96.76 170 LYS H C 1
ATOM 16610 O O . LYS S 4 131 ? 190.029 295.962 275.731 1.00 96.40 170 LYS H O 1
ATOM 16616 N N . ASN S 4 132 ? 188.793 297.563 276.745 1.00 97.97 171 ASN H N 1
ATOM 16617 C CA . ASN S 4 132 ? 188.339 296.727 277.865 1.00 97.75 171 ASN H CA 1
ATOM 16618 C C . ASN S 4 132 ? 187.743 295.394 277.412 1.00 97.51 171 ASN H C 1
ATOM 16619 O O . ASN S 4 132 ? 188.085 294.339 277.947 1.00 97.37 171 ASN H O 1
ATOM 16624 N N . ASP S 4 133 ? 186.871 295.457 276.409 1.00 98.31 172 ASP H N 1
ATOM 16625 C CA . ASP S 4 133 ? 186.119 294.290 275.947 1.00 98.91 172 ASP H CA 1
ATOM 16626 C C . ASP S 4 133 ? 186.956 293.388 275.034 1.00 95.21 172 ASP H C 1
ATOM 16627 O O . ASP S 4 133 ? 186.954 292.166 275.191 1.00 93.69 172 ASP H O 1
ATOM 16632 N N . LEU S 4 134 ? 187.672 293.999 274.092 1.00 94.03 173 LEU H N 1
ATOM 16633 C CA . LEU S 4 134 ? 188.497 293.266 273.119 1.00 93.27 173 LEU H CA 1
ATOM 16634 C C . LEU S 4 134 ? 189.800 292.691 273.696 1.00 90.02 173 LEU H C 1
ATOM 16635 O O . LEU S 4 134 ? 190.469 291.899 273.033 1.00 87.45 173 LEU H O 1
ATOM 16640 N N . ARG S 4 135 ? 190.158 293.110 274.911 1.00 89.87 174 ARG H N 1
ATOM 16641 C CA . ARG S 4 135 ? 191.338 292.622 275.651 1.00 89.58 174 ARG H CA 1
ATOM 16642 C C . ARG S 4 135 ? 191.596 291.115 275.569 1.00 88.32 174 ARG H C 1
ATOM 16643 O O . ARG S 4 135 ? 192.746 290.679 275.497 1.00 87.60 174 ARG H O 1
ATOM 16651 N N . ASP S 4 136 ? 190.519 290.336 275.607 1.00 89.71 175 ASP H N 1
ATOM 16652 C CA . ASP S 4 136 ? 190.580 288.885 275.429 1.00 91.52 175 ASP H CA 1
ATOM 16653 C C . ASP S 4 136 ? 191.027 288.502 274.011 1.00 88.62 175 ASP H C 1
ATOM 16654 O O . ASP S 4 136 ? 191.863 287.616 273.837 1.00 86.77 175 ASP H O 1
ATOM 16659 N N . ARG S 4 137 ? 190.456 289.173 273.015 1.00 87.92 176 ARG H N 1
ATOM 16660 C CA . ARG S 4 137 ? 190.724 288.886 271.604 1.00 86.52 176 ARG H CA 1
ATOM 16661 C C . ARG S 4 137 ? 192.124 289.317 271.167 1.00 84.55 176 ARG H C 1
ATOM 16662 O O . ARG S 4 137 ? 192.892 288.501 270.650 1.00 84.14 176 ARG H O 1
ATOM 16670 N N . TYR S 4 138 ? 192.438 290.596 271.380 1.00 82.87 177 TYR H N 1
ATOM 16671 C CA . TYR S 4 138 ? 193.691 291.203 270.914 1.00 80.85 177 TYR H CA 1
ATOM 16672 C C . TYR S 4 138 ? 194.767 291.200 271.996 1.00 78.63 177 TYR H C 1
ATOM 16673 O O . TYR S 4 138 ? 194.482 291.496 273.157 1.00 78.74 177 TYR H O 1
ATOM 16682 N N . GLN S 4 139 ? 195.995 290.859 271.607 1.00 77.76 178 GLN H N 1
ATOM 16683 C CA . GLN S 4 139 ? 197.171 291.005 272.473 1.00 77.59 178 GLN H CA 1
ATOM 16684 C C . GLN S 4 139 ? 198.299 291.669 271.700 1.00 76.02 178 GLN H C 1
ATOM 16685 O O . GLN S 4 139 ? 198.535 291.342 270.532 1.00 76.59 178 GLN H O 1
ATOM 16691 N N . VAL S 4 140 ? 198.999 292.583 272.371 1.00 75.82 179 VAL H N 1
ATOM 16692 C CA . VAL S 4 140 ? 200.124 293.308 271.790 1.00 76.98 179 VAL H CA 1
ATOM 16693 C C . VAL S 4 140 ? 201.391 292.481 271.998 1.00 78.04 179 VAL H C 1
ATOM 16694 O O . VAL S 4 140 ? 201.864 292.352 273.128 1.00 79.67 179 VAL H O 1
ATOM 16698 N N . LEU S 4 141 ? 201.934 291.918 270.918 1.00 79.23 180 LEU H N 1
ATOM 16699 C CA . LEU S 4 141 ? 203.109 291.043 271.015 1.00 80.87 180 LEU H CA 1
ATOM 16700 C C . LEU S 4 141 ? 204.384 291.856 271.203 1.00 81.34 180 LEU H C 1
ATOM 16701 O O . LEU S 4 141 ? 205.189 291.557 272.083 1.00 82.90 180 LEU H O 1
ATOM 16706 N N . ARG S 4 142 ? 204.557 292.869 270.359 1.00 81.27 181 ARG H N 1
ATOM 16707 C CA . ARG S 4 142 ? 205.612 293.870 270.513 1.00 80.83 181 ARG H CA 1
ATOM 16708 C C . ARG S 4 142 ? 205.045 295.252 270.256 1.00 79.37 181 ARG H C 1
ATOM 16709 O O . ARG S 4 142 ? 204.104 295.406 269.474 1.00 79.82 181 ARG H O 1
ATOM 16717 N N . LYS S 4 143 ? 205.614 296.251 270.922 1.00 79.16 182 LYS H N 1
ATOM 16718 C CA . LYS S 4 143 ? 205.444 297.638 270.513 1.00 80.45 182 LYS H CA 1
ATOM 16719 C C . LYS S 4 143 ? 206.821 298.271 270.412 1.00 78.89 182 LYS H C 1
ATOM 16720 O O . LYS S 4 143 ? 207.721 297.931 271.184 1.00 76.94 182 LYS H O 1
ATOM 16726 N N . PHE S 4 144 ? 206.986 299.177 269.453 1.00 80.46 183 PHE H N 1
ATOM 16727 C CA . PHE S 4 144 ? 208.234 299.933 269.344 1.00 82.18 183 PHE H CA 1
ATOM 16728 C C . PHE S 4 144 ? 208.028 301.271 268.650 1.00 83.23 183 PHE H C 1
ATOM 16729 O O . PHE S 4 144 ? 207.174 301.408 267.776 1.00 84.11 183 PHE H O 1
ATOM 16737 N N . THR S 4 145 ? 208.818 302.253 269.071 1.00 85.38 184 THR H N 1
ATOM 16738 C CA . THR S 4 145 ? 208.646 303.641 268.669 1.00 86.85 184 THR H CA 1
ATOM 16739 C C . THR S 4 145 ? 209.751 304.040 267.702 1.00 86.78 184 THR H C 1
ATOM 16740 O O . THR S 4 145 ? 210.762 303.340 267.594 1.00 86.51 184 THR H O 1
ATOM 16744 N N . SER S 4 146 ? 209.559 305.151 266.992 1.00 87.09 185 SER H N 1
ATOM 16745 C CA . SER S 4 146 ? 210.664 305.758 266.225 1.00 87.64 185 SER H CA 1
ATOM 16746 C C . SER S 4 146 ? 210.464 307.261 266.021 1.00 88.42 185 SER H C 1
ATOM 16747 O O . SER S 4 146 ? 209.473 307.673 265.420 1.00 88.49 185 SER H O 1
ATOM 16750 N N . THR S 4 147 ? 211.414 308.064 266.510 1.00 90.04 186 THR H N 1
ATOM 16751 C CA . THR S 4 147 ? 211.285 309.533 266.528 1.00 91.51 186 THR H CA 1
ATOM 16752 C C . THR S 4 147 ? 211.828 310.211 265.268 1.00 90.64 186 THR H C 1
ATOM 16753 O O . THR S 4 147 ? 212.841 309.785 264.708 1.00 89.05 186 THR H O 1
ATOM 16757 N N . VAL S 4 148 ? 211.128 311.260 264.831 1.00 91.37 187 VAL H N 1
ATOM 16758 C CA . VAL S 4 148 ? 211.558 312.110 263.715 1.00 91.47 187 VAL H CA 1
ATOM 16759 C C . VAL S 4 148 ? 211.219 313.556 264.076 1.00 93.11 187 VAL H C 1
ATOM 16760 O O . VAL S 4 148 ? 210.133 313.823 264.608 1.00 94.67 187 VAL H O 1
ATOM 16764 N N . THR S 4 149 ? 212.138 314.477 263.778 1.00 95.16 188 THR H N 1
ATOM 16765 C CA . THR S 4 149 ? 212.000 315.889 264.163 1.00 97.36 188 THR H CA 1
ATOM 16766 C C . THR S 4 149 ? 212.183 316.817 262.961 1.00 97.66 188 THR H C 1
ATOM 16767 O O . THR S 4 149 ? 213.182 316.723 262.243 1.00 97.67 188 THR H O 1
ATOM 16771 N N . GLY S 4 150 ? 211.213 317.708 262.759 1.00 99.06 189 GLY H N 1
ATOM 16772 C CA . GLY S 4 150 ? 211.281 318.733 261.721 1.00 99.30 189 GLY H CA 1
ATOM 16773 C C . GLY S 4 150 ? 211.927 320.011 262.222 1.00 100.14 189 GLY H C 1
ATOM 16774 O O . GLY S 4 150 ? 212.032 320.239 263.429 1.00 100.13 189 GLY H O 1
ATOM 16775 N N . GLY S 4 151 ? 212.360 320.843 261.281 1.00 101.43 190 GLY H N 1
ATOM 16776 C CA . GLY S 4 151 ? 212.957 322.139 261.591 1.00 102.20 190 GLY H CA 1
ATOM 16777 C C . GLY S 4 151 ? 213.359 322.893 260.335 1.00 103.68 190 GLY H C 1
ATOM 16778 O O . GLY S 4 151 ? 213.822 322.291 259.365 1.00 105.39 190 GLY H O 1
ATOM 16779 N N . GLN S 4 152 ? 213.177 324.212 260.358 1.00 104.53 191 GLN H N 1
ATOM 16780 C CA . GLN S 4 152 ? 213.490 325.076 259.214 1.00 105.86 191 GLN H CA 1
ATOM 16781 C C . GLN S 4 152 ? 214.959 324.999 258.795 1.00 103.99 191 GLN H C 1
ATOM 16782 O O . GLN S 4 152 ? 215.260 324.663 257.649 1.00 103.43 191 GLN H O 1
ATOM 16788 N N . TYR S 4 153 ? 215.858 325.299 259.729 1.00 103.60 192 TYR H N 1
ATOM 16789 C CA . TYR S 4 153 ? 217.298 325.357 259.452 1.00 105.26 192 TYR H CA 1
ATOM 16790 C C . TYR S 4 153 ? 218.062 324.085 259.819 1.00 105.14 192 TYR H C 1
ATOM 16791 O O . TYR S 4 153 ? 219.102 323.805 259.221 1.00 105.94 192 TYR H O 1
ATOM 16800 N N . ALA S 4 154 ? 217.572 323.341 260.810 1.00 105.38 193 ALA H N 1
ATOM 16801 C CA . ALA S 4 154 ? 218.197 322.089 261.241 1.00 105.20 193 ALA H CA 1
ATOM 16802 C C . ALA S 4 154 ? 217.116 321.062 261.538 1.00 102.82 193 ALA H C 1
ATOM 16803 O O . ALA S 4 154 ? 216.272 321.291 262.403 1.00 102.30 193 ALA H O 1
ATOM 16805 N N . SER S 4 155 ? 217.153 319.936 260.826 1.00 103.05 194 SER H N 1
ATOM 16806 C CA . SER S 4 155 ? 216.115 318.909 260.919 1.00 104.24 194 SER H CA 1
ATOM 16807 C C . SER S 4 155 ? 216.701 317.510 261.047 1.00 102.47 194 SER H C 1
ATOM 16808 O O . SER S 4 155 ? 217.833 317.260 260.633 1.00 102.60 194 SER H O 1
ATOM 16811 N N . LYS S 4 156 ? 215.913 316.612 261.636 1.00 102.82 195 LYS H N 1
ATOM 16812 C CA . LYS S 4 156 ? 216.160 315.174 261.584 1.00 103.35 195 LYS H CA 1
ATOM 16813 C C . LYS S 4 156 ? 215.097 314.584 260.658 1.00 100.88 195 LYS H C 1
ATOM 16814 O O . LYS S 4 156 ? 214.066 314.093 261.106 1.00 98.53 195 LYS H O 1
ATOM 16820 N N . GLU S 4 157 ? 215.371 314.671 259.358 1.00 100.41 196 GLU H N 1
ATOM 16821 C CA . GLU S 4 157 ? 214.431 314.306 258.285 1.00 99.88 196 GLU H CA 1
ATOM 16822 C C . GLU S 4 157 ? 213.883 312.882 258.389 1.00 94.83 196 GLU H C 1
ATOM 16823 O O . GLU S 4 157 ? 212.693 312.641 258.106 1.00 95.30 196 GLU H O 1
ATOM 16829 N N . GLN S 4 158 ? 214.758 311.953 258.776 1.00 91.25 197 GLN H N 1
ATOM 16830 C CA . GLN S 4 158 ? 214.471 310.525 258.706 1.00 89.51 197 GLN H CA 1
ATOM 16831 C C . GLN S 4 158 ? 215.054 309.732 259.870 1.00 87.99 197 GLN H C 1
ATOM 16832 O O . GLN S 4 158 ? 215.955 310.197 260.572 1.00 87.41 197 GLN H O 1
ATOM 16838 N N . ALA S 4 159 ? 214.525 308.522 260.041 1.00 86.78 198 ALA H N 1
ATOM 16839 C CA . ALA S 4 159 ? 214.993 307.578 261.054 1.00 84.63 198 ALA H CA 1
ATOM 16840 C C . ALA S 4 159 ? 214.877 306.151 260.529 1.00 83.18 198 ALA H C 1
ATOM 16841 O O . ALA S 4 159 ? 213.873 305.791 259.892 1.00 84.03 198 ALA H O 1
ATOM 16843 N N . LEU S 4 160 ? 215.900 305.349 260.817 1.00 83.72 199 LEU H N 1
ATOM 16844 C CA . LEU S 4 160 ? 216.010 303.985 260.301 1.00 84.30 199 LEU H CA 1
ATOM 16845 C C . LEU S 4 160 ? 215.384 302.999 261.271 1.00 83.17 199 LEU H C 1
ATOM 16846 O O . LEU S 4 160 ? 215.830 302.886 262.413 1.00 83.25 199 LEU H O 1
ATOM 16851 N N . VAL S 4 161 ? 214.351 302.297 260.812 1.00 82.93 200 VAL H N 1
ATOM 16852 C CA . VAL S 4 161 ? 213.734 301.223 261.581 1.00 82.91 200 VAL H CA 1
ATOM 16853 C C . VAL S 4 161 ? 214.413 299.915 261.192 1.00 83.46 200 VAL H C 1
ATOM 16854 O O . VAL S 4 161 ? 214.507 299.593 260.011 1.00 83.79 200 VAL H O 1
ATOM 16858 N N . LYS S 4 162 ? 214.905 299.183 262.187 1.00 84.84 201 LYS H N 1
ATOM 16859 C CA . LYS S 4 162 ? 215.443 297.843 261.974 1.00 86.68 201 LYS H CA 1
ATOM 16860 C C . LYS S 4 162 ? 215.142 297.015 263.214 1.00 84.88 201 LYS H C 1
ATOM 16861 O O . LYS S 4 162 ? 215.742 297.222 264.270 1.00 85.90 201 LYS H O 1
ATOM 16867 N N . LYS S 4 163 ? 214.198 296.090 263.077 1.00 83.72 202 LYS H N 1
ATOM 16868 C CA . LYS S 4 163 ? 213.639 295.384 264.219 1.00 83.71 202 LYS H CA 1
ATOM 16869 C C . LYS S 4 163 ? 213.286 293.948 263.845 1.00 81.38 202 LYS H C 1
ATOM 16870 O O . LYS S 4 163 ? 212.323 293.699 263.108 1.00 82.83 202 LYS H O 1
ATOM 16876 N N . PHE S 4 164 ? 214.104 293.019 264.332 1.00 80.15 203 PHE H N 1
ATOM 16877 C CA . PHE S 4 164 ? 213.816 291.594 264.261 1.00 80.00 203 PHE H CA 1
ATOM 16878 C C . PHE S 4 164 ? 213.102 291.204 265.545 1.00 81.73 203 PHE H C 1
ATOM 16879 O O . PHE S 4 164 ? 213.410 291.734 266.615 1.00 83.14 203 PHE H O 1
ATOM 16887 N N . MET S 4 165 ? 212.156 290.276 265.435 1.00 84.43 204 MET H N 1
ATOM 16888 C CA . MET S 4 165 ? 211.365 289.845 266.586 1.00 86.82 204 MET H CA 1
ATOM 16889 C C . MET S 4 165 ? 210.801 288.444 266.371 1.00 87.26 204 MET H C 1
ATOM 16890 O O . MET S 4 165 ? 210.064 288.194 265.408 1.00 87.12 204 MET H O 1
ATOM 16895 N N . LYS S 4 166 ? 211.174 287.543 267.278 1.00 90.15 205 LYS H N 1
ATOM 16896 C CA . LYS S 4 166 ? 210.774 286.146 267.228 1.00 92.84 205 LYS H CA 1
ATOM 16897 C C . LYS S 4 166 ? 209.494 285.956 268.033 1.00 92.42 205 LYS H C 1
ATOM 16898 O O . LYS S 4 166 ? 209.438 286.331 269.204 1.00 91.99 205 LYS H O 1
ATOM 16904 N N . ILE S 4 167 ? 208.480 285.368 267.400 1.00 93.55 206 ILE H N 1
ATOM 16905 C CA . ILE S 4 167 ? 207.161 285.168 268.010 1.00 94.37 206 ILE H CA 1
ATOM 16906 C C . ILE S 4 167 ? 206.479 283.924 267.431 1.00 93.48 206 ILE H C 1
ATOM 16907 O O . ILE S 4 167 ? 205.748 284.013 266.442 1.00 94.76 206 ILE H O 1
ATOM 16912 N N . ASN S 4 168 ? 206.722 282.769 268.047 1.00 93.04 207 ASN H N 1
ATOM 16913 C CA . ASN S 4 168 ? 206.172 281.500 267.551 1.00 93.98 207 ASN H CA 1
ATOM 16914 C C . ASN S 4 168 ? 204.647 281.481 267.598 1.00 90.96 207 ASN H C 1
ATOM 16915 O O . ASN S 4 168 ? 204.046 281.073 268.595 1.00 92.03 207 ASN H O 1
ATOM 16920 N N . ASN S 4 169 ? 204.043 281.927 266.498 1.00 87.63 208 ASN H N 1
ATOM 16921 C CA . ASN S 4 169 ? 202.609 282.138 266.399 1.00 85.39 208 ASN H CA 1
ATOM 16922 C C . ASN S 4 169 ? 201.980 281.269 265.310 1.00 83.80 208 ASN H C 1
ATOM 16923 O O . ASN S 4 169 ? 202.296 281.420 264.131 1.00 83.29 208 ASN H O 1
ATOM 16928 N N . TYR S 4 170 ? 201.076 280.380 265.721 1.00 83.38 209 TYR H N 1
ATOM 16929 C CA . TYR S 4 170 ? 200.386 279.460 264.813 1.00 82.48 209 TYR H CA 1
ATOM 16930 C C . TYR S 4 170 ? 199.123 280.125 264.290 1.00 80.75 209 TYR H C 1
ATOM 16931 O O . TYR S 4 170 ? 198.372 280.690 265.079 1.00 79.54 209 TYR H O 1
ATOM 16940 N N . VAL S 4 171 ? 198.902 280.064 262.973 1.00 80.63 210 VAL H N 1
ATOM 16941 C CA . VAL S 4 171 ? 197.709 280.639 262.327 1.00 81.66 210 VAL H CA 1
ATOM 16942 C C . VAL S 4 171 ? 197.017 279.623 261.413 1.00 82.05 210 VAL H C 1
ATOM 16943 O O . VAL S 4 171 ? 197.673 278.727 260.852 1.00 82.47 210 VAL H O 1
ATOM 16947 N N . VAL S 4 172 ? 195.699 279.804 261.260 1.00 83.38 211 VAL H N 1
ATOM 16948 C CA . VAL S 4 172 ? 194.816 278.909 260.495 1.00 85.17 211 VAL H CA 1
ATOM 16949 C C . VAL S 4 172 ? 193.934 279.741 259.569 1.00 84.23 211 VAL H C 1
ATOM 16950 O O . VAL S 4 172 ? 193.320 280.731 260.007 1.00 83.90 211 VAL H O 1
ATOM 16954 N N . TYR S 4 173 ? 193.816 279.259 258.331 1.00 84.66 212 TYR H N 1
ATOM 16955 C CA . TYR S 4 173 ? 193.094 279.924 257.247 1.00 86.02 212 TYR H CA 1
ATOM 16956 C C . TYR S 4 173 ? 191.799 279.177 256.898 1.00 87.56 212 TYR H C 1
ATOM 16957 O O . TYR S 4 173 ? 191.503 278.115 257.451 1.00 85.82 212 TYR H O 1
ATOM 16966 N N . ASN S 4 174 ? 191.036 279.756 255.971 1.00 91.20 213 ASN H N 1
ATOM 16967 C CA . ASN S 4 174 ? 189.976 279.039 255.259 1.00 94.29 213 ASN H CA 1
ATOM 16968 C C . ASN S 4 174 ? 190.564 278.046 254.266 1.00 98.47 213 ASN H C 1
ATOM 16969 O O . ASN S 4 174 ? 191.776 278.020 254.026 1.00 100.60 213 ASN H O 1
ATOM 16974 N N . HIS S 4 175 ? 189.692 277.222 253.700 1.00 102.82 214 HIS H N 1
ATOM 16975 C CA . HIS S 4 175 ? 190.052 276.367 252.566 1.00 108.43 214 HIS H CA 1
ATOM 16976 C C . HIS S 4 175 ? 190.504 277.178 251.344 1.00 110.09 214 HIS H C 1
ATOM 16977 O O . HIS S 4 175 ? 191.477 276.810 250.683 1.00 110.38 214 HIS H O 1
ATOM 16984 N N . GLN S 4 176 ? 189.811 278.280 251.061 1.00 110.93 215 GLN H N 1
ATOM 16985 C CA . GLN S 4 176 ? 190.129 279.119 249.906 1.00 112.05 215 GLN H CA 1
ATOM 16986 C C . GLN S 4 176 ? 191.350 279.974 250.200 1.00 108.59 215 GLN H C 1
ATOM 16987 O O . GLN S 4 176 ? 191.544 280.415 251.336 1.00 106.99 215 GLN H O 1
ATOM 16993 N N . GLU S 4 177 ? 192.158 280.205 249.168 1.00 108.17 216 GLU H N 1
ATOM 16994 C CA . GLU S 4 177 ? 193.387 280.980 249.297 1.00 109.17 216 GLU H CA 1
ATOM 16995 C C . GLU S 4 177 ? 193.262 282.292 248.536 1.00 110.25 216 GLU H C 1
ATOM 16996 O O . GLU S 4 177 ? 192.957 282.303 247.342 1.00 111.37 216 GLU H O 1
ATOM 17002 N N . ALA S 4 178 ? 193.427 283.395 249.261 1.00 111.85 217 ALA H N 1
ATOM 17003 C CA . ALA S 4 178 ? 193.522 284.719 248.656 1.00 114.72 217 ALA H CA 1
ATOM 17004 C C . ALA S 4 178 ? 194.661 285.589 249.205 1.00 116.80 217 ALA H C 1
ATOM 17005 O O . ALA S 4 178 ? 194.873 286.686 248.685 1.00 121.58 217 ALA H O 1
ATOM 17007 N N . ALA S 4 179 ? 195.405 285.106 250.208 1.00 114.16 218 ALA H N 1
ATOM 17008 C CA . ALA S 4 179 ? 196.362 285.926 250.964 1.00 113.28 218 ALA H CA 1
ATOM 17009 C C . ALA S 4 179 ? 195.724 287.220 251.474 1.00 111.57 218 ALA H C 1
ATOM 17010 O O . ALA S 4 179 ? 196.259 288.312 251.265 1.00 112.87 218 ALA H O 1
ATOM 17012 N N . LYS S 4 180 ? 194.570 287.087 252.127 1.00 109.80 219 LYS H N 1
ATOM 17013 C CA . LYS S 4 180 ? 193.823 288.239 252.633 1.00 110.49 219 LYS H CA 1
ATOM 17014 C C . LYS S 4 180 ? 193.469 288.064 254.098 1.00 106.67 219 LYS H C 1
ATOM 17015 O O . LYS S 4 180 ? 193.303 286.938 254.575 1.00 103.81 219 LYS H O 1
ATOM 17021 N N . TYR S 4 181 ? 193.347 289.192 254.799 1.00 105.19 220 TYR H N 1
ATOM 17022 C CA . TYR S 4 181 ? 193.009 289.202 256.226 1.00 103.44 220 TYR H CA 1
ATOM 17023 C C . TYR S 4 181 ? 191.661 288.527 256.518 1.00 101.33 220 TYR H C 1
ATOM 17024 O O . TYR S 4 181 ? 191.496 287.891 257.561 1.00 99.22 220 TYR H O 1
ATOM 17033 N N . ASP S 4 182 ? 190.718 288.662 255.587 1.00 102.99 221 ASP H N 1
ATOM 17034 C CA . ASP S 4 182 ? 189.377 288.073 255.716 1.00 103.68 221 ASP H CA 1
ATOM 17035 C C . ASP S 4 182 ? 189.403 286.554 255.860 1.00 97.99 221 ASP H C 1
ATOM 17036 O O . ASP S 4 182 ? 188.572 285.985 256.567 1.00 96.93 221 ASP H O 1
ATOM 17041 N N . ASN S 4 183 ? 190.355 285.909 255.187 1.00 95.90 222 ASN H N 1
ATOM 17042 C CA . ASN S 4 183 ? 190.451 284.447 255.169 1.00 94.42 222 ASN H CA 1
ATOM 17043 C C . ASN S 4 183 ? 190.929 283.794 256.467 1.00 93.03 222 ASN H C 1
ATOM 17044 O O . ASN S 4 183 ? 190.731 282.589 256.636 1.00 94.33 222 ASN H O 1
ATOM 17049 N N . HIS S 4 184 ? 191.558 284.554 257.369 1.00 92.08 223 HIS H N 1
ATOM 17050 C CA . HIS S 4 184 ? 192.131 283.964 258.585 1.00 91.32 223 HIS H CA 1
ATOM 17051 C C . HIS S 4 184 ? 191.024 283.510 259.526 1.00 90.68 223 HIS H C 1
ATOM 17052 O O . HIS S 4 184 ? 190.254 284.328 260.033 1.00 90.72 223 HIS H O 1
ATOM 17059 N N . THR S 4 185 ? 190.950 282.198 259.734 1.00 92.33 224 THR H N 1
ATOM 17060 C CA . THR S 4 185 ? 190.028 281.591 260.686 1.00 93.58 224 THR H CA 1
ATOM 17061 C C . THR S 4 185 ? 190.576 281.768 262.099 1.00 93.59 224 THR H C 1
ATOM 17062 O O . THR S 4 185 ? 189.858 282.231 262.987 1.00 90.84 224 THR H O 1
ATOM 17066 N N . GLU S 4 186 ? 191.845 281.402 262.298 1.00 98.36 225 GLU H N 1
ATOM 17067 C CA . GLU S 4 186 ? 192.518 281.627 263.594 1.00 102.44 225 GLU H CA 1
ATOM 17068 C C . GLU S 4 186 ? 193.238 282.970 263.548 1.00 100.79 225 GLU H C 1
ATOM 17069 O O . GLU S 4 186 ? 193.249 283.630 262.513 1.00 105.86 225 GLU H O 1
ATOM 17075 N N . ASN S 4 187 ? 193.832 283.354 264.677 1.00 96.08 226 ASN H N 1
ATOM 17076 C CA . ASN S 4 187 ? 194.666 284.563 264.808 1.00 92.01 226 ASN H CA 1
ATOM 17077 C C . ASN S 4 187 ? 195.557 284.972 263.635 1.00 88.22 226 ASN H C 1
ATOM 17078 O O . ASN S 4 187 ? 196.162 284.133 262.974 1.00 88.71 226 ASN H O 1
ATOM 17083 N N . ALA S 4 188 ? 195.624 286.281 263.409 1.00 85.15 227 ALA H N 1
ATOM 17084 C CA . ALA S 4 188 ? 196.393 286.863 262.325 1.00 84.88 227 ALA H CA 1
ATOM 17085 C C . ALA S 4 188 ? 197.247 287.989 262.888 1.00 83.64 227 ALA H C 1
ATOM 17086 O O . ALA S 4 188 ? 196.770 288.798 263.683 1.00 84.08 227 ALA H O 1
ATOM 17088 N N . LEU S 4 189 ? 198.512 288.029 262.486 1.00 83.57 228 LEU H N 1
ATOM 17089 C CA . LEU S 4 189 ? 199.419 289.086 262.922 1.00 84.19 228 LEU H CA 1
ATOM 17090 C C . LEU S 4 189 ? 199.106 290.391 262.206 1.00 82.89 228 LEU H C 1
ATOM 17091 O O . LEU S 4 189 ? 199.159 290.462 260.965 1.00 84.91 228 LEU H O 1
ATOM 17096 N N . LEU S 4 190 ? 198.799 291.418 262.994 1.00 81.45 229 LEU H N 1
ATOM 17097 C CA . LEU S 4 190 ? 198.526 292.748 262.474 1.00 81.24 229 LEU H CA 1
ATOM 17098 C C . LEU S 4 190 ? 199.582 293.727 262.962 1.00 80.75 229 LEU H C 1
ATOM 17099 O O . LEU S 4 190 ? 199.953 293.707 264.136 1.00 80.47 229 LEU H O 1
ATOM 17104 N N . LEU S 4 191 ? 200.070 294.565 262.049 1.00 80.81 230 LEU H N 1
ATOM 17105 C CA . LEU S 4 191 ? 200.920 295.694 262.395 1.00 80.33 230 LEU H CA 1
ATOM 17106 C C . LEU S 4 191 ? 200.067 296.960 262.339 1.00 79.12 230 LEU H C 1
ATOM 17107 O O . LEU S 4 191 ? 199.394 297.233 261.321 1.00 78.72 230 LEU H O 1
ATOM 17112 N N . TYR S 4 192 ? 200.091 297.699 263.450 1.00 79.06 231 TYR H N 1
ATOM 17113 C CA . TYR S 4 192 ? 199.365 298.953 263.612 1.00 79.35 231 TYR H CA 1
ATOM 17114 C C . TYR S 4 192 ? 200.375 300.074 263.795 1.00 79.07 231 TYR H C 1
ATOM 17115 O O . TYR S 4 192 ? 201.197 300.022 264.711 1.00 78.08 231 TYR H O 1
ATOM 17124 N N . MET S 4 193 ? 200.306 301.082 262.928 1.00 81.93 232 MET H N 1
ATOM 17125 C CA . MET S 4 193 ? 201.220 302.222 262.965 1.00 84.99 232 MET H CA 1
ATOM 17126 C C . MET S 4 193 ? 200.457 303.495 263.281 1.00 84.36 232 MET H C 1
ATOM 17127 O O . MET S 4 193 ? 199.337 303.681 262.785 1.00 83.80 232 MET H O 1
ATOM 17132 N N . ALA S 4 194 ? 201.055 304.369 264.097 1.00 84.62 233 ALA H N 1
ATOM 17133 C CA . ALA S 4 194 ? 200.411 305.658 264.409 1.00 85.51 233 ALA H CA 1
ATOM 17134 C C . ALA S 4 194 ? 201.394 306.796 264.686 1.00 87.14 233 ALA H C 1
ATOM 17135 O O . ALA S 4 194 ? 202.333 306.629 265.458 1.00 86.87 233 ALA H O 1
ATOM 17137 N N . CYS S 4 195 ? 201.153 307.955 264.070 1.00 90.63 234 CYS H N 1
ATOM 17138 C CA . CYS S 4 195 ? 201.991 309.143 264.277 1.00 93.12 234 CYS H CA 1
ATOM 17139 C C . CYS S 4 195 ? 201.556 309.862 265.546 1.00 92.59 234 CYS H C 1
ATOM 17140 O O . CYS S 4 195 ? 200.365 310.104 265.743 1.00 92.45 234 CYS H O 1
ATOM 17143 N N . THR S 4 196 ? 202.520 310.217 266.393 1.00 93.63 235 THR H N 1
ATOM 17144 C CA . THR S 4 196 ? 202.221 310.842 267.688 1.00 94.85 235 THR H CA 1
ATOM 17145 C C . THR S 4 196 ? 201.748 312.299 267.556 1.00 94.96 235 THR H C 1
ATOM 17146 O O . THR S 4 196 ? 200.868 312.728 268.305 1.00 94.63 235 THR H O 1
ATOM 17150 N N . HIS S 4 197 ? 202.320 313.049 266.613 1.00 96.40 236 HIS H N 1
ATOM 17151 C CA . HIS S 4 197 ? 201.898 314.433 266.361 1.00 97.55 236 HIS H CA 1
ATOM 17152 C C . HIS S 4 197 ? 200.557 314.466 265.630 1.00 96.98 236 HIS H C 1
ATOM 17153 O O . HIS S 4 197 ? 200.322 313.679 264.710 1.00 95.93 236 HIS H O 1
ATOM 17160 N N . ALA S 4 198 ? 199.696 315.395 266.040 1.00 98.38 237 ALA H N 1
ATOM 17161 C CA . ALA S 4 198 ? 198.294 315.414 265.617 1.00 98.99 237 ALA H CA 1
ATOM 17162 C C . ALA S 4 198 ? 198.094 315.876 264.176 1.00 99.25 237 ALA H C 1
ATOM 17163 O O . ALA S 4 198 ? 197.420 315.201 263.395 1.00 98.21 237 ALA H O 1
ATOM 17165 N N . SER S 4 199 ? 198.680 317.021 263.833 1.00 100.54 238 SER H N 1
ATOM 17166 C CA . SER S 4 199 ? 198.424 317.665 262.543 1.00 101.56 238 SER H CA 1
ATOM 17167 C C . SER S 4 199 ? 199.107 316.944 261.372 1.00 100.71 238 SER H C 1
ATOM 17168 O O . SER S 4 199 ? 198.455 316.179 260.658 1.00 100.26 238 SER H O 1
ATOM 17171 N N . ASN S 4 200 ? 200.408 317.173 261.190 1.00 100.36 239 ASN H N 1
ATOM 17172 C CA . ASN S 4 200 ? 201.117 316.717 259.981 1.00 99.69 239 ASN H CA 1
ATOM 17173 C C . ASN S 4 200 ? 201.490 315.226 260.001 1.00 95.48 239 ASN H C 1
ATOM 17174 O O . ASN S 4 200 ? 201.663 314.651 261.079 1.00 92.66 239 ASN H O 1
ATOM 17179 N N . PRO S 4 201 ? 201.612 314.600 258.807 1.00 93.57 240 PRO H N 1
ATOM 17180 C CA . PRO S 4 201 ? 201.894 313.173 258.715 1.00 92.11 240 PRO H CA 1
ATOM 17181 C C . PRO S 4 201 ? 203.381 312.860 258.578 1.00 90.15 240 PRO H C 1
ATOM 17182 O O . PRO S 4 201 ? 204.208 313.771 258.494 1.00 90.81 240 PRO H O 1
ATOM 17186 N N . VAL S 4 202 ? 203.695 311.567 258.561 1.00 89.09 241 VAL H N 1
ATOM 17187 C CA . VAL S 4 202 ? 205.035 311.072 258.237 1.00 89.54 241 VAL H CA 1
ATOM 17188 C C . VAL S 4 202 ? 204.939 309.834 257.356 1.00 89.10 241 VAL H C 1
ATOM 17189 O O . VAL S 4 202 ? 203.966 309.064 257.445 1.00 88.85 241 VAL H O 1
ATOM 17193 N N . TYR S 4 203 ? 205.949 309.654 256.506 1.00 89.62 242 TYR H N 1
ATOM 17194 C CA . TYR S 4 203 ? 206.018 308.479 255.643 1.00 89.60 242 TYR H CA 1
ATOM 17195 C C . TYR S 4 203 ? 206.827 307.386 256.323 1.00 88.01 242 TYR H C 1
ATOM 17196 O O . TYR S 4 203 ? 207.652 307.662 257.202 1.00 88.82 242 TYR H O 1
ATOM 17205 N N . ALA S 4 204 ? 206.571 306.149 255.905 1.00 85.95 243 ALA H N 1
ATOM 17206 C CA . ALA S 4 204 ? 207.280 304.977 256.409 1.00 83.73 243 ALA H CA 1
ATOM 17207 C C . ALA S 4 204 ? 207.504 303.968 255.282 1.00 82.41 243 ALA H C 1
ATOM 17208 O O . ALA S 4 204 ? 206.607 303.180 254.958 1.00 82.73 243 ALA H O 1
ATOM 17210 N N . THR S 4 205 ? 208.687 304.023 254.667 1.00 80.54 244 THR H N 1
ATOM 17211 C CA . THR S 4 205 ? 209.090 303.025 253.675 1.00 79.75 244 THR H CA 1
ATOM 17212 C C . THR S 4 205 ? 209.572 301.806 254.434 1.00 78.69 244 THR H C 1
ATOM 17213 O O . THR S 4 205 ? 210.615 301.860 255.089 1.00 78.96 244 THR H O 1
ATOM 17217 N N . LEU S 4 206 ? 208.801 300.722 254.361 1.00 79.48 245 LEU H N 1
ATOM 17218 C CA . LEU S 4 206 ? 209.078 299.516 255.134 1.00 79.17 245 LEU H CA 1
ATOM 17219 C C . LEU S 4 206 ? 209.018 298.264 254.286 1.00 78.30 245 LEU H C 1
ATOM 17220 O O . LEU S 4 206 ? 208.116 298.099 253.447 1.00 78.80 245 LEU H O 1
ATOM 17225 N N . LYS S 4 207 ? 210.013 297.409 254.504 1.00 79.24 246 LYS H N 1
ATOM 17226 C CA . LYS S 4 207 ? 209.925 295.996 254.204 1.00 80.56 246 LYS H CA 1
ATOM 17227 C C . LYS S 4 207 ? 209.563 295.308 255.514 1.00 80.12 246 LYS H C 1
ATOM 17228 O O . LYS S 4 207 ? 210.344 295.343 256.491 1.00 81.40 246 LYS H O 1
ATOM 17234 N N . ILE S 4 208 ? 208.363 294.731 255.544 1.00 79.28 247 ILE H N 1
ATOM 17235 C CA . ILE S 4 208 ? 207.953 293.859 256.638 1.00 79.30 247 ILE H CA 1
ATOM 17236 C C . ILE S 4 208 ? 208.161 292.445 256.126 1.00 77.71 247 ILE H C 1
ATOM 17237 O O . ILE S 4 208 ? 207.491 292.029 255.183 1.00 78.39 247 ILE H O 1
ATOM 17242 N N . ARG S 4 209 ? 209.106 291.719 256.711 1.00 78.13 248 ARG H N 1
ATOM 17243 C CA . ARG S 4 209 ? 209.349 290.337 256.307 1.00 78.53 248 ARG H CA 1
ATOM 17244 C C . ARG S 4 209 ? 208.846 289.393 257.392 1.00 76.77 248 ARG H C 1
ATOM 17245 O O . ARG S 4 209 ? 208.940 289.705 258.577 1.00 76.50 248 ARG H O 1
ATOM 17253 N N . ILE S 4 210 ? 208.298 288.251 256.978 1.00 76.13 249 ILE H N 1
ATOM 17254 C CA . ILE S 4 210 ? 207.748 287.262 257.909 1.00 76.07 249 ILE H CA 1
ATOM 17255 C C . ILE S 4 210 ? 208.241 285.864 257.536 1.00 73.12 249 ILE H C 1
ATOM 17256 O O . ILE S 4 210 ? 208.236 285.485 256.349 1.00 72.11 249 ILE H O 1
ATOM 17261 N N . TYR S 4 211 ? 208.669 285.120 258.562 1.00 71.68 250 TYR H N 1
ATOM 17262 C CA . TYR S 4 211 ? 209.302 283.808 258.393 1.00 69.88 250 TYR H CA 1
ATOM 17263 C C . TYR S 4 211 ? 208.421 282.736 259.003 1.00 69.49 250 TYR H C 1
ATOM 17264 O O . TYR S 4 211 ? 208.099 282.809 260.191 1.00 69.48 250 TYR H O 1
ATOM 17273 N N . PHE S 4 212 ? 208.037 281.742 258.199 1.00 69.96 251 PHE H N 1
ATOM 17274 C CA . PHE S 4 212 ? 207.059 280.746 258.635 1.00 70.76 251 PHE H CA 1
ATOM 17275 C C . PHE S 4 212 ? 207.302 279.336 258.108 1.00 70.03 251 PHE H C 1
ATOM 17276 O O . PHE S 4 212 ? 208.052 279.126 257.148 1.00 69.72 251 PHE H O 1
ATOM 17284 N N . TYR S 4 213 ? 206.635 278.386 258.763 1.00 71.67 252 TYR H N 1
ATOM 17285 C CA . TYR S 4 213 ? 206.753 276.958 258.475 1.00 74.23 252 TYR H CA 1
ATOM 17286 C C . TYR S 4 213 ? 205.370 276.323 258.428 1.00 75.21 252 TYR H C 1
ATOM 17287 O O . TYR S 4 213 ? 204.472 276.732 259.163 1.00 73.62 252 TYR H O 1
ATOM 17296 N N . ASP S 4 214 ? 205.219 275.296 257.595 1.00 78.90 253 ASP H N 1
ATOM 17297 C CA . ASP S 4 214 ? 203.919 274.658 257.370 1.00 82.42 253 ASP H CA 1
ATOM 17298 C C . ASP S 4 214 ? 203.615 273.585 258.409 1.00 81.96 253 ASP H C 1
ATOM 17299 O O . ASP S 4 214 ? 204.484 272.779 258.749 1.00 83.70 253 ASP H O 1
ATOM 17304 N N . SER S 4 215 ? 202.367 273.569 258.876 1.00 82.77 254 SER H N 1
ATOM 17305 C CA . SER S 4 215 ? 201.940 272.728 259.994 1.00 84.81 254 SER H CA 1
ATOM 17306 C C . SER S 4 215 ? 201.588 271.300 259.570 1.00 86.79 254 SER H C 1
ATOM 17307 O O . SER S 4 215 ? 200.902 271.093 258.571 1.00 87.76 254 SER H O 1
ATOM 17310 N N . VAL S 4 216 ? 202.063 270.331 260.349 1.00 91.14 255 VAL H N 1
ATOM 17311 C CA . VAL S 4 216 ? 201.700 268.918 260.202 1.00 94.96 255 VAL H CA 1
ATOM 17312 C C . VAL S 4 216 ? 200.453 268.595 261.037 1.00 96.95 255 VAL H C 1
ATOM 17313 O O . VAL S 4 216 ? 199.756 267.616 260.762 1.00 97.11 255 VAL H O 1
ATOM 17317 N N . GLN S 4 217 ? 200.166 269.431 262.036 1.00 101.13 256 GLN H N 1
ATOM 17318 C CA . GLN S 4 217 ? 199.106 269.167 263.012 1.00 104.57 256 GLN H CA 1
ATOM 17319 C C . GLN S 4 217 ? 197.725 269.203 262.362 1.00 104.16 256 GLN H C 1
ATOM 17320 O O . GLN S 4 217 ? 197.512 269.928 261.389 1.00 103.03 256 GLN H O 1
ATOM 17326 N N . ASN S 4 218 ? 196.806 268.413 262.919 1.00 106.94 257 ASN H N 1
ATOM 17327 C CA . ASN S 4 218 ? 195.411 268.313 262.459 1.00 108.39 257 ASN H CA 1
ATOM 17328 C C . ASN S 4 218 ? 195.281 267.789 261.032 1.00 106.32 257 ASN H C 1
ATOM 17329 O O . ASN S 4 218 ? 194.581 266.807 260.784 1.00 103.89 257 ASN H O 1
ATOM 17454 N N . PRO U 1 1 ? 202.527 282.503 291.754 1.00 134.44 63 PRO G N 1
ATOM 17455 C CA . PRO U 1 1 ? 203.196 283.788 291.934 1.00 132.85 63 PRO G CA 1
ATOM 17456 C C . PRO U 1 1 ? 202.405 285.031 291.478 1.00 128.57 63 PRO G C 1
ATOM 17457 O O . PRO U 1 1 ? 202.864 286.146 291.732 1.00 128.91 63 PRO G O 1
ATOM 17461 N N . ASP U 1 2 ? 201.253 284.854 290.823 1.00 121.78 64 ASP G N 1
ATOM 17462 C CA . ASP U 1 2 ? 200.496 285.981 290.259 1.00 116.46 64 ASP G CA 1
ATOM 17463 C C . ASP U 1 2 ? 199.846 286.857 291.336 1.00 111.11 64 ASP G C 1
ATOM 17464 O O . ASP U 1 2 ? 200.225 288.018 291.499 1.00 111.19 64 ASP G O 1
ATOM 17469 N N . VAL U 1 3 ? 198.876 286.301 292.060 1.00 105.95 65 VAL G N 1
ATOM 17470 C CA . VAL U 1 3 ? 198.146 287.052 293.088 1.00 102.22 65 VAL G CA 1
ATOM 17471 C C . VAL U 1 3 ? 199.036 287.271 294.327 1.00 99.40 65 VAL G C 1
ATOM 17472 O O . VAL U 1 3 ? 199.782 286.364 294.708 1.00 99.73 65 VAL G O 1
ATOM 17476 N N . PRO U 1 4 ? 198.978 288.473 294.949 1.00 95.84 66 PRO G N 1
ATOM 17477 C CA . PRO U 1 4 ? 199.773 288.681 296.173 1.00 95.87 66 PRO G CA 1
ATOM 17478 C C . PRO U 1 4 ? 199.191 287.999 297.416 1.00 97.51 66 PRO G C 1
ATOM 17479 O O . PRO U 1 4 ? 198.116 287.399 297.352 1.00 97.71 66 PRO G O 1
ATOM 17483 N N . LYS U 1 5 ? 199.909 288.101 298.534 1.00 100.80 67 LYS G N 1
ATOM 17484 C CA . LYS U 1 5 ? 199.486 287.493 299.802 1.00 103.54 67 LYS G CA 1
ATOM 17485 C C . LYS U 1 5 ? 198.296 288.226 300.416 1.00 101.86 67 LYS G C 1
ATOM 17486 O O . LYS U 1 5 ? 198.191 289.445 300.308 1.00 101.86 67 LYS G O 1
ATOM 17492 N N . GLY U 1 6 ? 197.406 287.472 301.058 1.00 101.47 68 GLY G N 1
ATOM 17493 C CA . GLY U 1 6 ? 196.258 288.042 301.771 1.00 102.01 68 GLY G CA 1
ATOM 17494 C C . GLY U 1 6 ? 195.163 288.657 300.912 1.00 100.72 68 GLY G C 1
ATOM 17495 O O . GLY U 1 6 ? 194.292 289.367 301.430 1.00 101.44 68 GLY G O 1
ATOM 17496 N N . CYS U 1 7 ? 195.189 288.376 299.611 1.00 98.56 69 CYS G N 1
ATOM 17497 C CA . CYS U 1 7 ? 194.217 288.919 298.667 1.00 98.42 69 CYS G CA 1
ATOM 17498 C C . CYS U 1 7 ? 193.926 287.885 297.592 1.00 96.94 69 CYS G C 1
ATOM 17499 O O . CYS U 1 7 ? 194.762 287.028 297.299 1.00 94.55 69 CYS G O 1
ATOM 17502 N N . GLU U 1 8 ? 192.732 287.973 297.016 1.00 99.28 70 GLU G N 1
ATOM 17503 C CA . GLU U 1 8 ? 192.209 286.910 296.163 1.00 102.65 70 GLU G CA 1
ATOM 17504 C C . GLU U 1 8 ? 191.301 287.474 295.087 1.00 99.43 70 GLU G C 1
ATOM 17505 O O . GLU U 1 8 ? 190.805 288.598 295.201 1.00 99.84 70 GLU G O 1
ATOM 17511 N N . GLY U 1 9 ? 191.109 286.685 294.036 1.00 96.91 71 GLY G N 1
ATOM 17512 C CA . GLY U 1 9 ? 190.187 287.014 292.963 1.00 94.75 71 GLY G CA 1
ATOM 17513 C C . GLY U 1 9 ? 190.951 287.473 291.745 1.00 91.44 71 GLY G C 1
ATOM 17514 O O . GLY U 1 9 ? 192.185 287.466 291.749 1.00 91.24 71 GLY G O 1
ATOM 17515 N N . PRO U 1 10 ? 190.222 287.875 290.690 1.00 88.03 72 PRO G N 1
ATOM 17516 C CA . PRO U 1 10 ? 190.870 288.319 289.462 1.00 86.59 72 PRO G CA 1
ATOM 17517 C C . PRO U 1 10 ? 191.548 289.675 289.622 1.00 85.58 72 PRO G C 1
ATOM 17518 O O . PRO U 1 10 ? 191.129 290.488 290.450 1.00 85.02 72 PRO G O 1
ATOM 17522 N N . CYS U 1 11 ? 192.601 289.891 288.838 1.00 85.14 73 CYS G N 1
ATOM 17523 C CA . CYS U 1 11 ? 193.302 291.170 288.793 1.00 84.43 73 CYS G CA 1
ATOM 17524 C C . CYS U 1 11 ? 192.390 292.211 288.159 1.00 81.86 73 CYS G C 1
ATOM 17525 O O . CYS U 1 11 ? 192.081 292.126 286.969 1.00 82.77 73 CYS G O 1
ATOM 17528 N N . LYS U 1 12 ? 191.942 293.173 288.961 1.00 80.44 74 LYS G N 1
ATOM 17529 C CA . LYS U 1 12 ? 191.062 294.230 288.474 1.00 80.23 74 LYS G CA 1
ATOM 17530 C C . LYS U 1 12 ? 191.886 295.456 288.110 1.00 79.79 74 LYS G C 1
ATOM 17531 O O . LYS U 1 12 ? 192.818 295.829 288.841 1.00 80.83 74 LYS G O 1
ATOM 17537 N N . VAL U 1 13 ? 191.544 296.065 286.973 1.00 78.95 75 VAL G N 1
ATOM 17538 C CA . VAL U 1 13 ? 192.225 297.263 286.483 1.00 79.77 75 VAL G CA 1
ATOM 17539 C C . VAL U 1 13 ? 191.420 298.497 286.865 1.00 79.26 75 VAL G C 1
ATOM 17540 O O . VAL U 1 13 ? 190.199 298.422 287.019 1.00 79.57 75 VAL G O 1
ATOM 17544 N N . GLN U 1 14 ? 192.106 299.625 287.020 1.00 79.89 76 GLN G N 1
ATOM 17545 C CA . GLN U 1 14 ? 191.420 300.918 287.125 1.00 79.91 76 GLN G CA 1
ATOM 17546 C C . GLN U 1 14 ? 192.264 301.977 286.417 1.00 80.35 76 GLN G C 1
ATOM 17547 O O . GLN U 1 14 ? 193.466 302.081 286.662 1.00 80.80 76 GLN G O 1
ATOM 17553 N N . SER U 1 15 ? 191.629 302.743 285.528 1.00 81.83 77 SER G N 1
ATOM 17554 C CA . SER U 1 15 ? 192.329 303.671 284.637 1.00 83.86 77 SER G CA 1
ATOM 17555 C C . SER U 1 15 ? 191.985 305.130 284.923 1.00 84.68 77 SER G C 1
ATOM 17556 O O . SER U 1 15 ? 190.897 305.432 285.418 1.00 83.46 77 SER G O 1
ATOM 17559 N N . TYR U 1 16 ? 192.928 306.023 284.616 1.00 88.25 78 TYR G N 1
ATOM 17560 C CA . TYR U 1 16 ? 192.704 307.473 284.691 1.00 92.48 78 TYR G CA 1
ATOM 17561 C C . TYR U 1 16 ? 193.225 308.141 283.421 1.00 96.44 78 TYR G C 1
ATOM 17562 O O . TYR U 1 16 ? 194.438 308.215 283.203 1.00 97.41 78 TYR G O 1
ATOM 17571 N N . GLU U 1 17 ? 192.297 308.606 282.586 1.00 100.52 79 GLU G N 1
ATOM 17572 C CA . GLU U 1 17 ? 192.621 309.323 281.356 1.00 103.99 79 GLU G CA 1
ATOM 17573 C C . GLU U 1 17 ? 192.503 310.812 281.616 1.00 103.56 79 GLU G C 1
ATOM 17574 O O . GLU U 1 17 ? 191.449 311.278 282.054 1.00 104.93 79 GLU G O 1
ATOM 17580 N N . GLN U 1 18 ? 193.576 311.555 281.354 1.00 103.37 80 GLN G N 1
ATOM 17581 C CA . GLN U 1 18 ? 193.552 313.008 281.505 1.00 103.95 80 GLN G CA 1
ATOM 17582 C C . GLN U 1 18 ? 194.710 313.700 280.783 1.00 103.63 80 GLN G C 1
ATOM 17583 O O . GLN U 1 18 ? 195.807 313.124 280.621 1.00 103.72 80 GLN G O 1
ATOM 17589 N N . ARG U 1 19 ? 194.425 314.925 280.333 1.00 103.46 81 ARG G N 1
ATOM 17590 C CA . ARG U 1 19 ? 195.437 315.895 279.931 1.00 103.26 81 ARG G CA 1
ATOM 17591 C C . ARG U 1 19 ? 195.720 316.752 281.153 1.00 102.03 81 ARG G C 1
ATOM 17592 O O . ARG U 1 19 ? 194.997 317.713 281.432 1.00 102.23 81 ARG G O 1
ATOM 17600 N N . HIS U 1 20 ? 196.765 316.388 281.887 1.00 101.48 82 HIS G N 1
ATOM 17601 C CA . HIS U 1 20 ? 197.153 317.131 283.079 1.00 101.20 82 HIS G CA 1
ATOM 17602 C C . HIS U 1 20 ? 197.916 318.376 282.649 1.00 101.27 82 HIS G C 1
ATOM 17603 O O . HIS U 1 20 ? 198.885 318.273 281.896 1.00 102.27 82 HIS G O 1
ATOM 17610 N N . ASP U 1 21 ? 197.471 319.543 283.110 1.00 102.25 83 ASP G N 1
ATOM 17611 C CA . ASP U 1 21 ? 198.189 320.802 282.865 1.00 104.59 83 ASP G CA 1
ATOM 17612 C C . ASP U 1 21 ? 199.158 321.065 284.021 1.00 103.38 83 ASP G C 1
ATOM 17613 O O . ASP U 1 21 ? 198.735 321.353 285.144 1.00 102.02 83 ASP G O 1
ATOM 17618 N N . ILE U 1 22 ? 200.458 320.951 283.738 1.00 103.38 84 ILE G N 1
ATOM 17619 C CA . ILE U 1 22 ? 201.488 320.958 284.784 1.00 103.30 84 ILE G CA 1
ATOM 17620 C C . ILE U 1 22 ? 202.032 322.370 284.990 1.00 101.17 84 ILE G C 1
ATOM 17621 O O . ILE U 1 22 ? 202.080 323.172 284.054 1.00 99.91 84 ILE G O 1
ATOM 17626 N N . SER U 1 23 ? 202.434 322.652 286.228 1.00 100.48 85 SER G N 1
ATOM 17627 C CA . SER U 1 23 ? 203.000 323.937 286.611 1.00 101.43 85 SER G CA 1
ATOM 17628 C C . SER U 1 23 ? 204.249 323.749 287.475 1.00 100.93 85 SER G C 1
ATOM 17629 O O . SER U 1 23 ? 204.673 322.618 287.753 1.00 101.45 85 SER G O 1
ATOM 17632 N N . HIS U 1 24 ? 204.843 324.872 287.867 1.00 101.09 86 HIS G N 1
ATOM 17633 C CA . HIS U 1 24 ? 205.965 324.893 288.802 1.00 101.81 86 HIS G CA 1
ATOM 17634 C C . HIS U 1 24 ? 205.504 324.658 290.244 1.00 102.33 86 HIS G C 1
ATOM 17635 O O . HIS U 1 24 ? 206.272 324.150 291.063 1.00 103.36 86 HIS G O 1
ATOM 17642 N N . VAL U 1 25 ? 204.258 325.029 290.547 1.00 102.50 87 VAL G N 1
ATOM 17643 C CA . VAL U 1 25 ? 203.687 324.864 291.890 1.00 103.25 87 VAL G CA 1
ATOM 17644 C C . VAL U 1 25 ? 203.477 323.382 292.211 1.00 101.82 87 VAL G C 1
ATOM 17645 O O . VAL U 1 25 ? 203.721 322.952 293.341 1.00 101.78 87 VAL G O 1
ATOM 17649 N N . GLY U 1 26 ? 203.011 322.622 291.222 1.00 99.58 88 GLY G N 1
ATOM 17650 C CA . GLY U 1 26 ? 202.926 321.166 291.317 1.00 97.76 88 GLY G CA 1
ATOM 17651 C C . GLY U 1 26 ? 201.499 320.665 291.416 1.00 96.18 88 GLY G C 1
ATOM 17652 O O . GLY U 1 26 ? 200.707 321.175 292.212 1.00 93.77 88 GLY G O 1
ATOM 17653 N N . LYS U 1 27 ? 201.188 319.655 290.605 1.00 97.54 89 LYS G N 1
ATOM 17654 C CA . LYS U 1 27 ? 199.868 319.029 290.565 1.00 98.49 89 LYS G CA 1
ATOM 17655 C C . LYS U 1 27 ? 199.898 317.689 291.297 1.00 96.08 89 LYS G C 1
ATOM 17656 O O . LYS U 1 27 ? 200.946 317.039 291.374 1.00 96.74 89 LYS G O 1
ATOM 17662 N N . VAL U 1 28 ? 198.738 317.288 291.814 1.00 93.92 90 VAL G N 1
ATOM 17663 C CA . VAL U 1 28 ? 198.564 316.030 292.544 1.00 92.11 90 VAL G CA 1
ATOM 17664 C C . VAL U 1 28 ? 197.401 315.250 291.950 1.00 90.24 90 VAL G C 1
ATOM 17665 O O . VAL U 1 28 ? 196.438 315.852 291.471 1.00 90.20 90 VAL G O 1
ATOM 17669 N N . LEU U 1 29 ? 197.479 313.919 291.980 1.00 90.44 91 LEU G N 1
ATOM 17670 C CA . LEU U 1 29 ? 196.257 313.102 291.853 1.00 91.61 91 LEU G CA 1
ATOM 17671 C C . LEU U 1 29 ? 196.381 311.758 292.561 1.00 90.67 91 LEU G C 1
ATOM 17672 O O . LEU U 1 29 ? 197.438 311.130 292.531 1.00 91.09 91 LEU G O 1
ATOM 17677 N N . CYS U 1 30 ? 195.291 311.329 293.195 1.00 91.12 92 CYS G N 1
ATOM 17678 C CA . CYS U 1 30 ? 195.261 310.065 293.920 1.00 92.74 92 CYS G CA 1
ATOM 17679 C C . CYS U 1 30 ? 194.973 308.932 292.941 1.00 91.76 92 CYS G C 1
ATOM 17680 O O . CYS U 1 30 ? 193.896 308.890 292.342 1.00 89.88 92 CYS G O 1
ATOM 17683 N N . VAL U 1 31 ? 195.940 308.027 292.775 1.00 92.84 93 VAL G N 1
ATOM 17684 C CA . VAL U 1 31 ? 195.804 306.917 291.809 1.00 93.21 93 VAL G CA 1
ATOM 17685 C C . VAL U 1 31 ? 195.110 305.677 292.392 1.00 93.66 93 VAL G C 1
ATOM 17686 O O . VAL U 1 31 ? 194.664 304.815 291.637 1.00 94.40 93 VAL G O 1
ATOM 17690 N N . SER U 1 32 ? 195.011 305.593 293.720 1.00 93.61 94 SER G N 1
ATOM 17691 C CA . SER U 1 32 ? 194.314 304.487 294.394 1.00 93.35 94 SER G CA 1
ATOM 17692 C C . SER U 1 32 ? 192.790 304.689 294.533 1.00 94.79 94 SER G C 1
ATOM 17693 O O . SER U 1 32 ? 192.112 303.858 295.143 1.00 94.74 94 SER G O 1
ATOM 17696 N N . ASP U 1 33 ? 192.257 305.779 293.971 1.00 96.57 95 ASP G N 1
ATOM 17697 C CA . ASP U 1 33 ? 190.810 306.028 293.936 1.00 97.27 95 ASP G CA 1
ATOM 17698 C C . ASP U 1 33 ? 190.060 304.950 293.155 1.00 95.56 95 ASP G C 1
ATOM 17699 O O . ASP U 1 33 ? 190.072 304.947 291.923 1.00 95.45 95 ASP G O 1
ATOM 17704 N N . VAL U 1 34 ? 189.415 304.038 293.878 1.00 94.94 96 VAL G N 1
ATOM 17705 C CA . VAL U 1 34 ? 188.532 303.044 293.264 1.00 95.44 96 VAL G CA 1
ATOM 17706 C C . VAL U 1 34 ? 187.286 302.835 294.125 1.00 92.74 96 VAL G C 1
ATOM 17707 O O . VAL U 1 34 ? 187.374 302.714 295.349 1.00 91.67 96 VAL G O 1
ATOM 17711 N N . THR U 1 35 ? 186.132 302.798 293.462 1.00 91.86 97 THR G N 1
ATOM 17712 C CA . THR U 1 35 ? 184.837 302.724 294.141 1.00 92.24 97 THR G CA 1
ATOM 17713 C C . THR U 1 35 ? 184.481 301.286 294.506 1.00 91.68 97 THR G C 1
ATOM 17714 O O . THR U 1 35 ? 185.022 300.332 293.934 1.00 92.27 97 THR G O 1
ATOM 17718 N N . ARG U 1 36 ? 183.560 301.153 295.457 1.00 91.63 98 ARG G N 1
ATOM 17719 C CA . ARG U 1 36 ? 183.123 299.854 295.959 1.00 92.01 98 ARG G CA 1
ATOM 17720 C C . ARG U 1 36 ? 181.832 299.461 295.266 1.00 93.58 98 ARG G C 1
ATOM 17721 O O . ARG U 1 36 ? 180.915 300.277 295.141 1.00 93.64 98 ARG G O 1
ATOM 17729 N N . GLY U 1 37 ? 181.756 298.212 294.823 1.00 95.64 99 GLY G N 1
ATOM 17730 C CA . GLY U 1 37 ? 180.567 297.746 294.121 1.00 96.51 99 GLY G CA 1
ATOM 17731 C C . GLY U 1 37 ? 180.723 296.367 293.529 1.00 99.17 99 GLY G C 1
ATOM 17732 O O . GLY U 1 37 ? 181.840 295.873 293.354 1.00 100.42 99 GLY G O 1
ATOM 17733 N N . ASN U 1 38 ? 179.588 295.753 293.214 1.00 101.18 100 ASN G N 1
ATOM 17734 C CA . ASN U 1 38 ? 179.564 294.417 292.618 1.00 102.66 100 ASN G CA 1
ATOM 17735 C C . ASN U 1 38 ? 180.082 294.359 291.172 1.00 100.32 100 ASN G C 1
ATOM 17736 O O . ASN U 1 38 ? 180.431 293.280 290.692 1.00 102.70 100 ASN G O 1
ATOM 17741 N N . GLY U 1 39 ? 180.127 295.504 290.487 1.00 97.10 101 GLY G N 1
ATOM 17742 C CA . GLY U 1 39 ? 180.605 295.570 289.106 1.00 96.12 101 GLY G CA 1
ATOM 17743 C C . GLY U 1 39 ? 182.093 295.318 288.926 1.00 95.40 101 GLY G C 1
ATOM 17744 O O . GLY U 1 39 ? 182.834 295.153 289.897 1.00 94.58 101 GLY G O 1
ATOM 17745 N N . LEU U 1 40 ? 182.519 295.272 287.666 1.00 95.93 102 LEU G N 1
ATOM 17746 C CA . LEU U 1 40 ? 183.937 295.125 287.312 1.00 96.09 102 LEU G CA 1
ATOM 17747 C C . LEU U 1 40 ? 184.646 296.455 287.525 1.00 95.06 102 LEU G C 1
ATOM 17748 O O . LEU U 1 40 ? 184.012 297.512 287.478 1.00 96.22 102 LEU G O 1
ATOM 17753 N N . THR U 1 41 ? 185.956 296.393 287.758 1.00 93.12 103 THR G N 1
ATOM 17754 C CA . THR U 1 41 ? 186.781 297.572 288.090 1.00 92.49 103 THR G CA 1
ATOM 17755 C C . THR U 1 41 ? 186.323 298.303 289.369 1.00 90.67 103 THR G C 1
ATOM 17756 O O . THR U 1 41 ? 186.490 299.520 289.494 1.00 90.01 103 THR G O 1
ATOM 17760 N N . HIS U 1 42 ? 185.745 297.545 290.302 1.00 88.99 104 HIS G N 1
ATOM 17761 C CA . HIS U 1 42 ? 185.302 298.045 291.600 1.00 87.40 104 HIS G CA 1
ATOM 17762 C C . HIS U 1 42 ? 185.966 297.193 292.670 1.00 85.35 104 HIS G C 1
ATOM 17763 O O . HIS U 1 42 ? 186.312 296.035 292.421 1.00 84.80 104 HIS G O 1
ATOM 17770 N N . ARG U 1 43 ? 186.142 297.766 293.858 1.00 84.24 105 ARG G N 1
ATOM 17771 C CA . ARG U 1 43 ? 186.513 296.970 295.032 1.00 83.61 105 ARG G CA 1
ATOM 17772 C C . ARG U 1 43 ? 185.246 296.353 295.642 1.00 84.58 105 ARG G C 1
ATOM 17773 O O . ARG U 1 43 ? 184.135 296.878 295.469 1.00 85.59 105 ARG G O 1
ATOM 17781 N N . VAL U 1 44 ? 185.416 295.216 296.314 1.00 84.95 106 VAL G N 1
ATOM 17782 C CA . VAL U 1 44 ? 184.300 294.478 296.908 1.00 85.78 106 VAL G CA 1
ATOM 17783 C C . VAL U 1 44 ? 184.161 294.876 298.371 1.00 85.50 106 VAL G C 1
ATOM 17784 O O . VAL U 1 44 ? 183.104 295.348 298.797 1.00 85.22 106 VAL G O 1
ATOM 17788 N N . GLY U 1 45 ? 185.237 294.675 299.127 1.00 85.56 107 GLY G N 1
ATOM 17789 C CA . GLY U 1 45 ? 185.301 295.064 300.530 1.00 85.44 107 GLY G CA 1
ATOM 17790 C C . GLY U 1 45 ? 185.951 296.423 300.673 1.00 84.83 107 GLY G C 1
ATOM 17791 O O . GLY U 1 45 ? 185.985 297.212 299.726 1.00 83.71 107 GLY G O 1
ATOM 17792 N N . LYS U 1 46 ? 186.475 296.683 301.866 1.00 84.61 108 LYS G N 1
ATOM 17793 C CA . LYS U 1 46 ? 187.163 297.941 302.162 1.00 84.25 108 LYS G CA 1
ATOM 17794 C C . LYS U 1 46 ? 188.683 297.848 301.994 1.00 82.21 108 LYS G C 1
ATOM 17795 O O . LYS U 1 46 ? 189.369 298.865 302.109 1.00 83.06 108 LYS G O 1
ATOM 17801 N N . ARG U 1 47 ? 189.197 296.648 301.702 1.00 81.77 109 ARG G N 1
ATOM 17802 C CA . ARG U 1 47 ? 190.638 296.393 301.641 1.00 82.37 109 ARG G CA 1
ATOM 17803 C C . ARG U 1 47 ? 191.058 295.741 300.329 1.00 81.12 109 ARG G C 1
ATOM 17804 O O . ARG U 1 47 ? 190.435 294.771 299.870 1.00 81.45 109 ARG G O 1
ATOM 17812 N N . PHE U 1 48 ? 192.133 296.260 299.740 1.00 80.33 110 PHE G N 1
ATOM 17813 C CA . PHE U 1 48 ? 192.706 295.663 298.538 1.00 80.24 110 PHE G CA 1
ATOM 17814 C C . PHE U 1 48 ? 194.188 295.974 298.372 1.00 79.56 110 PHE G C 1
ATOM 17815 O O . PHE U 1 48 ? 194.700 296.969 298.911 1.00 80.00 110 PHE G O 1
ATOM 17823 N N . CYS U 1 49 ? 194.859 295.102 297.622 1.00 79.60 111 CYS G N 1
ATOM 17824 C CA . CYS U 1 49 ? 196.274 295.245 297.317 1.00 80.34 111 CYS G CA 1
ATOM 17825 C C . CYS U 1 49 ? 196.444 295.734 295.895 1.00 79.48 111 CYS G C 1
ATOM 17826 O O . CYS U 1 49 ? 195.985 295.079 294.955 1.00 80.95 111 CYS G O 1
ATOM 17829 N N . VAL U 1 50 ? 197.091 296.889 295.753 1.00 78.91 112 VAL G N 1
ATOM 17830 C CA . VAL U 1 50 ? 197.542 297.387 294.458 1.00 77.11 112 VAL G CA 1
ATOM 17831 C C . VAL U 1 50 ? 198.861 296.705 294.160 1.00 76.06 112 VAL G C 1
ATOM 17832 O O . VAL U 1 50 ? 199.837 296.929 294.874 1.00 75.72 112 VAL G O 1
ATOM 17836 N N . LYS U 1 51 ? 198.898 295.880 293.118 1.00 76.29 113 LYS G N 1
ATOM 17837 C CA . LYS U 1 51 ? 200.127 295.177 292.772 1.00 77.50 113 LYS G CA 1
ATOM 17838 C C . LYS U 1 51 ? 201.059 296.062 291.961 1.00 77.15 113 LYS G C 1
ATOM 17839 O O . LYS U 1 51 ? 202.244 296.166 292.283 1.00 78.19 113 LYS G O 1
ATOM 17845 N N . SER U 1 52 ? 200.527 296.693 290.915 1.00 75.85 114 SER G N 1
ATOM 17846 C CA . SER U 1 52 ? 201.348 297.482 289.999 1.00 74.27 114 SER G CA 1
ATOM 17847 C C . SER U 1 52 ? 200.616 298.676 289.389 1.00 72.09 114 SER G C 1
ATOM 17848 O O . SER U 1 52 ? 199.387 298.648 289.191 1.00 70.49 114 SER G O 1
ATOM 17851 N N . VAL U 1 53 ? 201.403 299.716 289.109 1.00 72.64 115 VAL G N 1
ATOM 17852 C CA . VAL U 1 53 ? 200.945 300.916 288.417 1.00 73.16 115 VAL G CA 1
ATOM 17853 C C . VAL U 1 53 ? 201.646 300.961 287.064 1.00 73.87 115 VAL G C 1
ATOM 17854 O O . VAL U 1 53 ? 202.846 300.668 286.965 1.00 74.31 115 VAL G O 1
ATOM 17858 N N . TYR U 1 54 ? 200.886 301.320 286.031 1.00 74.83 116 TYR G N 1
ATOM 17859 C CA . TYR U 1 54 ? 201.391 301.463 284.671 1.00 75.01 116 TYR G CA 1
ATOM 17860 C C . TYR U 1 54 ? 201.026 302.853 284.187 1.00 74.55 116 TYR G C 1
ATOM 17861 O O . TYR U 1 54 ? 199.867 303.123 283.839 1.00 74.94 116 TYR G O 1
ATOM 17870 N N . VAL U 1 55 ? 202.015 303.742 284.235 1.00 76.27 117 VAL G N 1
ATOM 17871 C CA . VAL U 1 55 ? 201.880 305.101 283.735 1.00 77.43 117 VAL G CA 1
ATOM 17872 C C . VAL U 1 55 ? 202.361 305.073 282.301 1.00 77.29 117 VAL G C 1
ATOM 17873 O O . VAL U 1 55 ? 203.496 304.673 282.042 1.00 77.14 117 VAL G O 1
ATOM 17877 N N . LEU U 1 56 ? 201.502 305.470 281.367 1.00 78.46 118 LEU G N 1
ATOM 17878 C CA . LEU U 1 56 ? 201.948 305.636 279.986 1.00 79.97 118 LEU G CA 1
ATOM 17879 C C . LEU U 1 56 ? 201.214 306.770 279.302 1.00 79.89 118 LEU G C 1
ATOM 17880 O O . LEU U 1 56 ? 200.029 306.999 279.550 1.00 80.71 118 LEU G O 1
ATOM 17885 N N . GLY U 1 57 ? 201.934 307.471 278.435 1.00 80.39 119 GLY G N 1
ATOM 17886 C CA . GLY U 1 57 ? 201.360 308.575 277.691 1.00 81.03 119 GLY G CA 1
ATOM 17887 C C . GLY U 1 57 ? 202.416 309.502 277.145 1.00 83.13 119 GLY G C 1
ATOM 17888 O O . GLY U 1 57 ? 203.539 309.079 276.850 1.00 84.61 119 GLY G O 1
ATOM 17889 N N . LYS U 1 58 ? 202.050 310.771 277.015 1.00 85.23 120 LYS G N 1
ATOM 17890 C CA . LYS U 1 58 ? 202.932 311.770 276.434 1.00 86.37 120 LYS G CA 1
ATOM 17891 C C . LYS U 1 58 ? 202.921 313.024 277.287 1.00 86.07 120 LYS G C 1
ATOM 17892 O O . LYS U 1 58 ? 201.895 313.387 277.874 1.00 86.63 120 LYS G O 1
ATOM 17898 N N . ILE U 1 59 ? 204.080 313.672 277.338 1.00 86.90 121 ILE G N 1
ATOM 17899 C CA . ILE U 1 59 ? 204.228 314.994 277.933 1.00 87.85 121 ILE G CA 1
ATOM 17900 C C . ILE U 1 59 ? 204.634 315.919 276.791 1.00 87.80 121 ILE G C 1
ATOM 17901 O O . ILE U 1 59 ? 205.581 315.621 276.058 1.00 88.37 121 ILE G O 1
ATOM 17906 N N . TRP U 1 60 ? 203.920 317.035 276.650 1.00 89.52 122 TRP G N 1
ATOM 17907 C CA . TRP U 1 60 ? 204.048 317.887 275.469 1.00 91.24 122 TRP G CA 1
ATOM 17908 C C . TRP U 1 60 ? 203.865 319.372 275.739 1.00 93.07 122 TRP G C 1
ATOM 17909 O O . TRP U 1 60 ? 203.261 319.787 276.745 1.00 93.06 122 TRP G O 1
ATOM 17920 N N . MET U 1 61 ? 204.399 320.152 274.801 1.00 97.71 123 MET G N 1
ATOM 17921 C CA . MET U 1 61 ? 204.420 321.604 274.879 1.00 101.92 123 MET G CA 1
ATOM 17922 C C . MET U 1 61 ? 203.316 322.172 273.986 1.00 103.62 123 MET G C 1
ATOM 17923 O O . MET U 1 61 ? 202.998 321.599 272.942 1.00 102.51 123 MET G O 1
ATOM 17928 N N . ASP U 1 62 ? 202.744 323.301 274.399 1.00 108.63 124 ASP G N 1
ATOM 17929 C CA . ASP U 1 62 ? 201.691 323.982 273.632 1.00 113.57 124 ASP G CA 1
ATOM 17930 C C . ASP U 1 62 ? 202.311 324.729 272.440 1.00 116.28 124 ASP G C 1
ATOM 17931 O O . ASP U 1 62 ? 203.524 324.953 272.408 1.00 119.50 124 ASP G O 1
ATOM 17936 N N . GLU U 1 63 ? 201.479 325.117 271.473 1.00 118.04 125 GLU G N 1
ATOM 17937 C CA . GLU U 1 63 ? 201.953 325.718 270.214 1.00 120.44 125 GLU G CA 1
ATOM 17938 C C . GLU U 1 63 ? 202.532 327.131 270.361 1.00 121.66 125 GLU G C 1
ATOM 17939 O O . GLU U 1 63 ? 203.524 327.465 269.709 1.00 121.59 125 GLU G O 1
ATOM 17945 N N . ASN U 1 64 ? 201.904 327.961 271.191 1.00 122.55 126 ASN G N 1
ATOM 17946 C CA . ASN U 1 64 ? 202.443 329.295 271.503 1.00 123.29 126 ASN G CA 1
ATOM 17947 C C . ASN U 1 64 ? 203.673 329.264 272.430 1.00 121.88 126 ASN G C 1
ATOM 17948 O O . ASN U 1 64 ? 204.488 330.189 272.404 1.00 121.48 126 ASN G O 1
ATOM 17953 N N . ILE U 1 65 ? 203.798 328.205 273.233 1.00 120.53 127 ILE G N 1
ATOM 17954 C CA . ILE U 1 65 ? 204.912 328.045 274.181 1.00 120.03 127 ILE G CA 1
ATOM 17955 C C . ILE U 1 65 ? 206.174 327.506 273.494 1.00 119.21 127 ILE G C 1
ATOM 17956 O O . ILE U 1 65 ? 207.273 328.003 273.749 1.00 120.74 127 ILE G O 1
ATOM 17961 N N . LYS U 1 66 ? 206.011 326.493 272.639 1.00 117.73 128 LYS G N 1
ATOM 17962 C CA . LYS U 1 66 ? 207.145 325.819 271.965 1.00 117.48 128 LYS G CA 1
ATOM 17963 C C . LYS U 1 66 ? 208.056 326.715 271.117 1.00 116.76 128 LYS G C 1
ATOM 17964 O O . LYS U 1 66 ? 209.204 326.352 270.868 1.00 116.43 128 LYS G O 1
ATOM 17970 N N . THR U 1 67 ? 207.542 327.854 270.655 1.00 115.82 129 THR G N 1
ATOM 17971 C CA . THR U 1 67 ? 208.357 328.850 269.952 1.00 115.31 129 THR G CA 1
ATOM 17972 C C . THR U 1 67 ? 209.446 329.444 270.854 1.00 114.47 129 THR G C 1
ATOM 17973 O O . THR U 1 67 ? 210.580 329.653 270.407 1.00 115.80 129 THR G O 1
ATOM 17977 N N . LYS U 1 68 ? 209.096 329.691 272.118 1.00 113.09 130 LYS G N 1
ATOM 17978 C CA . LYS U 1 68 ? 210.011 330.286 273.099 1.00 112.51 130 LYS G CA 1
ATOM 17979 C C . LYS U 1 68 ? 211.083 329.280 273.509 1.00 109.39 130 LYS G C 1
ATOM 17980 O O . LYS U 1 68 ? 210.753 328.174 273.944 1.00 108.49 130 LYS G O 1
ATOM 17986 N N . ASN U 1 69 ? 212.354 329.666 273.381 1.00 106.92 131 ASN G N 1
ATOM 17987 C CA . ASN U 1 69 ? 213.468 328.754 273.667 1.00 105.16 131 ASN G CA 1
ATOM 17988 C C . ASN U 1 69 ? 213.690 328.552 275.170 1.00 101.47 131 ASN G C 1
ATOM 17989 O O . ASN U 1 69 ? 214.031 329.486 275.898 1.00 99.38 131 ASN G O 1
ATOM 17994 N N . HIS U 1 70 ? 213.459 327.324 275.623 1.00 99.77 132 HIS G N 1
ATOM 17995 C CA . HIS U 1 70 ? 213.698 326.929 277.009 1.00 98.05 132 HIS G CA 1
ATOM 17996 C C . HIS U 1 70 ? 213.687 325.406 277.102 1.00 96.40 132 HIS G C 1
ATOM 17997 O O . HIS U 1 70 ? 213.514 324.718 276.094 1.00 95.55 132 HIS G O 1
ATOM 18004 N N . THR U 1 71 ? 213.888 324.892 278.310 1.00 97.14 133 THR G N 1
ATOM 18005 C CA . THR U 1 71 ? 213.717 323.472 278.598 1.00 96.82 133 THR G CA 1
ATOM 18006 C C . THR U 1 71 ? 212.923 323.305 279.880 1.00 95.38 133 THR G C 1
ATOM 18007 O O . THR U 1 71 ? 213.012 324.142 280.782 1.00 95.36 133 THR G O 1
ATOM 18011 N N . ASN U 1 72 ? 212.138 322.233 279.950 1.00 94.20 134 ASN G N 1
ATOM 18012 C CA . ASN U 1 72 ? 211.571 321.779 281.218 1.00 94.08 134 ASN G CA 1
ATOM 18013 C C . ASN U 1 72 ? 211.470 320.267 281.298 1.00 92.36 134 ASN G C 1
ATOM 18014 O O . ASN U 1 72 ? 210.962 319.607 280.384 1.00 90.93 134 ASN G O 1
ATOM 18019 N N . THR U 1 73 ? 212.007 319.733 282.391 1.00 92.46 135 THR G N 1
ATOM 18020 C CA . THR U 1 73 ? 211.738 318.376 282.809 1.00 92.49 135 THR G CA 1
ATOM 18021 C C . THR U 1 73 ? 210.514 318.423 283.699 1.00 89.67 135 THR G C 1
ATOM 18022 O O . THR U 1 73 ? 210.336 319.379 284.467 1.00 89.30 135 THR G O 1
ATOM 18026 N N . VAL U 1 74 ? 209.656 317.416 283.570 1.00 87.43 136 VAL G N 1
ATOM 18027 C CA . VAL U 1 74 ? 208.610 317.186 284.555 1.00 87.35 136 VAL G CA 1
ATOM 18028 C C . VAL U 1 74 ? 209.073 316.067 285.473 1.00 86.35 136 VAL G C 1
ATOM 18029 O O . VAL U 1 74 ? 209.479 314.989 285.006 1.00 86.54 136 VAL G O 1
ATOM 18033 N N . MET U 1 75 ? 209.025 316.368 286.772 1.00 86.97 137 MET G N 1
ATOM 18034 C CA . MET U 1 75 ? 209.313 315.427 287.835 1.00 87.55 137 MET G CA 1
ATOM 18035 C C . MET U 1 75 ? 207.996 314.749 288.194 1.00 87.18 137 MET G C 1
ATOM 18036 O O . MET U 1 75 ? 207.014 315.433 288.564 1.00 87.91 137 MET G O 1
ATOM 18041 N N . PHE U 1 76 ? 207.982 313.423 288.033 1.00 86.84 138 PHE G N 1
ATOM 18042 C CA . PHE U 1 76 ? 206.920 312.550 288.526 1.00 86.59 138 PHE G CA 1
ATOM 18043 C C . PHE U 1 76 ? 207.403 311.891 289.809 1.00 84.41 138 PHE G C 1
ATOM 18044 O O . PHE U 1 76 ? 208.474 311.265 289.816 1.00 84.78 138 PHE G O 1
ATOM 18052 N N . TYR U 1 77 ? 206.611 312.036 290.873 1.00 83.00 139 TYR G N 1
ATOM 18053 C CA . TYR U 1 77 ? 206.811 311.331 292.137 1.00 81.57 139 TYR G CA 1
ATOM 18054 C C . TYR U 1 77 ? 205.575 310.487 292.442 1.00 81.82 139 TYR G C 1
ATOM 18055 O O . TYR U 1 77 ? 204.482 311.033 292.592 1.00 82.80 139 TYR G O 1
ATOM 18064 N N . LEU U 1 78 ? 205.745 309.168 292.517 1.00 81.88 140 LEU G N 1
ATOM 18065 C CA . LEU U 1 78 ? 204.698 308.266 292.997 1.00 82.23 140 LEU G CA 1
ATOM 18066 C C . LEU U 1 78 ? 204.941 308.015 294.481 1.00 82.26 140 LEU G C 1
ATOM 18067 O O . LEU U 1 78 ? 205.906 307.325 294.852 1.00 82.34 140 LEU G O 1
ATOM 18072 N N . VAL U 1 79 ? 204.079 308.588 295.325 1.00 83.42 141 VAL G N 1
ATOM 18073 C CA . VAL U 1 79 ? 204.266 308.529 296.779 1.00 83.91 141 VAL G CA 1
ATOM 18074 C C . VAL U 1 79 ? 203.094 307.881 297.507 1.00 84.27 141 VAL G C 1
ATOM 18075 O O . VAL U 1 79 ? 201.955 307.883 297.025 1.00 83.86 141 VAL G O 1
ATOM 18079 N N . ARG U 1 80 ? 203.411 307.354 298.686 1.00 85.87 142 ARG G N 1
ATOM 18080 C CA . ARG U 1 80 ? 202.480 306.649 299.547 1.00 87.33 142 ARG G CA 1
ATOM 18081 C C . ARG U 1 80 ? 202.231 307.498 300.785 1.00 89.48 142 ARG G C 1
ATOM 18082 O O . ARG U 1 80 ? 203.193 307.855 301.489 1.00 90.27 142 ARG G O 1
ATOM 18090 N N . ASP U 1 81 ? 200.955 307.829 301.019 1.00 91.56 143 ASP G N 1
ATOM 18091 C CA . ASP U 1 81 ? 200.484 308.327 302.319 1.00 92.80 143 ASP G CA 1
ATOM 18092 C C . ASP U 1 81 ? 200.160 307.131 303.182 1.00 92.94 143 ASP G C 1
ATOM 18093 O O . ASP U 1 81 ? 199.306 306.327 302.809 1.00 94.13 143 ASP G O 1
ATOM 18098 N N . ARG U 1 82 ? 200.821 307.027 304.331 1.00 93.49 144 ARG G N 1
ATOM 18099 C CA . ARG U 1 82 ? 200.452 306.032 305.338 1.00 93.70 144 ARG G CA 1
ATOM 18100 C C . ARG U 1 82 ? 199.385 306.547 306.305 1.00 92.93 144 ARG G C 1
ATOM 18101 O O . ARG U 1 82 ? 198.830 305.759 307.071 1.00 92.48 144 ARG G O 1
ATOM 18109 N N . ARG U 1 83 ? 199.099 307.853 306.272 1.00 94.40 145 ARG G N 1
ATOM 18110 C CA . ARG U 1 83 ? 198.111 308.465 307.166 1.00 96.25 145 ARG G CA 1
ATOM 18111 C C . ARG U 1 83 ? 197.317 309.585 306.470 1.00 96.71 145 ARG G C 1
ATOM 18112 O O . ARG U 1 83 ? 197.453 310.758 306.825 1.00 97.42 145 ARG G O 1
ATOM 18120 N N . PRO U 1 84 ? 196.474 309.226 305.481 1.00 97.44 146 PRO G N 1
ATOM 18121 C CA . PRO U 1 84 ? 195.668 310.221 304.771 1.00 99.33 146 PRO G CA 1
ATOM 18122 C C . PRO U 1 84 ? 194.516 310.753 305.620 1.00 102.80 146 PRO G C 1
ATOM 18123 O O . PRO U 1 84 ? 193.921 310.004 306.397 1.00 102.98 146 PRO G O 1
ATOM 18127 N N . PHE U 1 85 ? 194.214 312.039 305.460 1.00 107.87 147 PHE G N 1
ATOM 18128 C CA . PHE U 1 85 ? 193.194 312.713 306.260 1.00 113.44 147 PHE G CA 1
ATOM 18129 C C . PHE U 1 85 ? 192.753 313.996 305.563 1.00 112.03 147 PHE G C 1
ATOM 18130 O O . PHE U 1 85 ? 193.593 314.809 305.172 1.00 113.13 147 PHE G O 1
ATOM 18138 N N . GLY U 1 86 ? 191.442 314.175 305.415 1.00 111.60 148 GLY G N 1
ATOM 18139 C CA . GLY U 1 86 ? 190.886 315.352 304.748 1.00 112.06 148 GLY G CA 1
ATOM 18140 C C . GLY U 1 86 ? 191.126 315.320 303.249 1.00 111.75 148 GLY G C 1
ATOM 18141 O O . GLY U 1 86 ? 191.082 314.254 302.635 1.00 112.00 148 GLY G O 1
ATOM 18142 N N . THR U 1 87 ? 191.379 316.491 302.666 1.00 111.48 149 THR G N 1
ATOM 18143 C CA . THR U 1 87 ? 191.674 316.612 301.234 1.00 111.13 149 THR G CA 1
ATOM 18144 C C . THR U 1 87 ? 193.122 316.228 300.932 1.00 108.45 149 THR G C 1
ATOM 18145 O O . THR U 1 87 ? 193.940 316.089 301.845 1.00 107.87 149 THR G O 1
ATOM 18149 N N . ALA U 1 88 ? 193.427 316.058 299.646 1.00 107.77 150 ALA G N 1
ATOM 18150 C CA . ALA U 1 88 ? 194.781 315.718 299.199 1.00 107.79 150 ALA G CA 1
ATOM 18151 C C . ALA U 1 88 ? 195.713 316.906 299.401 1.00 107.97 150 ALA G C 1
ATOM 18152 O O . ALA U 1 88 ? 195.387 318.030 299.016 1.00 109.24 150 ALA G O 1
ATOM 18154 N N . MET U 1 89 ? 196.871 316.645 300.001 1.00 108.11 151 MET G N 1
ATOM 18155 C CA . MET U 1 89 ? 197.799 317.699 300.398 1.00 109.07 151 MET G CA 1
ATOM 18156 C C . MET U 1 89 ? 198.605 318.165 299.182 1.00 107.94 151 MET G C 1
ATOM 18157 O O . MET U 1 89 ? 199.007 317.347 298.353 1.00 106.65 151 MET G O 1
ATOM 18162 N N . ASP U 1 90 ? 198.827 319.476 299.080 1.00 107.86 152 ASP G N 1
ATOM 18163 C CA . ASP U 1 90 ? 199.471 320.086 297.905 1.00 108.29 152 ASP G CA 1
ATOM 18164 C C . ASP U 1 90 ? 200.983 319.825 297.866 1.00 105.54 152 ASP G C 1
ATOM 18165 O O . ASP U 1 90 ? 201.615 319.649 298.908 1.00 106.13 152 ASP G O 1
ATOM 18170 N N . PHE U 1 91 ? 201.543 319.801 296.655 1.00 101.80 153 PHE G N 1
ATOM 18171 C CA . PHE U 1 91 ? 202.976 319.545 296.420 1.00 99.25 153 PHE G CA 1
ATOM 18172 C C . PHE U 1 91 ? 203.907 320.421 297.258 1.00 97.74 153 PHE G C 1
ATOM 18173 O O . PHE U 1 91 ? 204.882 319.927 297.826 1.00 95.61 153 PHE G O 1
ATOM 18181 N N . GLY U 1 92 ? 203.598 321.714 297.323 1.00 98.48 154 GLY G N 1
ATOM 18182 C CA . GLY U 1 92 ? 204.411 322.680 298.058 1.00 99.35 154 GLY G CA 1
ATOM 18183 C C . GLY U 1 92 ? 204.530 322.430 299.552 1.00 99.30 154 GLY G C 1
ATOM 18184 O O . GLY U 1 92 ? 205.578 322.701 300.140 1.00 99.41 154 GLY G O 1
ATOM 18185 N N . GLN U 1 93 ? 203.464 321.908 300.161 1.00 99.69 155 GLN G N 1
ATOM 18186 C CA . GLN U 1 93 ? 203.402 321.709 301.618 1.00 100.41 155 GLN G CA 1
ATOM 18187 C C . GLN U 1 93 ? 203.659 320.264 302.091 1.00 96.91 155 GLN G C 1
ATOM 18188 O O . GLN U 1 93 ? 203.502 319.969 303.279 1.00 95.25 155 GLN G O 1
ATOM 18194 N N . VAL U 1 94 ? 204.044 319.378 301.168 1.00 94.67 156 VAL G N 1
ATOM 18195 C CA . VAL U 1 94 ? 204.516 318.023 301.496 1.00 94.04 156 VAL G CA 1
ATOM 18196 C C . VAL U 1 94 ? 206.039 317.975 301.359 1.00 93.49 156 VAL G C 1
ATOM 18197 O O . VAL U 1 94 ? 206.755 317.635 302.311 1.00 94.52 156 VAL G O 1
ATOM 18201 N N . PHE U 1 95 ? 206.517 318.310 300.163 1.00 92.18 157 PHE G N 1
ATOM 18202 C CA . PHE U 1 95 ? 207.945 318.357 299.872 1.00 90.94 157 PHE G CA 1
ATOM 18203 C C . PHE U 1 95 ? 208.499 319.711 300.293 1.00 90.51 157 PHE G C 1
ATOM 18204 O O . PHE U 1 95 ? 207.843 320.734 300.085 1.00 91.14 157 PHE G O 1
ATOM 18212 N N . ASN U 1 96 ? 209.695 319.723 300.881 1.00 90.65 158 ASN G N 1
ATOM 18213 C CA . ASN U 1 96 ? 210.419 320.982 301.099 1.00 92.34 158 ASN G CA 1
ATOM 18214 C C . ASN U 1 96 ? 211.496 321.135 300.037 1.00 92.66 158 ASN G C 1
ATOM 18215 O O . ASN U 1 96 ? 211.986 320.144 299.490 1.00 91.64 158 ASN G O 1
ATOM 18220 N N . MET U 1 97 ? 211.859 322.381 299.756 1.00 95.66 159 MET G N 1
ATOM 18221 C CA . MET U 1 97 ? 212.703 322.702 298.605 1.00 97.61 159 MET G CA 1
ATOM 18222 C C . MET U 1 97 ? 213.120 324.168 298.607 1.00 99.04 159 MET G C 1
ATOM 18223 O O . MET U 1 97 ? 212.421 325.015 299.168 1.00 100.45 159 MET G O 1
ATOM 18228 N N . TYR U 1 98 ? 214.253 324.459 297.970 1.00 101.47 160 TYR G N 1
ATOM 18229 C CA . TYR U 1 98 ? 214.752 325.830 297.875 1.00 104.66 160 TYR G CA 1
ATOM 18230 C C . TYR U 1 98 ? 213.974 326.620 296.824 1.00 106.36 160 TYR G C 1
ATOM 18231 O O . TYR U 1 98 ? 214.117 326.371 295.626 1.00 106.94 160 TYR G O 1
ATOM 18240 N N . ASP U 1 99 ? 213.158 327.568 297.285 1.00 108.89 161 ASP G N 1
ATOM 18241 C CA . ASP U 1 99 ? 212.445 328.511 296.416 1.00 110.89 161 ASP G CA 1
ATOM 18242 C C . ASP U 1 99 ? 211.463 327.801 295.464 1.00 110.20 161 ASP G C 1
ATOM 18243 O O . ASP U 1 99 ? 211.418 328.088 294.263 1.00 110.46 161 ASP G O 1
ATOM 18248 N N . ASN U 1 100 ? 210.685 326.874 296.027 1.00 109.34 162 ASN G N 1
ATOM 18249 C CA . ASN U 1 100 ? 209.655 326.119 295.295 1.00 108.72 162 ASN G CA 1
ATOM 18250 C C . ASN U 1 100 ? 210.182 325.337 294.081 1.00 107.22 162 ASN G C 1
ATOM 18251 O O . ASN U 1 100 ? 209.483 325.186 293.075 1.00 107.33 162 ASN G O 1
ATOM 18256 N N . GLU U 1 101 ? 211.408 324.825 294.202 1.00 105.82 163 GLU G N 1
ATOM 18257 C CA . GLU U 1 101 ? 212.104 324.145 293.107 1.00 104.33 163 GLU G CA 1
ATOM 18258 C C . GLU U 1 101 ? 211.892 322.625 293.198 1.00 101.30 163 GLU G C 1
ATOM 18259 O O . GLU U 1 101 ? 212.378 321.999 294.141 1.00 102.44 163 GLU G O 1
ATOM 18265 N N . PRO U 1 102 ? 211.185 322.024 292.218 1.00 97.06 164 PRO G N 1
ATOM 18266 C CA . PRO U 1 102 ? 210.885 320.589 292.316 1.00 95.04 164 PRO G CA 1
ATOM 18267 C C . PRO U 1 102 ? 212.073 319.632 292.139 1.00 92.09 164 PRO G C 1
ATOM 18268 O O . PRO U 1 102 ? 211.968 318.475 292.541 1.00 92.84 164 PRO G O 1
ATOM 18272 N N . SER U 1 103 ? 213.174 320.092 291.546 1.00 90.69 165 SER G N 1
ATOM 18273 C CA . SER U 1 103 ? 214.375 319.257 291.409 1.00 90.20 165 SER G CA 1
ATOM 18274 C C . SER U 1 103 ? 215.096 319.009 292.746 1.00 88.90 165 SER G C 1
ATOM 18275 O O . SER U 1 103 ? 215.821 318.021 292.876 1.00 88.55 165 SER G O 1
ATOM 18278 N N . THR U 1 104 ? 214.892 319.898 293.724 1.00 88.19 166 THR G N 1
ATOM 18279 C CA . THR U 1 104 ? 215.423 319.732 295.088 1.00 87.73 166 THR G CA 1
ATOM 18280 C C . THR U 1 104 ? 214.405 319.109 296.062 1.00 89.10 166 THR G C 1
ATOM 18281 O O . THR U 1 104 ? 214.606 319.152 297.279 1.00 89.53 166 THR G O 1
ATOM 18285 N N . ALA U 1 105 ? 213.335 318.510 295.538 1.00 90.67 167 ALA G N 1
ATOM 18286 C CA . ALA U 1 105 ? 212.199 318.095 296.361 1.00 91.28 167 ALA G CA 1
ATOM 18287 C C . ALA U 1 105 ? 212.454 316.791 297.112 1.00 92.24 167 ALA G C 1
ATOM 18288 O O . ALA U 1 105 ? 212.676 315.741 296.502 1.00 91.84 167 ALA G O 1
ATOM 18290 N N . THR U 1 106 ? 212.436 316.887 298.440 1.00 94.28 168 THR G N 1
ATOM 18291 C CA . THR U 1 106 ? 212.338 315.733 299.334 1.00 95.20 168 THR G CA 1
ATOM 18292 C C . THR U 1 106 ? 211.251 316.034 300.361 1.00 93.67 168 THR G C 1
ATOM 18293 O O . THR U 1 106 ? 210.846 317.194 300.525 1.00 95.81 168 THR G O 1
ATOM 18297 N N . ILE U 1 107 ? 210.802 314.993 301.058 1.00 92.67 169 ILE G N 1
ATOM 18298 C CA . ILE U 1 107 ? 209.650 315.099 301.962 1.00 93.08 169 ILE G CA 1
ATOM 18299 C C . ILE U 1 107 ? 210.025 315.982 303.158 1.00 94.40 169 ILE G C 1
ATOM 18300 O O . ILE U 1 107 ? 211.165 315.932 303.627 1.00 95.53 169 ILE G O 1
ATOM 18305 N N . LYS U 1 108 ? 209.074 316.790 303.636 1.00 95.54 170 LYS G N 1
ATOM 18306 C CA . LYS U 1 108 ? 209.308 317.654 304.809 1.00 96.51 170 LYS G CA 1
ATOM 18307 C C . LYS U 1 108 ? 209.736 316.864 306.047 1.00 96.34 170 LYS G C 1
ATOM 18308 O O . LYS U 1 108 ? 209.375 315.697 306.212 1.00 94.85 170 LYS G O 1
ATOM 18314 N N . ASN U 1 109 ? 210.498 317.529 306.911 1.00 98.50 171 ASN G N 1
ATOM 18315 C CA . ASN U 1 109 ? 211.073 316.913 308.107 1.00 100.00 171 ASN G CA 1
ATOM 18316 C C . ASN U 1 109 ? 210.023 316.329 309.054 1.00 101.21 171 ASN G C 1
ATOM 18317 O O . ASN U 1 109 ? 210.175 315.207 309.536 1.00 100.49 171 ASN G O 1
ATOM 18322 N N . ASP U 1 110 ? 208.963 317.096 309.301 1.00 103.85 172 ASP G N 1
ATOM 18323 C CA . ASP U 1 110 ? 207.924 316.717 310.265 1.00 105.21 172 ASP G CA 1
ATOM 18324 C C . ASP U 1 110 ? 207.079 315.529 309.814 1.00 101.14 172 ASP G C 1
ATOM 18325 O O . ASP U 1 110 ? 206.781 314.648 310.621 1.00 102.72 172 ASP G O 1
ATOM 18330 N N . LEU U 1 111 ? 206.709 315.504 308.534 1.00 97.33 173 LEU G N 1
ATOM 18331 C CA . LEU U 1 111 ? 205.853 314.441 307.982 1.00 94.73 173 LEU G CA 1
ATOM 18332 C C . LEU U 1 111 ? 206.633 313.534 307.015 1.00 90.27 173 LEU G C 1
ATOM 18333 O O . LEU U 1 111 ? 206.139 313.136 305.959 1.00 88.58 173 LEU G O 1
ATOM 18338 N N . ARG U 1 112 ? 207.853 313.193 307.420 1.00 89.91 174 ARG G N 1
ATOM 18339 C CA . ARG U 1 112 ? 208.728 312.298 306.663 1.00 89.70 174 ARG G CA 1
ATOM 18340 C C . ARG U 1 112 ? 208.311 310.843 306.847 1.00 88.84 174 ARG G C 1
ATOM 18341 O O . ARG U 1 112 ? 208.512 310.013 305.962 1.00 88.12 174 ARG G O 1
ATOM 18349 N N . ASP U 1 113 ? 207.752 310.549 308.017 1.00 89.80 175 ASP G N 1
ATOM 18350 C CA . ASP U 1 113 ? 207.221 309.229 308.344 1.00 91.04 175 ASP G CA 1
ATOM 18351 C C . ASP U 1 113 ? 205.891 308.938 307.619 1.00 87.31 175 ASP G C 1
ATOM 18352 O O . ASP U 1 113 ? 205.643 307.802 307.211 1.00 85.43 175 ASP G O 1
ATOM 18357 N N . ARG U 1 114 ? 205.055 309.962 307.452 1.00 85.07 176 ARG G N 1
ATOM 18358 C CA . ARG U 1 114 ? 203.728 309.809 306.837 1.00 83.28 176 ARG G CA 1
ATOM 18359 C C . ARG U 1 114 ? 203.788 309.466 305.348 1.00 81.84 176 ARG G C 1
ATOM 18360 O O . ARG U 1 114 ? 203.114 308.533 304.894 1.00 82.58 176 ARG G O 1
ATOM 18368 N N . TYR U 1 115 ? 204.583 310.236 304.605 1.00 80.88 177 TYR G N 1
ATOM 18369 C CA . TYR U 1 115 ? 204.695 310.106 303.152 1.00 80.69 177 TYR G CA 1
ATOM 18370 C C . TYR U 1 115 ? 205.986 309.392 302.792 1.00 79.88 177 TYR G C 1
ATOM 18371 O O . TYR U 1 115 ? 207.039 309.725 303.336 1.00 79.23 177 TYR G O 1
ATOM 18380 N N . GLN U 1 116 ? 205.912 308.422 301.879 1.00 82.05 178 GLN G N 1
ATOM 18381 C CA . GLN U 1 116 ? 207.133 307.778 301.345 1.00 83.33 178 GLN G CA 1
ATOM 18382 C C . GLN U 1 116 ? 207.162 307.853 299.825 1.00 82.77 178 GLN G C 1
ATOM 18383 O O . GLN U 1 116 ? 206.156 307.582 299.181 1.00 84.17 178 GLN G O 1
ATOM 18389 N N . VAL U 1 117 ? 208.319 308.196 299.261 1.00 82.34 179 VAL G N 1
ATOM 18390 C CA . VAL U 1 117 ? 208.474 308.310 297.809 1.00 83.72 179 VAL G CA 1
ATOM 18391 C C . VAL U 1 117 ? 208.817 306.932 297.241 1.00 83.95 179 VAL G C 1
ATOM 18392 O O . VAL U 1 117 ? 209.944 306.461 297.405 1.00 85.23 179 VAL G O 1
ATOM 18396 N N . LEU U 1 118 ? 207.854 306.288 296.578 1.00 83.95 180 LEU G N 1
ATOM 18397 C CA . LEU U 1 118 ? 208.057 304.918 296.080 1.00 84.73 180 LEU G CA 1
ATOM 18398 C C . LEU U 1 118 ? 208.879 304.904 294.800 1.00 83.86 180 LEU G C 1
ATOM 18399 O O . LEU U 1 118 ? 209.804 304.103 294.659 1.00 84.12 180 LEU G O 1
ATOM 18404 N N . ARG U 1 119 ? 208.514 305.778 293.866 1.00 83.49 181 ARG G N 1
ATOM 18405 C CA . ARG U 1 119 ? 209.245 305.957 292.614 1.00 83.05 181 ARG G CA 1
ATOM 18406 C C . ARG U 1 119 ? 209.312 307.432 292.271 1.00 82.61 181 ARG G C 1
ATOM 18407 O O . ARG U 1 119 ? 208.359 308.168 292.523 1.00 82.89 181 ARG G O 1
ATOM 18415 N N . LYS U 1 120 ? 210.440 307.867 291.713 1.00 82.39 182 LYS G N 1
ATOM 18416 C CA . LYS U 1 120 ? 210.518 309.177 291.073 1.00 83.07 182 LYS G CA 1
ATOM 18417 C C . LYS U 1 120 ? 211.098 309.004 289.680 1.00 82.39 182 LYS G C 1
ATOM 18418 O O . LYS U 1 120 ? 211.975 308.163 289.471 1.00 80.63 182 LYS G O 1
ATOM 18424 N N . PHE U 1 121 ? 210.596 309.788 288.729 1.00 84.65 183 PHE G N 1
ATOM 18425 C CA . PHE U 1 121 ? 211.152 309.771 287.370 1.00 86.04 183 PHE G CA 1
ATOM 18426 C C . PHE U 1 121 ? 210.876 311.072 286.629 1.00 87.66 183 PHE G C 1
ATOM 18427 O O . PHE U 1 121 ? 209.843 311.708 286.836 1.00 88.68 183 PHE G O 1
ATOM 18435 N N . THR U 1 122 ? 211.821 311.456 285.775 1.00 90.76 184 THR G N 1
ATOM 18436 C CA . THR U 1 122 ? 211.779 312.731 285.067 1.00 92.85 184 THR G CA 1
ATOM 18437 C C . THR U 1 122 ? 211.292 312.538 283.632 1.00 91.83 184 THR G C 1
ATOM 18438 O O . THR U 1 122 ? 211.278 311.413 283.123 1.00 90.34 184 THR G O 1
ATOM 18442 N N . SER U 1 123 ? 210.879 313.631 282.991 1.00 93.10 185 SER G N 1
ATOM 18443 C CA . SER U 1 123 ? 210.654 313.623 281.532 1.00 92.95 185 SER G CA 1
ATOM 18444 C C . SER U 1 123 ? 210.883 315.004 280.915 1.00 93.23 185 SER G C 1
ATOM 18445 O O . SER U 1 123 ? 210.158 315.951 281.236 1.00 93.48 185 SER G O 1
ATOM 18448 N N . THR U 1 124 ? 211.875 315.100 280.024 1.00 94.59 186 THR G N 1
ATOM 18449 C CA . THR U 1 124 ? 212.350 316.387 279.485 1.00 96.63 186 THR G CA 1
ATOM 18450 C C . THR U 1 124 ? 211.665 316.813 278.181 1.00 94.13 186 THR G C 1
ATOM 18451 O O . THR U 1 124 ? 211.371 315.979 277.323 1.00 92.86 186 THR G O 1
ATOM 18455 N N . VAL U 1 125 ? 211.414 318.117 278.056 1.00 94.68 187 VAL G N 1
ATOM 18456 C CA . VAL U 1 125 ? 210.854 318.718 276.838 1.00 95.38 187 VAL G CA 1
ATOM 18457 C C . VAL U 1 125 ? 211.548 320.062 276.612 1.00 95.56 187 VAL G C 1
ATOM 18458 O O . VAL U 1 125 ? 211.737 320.826 277.563 1.00 96.74 187 VAL G O 1
ATOM 18462 N N . THR U 1 126 ? 211.909 320.345 275.359 1.00 96.13 188 THR G N 1
ATOM 18463 C CA . THR U 1 126 ? 212.670 321.552 275.013 1.00 98.26 188 THR G CA 1
ATOM 18464 C C . THR U 1 126 ? 211.981 322.353 273.910 1.00 97.56 188 THR G C 1
ATOM 18465 O O . THR U 1 126 ? 211.631 321.804 272.863 1.00 97.37 188 THR G O 1
ATOM 18469 N N . GLY U 1 127 ? 211.798 323.649 274.158 1.00 98.75 189 GLY G N 1
ATOM 18470 C CA . GLY U 1 127 ? 211.261 324.576 273.167 1.00 98.89 189 GLY G CA 1
ATOM 18471 C C . GLY U 1 127 ? 212.338 325.119 272.248 1.00 99.62 189 GLY G C 1
ATOM 18472 O O . GLY U 1 127 ? 213.500 324.713 272.322 1.00 99.60 189 GLY G O 1
ATOM 18473 N N . GLY U 1 128 ? 211.938 326.048 271.385 1.00 101.88 190 GLY G N 1
ATOM 18474 C CA . GLY U 1 128 ? 212.835 326.675 270.414 1.00 102.72 190 GLY G CA 1
ATOM 18475 C C . GLY U 1 128 ? 212.075 327.144 269.185 1.00 103.64 190 GLY G C 1
ATOM 18476 O O . GLY U 1 128 ? 211.215 326.427 268.671 1.00 104.00 190 GLY G O 1
ATOM 18477 N N . GLN U 1 129 ? 212.399 328.350 268.721 1.00 104.93 191 GLN G N 1
ATOM 18478 C CA . GLN U 1 129 ? 211.715 328.982 267.587 1.00 106.67 191 GLN G CA 1
ATOM 18479 C C . GLN U 1 129 ? 211.790 328.168 266.292 1.00 105.58 191 GLN G C 1
ATOM 18480 O O . GLN U 1 129 ? 210.756 327.805 265.729 1.00 105.58 191 GLN G O 1
ATOM 18486 N N . TYR U 1 130 ? 213.007 327.880 265.836 1.00 105.47 192 TYR G N 1
ATOM 18487 C CA . TYR U 1 130 ? 213.229 327.188 264.558 1.00 106.46 192 TYR G CA 1
ATOM 18488 C C . TYR U 1 130 ? 213.376 325.670 264.676 1.00 105.11 192 TYR G C 1
ATOM 18489 O O . TYR U 1 130 ? 213.117 324.955 263.708 1.00 104.72 192 TYR G O 1
ATOM 18498 N N . ALA U 1 131 ? 213.822 325.189 265.836 1.00 105.21 193 ALA G N 1
ATOM 18499 C CA . ALA U 1 131 ? 213.967 323.753 266.096 1.00 104.61 193 ALA G CA 1
ATOM 18500 C C . ALA U 1 131 ? 213.582 323.458 267.538 1.00 103.21 193 ALA G C 1
ATOM 18501 O O . ALA U 1 131 ? 214.041 324.143 268.451 1.00 102.75 193 ALA G O 1
ATOM 18503 N N . SER U 1 132 ? 212.754 322.434 267.734 1.00 103.17 194 SER G N 1
ATOM 18504 C CA . SER U 1 132 ? 212.184 322.133 269.045 1.00 103.26 194 SER G CA 1
ATOM 18505 C C . SER U 1 132 ? 212.018 320.635 269.276 1.00 101.69 194 SER G C 1
ATOM 18506 O O . SER U 1 132 ? 211.957 319.852 268.327 1.00 101.42 194 SER G O 1
ATOM 18509 N N . LYS U 1 133 ? 211.966 320.258 270.553 1.00 101.70 195 LYS G N 1
ATOM 18510 C CA . LYS U 1 133 ? 211.517 318.936 270.978 1.00 100.77 195 LYS G CA 1
ATOM 18511 C C . LYS U 1 133 ? 210.173 319.142 271.673 1.00 100.66 195 LYS G C 1
ATOM 18512 O O . LYS U 1 133 ? 210.098 319.220 272.896 1.00 100.68 195 LYS G O 1
ATOM 18518 N N . GLU U 1 134 ? 209.127 319.254 270.855 1.00 102.51 196 GLU G N 1
ATOM 18519 C CA . GLU U 1 134 ? 207.749 319.544 271.291 1.00 104.55 196 GLU G CA 1
ATOM 18520 C C . GLU U 1 134 ? 207.216 318.609 272.381 1.00 100.43 196 GLU G C 1
ATOM 18521 O O . GLU U 1 134 ? 206.488 319.053 273.289 1.00 100.91 196 GLU G O 1
ATOM 18527 N N . GLN U 1 135 ? 207.565 317.325 272.271 1.00 96.44 197 GLN G N 1
ATOM 18528 C CA . GLN U 1 135 ? 206.993 316.280 273.114 1.00 93.53 197 GLN G CA 1
ATOM 18529 C C . GLN U 1 135 ? 207.986 315.199 273.524 1.00 91.92 197 GLN G C 1
ATOM 18530 O O . GLN U 1 135 ? 209.080 315.086 272.966 1.00 91.10 197 GLN G O 1
ATOM 18536 N N . ALA U 1 136 ? 207.565 314.402 274.503 1.00 91.58 198 ALA G N 1
ATOM 18537 C CA . ALA U 1 136 ? 208.314 313.236 274.967 1.00 90.58 198 ALA G CA 1
ATOM 18538 C C . ALA U 1 136 ? 207.349 312.185 275.512 1.00 90.60 198 ALA G C 1
ATOM 18539 O O . ALA U 1 136 ? 206.305 312.523 276.082 1.00 91.46 198 ALA G O 1
ATOM 18541 N N . LEU U 1 137 ? 207.714 310.915 275.341 1.00 90.96 199 LEU G N 1
ATOM 18542 C CA . LEU U 1 137 ? 206.832 309.788 275.657 1.00 91.22 199 LEU G CA 1
ATOM 18543 C C . LEU U 1 137 ? 207.149 309.198 277.025 1.00 89.58 199 LEU G C 1
ATOM 18544 O O . LEU U 1 137 ? 208.284 308.794 277.281 1.00 89.83 199 LEU G O 1
ATOM 18549 N N . VAL U 1 138 ? 206.138 309.152 277.890 1.00 88.49 200 VAL G N 1
ATOM 18550 C CA . VAL U 1 138 ? 206.243 308.503 279.194 1.00 88.08 200 VAL G CA 1
ATOM 18551 C C . VAL U 1 138 ? 205.727 307.073 279.060 1.00 87.07 200 VAL G C 1
ATOM 18552 O O . VAL U 1 138 ? 204.664 306.847 278.477 1.00 87.34 200 VAL G O 1
ATOM 18556 N N . LYS U 1 139 ? 206.488 306.119 279.590 1.00 87.03 201 LYS G N 1
ATOM 18557 C CA . LYS U 1 139 ? 206.068 304.720 279.642 1.00 87.83 201 LYS G CA 1
ATOM 18558 C C . LYS U 1 139 ? 206.790 304.012 280.784 1.00 87.04 201 LYS G C 1
ATOM 18559 O O . LYS U 1 139 ? 207.798 303.329 280.583 1.00 87.50 201 LYS G O 1
ATOM 18565 N N . LYS U 1 140 ? 206.254 304.198 281.985 1.00 86.11 202 LYS G N 1
ATOM 18566 C CA . LYS U 1 140 ? 206.810 303.632 283.201 1.00 85.82 202 LYS G CA 1
ATOM 18567 C C . LYS U 1 140 ? 205.816 302.633 283.794 1.00 83.40 202 LYS G C 1
ATOM 18568 O O . LYS U 1 140 ? 204.720 303.014 284.219 1.00 85.08 202 LYS G O 1
ATOM 18574 N N . PHE U 1 141 ? 206.189 301.354 283.773 1.00 82.08 203 PHE G N 1
ATOM 18575 C CA . PHE U 1 141 ? 205.492 300.308 284.520 1.00 82.08 203 PHE G CA 1
ATOM 18576 C C . PHE U 1 141 ? 206.277 300.107 285.801 1.00 81.74 203 PHE G C 1
ATOM 18577 O O . PHE U 1 141 ? 207.504 300.006 285.762 1.00 81.92 203 PHE G O 1
ATOM 18585 N N . MET U 1 142 ? 205.576 300.044 286.929 1.00 84.00 204 MET G N 1
ATOM 18586 C CA . MET U 1 142 ? 206.231 299.842 288.218 1.00 85.44 204 MET G CA 1
ATOM 18587 C C . MET U 1 142 ? 205.361 299.021 289.164 1.00 85.10 204 MET G C 1
ATOM 18588 O O . MET U 1 142 ? 204.163 299.292 289.330 1.00 85.11 204 MET G O 1
ATOM 18593 N N . LYS U 1 143 ? 205.986 298.005 289.756 1.00 87.20 205 LYS G N 1
ATOM 18594 C CA . LYS U 1 143 ? 205.329 297.066 290.653 1.00 90.24 205 LYS G CA 1
ATOM 18595 C C . LYS U 1 143 ? 205.586 297.492 292.094 1.00 90.22 205 LYS G C 1
ATOM 18596 O O . LYS U 1 143 ? 206.739 297.615 292.510 1.00 90.33 205 LYS G O 1
ATOM 18602 N N . ILE U 1 144 ? 204.508 297.713 292.845 1.00 90.48 206 ILE G N 1
ATOM 18603 C CA . ILE U 1 144 ? 204.580 298.205 294.223 1.00 91.16 206 ILE G CA 1
ATOM 18604 C C . ILE U 1 144 ? 203.447 297.607 295.062 1.00 91.26 206 ILE G C 1
ATOM 18605 O O . ILE U 1 144 ? 202.386 298.216 295.204 1.00 94.23 206 ILE G O 1
ATOM 18610 N N . ASN U 1 145 ? 203.676 296.416 295.616 1.00 89.04 207 ASN G N 1
ATOM 18611 C CA . ASN U 1 145 ? 202.641 295.704 296.383 1.00 87.89 207 ASN G CA 1
ATOM 18612 C C . ASN U 1 145 ? 202.155 296.526 297.577 1.00 86.40 207 ASN G C 1
ATOM 18613 O O . ASN U 1 145 ? 202.705 296.435 298.677 1.00 88.33 207 ASN G O 1
ATOM 18618 N N . ASN U 1 146 ? 201.118 297.326 297.331 1.00 83.94 208 ASN G N 1
ATOM 18619 C CA . ASN U 1 146 ? 200.637 298.331 298.271 1.00 82.83 208 ASN G CA 1
ATOM 18620 C C . ASN U 1 146 ? 199.219 298.010 298.747 1.00 81.48 208 ASN G C 1
ATOM 18621 O O . ASN U 1 146 ? 198.258 298.121 297.980 1.00 81.82 208 ASN G O 1
ATOM 18626 N N . TYR U 1 147 ? 199.102 297.616 300.013 1.00 80.19 209 TYR G N 1
ATOM 18627 C CA . TYR U 1 147 ? 197.817 297.254 300.609 1.00 80.52 209 TYR G CA 1
ATOM 18628 C C . TYR U 1 147 ? 197.135 298.502 301.128 1.00 79.09 209 TYR G C 1
ATOM 18629 O O . TYR U 1 147 ? 197.648 299.139 302.047 1.00 79.57 209 TYR G O 1
ATOM 18638 N N . VAL U 1 148 ? 195.980 298.842 300.555 1.00 79.37 210 VAL G N 1
ATOM 18639 C CA . VAL U 1 148 ? 195.243 300.043 300.975 1.00 79.95 210 VAL G CA 1
ATOM 18640 C C . VAL U 1 148 ? 193.909 299.689 301.621 1.00 79.52 210 VAL G C 1
ATOM 18641 O O . VAL U 1 148 ? 193.372 298.596 301.416 1.00 78.75 210 VAL G O 1
ATOM 18645 N N . VAL U 1 149 ? 193.390 300.641 302.393 1.00 80.38 211 VAL G N 1
ATOM 18646 C CA . VAL U 1 149 ? 192.188 300.454 303.204 1.00 80.95 211 VAL G CA 1
ATOM 18647 C C . VAL U 1 149 ? 191.251 301.656 303.028 1.00 80.67 211 VAL G C 1
ATOM 18648 O O . VAL U 1 149 ? 191.704 302.781 302.799 1.00 81.01 211 VAL G O 1
ATOM 18652 N N . TYR U 1 150 ? 189.948 301.406 303.135 1.00 82.17 212 TYR G N 1
ATOM 18653 C CA . TYR U 1 150 ? 188.922 302.442 302.971 1.00 83.97 212 TYR G CA 1
ATOM 18654 C C . TYR U 1 150 ? 187.986 302.541 304.175 1.00 86.56 212 TYR G C 1
ATOM 18655 O O . TYR U 1 150 ? 188.030 301.713 305.088 1.00 86.16 212 TYR G O 1
ATOM 18664 N N . ASN U 1 151 ? 187.142 303.571 304.158 1.00 90.21 213 ASN G N 1
ATOM 18665 C CA . ASN U 1 151 ? 186.048 303.702 305.121 1.00 93.27 213 ASN G CA 1
ATOM 18666 C C . ASN U 1 151 ? 184.950 302.683 304.848 1.00 97.34 213 ASN G C 1
ATOM 18667 O O . ASN U 1 151 ? 184.985 301.959 303.849 1.00 95.67 213 ASN G O 1
ATOM 18672 N N . HIS U 1 152 ? 183.969 302.640 305.747 1.00 105.36 214 HIS G N 1
ATOM 18673 C CA . HIS U 1 152 ? 182.766 301.831 305.543 1.00 112.75 214 HIS G CA 1
ATOM 18674 C C . HIS U 1 152 ? 182.004 302.248 304.278 1.00 111.87 214 HIS G C 1
ATOM 18675 O O . HIS U 1 152 ? 181.382 301.407 303.634 1.00 113.33 214 HIS G O 1
ATOM 18682 N N . GLN U 1 153 ? 182.061 303.536 303.935 1.00 111.62 215 GLN G N 1
ATOM 18683 C CA . GLN U 1 153 ? 181.383 304.071 302.752 1.00 112.75 215 GLN G CA 1
ATOM 18684 C C . GLN U 1 153 ? 182.278 303.972 301.518 1.00 109.84 215 GLN G C 1
ATOM 18685 O O . GLN U 1 153 ? 183.409 303.485 301.603 1.00 107.05 215 GLN G O 1
ATOM 18691 N N . GLU U 1 154 ? 181.756 304.428 300.378 1.00 110.27 216 GLU G N 1
ATOM 18692 C CA . GLU U 1 154 ? 182.485 304.386 299.111 1.00 111.79 216 GLU G CA 1
ATOM 18693 C C . GLU U 1 154 ? 182.154 305.567 298.197 1.00 111.82 216 GLU G C 1
ATOM 18694 O O . GLU U 1 154 ? 180.987 305.928 298.029 1.00 111.63 216 GLU G O 1
ATOM 18700 N N . ALA U 1 155 ? 183.195 306.189 297.651 1.00 112.09 217 ALA G N 1
ATOM 18701 C CA . ALA U 1 155 ? 183.045 307.113 296.526 1.00 113.88 217 ALA G CA 1
ATOM 18702 C C . ALA U 1 155 ? 184.292 307.252 295.634 1.00 114.60 217 ALA G C 1
ATOM 18703 O O . ALA U 1 155 ? 184.327 308.149 294.788 1.00 117.41 217 ALA G O 1
ATOM 18705 N N . ALA U 1 156 ? 185.282 306.366 295.787 1.00 111.80 218 ALA G N 1
ATOM 18706 C CA . ALA U 1 156 ? 186.581 306.497 295.114 1.00 110.07 218 ALA G CA 1
ATOM 18707 C C . ALA U 1 156 ? 187.212 307.887 295.296 1.00 109.01 218 ALA G C 1
ATOM 18708 O O . ALA U 1 156 ? 187.527 308.571 294.318 1.00 109.99 218 ALA G O 1
ATOM 18710 N N . LYS U 1 157 ? 187.378 308.298 296.553 1.00 107.53 219 LYS G N 1
ATOM 18711 C CA . LYS U 1 157 ? 187.974 309.597 296.884 1.00 107.20 219 LYS G CA 1
ATOM 18712 C C . LYS U 1 157 ? 189.074 309.464 297.930 1.00 104.28 219 LYS G C 1
ATOM 18713 O O . LYS U 1 157 ? 189.101 308.505 298.705 1.00 103.20 219 LYS G O 1
ATOM 18719 N N . TYR U 1 158 ? 189.974 310.446 297.937 1.00 100.94 220 TYR G N 1
ATOM 18720 C CA . TYR U 1 158 ? 191.061 310.522 298.914 1.00 98.13 220 TYR G CA 1
ATOM 18721 C C . TYR U 1 158 ? 190.542 310.666 300.351 1.00 97.39 220 TYR G C 1
ATOM 18722 O O . TYR U 1 158 ? 191.191 310.209 301.290 1.00 97.31 220 TYR G O 1
ATOM 18731 N N . ASP U 1 159 ? 189.379 311.296 300.516 1.00 98.31 221 ASP G N 1
ATOM 18732 C CA . ASP U 1 159 ? 188.748 311.439 301.834 1.00 98.90 221 ASP G CA 1
ATOM 18733 C C . ASP U 1 159 ? 188.300 310.100 302.427 1.00 95.35 221 ASP G C 1
ATOM 18734 O O . ASP U 1 159 ? 188.377 309.905 303.640 1.00 94.41 221 ASP G O 1
ATOM 18739 N N . ASN U 1 160 ? 187.848 309.184 301.569 1.00 92.95 222 ASN G N 1
ATOM 18740 C CA . ASN U 1 160 ? 187.403 307.849 302.002 1.00 90.97 222 ASN G CA 1
ATOM 18741 C C . ASN U 1 160 ? 188.541 306.883 302.361 1.00 87.74 222 ASN G C 1
ATOM 18742 O O . ASN U 1 160 ? 188.288 305.823 302.948 1.00 86.90 222 ASN G O 1
ATOM 18747 N N . HIS U 1 161 ? 189.775 307.233 301.992 1.00 86.13 223 HIS G N 1
ATOM 18748 C CA . HIS U 1 161 ? 190.948 306.405 302.288 1.00 84.57 223 HIS G CA 1
ATOM 18749 C C . HIS U 1 161 ? 191.286 306.303 303.768 1.00 85.20 223 HIS G C 1
ATOM 18750 O O . HIS U 1 161 ? 190.896 307.140 304.583 1.00 84.78 223 HIS G O 1
ATOM 18757 N N . THR U 1 162 ? 192.025 305.248 304.086 1.00 87.57 224 THR G N 1
ATOM 18758 C CA . THR U 1 162 ? 192.738 305.132 305.353 1.00 88.72 224 THR G CA 1
ATOM 18759 C C . THR U 1 162 ? 193.908 304.154 305.152 1.00 91.57 224 THR G C 1
ATOM 18760 O O . THR U 1 162 ? 193.972 303.471 304.129 1.00 91.00 224 THR G O 1
ATOM 18764 N N . GLU U 1 163 ? 194.837 304.111 306.105 1.00 96.57 225 GLU G N 1
ATOM 18765 C CA . GLU U 1 163 ? 196.083 303.330 305.965 1.00 102.27 225 GLU G CA 1
ATOM 18766 C C . GLU U 1 163 ? 196.892 303.849 304.746 1.00 99.96 225 GLU G C 1
ATOM 18767 O O . GLU U 1 163 ? 197.219 305.031 304.721 1.00 101.02 225 GLU G O 1
ATOM 18773 N N . ASN U 1 164 ? 197.191 303.024 303.740 1.00 94.55 226 ASN G N 1
ATOM 18774 C CA . ASN U 1 164 ? 198.032 303.466 302.626 1.00 89.90 226 ASN G CA 1
ATOM 18775 C C . ASN U 1 164 ? 197.186 304.156 301.566 1.00 85.76 226 ASN G C 1
ATOM 18776 O O . ASN U 1 164 ? 195.990 303.885 301.449 1.00 86.57 226 ASN G O 1
ATOM 18781 N N . ALA U 1 165 ? 197.804 305.061 300.812 1.00 81.72 227 ALA G N 1
ATOM 18782 C CA . ALA U 1 165 ? 197.120 305.750 299.716 1.00 79.92 227 ALA G CA 1
ATOM 18783 C C . ALA U 1 165 ? 198.134 306.303 298.730 1.00 80.77 227 ALA G C 1
ATOM 18784 O O . ALA U 1 165 ? 199.049 307.034 299.127 1.00 83.40 227 ALA G O 1
ATOM 18786 N N . LEU U 1 166 ? 197.961 305.959 297.453 1.00 80.80 228 LEU G N 1
ATOM 18787 C CA . LEU U 1 166 ? 198.927 306.294 296.406 1.00 81.41 228 LEU G CA 1
ATOM 18788 C C . LEU U 1 166 ? 198.600 307.614 295.719 1.00 82.68 228 LEU G C 1
ATOM 18789 O O . LEU U 1 166 ? 197.570 307.737 295.036 1.00 83.08 228 LEU G O 1
ATOM 18794 N N . LEU U 1 167 ? 199.490 308.590 295.899 1.00 85.00 229 LEU G N 1
ATOM 18795 C CA . LEU U 1 167 ? 199.390 309.882 295.232 1.00 86.59 229 LEU G CA 1
ATOM 18796 C C . LEU U 1 167 ? 200.491 310.010 294.189 1.00 86.64 229 LEU G C 1
ATOM 18797 O O . LEU U 1 167 ? 201.656 309.706 294.473 1.00 88.22 229 LEU G O 1
ATOM 18802 N N . LEU U 1 168 ? 200.113 310.439 292.985 1.00 86.43 230 LEU G N 1
ATOM 18803 C CA . LEU U 1 168 ? 201.067 310.853 291.963 1.00 86.62 230 LEU G CA 1
ATOM 18804 C C . LEU U 1 168 ? 201.165 312.377 292.005 1.00 85.85 230 LEU G C 1
ATOM 18805 O O . LEU U 1 168 ? 200.152 313.083 291.834 1.00 86.05 230 LEU G O 1
ATOM 18810 N N . TYR U 1 169 ? 202.383 312.856 292.269 1.00 84.88 231 TYR G N 1
ATOM 18811 C CA . TYR U 1 169 ? 202.715 314.275 292.317 1.00 84.62 231 TYR G CA 1
ATOM 18812 C C . TYR U 1 169 ? 203.558 314.611 291.099 1.00 84.46 231 TYR G C 1
ATOM 18813 O O . TYR U 1 169 ? 204.576 313.960 290.854 1.00 84.34 231 TYR G O 1
ATOM 18822 N N . MET U 1 170 ? 203.140 315.629 290.351 1.00 87.55 232 MET G N 1
ATOM 18823 C CA . MET U 1 170 ? 203.797 316.012 289.102 1.00 90.29 232 MET G CA 1
ATOM 18824 C C . MET U 1 170 ? 204.222 317.464 289.179 1.00 89.82 232 MET G C 1
ATOM 18825 O O . MET U 1 170 ? 203.426 318.311 289.594 1.00 89.06 232 MET G O 1
ATOM 18830 N N . ALA U 1 171 ? 205.462 317.761 288.784 1.00 89.86 233 ALA G N 1
ATOM 18831 C CA . ALA U 1 171 ? 205.944 319.151 288.859 1.00 90.33 233 ALA G CA 1
ATOM 18832 C C . ALA U 1 171 ? 206.864 319.537 287.706 1.00 91.19 233 ALA G C 1
ATOM 18833 O O . ALA U 1 171 ? 207.806 318.809 287.400 1.00 91.08 233 ALA G O 1
ATOM 18835 N N . CYS U 1 172 ? 206.593 320.690 287.086 1.00 94.60 234 CYS G N 1
ATOM 18836 C CA . CYS U 1 172 ? 207.427 321.211 285.993 1.00 96.62 234 CYS G CA 1
ATOM 18837 C C . CYS U 1 172 ? 208.641 321.944 286.556 1.00 95.99 234 CYS G C 1
ATOM 18838 O O . CYS U 1 172 ? 208.506 322.755 287.473 1.00 95.34 234 CYS G O 1
ATOM 18841 N N . THR U 1 173 ? 209.817 321.672 285.991 1.00 96.46 235 THR G N 1
ATOM 18842 C CA . THR U 1 173 ? 211.073 322.231 286.505 1.00 97.67 235 THR G CA 1
ATOM 18843 C C . THR U 1 173 ? 211.256 323.718 286.169 1.00 97.53 235 THR G C 1
ATOM 18844 O O . THR U 1 173 ? 211.767 324.472 286.998 1.00 97.97 235 THR G O 1
ATOM 18848 N N . HIS U 1 174 ? 210.843 324.135 284.973 1.00 98.82 236 HIS G N 1
ATOM 18849 C CA . HIS U 1 174 ? 210.911 325.549 284.576 1.00 101.10 236 HIS G CA 1
ATOM 18850 C C . HIS U 1 174 ? 209.788 326.351 285.234 1.00 100.31 236 HIS G C 1
ATOM 18851 O O . HIS U 1 174 ? 208.666 325.861 285.374 1.00 101.08 236 HIS G O 1
ATOM 18858 N N . ALA U 1 175 ? 210.101 327.587 285.620 1.00 99.85 237 ALA G N 1
ATOM 18859 C CA . ALA U 1 175 ? 209.212 328.404 286.450 1.00 100.59 237 ALA G CA 1
ATOM 18860 C C . ALA U 1 175 ? 208.032 328.998 285.684 1.00 100.11 237 ALA G C 1
ATOM 18861 O O . ALA U 1 175 ? 206.878 328.835 286.088 1.00 98.30 237 ALA G O 1
ATOM 18863 N N . SER U 1 176 ? 208.329 329.682 284.584 1.00 100.87 238 SER G N 1
ATOM 18864 C CA . SER U 1 176 ? 207.332 330.476 283.868 1.00 101.41 238 SER G CA 1
ATOM 18865 C C . SER U 1 176 ? 206.397 329.618 283.011 1.00 100.18 238 SER G C 1
ATOM 18866 O O . SER U 1 176 ? 205.190 329.573 283.259 1.00 99.09 238 SER G O 1
ATOM 18869 N N . ASN U 1 177 ? 206.964 328.937 282.018 1.00 100.22 239 ASN G N 1
ATOM 18870 C CA . ASN U 1 177 ? 206.179 328.220 281.007 1.00 100.80 239 ASN G CA 1
ATOM 18871 C C . ASN U 1 177 ? 205.565 326.927 281.553 1.00 100.60 239 ASN G C 1
ATOM 18872 O O . ASN U 1 177 ? 206.257 326.168 282.235 1.00 101.51 239 ASN G O 1
ATOM 18877 N N . PRO U 1 178 ? 204.271 326.670 281.256 1.00 99.89 240 PRO G N 1
ATOM 18878 C CA . PRO U 1 178 ? 203.647 325.395 281.609 1.00 98.76 240 PRO G CA 1
ATOM 18879 C C . PRO U 1 178 ? 203.799 324.352 280.504 1.00 97.18 240 PRO G C 1
ATOM 18880 O O . PRO U 1 178 ? 204.158 324.692 279.374 1.00 97.35 240 PRO G O 1
ATOM 18884 N N . VAL U 1 179 ? 203.518 323.097 280.847 1.00 96.29 241 VAL G N 1
ATOM 18885 C CA . VAL U 1 179 ? 203.498 321.989 279.883 1.00 96.25 241 VAL G CA 1
ATOM 18886 C C . VAL U 1 179 ? 202.328 321.058 280.163 1.00 95.68 241 VAL G C 1
ATOM 18887 O O . VAL U 1 179 ? 201.841 320.980 281.302 1.00 95.30 241 VAL G O 1
ATOM 18891 N N . TYR U 1 180 ? 201.885 320.357 279.119 1.00 96.23 242 TYR G N 1
ATOM 18892 C CA . TYR U 1 180 ? 200.785 319.403 279.243 1.00 96.54 242 TYR G CA 1
ATOM 18893 C C . TYR U 1 180 ? 201.315 317.982 279.352 1.00 94.51 242 TYR G C 1
ATOM 18894 O O . TYR U 1 180 ? 202.438 317.695 278.932 1.00 95.52 242 TYR G O 1
ATOM 18903 N N . ALA U 1 181 ? 200.496 317.104 279.926 1.00 92.36 243 ALA G N 1
ATOM 18904 C CA . ALA U 1 181 ? 200.799 315.678 280.012 1.00 89.94 243 ALA G CA 1
ATOM 18905 C C . ALA U 1 181 ? 199.528 314.853 279.812 1.00 88.57 243 ALA G C 1
ATOM 18906 O O . ALA U 1 181 ? 198.706 314.733 280.729 1.00 88.72 243 ALA G O 1
ATOM 18908 N N . THR U 1 182 ? 199.356 314.322 278.599 1.00 87.51 244 THR G N 1
ATOM 18909 C CA . THR U 1 182 ? 198.270 313.385 278.311 1.00 87.51 244 THR G CA 1
ATOM 18910 C C . THR U 1 182 ? 198.711 312.041 278.842 1.00 86.37 244 THR G C 1
ATOM 18911 O O . THR U 1 182 ? 199.650 311.443 278.297 1.00 86.22 244 THR G O 1
ATOM 18915 N N . LEU U 1 183 ? 198.057 311.578 279.911 1.00 86.60 245 LEU G N 1
ATOM 18916 C CA . LEU U 1 183 ? 198.515 310.370 280.604 1.00 86.28 245 LEU G CA 1
ATOM 18917 C C . LEU U 1 183 ? 197.406 309.377 280.897 1.00 86.02 245 LEU G C 1
ATOM 18918 O O . LEU U 1 183 ? 196.361 309.736 281.441 1.00 87.52 245 LEU G O 1
ATOM 18923 N N . LYS U 1 184 ? 197.653 308.128 280.508 1.00 86.17 246 LYS G N 1
ATOM 18924 C CA . LYS U 1 184 ? 196.919 306.984 281.016 1.00 87.20 246 LYS G CA 1
ATOM 18925 C C . LYS U 1 184 ? 197.702 306.460 282.220 1.00 85.51 246 LYS G C 1
ATOM 18926 O O . LYS U 1 184 ? 198.835 305.968 282.073 1.00 85.17 246 LYS G O 1
ATOM 18932 N N . ILE U 1 185 ? 197.111 306.613 283.405 1.00 84.11 247 ILE G N 1
ATOM 18933 C CA . ILE U 1 185 ? 197.602 305.973 284.621 1.00 84.04 247 ILE G CA 1
ATOM 18934 C C . ILE U 1 185 ? 196.708 304.759 284.820 1.00 81.85 247 ILE G C 1
ATOM 18935 O O . ILE U 1 185 ? 195.483 304.911 284.905 1.00 82.39 247 ILE G O 1
ATOM 18940 N N . ARG U 1 186 ? 197.303 303.567 284.879 1.00 80.26 248 ARG G N 1
ATOM 18941 C CA . ARG U 1 186 ? 196.527 302.332 285.017 1.00 79.53 248 ARG G CA 1
ATOM 18942 C C . ARG U 1 186 ? 196.995 301.498 286.206 1.00 77.83 248 ARG G C 1
ATOM 18943 O O . ARG U 1 186 ? 198.113 300.989 286.210 1.00 76.76 248 ARG G O 1
ATOM 18951 N N . ILE U 1 187 ? 196.114 301.343 287.194 1.00 77.38 249 ILE G N 1
ATOM 18952 C CA . ILE U 1 187 ? 196.428 300.635 288.438 1.00 77.27 249 ILE G CA 1
ATOM 18953 C C . ILE U 1 187 ? 195.822 299.224 288.428 1.00 74.69 249 ILE G C 1
ATOM 18954 O O . ILE U 1 187 ? 194.645 299.045 288.059 1.00 74.87 249 ILE G O 1
ATOM 18959 N N . TYR U 1 188 ? 196.640 298.237 288.814 1.00 74.06 250 TYR G N 1
ATOM 18960 C CA . TYR U 1 188 ? 196.246 296.818 288.832 1.00 73.66 250 TYR G CA 1
ATOM 18961 C C . TYR U 1 188 ? 196.136 296.325 290.264 1.00 74.18 250 TYR G C 1
ATOM 18962 O O . TYR U 1 188 ? 197.133 296.338 290.993 1.00 75.20 250 TYR G O 1
ATOM 18971 N N . PHE U 1 189 ? 194.943 295.881 290.667 1.00 74.36 251 PHE G N 1
ATOM 18972 C CA . PHE U 1 189 ? 194.708 295.527 292.071 1.00 74.78 251 PHE G CA 1
ATOM 18973 C C . PHE U 1 189 ? 193.879 294.268 292.297 1.00 74.13 251 PHE G C 1
ATOM 18974 O O . PHE U 1 189 ? 193.185 293.788 291.395 1.00 74.96 251 PHE G O 1
ATOM 18982 N N . TYR U 1 190 ? 193.964 293.763 293.529 1.00 74.96 252 TYR G N 1
ATOM 18983 C CA . TYR U 1 190 ? 193.282 292.540 293.956 1.00 76.24 252 TYR G CA 1
ATOM 18984 C C . TYR U 1 190 ? 192.588 292.771 295.292 1.00 77.54 252 TYR G C 1
ATOM 18985 O O . TYR U 1 190 ? 193.156 293.410 296.180 1.00 78.22 252 TYR G O 1
ATOM 18994 N N . ASP U 1 191 ? 191.388 292.210 295.443 1.00 79.74 253 ASP G N 1
ATOM 18995 C CA . ASP U 1 191 ? 190.579 292.392 296.658 1.00 81.93 253 ASP G CA 1
ATOM 18996 C C . ASP U 1 191 ? 191.143 291.589 297.830 1.00 82.48 253 ASP G C 1
ATOM 18997 O O . ASP U 1 191 ? 191.560 290.437 297.651 1.00 81.88 253 ASP G O 1
ATOM 19002 N N . SER U 1 192 ? 191.141 292.194 299.023 1.00 85.46 254 SER G N 1
ATOM 19003 C CA . SER U 1 192 ? 191.745 291.563 300.205 1.00 87.05 254 SER G CA 1
ATOM 19004 C C . SER U 1 192 ? 190.848 290.490 300.822 1.00 88.23 254 SER G C 1
ATOM 19005 O O . SER U 1 192 ? 189.621 290.604 300.814 1.00 87.12 254 SER G O 1
ATOM 19008 N N . VAL U 1 193 ? 191.494 289.453 301.348 1.00 92.14 255 VAL G N 1
ATOM 19009 C CA . VAL U 1 193 ? 190.845 288.395 302.121 1.00 94.70 255 VAL G CA 1
ATOM 19010 C C . VAL U 1 193 ? 190.985 288.663 303.625 1.00 95.64 255 VAL G C 1
ATOM 19011 O O . VAL U 1 193 ? 190.113 288.281 304.399 1.00 95.67 255 VAL G O 1
ATOM 19015 N N . GLN U 1 194 ? 192.070 289.322 304.034 1.00 98.55 256 GLN G N 1
ATOM 19016 C CA . GLN U 1 194 ? 192.352 289.551 305.452 1.00 101.38 256 GLN G CA 1
ATOM 19017 C C . GLN U 1 194 ? 191.413 290.581 306.077 1.00 102.62 256 GLN G C 1
ATOM 19018 O O . GLN U 1 194 ? 190.843 291.420 305.375 1.00 101.72 256 GLN G O 1
ATOM 19024 N N . ASN U 1 195 ? 191.268 290.490 307.402 1.00 105.95 257 ASN G N 1
ATOM 19025 C CA . ASN U 1 195 ? 190.418 291.379 308.215 1.00 107.68 257 ASN G CA 1
ATOM 19026 C C . ASN U 1 195 ? 188.932 291.255 307.895 1.00 104.44 257 ASN G C 1
ATOM 19027 O O . ASN U 1 195 ? 188.191 290.586 308.611 1.00 100.74 257 ASN G O 1
#

InterPro domains:
  IPR000263 Geminivirus AR1/BR1 coat protein [PF00844] (18-256)
  IPR000263 Geminivirus AR1/BR1 coat protein [PR00223] (138-157)
  IPR000263 Geminivirus AR1/BR1 coat protein [PR00223] (164-183)
  IPR000263 Geminivirus AR1/BR1 coat protein [PR00223] (218-233)
  IPR000650 Geminivirus AR1 coat protein [PR00224] (63-83)
  IPR000650 Geminivirus AR1 coat protein [PR00224] (88-107)
  IPR000650 Geminivirus AR1 coat protein [PR00224] (108-124)
  IPR000650 Geminivirus AR1 coat protein [PR00224] (133-149)
  IPR000650 Geminivirus AR1 coat protein [PR00224] (165-183)
  IPR000650 Geminivirus AR1 coat protein [PR00224] (201-220)
  IPR000650 Geminivirus AR1 coat protein [PR00224] (221-236)
  IPR000650 Geminivirus AR1 coat protein [PR00224] (237-253)
  IPR029053 Viral coat protein subunit [G3DSA:2.60.120.20] (73-253)

Radius of gyration: 56.86 Å; Cα contacts (8 Å, |Δi|>4): 6142; chains: 11; bounding box: 118×98×178 Å